Protein 8DFV (pdb70)

Organism: Drosophila melanogaster (NCBI:txid7227)

CATH classification: 3.40.50.300

Solvent-accessible surface area: 84394 Å² total; per-residue (Å²): 197,62,115,135,87,65,75,53,112,42,46,69,42,20,0,26,19,10,60,16,20,20,1,1,0,0,1,1,43,41,32,38,0,0,0,4,6,9,40,17,40,15,9,3,8,0,0,1,8,0,0,12,8,0,3,24,76,5,67,109,122,37,66,4,1,0,6,1,2,32,103,3,17,114,58,102,120,68,22,31,3,51,18,14,1,38,53,10,1,40,11,136,7,36,16,22,65,42,130,22,122,75,67,184,116,22,88,11,80,91,11,55,0,0,0,0,68,2,56,8,0,25,143,11,12,79,62,154,67,2,88,22,36,94,2,23,0,0,0,0,7,19,0,25,58,20,68,5,4,53,75,1,46,52,0,1,81,83,31,0,65,95,18,82,99,98,70,54,10,46,1,2,0,0,2,3,11,14,9,11,6,48,14,113,15,107,70,8,48,48,1,8,51,47,7,30,144,14,0,39,14,86,2,7,1,3,3,38,5,0,17,35,5,11,3,31,40,97,18,89,29,39,2,1,23,2,22,71,44,132,45,56,76,6,1,54,1,0,2,29,38,1,11,20,10,79,10,6,16,141,27,22,9,115,140,119,8,118,94,13,4,106,10,1,3,44,4,1,31,39,3,0,2,24,0,0,15,55,0,1,17,42,16,2,44,56,7,52,99,73,8,111,121,30,118,89,133,68,53,77,31,24,36,2,3,1,0,9,10,1,10,29,0,10,7,3,0,67,19,4,12,143,46,104,155,64,94,120,14,6,43,122,27,7,1,21,4,0,87,18,0,0,49,2,0,62,57,28,119,127,1,12,0,0,0,2,9,86,85,34,15,14,0,54,0,0,54,25,1,0,24,78,2,10,192,106,3,90,52,0,126,44,2,144,14,48,34,2,33,41,127,112,25,79,103,124,78,89,61,156,104,5,44,110,26,52,58,132,30,22,73,15,0,55,77,2,41,70,98,82,2,10,0,0,0,0,0,49,56,0,19,86,47,18,58,19,13,40,0,12,0,2,0,7,5,30,36,1,109,51,9,25,23,4,5,21,1,7,13,32,2,80,10,57,89,0,38,0,0,0,0,4,15,17,66,65,103,69,59,46,118,28,74,73,82,26,46,74,97,2,3,119,19,9,49,84,40,78,19,81,72,29,14,122,89,6,17,29,44,1,0,15,11,42,23,6,29,95,14,1,73,77,49,10,3,2,70,62,8,62,142,118,29,38,80,84,0,122,112,10,40,61,6,16,18,22,51,72,26,62,100,159,74,166,112,12,18,54,1,64,5,27,48,0,1,28,16,0,4,58,11,2,62,138,20,35,59,53,102,42,16,93,18,16,2,5,10,4,11,0,95,13,123,4,76,64,68,52,0,23,0,1,0,0,20,5,7,10,15,0,26,3,27,8,34,4,20,0,12,3,3,30,11,17,1,0,0,2,23,3,0,0,0,41,0,0,36,35,0,32,162,68,43,29,1,51,88,112,14,88,16,64,26,106,147,66,32,132,4,124,51,113,72,6,65,84,65,104,24,63,88,121,4,66,90,22,63,140,72,96,109,86,54,107,0,0,38,60,124,40,81,31,89,7,100,37,61,31,0,69,31,8,32,104,2,71,1,85,45,39,37,84,0,53,5,14,26,2,73,10,30,21,97,56,68,32,64,109,82,59,24,49,132,34,40,133,63,55,44,18,78,93,20,107,41,11,0,0,0,0,0,40,74,138,10,33,76,24,2,14,6,26,0,20,19,112,23,0,49,3,61,0,26,50,96,72,16,155,140,100,30,96,1,72,79,107,49,24,85,15,0,20,43,1,0,51,19,0,0,36,48,5,10,69,4,43,18,128,35,3,46,31,15,53,84,3,64,59,13,0,2,1,0,0,1,0,29,55,24,143,112,54,54,52,90,4,12,84,138,6,1,116,96,8,99,80,57,29,123,102,116,20,175,52,39,68,51,123,82,11,119,81,83,97,34,70,77,147,107,2,97,52,4,0,0,10,1,13,31,74,4,79,37,50,20,64,20,4,10,8,17,72,45,13,107,149,14,23,0,100,25,88,33,51,36,136,131,82,171,1,12,51,66,23,10,88,110,111,77,52,29,48,10,53,35,44,96,3,30,0,0,11,1,19,73,16,19,84,155,5,17,6,4,34,16,106,29,33,81,118,166,39,95,69,79,126,54,32,63,110,98,44,16,156,44,67,17,106,72,41,102,95,36,84,22,15,2,0,15,0,5,26,46,16,50,0,30,3,11,0,6,42,6,0,5,5,0,0,0,0,10,18,3,1,30,4,0,1,10,0,2,33,1,1,33,48,0,13,42,26,10,14,0,14,100,80,125,89,123,83,11,76,104,10,107,36,49,105,182,144,184,109,139,108,78,35,107,92,32,44,70,43,23,73,88,22,77,102,69,18,58,156,53,90,121,112,18,9,68,50,129,172,80,62,116,134,31,3,50,133,6,46,72,85,0,102,78,62,51,16,26,12,52,83,108,106,122,17,123,129,77,41,76,85,12,1,70,67,4,1,39,14,6,99,122,72,44,2,53,162,44,16,48,142,104,164,73,3,91,24,57,5,9,72,86,1,2,43,52,32,46,84,133,85,150,97,32,64,0,47,1,29,11,84,12,8,8,3,2,4,15,9,7,72,75,115,38,75,69,133,98,27,55,0,80,5,85,24,102,212,119,80,67,13,4,66,132,66,44,131,16,96,54,29,30,3,0,3,0,3,29,0,0,42,0,0,1,21,53,80,4,92,25,7,9,31,2,41,59,0,23,26,0,0,59,3,1,0,62,12,0,0,0,0,9,0,10,18,47,9,81,105,26,58,22,20,23,0,36,37,10,27,60,95,6,33,39,56,49,8,0,0,21,3,0,59,98,51,104,0,0,32,8,2,10,3,34,90,6,44,1,52,11,16,19,21,0,5,0,0,37,3,18,35,90,22,38,71,60,156,142,74,74,96,61,21,73,110,93,36,27,107,111,20,21,126,114,154,80,170,92,66,179,15,74,12,1,3,11,5,14,9,13,0,4,0,64,13,0,0,20,0,0,8,0,0,0,0,0,0,3,53,47,0,3,24,59,0,0,15,0,0,0,7,18,0,30,2,17,0,1,36,62,75,163,86,127,48,58,42,97,40,129,132,56,98,13,0,5,16,94,52,68,112,126,70,29,10,17,12,35,15,74,52,72,93,14,141,20,29,19,32,107,84,30,105,98,2,75,104,56,19,99,83,10,4,27,23,0,75,118,0,9,128,36,10,61,28,148,7,152,41,71,0,10,0,0,3,0,0,0,0,0,10,1,19,19,0,26,0,0,23,2,5,25,22,0,32,20,0,0,38,1,0,1,23,0,0,0,0,24,39,0,23,80,22,127,144,107,17,47,44,46,42,2,50,36,15,48,41,9,0,27,45,40,40,18,4,0,7,0,0,2,60,50,16,0,10,53,10,7,6,7,6,2,42,32,0,4,66,9,2,7,39,8,3,3,21,11,84,37,55,53,52,73,114,118,29,34,126,53,26,5,20,0,97,5,0,0,14,0,0,23,0,0,0,0,0,0,0,4,7,6,94,29,25,4,48,41,0,30,127,5,0,26,103,3,0,38,69,10,10,111,111,16,18,117,65,100,52,45,27,28,42,74,40,1,69,70,91,42,76,42,2,1,62,33,33,176,47,73,66,16,16,54,11,161,71,12,12,0,35,0,20,2,6,97,140,24,66,26,79,0,24,2,35,51,101,161,24,0,45,32,4,0,0,63,37,0,24,172,100,43,189,111,164,113,64,13,44,49,50,2,82,75,83,6,41,153,161,7,26,45,20,36,50,37,7,18,8,37,34,23,42,109,123,23,64,6,32,11,11,44,0,41,22,51,117,139,99,80,84,62,57,20,93,10,15,0,108,32,88,161,84,0,75,68,31,0,0,120,41,0,18,83,116,69,169,104,104,30,37,89,12,68,90,6,2,39,104,82,126,34,58,49,32,77,112,105,75,94,70,105,66,80,97,85,140,84,107,92,30,10,1,1,5,44,32,126,63,47,131,32,62,3,133,7,155,50,90,134,75,0,44,68,79,0,5,86,94,1,61,104,70,0,92,128,79,84,4,132,51,4,71,105,10,40,112,42,19,84,60,55,19,108,48,7,41,149,52,11,98,107,0,22,154,62,72,1,97,45,97,176,60,67,3,58,135,14,1,23,62,0,2,118,58,9,151,15,113,37,56,50,48,43,19,149,50,103,18,206,59,28,65,58,3,0,0,1,24,15,56,42,148,23,37,9,6,14,26,3,37,9,86,62,43,64,34,0,43,56,52,0,0,6,26,0,0,29,16,20,0,2,8,16,16,176

Structure (mmCIF, N/CA/C/O backbone):
data_8DFV
#
_entry.id   8DFV
#
_cell.length_a   1.00
_cell.length_b   1.00
_cell.length_c   1.00
_cell.angle_alpha   90.00
_cell.angle_beta   90.00
_cell.angle_gamma   90.00
#
_symmetry.space_group_name_H-M   'P 1'
#
loop_
_entity.id
_entity.type
_entity.pdbx_description
1 polymer 'Endoribonuclease Dcr-1'
2 polymer 'RNA (60-MER)'
3 polymer 'Loquacious, isoform B'
4 non-polymer 'CALCIUM ION'
#
loop_
_atom_site.group_PDB
_atom_site.id
_atom_site.type_symbol
_atom_site.label_atom_id
_atom_site.label_alt_id
_atom_site.label_comp_id
_atom_site.label_asym_id
_atom_site.label_entity_id
_atom_site.label_seq_id
_atom_site.pdbx_PDB_ins_code
_atom_site.Cartn_x
_atom_site.Cartn_y
_atom_site.Cartn_z
_atom_site.occupancy
_atom_site.B_iso_or_equiv
_atom_site.auth_seq_id
_atom_site.auth_comp_id
_atom_site.auth_asym_id
_atom_site.auth_atom_id
_atom_site.pdbx_PDB_model_num
ATOM 1 N N . MET A 1 1 ? 187.42352 155.26197 185.56314 1.000 139.77828 1 MET A N 1
ATOM 2 C CA . MET A 1 1 ? 188.20786 155.40244 184.34619 1.000 140.83088 1 MET A CA 1
ATOM 3 C C . MET A 1 1 ? 189.64848 154.99585 184.61095 1.000 140.11333 1 MET A C 1
ATOM 4 O O . MET A 1 1 ? 190.06426 153.88333 184.28658 1.000 138.17666 1 MET A O 1
ATOM 9 N N . ALA A 1 2 ? 190.40915 155.91621 185.19838 1.000 146.14934 2 ALA A N 1
ATOM 10 C CA . ALA A 1 2 ? 191.77406 155.63158 185.61319 1.000 146.65727 2 ALA A CA 1
ATOM 11 C C . ALA A 1 2 ? 191.83824 155.09394 187.03155 1.000 145.76714 2 ALA A C 1
ATOM 12 O O . ALA A 1 2 ? 192.74148 154.31454 187.35557 1.000 145.78501 2 ALA A O 1
ATOM 14 N N . PHE A 1 3 ? 190.88928 155.48970 187.87681 1.000 142.16221 3 PHE A N 1
ATOM 15 C CA . PHE A 1 3 ? 190.85023 155.01773 189.25981 1.000 141.94986 3 PHE A CA 1
ATOM 16 C C . PHE A 1 3 ? 190.20028 153.63509 189.35808 1.000 142.27932 3 PHE A C 1
ATOM 17 O O . PHE A 1 3 ? 190.86333 152.65765 189.71755 1.000 142.48623 3 PHE A O 1
ATOM 25 N N . HIS A 1 4 ? 188.89847 153.55098 189.06174 1.000 142.87295 4 HIS A N 1
ATOM 26 C CA . HIS A 1 4 ? 188.07477 152.37477 188.76263 1.000 143.95655 4 HIS A CA 1
ATOM 27 C C . HIS A 1 4 ? 188.28925 151.14786 189.65051 1.000 143.57090 4 HIS A C 1
ATOM 28 O O . HIS A 1 4 ? 187.99531 150.02463 189.22815 1.000 141.41030 4 HIS A O 1
ATOM 35 N N . TRP A 1 5 ? 188.74254 151.33119 190.88601 1.000 131.42233 5 TRP A N 1
ATOM 36 C CA . TRP A 1 5 ? 189.06837 150.18274 191.71218 1.000 131.26522 5 TRP A CA 1
ATOM 37 C C . TRP A 1 5 ? 188.01606 150.03385 192.81209 1.000 130.63456 5 TRP A C 1
ATOM 38 O O . TRP A 1 5 ? 186.99747 150.73473 192.82430 1.000 129.92214 5 TRP A O 1
ATOM 49 N N . CYS A 1 6 ? 188.25083 149.08985 193.72883 1.000 121.15318 6 CYS A N 1
ATOM 50 C CA . CYS A 1 6 ? 187.23944 148.70919 194.71040 1.000 120.45850 6 CYS A CA 1
ATOM 51 C C . CYS A 1 6 ? 186.97627 149.82486 195.71711 1.000 119.15883 6 CYS A C 1
ATOM 52 O O . CYS A 1 6 ? 185.81506 150.15647 195.99115 1.000 118.22025 6 CYS A O 1
ATOM 55 N N . ASP A 1 7 ? 188.04800 150.40575 196.27972 1.000 120.56897 7 ASP A N 1
ATOM 56 C CA . ASP A 1 7 ? 187.99614 151.44113 197.32701 1.000 123.04911 7 ASP A CA 1
ATOM 57 C C . ASP A 1 7 ? 187.20624 150.98388 198.55187 1.000 122.14376 7 ASP A C 1
ATOM 58 O O . ASP A 1 7 ? 186.54520 151.79839 199.20544 1.000 122.09008 7 ASP A O 1
ATOM 63 N N . ASN A 1 8 ? 187.23817 149.66469 198.80955 1.000 111.41150 8 ASN A N 1
ATOM 64 C CA . ASN A 1 8 ? 186.53011 148.90643 199.84842 1.000 111.08820 8 ASN A CA 1
ATOM 65 C C . ASN A 1 8 ? 185.01731 148.86122 199.62471 1.000 109.22186 8 ASN A C 1
ATOM 66 O O . ASN A 1 8 ? 184.31895 148.10679 200.31132 1.000 107.86234 8 ASN A O 1
ATOM 71 N N . ASN A 1 9 ? 184.52726 149.58998 198.61380 1.000 105.72284 9 ASN A N 1
ATOM 72 C CA . ASN A 1 9 ? 183.11581 149.87486 198.37037 1.000 105.79899 9 ASN A CA 1
ATOM 73 C C . ASN A 1 9 ? 182.39891 150.25631 199.65632 1.000 103.15312 9 ASN A C 1
ATOM 74 O O . ASN A 1 9 ? 182.30211 151.43663 200.00350 1.000 101.69817 9 ASN A O 1
ATOM 79 N N . LEU A 1 10 ? 181.93967 149.23895 200.37769 1.000 81.63884 10 LEU A N 1
ATOM 80 C CA . LEU A 1 10 ? 181.16024 149.38371 201.59599 1.000 78.62855 10 LEU A CA 1
ATOM 81 C C . LEU A 1 10 ? 181.23595 148.08724 202.38731 1.000 77.16345 10 LEU A C 1
ATOM 82 O O . LEU A 1 10 ? 181.52973 147.02114 201.84284 1.000 79.29314 10 LEU A O 1
ATOM 87 N N . HIS A 1 11 ? 180.97775 148.19947 203.68536 1.000 62.79667 11 HIS A N 1
ATOM 88 C CA . HIS A 1 11 ? 181.31235 147.13420 204.61469 1.000 64.94146 11 HIS A CA 1
ATOM 89 C C . HIS A 1 11 ? 180.26106 146.03827 204.59808 1.000 66.36429 11 HIS A C 1
ATOM 90 O O . HIS A 1 11 ? 179.09268 146.27493 204.29411 1.000 70.49277 11 HIS A O 1
ATOM 97 N N . THR A 1 12 ? 180.69084 144.82548 204.94877 1.000 62.49626 12 THR A N 1
ATOM 98 C CA . THR A 1 12 ? 179.87556 143.63650 204.78346 1.000 55.72346 12 THR A CA 1
ATOM 99 C C . THR A 1 12 ? 179.49805 142.93693 206.07650 1.000 55.60779 12 THR A C 1
ATOM 100 O O . THR A 1 12 ? 178.67398 142.02371 206.03278 1.000 65.48960 12 THR A O 1
ATOM 104 N N . THR A 1 13 ? 180.09541 143.29081 207.21153 1.000 52.26195 13 THR A N 1
ATOM 105 C CA . THR A 1 13 ? 179.86071 142.56898 208.45582 1.000 55.18981 13 THR A CA 1
ATOM 106 C C . THR A 1 13 ? 179.53454 143.44456 209.65511 1.000 57.58782 13 THR A C 1
ATOM 107 O O . THR A 1 13 ? 179.18613 142.90054 210.70587 1.000 54.62714 13 THR A O 1
ATOM 111 N N . VAL A 1 14 ? 179.66284 144.76523 209.55071 1.000 55.46149 14 VAL A N 1
ATOM 112 C CA . VAL A 1 14 ? 179.59528 145.65567 210.70434 1.000 51.05398 14 VAL A CA 1
ATOM 113 C C . VAL A 1 14 ? 178.66043 146.82486 210.44602 1.000 54.00508 14 VAL A C 1
ATOM 114 O O . VAL A 1 14 ? 178.60901 147.75739 211.25638 1.000 59.76052 14 VAL A O 1
ATOM 118 N N . PHE A 1 15 ? 177.97977 146.79932 209.29170 1.000 37.27475 15 PHE A N 1
ATOM 119 C CA . PHE A 1 15 ? 176.97583 147.77793 208.84683 1.000 37.00262 15 PHE A CA 1
ATOM 120 C C . PHE A 1 15 ? 177.53218 149.13459 208.41034 1.000 45.40011 15 PHE A C 1
ATOM 121 O O . PHE A 1 15 ? 176.76214 150.09040 208.41979 1.000 52.79465 15 PHE A O 1
ATOM 129 N N . THR A 1 16 ? 178.81849 149.25804 207.95460 1.000 47.01359 16 THR A N 1
ATOM 130 C CA . THR A 1 16 ? 179.38878 150.51002 207.39763 1.000 47.91147 16 THR A CA 1
ATOM 131 C C . THR A 1 16 ? 179.25870 151.69919 208.35546 1.000 47.65061 16 THR A C 1
ATOM 132 O O . THR A 1 16 ? 178.22387 152.37939 208.37532 1.000 46.11580 16 THR A O 1
ATOM 136 N N . PRO A 1 17 ? 180.24087 151.89072 209.23805 1.000 50.12046 17 PRO A N 1
ATOM 137 C CA . PRO A 1 17 ? 180.05743 152.71860 210.44064 1.000 46.66918 17 PRO A CA 1
ATOM 138 C C . PRO A 1 17 ? 179.69366 154.16945 210.17668 1.000 49.86919 17 PRO A C 1
ATOM 139 O O . PRO A 1 17 ? 180.10910 154.76748 209.18385 1.000 56.05881 17 PRO A O 1
ATOM 143 N N . ARG A 1 18 ? 178.91034 154.73710 211.09101 1.000 47.37491 18 ARG A N 1
ATOM 144 C CA . ARG A 1 18 ? 178.67392 156.17042 211.06948 1.000 54.47078 18 ARG A CA 1
ATOM 145 C C . ARG A 1 18 ? 179.95290 156.90065 211.47501 1.000 59.24852 18 ARG A C 1
ATOM 146 O O . ARG A 1 18 ? 180.86145 156.32224 212.07579 1.000 64.48158 18 ARG A O 1
ATOM 154 N N . ASP A 1 19 ? 180.04855 158.17328 211.10571 1.000 52.50690 19 ASP A N 1
ATOM 155 C CA . ASP A 1 19 ? 181.22020 158.94204 211.50014 1.000 52.15221 19 ASP A CA 1
ATOM 156 C C . ASP A 1 19 ? 181.14357 159.28287 212.98374 1.000 50.83597 19 ASP A C 1
ATOM 157 O O . ASP A 1 19 ? 180.06136 159.50194 213.53389 1.000 58.91095 19 ASP A O 1
ATOM 162 N N . PHE A 1 20 ? 182.31994 159.35793 213.61914 1.000 36.30077 20 PHE A N 1
ATOM 163 C CA . PHE A 1 20 ? 182.44042 159.23708 215.07089 1.000 48.32898 20 PHE A CA 1
ATOM 164 C C . PHE A 1 20 ? 181.78387 160.35938 215.85103 1.000 49.18346 20 PHE A C 1
ATOM 165 O O . PHE A 1 20 ? 181.51187 160.18305 217.03658 1.000 48.87717 20 PHE A O 1
ATOM 173 N N . GLN A 1 21 ? 181.55633 161.50787 215.22874 1.000 55.69517 21 GLN A N 1
ATOM 174 C CA . GLN A 1 21 ? 181.19623 162.70667 215.97429 1.000 54.55531 21 GLN A CA 1
ATOM 175 C C . GLN A 1 21 ? 179.76419 162.62494 216.46733 1.000 53.96746 21 GLN A C 1
ATOM 176 O O . GLN A 1 21 ? 179.46541 162.91861 217.63164 1.000 51.87851 21 GLN A O 1
ATOM 182 N N . VAL A 1 22 ? 178.87258 162.15884 215.60627 1.000 48.41411 22 VAL A N 1
ATOM 183 C CA . VAL A 1 22 ? 177.48638 162.01226 216.00032 1.000 40.46143 22 VAL A CA 1
ATOM 184 C C . VAL A 1 22 ? 177.31445 160.80275 216.91679 1.000 47.25473 22 VAL A C 1
ATOM 185 O O . VAL A 1 22 ? 176.44475 160.79745 217.79047 1.000 54.66178 22 VAL A O 1
ATOM 189 N N . GLU A 1 23 ? 178.19662 159.81223 216.81281 1.000 47.23779 23 GLU A N 1
ATOM 190 C CA . GLU A 1 23 ? 178.21278 158.72608 217.78596 1.000 45.10831 23 GLU A CA 1
ATOM 191 C C . GLU A 1 23 ? 178.64570 159.20999 219.16551 1.000 50.95991 23 GLU A C 1
ATOM 192 O O . GLU A 1 23 ? 178.08857 158.78098 220.18564 1.000 57.61935 23 GLU A O 1
ATOM 198 N N . LEU A 1 24 ? 179.65124 160.08847 219.21846 1.000 43.18569 24 LEU A N 1
ATOM 199 C CA . LEU A 1 24 ? 180.08041 160.65822 220.48990 1.000 39.45978 24 LEU A CA 1
ATOM 200 C C . LEU A 1 24 ? 178.97844 161.46267 221.12570 1.000 39.66560 24 LEU A C 1
ATOM 201 O O . LEU A 1 24 ? 178.78751 161.40120 222.33844 1.000 43.99825 24 LEU A O 1
ATOM 206 N N . LEU A 1 25 ? 178.24390 162.23036 220.33050 1.000 42.68244 25 LEU A N 1
ATOM 207 C CA . LEU A 1 25 ? 177.18658 163.01293 220.94732 1.000 38.90513 25 LEU A CA 1
ATOM 208 C C . LEU A 1 25 ? 175.97525 162.15161 221.26456 1.000 42.80333 25 LEU A C 1
ATOM 209 O O . LEU A 1 25 ? 175.20006 162.50025 222.15784 1.000 47.96242 25 LEU A O 1
ATOM 214 N N . ALA A 1 26 ? 175.85527 160.98954 220.61720 1.000 44.70086 26 ALA A N 1
ATOM 215 C CA . ALA A 1 26 ? 174.88133 159.98594 221.03418 1.000 37.42773 26 ALA A CA 1
ATOM 216 C C . ALA A 1 26 ? 175.18579 159.46862 222.42601 1.000 43.95939 26 ALA A C 1
ATOM 217 O O . ALA A 1 26 ? 174.30088 159.40716 223.28485 1.000 48.70785 26 ALA A O 1
ATOM 219 N N . THR A 1 27 ? 176.43626 159.05906 222.65079 1.000 42.68322 27 THR A N 1
ATOM 220 C CA . THR A 1 27 ? 176.83674 158.58229 223.97028 1.000 40.20062 27 THR A CA 1
ATOM 221 C C . THR A 1 27 ? 176.75760 159.69344 225.00541 1.000 48.36739 27 THR A C 1
ATOM 222 O O . THR A 1 27 ? 176.33097 159.46375 226.14268 1.000 57.70042 27 THR A O 1
ATOM 226 N N . ALA A 1 28 ? 177.14501 160.91090 224.61678 1.000 38.94583 28 ALA A N 1
ATOM 227 C CA . ALA A 1 28 ? 177.11931 162.06227 225.50771 1.000 27.74992 28 ALA A CA 1
ATOM 228 C C . ALA A 1 28 ? 175.71016 162.45322 225.88433 1.000 39.19881 28 ALA A C 1
ATOM 229 O O . ALA A 1 28 ? 175.50494 163.04965 226.94213 1.000 39.38452 28 ALA A O 1
ATOM 231 N N . TYR A 1 29 ? 174.74114 162.14875 225.01991 1.000 47.91146 29 TYR A N 1
ATOM 232 C CA . TYR A 1 29 ? 173.34120 162.46407 225.25384 1.000 39.92384 29 TYR A CA 1
ATOM 233 C C . TYR A 1 29 ? 172.75366 161.70937 226.44184 1.000 41.46448 29 TYR A C 1
ATOM 234 O O . TYR A 1 29 ? 171.77864 162.18053 227.02953 1.000 39.03272 29 TYR A O 1
ATOM 243 N N . GLU A 1 30 ? 173.32519 160.56267 226.82046 1.000 49.59943 30 GLU A N 1
ATOM 244 C CA . GLU A 1 30 ? 172.80846 159.77734 227.93734 1.000 48.60363 30 GLU A CA 1
ATOM 245 C C . GLU A 1 30 ? 173.85082 159.37801 228.97912 1.000 52.91634 30 GLU A C 1
ATOM 246 O O . GLU A 1 30 ? 173.46501 158.99966 230.09042 1.000 51.94164 30 GLU A O 1
ATOM 252 N N . ARG A 1 31 ? 175.13994 159.47389 228.68854 1.000 50.41513 31 ARG A N 1
ATOM 253 C CA . ARG A 1 31 ? 176.16195 159.31329 229.70851 1.000 50.03731 31 ARG A CA 1
ATOM 254 C C . ARG A 1 31 ? 176.91060 160.61060 229.96775 1.000 45.72045 31 ARG A C 1
ATOM 255 O O . ARG A 1 31 ? 177.13316 161.41245 229.05926 1.000 52.62115 31 ARG A O 1
ATOM 263 N N . ASN A 1 32 ? 177.30997 160.79644 231.22365 1.000 36.79146 32 ASN A N 1
ATOM 264 C CA . ASN A 1 32 ? 178.36887 161.73568 231.54528 1.000 43.85118 32 ASN A CA 1
ATOM 265 C C . ASN A 1 32 ? 179.63620 161.21543 230.89395 1.000 42.27462 32 ASN A C 1
ATOM 266 O O . ASN A 1 32 ? 180.20311 160.23361 231.36555 1.000 58.88488 32 ASN A O 1
ATOM 271 N N . THR A 1 33 ? 180.08908 161.83081 229.81850 1.000 36.57031 33 THR A N 1
ATOM 272 C CA . THR A 1 33 ? 181.24926 161.32965 229.10152 1.000 38.37316 33 THR A CA 1
ATOM 273 C C . THR A 1 33 ? 182.42416 162.27872 229.25777 1.000 38.92619 33 THR A C 1
ATOM 274 O O . THR A 1 33 ? 182.36037 163.27587 229.96602 1.000 45.18007 33 THR A O 1
ATOM 278 N N . ILE A 1 34 ? 183.52509 161.91848 228.61334 1.000 38.09364 34 ILE A N 1
ATOM 279 C CA . ILE A 1 34 ? 184.72904 162.73006 228.51276 1.000 36.48903 34 ILE A CA 1
ATOM 280 C C . ILE A 1 34 ? 185.24447 162.47627 227.10180 1.000 33.14441 34 ILE A C 1
ATOM 281 O O . ILE A 1 34 ? 185.75438 161.39101 226.81008 1.000 43.65547 34 ILE A O 1
ATOM 286 N N . ILE A 1 35 ? 185.05736 163.43721 226.21487 1.000 27.14538 35 ILE A N 1
ATOM 287 C CA . ILE A 1 35 ? 185.29323 163.21637 224.79841 1.000 31.39580 35 ILE A CA 1
ATOM 288 C C . ILE A 1 35 ? 186.72858 163.57547 224.49751 1.000 34.55679 35 ILE A C 1
ATOM 289 O O . ILE A 1 35 ? 187.14974 164.70938 224.72098 1.000 42.75376 35 ILE A O 1
ATOM 294 N N . CYS A 1 36 ? 187.47460 162.61585 223.98231 1.000 39.91291 36 CYS A N 1
ATOM 295 C CA . CYS A 1 36 ? 188.91850 162.73770 223.86506 1.000 46.06650 36 CYS A CA 1
ATOM 296 C C . CYS A 1 36 ? 189.30355 162.99722 222.41753 1.000 52.74879 36 CYS A C 1
ATOM 297 O O . CYS A 1 36 ? 189.66157 162.08429 221.67384 1.000 50.59197 36 CYS A O 1
ATOM 300 N N . LEU A 1 37 ? 189.26795 164.26922 222.03516 1.000 55.45407 37 LEU A N 1
ATOM 301 C CA . LEU A 1 37 ? 189.50149 164.69263 220.66384 1.000 54.97916 37 LEU A CA 1
ATOM 302 C C . LEU A 1 37 ? 190.55834 165.77992 220.64559 1.000 54.56815 37 LEU A C 1
ATOM 303 O O . LEU A 1 37 ? 190.41079 166.80209 221.31896 1.000 53.58431 37 LEU A O 1
ATOM 308 N N . GLY A 1 38 ? 191.61252 165.56678 219.86178 1.000 63.47172 38 GLY A N 1
ATOM 309 C CA . GLY A 1 38 ? 192.64351 166.57563 219.74425 1.000 62.98056 38 GLY A CA 1
ATOM 310 C C . GLY A 1 38 ? 192.21033 167.80991 218.99459 1.000 67.14225 38 GLY A C 1
ATOM 311 O O . GLY A 1 38 ? 192.79240 168.87938 219.19771 1.000 72.04990 38 GLY A O 1
ATOM 312 N N . HIS A 1 39 ? 191.19547 167.69418 218.14628 1.000 64.37795 39 HIS A N 1
ATOM 313 C CA . HIS A 1 39 ? 190.74852 168.81037 217.33252 1.000 58.89699 39 HIS A CA 1
ATOM 314 C C . HIS A 1 39 ? 189.74345 169.63858 218.10564 1.000 55.49765 39 HIS A C 1
ATOM 315 O O . HIS A 1 39 ? 188.72911 169.11926 218.57399 1.000 56.34870 39 HIS A O 1
ATOM 322 N N . ARG A 1 40 ? 190.04200 170.92600 218.24366 1.000 58.13858 40 ARG A N 1
ATOM 323 C CA . ARG A 1 40 ? 189.14394 171.83877 218.92992 1.000 57.09929 40 ARG A CA 1
ATOM 324 C C . ARG A 1 40 ? 187.86911 172.04806 218.14013 1.000 55.70347 40 ARG A C 1
ATOM 325 O O . ARG A 1 40 ? 186.81746 172.30214 218.72642 1.000 60.98941 40 ARG A O 1
ATOM 333 N N . SER A 1 41 ? 187.93533 171.92086 216.81641 1.000 46.79203 41 SER A N 1
ATOM 334 C CA . SER A 1 41 ? 186.75151 172.14357 215.99954 1.000 44.78790 41 SER A CA 1
ATOM 335 C C . SER A 1 41 ? 185.76518 170.99756 216.13793 1.000 49.36204 41 SER A C 1
ATOM 336 O O . SER A 1 41 ? 184.55244 171.22037 216.14543 1.000 43.75046 41 SER A O 1
ATOM 339 N N . SER A 1 42 ? 186.26562 169.76604 216.25917 1.000 55.27656 42 SER A N 1
ATOM 340 C CA . SER A 1 42 ? 185.38729 168.62405 216.49523 1.000 45.27997 42 SER A CA 1
ATOM 341 C C . SER A 1 42 ? 184.72934 168.71378 217.86138 1.000 38.65421 42 SER A C 1
ATOM 342 O O . SER A 1 42 ? 183.51512 168.53953 217.97607 1.000 46.25553 42 SER A O 1
ATOM 345 N N . LYS A 1 43 ? 185.51937 169.00413 218.89952 1.000 43.05219 43 LYS A N 1
ATOM 346 C CA . LYS A 1 43 ? 184.98679 169.23230 220.23993 1.000 43.06393 43 LYS A CA 1
ATOM 347 C C . LYS A 1 43 ? 183.95943 170.34421 220.23812 1.000 38.79308 43 LYS A C 1
ATOM 348 O O . LYS A 1 43 ? 182.93365 170.25770 220.91713 1.000 40.43652 43 LYS A O 1
ATOM 354 N N . GLU A 1 44 ? 184.20406 171.37242 219.43400 1.000 44.07453 44 GLU A N 1
ATOM 355 C CA . GLU A 1 44 ? 183.30308 172.50690 219.33284 1.000 49.03563 44 GLU A CA 1
ATOM 356 C C . GLU A 1 44 ? 182.01628 172.13207 218.60393 1.000 53.32551 44 GLU A C 1
ATOM 357 O O . GLU A 1 44 ? 180.93441 172.59577 218.97765 1.000 57.66428 44 GLU A O 1
ATOM 363 N N . PHE A 1 45 ? 182.10566 171.25575 217.59816 1.000 43.53472 45 PHE A N 1
ATOM 364 C CA . PHE A 1 45 ? 180.91049 170.76599 216.90949 1.000 39.91390 45 PHE A CA 1
ATOM 365 C C . PHE A 1 45 ? 180.03466 169.93227 217.83338 1.000 38.50312 45 PHE A C 1
ATOM 366 O O . PHE A 1 45 ? 178.81147 170.12400 217.87698 1.000 31.16195 45 PHE A O 1
ATOM 374 N N . ILE A 1 46 ? 180.65177 168.98399 218.55918 1.000 39.84702 46 ILE A N 1
ATOM 375 C CA . ILE A 1 46 ? 179.91037 168.13940 219.49843 1.000 30.68177 46 ILE A CA 1
ATOM 376 C C . ILE A 1 46 ? 179.28542 168.98937 220.57825 1.000 38.51813 46 ILE A C 1
ATOM 377 O O . ILE A 1 46 ? 178.14076 168.76521 220.96560 1.000 44.89982 46 ILE A O 1
ATOM 382 N N . ALA A 1 47 ? 180.03604 169.96006 221.09842 1.000 31.80722 47 ALA A N 1
ATOM 383 C CA . ALA A 1 47 ? 179.50120 170.83666 222.12354 1.000 26.75737 47 ALA A CA 1
ATOM 384 C C . ALA A 1 47 ? 178.34046 171.65178 221.59710 1.000 33.06516 47 ALA A C 1
ATOM 385 O O . ALA A 1 47 ? 177.32492 171.77072 222.27324 1.000 35.16511 47 ALA A O 1
ATOM 387 N N . LEU A 1 48 ? 178.44920 172.16346 220.36926 1.000 41.87295 48 LEU A N 1
ATOM 388 C CA . LEU A 1 48 ? 177.37482 172.95077 219.76784 1.000 41.22067 48 LEU A CA 1
ATOM 389 C C . LEU A 1 48 ? 176.09555 172.13521 219.63178 1.000 48.91712 48 LEU A C 1
ATOM 390 O O . LEU A 1 48 ? 175.02743 172.53480 220.12159 1.000 46.59417 48 LEU A O 1
ATOM 395 N N . LYS A 1 49 ? 176.21180 170.95796 218.99946 1.000 44.75865 49 LYS A N 1
ATOM 396 C CA . LYS A 1 49 ? 175.07297 170.06519 218.81274 1.000 36.90764 49 LYS A CA 1
ATOM 397 C C . LYS A 1 49 ? 174.51168 169.60062 220.13697 1.000 41.34028 49 LYS A C 1
ATOM 398 O O . LYS A 1 49 ? 173.29770 169.54894 220.30518 1.000 51.16787 49 LYS A O 1
ATOM 404 N N . LEU A 1 50 ? 175.37759 169.29258 221.09449 1.000 40.54928 50 LEU A N 1
ATOM 405 C CA . LEU A 1 50 ? 174.93718 168.73511 222.35559 1.000 38.04726 50 LEU A CA 1
ATOM 406 C C . LEU A 1 50 ? 174.21392 169.78291 223.18562 1.000 38.47307 50 LEU A C 1
ATOM 407 O O . LEU A 1 50 ? 173.19831 169.48002 223.82492 1.000 40.99524 50 LEU A O 1
ATOM 412 N N . LEU A 1 51 ? 174.71063 171.02764 223.17190 1.000 41.78729 51 LEU A N 1
ATOM 413 C CA . LEU A 1 51 ? 173.99386 172.12229 223.81761 1.000 42.72821 51 LEU A CA 1
ATOM 414 C C . LEU A 1 51 ? 172.67318 172.38285 223.12530 1.000 45.28586 51 LEU A C 1
ATOM 415 O O . LEU A 1 51 ? 171.69396 172.71718 223.78625 1.000 57.64396 51 LEU A O 1
ATOM 420 N N . GLN A 1 52 ? 172.61267 172.17145 221.80750 1.000 35.85422 52 GLN A N 1
ATOM 421 C CA . GLN A 1 52 ? 171.35633 172.33139 221.08019 1.000 43.18477 52 GLN A CA 1
ATOM 422 C C . GLN A 1 52 ? 170.31965 171.27872 221.47389 1.000 43.89852 52 GLN A C 1
ATOM 423 O O . GLN A 1 52 ? 169.17223 171.61957 221.78148 1.000 44.40580 52 GLN A O 1
ATOM 429 N N . GLU A 1 53 ? 170.70288 169.99360 221.45883 1.000 46.71265 53 GLU A N 1
ATOM 430 C CA . GLU A 1 53 ? 169.76188 168.92223 221.78959 1.000 44.21557 53 GLU A CA 1
ATOM 431 C C . GLU A 1 53 ? 169.32551 169.00920 223.23878 1.000 53.59097 53 GLU A C 1
ATOM 432 O O . GLU A 1 53 ? 168.12606 168.96824 223.54166 1.000 60.35374 53 GLU A O 1
ATOM 438 N N . LEU A 1 54 ? 170.27619 169.14930 224.15618 1.000 54.59418 54 LEU A N 1
ATOM 439 C CA . LEU A 1 54 ? 169.87486 169.25292 225.54540 1.000 56.37683 54 LEU A CA 1
ATOM 440 C C . LEU A 1 54 ? 169.27965 170.61236 225.87458 1.000 51.58094 54 LEU A C 1
ATOM 441 O O . LEU A 1 54 ? 168.66391 170.75954 226.93135 1.000 55.49040 54 LEU A O 1
ATOM 446 N N . SER A 1 55 ? 169.40114 171.59325 224.98236 1.000 45.12625 55 SER A N 1
ATOM 447 C CA . SER A 1 55 ? 168.67133 172.83501 225.14782 1.000 52.45545 55 SER A CA 1
ATOM 448 C C . SER A 1 55 ? 167.22039 172.65054 224.77046 1.000 61.05491 55 SER A C 1
ATOM 449 O O . SER A 1 55 ? 166.33338 173.21400 225.41308 1.000 66.27160 55 SER A O 1
ATOM 452 N N . ARG A 1 56 ? 166.98042 171.86517 223.72149 1.000 62.06160 56 ARG A N 1
ATOM 453 C CA . ARG A 1 56 ? 165.62427 171.47204 223.36017 1.000 54.49554 56 ARG A CA 1
ATOM 454 C C . ARG A 1 56 ? 164.97065 170.70517 224.49255 1.000 56.20087 56 ARG A C 1
ATOM 455 O O . ARG A 1 56 ? 163.79140 170.90701 224.79447 1.000 57.01154 56 ARG A O 1
ATOM 463 N N . ARG A 1 57 ? 165.73435 169.82673 225.13676 1.000 60.53193 57 ARG A N 1
ATOM 464 C CA . ARG A 1 57 ? 165.25298 169.18676 226.35611 1.000 62.52745 57 ARG A CA 1
ATOM 465 C C . ARG A 1 57 ? 165.11587 170.17686 227.50735 1.000 62.24592 57 ARG A C 1
ATOM 466 O O . ARG A 1 57 ? 164.30002 169.96581 228.41219 1.000 62.32510 57 ARG A O 1
ATOM 474 N N . ALA A 1 58 ? 165.89474 171.25681 227.48979 1.000 66.88031 58 ALA A N 1
ATOM 475 C CA . ALA A 1 58 ? 165.98491 172.13771 228.64600 1.000 66.45851 58 ALA A CA 1
ATOM 476 C C . ALA A 1 58 ? 164.77223 173.04899 228.76187 1.000 68.17294 58 ALA A C 1
ATOM 477 O O . ALA A 1 58 ? 164.08736 173.05333 229.78815 1.000 66.74425 58 ALA A O 1
ATOM 479 N N . ARG A 1 59 ? 164.46449 173.80244 227.70468 1.000 73.32924 59 ARG A N 1
ATOM 480 C CA . ARG A 1 59 ? 163.44079 174.84155 227.77918 1.000 70.93745 59 ARG A CA 1
ATOM 481 C C . ARG A 1 59 ? 162.02796 174.27159 227.69784 1.000 75.64366 59 ARG A C 1
ATOM 482 O O . ARG A 1 59 ? 161.21242 174.71603 226.88511 1.000 78.25823 59 ARG A O 1
ATOM 490 N N . ARG A 1 60 ? 161.72153 173.32269 228.54561 1.000 82.49149 60 ARG A N 1
ATOM 491 C CA . ARG A 1 60 ? 160.40336 172.71382 228.61574 1.000 82.52297 60 ARG A CA 1
ATOM 492 C C . ARG A 1 60 ? 159.82175 172.78004 230.01500 1.000 85.33461 60 ARG A C 1
ATOM 493 O O . ARG A 1 60 ? 158.61998 173.01127 230.16903 1.000 86.57016 60 ARG A O 1
ATOM 501 N N . HIS A 1 61 ? 160.64692 172.57613 231.03619 1.000 94.85007 61 HIS A N 1
ATOM 502 C CA . HIS A 1 61 ? 160.30745 172.90512 232.40849 1.000 94.86675 61 HIS A CA 1
ATOM 503 C C . HIS A 1 61 ? 161.31599 173.85422 233.03455 1.000 92.04107 61 HIS A C 1
ATOM 504 O O . HIS A 1 61 ? 161.19818 174.17129 234.22318 1.000 91.21112 61 HIS A O 1
ATOM 511 N N . GLY A 1 62 ? 162.30209 174.30813 232.26836 1.000 87.12858 62 GLY A N 1
ATOM 512 C CA . GLY A 1 62 ? 163.15048 175.41764 232.64882 1.000 87.06084 62 GLY A CA 1
ATOM 513 C C . GLY A 1 62 ? 164.50615 174.99508 233.15887 1.000 86.16555 62 GLY A C 1
ATOM 514 O O . GLY A 1 62 ? 164.66587 174.69893 234.34367 1.000 88.10273 62 GLY A O 1
ATOM 515 N N . ARG A 1 63 ? 165.50030 174.99356 232.27717 1.000 66.82600 63 ARG A N 1
ATOM 516 C CA . ARG A 1 63 ? 166.85418 174.60221 232.62712 1.000 64.02470 63 ARG A CA 1
ATOM 517 C C . ARG A 1 63 ? 167.80968 175.55064 231.92281 1.000 63.50997 63 ARG A C 1
ATOM 518 O O . ARG A 1 63 ? 167.39152 176.55945 231.35253 1.000 66.87477 63 ARG A O 1
ATOM 526 N N . VAL A 1 64 ? 169.10024 175.21422 231.94763 1.000 53.32584 64 VAL A N 1
ATOM 527 C CA . VAL A 1 64 ? 170.15686 176.09870 231.45245 1.000 60.32940 64 VAL A CA 1
ATOM 528 C C . VAL A 1 64 ? 171.39564 175.24915 231.19471 1.000 52.84873 64 VAL A C 1
ATOM 529 O O . VAL A 1 64 ? 171.56190 174.18461 231.78327 1.000 57.61882 64 VAL A O 1
ATOM 533 N N . SER A 1 65 ? 172.23394 175.68788 230.27211 1.000 36.84698 65 SER A N 1
ATOM 534 C CA . SER A 1 65 ? 173.53039 175.07045 230.06400 1.000 33.62965 65 SER A CA 1
ATOM 535 C C . SER A 1 65 ? 174.60710 175.98044 230.62804 1.000 42.77161 65 SER A C 1
ATOM 536 O O . SER A 1 65 ? 174.33630 177.12947 230.97415 1.000 53.22221 65 SER A O 1
ATOM 539 N N . VAL A 1 66 ? 175.83496 175.45159 230.74631 1.000 35.84377 66 VAL A N 1
ATOM 540 C CA . VAL A 1 66 ? 177.00435 176.19975 231.20542 1.000 27.93678 66 VAL A CA 1
ATOM 541 C C . VAL A 1 66 ? 178.18578 175.70626 230.36826 1.000 19.18148 66 VAL A C 1
ATOM 542 O O . VAL A 1 66 ? 178.20258 174.56269 229.92271 1.000 28.97843 66 VAL A O 1
ATOM 546 N N . TYR A 1 67 ? 179.15614 176.57666 230.10024 1.000 38.44171 67 TYR A N 1
ATOM 547 C CA . TYR A 1 67 ? 180.37306 176.24091 229.35151 1.000 41.71585 67 TYR A CA 1
ATOM 548 C C . TYR A 1 67 ? 181.59789 176.82906 230.06424 1.000 51.69316 67 TYR A C 1
ATOM 549 O O . TYR A 1 67 ? 182.15437 177.82891 229.62642 1.000 53.46113 67 TYR A O 1
ATOM 558 N N . LEU A 1 68 ? 181.89354 176.34117 231.27241 1.000 54.01514 68 LEU A N 1
ATOM 559 C CA . LEU A 1 68 ? 183.14374 176.62298 231.97956 1.000 51.95747 68 LEU A CA 1
ATOM 560 C C . LEU A 1 68 ? 184.35694 176.55450 231.05582 1.000 58.73418 68 LEU A C 1
ATOM 561 O O . LEU A 1 68 ? 184.66135 175.49701 230.49631 1.000 59.12906 68 LEU A O 1
ATOM 566 N N . SER A 1 69 ? 185.06400 177.68105 230.90429 1.000 57.25208 69 SER A N 1
ATOM 567 C CA . SER A 1 69 ? 186.09590 177.82194 229.87365 1.000 57.40301 69 SER A CA 1
ATOM 568 C C . SER A 1 69 ? 187.28266 178.62438 230.38267 1.000 64.85918 69 SER A C 1
ATOM 569 O O . SER A 1 69 ? 187.13245 179.79281 230.73903 1.000 63.44994 69 SER A O 1
ATOM 572 N N . CYS A 1 70 ? 188.47694 178.02753 230.32895 1.000 78.29476 70 CYS A N 1
ATOM 573 C CA . CYS A 1 70 ? 189.65219 178.65368 230.93105 1.000 76.31675 70 CYS A CA 1
ATOM 574 C C . CYS A 1 70 ? 190.14273 179.86395 230.14277 1.000 77.28450 70 CYS A C 1
ATOM 575 O O . CYS A 1 70 ? 190.74911 180.76821 230.72586 1.000 76.82065 70 CYS A O 1
ATOM 578 N N . GLU A 1 71 ? 189.90476 179.90651 228.83503 1.000 78.75136 71 GLU A N 1
ATOM 579 C CA . GLU A 1 71 ? 190.38825 181.01038 228.00384 1.000 79.49121 71 GLU A CA 1
ATOM 580 C C . GLU A 1 71 ? 189.35135 182.12234 227.87771 1.000 78.88364 71 GLU A C 1
ATOM 581 O O . GLU A 1 71 ? 189.10348 182.64479 226.79635 1.000 79.43968 71 GLU A O 1
ATOM 587 N N . VAL A 1 72 ? 188.75348 182.51074 228.99851 1.000 82.06025 72 VAL A N 1
ATOM 588 C CA . VAL A 1 72 ? 187.67535 183.48972 229.04927 1.000 83.09142 72 VAL A CA 1
ATOM 589 C C . VAL A 1 72 ? 187.92780 184.31613 230.29926 1.000 86.63454 72 VAL A C 1
ATOM 590 O O . VAL A 1 72 ? 188.43518 183.80428 231.30098 1.000 88.67059 72 VAL A O 1
ATOM 594 N N . GLY A 1 73 ? 187.62074 185.60841 230.22963 1.000 103.94603 73 GLY A N 1
ATOM 595 C CA . GLY A 1 73 ? 187.71057 186.47492 231.38482 1.000 103.06237 73 GLY A CA 1
ATOM 596 C C . GLY A 1 73 ? 188.96430 187.30393 231.44711 1.000 103.59060 73 GLY A C 1
ATOM 597 O O . GLY A 1 73 ? 189.24465 187.89865 232.49066 1.000 106.07709 73 GLY A O 1
ATOM 598 N N . THR A 1 74 ? 189.74007 187.33695 230.37546 1.000 106.08149 74 THR A N 1
ATOM 599 C CA . THR A 1 74 ? 190.89803 188.19962 230.27214 1.000 106.49237 74 THR A CA 1
ATOM 600 C C . THR A 1 74 ? 190.66527 189.33114 229.28740 1.000 106.10597 74 THR A C 1
ATOM 601 O O . THR A 1 74 ? 190.87030 190.50017 229.61974 1.000 109.26964 74 THR A O 1
ATOM 605 N N . SER A 1 75 ? 190.21814 189.00786 228.08301 1.000 98.76124 75 SER A N 1
ATOM 606 C CA . SER A 1 75 ? 189.86700 189.99685 227.08203 1.000 99.63547 75 SER A CA 1
ATOM 607 C C . SER A 1 75 ? 188.36558 189.97602 226.86856 1.000 99.03353 75 SER A C 1
ATOM 608 O O . SER A 1 75 ? 187.71321 188.95128 227.06980 1.000 101.93676 75 SER A O 1
ATOM 611 N N . THR A 1 76 ? 187.82196 191.11075 226.44337 1.000 95.70149 76 THR A N 1
ATOM 612 C CA . THR A 1 76 ? 186.40345 191.19047 226.12896 1.000 96.48714 76 THR A CA 1
ATOM 613 C C . THR A 1 76 ? 186.08799 190.67692 224.72734 1.000 96.08503 76 THR A C 1
ATOM 614 O O . THR A 1 76 ? 184.91991 190.71189 224.31831 1.000 96.19920 76 THR A O 1
ATOM 618 N N . GLU A 1 77 ? 187.10161 190.20167 224.00070 1.000 83.09104 77 GLU A N 1
ATOM 619 C CA . GLU A 1 77 ? 186.88796 189.49304 222.74809 1.000 84.29479 77 GLU A CA 1
ATOM 620 C C . GLU A 1 77 ? 186.06412 188.23609 223.00114 1.000 86.21173 77 GLU A C 1
ATOM 621 O O . GLU A 1 77 ? 186.38573 187.46745 223.91696 1.000 87.87133 77 GLU A O 1
ATOM 627 N N . PRO A 1 78 ? 184.98849 188.01130 222.25079 1.000 76.27119 78 PRO A N 1
ATOM 628 C CA . PRO A 1 78 ? 184.19615 186.79231 222.43575 1.000 72.16546 78 PRO A CA 1
ATOM 629 C C . PRO A 1 78 ? 184.96655 185.55619 222.00884 1.000 73.48648 78 PRO A C 1
ATOM 630 O O . PRO A 1 78 ? 185.78138 185.59975 221.08533 1.000 75.38899 78 PRO A O 1
ATOM 634 N N . CYS A 1 79 ? 184.68200 184.43461 222.67752 1.000 65.65741 79 CYS A N 1
ATOM 635 C CA . CYS A 1 79 ? 185.58818 183.28867 222.63934 1.000 65.36965 79 CYS A CA 1
ATOM 636 C C . CYS A 1 79 ? 185.46942 182.48158 221.36170 1.000 62.32848 79 CYS A C 1
ATOM 637 O O . CYS A 1 79 ? 184.94172 182.96278 220.35744 1.000 66.49067 79 CYS A O 1
ATOM 640 N N . SER A 1 80 ? 186.01479 181.26862 221.38446 1.000 56.00741 80 SER A N 1
ATOM 641 C CA . SER A 1 80 ? 185.94187 180.39334 220.22283 1.000 57.93689 80 SER A CA 1
ATOM 642 C C . SER A 1 80 ? 184.49984 180.02323 219.89515 1.000 60.17863 80 SER A C 1
ATOM 643 O O . SER A 1 80 ? 184.07913 180.06051 218.73636 1.000 57.21745 80 SER A O 1
ATOM 646 N N . ILE A 1 81 ? 183.71544 179.69662 220.91765 1.000 64.40957 81 ILE A N 1
ATOM 647 C CA . ILE A 1 81 ? 182.42520 179.05300 220.72179 1.000 53.13408 81 ILE A CA 1
ATOM 648 C C . ILE A 1 81 ? 181.25999 180.01948 220.86114 1.000 46.45307 81 ILE A C 1
ATOM 649 O O . ILE A 1 81 ? 180.12602 179.65147 220.52538 1.000 56.30234 81 ILE A O 1
ATOM 654 N N . TYR A 1 82 ? 181.50316 181.24848 221.31541 1.000 48.43326 82 TYR A N 1
ATOM 655 C CA . TYR A 1 82 ? 180.44709 182.25385 221.37634 1.000 50.45262 82 TYR A CA 1
ATOM 656 C C . TYR A 1 82 ? 179.98384 182.64244 219.98416 1.000 55.54383 82 TYR A C 1
ATOM 657 O O . TYR A 1 82 ? 178.79391 182.89326 219.77165 1.000 59.55482 82 TYR A O 1
ATOM 666 N N . THR A 1 83 ? 180.91009 182.66717 219.02618 1.000 53.53823 83 THR A N 1
ATOM 667 C CA . THR A 1 83 ? 180.55923 182.91241 217.63428 1.000 52.79089 83 THR A CA 1
ATOM 668 C C . THR A 1 83 ? 179.58301 181.86283 217.11663 1.000 53.12396 83 THR A C 1
ATOM 669 O O . THR A 1 83 ? 178.48304 182.19858 216.65444 1.000 51.65266 83 THR A O 1
ATOM 673 N N . MET A 1 84 ? 179.94578 180.58093 217.25521 1.000 53.17896 84 MET A N 1
ATOM 674 C CA . MET A 1 84 ? 179.11931 179.48839 216.74549 1.000 54.28457 84 MET A CA 1
ATOM 675 C C . MET A 1 84 ? 177.78647 179.41212 217.47270 1.000 47.49999 84 MET A C 1
ATOM 676 O O . MET A 1 84 ? 176.74994 179.16705 216.85774 1.000 49.44166 84 MET A O 1
ATOM 681 N N . LEU A 1 85 ? 177.78625 179.64579 218.77305 1.000 45.62639 85 LEU A N 1
ATOM 682 C CA . LEU A 1 85 ? 176.54833 179.55117 219.51658 1.000 36.49036 85 LEU A CA 1
ATOM 683 C C . LEU A 1 85 ? 175.62880 180.73249 219.28218 1.000 43.71444 85 LEU A C 1
ATOM 684 O O . LEU A 1 85 ? 174.41177 180.57855 219.42171 1.000 47.25323 85 LEU A O 1
ATOM 689 N N . THR A 1 86 ? 176.15877 181.91861 218.94927 1.000 43.87799 86 THR A N 1
ATOM 690 C CA . THR A 1 86 ? 175.25584 183.05100 218.78502 1.000 48.97068 86 THR A CA 1
ATOM 691 C C . THR A 1 86 ? 174.84258 183.26957 217.34145 1.000 48.39165 86 THR A C 1
ATOM 692 O O . THR A 1 86 ? 173.83780 183.94632 217.10527 1.000 42.21744 86 THR A O 1
ATOM 696 N N . HIS A 1 87 ? 175.55975 182.70022 216.37208 1.000 42.23391 87 HIS A N 1
ATOM 697 C CA . HIS A 1 87 ? 175.19062 182.91017 214.98814 1.000 38.67312 87 HIS A CA 1
ATOM 698 C C . HIS A 1 87 ? 174.70548 181.65886 214.28200 1.000 48.81484 87 HIS A C 1
ATOM 699 O O . HIS A 1 87 ? 174.43173 181.72481 213.08380 1.000 52.90766 87 HIS A O 1
ATOM 706 N N . LEU A 1 88 ? 174.60368 180.51748 214.96839 1.000 41.27529 88 LEU A N 1
ATOM 707 C CA . LEU A 1 88 ? 174.11457 179.28496 214.35312 1.000 25.62623 88 LEU A CA 1
ATOM 708 C C . LEU A 1 88 ? 173.03843 178.59108 215.18003 1.000 19.57045 88 LEU A C 1
ATOM 709 O O . LEU A 1 88 ? 172.65536 177.47202 214.84968 1.000 24.74533 88 LEU A O 1
ATOM 714 N N . THR A 1 89 ? 172.57402 179.19801 216.25982 1.000 34.08035 89 THR A N 1
ATOM 715 C CA . THR A 1 89 ? 171.46682 178.69444 217.04964 1.000 34.50257 89 THR A CA 1
ATOM 716 C C . THR A 1 89 ? 170.52298 179.84833 217.31646 1.000 41.64989 89 THR A C 1
ATOM 717 O O . THR A 1 89 ? 170.87358 181.00968 217.12589 1.000 43.57210 89 THR A O 1
ATOM 721 N N . ASP A 1 90 ? 169.32369 179.53945 217.78617 1.000 50.54072 90 ASP A N 1
ATOM 722 C CA . ASP A 1 90 ? 168.41118 180.59796 218.18481 1.000 51.29898 90 ASP A CA 1
ATOM 723 C C . ASP A 1 90 ? 168.56670 180.98588 219.64441 1.000 53.54653 90 ASP A C 1
ATOM 724 O O . ASP A 1 90 ? 167.81267 181.83528 220.12592 1.000 59.19670 90 ASP A O 1
ATOM 729 N N . LEU A 1 91 ? 169.52606 180.40019 220.35271 1.000 48.11972 91 LEU A N 1
ATOM 730 C CA . LEU A 1 91 ? 169.66811 180.62788 221.77968 1.000 47.13168 91 LEU A CA 1
ATOM 731 C C . LEU A 1 91 ? 170.34430 181.96580 222.05353 1.000 46.70683 91 LEU A C 1
ATOM 732 O O . LEU A 1 91 ? 170.92440 182.59770 221.17089 1.000 42.05603 91 LEU A O 1
ATOM 737 N N . ARG A 1 92 ? 170.26713 182.38548 223.31038 1.000 57.51244 92 ARG A N 1
ATOM 738 C CA . ARG A 1 92 ? 170.88483 183.61182 223.78722 1.000 55.41555 92 ARG A CA 1
ATOM 739 C C . ARG A 1 92 ? 172.03253 183.23665 224.72024 1.000 63.19287 92 ARG A C 1
ATOM 740 O O . ARG A 1 92 ? 171.81234 182.60179 225.75622 1.000 59.99939 92 ARG A O 1
ATOM 748 N N . VAL A 1 93 ? 173.24863 183.64181 224.35287 1.000 59.69153 93 VAL A N 1
ATOM 749 C CA . VAL A 1 93 ? 174.49083 183.16692 224.94994 1.000 46.21614 93 VAL A CA 1
ATOM 750 C C . VAL A 1 93 ? 175.28337 184.35890 225.48695 1.000 49.37969 93 VAL A C 1
ATOM 751 O O . VAL A 1 93 ? 175.25531 185.44782 224.90722 1.000 52.61135 93 VAL A O 1
ATOM 755 N N . TRP A 1 94 ? 175.93270 184.16179 226.64069 1.000 69.43086 94 TRP A N 1
ATOM 756 C CA . TRP A 1 94 ? 176.47704 185.22462 227.49223 1.000 72.06015 94 TRP A CA 1
ATOM 757 C C . TRP A 1 94 ? 177.89227 184.91400 227.98659 1.000 67.38667 94 TRP A C 1
ATOM 758 O O . TRP A 1 94 ? 178.10286 184.56702 229.14196 1.000 72.35689 94 TRP A O 1
ATOM 769 N N . GLN A 1 95 ? 178.85394 184.83383 227.08492 1.000 61.16922 95 GLN A N 1
ATOM 770 C CA . GLN A 1 95 ? 180.23630 184.90934 227.52948 1.000 59.56175 95 GLN A CA 1
ATOM 771 C C . GLN A 1 95 ? 180.44080 186.14266 228.37889 1.000 60.15668 95 GLN A C 1
ATOM 772 O O . GLN A 1 95 ? 180.14965 187.25512 227.94397 1.000 67.00401 95 GLN A O 1
ATOM 778 N N . GLU A 1 96 ? 180.90840 185.93538 229.60476 1.000 78.08945 96 GLU A N 1
ATOM 779 C CA . GLU A 1 96 ? 181.08173 187.02649 230.54993 1.000 82.99673 96 GLU A CA 1
ATOM 780 C C . GLU A 1 96 ? 182.38296 187.77673 230.28900 1.000 85.11105 96 GLU A C 1
ATOM 781 O O . GLU A 1 96 ? 183.36773 187.22175 229.79009 1.000 88.00172 96 GLU A O 1
ATOM 787 N N . GLN A 1 97 ? 182.36613 189.05987 230.62666 1.000 96.36429 97 GLN A N 1
ATOM 788 C CA . GLN A 1 97 ? 183.48627 189.94546 230.38764 1.000 97.36983 97 GLN A CA 1
ATOM 789 C C . GLN A 1 97 ? 184.61262 189.67902 231.38386 1.000 101.74269 97 GLN A C 1
ATOM 790 O O . GLN A 1 97 ? 184.40170 189.02929 232.40825 1.000 104.59366 97 GLN A O 1
ATOM 796 N N . PRO A 1 98 ? 185.83339 190.12209 231.07995 1.000 109.16216 98 PRO A N 1
ATOM 797 C CA . PRO A 1 98 ? 186.87145 190.17941 232.11739 1.000 107.00002 98 PRO A CA 1
ATOM 798 C C . PRO A 1 98 ? 186.44533 191.11258 233.23695 1.000 108.49991 98 PRO A C 1
ATOM 799 O O . PRO A 1 98 ? 186.13112 192.28113 232.99986 1.000 109.37147 98 PRO A O 1
ATOM 803 N N . ASP A 1 99 ? 186.44636 190.57647 234.46206 1.000 116.80226 99 ASP A N 1
ATOM 804 C CA . ASP A 1 99 ? 185.85615 191.20727 235.64713 1.000 117.41187 99 ASP A CA 1
ATOM 805 C C . ASP A 1 99 ? 184.41190 191.63710 235.38496 1.000 116.89618 99 ASP A C 1
ATOM 806 O O . ASP A 1 99 ? 184.01610 192.77272 235.65223 1.000 117.41461 99 ASP A O 1
ATOM 811 N N . MET A 1 100 ? 183.62498 190.71334 234.83606 1.000 111.46387 100 MET A N 1
ATOM 812 C CA . MET A 1 100 ? 182.22165 190.99132 234.56489 1.000 111.36908 100 MET A CA 1
ATOM 813 C C . MET A 1 100 ? 181.45960 191.16225 235.86746 1.000 113.19790 100 MET A C 1
ATOM 814 O O . MET A 1 100 ? 181.61930 190.37572 236.80654 1.000 110.67168 100 MET A O 1
ATOM 819 N N . GLN A 1 101 ? 180.62875 192.19653 235.91615 1.000 119.86814 101 GLN A N 1
ATOM 820 C CA . GLN A 1 101 ? 179.87182 192.53441 237.11032 1.000 119.46652 101 GLN A CA 1
ATOM 821 C C . GLN A 1 101 ? 178.43440 192.89218 236.75353 1.000 118.95712 101 GLN A C 1
ATOM 822 O O . GLN A 1 101 ? 177.93995 193.95592 237.12872 1.000 118.11517 101 GLN A O 1
ATOM 828 N N . ILE A 1 102 ? 177.77092 192.00953 235.99853 1.000 117.66920 102 ILE A N 1
ATOM 829 C CA . ILE A 1 102 ? 176.31091 191.98440 235.82545 1.000 117.03438 102 ILE A CA 1
ATOM 830 C C . ILE A 1 102 ? 175.79719 193.26949 235.17881 1.000 116.07154 102 ILE A C 1
ATOM 831 O O . ILE A 1 102 ? 175.37803 194.18738 235.89924 1.000 117.49763 102 ILE A O 1
ATOM 836 N N . PRO A 1 103 ? 175.93052 193.43222 233.84125 1.000 106.57560 103 PRO A N 1
ATOM 837 C CA . PRO A 1 103 ? 175.41838 194.63847 233.17407 1.000 105.87199 103 PRO A CA 1
ATOM 838 C C . PRO A 1 103 ? 173.94482 194.90814 233.42882 1.000 107.09948 103 PRO A C 1
ATOM 839 O O . PRO A 1 103 ? 173.07005 194.17835 232.95094 1.000 106.42945 103 PRO A O 1
ATOM 843 N N . PHE A 1 104 ? 173.69636 195.98154 234.18464 1.000 112.24435 104 PHE A N 1
ATOM 844 C CA . PHE A 1 104 ? 172.38560 196.46615 234.60747 1.000 113.03130 104 PHE A CA 1
ATOM 845 C C . PHE A 1 104 ? 171.58309 195.37512 235.31860 1.000 113.68627 104 PHE A C 1
ATOM 846 O O . PHE A 1 104 ? 171.93735 194.97964 236.43261 1.000 113.87487 104 PHE A O 1
ATOM 854 N N . ASP A 1 105 ? 170.50481 194.88659 234.70517 1.000 112.69593 105 ASP A N 1
ATOM 855 C CA . ASP A 1 105 ? 169.64363 193.86403 235.29745 1.000 112.52689 105 ASP A CA 1
ATOM 856 C C . ASP A 1 105 ? 169.69771 192.62718 234.41236 1.000 111.80478 105 ASP A C 1
ATOM 857 O O . ASP A 1 105 ? 169.25016 192.65970 233.26208 1.000 112.11196 105 ASP A O 1
ATOM 862 N N . HIS A 1 106 ? 170.24393 191.54415 234.95322 1.000 95.57702 106 HIS A N 1
ATOM 863 C CA . HIS A 1 106 ? 170.77905 190.45239 234.14988 1.000 95.70046 106 HIS A CA 1
ATOM 864 C C . HIS A 1 106 ? 170.40355 189.09640 234.74981 1.000 95.83109 106 HIS A C 1
ATOM 865 O O . HIS A 1 106 ? 171.27035 188.29507 235.10263 1.000 94.98997 106 HIS A O 1
ATOM 872 N N . CYS A 1 107 ? 169.09942 188.88570 234.97019 1.000 102.99994 107 CYS A N 1
ATOM 873 C CA . CYS A 1 107 ? 168.54245 187.61475 235.44094 1.000 103.84652 107 CYS A CA 1
ATOM 874 C C . CYS A 1 107 ? 169.05928 186.42830 234.63109 1.000 104.09093 107 CYS A C 1
ATOM 875 O O . CYS A 1 107 ? 168.81256 186.33278 233.42653 1.000 102.03109 107 CYS A O 1
ATOM 878 N N . TRP A 1 108 ? 169.79246 185.53103 235.30645 1.000 97.40278 108 TRP A N 1
ATOM 879 C CA . TRP A 1 108 ? 170.58674 184.51174 234.62243 1.000 94.34898 108 TRP A CA 1
ATOM 880 C C . TRP A 1 108 ? 169.73697 183.41541 233.99630 1.000 94.28351 108 TRP A C 1
ATOM 881 O O . TRP A 1 108 ? 170.20190 182.75592 233.06051 1.000 93.26665 108 TRP A O 1
ATOM 892 N N . THR A 1 109 ? 168.50978 183.20141 234.48164 1.000 100.37712 109 THR A N 1
ATOM 893 C CA . THR A 1 109 ? 167.67342 182.13180 233.94456 1.000 101.05834 109 THR A CA 1
ATOM 894 C C . THR A 1 109 ? 167.10823 182.44172 232.56266 1.000 100.44356 109 THR A C 1
ATOM 895 O O . THR A 1 109 ? 166.52010 181.54848 231.94618 1.000 101.22002 109 THR A O 1
ATOM 899 N N . ASP A 1 110 ? 167.24366 183.66911 232.06860 1.000 92.65072 110 ASP A N 1
ATOM 900 C CA . ASP A 1 110 ? 166.91010 183.96411 230.67540 1.000 93.46007 110 ASP A CA 1
ATOM 901 C C . ASP A 1 110 ? 168.13834 183.88168 229.77810 1.000 89.65371 110 ASP A C 1
ATOM 902 O O . ASP A 1 110 ? 168.36921 184.74055 228.93634 1.000 90.34069 110 ASP A O 1
ATOM 907 N N . TYR A 1 111 ? 168.90838 182.81302 229.92779 1.000 71.20120 111 TYR A N 1
ATOM 908 C CA . TYR A 1 111 ? 170.08374 182.57220 229.11038 1.000 70.44214 111 TYR A CA 1
ATOM 909 C C . TYR A 1 111 ? 170.19487 181.07214 228.94075 1.000 75.62967 111 TYR A C 1
ATOM 910 O O . TYR A 1 111 ? 169.84048 180.32113 229.84813 1.000 78.96970 111 TYR A O 1
ATOM 919 N N . HIS A 1 112 ? 170.65997 180.63216 227.77914 1.000 61.98948 112 HIS A N 1
ATOM 920 C CA . HIS A 1 112 ? 170.53380 179.22805 227.42583 1.000 64.06543 112 HIS A CA 1
ATOM 921 C C . HIS A 1 112 ? 171.87413 178.50620 227.40251 1.000 58.09576 112 HIS A C 1
ATOM 922 O O . HIS A 1 112 ? 172.05060 177.53089 228.12977 1.000 59.21418 112 HIS A O 1
ATOM 929 N N . VAL A 1 113 ? 172.82146 178.94952 226.61175 1.000 47.83104 113 VAL A N 1
ATOM 930 C CA . VAL A 1 113 ? 174.21785 178.60656 226.82552 1.000 43.99260 113 VAL A CA 1
ATOM 931 C C . VAL A 1 113 ? 174.81710 179.79246 227.54677 1.000 39.70122 113 VAL A C 1
ATOM 932 O O . VAL A 1 113 ? 174.40850 180.92852 227.31364 1.000 50.85266 113 VAL A O 1
ATOM 936 N N . SER A 1 114 ? 175.70718 179.53612 228.48939 1.000 34.62095 114 SER A N 1
ATOM 937 C CA . SER A 1 114 ? 176.11150 180.54849 229.43679 1.000 40.45410 114 SER A CA 1
ATOM 938 C C . SER A 1 114 ? 177.60879 180.50162 229.69298 1.000 39.68379 114 SER A C 1
ATOM 939 O O . SER A 1 114 ? 178.00130 180.28376 230.82221 1.000 52.55119 114 SER A O 1
ATOM 942 N N . ILE A 1 115 ? 178.41574 180.61442 228.63099 1.000 40.26082 115 ILE A N 1
ATOM 943 C CA . ILE A 1 115 ? 179.88038 180.50947 228.65396 1.000 46.86552 115 ILE A CA 1
ATOM 944 C C . ILE A 1 115 ? 180.52117 181.25991 229.81509 1.000 48.90114 115 ILE A C 1
ATOM 945 O O . ILE A 1 115 ? 180.23410 182.43525 230.04468 1.000 62.72482 115 ILE A O 1
ATOM 950 N N . LEU A 1 116 ? 181.35856 180.57099 230.57940 1.000 52.54909 116 LEU A N 1
ATOM 951 C CA . LEU A 1 116 ? 181.95562 181.11842 231.78158 1.000 56.87524 116 LEU A CA 1
ATOM 952 C C . LEU A 1 116 ? 183.38676 180.63313 231.87228 1.000 61.28300 116 LEU A C 1
ATOM 953 O O . LEU A 1 116 ? 183.83768 179.80825 231.08069 1.000 58.88461 116 LEU A O 1
ATOM 958 N N . ARG A 1 117 ? 184.03927 181.09481 232.80687 1.000 73.33676 117 ARG A N 1
ATOM 959 C CA . ARG A 1 117 ? 185.31339 180.53787 233.20684 1.000 71.41588 117 ARG A CA 1
ATOM 960 C C . ARG A 1 117 ? 185.12783 179.72256 234.48310 1.000 73.24520 117 ARG A C 1
ATOM 961 O O . ARG A 1 117 ? 184.13512 179.93228 235.18864 1.000 72.21611 117 ARG A O 1
ATOM 969 N N . PRO A 1 118 ? 186.00490 178.72716 234.75238 1.000 73.57802 118 PRO A N 1
ATOM 970 C CA . PRO A 1 118 ? 185.71668 177.76206 235.83560 1.000 69.34342 118 PRO A CA 1
ATOM 971 C C . PRO A 1 118 ? 185.50474 178.38589 237.20170 1.000 72.68595 118 PRO A C 1
ATOM 972 O O . PRO A 1 118 ? 184.50536 178.09221 237.87269 1.000 69.16472 118 PRO A O 1
ATOM 976 N N . GLU A 1 119 ? 186.38001 179.31503 237.58065 1.000 79.62370 119 GLU A N 1
ATOM 977 C CA . GLU A 1 119 ? 186.22040 180.07904 238.80743 1.000 78.79226 119 GLU A CA 1
ATOM 978 C C . GLU A 1 119 ? 185.02553 181.00924 238.72491 1.000 80.95265 119 GLU A C 1
ATOM 979 O O . GLU A 1 119 ? 184.42896 181.32399 239.75663 1.000 80.67704 119 GLU A O 1
ATOM 985 N N . GLY A 1 120 ? 184.66011 181.44042 237.51594 1.000 83.68822 120 GLY A N 1
ATOM 986 C CA . GLY A 1 120 ? 183.43396 182.19033 237.34456 1.000 82.68069 120 GLY A CA 1
ATOM 987 C C . GLY A 1 120 ? 182.20378 181.38154 237.69061 1.000 86.54013 120 GLY A C 1
ATOM 988 O O . GLY A 1 120 ? 181.27346 181.90612 238.30108 1.000 88.47109 120 GLY A O 1
ATOM 989 N N . PHE A 1 121 ? 182.18531 180.08903 237.34755 1.000 84.86161 121 PHE A N 1
ATOM 990 C CA . PHE A 1 121 ? 181.02934 179.30035 237.75181 1.000 83.17743 121 PHE A CA 1
ATOM 991 C C . PHE A 1 121 ? 181.10474 178.84871 239.20310 1.000 85.89301 121 PHE A C 1
ATOM 992 O O . PHE A 1 121 ? 180.05033 178.66680 239.81674 1.000 87.55067 121 PHE A O 1
ATOM 1000 N N . LEU A 1 122 ? 182.30534 178.71202 239.78244 1.000 87.62478 122 LEU A N 1
ATOM 1001 C CA . LEU A 1 122 ? 182.39395 178.58046 241.23893 1.000 88.58496 122 LEU A CA 1
ATOM 1002 C C . LEU A 1 122 ? 181.79729 179.79517 241.93475 1.000 89.39937 122 LEU A C 1
ATOM 1003 O O . LEU A 1 122 ? 181.03928 179.66072 242.90362 1.000 90.50714 122 LEU A O 1
ATOM 1008 N N . TYR A 1 123 ? 182.13537 180.98885 241.44027 1.000 98.16054 123 TYR A N 1
ATOM 1009 C CA . TYR A 1 123 ? 181.53545 182.23194 241.91114 1.000 100.59445 123 TYR A CA 1
ATOM 1010 C C . TYR A 1 123 ? 180.02340 182.20857 241.74344 1.000 102.63786 123 TYR A C 1
ATOM 1011 O O . TYR A 1 123 ? 179.27509 182.42451 242.70307 1.000 103.62008 123 TYR A O 1
ATOM 1020 N N . LEU A 1 124 ? 179.56274 181.89833 240.53804 1.000 102.95205 124 LEU A N 1
ATOM 1021 C CA . LEU A 1 124 ? 178.16915 182.04664 240.16436 1.000 102.82622 124 LEU A CA 1
ATOM 1022 C C . LEU A 1 124 ? 177.29065 180.97410 240.78181 1.000 101.67376 124 LEU A C 1
ATOM 1023 O O . LEU A 1 124 ? 176.07381 181.16429 240.88207 1.000 101.09964 124 LEU A O 1
ATOM 1028 N N . LEU A 1 125 ? 177.88283 179.86962 241.21919 1.000 99.23116 125 LEU A N 1
ATOM 1029 C CA . LEU A 1 125 ? 177.14791 178.84783 241.93623 1.000 98.58244 125 LEU A CA 1
ATOM 1030 C C . LEU A 1 125 ? 177.22426 179.04530 243.43957 1.000 98.65010 125 LEU A C 1
ATOM 1031 O O . LEU A 1 125 ? 176.29530 178.65494 244.15593 1.000 99.77396 125 LEU A O 1
ATOM 1036 N N . GLU A 1 126 ? 178.28969 179.67564 243.93557 1.000 107.79400 126 GLU A N 1
ATOM 1037 C CA . GLU A 1 126 ? 178.24168 180.19732 245.29314 1.000 109.95687 126 GLU A CA 1
ATOM 1038 C C . GLU A 1 126 ? 177.46259 181.49801 245.38778 1.000 110.04760 126 GLU A C 1
ATOM 1039 O O . GLU A 1 126 ? 177.06912 181.88906 246.49163 1.000 111.73737 126 GLU A O 1
ATOM 1045 N N . THR A 1 127 ? 177.22214 182.16981 244.26413 1.000 115.60734 127 THR A N 1
ATOM 1046 C CA . THR A 1 127 ? 176.28992 183.28709 244.25950 1.000 117.19561 127 THR A CA 1
ATOM 1047 C C . THR A 1 127 ? 174.84783 182.79171 244.38383 1.000 117.43410 127 THR A C 1
ATOM 1048 O O . THR A 1 127 ? 173.99167 183.52345 244.90167 1.000 117.41069 127 THR A O 1
ATOM 1052 N N . ARG A 1 128 ? 174.59428 181.54358 243.95645 1.000 117.42419 128 ARG A N 1
ATOM 1053 C CA . ARG A 1 128 ? 173.32375 180.82487 244.13331 1.000 117.74562 128 ARG A CA 1
ATOM 1054 C C . ARG A 1 128 ? 172.18822 181.48897 243.36475 1.000 117.25403 128 ARG A C 1
ATOM 1055 O O . ARG A 1 128 ? 171.03885 181.51911 243.80926 1.000 116.44209 128 ARG A O 1
ATOM 1063 N N . GLU A 1 129 ? 172.51595 182.01485 242.19105 1.000 107.14971 129 GLU A N 1
ATOM 1064 C CA . GLU A 1 129 ? 171.51974 182.49109 241.25030 1.000 106.45024 129 GLU A CA 1
ATOM 1065 C C . GLU A 1 129 ? 171.53898 181.69659 239.95667 1.000 107.47340 129 GLU A C 1
ATOM 1066 O O . GLU A 1 129 ? 170.74808 181.98582 239.05414 1.000 111.15096 129 GLU A O 1
ATOM 1072 N N . LEU A 1 130 ? 172.41743 180.69721 239.85157 1.000 91.81795 130 LEU A N 1
ATOM 1073 C CA . LEU A 1 130 ? 172.44747 179.72448 238.75647 1.000 91.22354 130 LEU A CA 1
ATOM 1074 C C . LEU A 1 130 ? 172.51852 178.34449 239.41264 1.000 92.32732 130 LEU A C 1
ATOM 1075 O O . LEU A 1 130 ? 173.60600 177.78813 239.56986 1.000 92.30270 130 LEU A O 1
ATOM 1080 N N . LEU A 1 131 ? 171.35948 177.80158 239.78573 1.000 83.49839 131 LEU A N 1
ATOM 1081 C CA . LEU A 1 131 ? 171.30600 176.58578 240.58933 1.000 80.82196 131 LEU A CA 1
ATOM 1082 C C . LEU A 1 131 ? 171.78629 175.38194 239.79280 1.000 79.55480 131 LEU A C 1
ATOM 1083 O O . LEU A 1 131 ? 171.62445 175.31570 238.57459 1.000 84.16823 131 LEU A O 1
ATOM 1088 N N . LEU A 1 132 ? 172.39710 174.42543 240.49570 1.000 68.41926 132 LEU A N 1
ATOM 1089 C CA . LEU A 1 132 ? 172.95710 173.26325 239.81271 1.000 69.99804 132 LEU A CA 1
ATOM 1090 C C . LEU A 1 132 ? 171.87114 172.34107 239.27610 1.000 71.59236 132 LEU A C 1
ATOM 1091 O O . LEU A 1 132 ? 172.05677 171.71986 238.22345 1.000 70.40355 132 LEU A O 1
ATOM 1096 N N . SER A 1 133 ? 170.72637 172.25594 239.95928 1.000 73.66919 133 SER A N 1
ATOM 1097 C CA . SER A 1 133 ? 169.61170 171.47582 239.43354 1.000 75.01393 133 SER A CA 1
ATOM 1098 C C . SER A 1 133 ? 168.97423 172.12682 238.21185 1.000 70.39377 133 SER A C 1
ATOM 1099 O O . SER A 1 133 ? 168.23486 171.45845 237.48393 1.000 69.12965 133 SER A O 1
ATOM 1102 N N . ARG A 1 134 ? 169.23454 173.41087 237.97539 1.000 62.97292 134 ARG A N 1
ATOM 1103 C CA . ARG A 1 134 ? 168.82359 174.04254 236.73393 1.000 63.45162 134 ARG A CA 1
ATOM 1104 C C . ARG A 1 134 ? 169.81264 173.80650 235.60727 1.000 62.37144 134 ARG A C 1
ATOM 1105 O O . ARG A 1 134 ? 169.42597 173.86811 234.44304 1.000 65.66598 134 ARG A O 1
ATOM 1113 N N . VAL A 1 135 ? 171.07583 173.54520 235.91447 1.000 52.91838 135 VAL A N 1
ATOM 1114 C CA . VAL A 1 135 ? 172.04231 173.29866 234.85884 1.000 53.09189 135 VAL A CA 1
ATOM 1115 C C . VAL A 1 135 ? 171.76853 171.92910 234.25976 1.000 55.33240 135 VAL A C 1
ATOM 1116 O O . VAL A 1 135 ? 171.53239 170.96088 234.98855 1.000 60.56218 135 VAL A O 1
ATOM 1120 N N . GLU A 1 136 ? 171.74416 171.85378 232.92667 1.000 50.70816 136 GLU A N 1
ATOM 1121 C CA . GLU A 1 136 ? 171.47165 170.61879 232.20540 1.000 44.54031 136 GLU A CA 1
ATOM 1122 C C . GLU A 1 136 ? 172.67563 170.09078 231.45697 1.000 40.25821 136 GLU A C 1
ATOM 1123 O O . GLU A 1 136 ? 172.61300 168.99018 230.91663 1.000 43.87583 136 GLU A O 1
ATOM 1129 N N . LEU A 1 137 ? 173.76301 170.83733 231.41554 1.000 34.70371 137 LEU A N 1
ATOM 1130 C CA . LEU A 1 137 ? 174.97152 170.40517 230.74205 1.000 31.96712 137 LEU A CA 1
ATOM 1131 C C . LEU A 1 137 ? 176.10615 171.23940 231.30201 1.000 34.18623 137 LEU A C 1
ATOM 1132 O O . LEU A 1 137 ? 175.93604 172.42797 231.54590 1.000 52.17283 137 LEU A O 1
ATOM 1137 N N . ILE A 1 138 ? 177.24053 170.60439 231.54930 1.000 29.34120 138 ILE A N 1
ATOM 1138 C CA . ILE A 1 138 ? 178.41798 171.25690 232.09251 1.000 32.26707 138 ILE A CA 1
ATOM 1139 C C . ILE A 1 138 ? 179.55703 170.84804 231.19552 1.000 32.38195 138 ILE A C 1
ATOM 1140 O O . ILE A 1 138 ? 179.99839 169.70018 231.24297 1.000 46.00909 138 ILE A O 1
ATOM 1145 N N . VAL A 1 139 ? 180.01710 171.75170 230.35619 1.000 36.05306 139 VAL A N 1
ATOM 1146 C CA . VAL A 1 139 ? 181.03052 171.39953 229.38571 1.000 38.02811 139 VAL A CA 1
ATOM 1147 C C . VAL A 1 139 ? 182.33905 171.96938 229.90615 1.000 45.01142 139 VAL A C 1
ATOM 1148 O O . VAL A 1 139 ? 182.64632 173.14298 229.70281 1.000 61.00386 139 VAL A O 1
ATOM 1152 N N . LEU A 1 140 ? 183.09028 171.14364 230.61650 1.000 34.82008 140 LEU A N 1
ATOM 1153 C CA . LEU A 1 140 ? 184.44008 171.48100 231.01790 1.000 38.23387 140 LEU A CA 1
ATOM 1154 C C . LEU A 1 140 ? 185.23873 171.67179 229.74763 1.000 39.16461 140 LEU A C 1
ATOM 1155 O O . LEU A 1 140 ? 185.44118 170.69505 229.02725 1.000 46.23063 140 LEU A O 1
ATOM 1160 N N . GLU A 1 141 ? 185.63891 172.90719 229.42839 1.000 45.44649 141 GLU A N 1
ATOM 1161 C CA . GLU A 1 141 ? 186.31395 173.15180 228.15411 1.000 54.13242 141 GLU A CA 1
ATOM 1162 C C . GLU A 1 141 ? 187.63404 172.40802 228.07377 1.000 54.38058 141 GLU A C 1
ATOM 1163 O O . GLU A 1 141 ? 187.95013 171.79335 227.05154 1.000 57.56047 141 GLU A O 1
ATOM 1169 N N . ASP A 1 142 ? 188.41270 172.45417 229.14190 1.000 51.60048 142 ASP A N 1
ATOM 1170 C CA . ASP A 1 142 ? 189.55193 171.57793 229.31612 1.000 49.01855 142 ASP A CA 1
ATOM 1171 C C . ASP A 1 142 ? 189.39577 170.93646 230.67894 1.000 53.81623 142 ASP A C 1
ATOM 1172 O O . ASP A 1 142 ? 188.99088 171.60283 231.63164 1.000 59.64299 142 ASP A O 1
ATOM 1177 N N . CYS A 1 143 ? 189.61918 169.63181 230.74465 1.000 58.15966 143 CYS A N 1
ATOM 1178 C CA . CYS A 1 143 ? 189.78726 168.91436 231.99924 1.000 55.22183 143 CYS A CA 1
ATOM 1179 C C . CYS A 1 143 ? 190.82427 167.81571 231.83845 1.000 57.46808 143 CYS A C 1
ATOM 1180 O O . CYS A 1 143 ? 190.72020 166.76124 232.46382 1.000 57.04187 143 CYS A O 1
ATOM 1183 N N . HIS A 1 144 ? 191.82031 168.04976 230.98966 1.000 63.45472 144 HIS A N 1
ATOM 1184 C CA . HIS A 1 144 ? 192.85549 167.08667 230.64254 1.000 62.53243 144 HIS A CA 1
ATOM 1185 C C . HIS A 1 144 ? 194.24312 167.68733 230.79191 1.000 68.37294 144 HIS A C 1
ATOM 1186 O O . HIS A 1 144 ? 195.17372 167.27753 230.10311 1.000 67.89054 144 HIS A O 1
ATOM 1193 N N . ASP A 1 145 ? 194.37671 168.71091 231.62528 1.000 83.64523 145 ASP A N 1
ATOM 1194 C CA . ASP A 1 145 ? 195.67353 169.17250 232.09103 1.000 84.02884 145 ASP A CA 1
ATOM 1195 C C . ASP A 1 145 ? 195.48372 169.73660 233.48797 1.000 86.74746 145 ASP A C 1
ATOM 1196 O O . ASP A 1 145 ? 194.37172 170.10174 233.88305 1.000 86.64202 145 ASP A O 1
ATOM 1201 N N . SER A 1 146 ? 196.58293 169.77569 234.23922 1.000 97.82506 146 SER A N 1
ATOM 1202 C CA . SER A 1 146 ? 196.46909 169.80842 235.69036 1.000 98.86749 146 SER A CA 1
ATOM 1203 C C . SER A 1 146 ? 195.99609 171.15735 236.21389 1.000 99.26370 146 SER A C 1
ATOM 1204 O O . SER A 1 146 ? 195.37547 171.21080 237.28107 1.000 97.96712 146 SER A O 1
ATOM 1207 N N . ALA A 1 147 ? 196.24176 172.23993 235.47029 1.000 91.99474 147 ALA A N 1
ATOM 1208 C CA . ALA A 1 147 ? 195.92822 173.58082 235.95991 1.000 92.32048 147 ALA A CA 1
ATOM 1209 C C . ALA A 1 147 ? 194.42263 173.79794 236.06593 1.000 94.40832 147 ALA A C 1
ATOM 1210 O O . ALA A 1 147 ? 193.89055 174.05634 237.15590 1.000 94.69870 147 ALA A O 1
ATOM 1212 N N . VAL A 1 148 ? 193.70985 173.65305 234.94594 1.000 88.40000 148 VAL A N 1
ATOM 1213 C CA . VAL A 1 148 ? 192.26016 173.78210 234.97549 1.000 86.01256 148 VAL A CA 1
ATOM 1214 C C . VAL A 1 148 ? 191.63421 172.65348 235.78396 1.000 84.30724 148 VAL A C 1
ATOM 1215 O O . VAL A 1 148 ? 190.54720 172.83278 236.33123 1.000 87.43400 148 VAL A O 1
ATOM 1219 N N . TYR A 1 149 ? 192.31682 171.50764 235.91652 1.000 85.68699 149 TYR A N 1
ATOM 1220 C CA . TYR A 1 149 ? 191.79917 170.42907 236.74991 1.000 90.15576 149 TYR A CA 1
ATOM 1221 C C . TYR A 1 149 ? 191.77050 170.84464 238.21283 1.000 89.98308 149 TYR A C 1
ATOM 1222 O O . TYR A 1 149 ? 190.76170 170.64435 238.89759 1.000 88.04198 149 TYR A O 1
ATOM 1231 N N . GLN A 1 150 ? 192.84995 171.46673 238.69606 1.000 92.02801 150 GLN A N 1
ATOM 1232 C CA . GLN A 1 150 ? 192.83794 171.98665 240.05832 1.000 92.21094 150 GLN A CA 1
ATOM 1233 C C . GLN A 1 150 ? 191.86979 173.14880 240.19996 1.000 90.83901 150 GLN A C 1
ATOM 1234 O O . GLN A 1 150 ? 191.34905 173.38621 241.29303 1.000 89.68207 150 GLN A O 1
ATOM 1240 N N . ARG A 1 151 ? 191.61508 173.87924 239.11323 1.000 81.74537 151 ARG A N 1
ATOM 1241 C CA . ARG A 1 151 ? 190.66019 174.97970 239.19577 1.000 81.43210 151 ARG A CA 1
ATOM 1242 C C . ARG A 1 151 ? 189.21126 174.50693 239.22649 1.000 82.87953 151 ARG A C 1
ATOM 1243 O O . ARG A 1 151 ? 188.37299 175.14902 239.86619 1.000 81.97419 151 ARG A O 1
ATOM 1251 N N . ILE A 1 152 ? 188.89254 173.40486 238.53878 1.000 82.96424 152 ILE A N 1
ATOM 1252 C CA . ILE A 1 152 ? 187.52767 172.87406 238.52284 1.000 82.75110 152 ILE A CA 1
ATOM 1253 C C . ILE A 1 152 ? 187.27652 171.87187 239.63698 1.000 82.73771 152 ILE A C 1
ATOM 1254 O O . ILE A 1 152 ? 186.11505 171.50609 239.86617 1.000 82.72295 152 ILE A O 1
ATOM 1259 N N . ARG A 1 153 ? 188.32359 171.39471 240.31088 1.000 86.16478 153 ARG A N 1
ATOM 1260 C CA . ARG A 1 153 ? 188.12939 170.53722 241.47733 1.000 87.55819 153 ARG A CA 1
ATOM 1261 C C . ARG A 1 153 ? 187.27359 171.12577 242.59654 1.000 87.92675 153 ARG A C 1
ATOM 1262 O O . ARG A 1 153 ? 186.54776 170.34024 243.22845 1.000 88.83075 153 ARG A O 1
ATOM 1270 N N . PRO A 1 154 ? 187.32367 172.42390 242.93943 1.000 84.78340 154 PRO A N 1
ATOM 1271 C CA . PRO A 1 154 ? 186.34578 172.92107 243.92164 1.000 86.85107 154 PRO A CA 1
ATOM 1272 C C . PRO A 1 154 ? 184.90158 172.81781 243.47294 1.000 87.17125 154 PRO A C 1
ATOM 1273 O O . PRO A 1 154 ? 184.01609 172.69396 244.32751 1.000 86.20121 154 PRO A O 1
ATOM 1277 N N . LEU A 1 155 ? 184.63979 172.83748 242.16395 1.000 83.70649 155 LEU A N 1
ATOM 1278 C CA . LEU A 1 155 ? 183.27114 172.71492 241.67491 1.000 80.83966 155 LEU A CA 1
ATOM 1279 C C . LEU A 1 155 ? 182.69555 171.33971 241.96584 1.000 81.63821 155 LEU A C 1
ATOM 1280 O O . LEU A 1 155 ? 181.61883 171.21847 242.56285 1.000 83.01168 155 LEU A O 1
ATOM 1285 N N . PHE A 1 156 ? 183.40181 170.29305 241.54342 1.000 77.34856 156 PHE A N 1
ATOM 1286 C CA . PHE A 1 156 ? 182.94919 168.93370 241.80035 1.000 76.01041 156 PHE A CA 1
ATOM 1287 C C . PHE A 1 156 ? 183.00753 168.61212 243.28192 1.000 77.55572 156 PHE A C 1
ATOM 1288 O O . PHE A 1 156 ? 182.00855 168.19831 243.87793 1.000 82.75816 156 PHE A O 1
ATOM 1296 N N . GLU A 1 157 ? 184.14796 168.86506 243.91026 1.000 80.98202 157 GLU A N 1
ATOM 1297 C CA . GLU A 1 157 ? 184.33639 168.50119 245.30175 1.000 84.31102 157 GLU A CA 1
ATOM 1298 C C . GLU A 1 157 ? 183.63383 169.44564 246.26373 1.000 85.83798 157 GLU A C 1
ATOM 1299 O O . GLU A 1 157 ? 183.76606 169.26808 247.47704 1.000 85.59141 157 GLU A O 1
ATOM 1305 N N . ASN A 1 158 ? 182.89557 170.43135 245.76420 1.000 88.19104 158 ASN A N 1
ATOM 1306 C CA . ASN A 1 158 ? 182.01188 171.24171 246.58596 1.000 87.99142 158 ASN A CA 1
ATOM 1307 C C . ASN A 1 158 ? 180.54373 171.08116 246.23312 1.000 86.88738 158 ASN A C 1
ATOM 1308 O O . ASN A 1 158 ? 179.70121 171.04970 247.13350 1.000 86.40055 158 ASN A O 1
ATOM 1313 N N . HIS A 1 159 ? 180.20728 170.97582 244.95073 1.000 84.42802 159 HIS A N 1
ATOM 1314 C CA . HIS A 1 159 ? 178.81209 171.04515 244.53048 1.000 84.25084 159 HIS A CA 1
ATOM 1315 C C . HIS A 1 159 ? 178.32692 169.83291 243.75982 1.000 85.51588 159 HIS A C 1
ATOM 1316 O O . HIS A 1 159 ? 177.18533 169.41106 243.94965 1.000 85.10104 159 HIS A O 1
ATOM 1323 N N . ILE A 1 160 ? 179.14349 169.27244 242.87429 1.000 79.88851 160 ILE A N 1
ATOM 1324 C CA . ILE A 1 160 ? 178.66310 168.17234 242.05056 1.000 79.47242 160 ILE A CA 1
ATOM 1325 C C . ILE A 1 160 ? 178.70122 166.85646 242.81603 1.000 79.85054 160 ILE A C 1
ATOM 1326 O O . ILE A 1 160 ? 177.72530 166.10061 242.79951 1.000 83.12414 160 ILE A O 1
ATOM 1331 N N . MET A 1 161 ? 179.80154 166.56337 243.50968 1.000 76.75715 161 MET A N 1
ATOM 1332 C CA . MET A 1 161 ? 179.83206 165.35986 244.33945 1.000 75.58776 161 MET A CA 1
ATOM 1333 C C . MET A 1 161 ? 178.82734 165.37596 245.49011 1.000 78.58027 161 MET A C 1
ATOM 1334 O O . MET A 1 161 ? 178.16937 164.34226 245.69406 1.000 79.06033 161 MET A O 1
ATOM 1339 N N . PRO A 1 162 ? 178.62733 166.47260 246.26620 1.000 86.18677 162 PRO A N 1
ATOM 1340 C CA . PRO A 1 162 ? 177.49036 166.44469 247.20465 1.000 86.30112 162 PRO A CA 1
ATOM 1341 C C . PRO A 1 162 ? 176.17176 166.80364 246.52943 1.000 87.42438 162 PRO A C 1
ATOM 1342 O O . PRO A 1 162 ? 175.50830 167.78186 246.87931 1.000 88.96750 162 PRO A O 1
ATOM 1346 N N . ALA A 1 163 ? 175.78434 165.99929 245.53981 1.000 88.50291 163 ALA A N 1
ATOM 1347 C CA . ALA A 1 163 ? 174.54972 166.19014 244.82492 1.000 86.77258 163 ALA A CA 1
ATOM 1348 C C . ALA A 1 163 ? 174.06964 164.81932 244.37232 1.000 87.62652 163 ALA A C 1
ATOM 1349 O O . ALA A 1 163 ? 174.88815 164.02517 243.87845 1.000 87.81422 163 ALA A O 1
ATOM 1351 N N . PRO A 1 164 ? 172.78069 164.51092 244.53945 1.000 90.49013 164 PRO A N 1
ATOM 1352 C CA . PRO A 1 164 ? 172.27932 163.21239 244.10114 1.000 89.31479 164 PRO A CA 1
ATOM 1353 C C . PRO A 1 164 ? 172.28701 163.12046 242.58709 1.000 88.58126 164 PRO A C 1
ATOM 1354 O O . PRO A 1 164 ? 172.09954 164.13322 241.89213 1.000 87.77156 164 PRO A O 1
ATOM 1358 N N . PRO A 1 165 ? 172.47936 161.91963 242.02575 1.000 86.30763 165 PRO A N 1
ATOM 1359 C CA . PRO A 1 165 ? 172.55719 161.78872 240.55784 1.000 85.04532 165 PRO A CA 1
ATOM 1360 C C . PRO A 1 165 ? 171.24169 162.04508 239.83563 1.000 87.55426 165 PRO A C 1
ATOM 1361 O O . PRO A 1 165 ? 171.23820 162.09645 238.60035 1.000 88.30637 165 PRO A O 1
ATOM 1365 N N . ALA A 1 166 ? 170.13340 162.21027 240.56199 1.000 91.02915 166 ALA A N 1
ATOM 1366 C CA . ALA A 1 166 ? 168.89772 162.73615 239.99710 1.000 91.07663 166 ALA A CA 1
ATOM 1367 C C . ALA A 1 166 ? 168.95985 164.23621 239.75378 1.000 90.14150 166 ALA A C 1
ATOM 1368 O O . ALA A 1 166 ? 168.01229 164.79238 239.18985 1.000 90.51560 166 ALA A O 1
ATOM 1370 N N . ASP A 1 167 ? 170.03274 164.90234 240.18222 1.000 82.11795 167 ASP A N 1
ATOM 1371 C CA . ASP A 1 167 ? 170.20471 166.32362 239.95267 1.000 84.42655 167 ASP A CA 1
ATOM 1372 C C . ASP A 1 167 ? 171.49693 166.68738 239.24241 1.000 82.18978 167 ASP A C 1
ATOM 1373 O O . ASP A 1 167 ? 171.59196 167.80235 238.72543 1.000 81.80729 167 ASP A O 1
ATOM 1378 N N . ARG A 1 168 ? 172.47547 165.80037 239.19327 1.000 67.72530 168 ARG A N 1
ATOM 1379 C CA . ARG A 1 168 ? 173.73580 166.10528 238.52435 1.000 62.33745 168 ARG A CA 1
ATOM 1380 C C . ARG A 1 168 ? 173.54010 166.11322 237.01914 1.000 69.20202 168 ARG A C 1
ATOM 1381 O O . ARG A 1 168 ? 173.12298 165.09459 236.45563 1.000 68.71209 168 ARG A O 1
ATOM 1389 N N . PRO A 1 169 ? 173.84000 167.20822 236.33179 1.000 59.15759 169 PRO A N 1
ATOM 1390 C CA . PRO A 1 169 ? 173.64964 167.24780 234.87931 1.000 57.12005 169 PRO A CA 1
ATOM 1391 C C . PRO A 1 169 ? 174.66638 166.42492 234.11412 1.000 54.72573 169 PRO A C 1
ATOM 1392 O O . PRO A 1 169 ? 175.52998 165.78162 234.71172 1.000 58.40408 169 PRO A O 1
ATOM 1396 N N . ARG A 1 170 ? 174.54719 166.41243 232.79482 1.000 38.91921 170 ARG A N 1
ATOM 1397 C CA . ARG A 1 170 ? 175.56155 165.78190 231.97938 1.000 31.62058 170 ARG A CA 1
ATOM 1398 C C . ARG A 1 170 ? 176.83665 166.57626 232.11370 1.000 32.70444 170 ARG A C 1
ATOM 1399 O O . ARG A 1 170 ? 176.80873 167.79836 232.18919 1.000 55.44154 170 ARG A O 1
ATOM 1407 N N . ILE A 1 171 ? 177.95157 165.87681 232.20105 1.000 32.93304 171 ILE A N 1
ATOM 1408 C CA . ILE A 1 171 ? 179.24561 166.47621 232.49938 1.000 41.21878 171 ILE A CA 1
ATOM 1409 C C . ILE A 1 171 ? 180.17101 166.18735 231.32582 1.000 38.76551 171 ILE A C 1
ATOM 1410 O O . ILE A 1 171 ? 181.22052 165.56789 231.50900 1.000 37.73961 171 ILE A O 1
ATOM 1415 N N . LEU A 1 172 ? 179.69573 166.42955 230.10576 1.000 26.83308 172 LEU A N 1
ATOM 1416 C CA . LEU A 1 172 ? 180.56912 166.40071 228.93979 1.000 31.78363 172 LEU A CA 1
ATOM 1417 C C . LEU A 1 172 ? 181.86005 167.14234 229.21896 1.000 27.00079 172 LEU A C 1
ATOM 1418 O O . LEU A 1 172 ? 181.85426 168.32658 229.51251 1.000 47.53033 172 LEU A O 1
ATOM 1423 N N . GLY A 1 173 ? 182.95486 166.41991 229.21542 1.000 23.75729 173 GLY A N 1
ATOM 1424 C CA . GLY A 1 173 ? 184.21157 167.04466 229.51602 1.000 32.48995 173 GLY A CA 1
ATOM 1425 C C . GLY A 1 173 ? 185.06041 167.03402 228.27918 1.000 35.33341 173 GLY A C 1
ATOM 1426 O O . GLY A 1 173 ? 185.50009 165.97644 227.83150 1.000 43.48166 173 GLY A O 1
ATOM 1427 N N . LEU A 1 174 ? 185.30952 168.20268 227.70948 1.000 38.03824 174 LEU A N 1
ATOM 1428 C CA . LEU A 1 174 ? 186.04458 168.27171 226.45683 1.000 36.52953 174 LEU A CA 1
ATOM 1429 C C . LEU A 1 174 ? 187.53359 168.09810 226.72656 1.000 34.09293 174 LEU A C 1
ATOM 1430 O O . LEU A 1 174 ? 188.33326 169.02418 226.62862 1.000 48.98027 174 LEU A O 1
ATOM 1435 N N . ALA A 1 175 ? 187.90649 166.87070 227.04636 1.000 32.42915 175 ALA A N 1
ATOM 1436 C CA . ALA A 1 175 ? 189.31577 166.57232 227.16621 1.000 39.07303 175 ALA A CA 1
ATOM 1437 C C . ALA A 1 175 ? 189.94587 166.48789 225.78829 1.000 48.82857 175 ALA A C 1
ATOM 1438 O O . ALA A 1 175 ? 189.27257 166.50028 224.76164 1.000 50.24078 175 ALA A O 1
ATOM 1440 N N . GLY A 1 176 ? 191.26114 166.43290 225.76954 1.000 48.54617 176 GLY A N 1
ATOM 1441 C CA . GLY A 1 176 ? 191.96994 166.18294 224.55029 1.000 48.53470 176 GLY A CA 1
ATOM 1442 C C . GLY A 1 176 ? 192.21391 164.70750 224.48581 1.000 45.74390 176 GLY A C 1
ATOM 1443 O O . GLY A 1 176 ? 191.57484 163.94102 225.19617 1.000 40.01209 176 GLY A O 1
ATOM 1444 N N . PRO A 1 177 ? 193.16927 164.28408 223.66888 1.000 54.58910 177 PRO A N 1
ATOM 1445 C CA . PRO A 1 177 ? 193.50292 162.86067 223.58057 1.000 55.08725 177 PRO A CA 1
ATOM 1446 C C . PRO A 1 177 ? 193.98498 162.28683 224.90470 1.000 59.10291 177 PRO A C 1
ATOM 1447 O O . PRO A 1 177 ? 194.99900 162.71115 225.45738 1.000 59.85341 177 PRO A O 1
ATOM 1451 N N . LEU A 1 178 ? 193.24260 161.29950 225.41145 1.000 58.64654 178 LEU A N 1
ATOM 1452 C CA . LEU A 1 178 ? 193.76609 160.44711 226.46972 1.000 56.69017 178 LEU A CA 1
ATOM 1453 C C . LEU A 1 178 ? 194.86693 159.56138 225.92901 1.000 56.24933 178 LEU A C 1
ATOM 1454 O O . LEU A 1 178 ? 195.64527 158.99997 226.69825 1.000 65.78161 178 LEU A O 1
ATOM 1459 N N . HIS A 1 179 ? 194.92071 159.41548 224.62169 1.000 57.28996 179 HIS A N 1
ATOM 1460 C CA . HIS A 1 179 ? 195.96465 158.71696 223.92186 1.000 59.22621 179 HIS A CA 1
ATOM 1461 C C . HIS A 1 179 ? 197.14771 159.60529 223.59119 1.000 66.12128 179 HIS A C 1
ATOM 1462 O O . HIS A 1 179 ? 198.09566 159.13446 222.95541 1.000 68.77911 179 HIS A O 1
ATOM 1469 N N . SER A 1 180 ? 197.09677 160.88487 223.96247 1.000 73.32464 180 SER A N 1
ATOM 1470 C CA . SER A 1 180 ? 198.27654 161.75089 224.03469 1.000 72.77475 180 SER A CA 1
ATOM 1471 C C . SER A 1 180 ? 198.18606 162.51710 225.35046 1.000 75.29332 180 SER A C 1
ATOM 1472 O O . SER A 1 180 ? 197.69131 163.64554 225.39342 1.000 75.52972 180 SER A O 1
ATOM 1475 N N . ALA A 1 181 ? 198.67563 161.89661 226.42271 1.000 83.13824 181 ALA A N 1
ATOM 1476 C CA . ALA A 1 181 ? 198.77161 162.54470 227.71746 1.000 82.99572 181 ALA A CA 1
ATOM 1477 C C . ALA A 1 181 ? 200.14996 162.42020 228.34028 1.000 86.94085 181 ALA A C 1
ATOM 1478 O O . ALA A 1 181 ? 200.39062 163.05852 229.37090 1.000 89.95774 181 ALA A O 1
ATOM 1480 N N . GLY A 1 182 ? 201.04230 161.60557 227.76735 1.000 95.76178 182 GLY A N 1
ATOM 1481 C CA . GLY A 1 182 ? 202.47242 161.59600 228.03697 1.000 96.75633 182 GLY A CA 1
ATOM 1482 C C . GLY A 1 182 ? 202.95463 161.52186 229.47143 1.000 95.44611 182 GLY A C 1
ATOM 1483 O O . GLY A 1 182 ? 203.49913 162.49716 229.99619 1.000 93.56650 182 GLY A O 1
ATOM 1484 N N . CYS A 1 183 ? 202.74340 160.38303 230.12123 1.000 95.99094 183 CYS A N 1
ATOM 1485 C CA . CYS A 1 183 ? 203.20152 160.16024 231.48701 1.000 97.47835 183 CYS A CA 1
ATOM 1486 C C . CYS A 1 183 ? 203.81868 158.77568 231.61140 1.000 99.70616 183 CYS A C 1
ATOM 1487 O O . CYS A 1 183 ? 203.50324 158.02189 232.53448 1.000 99.82950 183 CYS A O 1
ATOM 1490 N N . GLU A 1 184 ? 204.73932 158.46108 230.68617 1.000 105.77176 184 GLU A N 1
ATOM 1491 C CA . GLU A 1 184 ? 205.10381 157.10133 230.29211 1.000 105.28454 184 GLU A CA 1
ATOM 1492 C C . GLU A 1 184 ? 203.76374 156.45085 229.97229 1.000 105.31500 184 GLU A C 1
ATOM 1493 O O . GLU A 1 184 ? 203.01107 157.00396 229.16968 1.000 103.75649 184 GLU A O 1
ATOM 1499 N N . LEU A 1 185 ? 203.43752 155.31347 230.58172 1.000 104.37788 185 LEU A N 1
ATOM 1500 C CA . LEU A 1 185 ? 202.04674 154.93091 230.76497 1.000 101.90178 185 LEU A CA 1
ATOM 1501 C C . LEU A 1 185 ? 201.77422 154.29733 232.11693 1.000 100.85696 185 LEU A C 1
ATOM 1502 O O . LEU A 1 185 ? 200.61060 154.01621 232.40931 1.000 99.19516 185 LEU A O 1
ATOM 1507 N N . GLN A 1 186 ? 202.79892 154.07084 232.94733 1.000 108.16516 186 GLN A N 1
ATOM 1508 C CA . GLN A 1 186 ? 202.67267 153.24085 234.14474 1.000 109.59309 186 GLN A CA 1
ATOM 1509 C C . GLN A 1 186 ? 201.70339 153.82138 235.16288 1.000 108.63730 186 GLN A C 1
ATOM 1510 O O . GLN A 1 186 ? 201.21678 153.09841 236.03725 1.000 108.54248 186 GLN A O 1
ATOM 1516 N N . GLN A 1 187 ? 201.41403 155.10462 235.05687 1.000 100.68612 187 GLN A N 1
ATOM 1517 C CA . GLN A 1 187 ? 200.43048 155.76279 235.88004 1.000 99.55611 187 GLN A CA 1
ATOM 1518 C C . GLN A 1 187 ? 199.24636 156.27393 235.07844 1.000 99.87965 187 GLN A C 1
ATOM 1519 O O . GLN A 1 187 ? 198.31641 156.82631 235.68261 1.000 103.40214 187 GLN A O 1
ATOM 1525 N N . LEU A 1 188 ? 199.24472 156.06757 233.74854 1.000 87.23374 188 LEU A N 1
ATOM 1526 C CA . LEU A 1 188 ? 198.16006 156.54365 232.88619 1.000 88.53424 188 LEU A CA 1
ATOM 1527 C C . LEU A 1 188 ? 196.82242 155.99993 233.33559 1.000 83.57569 188 LEU A C 1
ATOM 1528 O O . LEU A 1 188 ? 195.90409 156.76909 233.62184 1.000 80.58258 188 LEU A O 1
ATOM 1533 N N . SER A 1 189 ? 196.74616 154.68227 233.52556 1.000 76.31778 189 SER A N 1
ATOM 1534 C CA . SER A 1 189 ? 195.51607 154.01965 233.93139 1.000 78.05969 189 SER A CA 1
ATOM 1535 C C . SER A 1 189 ? 195.00085 154.51527 235.27045 1.000 77.16116 189 SER A C 1
ATOM 1536 O O . SER A 1 189 ? 193.80052 154.39877 235.53635 1.000 78.03913 189 SER A O 1
ATOM 1539 N N . ALA A 1 190 ? 195.86899 155.09891 236.09887 1.000 78.26477 190 ALA A N 1
ATOM 1540 C CA . ALA A 1 190 ? 195.39222 155.71719 237.32421 1.000 80.47013 190 ALA A CA 1
ATOM 1541 C C . ALA A 1 190 ? 194.62253 156.99194 237.01923 1.000 80.68195 190 ALA A C 1
ATOM 1542 O O . ALA A 1 190 ? 193.44258 157.11865 237.38040 1.000 79.41155 190 ALA A O 1
ATOM 1544 N N . MET A 1 191 ? 195.25693 157.91665 236.28234 1.000 84.42201 191 MET A N 1
ATOM 1545 C CA . MET A 1 191 ? 194.85637 159.31999 236.35524 1.000 79.77409 191 MET A CA 1
ATOM 1546 C C . MET A 1 191 ? 193.48896 159.55025 235.73837 1.000 79.85094 191 MET A C 1
ATOM 1547 O O . MET A 1 191 ? 192.66407 160.26006 236.32519 1.000 83.80432 191 MET A O 1
ATOM 1552 N N . LEU A 1 192 ? 193.21595 158.92533 234.58518 1.000 74.70668 192 LEU A N 1
ATOM 1553 C CA . LEU A 1 192 ? 191.91623 159.10382 233.95159 1.000 75.73136 192 LEU A CA 1
ATOM 1554 C C . LEU A 1 192 ? 190.82881 158.50368 234.82204 1.000 74.93132 192 LEU A C 1
ATOM 1555 O O . LEU A 1 192 ? 189.76010 159.10406 234.97605 1.000 73.94763 192 LEU A O 1
ATOM 1560 N N . ALA A 1 193 ? 191.12911 157.37317 235.47377 1.000 76.98599 193 ALA A N 1
ATOM 1561 C CA . ALA A 1 193 ? 190.22115 156.83468 236.47392 1.000 75.39630 193 ALA A CA 1
ATOM 1562 C C . ALA A 1 193 ? 190.05374 157.82269 237.61030 1.000 77.45797 193 ALA A C 1
ATOM 1563 O O . ALA A 1 193 ? 188.92357 158.10868 238.02884 1.000 77.00552 193 ALA A O 1
ATOM 1565 N N . THR A 1 194 ? 191.17325 158.41454 238.04858 1.000 77.90248 194 THR A N 1
ATOM 1566 C CA . THR A 1 194 ? 191.15002 159.53770 238.97888 1.000 78.04612 194 THR A CA 1
ATOM 1567 C C . THR A 1 194 ? 190.28976 160.66346 238.43295 1.000 75.70856 194 THR A C 1
ATOM 1568 O O . THR A 1 194 ? 189.39484 161.16797 239.12341 1.000 73.25245 194 THR A O 1
ATOM 1572 N N . LEU A 1 195 ? 190.50571 160.99943 237.15638 1.000 69.45851 195 LEU A N 1
ATOM 1573 C CA . LEU A 1 195 ? 189.69524 161.98914 236.46099 1.000 68.01970 195 LEU A CA 1
ATOM 1574 C C . LEU A 1 195 ? 188.23454 161.57113 236.45042 1.000 71.73025 195 LEU A C 1
ATOM 1575 O O . LEU A 1 195 ? 187.35320 162.35509 236.81939 1.000 72.08512 195 LEU A O 1
ATOM 1580 N N . GLU A 1 196 ? 187.97745 160.29431 236.14338 1.000 71.95357 196 GLU A N 1
ATOM 1581 C CA . GLU A 1 196 ? 186.60943 159.79693 236.13428 1.000 67.00043 196 GLU A CA 1
ATOM 1582 C C . GLU A 1 196 ? 186.03039 159.78323 237.53504 1.000 72.61306 196 GLU A C 1
ATOM 1583 O O . GLU A 1 196 ? 184.81853 159.94147 237.70790 1.000 70.40824 196 GLU A O 1
ATOM 1589 N N . GLN A 1 197 ? 186.88474 159.61488 238.54232 1.000 80.53798 197 GLN A N 1
ATOM 1590 C CA . GLN A 1 197 ? 186.41818 159.66766 239.91244 1.000 76.57931 197 GLN A CA 1
ATOM 1591 C C . GLN A 1 197 ? 186.12622 161.09288 240.34133 1.000 77.95543 197 GLN A C 1
ATOM 1592 O O . GLN A 1 197 ? 185.28589 161.30082 241.21841 1.000 80.78224 197 GLN A O 1
ATOM 1598 N N . SER A 1 198 ? 186.76142 162.07816 239.70701 1.000 72.96100 198 SER A N 1
ATOM 1599 C CA . SER A 1 198 ? 186.75612 163.43936 240.21960 1.000 72.37156 198 SER A CA 1
ATOM 1600 C C . SER A 1 198 ? 185.96358 164.42507 239.38349 1.000 72.63299 198 SER A C 1
ATOM 1601 O O . SER A 1 198 ? 185.49984 165.42288 239.92823 1.000 73.57699 198 SER A O 1
ATOM 1604 N N . VAL A 1 199 ? 185.81712 164.20304 238.07549 1.000 66.52521 199 VAL A N 1
ATOM 1605 C CA . VAL A 1 199 ? 184.84488 164.96079 237.29723 1.000 65.67759 199 VAL A CA 1
ATOM 1606 C C . VAL A 1 199 ? 183.56320 164.18069 237.07405 1.000 68.11667 199 VAL A C 1
ATOM 1607 O O . VAL A 1 199 ? 182.64263 164.68806 236.41795 1.000 63.96147 199 VAL A O 1
ATOM 1611 N N . LEU A 1 200 ? 183.49252 162.94980 237.59349 1.000 66.18453 200 LEU A N 1
ATOM 1612 C CA . LEU A 1 200 ? 182.27276 162.14937 237.71048 1.000 59.15763 200 LEU A CA 1
ATOM 1613 C C . LEU A 1 200 ? 181.71070 161.79947 236.33549 1.000 56.05423 200 LEU A C 1
ATOM 1614 O O . LEU A 1 200 ? 180.55891 162.07831 236.00496 1.000 54.77807 200 LEU A O 1
ATOM 1619 N N . CYS A 1 201 ? 182.56433 161.19842 235.51460 1.000 56.02427 201 CYS A N 1
ATOM 1620 C CA . CYS A 1 201 ? 182.18957 160.74984 234.19114 1.000 51.73571 201 CYS A CA 1
ATOM 1621 C C . CYS A 1 201 ? 182.80808 159.39130 233.97105 1.000 54.77948 201 CYS A C 1
ATOM 1622 O O . CYS A 1 201 ? 183.36889 158.78459 234.88456 1.000 60.85549 201 CYS A O 1
ATOM 1625 N N . GLN A 1 202 ? 182.71570 158.92377 232.73566 1.000 48.53004 202 GLN A N 1
ATOM 1626 C CA . GLN A 1 202 ? 183.51891 157.80709 232.27629 1.000 50.76291 202 GLN A CA 1
ATOM 1627 C C . GLN A 1 202 ? 183.80084 158.02871 230.80780 1.000 40.37913 202 GLN A C 1
ATOM 1628 O O . GLN A 1 202 ? 182.90203 158.39325 230.05051 1.000 44.38266 202 GLN A O 1
ATOM 1634 N N . ILE A 1 203 ? 185.05073 157.82348 230.42402 1.000 36.51720 203 ILE A N 1
ATOM 1635 C CA . ILE A 1 203 ? 185.50283 158.22136 229.10677 1.000 41.11346 203 ILE A CA 1
ATOM 1636 C C . ILE A 1 203 ? 184.88853 157.32349 228.05026 1.000 47.57763 203 ILE A C 1
ATOM 1637 O O . ILE A 1 203 ? 184.95706 156.09377 228.13896 1.000 52.70118 203 ILE A O 1
ATOM 1642 N N . GLU A 1 204 ? 184.28304 157.94303 227.04232 1.000 53.16774 204 GLU A N 1
ATOM 1643 C CA . GLU A 1 204 ? 183.62802 157.24530 225.94484 1.000 56.46863 204 GLU A CA 1
ATOM 1644 C C . GLU A 1 204 ? 184.34766 157.59470 224.65964 1.000 51.63524 204 GLU A C 1
ATOM 1645 O O . GLU A 1 204 ? 183.72103 158.00021 223.67947 1.000 46.44727 204 GLU A O 1
ATOM 1651 N N . SER A 1 205 ? 185.66412 157.43933 224.68013 1.000 39.92017 205 SER A N 1
ATOM 1652 C CA . SER A 1 205 ? 186.56038 157.90479 223.63316 1.000 32.70910 205 SER A CA 1
ATOM 1653 C C . SER A 1 205 ? 186.33112 157.13130 222.34797 1.000 43.39069 205 SER A C 1
ATOM 1654 O O . SER A 1 205 ? 186.88733 156.05137 222.15069 1.000 41.21600 205 SER A O 1
ATOM 1657 N N . ALA A 1 206 ? 185.54919 157.72067 221.44330 1.000 52.90752 206 ALA A N 1
ATOM 1658 C CA . ALA A 1 206 ? 185.21331 157.14210 220.14631 1.000 48.69293 206 ALA A CA 1
ATOM 1659 C C . ALA A 1 206 ? 185.60120 158.17584 219.10451 1.000 47.14737 206 ALA A C 1
ATOM 1660 O O . ALA A 1 206 ? 184.77748 158.96753 218.66300 1.000 42.43854 206 ALA A O 1
ATOM 1662 N N . SER A 1 207 ? 186.85809 158.16265 218.70665 1.000 54.52505 207 SER A N 1
ATOM 1663 C CA . SER A 1 207 ? 187.37328 159.16284 217.79944 1.000 51.65836 207 SER A CA 1
ATOM 1664 C C . SER A 1 207 ? 187.51428 158.59090 216.39583 1.000 55.26196 207 SER A C 1
ATOM 1665 O O . SER A 1 207 ? 187.07009 157.48233 216.10392 1.000 58.74096 207 SER A O 1
ATOM 1668 N N . ASP A 1 208 ? 188.13723 159.36252 215.50497 1.000 55.48490 208 ASP A N 1
ATOM 1669 C CA . ASP A 1 208 ? 188.56898 158.81866 214.22257 1.000 56.65671 208 ASP A CA 1
ATOM 1670 C C . ASP A 1 208 ? 189.64015 157.75893 214.40680 1.000 57.42439 208 ASP A C 1
ATOM 1671 O O . ASP A 1 208 ? 189.82285 156.90312 213.53981 1.000 59.47437 208 ASP A O 1
ATOM 1676 N N . ILE A 1 209 ? 190.38922 157.84182 215.50398 1.000 59.42801 209 ILE A N 1
ATOM 1677 C CA . ILE A 1 209 ? 191.28271 156.76638 215.91616 1.000 55.70072 209 ILE A CA 1
ATOM 1678 C C . ILE A 1 209 ? 190.49389 155.49438 216.18430 1.000 58.51393 209 ILE A C 1
ATOM 1679 O O . ILE A 1 209 ? 190.81414 154.42260 215.66311 1.000 64.89130 209 ILE A O 1
ATOM 1684 N N . VAL A 1 210 ? 189.43200 155.60308 216.97945 1.000 56.71889 210 VAL A N 1
ATOM 1685 C CA . VAL A 1 210 ? 188.70654 154.43100 217.44835 1.000 53.47350 210 VAL A CA 1
ATOM 1686 C C . VAL A 1 210 ? 187.77625 153.87606 216.37455 1.000 60.96201 210 VAL A C 1
ATOM 1687 O O . VAL A 1 210 ? 187.55854 152.66493 216.30826 1.000 67.73294 210 VAL A O 1
ATOM 1691 N N . THR A 1 211 ? 187.24374 154.72023 215.49147 1.000 57.89508 211 THR A N 1
ATOM 1692 C CA . THR A 1 211 ? 186.38594 154.21346 214.42189 1.000 57.33390 211 THR A CA 1
ATOM 1693 C C . THR A 1 211 ? 187.18091 153.39335 213.40673 1.000 53.57095 211 THR A C 1
ATOM 1694 O O . THR A 1 211 ? 186.63700 152.48101 212.78456 1.000 61.25212 211 THR A O 1
ATOM 1698 N N . VAL A 1 212 ? 188.47765 153.64494 213.27172 1.000 49.74562 212 VAL A N 1
ATOM 1699 C CA . VAL A 1 212 ? 189.31497 152.68781 212.56449 1.000 55.74261 212 VAL A CA 1
ATOM 1700 C C . VAL A 1 212 ? 189.63459 151.47582 213.43751 1.000 57.93819 212 VAL A C 1
ATOM 1701 O O . VAL A 1 212 ? 189.87599 150.38751 212.90804 1.000 58.69427 212 VAL A O 1
ATOM 1705 N N . LEU A 1 213 ? 189.59879 151.61304 214.76489 1.000 57.70362 213 LEU A N 1
ATOM 1706 C CA . LEU A 1 213 ? 189.89414 150.46919 215.62498 1.000 57.73757 213 LEU A CA 1
ATOM 1707 C C . LEU A 1 213 ? 188.78090 149.43218 215.58027 1.000 57.86633 213 LEU A C 1
ATOM 1708 O O . LEU A 1 213 ? 189.04326 148.23737 215.41466 1.000 64.60766 213 LEU A O 1
ATOM 1713 N N . ARG A 1 214 ? 187.53104 149.85881 215.70831 1.000 54.33613 214 ARG A N 1
ATOM 1714 C CA . ARG A 1 214 ? 186.45232 148.87815 215.67603 1.000 56.57304 214 ARG A CA 1
ATOM 1715 C C . ARG A 1 214 ? 186.14234 148.44658 214.24873 1.000 57.86895 214 ARG A C 1
ATOM 1716 O O . ARG A 1 214 ? 186.41014 147.30826 213.85670 1.000 59.32080 214 ARG A O 1
ATOM 1724 N N . TYR A 1 215 ? 185.64117 149.37199 213.44182 1.000 61.59292 215 TYR A N 1
ATOM 1725 C CA . TYR A 1 215 ? 184.99277 149.03567 212.17970 1.000 55.98278 215 TYR A CA 1
ATOM 1726 C C . TYR A 1 215 ? 185.92471 149.14014 210.98717 1.000 61.22717 215 TYR A C 1
ATOM 1727 O O . TYR A 1 215 ? 185.58899 149.78150 210.00119 1.000 63.04601 215 TYR A O 1
ATOM 1736 N N . CYS A 1 216 ? 187.08724 148.50237 211.04639 1.000 69.96495 216 CYS A N 1
ATOM 1737 C CA . CYS A 1 216 ? 187.97507 148.47393 209.89480 1.000 70.61848 216 CYS A CA 1
ATOM 1738 C C . CYS A 1 216 ? 188.74823 147.17190 209.88142 1.000 72.50496 216 CYS A C 1
ATOM 1739 O O . CYS A 1 216 ? 188.82833 146.45807 210.88346 1.000 69.73174 216 CYS A O 1
ATOM 1742 N N . SER A 1 217 ? 189.31021 146.87349 208.71695 1.000 75.99431 217 SER A N 1
ATOM 1743 C CA . SER A 1 217 ? 190.21124 145.74284 208.56974 1.000 75.30709 217 SER A CA 1
ATOM 1744 C C . SER A 1 217 ? 191.47785 146.02266 209.36221 1.000 73.48207 217 SER A C 1
ATOM 1745 O O . SER A 1 217 ? 192.26603 146.89690 208.99139 1.000 73.17046 217 SER A O 1
ATOM 1748 N N . ARG A 1 218 ? 191.65471 145.30406 210.46314 1.000 72.79031 218 ARG A N 1
ATOM 1749 C CA . ARG A 1 218 ? 192.83547 145.45897 211.30073 1.000 71.39030 218 ARG A CA 1
ATOM 1750 C C . ARG A 1 218 ? 194.03649 144.96806 210.51360 1.000 73.03676 218 ARG A C 1
ATOM 1751 O O . ARG A 1 218 ? 194.06289 143.79745 210.11758 1.000 77.82403 218 ARG A O 1
ATOM 1759 N N . PRO A 1 219 ? 195.02776 145.80615 210.24664 1.000 71.35209 219 PRO A N 1
ATOM 1760 C CA . PRO A 1 219 ? 196.15748 145.37050 209.42583 1.000 70.62092 219 PRO A CA 1
ATOM 1761 C C . PRO A 1 219 ? 197.08013 144.45750 210.21255 1.000 73.28997 219 PRO A C 1
ATOM 1762 O O . PRO A 1 219 ? 196.99603 144.32784 211.43387 1.000 72.89603 219 PRO A O 1
ATOM 1766 N N . HIS A 1 220 ? 197.96844 143.80371 209.48180 1.000 73.59170 220 HIS A N 1
ATOM 1767 C CA . HIS A 1 220 ? 198.90490 142.87191 210.08271 1.000 74.21892 220 HIS A CA 1
ATOM 1768 C C . HIS A 1 220 ? 200.16166 143.62354 210.49238 1.000 75.82555 220 HIS A C 1
ATOM 1769 O O . HIS A 1 220 ? 200.76946 144.31645 209.67568 1.000 81.50479 220 HIS A O 1
ATOM 1776 N N . GLU A 1 221 ? 200.53164 143.49621 211.75982 1.000 66.96495 221 GLU A N 1
ATOM 1777 C CA . GLU A 1 221 ? 201.58443 144.29183 212.37265 1.000 65.11598 221 GLU A CA 1
ATOM 1778 C C . GLU A 1 221 ? 202.89140 143.51933 212.33306 1.000 67.87802 221 GLU A C 1
ATOM 1779 O O . GLU A 1 221 ? 202.96669 142.41089 212.86287 1.000 74.28819 221 GLU A O 1
ATOM 1785 N N . TYR A 1 222 ? 203.92900 144.11880 211.76131 1.000 65.40560 222 TYR A N 1
ATOM 1786 C CA . TYR A 1 222 ? 205.16510 143.40789 211.43879 1.000 69.47648 222 TYR A CA 1
ATOM 1787 C C . TYR A 1 222 ? 206.39023 144.18697 211.91640 1.000 69.28389 222 TYR A C 1
ATOM 1788 O O . TYR A 1 222 ? 207.21833 144.57498 211.09792 1.000 71.20998 222 TYR A O 1
ATOM 1797 N N . ILE A 1 223 ? 206.49654 144.47638 213.21640 1.000 62.01855 223 ILE A N 1
ATOM 1798 C CA . ILE A 1 223 ? 207.57476 145.36161 213.65173 1.000 61.99618 223 ILE A CA 1
ATOM 1799 C C . ILE A 1 223 ? 208.93388 144.66897 213.52961 1.000 60.29619 223 ILE A C 1
ATOM 1800 O O . ILE A 1 223 ? 209.38240 143.93657 214.41358 1.000 65.49648 223 ILE A O 1
ATOM 1805 N N . VAL A 1 224 ? 209.60978 144.94005 212.41762 1.000 61.93288 224 VAL A N 1
ATOM 1806 C CA . VAL A 1 224 ? 210.81514 144.21347 212.03596 1.000 67.30256 224 VAL A CA 1
ATOM 1807 C C . VAL A 1 224 ? 212.01659 144.86790 212.69630 1.000 68.47078 224 VAL A C 1
ATOM 1808 O O . VAL A 1 224 ? 212.28769 146.04970 212.46710 1.000 74.44835 224 VAL A O 1
ATOM 1812 N N . GLN A 1 225 ? 212.76466 144.10091 213.48084 1.000 80.63203 225 GLN A N 1
ATOM 1813 C CA . GLN A 1 225 ? 214.10525 144.53394 213.84264 1.000 84.55633 225 GLN A CA 1
ATOM 1814 C C . GLN A 1 225 ? 215.01271 144.34379 212.63355 1.000 85.80119 225 GLN A C 1
ATOM 1815 O O . GLN A 1 225 ? 215.00304 143.28431 211.99998 1.000 88.10181 225 GLN A O 1
ATOM 1821 N N . CYS A 1 226 ? 215.74773 145.38814 212.25636 1.000 81.48962 226 CYS A N 1
ATOM 1822 C CA . CYS A 1 226 ? 216.44607 145.28836 210.97706 1.000 82.50984 226 CYS A CA 1
ATOM 1823 C C . CYS A 1 226 ? 217.77584 144.55830 211.11605 1.000 83.32063 226 CYS A C 1
ATOM 1824 O O . CYS A 1 226 ? 217.88511 143.39202 210.72719 1.000 86.38840 226 CYS A O 1
ATOM 1827 N N . ALA A 1 227 ? 218.77320 145.22038 211.72297 1.000 88.60685 227 ALA A N 1
ATOM 1828 C CA . ALA A 1 227 ? 220.08714 144.72101 212.13142 1.000 91.59565 227 ALA A CA 1
ATOM 1829 C C . ALA A 1 227 ? 220.85013 145.88380 212.74869 1.000 91.76579 227 ALA A C 1
ATOM 1830 O O . ALA A 1 227 ? 220.43674 147.03549 212.58566 1.000 92.06512 227 ALA A O 1
ATOM 1832 N N . PRO A 1 228 ? 221.95144 145.64258 213.45358 1.000 94.66201 228 PRO A N 1
ATOM 1833 C CA . PRO A 1 228 ? 222.92827 146.71325 213.64934 1.000 95.24133 228 PRO A CA 1
ATOM 1834 C C . PRO A 1 228 ? 223.57653 147.09954 212.33409 1.000 95.55859 228 PRO A C 1
ATOM 1835 O O . PRO A 1 228 ? 223.75810 146.27392 211.43693 1.000 95.34296 228 PRO A O 1
ATOM 1839 N N . PHE A 1 229 ? 223.93389 148.37525 212.23051 1.000 99.72833 229 PHE A N 1
ATOM 1840 C CA . PHE A 1 229 ? 224.58760 148.91703 211.04253 1.000 99.13534 229 PHE A CA 1
ATOM 1841 C C . PHE A 1 229 ? 226.08532 149.00366 211.31131 1.000 100.59926 229 PHE A C 1
ATOM 1842 O O . PHE A 1 229 ? 226.55382 149.91304 211.99954 1.000 99.69779 229 PHE A O 1
ATOM 1850 N N . GLU A 1 230 ? 226.83519 148.05680 210.76143 1.000 111.30775 230 GLU A N 1
ATOM 1851 C CA . GLU A 1 230 ? 228.28078 148.13342 210.83730 1.000 112.18725 230 GLU A CA 1
ATOM 1852 C C . GLU A 1 230 ? 228.80746 149.07164 209.75855 1.000 113.44074 230 GLU A C 1
ATOM 1853 O O . GLU A 1 230 ? 228.12746 149.37643 208.77831 1.000 113.83398 230 GLU A O 1
ATOM 1859 N N . MET A 1 231 ? 230.04067 149.52346 209.94603 1.000 118.00037 231 MET A N 1
ATOM 1860 C CA . MET A 1 231 ? 230.67300 150.48593 209.05821 1.000 118.02299 231 MET A CA 1
ATOM 1861 C C . MET A 1 231 ? 231.77685 149.80633 208.26434 1.000 118.14194 231 MET A C 1
ATOM 1862 O O . MET A 1 231 ? 232.57621 149.04966 208.82246 1.000 118.10702 231 MET A O 1
ATOM 1867 N N . ASP A 1 232 ? 231.82549 150.08004 206.96735 1.000 124.74753 232 ASP A N 1
ATOM 1868 C CA . ASP A 1 232 ? 232.92791 149.61587 206.13608 1.000 126.28411 232 ASP A CA 1
ATOM 1869 C C . ASP A 1 232 ? 234.01487 150.69465 206.10763 1.000 125.01135 232 ASP A C 1
ATOM 1870 O O . ASP A 1 232 ? 234.03000 151.59401 206.95149 1.000 124.10976 232 ASP A O 1
ATOM 1875 N N . GLU A 1 233 ? 234.95207 150.59844 205.16412 1.000 124.31310 233 GLU A N 1
ATOM 1876 C CA . GLU A 1 233 ? 236.05322 151.55359 205.11354 1.000 124.66355 233 GLU A CA 1
ATOM 1877 C C . GLU A 1 233 ? 235.57869 152.93426 204.67990 1.000 126.28766 233 GLU A C 1
ATOM 1878 O O . GLU A 1 233 ? 235.93550 153.94534 205.30115 1.000 126.92276 233 GLU A O 1
ATOM 1884 N N . LEU A 1 234 ? 234.76708 152.99101 203.61792 1.000 124.03722 234 LEU A N 1
ATOM 1885 C CA . LEU A 1 234 ? 234.34176 154.27097 203.05725 1.000 124.99668 234 LEU A CA 1
ATOM 1886 C C . LEU A 1 234 ? 233.47892 155.05554 204.03486 1.000 124.95804 234 LEU A C 1
ATOM 1887 O O . LEU A 1 234 ? 233.69252 156.25997 204.22458 1.000 123.81044 234 LEU A O 1
ATOM 1892 N N . SER A 1 235 ? 232.51983 154.38441 204.68091 1.000 120.35711 235 SER A N 1
ATOM 1893 C CA . SER A 1 235 ? 231.66205 155.06159 205.64598 1.000 120.09970 235 SER A CA 1
ATOM 1894 C C . SER A 1 235 ? 232.44626 155.51485 206.86653 1.000 120.34335 235 SER A C 1
ATOM 1895 O O . SER A 1 235 ? 232.11754 156.54611 207.45957 1.000 119.41641 235 SER A O 1
ATOM 1898 N N . LEU A 1 236 ? 233.49564 154.77778 207.23756 1.000 123.11489 236 LEU A N 1
ATOM 1899 C CA . LEU A 1 236 ? 234.36920 155.22852 208.31564 1.000 123.27601 236 LEU A CA 1
ATOM 1900 C C . LEU A 1 236 ? 235.12858 156.48970 207.92227 1.000 122.54388 236 LEU A C 1
ATOM 1901 O O . LEU A 1 236 ? 235.29264 157.39799 208.74499 1.000 121.81082 236 LEU A O 1
ATOM 1906 N N . VAL A 1 237 ? 235.58216 156.57055 206.66707 1.000 119.03817 237 VAL A N 1
ATOM 1907 C CA . VAL A 1 237 ? 236.25310 157.78347 206.19894 1.000 118.66906 237 VAL A CA 1
ATOM 1908 C C . VAL A 1 237 ? 235.28573 158.95964 206.19201 1.000 118.41041 237 VAL A C 1
ATOM 1909 O O . VAL A 1 237 ? 235.63811 160.07495 206.59691 1.000 118.59592 237 VAL A O 1
ATOM 1913 N N . LEU A 1 238 ? 234.04773 158.72166 205.75417 1.000 114.23238 238 LEU A N 1
ATOM 1914 C CA . LEU A 1 238 ? 233.04529 159.78537 205.71722 1.000 115.23012 238 LEU A CA 1
ATOM 1915 C C . LEU A 1 238 ? 232.69048 160.27232 207.11751 1.000 116.03634 238 LEU A C 1
ATOM 1916 O O . LEU A 1 238 ? 232.53896 161.48374 207.34492 1.000 116.44098 238 LEU A O 1
ATOM 1921 N N . ALA A 1 239 ? 232.56382 159.34012 208.06509 1.000 115.05080 239 ALA A N 1
ATOM 1922 C CA . ALA A 1 239 ? 232.31875 159.70679 209.45335 1.000 114.95250 239 ALA A CA 1
ATOM 1923 C C . ALA A 1 239 ? 233.49642 160.47615 210.03459 1.000 115.05568 239 ALA A C 1
ATOM 1924 O O . ALA A 1 239 ? 233.30287 161.42406 210.80355 1.000 114.01764 239 ALA A O 1
ATOM 1926 N N . ASP A 1 240 ? 234.72204 160.09321 209.65867 1.000 117.48545 240 ASP A N 1
ATOM 1927 C CA . ASP A 1 240 ? 235.90653 160.83701 210.07526 1.000 116.77389 240 ASP A CA 1
ATOM 1928 C C . ASP A 1 240 ? 235.87634 162.26777 209.55732 1.000 116.58086 240 ASP A C 1
ATOM 1929 O O . ASP A 1 240 ? 236.16482 163.20864 210.30611 1.000 118.16476 240 ASP A O 1
ATOM 1934 N N . VAL A 1 241 ? 235.49947 162.44744 208.28860 1.000 112.38871 241 VAL A N 1
ATOM 1935 C CA . VAL A 1 241 ? 235.51789 163.77348 207.67336 1.000 112.45153 241 VAL A CA 1
ATOM 1936 C C . VAL A 1 241 ? 234.47055 164.67847 208.30983 1.000 112.98713 241 VAL A C 1
ATOM 1937 O O . VAL A 1 241 ? 234.75791 165.82639 208.68129 1.000 113.88622 241 VAL A O 1
ATOM 1941 N N . LEU A 1 242 ? 233.25389 164.16631 208.48639 1.000 106.78348 242 LEU A N 1
ATOM 1942 C CA . LEU A 1 242 ? 232.21600 165.01115 209.07379 1.000 106.57905 242 LEU A CA 1
ATOM 1943 C C . LEU A 1 242 ? 232.39834 165.21879 210.57088 1.000 108.50200 242 LEU A C 1
ATOM 1944 O O . LEU A 1 242 ? 232.02071 166.27680 211.08025 1.000 109.03141 242 LEU A O 1
ATOM 1949 N N . ASN A 1 243 ? 233.01559 164.27437 211.28506 1.000 113.73090 243 ASN A N 1
ATOM 1950 C CA . ASN A 1 243 ? 233.32417 164.52206 212.68704 1.000 112.06069 243 ASN A CA 1
ATOM 1951 C C . ASN A 1 243 ? 234.43493 165.55281 212.82858 1.000 112.26566 243 ASN A C 1
ATOM 1952 O O . ASN A 1 243 ? 234.38480 166.40213 213.72764 1.000 114.27785 243 ASN A O 1
ATOM 1957 N N . THR A 1 244 ? 235.43613 165.49270 211.94165 1.000 112.32220 244 THR A N 1
ATOM 1958 C CA . THR A 1 244 ? 236.49616 166.49528 211.89993 1.000 112.17138 244 THR A CA 1
ATOM 1959 C C . THR A 1 244 ? 235.92524 167.88632 211.67517 1.000 112.49276 244 THR A C 1
ATOM 1960 O O . THR A 1 244 ? 236.23354 168.83044 212.41536 1.000 114.03074 244 THR A O 1
ATOM 1964 N N . HIS A 1 245 ? 235.05175 168.01546 210.67827 1.000 108.96257 245 HIS A N 1
ATOM 1965 C CA . HIS A 1 245 ? 234.47683 169.31606 210.37203 1.000 109.55113 245 HIS A CA 1
ATOM 1966 C C . HIS A 1 245 ? 233.51625 169.79012 211.45592 1.000 109.02480 245 HIS A C 1
ATOM 1967 O O . HIS A 1 245 ? 233.44467 170.99305 211.72871 1.000 108.78680 245 HIS A O 1
ATOM 1974 N N . LYS A 1 246 ? 232.78934 168.86607 212.08837 1.000 106.17570 246 LYS A N 1
ATOM 1975 C CA . LYS A 1 246 ? 231.88854 169.21582 213.18141 1.000 106.64201 246 LYS A CA 1
ATOM 1976 C C . LYS A 1 246 ? 232.65786 169.75705 214.38082 1.000 107.51533 246 LYS A C 1
ATOM 1977 O O . LYS A 1 246 ? 232.30673 170.80300 214.94730 1.000 107.53079 246 LYS A O 1
ATOM 1983 N N . SER A 1 247 ? 233.73121 169.06560 214.76434 1.000 115.47137 247 SER A N 1
ATOM 1984 C CA . SER A 1 247 ? 234.54496 169.51345 215.88546 1.000 116.54880 247 SER A CA 1
ATOM 1985 C C . SER A 1 247 ? 235.30310 170.79176 215.56296 1.000 116.68845 247 SER A C 1
ATOM 1986 O O . SER A 1 247 ? 235.60687 171.57126 216.47296 1.000 116.48450 247 SER A O 1
ATOM 1989 N N . PHE A 1 248 ? 235.63307 171.02119 214.29009 1.000 116.62373 248 PHE A N 1
ATOM 1990 C CA . PHE A 1 248 ? 236.21523 172.30663 213.92759 1.000 116.66973 248 PHE A CA 1
ATOM 1991 C C . PHE A 1 248 ? 235.19649 173.42595 214.05638 1.000 117.71685 248 PHE A C 1
ATOM 1992 O O . PHE A 1 248 ? 235.48773 174.47984 214.63147 1.000 117.39017 248 PHE A O 1
ATOM 2000 N N . LEU A 1 249 ? 233.99781 173.22051 213.50494 1.000 115.78353 249 LEU A N 1
ATOM 2001 C CA . LEU A 1 249 ? 232.99162 174.27327 213.46350 1.000 114.63268 249 LEU A CA 1
ATOM 2002 C C . LEU A 1 249 ? 232.41214 174.55538 214.83973 1.000 113.63764 249 LEU A C 1
ATOM 2003 O O . LEU A 1 249 ? 231.78541 175.60066 215.03633 1.000 112.98381 249 LEU A O 1
ATOM 2008 N N . LEU A 1 250 ? 232.62375 173.65025 215.79555 1.000 118.50403 250 LEU A N 1
ATOM 2009 C CA . LEU A 1 250 ? 232.44917 174.00770 217.19737 1.000 118.82732 250 LEU A CA 1
ATOM 2010 C C . LEU A 1 250 ? 233.35754 175.17265 217.58982 1.000 121.49219 250 LEU A C 1
ATOM 2011 O O . LEU A 1 250 ? 232.95736 176.04383 218.37171 1.000 121.24258 250 LEU A O 1
ATOM 2016 N N . ASP A 1 251 ? 234.57148 175.22559 217.03100 1.000 127.37629 251 ASP A N 1
ATOM 2017 C CA . ASP A 1 251 ? 235.57603 176.20623 217.42873 1.000 126.08820 251 ASP A CA 1
ATOM 2018 C C . ASP A 1 251 ? 235.73573 177.36844 216.45353 1.000 125.59147 251 ASP A C 1
ATOM 2019 O O . ASP A 1 251 ? 236.38914 178.35302 216.80773 1.000 125.43291 251 ASP A O 1
ATOM 2024 N N . HIS A 1 252 ? 235.17587 177.28079 215.24583 1.000 128.49991 252 HIS A N 1
ATOM 2025 C CA . HIS A 1 252 ? 235.19804 178.40788 214.31698 1.000 128.64956 252 HIS A CA 1
ATOM 2026 C C . HIS A 1 252 ? 234.39978 179.57886 214.87977 1.000 129.38083 252 HIS A C 1
ATOM 2027 O O . HIS A 1 252 ? 233.41867 179.39792 215.60500 1.000 129.66702 252 HIS A O 1
ATOM 2034 N N . ARG A 1 253 ? 234.83253 180.79286 214.54718 1.000 133.81042 253 ARG A N 1
ATOM 2035 C CA . ARG A 1 253 ? 234.48916 181.97134 215.33097 1.000 133.92417 253 ARG A CA 1
ATOM 2036 C C . ARG A 1 253 ? 233.66876 182.97737 214.53636 1.000 134.45465 253 ARG A C 1
ATOM 2037 O O . ARG A 1 253 ? 234.05635 183.37398 213.43236 1.000 133.72020 253 ARG A O 1
ATOM 2045 N N . TYR A 1 254 ? 232.53354 183.38316 215.11685 1.000 128.14062 254 TYR A N 1
ATOM 2046 C CA . TYR A 1 254 ? 231.78302 184.58825 214.74164 1.000 127.87048 254 TYR A CA 1
ATOM 2047 C C . TYR A 1 254 ? 231.40664 185.25318 216.06729 1.000 126.93932 254 TYR A C 1
ATOM 2048 O O . TYR A 1 254 ? 230.34193 184.98501 216.63170 1.000 125.82871 254 TYR A O 1
ATOM 2057 N N . ASP A 1 255 ? 232.29394 186.10727 216.56590 1.000 119.75924 255 ASP A N 1
ATOM 2058 C CA . ASP A 1 255 ? 232.07329 186.79057 217.83304 1.000 119.10188 255 ASP A CA 1
ATOM 2059 C C . ASP A 1 255 ? 231.38142 188.12975 217.61034 1.000 118.76995 255 ASP A C 1
ATOM 2060 O O . ASP A 1 255 ? 232.02741 189.12822 217.29608 1.000 117.23343 255 ASP A O 1
ATOM 2065 N N . ASP A 1 278 ? 222.98556 177.02047 212.34529 1.000 120.20487 278 ASP A N 1
ATOM 2066 C CA . ASP A 1 278 ? 222.54644 176.51759 211.04268 1.000 122.03970 278 ASP A CA 1
ATOM 2067 C C . ASP A 1 278 ? 223.47812 175.52431 210.31390 1.000 120.97461 278 ASP A C 1
ATOM 2068 O O . ASP A 1 278 ? 222.98119 174.69542 209.55968 1.000 121.70264 278 ASP A O 1
ATOM 2073 N N . PRO A 1 279 ? 224.80553 175.59878 210.47964 1.000 115.10964 279 PRO A N 1
ATOM 2074 C CA . PRO A 1 279 ? 225.61694 174.45375 210.04687 1.000 114.93952 279 PRO A CA 1
ATOM 2075 C C . PRO A 1 279 ? 225.45292 173.23321 210.91996 1.000 116.10007 279 PRO A C 1
ATOM 2076 O O . PRO A 1 279 ? 225.62459 172.11152 210.42707 1.000 116.93031 279 PRO A O 1
ATOM 2080 N N . LEU A 1 280 ? 225.13161 173.41255 212.20261 1.000 116.08795 280 LEU A N 1
ATOM 2081 C CA . LEU A 1 280 ? 224.81662 172.27273 213.05366 1.000 116.52556 280 LEU A CA 1
ATOM 2082 C C . LEU A 1 280 ? 223.54484 171.56115 212.61084 1.000 116.23672 280 LEU A C 1
ATOM 2083 O O . LEU A 1 280 ? 223.39237 170.37518 212.90228 1.000 115.21621 280 LEU A O 1
ATOM 2088 N N . ASN A 1 281 ? 222.65287 172.24972 211.89312 1.000 113.84399 281 ASN A N 1
ATOM 2089 C CA . ASN A 1 281 ? 221.52634 171.58963 211.23923 1.000 112.03645 281 ASN A CA 1
ATOM 2090 C C . ASN A 1 281 ? 222.00591 170.56847 210.21038 1.000 111.59479 281 ASN A C 1
ATOM 2091 O O . ASN A 1 281 ? 221.55478 169.41635 210.20408 1.000 111.01500 281 ASN A O 1
ATOM 2096 N N . VAL A 1 282 ? 222.95622 170.96538 209.35954 1.000 106.47400 282 VAL A N 1
ATOM 2097 C CA . VAL A 1 282 ? 223.48390 170.06111 208.34170 1.000 105.64139 282 VAL A CA 1
ATOM 2098 C C . VAL A 1 282 ? 224.30492 168.94792 208.97824 1.000 105.87634 282 VAL A C 1
ATOM 2099 O O . VAL A 1 282 ? 224.24623 167.79330 208.54062 1.000 108.87334 282 VAL A O 1
ATOM 2103 N N . ILE A 1 283 ? 225.05372 169.26197 210.03496 1.000 105.69088 283 ILE A N 1
ATOM 2104 C CA . ILE A 1 283 ? 225.84994 168.23968 210.71118 1.000 107.66901 283 ILE A CA 1
ATOM 2105 C C . ILE A 1 283 ? 224.95064 167.21263 211.40141 1.000 107.98664 283 ILE A C 1
ATOM 2106 O O . ILE A 1 283 ? 225.09925 165.99816 211.20154 1.000 106.59103 283 ILE A O 1
ATOM 2111 N N . ASN A 1 284 ? 223.97442 167.68934 212.18740 1.000 109.28606 284 ASN A N 1
ATOM 2112 C CA . ASN A 1 284 ? 223.03478 166.87481 212.95130 1.000 108.05605 284 ASN A CA 1
ATOM 2113 C C . ASN A 1 284 ? 221.97482 166.21407 212.07957 1.000 107.68296 284 ASN A C 1
ATOM 2114 O O . ASN A 1 284 ? 221.18702 165.40964 212.58651 1.000 108.31313 284 ASN A O 1
ATOM 2119 N N . SER A 1 285 ? 221.90867 166.55158 210.79793 1.000 104.59654 285 SER A N 1
ATOM 2120 C CA . SER A 1 285 ? 221.10971 165.77381 209.86649 1.000 104.77404 285 SER A CA 1
ATOM 2121 C C . SER A 1 285 ? 221.92640 164.73651 209.10714 1.000 103.18370 285 SER A C 1
ATOM 2122 O O . SER A 1 285 ? 221.49821 163.57909 208.97588 1.000 104.74487 285 SER A O 1
ATOM 2125 N N . LEU A 1 286 ? 223.10653 165.11003 208.61969 1.000 96.44073 286 LEU A N 1
ATOM 2126 C CA . LEU A 1 286 ? 223.85894 164.20363 207.77616 1.000 94.43110 286 LEU A CA 1
ATOM 2127 C C . LEU A 1 286 ? 224.57002 163.11664 208.56203 1.000 96.19316 286 LEU A C 1
ATOM 2128 O O . LEU A 1 286 ? 224.80763 162.03590 208.00930 1.000 101.74899 286 LEU A O 1
ATOM 2133 N N . LEU A 1 287 ? 224.87923 163.34455 209.84123 1.000 97.64301 287 LEU A N 1
ATOM 2134 C CA . LEU A 1 287 ? 225.39571 162.24608 210.65331 1.000 100.35087 287 LEU A CA 1
ATOM 2135 C C . LEU A 1 287 ? 224.33536 161.16843 210.87062 1.000 101.17515 287 LEU A C 1
ATOM 2136 O O . LEU A 1 287 ? 224.64050 159.96942 210.82570 1.000 101.64428 287 LEU A O 1
ATOM 2141 N N . VAL A 1 288 ? 223.08165 161.57653 211.07692 1.000 95.39920 288 VAL A N 1
ATOM 2142 C CA . VAL A 1 288 ? 221.99423 160.61857 211.24775 1.000 92.14640 288 VAL A CA 1
ATOM 2143 C C . VAL A 1 288 ? 221.73148 159.85944 209.95140 1.000 90.31920 288 VAL A C 1
ATOM 2144 O O . VAL A 1 288 ? 221.47636 158.64990 209.97380 1.000 91.43751 288 VAL A O 1
ATOM 2148 N N . VAL A 1 289 ? 221.79268 160.54858 208.80565 1.000 91.58246 289 VAL A N 1
ATOM 2149 C CA . VAL A 1 289 ? 221.63170 159.86184 207.51955 1.000 90.29153 289 VAL A CA 1
ATOM 2150 C C . VAL A 1 289 ? 222.74853 158.84516 207.31350 1.000 88.59213 289 VAL A C 1
ATOM 2151 O O . VAL A 1 289 ? 222.50601 157.72158 206.85445 1.000 92.18329 289 VAL A O 1
ATOM 2155 N N . LEU A 1 290 ? 223.97448 159.19739 207.70945 1.000 97.47988 290 LEU A N 1
ATOM 2156 C CA . LEU A 1 290 ? 225.08691 158.25794 207.60924 1.000 97.24050 290 LEU A CA 1
ATOM 2157 C C . LEU A 1 290 ? 224.88534 157.04660 208.51205 1.000 97.14171 290 LEU A C 1
ATOM 2158 O O . LEU A 1 290 ? 225.15819 155.91461 208.10294 1.000 99.53755 290 LEU A O 1
ATOM 2163 N N . HIS A 1 291 ? 224.38132 157.25554 209.72639 1.000 97.36460 291 HIS A N 1
ATOM 2164 C CA . HIS A 1 291 ? 224.24873 156.16738 210.69261 1.000 98.56015 291 HIS A CA 1
ATOM 2165 C C . HIS A 1 291 ? 222.94320 155.38993 210.58316 1.000 99.29488 291 HIS A C 1
ATOM 2166 O O . HIS A 1 291 ? 222.76446 154.41867 211.32276 1.000 97.79552 291 HIS A O 1
ATOM 2173 N N . GLU A 1 292 ? 222.01336 155.80024 209.72277 1.000 94.59838 292 GLU A N 1
ATOM 2174 C CA . GLU A 1 292 ? 220.79199 155.03324 209.52402 1.000 88.33548 292 GLU A CA 1
ATOM 2175 C C . GLU A 1 292 ? 220.56749 154.54360 208.10204 1.000 83.76422 292 GLU A C 1
ATOM 2176 O O . GLU A 1 292 ? 219.69202 153.69991 207.90045 1.000 84.73787 292 GLU A O 1
ATOM 2182 N N . MET A 1 293 ? 221.29541 155.04842 207.10838 1.000 85.75183 293 MET A N 1
ATOM 2183 C CA . MET A 1 293 ? 221.02651 154.60655 205.74816 1.000 85.72089 293 MET A CA 1
ATOM 2184 C C . MET A 1 293 ? 222.28743 154.19457 205.00229 1.000 88.66563 293 MET A C 1
ATOM 2185 O O . MET A 1 293 ? 222.24086 153.30088 204.15446 1.000 89.12941 293 MET A O 1
ATOM 2190 N N . GLY A 1 294 ? 223.41532 154.82475 205.30074 1.000 98.07678 294 GLY A N 1
ATOM 2191 C CA . GLY A 1 294 ? 224.66603 154.44609 204.68944 1.000 97.47329 294 GLY A CA 1
ATOM 2192 C C . GLY A 1 294 ? 225.22512 155.51268 203.77683 1.000 99.03281 294 GLY A C 1
ATOM 2193 O O . GLY A 1 294 ? 224.62580 156.57269 203.59222 1.000 99.38049 294 GLY A O 1
ATOM 2194 N N . PRO A 1 295 ? 226.39965 155.24418 203.19509 1.000 110.68347 295 PRO A N 1
ATOM 2195 C CA . PRO A 1 295 ? 227.06770 156.24430 202.33868 1.000 112.08595 295 PRO A CA 1
ATOM 2196 C C . PRO A 1 295 ? 226.30418 156.63759 201.08761 1.000 111.41638 295 PRO A C 1
ATOM 2197 O O . PRO A 1 295 ? 226.43537 157.78079 200.63011 1.000 109.82192 295 PRO A O 1
ATOM 2201 N N . TRP A 1 296 ? 225.54046 155.71354 200.50542 1.000 105.93889 296 TRP A N 1
ATOM 2202 C CA . TRP A 1 296 ? 224.78747 156.00682 199.29144 1.000 102.91790 296 TRP A CA 1
ATOM 2203 C C . TRP A 1 296 ? 223.70709 157.04839 199.55150 1.000 104.13528 296 TRP A C 1
ATOM 2204 O O . TRP A 1 296 ? 223.62431 158.07113 198.85626 1.000 110.43904 296 TRP A O 1
ATOM 2215 N N . CYS A 1 297 ? 222.89222 156.83230 200.57903 1.000 99.91994 297 CYS A N 1
ATOM 2216 C CA . CYS A 1 297 ? 221.92308 157.85388 200.93320 1.000 101.03168 297 CYS A CA 1
ATOM 2217 C C . CYS A 1 297 ? 222.57818 159.06306 201.57758 1.000 104.57992 297 CYS A C 1
ATOM 2218 O O . CYS A 1 297 ? 221.98583 160.14519 201.57729 1.000 108.06947 297 CYS A O 1
ATOM 2221 N N . THR A 1 298 ? 223.80574 158.92299 202.07560 1.000 107.62528 298 THR A N 1
ATOM 2222 C CA . THR A 1 298 ? 224.53064 160.10021 202.53241 1.000 108.73455 298 THR A CA 1
ATOM 2223 C C . THR A 1 298 ? 224.90732 161.00371 201.36363 1.000 107.62424 298 THR A C 1
ATOM 2224 O O . THR A 1 298 ? 224.79806 162.22732 201.47201 1.000 108.19760 298 THR A O 1
ATOM 2228 N N . GLN A 1 299 ? 225.31173 160.43349 200.22230 1.000 106.02975 299 GLN A N 1
ATOM 2229 C CA . GLN A 1 299 ? 225.56779 161.30523 199.07801 1.000 107.04741 299 GLN A CA 1
ATOM 2230 C C . GLN A 1 299 ? 224.26797 161.83727 198.48164 1.000 105.03043 299 GLN A C 1
ATOM 2231 O O . GLN A 1 299 ? 224.20977 163.00206 198.06871 1.000 107.15754 299 GLN A O 1
ATOM 2237 N N . ARG A 1 300 ? 223.19641 161.05021 198.49234 1.000 97.41247 300 ARG A N 1
ATOM 2238 C CA . ARG A 1 300 ? 221.97145 161.59309 197.92128 1.000 98.66047 300 ARG A CA 1
ATOM 2239 C C . ARG A 1 300 ? 221.20438 162.47895 198.89618 1.000 99.04005 300 ARG A C 1
ATOM 2240 O O . ARG A 1 300 ? 220.15459 163.00892 198.52246 1.000 99.53218 300 ARG A O 1
ATOM 2248 N N . ALA A 1 301 ? 221.68417 162.64173 200.13099 1.000 96.15950 301 ALA A N 1
ATOM 2249 C CA . ALA A 1 301 ? 221.25293 163.75329 200.96794 1.000 98.40381 301 ALA A CA 1
ATOM 2250 C C . ALA A 1 301 ? 222.26265 164.89397 200.99812 1.000 99.48893 301 ALA A C 1
ATOM 2251 O O . ALA A 1 301 ? 221.89786 166.02561 201.35557 1.000 99.48264 301 ALA A O 1
ATOM 2253 N N . ALA A 1 302 ? 223.51361 164.62449 200.61617 1.000 97.61602 302 ALA A N 1
ATOM 2254 C CA . ALA A 1 302 ? 224.44126 165.70235 200.30067 1.000 97.96062 302 ALA A CA 1
ATOM 2255 C C . ALA A 1 302 ? 223.93615 166.50897 199.11863 1.000 98.20093 302 ALA A C 1
ATOM 2256 O O . ALA A 1 302 ? 224.13830 167.72325 199.06324 1.000 99.67493 302 ALA A O 1
ATOM 2258 N N . HIS A 1 303 ? 223.30453 165.83136 198.15623 1.000 94.37854 303 HIS A N 1
ATOM 2259 C CA . HIS A 1 303 ? 222.42329 166.44732 197.16502 1.000 91.70362 303 HIS A CA 1
ATOM 2260 C C . HIS A 1 303 ? 221.51762 167.53847 197.73797 1.000 92.29159 303 HIS A C 1
ATOM 2261 O O . HIS A 1 303 ? 221.62078 168.70986 197.35533 1.000 94.78330 303 HIS A O 1
ATOM 2268 N N . HIS A 1 304 ? 220.66763 167.17157 198.70124 1.000 91.04219 304 HIS A N 1
ATOM 2269 C CA . HIS A 1 304 ? 219.63908 168.07741 199.20456 1.000 90.74955 304 HIS A CA 1
ATOM 2270 C C . HIS A 1 304 ? 220.25331 169.21697 200.00116 1.000 92.95048 304 HIS A C 1
ATOM 2271 O O . HIS A 1 304 ? 219.86692 170.38269 199.84144 1.000 93.45616 304 HIS A O 1
ATOM 2278 N N . PHE A 1 305 ? 221.25116 168.91184 200.82314 1.000 98.28628 305 PHE A N 1
ATOM 2279 C CA . PHE A 1 305 ? 221.81368 169.96400 201.65798 1.000 98.33757 305 PHE A CA 1
ATOM 2280 C C . PHE A 1 305 ? 222.76618 170.87851 200.89265 1.000 99.87928 305 PHE A C 1
ATOM 2281 O O . PHE A 1 305 ? 222.84535 172.07258 201.19853 1.000 98.89929 305 PHE A O 1
ATOM 2289 N N . TYR A 1 306 ? 223.45550 170.37625 199.86891 1.000 108.42389 306 TYR A N 1
ATOM 2290 C CA . TYR A 1 306 ? 224.25176 171.26176 199.03392 1.000 105.95974 306 TYR A CA 1
ATOM 2291 C C . TYR A 1 306 ? 223.37962 172.11015 198.12901 1.000 105.88271 306 TYR A C 1
ATOM 2292 O O . TYR A 1 306 ? 223.75429 173.23716 197.80092 1.000 106.22599 306 TYR A O 1
ATOM 2301 N N . GLN A 1 307 ? 222.22188 171.59182 197.71043 1.000 109.68934 307 GLN A N 1
ATOM 2302 C CA . GLN A 1 307 ? 221.27023 172.42895 196.99251 1.000 110.87072 307 GLN A CA 1
ATOM 2303 C C . GLN A 1 307 ? 220.66222 173.48529 197.90660 1.000 111.46688 307 GLN A C 1
ATOM 2304 O O . GLN A 1 307 ? 220.26456 174.55398 197.43297 1.000 113.53717 307 GLN A O 1
ATOM 2310 N N . CYS A 1 308 ? 220.56266 173.20485 199.20882 1.000 113.64475 308 CYS A N 1
ATOM 2311 C CA . CYS A 1 308 ? 220.19888 174.26224 200.15059 1.000 115.06882 308 CYS A CA 1
ATOM 2312 C C . CYS A 1 308 ? 221.30746 175.30697 200.27338 1.000 116.98497 308 CYS A C 1
ATOM 2313 O O . CYS A 1 308 ? 221.03457 176.51667 200.28407 1.000 118.64639 308 CYS A O 1
ATOM 2316 N N . ASN A 1 309 ? 222.56631 174.85880 200.35749 1.000 116.23150 309 ASN A N 1
ATOM 2317 C CA . ASN A 1 309 ? 223.68459 175.79464 200.49446 1.000 117.48681 309 ASN A CA 1
ATOM 2318 C C . ASN A 1 309 ? 223.91327 176.62827 199.23948 1.000 117.28513 309 ASN A C 1
ATOM 2319 O O . ASN A 1 309 ? 224.30830 177.78821 199.34860 1.000 114.24426 309 ASN A O 1
ATOM 2324 N N . GLU A 1 310 ? 223.65309 176.07497 198.05289 1.000 122.92265 310 GLU A N 1
ATOM 2325 C CA . GLU A 1 310 ? 223.91822 176.78802 196.80784 1.000 123.25039 310 GLU A CA 1
ATOM 2326 C C . GLU A 1 310 ? 223.01975 178.00389 196.62682 1.000 123.71253 310 GLU A C 1
ATOM 2327 O O . GLU A 1 310 ? 223.33896 178.88014 195.81773 1.000 124.34425 310 GLU A O 1
ATOM 2333 N N . LYS A 1 311 ? 221.91804 178.08368 197.36916 1.000 122.06371 311 LYS A N 1
ATOM 2334 C CA . LYS A 1 311 ? 221.11821 179.29540 197.46518 1.000 122.30448 311 LYS A CA 1
ATOM 2335 C C . LYS A 1 311 ? 221.38620 180.07878 198.74244 1.000 121.94313 311 LYS A C 1
ATOM 2336 O O . LYS A 1 311 ? 221.38901 181.31589 198.71467 1.000 123.42645 311 LYS A O 1
ATOM 2342 N N . LEU A 1 312 ? 221.63911 179.40046 199.86103 1.000 121.07286 312 LEU A N 1
ATOM 2343 C CA . LEU A 1 312 ? 221.74151 180.09842 201.13606 1.000 122.23439 312 LEU A CA 1
ATOM 2344 C C . LEU A 1 312 ? 223.15130 180.57557 201.46740 1.000 123.61849 312 LEU A C 1
ATOM 2345 O O . LEU A 1 312 ? 223.34372 181.19747 202.51764 1.000 123.61899 312 LEU A O 1
ATOM 2350 N N . LYS A 1 313 ? 224.13421 180.31110 200.60704 1.000 123.13004 313 LYS A N 1
ATOM 2351 C CA . LYS A 1 313 ? 225.42841 180.96987 200.71072 1.000 123.72768 313 LYS A CA 1
ATOM 2352 C C . LYS A 1 313 ? 225.44690 182.27199 199.92907 1.000 123.04814 313 LYS A C 1
ATOM 2353 O O . LYS A 1 313 ? 226.16210 183.20451 200.30364 1.000 121.96882 313 LYS A O 1
ATOM 2359 N N . VAL A 1 314 ? 224.62866 182.37474 198.88431 1.000 121.63232 314 VAL A N 1
ATOM 2360 C CA . VAL A 1 314 ? 224.51916 183.62542 198.15306 1.000 121.76014 314 VAL A CA 1
ATOM 2361 C C . VAL A 1 314 ? 223.51358 184.54356 198.83730 1.000 121.74432 314 VAL A C 1
ATOM 2362 O O . VAL A 1 314 ? 223.71928 185.76036 198.90414 1.000 122.79760 314 VAL A O 1
ATOM 2366 N N . LYS A 1 315 ? 222.45187 183.97843 199.41029 1.000 122.68650 315 LYS A N 1
ATOM 2367 C CA . LYS A 1 315 ? 221.35971 184.75741 199.98000 1.000 123.65437 315 LYS A CA 1
ATOM 2368 C C . LYS A 1 315 ? 221.71118 185.43492 201.30963 1.000 124.13451 315 LYS A C 1
ATOM 2369 O O . LYS A 1 315 ? 220.83837 186.08479 201.89545 1.000 124.46729 315 LYS A O 1
ATOM 2375 N N . THR A 1 316 ? 222.96001 185.31119 201.81651 1.000 127.41430 316 THR A N 1
ATOM 2376 C CA . THR A 1 316 ? 223.24046 185.96135 203.08984 1.000 128.60749 316 THR A CA 1
ATOM 2377 C C . THR A 1 316 ? 224.07413 187.22955 202.88820 1.000 128.26547 316 THR A C 1
ATOM 2378 O O . THR A 1 316 ? 224.85242 187.32704 201.93317 1.000 127.33215 316 THR A O 1
ATOM 2382 N N . PRO A 1 317 ? 223.88253 188.26526 203.73055 1.000 132.48589 317 PRO A N 1
ATOM 2383 C CA . PRO A 1 317 ? 224.67595 189.49372 203.57919 1.000 132.42922 317 PRO A CA 1
ATOM 2384 C C . PRO A 1 317 ? 225.92868 189.54748 204.44187 1.000 132.32190 317 PRO A C 1
ATOM 2385 O O . PRO A 1 317 ? 226.82140 190.36277 204.18963 1.000 131.59736 317 PRO A O 1
ATOM 2389 N N . HIS A 1 318 ? 226.01341 188.69732 205.45825 1.000 128.62932 318 HIS A N 1
ATOM 2390 C CA . HIS A 1 318 ? 227.18295 188.67994 206.32280 1.000 128.52206 318 HIS A CA 1
ATOM 2391 C C . HIS A 1 318 ? 228.29393 187.89045 205.64922 1.000 128.62151 318 HIS A C 1
ATOM 2392 O O . HIS A 1 318 ? 228.07786 186.76154 205.20341 1.000 128.49320 318 HIS A O 1
ATOM 2399 N N . GLU A 1 319 ? 229.48236 188.48842 205.57127 1.000 130.92601 319 GLU A N 1
ATOM 2400 C CA . GLU A 1 319 ? 230.58119 187.84804 204.85863 1.000 131.29185 319 GLU A CA 1
ATOM 2401 C C . GLU A 1 319 ? 231.15312 186.66754 205.63274 1.000 131.51180 319 GLU A C 1
ATOM 2402 O O . GLU A 1 319 ? 231.60831 185.69495 205.02226 1.000 130.48439 319 GLU A O 1
ATOM 2408 N N . ARG A 1 320 ? 231.13740 186.71924 206.96496 1.000 129.48577 320 ARG A N 1
ATOM 2409 C CA . ARG A 1 320 ? 231.63701 185.57804 207.72196 1.000 129.04718 320 ARG A CA 1
ATOM 2410 C C . ARG A 1 320 ? 230.59596 184.46663 207.81737 1.000 127.78210 320 ARG A C 1
ATOM 2411 O O . ARG A 1 320 ? 230.95776 183.28726 207.80861 1.000 127.25355 320 ARG A O 1
ATOM 2419 N N . HIS A 1 321 ? 229.30504 184.81130 207.88478 1.000 122.74534 321 HIS A N 1
ATOM 2420 C CA . HIS A 1 321 ? 228.27111 183.79833 207.68999 1.000 122.04516 321 HIS A CA 1
ATOM 2421 C C . HIS A 1 321 ? 228.28751 183.24546 206.27047 1.000 121.89207 321 HIS A C 1
ATOM 2422 O O . HIS A 1 321 ? 227.96164 182.07116 206.06558 1.000 123.05327 321 HIS A O 1
ATOM 2429 N N . TYR A 1 322 ? 228.64835 184.07214 205.28487 1.000 123.43308 322 TYR A N 1
ATOM 2430 C CA . TYR A 1 322 ? 228.90418 183.56477 203.93901 1.000 124.56140 322 TYR A CA 1
ATOM 2431 C C . TYR A 1 322 ? 230.04933 182.56716 203.93242 1.000 123.18454 322 TYR A C 1
ATOM 2432 O O . TYR A 1 322 ? 229.96216 181.51938 203.27989 1.000 122.06150 322 TYR A O 1
ATOM 2441 N N . LEU A 1 323 ? 231.12056 182.87104 204.66995 1.000 123.46644 323 LEU A N 1
ATOM 2442 C CA . LEU A 1 323 ? 232.23169 181.93717 204.79825 1.000 124.05657 323 LEU A CA 1
ATOM 2443 C C . LEU A 1 323 ? 231.78634 180.64564 205.46631 1.000 124.14108 323 LEU A C 1
ATOM 2444 O O . LEU A 1 323 ? 232.18022 179.55866 205.04241 1.000 123.19461 323 LEU A O 1
ATOM 2449 N N . LEU A 1 324 ? 230.92022 180.75139 206.47436 1.000 119.42631 324 LEU A N 1
ATOM 2450 C CA . LEU A 1 324 ? 230.47268 179.58547 207.23241 1.000 118.61746 324 LEU A CA 1
ATOM 2451 C C . LEU A 1 324 ? 229.58820 178.67146 206.38006 1.000 117.36154 324 LEU A C 1
ATOM 2452 O O . LEU A 1 324 ? 229.80084 177.44936 206.32316 1.000 117.82680 324 LEU A O 1
ATOM 2457 N N . TYR A 1 325 ? 228.60942 179.25148 205.68085 1.000 115.32396 325 TYR A N 1
ATOM 2458 C CA . TYR A 1 325 ? 227.75437 178.44780 204.81486 1.000 115.05794 325 TYR A CA 1
ATOM 2459 C C . TYR A 1 325 ? 228.52874 177.88271 203.63686 1.000 114.96453 325 TYR A C 1
ATOM 2460 O O . TYR A 1 325 ? 228.27676 176.74915 203.21503 1.000 116.19381 325 TYR A O 1
ATOM 2469 N N . CYS A 1 326 ? 229.50715 178.62196 203.11614 1.000 115.59224 326 CYS A N 1
ATOM 2470 C CA . CYS A 1 326 ? 230.23661 178.06761 201.98799 1.000 117.07519 326 CYS A CA 1
ATOM 2471 C C . CYS A 1 326 ? 231.25390 177.01808 202.42373 1.000 116.25961 326 CYS A C 1
ATOM 2472 O O . CYS A 1 326 ? 231.55600 176.10816 201.64534 1.000 115.14795 326 CYS A O 1
ATOM 2475 N N . LEU A 1 327 ? 231.76156 177.08246 203.66045 1.000 114.69223 327 LEU A N 1
ATOM 2476 C CA . LEU A 1 327 ? 232.64119 176.00835 204.10919 1.000 114.58863 327 LEU A CA 1
ATOM 2477 C C . LEU A 1 327 ? 231.84860 174.73795 204.37860 1.000 115.92889 327 LEU A C 1
ATOM 2478 O O . LEU A 1 327 ? 232.33464 173.63153 204.11019 1.000 117.16329 327 LEU A O 1
ATOM 2483 N N . VAL A 1 328 ? 230.61409 174.87135 204.87164 1.000 114.22086 328 VAL A N 1
ATOM 2484 C CA . VAL A 1 328 ? 229.75789 173.68920 204.98518 1.000 112.09281 328 VAL A CA 1
ATOM 2485 C C . VAL A 1 328 ? 229.41047 173.14386 203.60069 1.000 111.17982 328 VAL A C 1
ATOM 2486 O O . VAL A 1 328 ? 229.34440 171.92285 203.39621 1.000 110.27526 328 VAL A O 1
ATOM 2490 N N . SER A 1 329 ? 229.23848 174.03790 202.62114 1.000 111.41676 329 SER A N 1
ATOM 2491 C CA . SER A 1 329 ? 229.00882 173.61404 201.24223 1.000 112.63586 329 SER A CA 1
ATOM 2492 C C . SER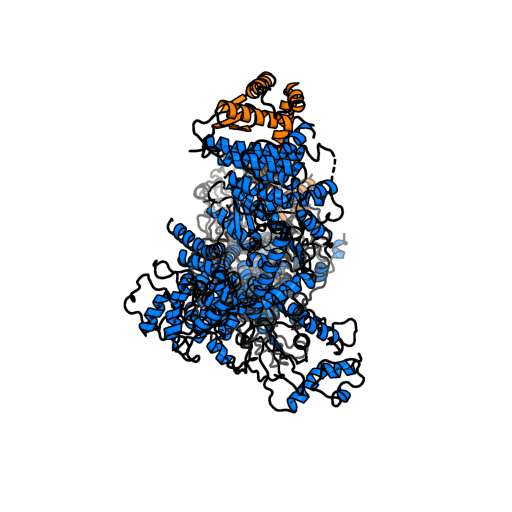 A 1 329 ? 230.19798 172.83636 200.68574 1.000 112.05020 329 SER A C 1
ATOM 2493 O O . SER A 1 329 ? 230.02196 171.82109 200.00098 1.000 111.46027 329 SER A O 1
ATOM 2496 N N . THR A 1 330 ? 231.41673 173.28292 200.98678 1.000 110.94087 330 THR A N 1
ATOM 2497 C CA . THR A 1 330 ? 232.58862 172.54282 200.53123 1.000 110.59600 330 THR A CA 1
ATOM 2498 C C . THR A 1 330 ? 232.74587 171.22542 201.27897 1.000 110.14194 330 THR A C 1
ATOM 2499 O O . THR A 1 330 ? 233.29406 170.26494 200.72569 1.000 110.62404 330 THR A O 1
ATOM 2503 N N . ALA A 1 331 ? 232.26648 171.15763 202.52461 1.000 107.60602 331 ALA A N 1
ATOM 2504 C CA . ALA A 1 331 ? 232.24126 169.88215 203.23757 1.000 108.27100 331 ALA A CA 1
ATOM 2505 C C . ALA A 1 331 ? 231.30887 168.88788 202.55605 1.000 108.56433 331 ALA A C 1
ATOM 2506 O O . ALA A 1 331 ? 231.63790 167.69864 202.41453 1.000 110.01712 331 ALA A O 1
ATOM 2508 N N . LEU A 1 332 ? 230.14347 169.36456 202.11751 1.000 106.13877 332 LEU A N 1
ATOM 2509 C CA . LEU A 1 332 ? 229.22188 168.49997 201.38707 1.000 107.98890 332 LEU A CA 1
ATOM 2510 C C . LEU A 1 332 ? 229.78664 168.09866 200.02831 1.000 107.97017 332 LEU A C 1
ATOM 2511 O O . LEU A 1 332 ? 229.55203 166.97203 199.57229 1.000 106.69886 332 LEU A O 1
ATOM 2516 N N . ILE A 1 333 ? 230.54529 168.99712 199.38767 1.000 111.77003 333 ILE A N 1
ATOM 2517 C CA . ILE A 1 333 ? 231.27467 168.65246 198.16488 1.000 111.52263 333 ILE A CA 1
ATOM 2518 C C . ILE A 1 333 ? 232.26586 167.53072 198.43391 1.000 110.75612 333 ILE A C 1
ATOM 2519 O O . ILE A 1 333 ? 232.38321 166.58284 197.64548 1.000 109.82588 333 ILE A O 1
ATOM 2524 N N . GLN A 1 334 ? 232.99360 167.63089 199.55143 1.000 116.51085 334 GLN A N 1
ATOM 2525 C CA . GLN A 1 334 ? 233.98750 166.62533 199.91449 1.000 116.42400 334 GLN A CA 1
ATOM 2526 C C . GLN A 1 334 ? 233.35522 165.25917 200.11361 1.000 116.35348 334 GLN A C 1
ATOM 2527 O O . GLN A 1 334 ? 233.86878 164.25018 199.60866 1.000 117.68619 334 GLN A O 1
ATOM 2533 N N . LEU A 1 335 ? 232.22335 165.21811 200.82414 1.000 115.99819 335 LEU A N 1
ATOM 2534 C CA . LEU A 1 335 ? 231.50480 163.95878 201.01002 1.000 116.18571 335 LEU A CA 1
ATOM 2535 C C . LEU A 1 335 ? 230.99664 163.40197 199.68755 1.000 117.08795 335 LEU A C 1
ATOM 2536 O O . LEU A 1 335 ? 231.07287 162.18663 199.44799 1.000 117.03938 335 LEU A O 1
ATOM 2541 N N . TYR A 1 336 ? 230.45877 164.27187 198.82745 1.000 112.80338 336 TYR A N 1
ATOM 2542 C CA . TYR A 1 336 ? 229.87748 163.80403 197.57706 1.000 112.24236 336 TYR A CA 1
ATOM 2543 C C . TYR A 1 336 ? 230.95891 163.24878 196.66094 1.000 112.94562 336 TYR A C 1
ATOM 2544 O O . TYR A 1 336 ? 230.75597 162.22841 195.99435 1.000 112.18715 336 TYR A O 1
ATOM 2553 N N . SER A 1 337 ? 232.12792 163.89225 196.65319 1.000 119.81030 337 SER A N 1
ATOM 2554 C CA . SER A 1 337 ? 233.24810 163.42040 195.84858 1.000 120.52326 337 SER A CA 1
ATOM 2555 C C . SER A 1 337 ? 233.79882 162.10893 196.38869 1.000 119.85362 337 SER A C 1
ATOM 2556 O O . SER A 1 337 ? 234.16373 161.21866 195.60862 1.000 118.62088 337 SER A O 1
ATOM 2559 N N . LEU A 1 338 ? 233.85310 161.97447 197.72169 1.000 124.36995 338 LEU A N 1
ATOM 2560 C CA . LEU A 1 338 ? 234.25659 160.71593 198.34487 1.000 124.47547 338 LEU A CA 1
ATOM 2561 C C . LEU A 1 338 ? 233.34471 159.56494 197.94727 1.000 123.89763 338 LEU A C 1
ATOM 2562 O O . LEU A 1 338 ? 233.82259 158.47221 197.62223 1.000 124.67038 338 LEU A O 1
ATOM 2567 N N . CYS A 1 339 ? 232.03192 159.78766 197.96104 1.000 123.48280 339 CYS A N 1
ATOM 2568 C CA . CYS A 1 339 ? 231.12531 158.70237 197.59772 1.000 125.08013 339 CYS A CA 1
ATOM 2569 C C . CYS A 1 339 ? 231.15069 158.43319 196.09623 1.000 125.24273 339 CYS A C 1
ATOM 2570 O O . CYS A 1 339 ? 231.03597 157.27984 195.66802 1.000 123.05732 339 CYS A O 1
ATOM 2573 N N . GLU A 1 340 ? 231.30944 159.48242 195.28358 1.000 131.05733 340 GLU A N 1
ATOM 2574 C CA . GLU A 1 340 ? 231.34997 159.31713 193.83407 1.000 131.20320 340 GLU A CA 1
ATOM 2575 C C . GLU A 1 340 ? 232.60730 158.58218 193.38985 1.000 131.01733 340 GLU A C 1
ATOM 2576 O O . GLU A 1 340 ? 232.59021 157.87167 192.37755 1.000 129.32291 340 GLU A O 1
ATOM 2582 N N . HIS A 1 341 ? 233.69271 158.71477 194.14771 1.000 131.44269 341 HIS A N 1
ATOM 2583 C CA . HIS A 1 341 ? 234.93673 158.02520 193.85592 1.000 130.46438 341 HIS A CA 1
ATOM 2584 C C . HIS A 1 341 ? 235.01488 156.63996 194.49247 1.000 130.46129 341 HIS A C 1
ATOM 2585 O O . HIS A 1 341 ? 236.12047 156.12522 194.69031 1.000 130.64575 341 HIS A O 1
ATOM 2592 N N . ALA A 1 342 ? 233.87412 156.01851 194.80161 1.000 134.09259 342 ALA A N 1
ATOM 2593 C CA . ALA A 1 342 ? 233.87845 154.85431 195.68052 1.000 135.99519 342 ALA A CA 1
ATOM 2594 C C . ALA A 1 342 ? 233.15747 153.63419 195.12034 1.000 136.06022 342 ALA A C 1
ATOM 2595 O O . ALA A 1 342 ? 233.47667 152.50242 195.49553 1.000 136.01501 342 ALA A O 1
ATOM 2597 N N . PHE A 1 343 ? 232.15961 153.83172 194.26680 1.000 129.80162 343 PHE A N 1
ATOM 2598 C CA . PHE A 1 343 ? 231.48480 152.69621 193.65719 1.000 129.23392 343 PHE A CA 1
ATOM 2599 C C . PHE A 1 343 ? 231.24783 152.83723 192.16396 1.000 129.83392 343 PHE A C 1
ATOM 2600 O O . PHE A 1 343 ? 230.94741 151.83066 191.51375 1.000 128.85238 343 PHE A O 1
ATOM 2608 N N . HIS A 1 344 ? 231.38469 154.03187 191.59796 1.000 136.12988 344 HIS A N 1
ATOM 2609 C CA . HIS A 1 344 ? 231.53809 154.15883 190.15656 1.000 135.75628 344 HIS A CA 1
ATOM 2610 C C . HIS A 1 344 ? 232.99766 154.11975 189.73937 1.000 135.51695 344 HIS A C 1
ATOM 2611 O O . HIS A 1 344 ? 233.31008 153.70001 188.61912 1.000 134.86022 344 HIS A O 1
ATOM 2618 N N . ARG A 1 345 ? 233.89314 154.53551 190.62848 1.000 134.85065 345 ARG A N 1
ATOM 2619 C CA . ARG A 1 345 ? 235.30757 154.69253 190.32985 1.000 134.05440 345 ARG A CA 1
ATOM 2620 C C . ARG A 1 345 ? 236.15810 153.55203 190.87039 1.000 133.21836 345 ARG A C 1
ATOM 2621 O O . ARG A 1 345 ? 237.09930 153.11728 190.20057 1.000 133.55993 345 ARG A O 1
ATOM 2629 N N . HIS A 1 346 ? 235.84448 153.04974 192.06629 1.000 133.39533 346 HIS A N 1
ATOM 2630 C CA . HIS A 1 346 ? 236.56032 151.89215 192.59154 1.000 133.76428 346 HIS A CA 1
ATOM 2631 C C . HIS A 1 346 ? 236.20136 150.62180 191.83395 1.000 134.37647 346 HIS A C 1
ATOM 2632 O O . HIS A 1 346 ? 236.99352 149.67429 191.80396 1.000 134.43531 346 HIS A O 1
ATOM 2639 N N . LEU A 1 347 ? 235.02430 150.58059 191.22198 1.000 130.90745 347 LEU A N 1
ATOM 2640 C CA . LEU A 1 347 ? 234.64941 149.46158 190.37256 1.000 131.26834 347 LEU A CA 1
ATOM 2641 C C . LEU A 1 347 ? 235.04036 149.77613 188.92897 1.000 129.78860 347 LEU A C 1
ATOM 2642 O O . LEU A 1 347 ? 236.04464 150.44463 188.67782 1.000 129.15755 347 LEU A O 1
ATOM 2647 N N . SER A 1 353 ? 222.91428 147.42131 189.27379 1.000 134.03959 353 SER A N 1
ATOM 2648 C CA . SER A 1 353 ? 223.70901 147.79030 190.43789 1.000 135.22658 353 SER A CA 1
ATOM 2649 C C . SER A 1 353 ? 222.91602 147.60202 191.72421 1.000 134.96850 353 SER A C 1
ATOM 2650 O O . SER A 1 353 ? 223.06338 148.37155 192.67317 1.000 134.83162 353 SER A O 1
ATOM 2653 N N . ARG A 1 354 ? 222.05957 146.58196 191.75247 1.000 132.78453 354 ARG A N 1
ATOM 2654 C CA . ARG A 1 354 ? 221.29551 146.31603 192.96371 1.000 132.88155 354 ARG A CA 1
ATOM 2655 C C . ARG A 1 354 ? 222.16002 145.67285 194.04235 1.000 132.86926 354 ARG A C 1
ATOM 2656 O O . ARG A 1 354 ? 221.93931 145.91477 195.23430 1.000 131.99578 354 ARG A O 1
ATOM 2664 N N . GLN A 1 355 ? 223.16747 144.88836 193.64963 1.000 133.53051 355 GLN A N 1
ATOM 2665 C CA . GLN A 1 355 ? 224.16151 144.43086 194.61450 1.000 132.93665 355 GLN A CA 1
ATOM 2666 C C . GLN A 1 355 ? 225.04195 145.58508 195.07603 1.000 132.54074 355 GLN A C 1
ATOM 2667 O O . GLN A 1 355 ? 225.56935 145.55588 196.19420 1.000 131.65723 355 GLN A O 1
ATOM 2673 N N . THR A 1 356 ? 225.17651 146.62275 194.24463 1.000 130.32371 356 THR A N 1
ATOM 2674 C CA . THR A 1 356 ? 225.95552 147.79197 194.62632 1.000 130.81613 356 THR A CA 1
ATOM 2675 C C . THR A 1 356 ? 225.21567 148.63149 195.66215 1.000 131.39873 356 THR A C 1
ATOM 2676 O O . THR A 1 356 ? 225.81788 149.07317 196.64657 1.000 130.68973 356 THR A O 1
ATOM 2680 N N . ILE A 1 357 ? 223.91139 148.85812 195.46786 1.000 123.62740 357 ILE A N 1
ATOM 2681 C CA . ILE A 1 357 ? 223.14849 149.57918 196.48506 1.000 122.36420 357 ILE A CA 1
ATOM 2682 C C . ILE A 1 357 ? 222.96222 148.72597 197.73654 1.000 121.54990 357 ILE A C 1
ATOM 2683 O O . ILE A 1 357 ? 223.00670 149.24882 198.85500 1.000 120.84307 357 ILE A O 1
ATOM 2688 N N . GLU A 1 358 ? 222.79327 147.40848 197.58809 1.000 117.10749 358 GLU A N 1
ATOM 2689 C CA . GLU A 1 358 ? 222.59991 146.56686 198.76187 1.000 116.86910 358 GLU A CA 1
ATOM 2690 C C . GLU A 1 358 ? 223.88623 146.42768 199.56521 1.000 116.41286 358 GLU A C 1
ATOM 2691 O O . GLU A 1 358 ? 223.83172 146.25000 200.78693 1.000 114.98517 358 GLU A O 1
ATOM 2697 N N . ARG A 1 359 ? 225.04486 146.52049 198.90532 1.000 117.61949 359 ARG A N 1
ATOM 2698 C CA . ARG A 1 359 ? 226.31038 146.50380 199.62906 1.000 117.27280 359 ARG A CA 1
ATOM 2699 C C . ARG A 1 359 ? 226.45274 147.72434 200.52745 1.000 116.56641 359 ARG A C 1
ATOM 2700 O O . ARG A 1 359 ? 226.87410 147.60824 201.68344 1.000 116.06313 359 ARG A O 1
ATOM 2708 N N . TYR A 1 360 ? 226.07612 148.89728 200.02726 1.000 112.39328 360 TYR A N 1
ATOM 2709 C CA . TYR A 1 360 ? 226.37272 150.14792 200.70829 1.000 113.67732 360 TYR A CA 1
ATOM 2710 C C . TYR A 1 360 ? 225.21903 150.67867 201.53857 1.000 111.76653 360 TYR A C 1
ATOM 2711 O O . TYR A 1 360 ? 225.42356 151.60815 202.32194 1.000 108.92932 360 TYR A O 1
ATOM 2720 N N . SER A 1 361 ? 224.02560 150.12224 201.39765 1.000 100.65595 361 SER A N 1
ATOM 2721 C CA . SER A 1 361 ? 222.91663 150.55745 202.22411 1.000 98.74621 361 SER A CA 1
ATOM 2722 C C . SER A 1 361 ? 223.06197 150.00866 203.62990 1.000 100.53002 361 SER A C 1
ATOM 2723 O O . SER A 1 361 ? 223.67842 148.96516 203.85166 1.000 102.11377 361 SER A O 1
ATOM 2726 N N . SER A 1 362 ? 222.48523 150.72298 204.58394 1.000 89.44486 362 SER A N 1
ATOM 2727 C CA . SER A 1 362 ? 222.32550 150.17144 205.90911 1.000 89.52367 362 SER A CA 1
ATOM 2728 C C . SER A 1 362 ? 221.26544 149.07669 205.85870 1.000 89.64156 362 SER A C 1
ATOM 2729 O O . SER A 1 362 ? 220.46826 149.02511 204.92077 1.000 92.65614 362 SER A O 1
ATOM 2732 N N . PRO A 1 363 ? 221.26282 148.15939 206.82963 1.000 85.00214 363 PRO A N 1
ATOM 2733 C CA . PRO A 1 363 ? 220.24392 147.10075 206.82792 1.000 84.04510 363 PRO A CA 1
ATOM 2734 C C . PRO A 1 363 ? 218.81352 147.57979 206.95839 1.000 84.00534 363 PRO A C 1
ATOM 2735 O O . PRO A 1 363 ? 217.92149 146.85081 206.52745 1.000 84.75484 363 PRO A O 1
ATOM 2739 N N . LYS A 1 364 ? 218.55575 148.75295 207.54230 1.000 71.76981 364 LYS A N 1
ATOM 2740 C CA . LYS A 1 364 ? 217.18619 149.25755 207.60204 1.000 70.10809 364 LYS A CA 1
ATOM 2741 C C . LYS A 1 364 ? 216.63839 149.52831 206.20589 1.000 75.94035 364 LYS A C 1
ATOM 2742 O O . LYS A 1 364 ? 215.47295 149.22053 205.90905 1.000 82.80134 364 LYS A O 1
ATOM 2748 N N . VAL A 1 365 ? 217.48682 150.05898 205.32274 1.000 81.90795 365 VAL A N 1
ATOM 2749 C CA . VAL A 1 365 ? 217.14080 150.19841 203.91110 1.000 82.11416 365 VAL A CA 1
ATOM 2750 C C . VAL A 1 365 ? 216.88694 148.82562 203.29324 1.000 83.85453 365 VAL A C 1
ATOM 2751 O O . VAL A 1 365 ? 215.95277 148.64719 202.50149 1.000 84.57598 365 VAL A O 1
ATOM 2755 N N . ARG A 1 366 ? 217.69040 147.82822 203.67983 1.000 84.90147 366 ARG A N 1
ATOM 2756 C CA . ARG A 1 366 ? 217.54272 146.47713 203.14551 1.000 85.10699 366 ARG A CA 1
ATOM 2757 C C . ARG A 1 366 ? 216.21369 145.85422 203.55062 1.000 86.41974 366 ARG A C 1
ATOM 2758 O O . ARG A 1 366 ? 215.58562 145.14215 202.75968 1.000 86.65311 366 ARG A O 1
ATOM 2766 N N . ARG A 1 367 ? 215.76378 146.11417 204.77720 1.000 78.81807 367 ARG A N 1
ATOM 2767 C CA . ARG A 1 367 ? 214.49150 145.55298 205.21083 1.000 75.83400 367 ARG A CA 1
ATOM 2768 C C . ARG A 1 367 ? 213.32639 146.28012 204.57166 1.000 74.19316 367 ARG A C 1
ATOM 2769 O O . ARG A 1 367 ? 212.29043 145.66407 204.31647 1.000 80.58798 367 ARG A O 1
ATOM 2777 N N . LEU A 1 368 ? 213.47638 147.57582 204.28990 1.000 73.88833 368 LEU A N 1
ATOM 2778 C CA . LEU A 1 368 ? 212.47448 148.25280 203.46737 1.000 77.36371 368 LEU A CA 1
ATOM 2779 C C . LEU A 1 368 ? 212.42195 147.66949 202.05545 1.000 79.73211 368 LEU A C 1
ATOM 2780 O O . LEU A 1 368 ? 211.33779 147.51561 201.47913 1.000 78.48192 368 LEU A O 1
ATOM 2785 N N . LEU A 1 369 ? 213.57969 147.31458 201.49552 1.000 86.82399 369 LEU A N 1
ATOM 2786 C CA . LEU A 1 369 ? 213.61281 146.67220 200.18146 1.000 83.50926 369 LEU A CA 1
ATOM 2787 C C . LEU A 1 369 ? 212.95403 145.29562 200.20187 1.000 84.49836 369 LEU A C 1
ATOM 2788 O O . LEU A 1 369 ? 212.25039 144.93149 199.25714 1.000 88.12194 369 LEU A O 1
ATOM 2793 N N . GLN A 1 370 ? 213.15604 144.51944 201.27147 1.000 84.61185 370 GLN A N 1
ATOM 2794 C CA . GLN A 1 370 ? 212.47797 143.22412 201.37149 1.000 86.92455 370 GLN A CA 1
ATOM 2795 C C . GLN A 1 370 ? 210.98306 143.38386 201.61226 1.000 84.72584 370 GLN A C 1
ATOM 2796 O O . GLN A 1 370 ? 210.18830 142.57471 201.12813 1.000 84.66633 370 GLN A O 1
ATOM 2802 N N . THR A 1 371 ? 210.58430 144.40515 202.37022 1.000 80.37257 371 THR A N 1
ATOM 2803 C CA . THR A 1 371 ? 209.16988 144.64265 202.63008 1.000 79.25057 371 THR A CA 1
ATOM 2804 C C . THR A 1 371 ? 208.44031 145.07235 201.36477 1.000 81.54023 371 THR A C 1
ATOM 2805 O O . THR A 1 371 ? 207.28488 144.69390 201.14523 1.000 82.87745 371 THR A O 1
ATOM 2809 N N . LEU A 1 372 ? 209.10131 145.84214 200.50576 1.000 89.90926 372 LEU A N 1
ATOM 2810 C CA . LEU A 1 372 ? 208.48471 146.16343 199.22240 1.000 90.99121 372 LEU A CA 1
ATOM 2811 C C . LEU A 1 372 ? 208.56461 144.99913 198.23897 1.000 90.61395 372 LEU A C 1
ATOM 2812 O O . LEU A 1 372 ? 207.63712 144.80124 197.44827 1.000 90.72441 372 LEU A O 1
ATOM 2817 N N . ARG A 1 373 ? 209.65899 144.22922 198.26327 1.000 93.74095 373 ARG A N 1
ATOM 2818 C CA . ARG A 1 373 ? 209.81055 143.09993 197.35279 1.000 91.08695 373 ARG A CA 1
ATOM 2819 C C . ARG A 1 373 ? 208.78634 142.01515 197.63627 1.000 92.55934 373 ARG A C 1
ATOM 2820 O O . ARG A 1 373 ? 208.21524 141.43442 196.70801 1.000 95.51760 373 ARG A O 1
ATOM 2828 N N . CYS A 1 374 ? 208.55645 141.71949 198.91663 1.000 94.51010 374 CYS A N 1
ATOM 2829 C CA . CYS A 1 374 ? 207.59516 140.69161 199.30067 1.000 95.63251 374 CYS A CA 1
ATOM 2830 C C . CYS A 1 374 ? 206.17743 141.09129 198.93327 1.000 95.14953 374 CYS A C 1
ATOM 2831 O O . CYS A 1 374 ? 205.40247 140.27050 198.43153 1.000 92.61815 374 CYS A O 1
ATOM 2834 N N . PHE A 1 375 ? 205.82297 142.35229 199.15571 1.000 89.65861 375 PHE A N 1
ATOM 2835 C CA . PHE A 1 375 ? 204.46030 142.80195 198.90747 1.000 88.36811 375 PHE A CA 1
ATOM 2836 C C . PHE A 1 375 ? 204.31938 143.14557 197.42518 1.000 87.95497 375 PHE A C 1
ATOM 2837 O O . PHE A 1 375 ? 204.22524 144.30289 197.01725 1.000 90.45901 375 PHE A O 1
ATOM 2845 N N . LYS A 1 376 ? 204.30393 142.10523 196.60878 1.000 95.78460 376 LYS A N 1
ATOM 2846 C CA . LYS A 1 376 ? 204.29956 142.29669 195.17073 1.000 98.81428 376 LYS A CA 1
ATOM 2847 C C . LYS A 1 376 ? 202.87983 142.35338 194.62205 1.000 101.18684 376 LYS A C 1
ATOM 2848 O O . LYS A 1 376 ? 202.42413 143.39802 194.15636 1.000 102.54405 376 LYS A O 1
ATOM 2854 N N . THR A 1 492 ? 198.88232 146.83868 192.14949 1.000 86.51779 492 THR A N 1
ATOM 2855 C CA . THR A 1 492 ? 198.47540 146.09369 193.33440 1.000 87.06081 492 THR A CA 1
ATOM 2856 C C . THR A 1 492 ? 198.68552 146.89723 194.61684 1.000 89.33259 492 THR A C 1
ATOM 2857 O O . THR A 1 492 ? 197.76592 147.03689 195.42470 1.000 87.87360 492 THR A O 1
ATOM 2861 N N . LEU A 1 493 ? 199.89618 147.42994 194.78422 1.000 86.53170 493 LEU A N 1
ATOM 2862 C CA . LEU A 1 493 ? 200.31877 148.08117 196.01876 1.000 83.82163 493 LEU A CA 1
ATOM 2863 C C . LEU A 1 493 ? 199.76946 149.50003 196.12164 1.000 82.95410 493 LEU A C 1
ATOM 2864 O O . LEU A 1 493 ? 199.59190 150.19180 195.11899 1.000 83.72405 493 LEU A O 1
ATOM 2869 N N . CYS A 1 494 ? 199.45781 149.91709 197.35705 1.000 77.88724 494 CYS A N 1
ATOM 2870 C CA . CYS A 1 494 ? 199.28736 151.32979 197.71234 1.000 79.11459 494 CYS A CA 1
ATOM 2871 C C . CYS A 1 494 ? 200.08906 151.60799 198.99128 1.000 78.30485 494 CYS A C 1
ATOM 2872 O O . CYS A 1 494 ? 199.53206 151.61923 200.09147 1.000 75.66118 494 CYS A O 1
ATOM 2875 N N . ALA A 1 495 ? 201.38778 151.88457 198.82709 1.000 68.63971 495 ALA A N 1
ATOM 2876 C CA . ALA A 1 495 ? 202.32007 152.03876 199.93945 1.000 62.39795 495 ALA A CA 1
ATOM 2877 C C . ALA A 1 495 ? 202.39490 153.48327 200.40684 1.000 62.24219 495 ALA A C 1
ATOM 2878 O O . ALA A 1 495 ? 202.30352 154.41387 199.60716 1.000 68.28928 495 ALA A O 1
ATOM 2880 N N . LEU A 1 496 ? 202.56810 153.65944 201.71329 1.000 59.86327 496 LEU A N 1
ATOM 2881 C CA . LEU A 1 496 ? 202.48018 154.95826 202.36395 1.000 61.99058 496 LEU A CA 1
ATOM 2882 C C . LEU A 1 496 ? 203.58452 155.10675 203.42064 1.000 59.20636 496 LEU A C 1
ATOM 2883 O O . LEU A 1 496 ? 203.30930 155.23181 204.60407 1.000 61.70890 496 LEU A O 1
ATOM 2888 N N . ILE A 1 497 ? 204.84759 154.95035 203.00034 1.000 52.41372 497 ILE A N 1
ATOM 2889 C CA . ILE A 1 497 ? 206.00821 155.17594 203.86696 1.000 47.88362 497 ILE A CA 1
ATOM 2890 C C . ILE A 1 497 ? 205.94019 156.53883 204.54926 1.000 45.36966 497 ILE A C 1
ATOM 2891 O O . ILE A 1 497 ? 205.49139 157.52134 203.95694 1.000 60.77166 497 ILE A O 1
ATOM 2896 N N . TYR A 1 498 ? 206.34071 156.59434 205.81573 1.000 46.89752 498 TYR A N 1
ATOM 2897 C CA . TYR A 1 498 ? 206.30092 157.82132 206.59643 1.000 54.03317 498 TYR A CA 1
ATOM 2898 C C . TYR A 1 498 ? 207.68287 158.19244 207.10802 1.000 60.78913 498 TYR A C 1
ATOM 2899 O O . TYR A 1 498 ? 208.52693 157.33092 207.35410 1.000 69.17954 498 TYR A O 1
ATOM 2908 N N . CYS A 1 499 ? 207.90090 159.48971 207.28031 1.000 58.02436 499 CYS A N 1
ATOM 2909 C CA . CYS A 1 499 ? 209.13454 159.99551 207.84640 1.000 60.31376 499 CYS A CA 1
ATOM 2910 C C . CYS A 1 499 ? 208.78440 161.12466 208.79739 1.000 68.95861 499 CYS A C 1
ATOM 2911 O O . CYS A 1 499 ? 207.62605 161.30183 209.18546 1.000 70.83008 499 CYS A O 1
ATOM 2914 N N . ASN A 1 500 ? 209.80380 161.88182 209.19369 1.000 75.08825 500 ASN A N 1
ATOM 2915 C CA . ASN A 1 500 ? 209.59296 163.10430 209.95478 1.000 73.77346 500 ASN A CA 1
ATOM 2916 C C . ASN A 1 500 ? 210.50813 164.26271 209.56394 1.000 75.13056 500 ASN A C 1
ATOM 2917 O O . ASN A 1 500 ? 210.36683 165.34614 210.13631 1.000 76.13515 500 ASN A O 1
ATOM 2922 N N . GLN A 1 501 ? 211.41175 164.08749 208.59345 1.000 81.79198 501 GLN A N 1
ATOM 2923 C CA . GLN A 1 501 ? 212.26429 165.15914 208.08833 1.000 81.27436 501 GLN A CA 1
ATOM 2924 C C . GLN A 1 501 ? 212.28905 165.11672 206.56619 1.000 80.19667 501 GLN A C 1
ATOM 2925 O O . GLN A 1 501 ? 212.20455 164.04638 205.96826 1.000 85.62623 501 GLN A O 1
ATOM 2931 N N . ASN A 1 502 ? 212.41093 166.29342 205.94281 1.000 76.02534 502 ASN A N 1
ATOM 2932 C CA . ASN A 1 502 ? 212.16761 166.41240 204.50562 1.000 76.96688 502 ASN A CA 1
ATOM 2933 C C . ASN A 1 502 ? 213.30491 165.83225 203.67531 1.000 78.47907 502 ASN A C 1
ATOM 2934 O O . ASN A 1 502 ? 213.07148 165.27533 202.59252 1.000 81.07561 502 ASN A O 1
ATOM 2939 N N . HIS A 1 503 ? 214.54331 165.97136 204.14619 1.000 77.72826 503 HIS A N 1
ATOM 2940 C CA . HIS A 1 503 ? 215.66228 165.36028 203.44232 1.000 78.52910 503 HIS A CA 1
ATOM 2941 C C . HIS A 1 503 ? 215.59178 163.84971 203.49642 1.000 78.12164 503 HIS A C 1
ATOM 2942 O O . HIS A 1 503 ? 216.00440 163.18273 202.54306 1.000 79.26476 503 HIS A O 1
ATOM 2949 N N . THR A 1 504 ? 215.05481 163.30646 204.59098 1.000 73.92905 504 THR A N 1
ATOM 2950 C CA . THR A 1 504 ? 214.86331 161.86736 204.71972 1.000 68.99906 504 THR A CA 1
ATOM 2951 C C . THR A 1 504 ? 213.89974 161.35351 203.66313 1.000 71.84906 504 THR A C 1
ATOM 2952 O O . THR A 1 504 ? 214.16772 160.34710 202.99721 1.000 76.31902 504 THR A O 1
ATOM 2956 N N . ALA A 1 505 ? 212.78307 162.05963 203.47549 1.000 72.69969 505 ALA A N 1
ATOM 2957 C CA . ALA A 1 505 ? 211.80052 161.65557 202.47996 1.000 66.03411 505 ALA A CA 1
ATOM 2958 C C . ALA A 1 505 ? 212.36018 161.78951 201.07801 1.000 64.91804 505 ALA A C 1
ATOM 2959 O O . ALA A 1 505 ? 212.13546 160.91636 200.23256 1.000 69.35550 505 ALA A O 1
ATOM 2961 N N . ARG A 1 506 ? 213.12448 162.85318 200.82612 1.000 74.12246 506 ARG A N 1
ATOM 2962 C CA . ARG A 1 506 ? 213.72483 163.02688 199.50821 1.000 78.30060 506 ARG A CA 1
ATOM 2963 C C . ARG A 1 506 ? 214.73732 161.92915 199.19997 1.000 78.67576 506 ARG A C 1
ATOM 2964 O O . ARG A 1 506 ? 214.79208 161.41781 198.07192 1.000 78.95771 506 ARG A O 1
ATOM 2972 N N . VAL A 1 507 ? 215.52247 161.51901 200.19165 1.000 77.09797 507 VAL A N 1
ATOM 2973 C CA . VAL A 1 507 ? 216.53934 160.53693 199.86021 1.000 75.94432 507 VAL A CA 1
ATOM 2974 C C . VAL A 1 507 ? 215.92873 159.13502 199.81445 1.000 78.62330 507 VAL A C 1
ATOM 2975 O O . VAL A 1 507 ? 216.41347 158.26800 199.07168 1.000 84.01506 507 VAL A O 1
ATOM 2979 N N . LEU A 1 508 ? 214.81587 158.90320 200.52492 1.000 75.41776 508 LEU A N 1
ATOM 2980 C CA . LEU A 1 508 ? 214.06463 157.66901 200.29882 1.000 77.50019 508 LEU A CA 1
ATOM 2981 C C . LEU A 1 508 ? 213.45439 157.63043 198.90645 1.000 76.88996 508 LEU A C 1
ATOM 2982 O O . LEU A 1 508 ? 213.40415 156.56354 198.27777 1.000 76.37337 508 LEU A O 1
ATOM 2987 N N . PHE A 1 509 ? 212.98689 158.77993 198.41505 1.000 75.52240 509 PHE A N 1
ATOM 2988 C CA . PHE A 1 509 ? 212.50215 158.85583 197.04366 1.000 77.69949 509 PHE A CA 1
ATOM 2989 C C . PHE A 1 509 ? 213.58997 158.50219 196.05543 1.000 82.16716 509 PHE A C 1
ATOM 2990 O O . PHE A 1 509 ? 213.34784 157.75962 195.09818 1.000 82.32691 509 PHE A O 1
ATOM 2998 N N . GLU A 1 510 ? 214.79349 159.02737 196.27400 1.000 87.10593 510 GLU A N 1
ATOM 2999 C CA . GLU A 1 510 ? 215.88443 158.75962 195.34479 1.000 88.52953 510 GLU A CA 1
ATOM 3000 C C . GLU A 1 510 ? 216.30934 157.29313 195.38479 1.000 89.33196 510 GLU A C 1
ATOM 3001 O O . GLU A 1 510 ? 216.58906 156.69619 194.33301 1.000 89.76435 510 GLU A O 1
ATOM 3007 N N . LEU A 1 511 ? 216.30695 156.67732 196.57387 1.000 87.14802 511 LEU A N 1
ATOM 3008 C CA . LEU A 1 511 ? 216.66175 155.26276 196.63769 1.000 86.68380 511 LEU A CA 1
ATOM 3009 C C . LEU A 1 511 ? 215.61011 154.38466 195.97717 1.000 89.13630 511 LEU A C 1
ATOM 3010 O O . LEU A 1 511 ? 215.96160 153.45633 195.23626 1.000 92.55467 511 LEU A O 1
ATOM 3015 N N . LEU A 1 512 ? 214.32172 154.66300 196.21107 1.000 91.68590 512 LEU A N 1
ATOM 3016 C CA . LEU A 1 512 ? 213.30109 153.84554 195.56257 1.000 93.41666 512 LEU A CA 1
ATOM 3017 C C . LEU A 1 512 ? 213.26684 154.06603 194.06057 1.000 94.37914 512 LEU A C 1
ATOM 3018 O O . LEU A 1 512 ? 213.01812 153.11354 193.31997 1.000 94.89715 512 LEU A O 1
ATOM 3023 N N . ALA A 1 513 ? 213.55437 155.28493 193.59422 1.000 96.61659 513 ALA A N 1
ATOM 3024 C CA . ALA A 1 513 ? 213.61162 155.53526 192.15894 1.000 97.48028 513 ALA A CA 1
ATOM 3025 C C . ALA A 1 513 ? 214.74119 154.74866 191.51063 1.000 99.53772 513 ALA A C 1
ATOM 3026 O O . ALA A 1 513 ? 214.53649 154.08425 190.48377 1.000 100.68593 513 ALA A O 1
ATOM 3028 N N . GLU A 1 514 ? 215.92578 154.76004 192.13559 1.000 100.67201 514 GLU A N 1
ATOM 3029 C CA . GLU A 1 514 ? 217.05998 154.02030 191.58620 1.000 102.05494 514 GLU A CA 1
ATOM 3030 C C . GLU A 1 514 ? 216.79919 152.51723 191.58048 1.000 103.74205 514 GLU A C 1
ATOM 3031 O O . GLU A 1 514 ? 216.92293 151.86268 190.53680 1.000 103.09076 514 GLU A O 1
ATOM 3037 N N . ILE A 1 515 ? 216.38193 151.96029 192.72332 1.000 113.33359 515 ILE A N 1
ATOM 3038 C CA . ILE A 1 515 ? 216.20957 150.51029 192.79746 1.000 113.76176 515 ILE A CA 1
ATOM 3039 C C . ILE A 1 515 ? 215.02162 150.04818 191.95363 1.000 113.13645 515 ILE A C 1
ATOM 3040 O O . ILE A 1 515 ? 215.06753 148.96424 191.36203 1.000 113.43441 515 ILE A O 1
ATOM 3045 N N . SER A 1 516 ? 213.98112 150.87902 191.81503 1.000 110.91314 516 SER A N 1
ATOM 3046 C CA . SER A 1 516 ? 212.83596 150.51463 190.99932 1.000 112.46302 516 SER A CA 1
ATOM 3047 C C . SER A 1 516 ? 213.17495 150.57805 189.52317 1.000 112.73269 516 SER A C 1
ATOM 3048 O O . SER A 1 516 ? 212.61053 149.82214 188.72613 1.000 112.39115 516 SER A O 1
ATOM 3051 N N . ARG A 1 517 ? 214.09891 151.45442 189.14013 1.000 120.99078 517 ARG A N 1
ATOM 3052 C CA . ARG A 1 517 ? 214.59663 151.40600 187.77586 1.000 122.47886 517 ARG A CA 1
ATOM 3053 C C . ARG A 1 517 ? 215.70066 150.37313 187.58999 1.000 123.09964 517 ARG A C 1
ATOM 3054 O O . ARG A 1 517 ? 216.17690 150.20263 186.46300 1.000 123.35689 517 ARG A O 1
ATOM 3062 N N . ARG A 1 518 ? 216.12641 149.68323 188.65136 1.000 122.90442 518 ARG A N 1
ATOM 3063 C CA . ARG A 1 518 ? 217.07304 148.58108 188.48945 1.000 123.26368 518 ARG A CA 1
ATOM 3064 C C . ARG A 1 518 ? 216.42430 147.20080 188.57888 1.000 122.75328 518 ARG A C 1
ATOM 3065 O O . ARG A 1 518 ? 216.54429 146.40448 187.64363 1.000 121.50738 518 ARG A O 1
ATOM 3073 N N . ASP A 1 519 ? 215.73772 146.89657 189.68250 1.000 125.83542 519 ASP A N 1
ATOM 3074 C CA . ASP A 1 519 ? 215.49077 145.50101 190.02956 1.000 126.79148 519 ASP A CA 1
ATOM 3075 C C . ASP A 1 519 ? 214.31039 144.90154 189.26122 1.000 126.11569 519 ASP A C 1
ATOM 3076 O O . ASP A 1 519 ? 213.47097 145.62804 188.72604 1.000 125.39796 519 ASP A O 1
ATOM 3081 N N . PRO A 1 520 ? 214.24144 143.56884 189.16226 1.000 126.68669 520 PRO A N 1
ATOM 3082 C CA . PRO A 1 520 ? 213.05966 142.96198 188.53425 1.000 126.65553 520 PRO A CA 1
ATOM 3083 C C . PRO A 1 520 ? 211.81721 142.98938 189.40328 1.000 126.42165 520 PRO A C 1
ATOM 3084 O O . PRO A 1 520 ? 210.71049 143.09665 188.86063 1.000 126.21489 520 PRO A O 1
ATOM 3088 N N . ASP A 1 521 ? 211.95878 142.87379 190.72639 1.000 119.49705 521 ASP A N 1
ATOM 3089 C CA . ASP A 1 521 ? 210.78804 142.71287 191.58487 1.000 119.99373 521 ASP A CA 1
ATOM 3090 C C . ASP A 1 521 ? 209.97323 143.99120 191.65998 1.000 119.13789 521 ASP A C 1
ATOM 3091 O O . ASP A 1 521 ? 208.74289 143.96492 191.54682 1.000 120.06123 521 ASP A O 1
ATOM 3096 N N . LEU A 1 522 ? 210.63848 145.11390 191.87582 1.000 113.10984 522 LEU A N 1
ATOM 3097 C CA . LEU A 1 522 ? 209.95303 146.38507 192.08194 1.000 113.46538 522 LEU A CA 1
ATOM 3098 C C . LEU A 1 522 ? 209.86591 147.20616 190.80304 1.000 112.79871 522 LEU A C 1
ATOM 3099 O O . LEU A 1 522 ? 210.21752 148.38230 190.77239 1.000 114.20039 522 LEU A O 1
ATOM 3104 N N . LYS A 1 523 ? 209.38401 146.59251 189.72431 1.000 109.12171 523 LYS A N 1
ATOM 3105 C CA . LYS A 1 523 ? 209.05619 147.36758 188.53644 1.000 109.94022 523 LYS A CA 1
ATOM 3106 C C . LYS A 1 523 ? 207.83487 148.22746 188.79128 1.000 109.78865 523 LYS A C 1
ATOM 3107 O O . LYS A 1 523 ? 207.75051 149.36360 188.31674 1.000 110.57768 523 LYS A O 1
ATOM 3113 N N . PHE A 1 524 ? 206.89144 147.69926 189.56266 1.000 99.70975 524 PHE A N 1
ATOM 3114 C CA . PHE A 1 524 ? 205.61352 148.33801 189.83351 1.000 98.77106 524 PHE A CA 1
ATOM 3115 C C . PHE A 1 524 ? 205.71834 149.48768 190.81527 1.000 101.03849 524 PHE A C 1
ATOM 3116 O O . PHE A 1 524 ? 204.71397 150.16654 191.04725 1.000 103.39460 524 PHE A O 1
ATOM 3124 N N . LEU A 1 525 ? 206.87977 149.71103 191.42076 1.000 104.42378 525 LEU A N 1
ATOM 3125 C CA . LEU A 1 525 ? 207.03632 150.88582 192.26559 1.000 101.93573 525 LEU A CA 1
ATOM 3126 C C . LEU A 1 525 ? 207.39464 152.03997 191.35132 1.000 102.26287 525 LEU A C 1
ATOM 3127 O O . LEU A 1 525 ? 208.50019 152.10814 190.81517 1.000 102.31475 525 LEU A O 1
ATOM 3132 N N . ARG A 1 526 ? 206.46446 152.93717 191.15356 1.000 97.67111 526 ARG A N 1
ATOM 3133 C CA . ARG A 1 526 ? 206.77607 154.25480 190.63555 1.000 100.81240 526 ARG A CA 1
ATOM 3134 C C . ARG A 1 526 ? 206.49882 155.20446 191.78736 1.000 100.46244 526 ARG A C 1
ATOM 3135 O O . ARG A 1 526 ? 205.35212 155.33358 192.22302 1.000 100.24852 526 ARG A O 1
ATOM 3143 N N . CYS A 1 527 ? 207.55622 155.82018 192.30917 1.000 87.60657 527 CYS A N 1
ATOM 3144 C CA . CYS A 1 527 ? 207.53711 156.45688 193.61542 1.000 86.34988 527 CYS A CA 1
ATOM 3145 C C . CYS A 1 527 ? 207.50603 157.97367 193.49096 1.000 87.73620 527 CYS A C 1
ATOM 3146 O O . CYS A 1 527 ? 208.07418 158.54826 192.56181 1.000 89.63005 527 CYS A O 1
ATOM 3149 N N . GLN A 1 528 ? 206.82138 158.61597 194.43504 1.000 77.72474 528 GLN A N 1
ATOM 3150 C CA . GLN A 1 528 ? 206.66594 160.06471 194.46600 1.000 78.66143 528 GLN A CA 1
ATOM 3151 C C . GLN A 1 528 ? 206.70542 160.52527 195.91288 1.000 76.68932 528 GLN A C 1
ATOM 3152 O O . GLN A 1 528 ? 205.98639 159.97111 196.74638 1.000 75.95441 528 GLN A O 1
ATOM 3158 N N . TYR A 1 529 ? 207.49637 161.55428 196.21348 1.000 68.35736 529 TYR A N 1
ATOM 3159 C CA . TYR A 1 529 ? 207.67895 161.92914 197.60505 1.000 66.13709 529 TYR A CA 1
ATOM 3160 C C . TYR A 1 529 ? 207.01530 163.24957 197.95498 1.000 67.20161 529 TYR A C 1
ATOM 3161 O O . TYR A 1 529 ? 206.26380 163.83206 197.17652 1.000 76.51781 529 TYR A O 1
ATOM 3170 N N . THR A 1 530 ? 207.28205 163.69857 199.17332 1.000 66.54663 530 THR A N 1
ATOM 3171 C CA . THR A 1 530 ? 206.64946 164.84926 199.78284 1.000 68.14167 530 THR A CA 1
ATOM 3172 C C . THR A 1 530 ? 207.70399 165.52198 200.65184 1.000 74.00912 530 THR A C 1
ATOM 3173 O O . THR A 1 530 ? 208.67906 164.88754 201.05538 1.000 78.79715 530 THR A O 1
ATOM 3177 N N . THR A 1 531 ? 207.55556 166.82827 200.86879 1.000 80.95708 531 THR A N 1
ATOM 3178 C CA . THR A 1 531 ? 208.23349 167.55257 201.93853 1.000 80.55552 531 THR A CA 1
ATOM 3179 C C . THR A 1 531 ? 207.18099 168.33685 202.72016 1.000 80.76593 531 THR A C 1
ATOM 3180 O O . THR A 1 531 ? 205.99502 168.32128 202.38760 1.000 81.92933 531 THR A O 1
ATOM 3184 N N . ASP A 1 532 ? 207.60965 169.02055 203.77518 1.000 92.21089 532 ASP A N 1
ATOM 3185 C CA . ASP A 1 532 ? 206.71872 169.89434 204.52471 1.000 92.95905 532 ASP A CA 1
ATOM 3186 C C . ASP A 1 532 ? 206.76851 171.30407 203.93840 1.000 97.70956 532 ASP A C 1
ATOM 3187 O O . ASP A 1 532 ? 207.33305 171.53391 202.86783 1.000 97.70900 532 ASP A O 1
ATOM 3192 N N . ARG A 1 533 ? 206.18605 172.26858 204.65145 1.000 117.20228 533 ARG A N 1
ATOM 3193 C CA . ARG A 1 533 ? 206.03342 173.64212 204.16976 1.000 115.90172 533 ARG A CA 1
ATOM 3194 C C . ARG A 1 533 ? 207.18186 174.48014 204.72507 1.000 116.31392 533 ARG A C 1
ATOM 3195 O O . ARG A 1 533 ? 207.05586 175.13243 205.76089 1.000 117.12082 533 ARG A O 1
ATOM 3203 N N . VAL A 1 534 ? 208.31173 174.47094 204.01350 1.000 123.48675 534 VAL A N 1
ATOM 3204 C CA . VAL A 1 534 ? 209.50914 175.16113 204.48437 1.000 124.70419 534 VAL A CA 1
ATOM 3205 C C . VAL A 1 534 ? 209.55194 176.63464 204.09105 1.000 125.48391 534 VAL A C 1
ATOM 3206 O O . VAL A 1 534 ? 210.31036 177.40490 204.69889 1.000 124.79321 534 VAL A O 1
ATOM 3210 N N . ALA A 1 535 ? 208.77565 177.04847 203.09516 1.000 127.66719 535 ALA A N 1
ATOM 3211 C CA . ALA A 1 535 ? 208.69224 178.44689 202.70483 1.000 127.42893 535 ALA A CA 1
ATOM 3212 C C . ALA A 1 535 ? 207.45418 179.08621 203.32535 1.000 127.73758 535 ALA A C 1
ATOM 3213 O O . ALA A 1 535 ? 206.61709 178.42102 203.93981 1.000 127.24343 535 ALA A O 1
ATOM 3215 N N . ASP A 1 536 ? 207.35039 180.39919 203.16202 1.000 127.44240 536 ASP A N 1
ATOM 3216 C CA . ASP A 1 536 ? 206.31063 181.17243 203.81609 1.000 127.30281 536 ASP A CA 1
ATOM 3217 C C . ASP A 1 536 ? 205.57814 182.02432 202.79280 1.000 128.05030 536 ASP A C 1
ATOM 3218 O O . ASP A 1 536 ? 206.17191 182.44931 201.79727 1.000 127.56885 536 ASP A O 1
ATOM 3223 N N . PRO A 1 537 ? 204.28133 182.27901 203.00130 1.000 130.90441 537 PRO A N 1
ATOM 3224 C CA . PRO A 1 537 ? 203.53708 183.11518 202.04541 1.000 130.09573 537 PRO A CA 1
ATOM 3225 C C . PRO A 1 537 ? 203.91369 184.58597 202.09066 1.000 129.56915 537 PRO A C 1
ATOM 3226 O O . PRO A 1 537 ? 203.50126 185.33630 201.19740 1.000 128.41638 537 PRO A O 1
ATOM 3230 N N . THR A 1 538 ? 204.67681 185.02177 203.09193 1.000 127.22493 538 THR A N 1
ATOM 3231 C CA . THR A 1 538 ? 205.11230 186.41112 203.15143 1.000 127.60036 538 THR A CA 1
ATOM 3232 C C . THR A 1 538 ? 206.26191 186.67352 202.18320 1.000 127.80423 538 THR A C 1
ATOM 3233 O O . THR A 1 538 ? 206.15284 187.51644 201.28757 1.000 127.22985 538 THR A O 1
ATOM 3237 N N . THR A 1 539 ? 207.36893 185.95626 202.34179 1.000 123.14779 539 THR A N 1
ATOM 3238 C CA . THR A 1 539 ? 208.56648 186.19160 201.55163 1.000 122.21436 539 THR A CA 1
ATOM 3239 C C . THR A 1 539 ? 208.84516 185.02104 200.61691 1.000 121.40903 539 THR A C 1
ATOM 3240 O O . THR A 1 539 ? 208.48636 183.87405 200.90242 1.000 120.95093 539 THR A O 1
ATOM 3244 N N . GLU A 1 540 ? 209.50857 185.34312 199.50754 1.000 118.28851 540 GLU A N 1
ATOM 3245 C CA . GLU A 1 540 ? 209.72774 184.43741 198.38313 1.000 117.31020 540 GLU A CA 1
ATOM 3246 C C . GLU A 1 540 ? 208.46966 183.69710 197.91816 1.000 118.57723 540 GLU A C 1
ATOM 3247 O O . GLU A 1 540 ? 208.40729 182.46506 197.99638 1.000 119.41025 540 GLU A O 1
ATOM 3253 N N . PRO A 1 541 ? 207.44718 184.40998 197.42793 1.000 119.07917 541 PRO A N 1
ATOM 3254 C CA . PRO A 1 541 ? 206.21295 183.71882 197.02918 1.000 118.40452 541 PRO A CA 1
ATOM 3255 C C . PRO A 1 541 ? 206.34197 182.93841 195.73426 1.000 117.64374 541 PRO A C 1
ATOM 3256 O O . PRO A 1 541 ? 205.47186 182.10639 195.45370 1.000 116.86774 541 PRO A O 1
ATOM 3260 N N . LYS A 1 542 ? 207.39662 183.16452 194.94747 1.000 117.01251 542 LYS A N 1
ATOM 3261 C CA . LYS A 1 542 ? 207.58847 182.39322 193.72320 1.000 116.17495 542 LYS A CA 1
ATOM 3262 C C . LYS A 1 542 ? 207.96504 180.95016 194.03140 1.000 116.23174 542 LYS A C 1
ATOM 3263 O O . LYS A 1 542 ? 207.34181 180.00879 193.52222 1.000 117.75188 542 LYS A O 1
ATOM 3269 N N . GLU A 1 543 ? 208.95246 180.75338 194.90292 1.000 116.39552 543 GLU A N 1
ATOM 3270 C CA . GLU A 1 543 ? 209.33736 179.39352 195.25735 1.000 117.87897 543 GLU A CA 1
ATOM 3271 C C . GLU A 1 543 ? 208.32660 178.74824 196.19533 1.000 117.69842 543 GLU A C 1
ATOM 3272 O O . GLU A 1 543 ? 208.14047 177.52815 196.14466 1.000 116.65260 543 GLU A O 1
ATOM 3278 N N . ALA A 1 544 ? 207.64922 179.54564 197.03139 1.000 115.56670 544 ALA A N 1
ATOM 3279 C CA . ALA A 1 544 ? 206.56995 179.01702 197.86520 1.000 115.22330 544 ALA A CA 1
ATOM 3280 C C . ALA A 1 544 ? 205.39924 178.53446 197.01833 1.000 115.36988 544 ALA A C 1
ATOM 3281 O O . ALA A 1 544 ? 204.81707 177.47673 197.29260 1.000 116.10678 544 ALA A O 1
ATOM 3283 N N . GLU A 1 545 ? 205.05324 179.28173 195.96995 1.000 110.62778 545 GLU A N 1
ATOM 3284 C CA . GLU A 1 545 ? 203.98824 178.83885 195.08081 1.000 110.25794 545 GLU A CA 1
ATOM 3285 C C . GLU A 1 545 ? 204.42250 177.63810 194.24844 1.000 109.85408 545 GLU A C 1
ATOM 3286 O O . GLU A 1 545 ? 203.61133 176.74865 193.98111 1.000 110.08826 545 GLU A O 1
ATOM 3292 N N . LEU A 1 546 ? 205.69786 177.57781 193.84985 1.000 109.24831 546 LEU A N 1
ATOM 3293 C CA . LEU A 1 546 ? 206.18078 176.39639 193.13727 1.000 109.74911 546 LEU A CA 1
ATOM 3294 C C . LEU A 1 546 ? 206.16645 175.16275 194.03673 1.000 110.30287 546 LEU A C 1
ATOM 3295 O O . LEU A 1 546 ? 205.85900 174.05430 193.57988 1.000 111.26667 546 LEU A O 1
ATOM 3300 N N . GLU A 1 547 ? 206.45740 175.34854 195.32561 1.000 108.79007 547 GLU A N 1
ATOM 3301 C CA . GLU A 1 547 ? 206.30392 174.28331 196.31453 1.000 108.94339 547 GLU A CA 1
ATOM 3302 C C . GLU A 1 547 ? 204.85471 173.82136 196.43459 1.000 108.52319 547 GLU A C 1
ATOM 3303 O O . GLU A 1 547 ? 204.58010 172.61329 196.49446 1.000 109.69677 547 GLU A O 1
ATOM 3309 N N . HIS A 1 548 ? 203.91850 174.77089 196.49034 1.000 99.84848 548 HIS A N 1
ATOM 3310 C CA . HIS A 1 548 ? 202.50807 174.41722 196.61333 1.000 98.50405 548 HIS A CA 1
ATOM 3311 C C . HIS A 1 548 ? 202.00537 173.68274 195.37383 1.000 98.57470 548 HIS A C 1
ATOM 3312 O O . HIS A 1 548 ? 201.21426 172.73683 195.48151 1.000 101.52640 548 HIS A O 1
ATOM 3319 N N . ARG A 1 549 ? 202.47359 174.07943 194.19026 1.000 96.08578 549 ARG A N 1
ATOM 3320 C CA . ARG A 1 549 ? 202.10785 173.33318 192.99067 1.000 96.17228 549 ARG A CA 1
ATOM 3321 C C . ARG A 1 549 ? 202.77737 171.96633 192.94490 1.000 93.77343 549 ARG A C 1
ATOM 3322 O O . ARG A 1 549 ? 202.22334 171.04186 192.34764 1.000 95.15398 549 ARG A O 1
ATOM 3330 N N . ARG A 1 550 ? 203.94636 171.79787 193.56711 1.000 94.08132 550 ARG A N 1
ATOM 3331 C CA . ARG A 1 550 ? 204.51730 170.45391 193.60220 1.000 95.08154 550 ARG A CA 1
ATOM 3332 C C . ARG A 1 550 ? 203.72905 169.53643 194.53193 1.000 97.99514 550 ARG A C 1
ATOM 3333 O O . ARG A 1 550 ? 203.51619 168.36160 194.20640 1.000 100.37311 550 ARG A O 1
ATOM 3341 N N . GLN A 1 551 ? 203.25454 170.05519 195.66931 1.000 91.75003 551 GLN A N 1
ATOM 3342 C CA . GLN A 1 551 ? 202.36041 169.25524 196.51266 1.000 87.11000 551 GLN A CA 1
ATOM 3343 C C . GLN A 1 551 ? 201.05663 168.91877 195.80373 1.000 89.44521 551 GLN A C 1
ATOM 3344 O O . GLN A 1 551 ? 200.56524 167.78767 195.91047 1.000 95.35248 551 GLN A O 1
ATOM 3350 N N . GLU A 1 552 ? 200.48985 169.88165 195.07175 1.000 89.16370 552 GLU A N 1
ATOM 3351 C CA . GLU A 1 552 ? 199.27966 169.62593 194.29506 1.000 86.46049 552 GLU A CA 1
ATOM 3352 C C . GLU A 1 552 ? 199.50553 168.54157 193.23968 1.000 87.85814 552 GLU A C 1
ATOM 3353 O O . GLU A 1 552 ? 198.72983 167.58085 193.14183 1.000 87.40948 552 GLU A O 1
ATOM 3359 N N . GLU A 1 553 ? 200.59685 168.64244 192.48339 1.000 90.40366 553 GLU A N 1
ATOM 3360 C CA . GLU A 1 553 ? 200.81935 167.71430 191.38746 1.000 88.87433 553 GLU A CA 1
ATOM 3361 C C . GLU A 1 553 ? 201.29796 166.35441 191.85490 1.000 87.22135 553 GLU A C 1
ATOM 3362 O O . GLU A 1 553 ? 201.23471 165.40372 191.07660 1.000 88.04845 553 GLU A O 1
ATOM 3368 N N . VAL A 1 554 ? 201.78116 166.23343 193.08718 1.000 84.18006 554 VAL A N 1
ATOM 3369 C CA . VAL A 1 554 ? 202.11674 164.91848 193.62848 1.000 85.89522 554 VAL A CA 1
ATOM 3370 C C . VAL A 1 554 ? 200.88891 164.23639 194.22789 1.000 87.25833 554 VAL A C 1
ATOM 3371 O O . VAL A 1 554 ? 200.62372 163.05567 193.96961 1.000 88.56604 554 VAL A O 1
ATOM 3375 N N . LEU A 1 555 ? 200.09441 164.96327 195.01100 1.000 83.65686 555 LEU A N 1
ATOM 3376 C CA . LEU A 1 555 ? 198.93324 164.33665 195.61688 1.000 77.06721 555 LEU A CA 1
ATOM 3377 C C . LEU A 1 555 ? 197.76852 164.14921 194.66393 1.000 78.48161 555 LEU A C 1
ATOM 3378 O O . LEU A 1 555 ? 196.82877 163.43068 195.01319 1.000 78.64281 555 LEU A O 1
ATOM 3383 N N . LYS A 1 556 ? 197.77830 164.77130 193.48697 1.000 85.33990 556 LYS A N 1
ATOM 3384 C CA . LYS A 1 556 ? 196.77097 164.37141 192.51287 1.000 85.54338 556 LYS A CA 1
ATOM 3385 C C . LYS A 1 556 ? 197.10419 163.02550 191.88029 1.000 84.95451 556 LYS A C 1
ATOM 3386 O O . LYS A 1 556 ? 196.22085 162.17996 191.72382 1.000 88.45900 556 LYS A O 1
ATOM 3392 N N . ARG A 1 557 ? 198.36206 162.79510 191.52418 1.000 85.79173 557 ARG A N 1
ATOM 3393 C CA . ARG A 1 557 ? 198.72876 161.55516 190.85935 1.000 86.20857 557 ARG A CA 1
ATOM 3394 C C . ARG A 1 557 ? 199.01450 160.42127 191.82974 1.000 86.75842 557 ARG A C 1
ATOM 3395 O O . ARG A 1 557 ? 199.28002 159.30397 191.38426 1.000 88.84129 557 ARG A O 1
ATOM 3403 N N . PHE A 1 558 ? 198.99672 160.66980 193.13727 1.000 80.28459 558 PHE A N 1
ATOM 3404 C CA . PHE A 1 558 ? 198.84188 159.53578 194.04355 1.000 78.29085 558 PHE A CA 1
ATOM 3405 C C . PHE A 1 558 ? 197.38502 159.14653 194.21866 1.000 78.74465 558 PHE A C 1
ATOM 3406 O O . PHE A 1 558 ? 197.10014 158.00383 194.58856 1.000 81.77927 558 PHE A O 1
ATOM 3414 N N . ARG A 1 559 ? 196.46021 160.05981 193.93651 1.000 81.79612 559 ARG A N 1
ATOM 3415 C CA . ARG A 1 559 ? 195.06258 159.80365 194.24512 1.000 80.28812 559 ARG A CA 1
ATOM 3416 C C . ARG A 1 559 ? 194.45946 158.74796 193.32985 1.000 81.81051 559 ARG A C 1
ATOM 3417 O O . ARG A 1 559 ? 193.66946 157.91763 193.78851 1.000 87.37511 559 ARG A O 1
ATOM 3425 N N . MET A 1 560 ? 194.79407 158.75128 192.03800 1.000 90.83181 560 MET A N 1
ATOM 3426 C CA . MET A 1 560 ? 194.17469 157.70459 191.23908 1.000 94.34825 560 MET A CA 1
ATOM 3427 C C . MET A 1 560 ? 194.94979 156.39696 191.30232 1.000 96.55548 560 MET A C 1
ATOM 3428 O O . MET A 1 560 ? 194.64259 155.53588 192.13396 1.000 96.09137 560 MET A O 1
ATOM 3433 N N . HIS A 1 561 ? 195.97705 156.25452 190.45469 1.000 98.88612 561 HIS A N 1
ATOM 3434 C CA . HIS A 1 561 ? 196.93735 155.15854 190.61812 1.000 98.18848 561 HIS A CA 1
ATOM 3435 C C . HIS A 1 561 ? 198.27778 155.44233 189.95236 1.000 98.86513 561 HIS A C 1
ATOM 3436 O O . HIS A 1 561 ? 199.00124 154.47605 189.69219 1.000 100.82075 561 HIS A O 1
ATOM 3443 N N . ASP A 1 562 ? 198.60788 156.68572 189.59305 1.000 100.16320 562 ASP A N 1
ATOM 3444 C CA . ASP A 1 562 ? 199.79677 156.91926 188.77685 1.000 100.98016 562 ASP A CA 1
ATOM 3445 C C . ASP A 1 562 ? 201.06667 156.58092 189.53675 1.000 102.05755 562 ASP A C 1
ATOM 3446 O O . ASP A 1 562 ? 202.03387 156.08839 188.94695 1.000 101.19098 562 ASP A O 1
ATOM 3451 N N . CYS A 1 563 ? 201.06449 156.79527 190.84148 1.000 95.25408 563 CYS A N 1
ATOM 3452 C CA . CYS A 1 563 ? 202.12566 156.31579 191.70496 1.000 92.58386 563 CYS A CA 1
ATOM 3453 C C . CYS A 1 563 ? 201.50380 155.55205 192.86199 1.000 91.34436 563 CYS A C 1
ATOM 3454 O O . CYS A 1 563 ? 200.45620 155.93772 193.38776 1.000 92.81834 563 CYS A O 1
ATOM 3457 N N . ASN A 1 564 ? 202.13423 154.44294 193.22174 1.000 84.04414 564 ASN A N 1
ATOM 3458 C CA . ASN A 1 564 ? 201.65702 153.60880 194.30857 1.000 82.28818 564 ASN A CA 1
ATOM 3459 C C . ASN A 1 564 ? 202.28150 153.96292 195.64834 1.000 87.55868 564 ASN A C 1
ATOM 3460 O O . ASN A 1 564 ? 201.73437 153.57862 196.68626 1.000 86.63277 564 ASN A O 1
ATOM 3465 N N . VAL A 1 565 ? 203.38751 154.71148 195.64575 1.000 78.92614 565 VAL A N 1
ATOM 3466 C CA . VAL A 1 565 ? 204.25268 154.90969 196.80784 1.000 68.10112 565 VAL A CA 1
ATOM 3467 C C . VAL A 1 565 ? 204.35163 156.39488 197.11942 1.000 69.27907 565 VAL A C 1
ATOM 3468 O O . VAL A 1 565 ? 204.78332 157.17992 196.26842 1.000 69.21361 565 VAL A O 1
ATOM 3472 N N . LEU A 1 566 ? 203.98546 156.77642 198.34500 1.000 63.16136 566 LEU A N 1
ATOM 3473 C CA . LEU A 1 566 ? 203.97930 158.17470 198.77872 1.000 64.95608 566 LEU A CA 1
ATOM 3474 C C . LEU A 1 566 ? 204.85205 158.33467 200.02017 1.000 65.68579 566 LEU A C 1
ATOM 3475 O O . LEU A 1 566 ? 204.37851 158.14798 201.14367 1.000 65.52522 566 LEU A O 1
ATOM 3480 N N . ILE A 1 567 ? 206.10556 158.73282 199.82031 1.000 59.21347 567 ILE A N 1
ATOM 3481 C CA . ILE A 1 567 ? 207.11517 158.68242 200.88808 1.000 48.15728 567 ILE A CA 1
ATOM 3482 C C . ILE A 1 567 ? 207.05177 160.01512 201.61305 1.000 51.78832 567 ILE A C 1
ATOM 3483 O O . ILE A 1 567 ? 207.88208 160.90055 201.43662 1.000 62.60923 567 ILE A O 1
ATOM 3488 N N . GLY A 1 568 ? 206.09156 160.13262 202.50920 1.000 53.56978 568 GLY A N 1
ATOM 3489 C CA . GLY A 1 568 ? 205.74376 161.41344 203.06982 1.000 58.27416 568 GLY A CA 1
ATOM 3490 C C . GLY A 1 568 ? 206.44544 161.74116 204.36508 1.000 55.66937 568 GLY A C 1
ATOM 3491 O O . GLY A 1 568 ? 207.43502 161.12798 204.76083 1.000 55.10121 568 GLY A O 1
ATOM 3492 N N . THR A 1 569 ? 205.90577 162.75700 205.02251 1.000 62.65320 569 THR A N 1
ATOM 3493 C CA . THR A 1 569 ? 206.43628 163.33153 206.24783 1.000 66.01682 569 THR A CA 1
ATOM 3494 C C . THR A 1 569 ? 205.19770 163.61044 207.10229 1.000 63.42547 569 THR A C 1
ATOM 3495 O O . THR A 1 569 ? 204.11215 163.09684 206.81960 1.000 59.62766 569 THR A O 1
ATOM 3499 N N . SER A 1 570 ? 205.31913 164.42478 208.14850 1.000 74.79993 570 SER A N 1
ATOM 3500 C CA . SER A 1 570 ? 204.26326 164.56802 209.14546 1.000 77.02403 570 SER A CA 1
ATOM 3501 C C . SER A 1 570 ? 202.99514 165.23372 208.62092 1.000 77.03057 570 SER A C 1
ATOM 3502 O O . SER A 1 570 ? 201.98648 165.23300 209.33360 1.000 77.34895 570 SER A O 1
ATOM 3505 N N . VAL A 1 571 ? 203.01470 165.81287 207.41802 1.000 76.99932 571 VAL A N 1
ATOM 3506 C CA . VAL A 1 571 ? 201.80711 166.41993 206.87145 1.000 76.88757 571 VAL A CA 1
ATOM 3507 C C . VAL A 1 571 ? 200.76530 165.38507 206.47482 1.000 74.00104 571 VAL A C 1
ATOM 3508 O O . VAL A 1 571 ? 199.57234 165.70380 206.44010 1.000 69.85162 571 VAL A O 1
ATOM 3512 N N . LEU A 1 572 ? 201.17341 164.14489 206.19880 1.000 69.99985 572 LEU A N 1
ATOM 3513 C CA . LEU A 1 572 ? 200.25841 163.15078 205.65269 1.000 70.96366 572 LEU A CA 1
ATOM 3514 C C . LEU A 1 572 ? 199.41331 162.46898 206.71510 1.000 70.42396 572 LEU A C 1
ATOM 3515 O O . LEU A 1 572 ? 198.62052 161.59038 206.36718 1.000 67.84563 572 LEU A O 1
ATOM 3520 N N . GLU A 1 573 ? 199.58863 162.81617 207.99062 1.000 73.64335 573 GLU A N 1
ATOM 3521 C CA . GLU A 1 573 ? 198.85866 162.13382 209.05379 1.000 72.66515 573 GLU A CA 1
ATOM 3522 C C . GLU A 1 573 ? 197.37608 162.47040 209.01500 1.000 71.26840 573 GLU A C 1
ATOM 3523 O O . GLU A 1 573 ? 196.52544 161.57661 209.03477 1.000 71.50374 573 GLU A O 1
ATOM 3529 N N . GLU A 1 574 ? 197.04759 163.75025 208.94389 1.000 72.27852 574 GLU A N 1
ATOM 3530 C CA . GLU A 1 574 ? 195.66760 164.19331 208.86128 1.000 75.45649 574 GLU A CA 1
ATOM 3531 C C . GLU A 1 574 ? 195.55024 165.16577 207.69565 1.000 78.63474 574 GLU A C 1
ATOM 3532 O O . GLU A 1 574 ? 196.55539 165.62961 207.14919 1.000 80.14324 574 GLU A O 1
ATOM 3538 N N . GLY A 1 575 ? 194.31837 165.45601 207.28257 1.000 82.24110 575 GLY A N 1
ATOM 3539 C CA . GLY A 1 575 ? 194.18544 166.33943 206.14828 1.000 79.30633 575 GLY A CA 1
ATOM 3540 C C . GLY A 1 575 ? 194.11179 165.57369 204.84821 1.000 80.46177 575 GLY A C 1
ATOM 3541 O O . GLY A 1 575 ? 193.02251 165.25034 204.36686 1.000 80.54060 575 GLY A O 1
ATOM 3542 N N . ILE A 1 576 ? 195.29346 165.36024 204.26160 1.000 81.15821 576 ILE A N 1
ATOM 3543 C CA . ILE A 1 576 ? 195.47389 164.77029 202.93992 1.000 79.04941 576 ILE A CA 1
ATOM 3544 C C . ILE A 1 576 ? 194.75871 163.43541 202.82026 1.000 80.00846 576 ILE A C 1
ATOM 3545 O O . ILE A 1 576 ? 194.92178 162.54929 203.66304 1.000 83.84137 576 ILE A O 1
ATOM 3550 N N . ASP A 1 577 ? 193.95799 163.29332 201.76330 1.000 76.04880 577 ASP A N 1
ATOM 3551 C CA . ASP A 1 577 ? 193.24268 162.06108 201.47285 1.000 76.43175 577 ASP A CA 1
ATOM 3552 C C . ASP A 1 577 ? 194.04279 161.21173 200.49758 1.000 77.73723 577 ASP A C 1
ATOM 3553 O O . ASP A 1 577 ? 194.55305 161.71709 199.49470 1.000 77.72815 577 ASP A O 1
ATOM 3558 N N . VAL A 1 578 ? 194.13817 159.92180 200.79424 1.000 76.87237 578 VAL A N 1
ATOM 3559 C CA . VAL A 1 578 ? 194.88477 158.97487 199.97159 1.000 76.77090 578 VAL A CA 1
ATOM 3560 C C . VAL A 1 578 ? 193.94066 157.83615 199.61314 1.000 76.23031 578 VAL A C 1
ATOM 3561 O O . VAL A 1 578 ? 192.86131 157.70584 200.21068 1.000 77.48501 578 VAL A O 1
ATOM 3565 N N . PRO A 1 579 ? 194.29372 157.01694 198.61973 1.000 79.73210 579 PRO A N 1
ATOM 3566 C CA . PRO A 1 579 ? 193.53782 155.78427 198.36549 1.000 83.11144 579 PRO A CA 1
ATOM 3567 C C . PRO A 1 579 ? 193.59025 154.80521 199.52975 1.000 84.40016 579 PRO A C 1
ATOM 3568 O O . PRO A 1 579 ? 194.28664 154.99843 200.52798 1.000 84.08595 579 PRO A O 1
ATOM 3572 N N . LYS A 1 580 ? 192.81176 153.73151 199.39582 1.000 90.77478 580 LYS A N 1
ATOM 3573 C CA . LYS A 1 580 ? 192.91963 152.62942 200.33986 1.000 89.81715 580 LYS A CA 1
ATOM 3574 C C . LYS A 1 580 ? 194.30710 152.01514 200.22400 1.000 90.11955 580 LYS A C 1
ATOM 3575 O O . LYS A 1 580 ? 194.86138 151.89098 199.13062 1.000 91.16980 580 LYS A O 1
ATOM 3581 N N . CYS A 1 581 ? 194.91194 151.72414 201.36561 1.000 82.50272 581 CYS A N 1
ATOM 3582 C CA . CYS A 1 581 ? 196.30329 151.31395 201.40002 1.000 81.07001 581 CYS A CA 1
ATOM 3583 C C . CYS A 1 581 ? 196.41041 149.88407 201.89670 1.000 80.63492 581 CYS A C 1
ATOM 3584 O O . CYS A 1 581 ? 195.62010 149.43299 202.72866 1.000 79.23549 581 CYS A O 1
ATOM 3587 N N . ASN A 1 582 ? 197.39952 149.17625 201.36587 1.000 77.39859 582 ASN A N 1
ATOM 3588 C CA . ASN A 1 582 ? 197.67512 147.80842 201.76321 1.000 77.02869 582 ASN A CA 1
ATOM 3589 C C . ASN A 1 582 ? 199.06101 147.65730 202.36479 1.000 78.58392 582 ASN A C 1
ATOM 3590 O O . ASN A 1 582 ? 199.51913 146.52703 202.55893 1.000 82.97899 582 ASN A O 1
ATOM 3595 N N . LEU A 1 583 ? 199.73095 148.76698 202.66737 1.000 63.93851 583 LEU A N 1
ATOM 3596 C CA . LEU A 1 583 ? 201.05983 148.77232 203.26029 1.000 60.00194 583 LEU A CA 1
ATOM 3597 C C . LEU A 1 583 ? 201.40070 150.14751 203.79749 1.000 59.02898 583 LEU A C 1
ATOM 3598 O O . LEU A 1 583 ? 201.32771 151.12381 203.05467 1.000 71.77971 583 LEU A O 1
ATOM 3603 N N . VAL A 1 584 ? 201.76583 150.25753 205.06896 1.000 50.96029 584 VAL A N 1
ATOM 3604 C CA . VAL A 1 584 ? 202.41973 151.46111 205.58346 1.000 47.25269 584 VAL A CA 1
ATOM 3605 C C . VAL A 1 584 ? 203.75119 151.06044 206.22752 1.000 52.27417 584 VAL A C 1
ATOM 3606 O O . VAL A 1 584 ? 203.78464 150.46149 207.31019 1.000 63.35117 584 VAL A O 1
ATOM 3610 N N . VAL A 1 585 ? 204.85630 151.32744 205.53179 1.000 48.08879 585 VAL A N 1
ATOM 3611 C CA . VAL A 1 585 ? 206.18174 151.03325 206.06706 1.000 49.73931 585 VAL A CA 1
ATOM 3612 C C . VAL A 1 585 ? 206.65851 152.27488 206.79407 1.000 50.32140 585 VAL A C 1
ATOM 3613 O O . VAL A 1 585 ? 207.20663 153.18265 206.18647 1.000 67.01189 585 VAL A O 1
ATOM 3617 N N . ARG A 1 586 ? 206.49336 152.30252 208.09741 1.000 50.94726 586 ARG A N 1
ATOM 3618 C CA . ARG A 1 586 ? 207.01659 153.42846 208.83430 1.000 54.42338 586 ARG A CA 1
ATOM 3619 C C . ARG A 1 586 ? 208.50964 153.23632 209.07903 1.000 59.51756 586 ARG A C 1
ATOM 3620 O O . ARG A 1 586 ? 208.95980 152.15326 209.48469 1.000 67.94018 586 ARG A O 1
ATOM 3628 N N . TRP A 1 587 ? 209.27205 154.29530 208.81160 1.000 55.15123 587 TRP A N 1
ATOM 3629 C CA . TRP A 1 587 ? 210.72246 154.25250 208.72403 1.000 58.02586 587 TRP A CA 1
ATOM 3630 C C . TRP A 1 587 ? 211.36459 154.44829 210.09047 1.000 67.45347 587 TRP A C 1
ATOM 3631 O O . TRP A 1 587 ? 212.08369 153.57598 210.58193 1.000 70.08809 587 TRP A O 1
ATOM 3642 N N . ASP A 1 588 ? 211.11576 155.57260 210.71335 1.000 68.97386 588 ASP A N 1
ATOM 3643 C CA . ASP A 1 588 ? 211.48457 155.70518 212.10510 1.000 68.28786 588 ASP A CA 1
ATOM 3644 C C . ASP A 1 588 ? 210.46994 154.95866 212.95829 1.000 67.60540 588 ASP A C 1
ATOM 3645 O O . ASP A 1 588 ? 209.38187 154.63788 212.48950 1.000 71.32773 588 ASP A O 1
ATOM 3650 N N . PRO A 1 589 ? 210.80854 154.62260 214.19434 1.000 66.84799 589 PRO A N 1
ATOM 3651 C CA . PRO A 1 589 ? 209.77481 154.27976 215.15407 1.000 64.24344 589 PRO A CA 1
ATOM 3652 C C . PRO A 1 589 ? 208.85383 155.46299 215.36978 1.000 61.34325 589 PRO A C 1
ATOM 3653 O O . PRO A 1 589 ? 209.30603 156.61353 215.37317 1.000 61.43475 589 PRO A O 1
ATOM 3657 N N . PRO A 1 590 ? 207.57954 155.23653 215.52985 1.000 62.03297 590 PRO A N 1
ATOM 3658 C CA . PRO A 1 590 ? 206.68469 156.35896 215.80389 1.000 65.56613 590 PRO A CA 1
ATOM 3659 C C . PRO A 1 590 ? 206.81191 156.80006 217.24941 1.000 72.38306 590 PRO A C 1
ATOM 3660 O O . PRO A 1 590 ? 206.26688 156.16300 218.15378 1.000 75.45521 590 PRO A O 1
ATOM 3664 N N . THR A 1 591 ? 207.51059 157.91105 217.47984 1.000 75.12423 591 THR A N 1
ATOM 3665 C CA . THR A 1 591 ? 207.84589 158.31107 218.84053 1.000 74.14472 591 THR A CA 1
ATOM 3666 C C . THR A 1 591 ? 206.63877 158.81155 219.61878 1.000 74.37751 591 THR A C 1
ATOM 3667 O O . THR A 1 591 ? 206.69995 158.89253 220.84759 1.000 80.64459 591 THR A O 1
ATOM 3671 N N . THR A 1 592 ? 205.55134 159.13104 218.93462 1.000 68.37795 592 THR A N 1
ATOM 3672 C CA . THR A 1 592 ? 204.29432 159.52241 219.54072 1.000 69.23826 592 THR A CA 1
ATOM 3673 C C . THR A 1 592 ? 203.28844 158.41732 219.25493 1.000 70.77309 592 THR A C 1
ATOM 3674 O O . THR A 1 592 ? 203.43936 157.67764 218.28205 1.000 74.35343 592 THR A O 1
ATOM 3678 N N . TYR A 1 593 ? 202.28962 158.26675 220.12773 1.000 70.04568 593 TYR A N 1
ATOM 3679 C CA . TYR A 1 593 ? 201.20163 157.34055 219.83684 1.000 69.08540 593 TYR A CA 1
ATOM 3680 C C . TYR A 1 593 ? 200.41325 157.78144 218.61387 1.000 71.97580 593 TYR A C 1
ATOM 3681 O O . TYR A 1 593 ? 199.97083 156.94515 217.81823 1.000 70.18966 593 TYR A O 1
ATOM 3690 N N . ARG A 1 594 ? 200.19447 159.09059 218.47021 1.000 73.86061 594 ARG A N 1
ATOM 3691 C CA . ARG A 1 594 ? 199.30737 159.59187 217.42600 1.000 71.63470 594 ARG A CA 1
ATOM 3692 C C . ARG A 1 594 ? 199.90931 159.40263 216.04712 1.000 69.56372 594 ARG A C 1
ATOM 3693 O O . ARG A 1 594 ? 199.18334 159.12703 215.08860 1.000 67.44564 594 ARG A O 1
ATOM 3701 N N . SER A 1 595 ? 201.22966 159.53954 215.93000 1.000 69.43118 595 SER A N 1
ATOM 3702 C CA . SER A 1 595 ? 201.89482 159.22955 214.66956 1.000 70.18292 595 SER A CA 1
ATOM 3703 C C . SER A 1 595 ? 201.74173 157.76059 214.31665 1.000 66.84355 595 SER A C 1
ATOM 3704 O O . SER A 1 595 ? 201.55793 157.41756 213.14605 1.000 63.84111 595 SER A O 1
ATOM 3707 N N . TYR A 1 596 ? 201.82806 156.88586 215.32085 1.000 66.15776 596 TYR A N 1
ATOM 3708 C CA . TYR A 1 596 ? 201.59906 155.45918 215.12520 1.000 62.71285 596 TYR A CA 1
ATOM 3709 C C . TYR A 1 596 ? 200.19420 155.19243 214.60194 1.000 67.54617 596 TYR A C 1
ATOM 3710 O O . TYR A 1 596 ? 200.02062 154.49644 213.59562 1.000 69.68029 596 TYR A O 1
ATOM 3719 N N . VAL A 1 597 ? 199.18196 155.78674 215.22754 1.000 69.66475 597 VAL A N 1
ATOM 3720 C CA . VAL A 1 597 ? 197.82355 155.33936 214.94457 1.000 66.90855 597 VAL A CA 1
ATOM 3721 C C . VAL A 1 597 ? 197.22463 156.04239 213.72860 1.000 68.62776 597 VAL A C 1
ATOM 3722 O O . VAL A 1 597 ? 196.54429 155.40263 212.92540 1.000 66.72144 597 VAL A O 1
ATOM 3726 N N . GLN A 1 598 ? 197.48765 157.33752 213.50184 1.000 72.21102 598 GLN A N 1
ATOM 3727 C CA . GLN A 1 598 ? 196.87894 158.01159 212.35985 1.000 69.18072 598 GLN A CA 1
ATOM 3728 C C . GLN A 1 598 ? 197.52848 157.63322 211.04477 1.000 68.56014 598 GLN A C 1
ATOM 3729 O O . GLN A 1 598 ? 197.02641 158.03597 209.99484 1.000 73.27965 598 GLN A O 1
ATOM 3735 N N . CYS A 1 599 ? 198.62285 156.88028 211.07257 1.000 63.35817 599 CYS A N 1
ATOM 3736 C CA . CYS A 1 599 ? 199.30273 156.47339 209.86343 1.000 57.68086 599 CYS A CA 1
ATOM 3737 C C . CYS A 1 599 ? 199.38882 154.97028 209.71688 1.000 62.93419 599 CYS A C 1
ATOM 3738 O O . CYS A 1 599 ? 199.69615 154.49065 208.62300 1.000 62.20048 599 CYS A O 1
ATOM 3741 N N . LYS A 1 600 ? 199.19191 154.21977 210.79909 1.000 65.08234 600 LYS A N 1
ATOM 3742 C CA . LYS A 1 600 ? 198.78405 152.83260 210.67839 1.000 62.91418 600 LYS A CA 1
ATOM 3743 C C . LYS A 1 600 ? 197.31769 152.74065 210.29258 1.000 70.12991 600 LYS A C 1
ATOM 3744 O O . LYS A 1 600 ? 196.93872 151.87300 209.50151 1.000 76.34262 600 LYS A O 1
ATOM 3750 N N . GLY A 1 601 ? 196.49400 153.67071 210.77425 1.000 68.64241 601 GLY A N 1
ATOM 3751 C CA . GLY A 1 601 ? 195.08405 153.71822 210.43014 1.000 65.46492 601 GLY A CA 1
ATOM 3752 C C . GLY A 1 601 ? 194.77572 154.28969 209.05935 1.000 64.76604 601 GLY A C 1
ATOM 3753 O O . GLY A 1 601 ? 193.66117 154.76001 208.81510 1.000 64.50001 601 GLY A O 1
ATOM 3754 N N . ARG A 1 602 ? 195.76443 154.27924 208.16660 1.000 70.89727 602 ARG A N 1
ATOM 3755 C CA . ARG A 1 602 ? 195.57771 154.59161 206.76535 1.000 70.09722 602 ARG A CA 1
ATOM 3756 C C . ARG A 1 602 ? 195.64696 153.36362 205.87981 1.000 72.96103 602 ARG A C 1
ATOM 3757 O O . ARG A 1 602 ? 195.34670 153.46766 204.68943 1.000 77.17344 602 ARG A O 1
ATOM 3765 N N . ALA A 1 603 ? 196.03104 152.21174 206.42078 1.000 70.98000 603 ALA A N 1
ATOM 3766 C CA . ALA A 1 603 ? 196.18224 150.98701 205.63944 1.000 72.17567 603 ALA A CA 1
ATOM 3767 C C . ALA A 1 603 ? 194.87508 150.20868 205.69730 1.000 75.74897 603 ALA A C 1
ATOM 3768 O O . ALA A 1 603 ? 194.62317 149.47220 206.65171 1.000 75.14184 603 ALA A O 1
ATOM 3770 N N . ARG A 1 604 ? 194.04102 150.35549 204.66406 1.000 82.82153 604 ARG A N 1
ATOM 3771 C CA . ARG A 1 604 ? 192.69061 149.81299 204.69529 1.000 82.94730 604 ARG A CA 1
ATOM 3772 C C . ARG A 1 604 ? 192.34404 148.87238 203.54911 1.000 83.01013 604 ARG A C 1
ATOM 3773 O O . ARG A 1 604 ? 191.22020 148.36273 203.52012 1.000 84.83786 604 ARG A O 1
ATOM 3781 N N . ALA A 1 605 ? 193.24679 148.62476 202.60639 1.000 86.14328 605 ALA A N 1
ATOM 3782 C CA . ALA A 1 605 ? 193.00181 147.57728 201.61897 1.000 87.79420 605 ALA A CA 1
ATOM 3783 C C . ALA A 1 605 ? 193.19416 146.23357 202.30081 1.000 89.48998 605 ALA A C 1
ATOM 3784 O O . ALA A 1 605 ? 194.33134 145.83970 202.56557 1.000 88.27833 605 ALA A O 1
ATOM 3786 N N . ALA A 1 606 ? 192.07759 145.51347 202.52250 1.000 98.60443 606 ALA A N 1
ATOM 3787 C CA . ALA A 1 606 ? 191.80456 144.50293 203.55003 1.000 97.61789 606 ALA A CA 1
ATOM 3788 C C . ALA A 1 606 ? 192.96883 143.58725 203.94635 1.000 99.31890 606 ALA A C 1
ATOM 3789 O O . ALA A 1 606 ? 193.15885 143.37172 205.15050 1.000 96.95653 606 ALA A O 1
ATOM 3791 N N . PRO A 1 607 ? 193.80147 143.03692 203.01805 1.000 97.25934 607 PRO A N 1
ATOM 3792 C CA . PRO A 1 607 ? 195.03982 142.40930 203.51584 1.000 95.66028 607 PRO A CA 1
ATOM 3793 C C . PRO A 1 607 ? 196.16974 143.41924 203.71382 1.000 95.36624 607 PRO A C 1
ATOM 3794 O O . PRO A 1 607 ? 197.26448 143.28870 203.16105 1.000 94.91137 607 PRO A O 1
ATOM 3798 N N . ALA A 1 608 ? 195.91188 144.43637 204.53560 1.000 85.76036 608 ALA A N 1
ATOM 3799 C CA . ALA A 1 608 ? 196.83059 145.54964 204.71570 1.000 84.10635 608 ALA A CA 1
ATOM 3800 C C . ALA A 1 608 ? 197.91078 145.22131 205.73531 1.000 83.55177 608 ALA A C 1
ATOM 3801 O O . ALA A 1 608 ? 197.73593 144.39121 206.62766 1.000 84.01815 608 ALA A O 1
ATOM 3803 N N . TYR A 1 609 ? 199.03914 145.90460 205.59836 1.000 70.12500 609 TYR A N 1
ATOM 3804 C CA . TYR A 1 609 ? 200.22552 145.63952 206.39371 1.000 69.82528 609 TYR A CA 1
ATOM 3805 C C . TYR A 1 609 ? 200.66110 146.92322 207.08766 1.000 70.33010 609 TYR A C 1
ATOM 3806 O O . TYR A 1 609 ? 200.44708 148.02673 206.57790 1.000 80.42212 609 TYR A O 1
ATOM 3815 N N . HIS A 1 610 ? 201.32232 146.77554 208.23057 1.000 61.67177 610 HIS A N 1
ATOM 3816 C CA . HIS A 1 610 ? 201.91642 147.90760 208.93587 1.000 59.88297 610 HIS A CA 1
ATOM 3817 C C . HIS A 1 610 ? 203.29091 147.46730 209.40953 1.000 56.01770 610 HIS A C 1
ATOM 3818 O O . HIS A 1 610 ? 203.40465 146.69319 210.36258 1.000 66.77752 610 HIS A O 1
ATOM 3825 N N . VAL A 1 611 ? 204.32929 147.93749 208.73582 1.000 45.37554 611 VAL A N 1
ATOM 3826 C CA . VAL A 1 611 ? 205.68327 147.43886 208.92954 1.000 55.58176 611 VAL A CA 1
ATOM 3827 C C . VAL A 1 611 ? 206.52847 148.55944 209.50643 1.000 59.67436 611 VAL A C 1
ATOM 3828 O O . VAL A 1 611 ? 206.78387 149.55560 208.82848 1.000 69.85980 611 VAL A O 1
ATOM 3832 N N . ILE A 1 612 ? 206.98930 148.39315 210.73892 1.000 54.34999 612 ILE A N 1
ATOM 3833 C CA . ILE A 1 612 ? 207.79550 149.39157 211.42841 1.000 47.28048 612 ILE A CA 1
ATOM 3834 C C . ILE A 1 612 ? 209.22917 148.91015 211.42524 1.000 49.55334 612 ILE A C 1
ATOM 3835 O O . ILE A 1 612 ? 209.51098 147.80327 211.89213 1.000 62.92305 612 ILE A O 1
ATOM 3840 N N . LEU A 1 613 ? 210.14355 149.72681 210.92288 1.000 58.58449 613 LEU A N 1
ATOM 3841 C CA . LEU A 1 613 ? 211.53854 149.30619 210.90380 1.000 61.08554 613 LEU A CA 1
ATOM 3842 C C . LEU A 1 613 ? 212.24776 149.71102 212.19425 1.000 65.91927 613 LEU A C 1
ATOM 3843 O O . LEU A 1 613 ? 211.96138 150.76578 212.76593 1.000 66.25039 613 LEU A O 1
ATOM 3848 N N . VAL A 1 614 ? 213.15156 148.84482 212.67245 1.000 73.27583 614 VAL A N 1
ATOM 3849 C CA . VAL A 1 614 ? 213.87467 149.06064 213.92779 1.000 72.82251 614 VAL A CA 1
ATOM 3850 C C . VAL A 1 614 ? 215.36945 148.96044 213.65078 1.000 75.48492 614 VAL A C 1
ATOM 3851 O O . VAL A 1 614 ? 215.84113 147.91486 213.19636 1.000 74.07654 614 VAL A O 1
ATOM 3855 N N . ALA A 1 615 ? 216.11801 150.00101 213.98769 1.000 86.00852 615 ALA A N 1
ATOM 3856 C CA . ALA A 1 615 ? 217.56024 150.04122 213.80415 1.000 87.16353 615 ALA A CA 1
ATOM 3857 C C . ALA A 1 615 ? 218.17729 150.66268 215.04674 1.000 91.19429 615 ALA A C 1
ATOM 3858 O O . ALA A 1 615 ? 217.47458 151.32446 215.81651 1.000 92.53199 615 ALA A O 1
ATOM 3860 N N . PRO A 1 616 ? 219.47703 150.44303 215.29429 1.000 102.11867 616 PRO A N 1
ATOM 3861 C CA . PRO A 1 616 ? 220.12788 151.12954 216.41790 1.000 100.51232 616 PRO A CA 1
ATOM 3862 C C . PRO A 1 616 ? 220.16773 152.63527 216.22077 1.000 101.47044 616 PRO A C 1
ATOM 3863 O O . PRO A 1 616 ? 220.46707 153.12966 215.13259 1.000 102.34749 616 PRO A O 1
ATOM 3867 N N . SER A 1 617 ? 219.88758 153.36205 217.30000 1.000 115.58281 617 SER A N 1
ATOM 3868 C CA . SER A 1 617 ? 219.79354 154.81295 217.24940 1.000 116.44829 617 SER A CA 1
ATOM 3869 C C . SER A 1 617 ? 221.18428 155.43562 217.11826 1.000 116.71112 617 SER A C 1
ATOM 3870 O O . SER A 1 617 ? 222.20702 154.74823 217.08603 1.000 118.00298 617 SER A O 1
ATOM 3873 N N . TYR A 1 618 ? 221.22397 156.76363 217.04119 1.000 112.88333 618 TYR A N 1
ATOM 3874 C CA . TYR A 1 618 ? 222.46909 157.45042 216.73220 1.000 112.38657 618 TYR A CA 1
ATOM 3875 C C . TYR A 1 618 ? 223.38741 157.50039 217.94297 1.000 114.94815 618 TYR A C 1
ATOM 3876 O O . TYR A 1 618 ? 222.98846 157.93872 219.02567 1.000 115.95338 618 TYR A O 1
ATOM 3885 N N . LYS A 1 619 ? 224.62399 157.05635 217.74476 1.000 120.88345 619 LYS A N 1
ATOM 3886 C CA . LYS A 1 619 ? 225.70566 157.21282 218.70584 1.000 120.52422 619 LYS A CA 1
ATOM 3887 C C . LYS A 1 619 ? 226.84602 157.91517 217.98599 1.000 120.40533 619 LYS A C 1
ATOM 3888 O O . LYS A 1 619 ? 227.32125 157.42695 216.95645 1.000 121.55855 619 LYS A O 1
ATOM 3894 N N . SER A 1 620 ? 227.27215 159.05769 218.51282 1.000 121.66923 620 SER A N 1
ATOM 3895 C CA . SER A 1 620 ? 228.27765 159.86796 217.83383 1.000 121.43491 620 SER A CA 1
ATOM 3896 C C . SER A 1 620 ? 229.65699 159.23891 217.98755 1.000 122.99047 620 SER A C 1
ATOM 3897 O O . SER A 1 620 ? 230.10664 159.02922 219.11893 1.000 122.47813 620 SER A O 1
ATOM 3900 N N . PRO A 1 621 ? 230.35712 158.92683 216.89273 1.000 124.24423 621 PRO A N 1
ATOM 3901 C CA . PRO A 1 621 ? 231.72323 158.39855 217.00783 1.000 123.55477 621 PRO A CA 1
ATOM 3902 C C . PRO A 1 621 ? 232.78431 159.49047 217.03609 1.000 121.91089 621 PRO A C 1
ATOM 3903 O O . PRO A 1 621 ? 233.95843 159.22157 216.76057 1.000 121.09679 621 PRO A O 1
ATOM 3907 N N . THR A 1 622 ? 232.37116 160.72344 217.33408 1.000 123.69173 622 THR A N 1
ATOM 3908 C CA . THR A 1 622 ? 233.27603 161.86784 217.34023 1.000 125.20372 622 THR A CA 1
ATOM 3909 C C . THR A 1 622 ? 234.30620 161.73262 218.45843 1.000 125.50383 622 THR A C 1
ATOM 3910 O O . THR A 1 622 ? 233.96231 161.39689 219.59573 1.000 124.67614 622 THR A O 1
ATOM 3914 N N . VAL A 1 623 ? 235.57480 161.98383 218.12969 1.000 119.91638 623 VAL A N 1
ATOM 3915 C CA . VAL A 1 623 ? 236.66786 161.85935 219.08926 1.000 118.86506 623 VAL A CA 1
ATOM 3916 C C . VAL A 1 623 ? 237.30927 163.19319 219.43781 1.000 119.38394 623 VAL A C 1
ATOM 3917 O O . VAL A 1 623 ? 238.07319 163.25506 220.41499 1.000 119.92795 623 VAL A O 1
ATOM 3921 N N . GLY A 1 624 ? 237.03541 164.25167 218.68966 1.000 114.90551 624 GLY A N 1
ATOM 3922 C CA . GLY A 1 624 ? 237.63709 165.53814 218.94490 1.000 113.46508 624 GLY A CA 1
ATOM 3923 C C . GLY A 1 624 ? 237.98547 166.22430 217.64608 1.000 113.64414 624 GLY A C 1
ATOM 3924 O O . GLY A 1 624 ? 237.51249 165.84146 216.57888 1.000 113.48802 624 GLY A O 1
ATOM 3925 N N . SER A 1 625 ? 238.85882 167.22724 217.74454 1.000 116.67434 625 SER A N 1
ATOM 3926 C CA . SER A 1 625 ? 239.21217 168.08906 216.62194 1.000 117.62269 625 SER A CA 1
ATOM 3927 C C . SER A 1 625 ? 240.37749 167.54733 215.80952 1.000 118.33413 625 SER A C 1
ATOM 3928 O O . SER A 1 625 ? 241.14506 168.33015 215.23380 1.000 116.80859 625 SER A O 1
ATOM 3931 N N . VAL A 1 626 ? 240.53108 166.22382 215.75914 1.000 124.66921 626 VAL A N 1
ATOM 3932 C CA . VAL A 1 626 ? 241.68007 165.61973 215.10956 1.000 124.32335 626 VAL A CA 1
ATOM 3933 C C . VAL A 1 626 ? 241.58777 165.78272 213.59578 1.000 122.89756 626 VAL A C 1
ATOM 3934 O O . VAL A 1 626 ? 240.54025 166.10871 213.02799 1.000 120.64966 626 VAL A O 1
ATOM 3938 N N . GLN A 1 627 ? 242.71758 165.54515 212.93551 1.000 125.13324 627 GLN A N 1
ATOM 3939 C CA . GLN A 1 627 ? 242.78600 165.50562 211.48184 1.000 124.58357 627 GLN A CA 1
ATOM 3940 C C . GLN A 1 627 ? 242.32371 164.14955 210.97054 1.000 126.19805 627 GLN A C 1
ATOM 3941 O O . GLN A 1 627 ? 241.67829 163.39225 211.70395 1.000 127.27920 627 GLN A O 1
ATOM 3947 N N . LEU A 1 628 ? 242.62362 163.85124 209.70838 1.000 133.95599 628 LEU A N 1
ATOM 3948 C CA . LEU A 1 628 ? 242.21968 162.58290 209.11849 1.000 134.63803 628 LEU A CA 1
ATOM 3949 C C . LEU A 1 628 ? 242.95141 161.43104 209.79339 1.000 134.58345 628 LEU A C 1
ATOM 3950 O O . LEU A 1 628 ? 244.10324 161.56478 210.21528 1.000 134.05915 628 LEU A O 1
ATOM 3955 N N . THR A 1 629 ? 242.26027 160.30612 209.93012 1.000 133.48908 629 THR A N 1
ATOM 3956 C CA . THR A 1 629 ? 242.82311 159.18820 210.66262 1.000 133.92387 629 THR A CA 1
ATOM 3957 C C . THR A 1 629 ? 243.76767 158.38804 209.77359 1.000 134.04414 629 THR A C 1
ATOM 3958 O O . THR A 1 629 ? 243.92343 158.65444 208.57784 1.000 133.24432 629 THR A O 1
ATOM 3962 N N . ASP A 1 630 ? 244.41930 157.40405 210.39759 1.000 135.65670 630 ASP A N 1
ATOM 3963 C CA . ASP A 1 630 ? 245.31847 156.51133 209.67624 1.000 135.96909 630 ASP A CA 1
ATOM 3964 C C . ASP A 1 630 ? 244.56212 155.69747 208.63764 1.000 135.29288 630 ASP A C 1
ATOM 3965 O O . ASP A 1 630 ? 245.05131 155.49170 207.52237 1.000 134.55327 630 ASP A O 1
ATOM 3970 N N . ARG A 1 631 ? 243.36048 155.23515 208.98341 1.000 132.19486 631 ARG A N 1
ATOM 3971 C CA . ARG A 1 631 ? 242.54120 154.53497 208.00408 1.000 132.23115 631 ARG A CA 1
ATOM 3972 C C . ARG A 1 631 ? 241.99087 155.48446 206.94660 1.000 132.88625 631 ARG A C 1
ATOM 3973 O O . ARG A 1 631 ? 241.87591 155.09545 205.78124 1.000 133.81289 631 ARG A O 1
ATOM 3981 N N . SER A 1 632 ? 241.68532 156.73383 207.31761 1.000 131.85495 632 SER A N 1
ATOM 3982 C CA . SER A 1 632 ? 241.23412 157.71218 206.33248 1.000 131.26111 632 SER A CA 1
ATOM 3983 C C . SER A 1 632 ? 242.34206 158.05320 205.34651 1.000 131.88624 632 SER A C 1
ATOM 3984 O O . SER A 1 632 ? 242.11342 158.08190 204.12996 1.000 132.12653 632 SER A O 1
ATOM 3987 N N . HIS A 1 633 ? 243.55465 158.28454 205.85530 1.000 128.79982 633 HIS A N 1
ATOM 3988 C CA . HIS A 1 633 ? 244.68894 158.57129 204.98529 1.000 129.05604 633 HIS A CA 1
ATOM 3989 C C . HIS A 1 633 ? 245.07173 157.36257 204.14427 1.000 129.83111 633 HIS A C 1
ATOM 3990 O O . HIS A 1 633 ? 245.41247 157.50771 202.96461 1.000 130.01047 633 HIS A O 1
ATOM 3997 N N . ARG A 1 634 ? 245.01480 156.16401 204.72945 1.000 132.01688 634 ARG A N 1
ATOM 3998 C CA . ARG A 1 634 ? 245.32147 154.95402 203.97682 1.000 131.65411 634 ARG A CA 1
ATOM 3999 C C . ARG A 1 634 ? 244.28926 154.69830 202.89090 1.000 131.78549 634 ARG A C 1
ATOM 4000 O O . ARG A 1 634 ? 244.63657 154.20963 201.81123 1.000 131.52196 634 ARG A O 1
ATOM 4008 N N . TYR A 1 635 ? 243.03030 155.04986 203.15192 1.000 135.03151 635 TYR A N 1
ATOM 4009 C CA . TYR A 1 635 ? 241.98557 154.94522 202.14299 1.000 135.57462 635 TYR A CA 1
ATOM 4010 C C . TYR A 1 635 ? 242.21213 155.93300 201.00519 1.000 135.19879 635 TYR A C 1
ATOM 4011 O O . TYR A 1 635 ? 242.13752 155.56332 199.82818 1.000 134.85700 635 TYR A O 1
ATOM 4020 N N . ILE A 1 636 ? 242.49649 157.19639 201.33326 1.000 132.08824 636 ILE A N 1
ATOM 4021 C CA . ILE A 1 636 ? 242.63128 158.18719 200.26948 1.000 132.10132 636 ILE A CA 1
ATOM 4022 C C . ILE A 1 636 ? 243.94262 158.04649 199.50454 1.000 132.80207 636 ILE A C 1
ATOM 4023 O O . ILE A 1 636 ? 244.03444 158.52432 198.36719 1.000 133.32488 636 ILE A O 1
ATOM 4028 N N . CYS A 1 637 ? 244.95929 157.40013 200.08016 1.000 132.53422 637 CYS A N 1
ATOM 4029 C CA . CYS A 1 637 ? 246.19330 157.19540 199.33409 1.000 132.71637 637 CYS A CA 1
ATOM 4030 C C . CYS A 1 637 ? 246.18049 155.88114 198.56643 1.000 132.36676 637 CYS A C 1
ATOM 4031 O O . CYS A 1 637 ? 246.63781 155.83085 197.41995 1.000 131.30829 637 CYS A O 1
ATOM 4034 N N . ALA A 1 638 ? 245.65597 154.81473 199.17062 1.000 133.89774 638 ALA A N 1
ATOM 4035 C CA . ALA A 1 638 ? 245.59718 153.52569 198.49222 1.000 133.21761 638 ALA A CA 1
ATOM 4036 C C . ALA A 1 638 ? 244.45620 153.48325 197.48202 1.000 133.91911 638 ALA A C 1
ATOM 4037 O O . ALA A 1 638 ? 244.67680 153.25234 196.28829 1.000 133.36569 638 ALA A O 1
ATOM 4039 N N . THR A 1 639 ? 243.22993 153.70349 197.94430 1.000 136.44944 639 THR A N 1
ATOM 4040 C CA . THR A 1 639 ? 242.06398 153.63066 197.07266 1.000 136.57549 639 THR A CA 1
ATOM 4041 C C . THR A 1 639 ? 241.84116 154.95492 196.35104 1.000 135.22497 639 THR A C 1
ATOM 4042 O O . THR A 1 639 ? 241.69004 154.98727 195.13201 1.000 134.90693 639 THR A O 1
ATOM 4046 N N . SER A 1 759 ? 224.12117 148.27753 218.90066 1.000 100.85504 759 SER A N 1
ATOM 4047 C CA . SER A 1 759 ? 223.31241 147.66802 219.94786 1.000 102.00669 759 SER A CA 1
ATOM 4048 C C . SER A 1 759 ? 221.86507 147.56165 219.51785 1.000 101.60347 759 SER A C 1
ATOM 4049 O O . SER A 1 759 ? 221.05819 148.42250 219.85047 1.000 103.76868 759 SER A O 1
ATOM 4052 N N . LEU A 1 760 ? 221.54699 146.50313 218.77120 1.000 95.88686 760 LEU A N 1
ATOM 4053 C CA . LEU A 1 760 ? 220.17265 146.28137 218.33523 1.000 95.91602 760 LEU A CA 1
ATOM 4054 C C . LEU A 1 760 ? 219.26022 145.96159 219.51104 1.000 95.57208 760 LEU A C 1
ATOM 4055 O O . LEU A 1 760 ? 218.09116 146.36619 219.52040 1.000 93.89922 760 LEU A O 1
ATOM 4060 N N . ALA A 1 761 ? 219.79439 145.26396 220.51901 1.000 96.99863 761 ALA A N 1
ATOM 4061 C CA . ALA A 1 761 ? 218.96795 144.63790 221.54657 1.000 97.28819 761 ALA A CA 1
ATOM 4062 C C . ALA A 1 761 ? 218.25100 145.66085 222.41567 1.000 97.50564 761 ALA A C 1
ATOM 4063 O O . ALA A 1 761 ? 217.06836 145.48874 222.73274 1.000 96.76509 761 ALA A O 1
ATOM 4065 N N . SER A 1 762 ? 218.94644 146.72767 222.81267 1.000 95.79532 762 SER A N 1
ATOM 4066 C CA . SER A 1 762 ? 218.32218 147.73399 223.66458 1.000 95.74820 762 SER A CA 1
ATOM 4067 C C . SER A 1 762 ? 217.25790 148.51121 222.90619 1.000 95.74095 762 SER A C 1
ATOM 4068 O O . SER A 1 762 ? 216.17533 148.77636 223.44297 1.000 98.55597 762 SER A O 1
ATOM 4071 N N . THR A 1 763 ? 217.53621 148.85076 221.64510 1.000 90.91061 763 THR A N 1
ATOM 4072 C CA . THR A 1 763 ? 216.55941 149.56569 220.83270 1.000 92.64015 763 THR A CA 1
ATOM 4073 C C . THR A 1 763 ? 215.34716 148.69694 220.53143 1.000 93.38454 763 THR A C 1
ATOM 4074 O O . THR A 1 763 ? 214.20504 149.17019 220.60228 1.000 92.47944 763 THR A O 1
ATOM 4078 N N . THR A 1 764 ? 215.58104 147.42406 220.19220 1.000 89.30153 764 THR A N 1
ATOM 4079 C CA . THR A 1 764 ? 214.48114 146.51511 219.88826 1.000 88.59401 764 THR A CA 1
ATOM 4080 C C . THR A 1 764 ? 213.62390 146.27019 221.11549 1.000 85.91481 764 THR A C 1
ATOM 4081 O O . THR A 1 764 ? 212.39648 146.28187 221.02291 1.000 87.08148 764 THR A O 1
ATOM 4085 N N . LYS A 1 765 ? 214.25704 146.08644 222.27647 1.000 88.94407 765 LYS A N 1
ATOM 4086 C CA . LYS A 1 765 ? 213.51663 145.91351 223.52099 1.000 90.89083 765 LYS A CA 1
ATOM 4087 C C . LYS A 1 765 ? 212.72115 147.16378 223.85820 1.000 90.42908 765 LYS A C 1
ATOM 4088 O O . LYS A 1 765 ? 211.59042 147.07145 224.35029 1.000 89.91571 765 LYS A O 1
ATOM 4094 N N . ASP A 1 766 ? 213.28967 148.34211 223.60761 1.000 88.01816 766 ASP A N 1
ATOM 4095 C CA . ASP A 1 766 ? 212.56238 149.54893 223.96019 1.000 87.65403 766 ASP A CA 1
ATOM 4096 C C . ASP A 1 766 ? 211.43327 149.83892 222.98726 1.000 88.13443 766 ASP A C 1
ATOM 4097 O O . ASP A 1 766 ? 210.40872 150.38391 223.39778 1.000 92.19707 766 ASP A O 1
ATOM 4102 N N . LEU A 1 767 ? 211.55608 149.43907 221.72143 1.000 80.00632 767 LEU A N 1
ATOM 4103 C CA . LEU A 1 767 ? 210.38643 149.54393 220.85536 1.000 80.84766 767 LEU A CA 1
ATOM 4104 C C . LEU A 1 767 ? 209.35385 148.46740 221.16421 1.000 80.69892 767 LEU A C 1
ATOM 4105 O O . LEU A 1 767 ? 208.16283 148.70350 220.97908 1.000 76.70559 767 LEU A O 1
ATOM 4110 N N . VAL A 1 768 ? 209.77712 147.29127 221.62965 1.000 82.89632 768 VAL A N 1
ATOM 4111 C CA . VAL A 1 768 ? 208.82011 146.27611 222.05683 1.000 78.47699 768 VAL A CA 1
ATOM 4112 C C . VAL A 1 768 ? 208.03278 146.76764 223.25640 1.000 79.18078 768 VAL A C 1
ATOM 4113 O O . VAL A 1 768 ? 206.80893 146.62803 223.30680 1.000 82.27381 768 VAL A O 1
ATOM 4117 N N . HIS A 1 769 ? 208.71057 147.39724 224.21307 1.000 80.01606 769 HIS A N 1
ATOM 4118 C CA . HIS A 1 769 ? 208.00189 148.01324 225.32831 1.000 80.17619 769 HIS A CA 1
ATOM 4119 C C . HIS A 1 769 ? 207.15434 149.19149 224.87264 1.000 80.71851 769 HIS A C 1
ATOM 4120 O O . HIS A 1 769 ? 206.06122 149.40708 225.40187 1.000 84.04085 769 HIS A O 1
ATOM 4127 N N . GLN A 1 770 ? 207.62126 149.92824 223.86652 1.000 80.42749 770 GLN A N 1
ATOM 4128 C CA . GLN A 1 770 ? 206.87058 151.05425 223.32789 1.000 78.99252 770 GLN A CA 1
ATOM 4129 C C . GLN A 1 770 ? 205.59049 150.59035 222.64614 1.000 85.20112 770 GLN A C 1
ATOM 4130 O O . GLN A 1 770 ? 204.51665 151.15474 222.86488 1.000 85.60082 770 GLN A O 1
ATOM 4136 N N . MET A 1 771 ? 205.68499 149.54890 221.82458 1.000 83.03018 771 MET A N 1
ATOM 4137 C CA . MET A 1 771 ? 204.51904 149.03098 221.12668 1.000 77.98399 771 MET A CA 1
ATOM 4138 C C . MET A 1 771 ? 203.60944 148.25281 222.04723 1.000 78.43235 771 MET A C 1
ATOM 4139 O O . MET A 1 771 ? 202.41014 148.19569 221.79977 1.000 81.17561 771 MET A O 1
ATOM 4144 N N . ALA A 1 772 ? 204.15131 147.63330 223.09287 1.000 75.10417 772 ALA A N 1
ATOM 4145 C CA . ALA A 1 772 ? 203.30286 147.05077 224.11899 1.000 72.07832 772 ALA A CA 1
ATOM 4146 C C . ALA A 1 772 ? 202.53140 148.13324 224.85159 1.000 75.09879 772 ALA A C 1
ATOM 4147 O O . ALA A 1 772 ? 201.35454 147.95039 225.17759 1.000 76.69246 772 ALA A O 1
ATOM 4149 N N . GLN A 1 773 ? 203.17523 149.27730 225.09588 1.000 80.46884 773 GLN A N 1
ATOM 4150 C CA . GLN A 1 773 ? 202.45939 150.44037 225.60067 1.000 81.08058 773 GLN A CA 1
ATOM 4151 C C . GLN A 1 773 ? 201.39618 150.91422 224.62515 1.000 81.66285 773 GLN A C 1
ATOM 4152 O O . GLN A 1 773 ? 200.29676 151.26833 225.04052 1.000 86.83930 773 GLN A O 1
ATOM 4158 N N . TYR A 1 774 ? 201.70642 150.94314 223.32847 1.000 72.60108 774 TYR A N 1
ATOM 4159 C CA . TYR A 1 774 ? 200.73030 151.40507 222.33964 1.000 73.54496 774 TYR A CA 1
ATOM 4160 C C . TYR A 1 774 ? 199.55280 150.44023 222.23180 1.000 77.38198 774 TYR A C 1
ATOM 4161 O O . TYR A 1 774 ? 198.40205 150.86484 222.06983 1.000 74.45073 774 TYR A O 1
ATOM 4170 N N . ARG A 1 775 ? 199.83055 149.13790 222.32555 1.000 81.99619 775 ARG A N 1
ATOM 4171 C CA . ARG A 1 775 ? 198.78223 148.13117 222.40165 1.000 73.89429 775 ARG A CA 1
ATOM 4172 C C . ARG A 1 775 ? 197.95073 148.31138 223.64836 1.000 75.15388 775 ARG A C 1
ATOM 4173 O O . ARG A 1 775 ? 196.73541 148.13180 223.61450 1.000 79.26896 775 ARG A O 1
ATOM 4181 N N . GLU A 1 776 ? 198.58205 148.66689 224.76132 1.000 77.02085 776 GLU A N 1
ATOM 4182 C CA . GLU A 1 776 ? 197.80243 148.89268 225.96466 1.000 75.82683 776 GLU A CA 1
ATOM 4183 C C . GLU A 1 776 ? 197.01365 150.18537 225.86142 1.000 72.60308 776 GLU A C 1
ATOM 4184 O O . GLU A 1 776 ? 195.93151 150.28789 226.44183 1.000 73.14298 776 GLU A O 1
ATOM 4190 N N . ILE A 1 777 ? 197.50882 151.15424 225.08794 1.000 73.77160 777 ILE A N 1
ATOM 4191 C CA . ILE A 1 777 ? 196.74977 152.37657 224.83554 1.000 74.17579 777 ILE A CA 1
ATOM 4192 C C . ILE A 1 777 ? 195.49735 152.05486 224.04462 1.000 78.73781 777 ILE A C 1
ATOM 4193 O O . ILE A 1 777 ? 194.39345 152.45724 224.41681 1.000 83.65049 777 ILE A O 1
ATOM 4198 N N . GLU A 1 778 ? 195.64753 151.30127 222.95447 1.000 73.08407 778 GLU A N 1
ATOM 4199 C CA . GLU A 1 778 ? 194.48753 151.00432 222.12176 1.000 68.26638 778 GLU A CA 1
ATOM 4200 C C . GLU A 1 778 ? 193.56071 150.00409 222.79375 1.000 64.56341 778 GLU A C 1
ATOM 4201 O O . GLU A 1 778 ? 192.35396 150.04012 222.56077 1.000 62.10890 778 GLU A O 1
ATOM 4207 N N . GLN A 1 779 ? 194.09115 149.14270 223.66041 1.000 71.82156 779 GLN A N 1
ATOM 4208 C CA . GLN A 1 779 ? 193.24458 148.28179 224.46308 1.000 72.89504 779 GLN A CA 1
ATOM 4209 C C . GLN A 1 779 ? 192.48046 149.07959 225.49684 1.000 73.45737 779 GLN A C 1
ATOM 4210 O O . GLN A 1 779 ? 191.33070 148.75621 225.79132 1.000 77.82884 779 GLN A O 1
ATOM 4216 N N . MET A 1 780 ? 193.07552 150.14028 226.03701 1.000 66.44817 780 MET A N 1
ATOM 4217 C CA . MET A 1 780 ? 192.31658 150.98483 226.94263 1.000 68.17154 780 MET A CA 1
ATOM 4218 C C . MET A 1 780 ? 191.32368 151.84223 226.17615 1.000 69.86555 780 MET A C 1
ATOM 4219 O O . MET A 1 780 ? 190.25889 152.17452 226.69983 1.000 75.54147 780 MET A O 1
ATOM 4224 N N . LEU A 1 781 ? 191.64584 152.18568 224.93041 1.000 62.32130 781 LEU A N 1
ATOM 4225 C CA . LEU A 1 781 ? 190.72260 152.94013 224.09099 1.000 63.17111 781 LEU A CA 1
ATOM 4226 C C . LEU A 1 781 ? 189.49392 152.10992 223.76131 1.000 61.54943 781 LEU A C 1
ATOM 4227 O O . LEU A 1 781 ? 188.35967 152.57665 223.90826 1.000 56.57124 781 LEU A O 1
ATOM 4232 N N . LEU A 1 782 ? 189.70579 150.86159 223.33834 1.000 65.59546 782 LEU A N 1
ATOM 4233 C CA . LEU A 1 782 ? 188.60897 149.93507 223.11175 1.000 61.47693 782 LEU A CA 1
ATOM 4234 C C . LEU A 1 782 ? 187.94050 149.51484 224.40628 1.000 57.33289 782 LEU A C 1
ATOM 4235 O O . LEU A 1 782 ? 186.78113 149.10109 224.38027 1.000 59.72769 782 LEU A O 1
ATOM 4240 N N . SER A 1 783 ? 188.63944 149.60274 225.53329 1.000 57.58765 783 SER A N 1
ATOM 4241 C CA . SER A 1 783 ? 187.98070 149.46015 226.82124 1.000 60.99909 783 SER A CA 1
ATOM 4242 C C . SER A 1 783 ? 187.00895 150.60322 227.06824 1.000 62.54754 783 SER A C 1
ATOM 4243 O O . SER A 1 783 ? 185.91155 150.39004 227.59107 1.000 61.30117 783 SER A O 1
ATOM 4246 N N . LYS A 1 784 ? 187.39639 151.82478 226.70096 1.000 57.27135 784 LYS A N 1
ATOM 4247 C CA . LYS A 1 784 ? 186.55643 152.98677 226.96287 1.000 52.64421 784 LYS A CA 1
ATOM 4248 C C . LYS A 1 784 ? 185.40020 153.09679 225.98428 1.000 57.28247 784 LYS A C 1
ATOM 4249 O O . LYS A 1 784 ? 184.37660 153.69969 226.31642 1.000 53.69788 784 LYS A O 1
ATOM 4255 N N . CYS A 1 785 ? 185.53849 152.53345 224.78865 1.000 67.19868 785 CYS A N 1
ATOM 4256 C CA . CYS A 1 785 ? 184.46778 152.59551 223.80306 1.000 60.89440 785 CYS A CA 1
ATOM 4257 C C . CYS A 1 785 ? 183.32567 151.66713 224.18627 1.000 59.86588 785 CYS A C 1
ATOM 4258 O O . CYS A 1 785 ? 183.54186 150.58801 224.73979 1.000 65.39036 785 CYS A O 1
ATOM 4261 N N . ALA A 1 786 ? 182.10019 152.09031 223.88701 1.000 60.46134 786 ALA A N 1
ATOM 4262 C CA . ALA A 1 786 ? 180.92952 151.33275 224.30909 1.000 62.50106 786 ALA A CA 1
ATOM 4263 C C . ALA A 1 786 ? 180.50465 150.29038 223.28211 1.000 61.90910 786 ALA A C 1
ATOM 4264 O O . ALA A 1 786 ? 180.34890 149.11783 223.62385 1.000 61.59326 786 ALA A O 1
ATOM 4266 N N . ASN A 1 787 ? 180.33257 150.67318 222.01980 1.000 62.52875 787 ASN A N 1
ATOM 4267 C CA . ASN A 1 787 ? 179.84644 149.72166 221.02264 1.000 61.79844 787 ASN A CA 1
ATOM 4268 C C . ASN A 1 787 ? 180.92286 148.68983 220.69199 1.000 63.42741 787 ASN A C 1
ATOM 4269 O O . ASN A 1 787 ? 181.62421 148.74096 219.67975 1.000 66.49410 787 ASN A O 1
ATOM 4274 N N . THR A 1 788 ? 181.02659 147.71135 221.58485 1.000 67.29980 788 THR A N 1
ATOM 4275 C CA . THR A 1 788 ? 181.85572 146.54772 221.34411 1.000 69.63226 788 THR A CA 1
ATOM 4276 C C . THR A 1 788 ? 181.32812 145.76701 220.14722 1.000 74.22773 788 THR A C 1
ATOM 4277 O O . THR A 1 788 ? 180.13511 145.78673 219.82982 1.000 73.14799 788 THR A O 1
ATOM 4281 N N . GLU A 1 789 ? 182.24156 145.11217 219.45585 1.000 80.29677 789 GLU A N 1
ATOM 4282 C CA . GLU A 1 789 ? 181.95394 144.42824 218.21647 1.000 78.41172 789 GLU A CA 1
ATOM 4283 C C . GLU A 1 789 ? 182.37925 142.96375 218.31064 1.000 77.50750 789 GLU A C 1
ATOM 4284 O O . GLU A 1 789 ? 183.27419 142.63154 219.09458 1.000 75.80281 789 GLU A O 1
ATOM 4290 N N . PRO A 1 790 ? 181.72175 142.06257 217.57815 1.000 81.16044 790 PRO A N 1
ATOM 4291 C CA . PRO A 1 790 ? 181.98633 140.63224 217.74078 1.000 80.52073 790 PRO A CA 1
ATOM 4292 C C . PRO A 1 790 ? 183.38086 140.24858 217.28527 1.000 79.25468 790 PRO A C 1
ATOM 4293 O O . PRO A 1 790 ? 183.88123 140.75323 216.27048 1.000 75.81654 790 PRO A O 1
ATOM 4297 N N . PRO A 1 791 ? 184.02838 139.34161 218.00592 1.000 89.81790 791 PRO A N 1
ATOM 4298 C CA . PRO A 1 791 ? 185.34775 138.85901 217.59204 1.000 91.74338 791 PRO A CA 1
ATOM 4299 C C . PRO A 1 791 ? 185.27166 137.99504 216.34124 1.000 94.28005 791 PRO A C 1
ATOM 4300 O O . PRO A 1 791 ? 184.20532 137.57390 215.89379 1.000 94.68270 791 PRO A O 1
ATOM 4304 N N . GLU A 1 792 ? 186.46025 137.71988 215.79599 1.000 101.11507 792 GLU A N 1
ATOM 4305 C CA . GLU A 1 792 ? 186.61238 137.02447 214.51763 1.000 100.27642 792 GLU A CA 1
ATOM 4306 C C . GLU A 1 792 ? 186.06496 135.59797 214.55579 1.000 99.86431 792 GLU A C 1
ATOM 4307 O O . GLU A 1 792 ? 185.53947 135.09881 213.54641 1.000 98.95157 792 GLU A O 1
ATOM 4313 N N . GLN A 1 793 ? 186.16593 134.93065 215.70835 1.000 99.31074 793 GLN A N 1
ATOM 4314 C CA . GLN A 1 793 ? 185.65175 133.57385 215.82272 1.000 98.76221 793 GLN A CA 1
ATOM 4315 C C . GLN A 1 793 ? 184.13240 133.52533 215.76915 1.000 100.19691 793 GLN A C 1
ATOM 4316 O O . GLN A 1 793 ? 183.58013 132.49573 215.36704 1.000 104.00666 793 GLN A O 1
ATOM 4322 N N . GLU A 1 794 ? 183.44474 134.61503 216.13004 1.000 84.54895 794 GLU A N 1
ATOM 4323 C CA . GLU A 1 794 ? 181.99762 134.65416 215.95114 1.000 81.86839 794 GLU A CA 1
ATOM 4324 C C . GLU A 1 794 ? 181.63554 134.68736 214.47896 1.000 85.31597 794 GLU A C 1
ATOM 4325 O O . GLU A 1 794 ? 180.65857 134.05509 214.05759 1.000 91.84587 794 GLU A O 1
ATOM 4331 N N . GLN A 1 795 ? 182.42942 135.40636 213.68258 1.000 86.72849 795 GLN A N 1
ATOM 4332 C CA . GLN A 1 795 ? 182.23856 135.40967 212.23902 1.000 88.92051 795 GLN A CA 1
ATOM 4333 C C . GLN A 1 795 ? 182.49575 134.03311 211.64699 1.000 91.50230 795 GLN A C 1
ATOM 4334 O O . GLN A 1 795 ? 181.75916 133.59358 210.75906 1.000 92.23732 795 GLN A O 1
ATOM 4340 N N . CYS A 1 796 ? 183.52951 133.33221 212.12979 1.000 98.67356 796 CYS A N 1
ATOM 4341 C CA . CYS A 1 796 ? 183.78441 131.97502 211.63799 1.000 97.46734 796 CYS A CA 1
ATOM 4342 C C . CYS A 1 796 ? 182.65751 131.01340 212.01177 1.000 96.05883 796 CYS A C 1
ATOM 4343 O O . CYS A 1 796 ? 182.24829 130.17960 211.18952 1.000 96.90590 796 CYS A O 1
ATOM 4346 N N . GLU A 1 797 ? 182.13380 131.12888 213.23636 1.000 94.38910 797 GLU A N 1
ATOM 4347 C CA . GLU A 1 797 ? 181.02245 130.28428 213.66509 1.000 95.23746 797 GLU A CA 1
ATOM 4348 C C . GLU A 1 797 ? 179.77399 130.53617 212.83104 1.000 96.94362 797 GLU A C 1
ATOM 4349 O O . GLU A 1 797 ? 179.11656 129.59255 212.37608 1.000 101.05243 797 GLU A O 1
ATOM 4355 N N . ALA A 1 798 ? 179.44489 131.80539 212.59402 1.000 92.66920 798 ALA A N 1
ATOM 4356 C CA . ALA A 1 798 ? 178.27603 132.11478 211.77764 1.000 92.21152 798 ALA A CA 1
ATOM 4357 C C . ALA A 1 798 ? 178.46763 131.70660 210.31763 1.000 96.33124 798 ALA A C 1
ATOM 4358 O O . ALA A 1 798 ? 177.50238 131.29844 209.65874 1.000 94.72879 798 ALA A O 1
ATOM 4360 N N . GLU A 1 799 ? 179.70164 131.80143 209.80691 1.000 103.54527 799 GLU A N 1
ATOM 4361 C CA . GLU A 1 799 ? 180.01691 131.34925 208.45383 1.000 102.59908 799 GLU A CA 1
ATOM 4362 C C . GLU A 1 799 ? 179.80495 129.85024 208.30669 1.000 100.65727 799 GLU A C 1
ATOM 4363 O O . GLU A 1 799 ? 179.32492 129.38165 207.26793 1.000 98.18484 799 GLU A O 1
ATOM 4369 N N . ARG A 1 800 ? 180.16875 129.08162 209.33255 1.000 98.41530 800 ARG A N 1
ATOM 4370 C CA . ARG A 1 800 ? 179.82293 127.66337 209.33419 1.000 98.29300 800 ARG A CA 1
ATOM 4371 C C . ARG A 1 800 ? 178.31267 127.46544 209.41013 1.000 97.62405 800 ARG A C 1
ATOM 4372 O O . ARG A 1 800 ? 177.77269 126.54757 208.78464 1.000 97.96447 800 ARG A O 1
ATOM 4380 N N . PHE A 1 801 ? 177.61762 128.31327 210.17097 1.000 90.31977 801 PHE A N 1
ATOM 4381 C CA . PHE A 1 801 ? 176.17633 128.18712 210.37024 1.000 86.42529 801 PHE A CA 1
ATOM 4382 C C . PHE A 1 801 ? 175.34139 128.70242 209.20477 1.000 89.67236 801 PHE A C 1
ATOM 4383 O O . PHE A 1 801 ? 174.11290 128.59327 209.26064 1.000 87.55123 801 PHE A O 1
ATOM 4391 N N . SER A 1 802 ? 175.95988 129.26561 208.16283 1.000 98.24185 802 SER A N 1
ATOM 4392 C CA . SER A 1 802 ? 175.24445 130.01933 207.13563 1.000 98.37216 802 SER A CA 1
ATOM 4393 C C . SER A 1 802 ? 174.80903 129.17012 205.94904 1.000 95.53086 802 SER A C 1
ATOM 4394 O O . SER A 1 802 ? 174.79395 129.66390 204.81567 1.000 95.69496 802 SER A O 1
ATOM 4397 N N . ALA A 1 803 ? 174.46375 127.90773 206.16347 1.000 88.33149 803 ALA A N 1
ATOM 4398 C CA . ALA A 1 803 ? 173.90425 127.10007 205.09460 1.000 88.81188 803 ALA A CA 1
ATOM 4399 C C . ALA A 1 803 ? 172.64195 126.35163 205.48954 1.000 90.94577 803 ALA A C 1
ATOM 4400 O O . ALA A 1 803 ? 172.10433 125.61358 204.65973 1.000 93.78795 803 ALA A O 1
ATOM 4402 N N . CYS A 1 804 ? 172.14938 126.51313 206.71644 1.000 88.23684 804 CYS A N 1
ATOM 4403 C CA . CYS A 1 804 ? 170.97416 125.78368 207.16489 1.000 89.06693 804 CYS A CA 1
ATOM 4404 C C . CYS A 1 804 ? 169.69290 126.55014 206.92616 1.000 84.88554 804 CYS A C 1
ATOM 4405 O O . CYS A 1 804 ? 168.67599 126.25761 207.56132 1.000 84.26576 804 CYS A O 1
ATOM 4408 N N . LEU A 1 805 ? 169.71463 127.51663 206.02065 1.000 82.32565 805 LEU A N 1
ATOM 4409 C CA . LEU A 1 805 ? 168.57504 128.39366 205.79611 1.000 83.90942 805 LEU A CA 1
ATOM 4410 C C . LEU A 1 805 ? 168.39881 128.55437 204.29590 1.000 85.43008 805 LEU A C 1
ATOM 4411 O O . LEU A 1 805 ? 169.28791 129.09033 203.62558 1.000 83.36151 805 LEU A O 1
ATOM 4416 N N . ALA A 1 806 ? 167.27203 128.06168 203.77094 1.000 84.86165 806 ALA A N 1
ATOM 4417 C CA . ALA A 1 806 ? 166.94239 128.23828 202.36224 1.000 84.45038 806 ALA A CA 1
ATOM 4418 C C . ALA A 1 806 ? 166.74978 129.71501 202.10914 1.000 81.32427 806 ALA A C 1
ATOM 4419 O O . ALA A 1 806 ? 165.82251 130.31312 202.65608 1.000 82.40258 806 ALA A O 1
ATOM 4421 N N . ALA A 1 807 ? 167.63144 130.29696 201.30485 1.000 67.37363 807 ALA A N 1
ATOM 4422 C CA . ALA A 1 807 ? 167.69106 131.73923 201.15099 1.000 68.08029 807 ALA A CA 1
ATOM 4423 C C . ALA A 1 807 ? 166.42023 132.27236 200.50993 1.000 69.79663 807 ALA A C 1
ATOM 4424 O O . ALA A 1 807 ? 165.70871 131.55573 199.80437 1.000 74.82337 807 ALA A O 1
ATOM 4426 N N . TYR A 1 808 ? 166.11081 133.52737 200.80812 1.000 63.43772 808 TYR A N 1
ATOM 4427 C CA . TYR A 1 808 ? 164.93674 134.15877 200.23215 1.000 65.09987 808 TYR A CA 1
ATOM 4428 C C . TYR A 1 808 ? 165.14484 134.36492 198.74516 1.000 66.53780 808 TYR A C 1
ATOM 4429 O O . TYR A 1 808 ? 166.19723 134.84640 198.31817 1.000 65.90603 808 TYR A O 1
ATOM 4438 N N . ARG A 1 809 ? 164.13519 134.00074 197.95788 1.000 71.73031 809 ARG A N 1
ATOM 4439 C CA . ARG A 1 809 ? 164.20961 134.04539 196.51147 1.000 71.30236 809 ARG A CA 1
ATOM 4440 C C . ARG A 1 809 ? 163.03341 134.85703 195.98325 1.000 75.25241 809 ARG A C 1
ATOM 4441 O O . ARG A 1 809 ? 161.88774 134.62001 196.39421 1.000 76.60598 809 ARG A O 1
ATOM 4449 N N . PRO A 1 810 ? 163.26164 135.81848 195.08555 1.000 78.58439 810 PRO A N 1
ATOM 4450 C CA . PRO A 1 810 ? 162.11581 136.45971 194.42704 1.000 77.73427 810 PRO A CA 1
ATOM 4451 C C . PRO A 1 810 ? 161.44657 135.53964 193.43106 1.000 81.19358 810 PRO A C 1
ATOM 4452 O O . PRO A 1 810 ? 160.21409 135.44891 193.39800 1.000 82.20560 810 PRO A O 1
ATOM 4456 N N . LYS A 1 811 ? 162.24720 134.83444 192.62852 1.000 90.60764 811 LYS A N 1
ATOM 4457 C CA . LYS A 1 811 ? 161.79534 133.86937 191.63478 1.000 90.25882 811 LYS A CA 1
ATOM 4458 C C . LYS A 1 811 ? 162.35592 132.51902 192.05961 1.000 88.18223 811 LYS A C 1
ATOM 4459 O O . LYS A 1 811 ? 163.41986 132.09879 191.58398 1.000 90.30138 811 LYS A O 1
ATOM 4465 N N . PRO A 1 812 ? 161.68137 131.82218 192.97840 1.000 89.15713 812 PRO A N 1
ATOM 4466 C CA . PRO A 1 812 ? 162.23705 130.56743 193.50297 1.000 92.41823 812 PRO A CA 1
ATOM 4467 C C . PRO A 1 812 ? 162.18057 129.41819 192.51822 1.000 95.54041 812 PRO A C 1
ATOM 4468 O O . PRO A 1 812 ? 162.82395 128.39051 192.75961 1.000 95.86818 812 PRO A O 1
ATOM 4472 N N . HIS A 1 813 ? 161.42858 129.55259 191.42685 1.000 100.14910 813 HIS A N 1
ATOM 4473 C CA . HIS A 1 813 ? 161.39283 128.50732 190.41441 1.000 98.89426 813 HIS A CA 1
ATOM 4474 C C . HIS A 1 813 ? 162.68068 128.45690 189.60680 1.000 99.25151 813 HIS A C 1
ATOM 4475 O O . HIS A 1 813 ? 163.05673 127.39121 189.10929 1.000 100.69064 813 HIS A O 1
ATOM 4482 N N . LEU A 1 814 ? 163.36506 129.58474 189.46517 1.000 100.44317 814 LEU A N 1
ATOM 4483 C CA . LEU A 1 814 ? 164.56538 129.68430 188.65036 1.000 100.40962 814 LEU A CA 1
ATOM 4484 C C . LEU A 1 814 ? 165.79299 129.74849 189.54751 1.000 101.43173 814 LEU A C 1
ATOM 4485 O O . LEU A 1 814 ? 165.84787 130.55748 190.47901 1.000 101.77057 814 LEU A O 1
ATOM 4490 N N . LEU A 1 815 ? 166.77462 128.89971 189.25677 1.000 103.07960 815 LEU A N 1
ATOM 4491 C CA . LEU A 1 815 ? 168.01615 128.81933 190.01340 1.000 104.08560 815 LEU A CA 1
ATOM 4492 C C . LEU A 1 815 ? 169.08791 129.77247 189.49347 1.000 101.37896 815 LEU A C 1
ATOM 4493 O O . LEU A 1 815 ? 170.23956 129.70045 189.93283 1.000 99.38266 815 LEU A O 1
ATOM 4498 N N . THR A 1 816 ? 168.73743 130.63538 188.54815 1.000 98.79014 816 THR A N 1
ATOM 4499 C CA . THR A 1 816 ? 169.59040 131.72898 188.11419 1.000 100.39658 816 THR A CA 1
ATOM 4500 C C . THR A 1 816 ? 169.23197 133.03462 188.81528 1.000 101.85282 816 THR A C 1
ATOM 4501 O O . THR A 1 816 ? 170.10692 133.88057 189.03225 1.000 99.40696 816 THR A O 1
ATOM 4505 N N . GLY A 1 817 ? 167.97774 133.17246 189.24003 1.000 97.42960 817 GLY A N 1
ATOM 4506 C CA . GLY A 1 817 ? 167.48510 134.38878 189.85045 1.000 93.62252 817 GLY A CA 1
ATOM 4507 C C . GLY A 1 817 ? 168.03442 134.61849 191.24243 1.000 92.97751 817 GLY A C 1
ATOM 4508 O O . GLY A 1 817 ? 168.76896 133.80897 191.80757 1.000 94.31132 817 GLY A O 1
ATOM 4509 N N . ALA A 1 818 ? 167.63176 135.75286 191.81235 1.000 81.29938 818 ALA A N 1
ATOM 4510 C CA . ALA A 1 818 ? 168.31647 136.35622 192.94625 1.000 75.25950 818 ALA A CA 1
ATOM 4511 C C . ALA A 1 818 ? 168.12456 135.55315 194.23171 1.000 78.95153 818 ALA A C 1
ATOM 4512 O O . ALA A 1 818 ? 167.23506 134.70852 194.34834 1.000 81.03051 818 ALA A O 1
ATOM 4514 N N . SER A 1 819 ? 169.00285 135.81926 195.19839 1.000 69.06335 819 SER A N 1
ATOM 4515 C CA . SER A 1 819 ? 169.08819 135.05533 196.43520 1.000 68.96602 819 SER A CA 1
ATOM 4516 C C . SER A 1 819 ? 169.77377 135.89992 197.49236 1.000 69.95019 819 SER A C 1
ATOM 4517 O O . SER A 1 819 ? 170.78531 136.54374 197.20623 1.000 70.07128 819 SER A O 1
ATOM 4520 N N . VAL A 1 820 ? 169.23990 135.87829 198.71420 1.000 69.29016 820 VAL A N 1
ATOM 4521 C CA . VAL A 1 820 ? 169.79939 136.64520 199.82557 1.000 69.53105 820 VAL A CA 1
ATOM 4522 C C . VAL A 1 820 ? 170.22413 135.64319 200.89367 1.000 73.69019 820 VAL A C 1
ATOM 4523 O O . VAL A 1 820 ? 169.38588 135.11698 201.62914 1.000 73.17308 820 VAL A O 1
ATOM 4527 N N . ASP A 1 821 ? 171.52567 135.37908 200.98932 1.000 81.84884 821 ASP A N 1
ATOM 4528 C CA . ASP A 1 821 ? 172.08448 134.49171 202.00175 1.000 79.06616 821 ASP A CA 1
ATOM 4529 C C . ASP A 1 821 ? 172.39363 135.31894 203.25119 1.000 82.43630 821 ASP A C 1
ATOM 4530 O O . ASP A 1 821 ? 171.85933 136.41690 203.41909 1.000 83.25475 821 ASP A O 1
ATOM 4535 N N . LEU A 1 822 ? 173.20607 134.79449 204.17127 1.000 77.80826 822 LEU A N 1
ATOM 4536 C CA . LEU A 1 822 ? 173.44513 135.53004 205.40808 1.000 70.48413 822 LEU A CA 1
ATOM 4537 C C . LEU A 1 822 ? 174.58177 136.54527 205.31200 1.000 72.88218 822 LEU A C 1
ATOM 4538 O O . LEU A 1 822 ? 174.50644 137.58448 205.97220 1.000 79.73657 822 LEU A O 1
ATOM 4543 N N . GLY A 1 823 ? 175.63308 136.30529 204.52363 1.000 64.68698 823 GLY A N 1
ATOM 4544 C CA . GLY A 1 823 ? 176.62471 137.35918 204.31645 1.000 73.68448 823 GLY A CA 1
ATOM 4545 C C . GLY A 1 823 ? 176.09918 138.50589 203.46169 1.000 76.55582 823 GLY A C 1
ATOM 4546 O O . GLY A 1 823 ? 176.27051 139.70323 203.78885 1.000 75.43017 823 GLY A O 1
ATOM 4547 N N . SER A 1 824 ? 175.40233 138.15711 202.37611 1.000 66.19116 824 SER A N 1
ATOM 4548 C CA . SER A 1 824 ? 174.82062 139.15694 201.49639 1.000 67.28624 824 SER A CA 1
ATOM 4549 C C . SER A 1 824 ? 173.71581 139.94103 202.17529 1.000 63.92065 824 SER A C 1
ATOM 4550 O O . SER A 1 824 ? 173.34012 140.99212 201.67067 1.000 66.02151 824 SER A O 1
ATOM 4553 N N . ALA A 1 825 ? 173.21745 139.47514 203.31570 1.000 41.46747 825 ALA A N 1
ATOM 4554 C CA . ALA A 1 825 ? 172.21352 140.21736 204.05685 1.000 33.11378 825 ALA A CA 1
ATOM 4555 C C . ALA A 1 825 ? 172.74079 141.56399 204.52748 1.000 49.27637 825 ALA A C 1
ATOM 4556 O O . ALA A 1 825 ? 172.14911 142.61371 204.24457 1.000 57.36498 825 ALA A O 1
ATOM 4558 N N . ILE A 1 826 ? 173.87274 141.55737 205.23024 1.000 55.57439 826 ILE A N 1
ATOM 4559 C CA . ILE A 1 826 ? 174.46349 142.80482 205.70421 1.000 45.88633 826 ILE A CA 1
ATOM 4560 C C . ILE A 1 826 ? 175.04793 143.58659 204.54103 1.000 50.50832 826 ILE A C 1
ATOM 4561 O O . ILE A 1 826 ? 174.90133 144.81584 204.47852 1.000 53.04779 826 ILE A O 1
ATOM 4566 N N . ALA A 1 827 ? 175.70207 142.89160 203.59019 1.000 50.49576 827 ALA A N 1
ATOM 4567 C CA . ALA A 1 827 ? 176.23381 143.60782 202.42599 1.000 48.57135 827 ALA A CA 1
ATOM 4568 C C . ALA A 1 827 ? 175.13190 144.27457 201.59940 1.000 45.54014 827 ALA A C 1
ATOM 4569 O O . ALA A 1 827 ? 175.33986 145.35699 201.04413 1.000 47.58231 827 ALA A O 1
ATOM 4571 N N . LEU A 1 828 ? 173.93320 143.69808 201.58434 1.000 38.89012 828 LEU A N 1
ATOM 4572 C CA . LEU A 1 828 ? 172.81566 144.25827 200.84646 1.000 42.54785 828 LEU A CA 1
ATOM 4573 C C . LEU A 1 828 ? 172.15374 145.40154 201.59513 1.000 49.00883 828 LEU A C 1
ATOM 4574 O O . LEU A 1 828 ? 171.69252 146.35653 200.96440 1.000 57.73477 828 LEU A O 1
ATOM 4579 N N . VAL A 1 829 ? 172.08759 145.33441 202.92789 1.000 40.33432 829 VAL A N 1
ATOM 4580 C CA . VAL A 1 829 ? 171.56605 146.48109 203.66968 1.000 41.32684 829 VAL A CA 1
ATOM 4581 C C . VAL A 1 829 ? 172.49744 147.67881 203.51964 1.000 45.77762 829 VAL A C 1
ATOM 4582 O O . VAL A 1 829 ? 172.04628 148.81349 203.30708 1.000 54.54292 829 VAL A O 1
ATOM 4586 N N . ASN A 1 830 ? 173.80889 147.44008 203.55389 1.000 45.03810 830 ASN A N 1
ATOM 4587 C CA . ASN A 1 830 ? 174.75382 148.53378 203.34911 1.000 42.86147 830 ASN A CA 1
ATOM 4588 C C . ASN A 1 830 ? 174.70064 149.08045 201.92757 1.000 52.26788 830 ASN A C 1
ATOM 4589 O O . ASN A 1 830 ? 174.76251 150.30017 201.73333 1.000 61.89492 830 ASN A O 1
ATOM 4594 N N . LYS A 1 831 ? 174.56079 148.20359 200.92618 1.000 52.19555 831 LYS A N 1
ATOM 4595 C CA . LYS A 1 831 ? 174.43468 148.64928 199.53969 1.000 48.88751 831 LYS A CA 1
ATOM 4596 C C . LYS A 1 831 ? 173.16155 149.45392 199.31561 1.000 38.34860 831 LYS A C 1
ATOM 4597 O O . LYS A 1 831 ? 173.15704 150.41470 198.54416 1.000 39.35170 831 LYS A O 1
ATOM 4603 N N . TYR A 1 832 ? 172.07439 149.07727 199.97667 1.000 30.68194 832 TYR A N 1
ATOM 4604 C CA . TYR A 1 832 ? 170.84138 149.83317 199.83022 1.000 36.73825 832 TYR A CA 1
ATOM 4605 C C . TYR A 1 832 ? 170.95090 151.21129 200.44943 1.000 39.20722 832 TYR A C 1
ATOM 4606 O O . TYR A 1 832 ? 170.49215 152.18945 199.85687 1.000 50.83038 832 TYR A O 1
ATOM 4615 N N . CYS A 1 833 ? 171.51945 151.31473 201.65170 1.000 35.03957 833 CYS A N 1
ATOM 4616 C CA . CYS A 1 833 ? 171.56190 152.62855 202.28887 1.000 36.30277 833 CYS A CA 1
ATOM 4617 C C . CYS A 1 833 ? 172.58613 153.55272 201.63547 1.000 46.57083 833 CYS A C 1
ATOM 4618 O O . CYS A 1 833 ? 172.39234 154.77177 201.63287 1.000 45.95410 833 CYS A O 1
ATOM 4621 N N . ALA A 1 834 ? 173.65577 153.00651 201.04914 1.000 49.21616 834 ALA A N 1
ATOM 4622 C CA . ALA A 1 834 ? 174.62033 153.84565 200.34416 1.000 40.78725 834 ALA A CA 1
ATOM 4623 C C . ALA A 1 834 ? 174.18505 154.22302 198.93478 1.000 42.93396 834 ALA A C 1
ATOM 4624 O O . ALA A 1 834 ? 174.90044 154.97897 198.27393 1.000 41.69150 834 ALA A O 1
ATOM 4626 N N . ARG A 1 835 ? 173.05808 153.69995 198.44806 1.000 55.61558 835 ARG A N 1
ATOM 4627 C CA . ARG A 1 835 ? 172.39374 154.19799 197.24736 1.000 50.54058 835 ARG A CA 1
ATOM 4628 C C . ARG A 1 835 ? 171.18927 155.07098 197.55271 1.000 48.46697 835 ARG A C 1
ATOM 4629 O O . ARG A 1 835 ? 170.56596 155.57971 196.62204 1.000 55.37345 835 ARG A O 1
ATOM 4637 N N . LEU A 1 836 ? 170.83135 155.23982 198.81483 1.000 33.90489 836 LEU A N 1
ATOM 4638 C CA . LEU A 1 836 ? 169.86593 156.24629 199.17142 1.000 33.53025 836 LEU A CA 1
ATOM 4639 C C . LEU A 1 836 ? 170.46522 157.62219 198.91487 1.000 40.06079 836 LEU A C 1
ATOM 4640 O O . LEU A 1 836 ? 171.68368 157.78917 198.96068 1.000 47.64127 836 LEU A O 1
ATOM 4645 N N . PRO A 1 837 ? 169.63828 158.62516 198.61784 1.000 39.70915 837 PRO A N 1
ATOM 4646 C CA . PRO A 1 837 ? 170.17949 159.89641 198.12143 1.000 43.82332 837 PRO A CA 1
ATOM 4647 C C . PRO A 1 837 ? 170.63096 160.86203 199.20700 1.000 47.87092 837 PRO A C 1
ATOM 4648 O O . PRO A 1 837 ? 169.94530 161.10016 200.20426 1.000 47.80914 837 PRO A O 1
ATOM 4652 N N . SER A 1 838 ? 171.80376 161.44865 198.97512 1.000 41.96900 838 SER A N 1
ATOM 4653 C CA . SER A 1 838 ? 172.42552 162.33948 199.93829 1.000 45.07467 838 SER A CA 1
ATOM 4654 C C . SER A 1 838 ? 173.22980 163.40621 199.21003 1.000 51.81346 838 SER A C 1
ATOM 4655 O O . SER A 1 838 ? 173.62919 163.23867 198.05559 1.000 51.00782 838 SER A O 1
ATOM 4658 N N . ASP A 1 839 ? 173.47109 164.51198 199.91444 1.000 58.76892 839 ASP A N 1
ATOM 4659 C CA . ASP A 1 839 ? 174.36821 165.56802 199.47950 1.000 54.31570 839 ASP A CA 1
ATOM 4660 C C . ASP A 1 839 ? 175.77748 165.28688 199.98551 1.000 50.09040 839 ASP A C 1
ATOM 4661 O O . ASP A 1 839 ? 176.07202 164.20667 200.49703 1.000 48.58912 839 ASP A O 1
ATOM 4666 N N . THR A 1 840 ? 176.66238 166.27193 199.83737 1.000 58.15209 840 THR A N 1
ATOM 4667 C CA . THR A 1 840 ? 178.08932 166.05133 200.04898 1.000 61.45157 840 THR A CA 1
ATOM 4668 C C . THR A 1 840 ? 178.41393 165.85782 201.52522 1.000 60.55258 840 THR A C 1
ATOM 4669 O O . THR A 1 840 ? 179.36050 165.14151 201.87060 1.000 58.77059 840 THR A O 1
ATOM 4673 N N . PHE A 1 841 ? 177.59871 166.42114 202.40387 1.000 55.30898 841 PHE A N 1
ATOM 4674 C CA . PHE A 1 841 ? 177.87810 166.44934 203.82693 1.000 52.78490 841 PHE A CA 1
ATOM 4675 C C . PHE A 1 841 ? 177.10544 165.40886 204.62383 1.000 55.46899 841 PHE A C 1
ATOM 4676 O O . PHE A 1 841 ? 177.25808 165.35939 205.84601 1.000 52.73566 841 PHE A O 1
ATOM 4684 N N . THR A 1 842 ? 176.29147 164.57697 203.97744 1.000 56.35021 842 THR A N 1
ATOM 4685 C CA . THR A 1 842 ? 175.45654 163.59437 204.66337 1.000 47.82279 842 THR A CA 1
ATOM 4686 C C . THR A 1 842 ? 176.13178 162.23314 204.64776 1.000 52.56912 842 THR A C 1
ATOM 4687 O O . THR A 1 842 ? 176.65037 161.80216 203.61317 1.000 56.34646 842 THR A O 1
ATOM 4691 N N . LYS A 1 843 ? 176.13472 161.56855 205.79651 1.000 49.44056 843 LYS A N 1
ATOM 4692 C CA . LYS A 1 843 ? 176.50494 160.16414 205.89975 1.000 45.81794 843 LYS A CA 1
ATOM 4693 C C . LYS A 1 843 ? 175.22588 159.38079 206.14271 1.000 45.98482 843 LYS A C 1
ATOM 4694 O O . LYS A 1 843 ? 174.57894 159.54539 207.18174 1.000 50.21432 843 LYS A O 1
ATOM 4700 N N . LEU A 1 844 ? 174.85476 158.54822 205.17791 1.000 42.94423 844 LEU A N 1
ATOM 4701 C CA . LEU A 1 844 ? 173.65423 157.72902 205.25851 1.000 47.00354 844 LEU A CA 1
ATOM 4702 C C . LEU A 1 844 ? 174.08980 156.30536 205.54979 1.000 41.30961 844 LEU A C 1
ATOM 4703 O O . LEU A 1 844 ? 174.79356 155.68905 204.74510 1.000 47.51994 844 LEU A O 1
ATOM 4708 N N . THR A 1 845 ? 173.71307 155.80747 206.72268 1.000 34.91305 845 THR A N 1
ATOM 4709 C CA . THR A 1 845 ? 174.13364 154.49902 207.18851 1.000 44.28820 845 THR A CA 1
ATOM 4710 C C . THR A 1 845 ? 172.95465 153.81769 207.85592 1.000 43.15731 845 THR A C 1
ATOM 4711 O O . THR A 1 845 ? 171.94796 154.44588 208.18761 1.000 39.96563 845 THR A O 1
ATOM 4715 N N . ALA A 1 846 ? 173.10136 152.51564 208.05995 1.000 39.83895 846 ALA A N 1
ATOM 4716 C CA . ALA A 1 846 ? 172.14392 151.73572 208.82014 1.000 35.81275 846 ALA A CA 1
ATOM 4717 C C . ALA A 1 846 ? 172.52402 151.73855 210.29407 1.000 42.18185 846 ALA A C 1
ATOM 4718 O O . ALA A 1 846 ? 173.66032 151.41623 210.64919 1.000 47.15459 846 ALA A O 1
ATOM 4720 N N . LEU A 1 847 ? 171.58411 152.11970 211.14509 1.000 41.07507 847 LEU A N 1
ATOM 4721 C CA . LEU A 1 847 ? 171.80394 152.04415 212.57757 1.000 42.11117 847 LEU A CA 1
ATOM 4722 C C . LEU A 1 847 ? 171.46854 150.64505 213.07000 1.000 45.88475 847 LEU A C 1
ATOM 4723 O O . LEU A 1 847 ? 170.79699 149.87687 212.38404 1.000 56.83434 847 LEU A O 1
ATOM 4728 N N . TRP A 1 848 ? 171.96061 150.30407 214.26062 1.000 40.65418 848 TRP A N 1
ATOM 4729 C CA . TRP A 1 848 ? 171.78732 148.94678 214.76032 1.000 37.82704 848 TRP A CA 1
ATOM 4730 C C . TRP A 1 848 ? 171.95157 148.90610 216.26525 1.000 44.73687 848 TRP A C 1
ATOM 4731 O O . TRP A 1 848 ? 172.91415 149.45113 216.79722 1.000 55.60695 848 TRP A O 1
ATOM 4742 N N . ARG A 1 849 ? 171.03386 148.22874 216.93700 1.000 35.73013 849 ARG A N 1
ATOM 4743 C CA . ARG A 1 849 ? 171.05006 148.08734 218.38677 1.000 26.49078 849 ARG A CA 1
ATOM 4744 C C . ARG A 1 849 ? 171.13093 146.60514 218.71551 1.000 40.28468 849 ARG A C 1
ATOM 4745 O O . ARG A 1 849 ? 170.16607 145.86975 218.48997 1.000 50.98833 849 ARG A O 1
ATOM 4753 N N . CYS A 1 850 ? 172.27380 146.16058 219.24168 1.000 43.95064 850 CYS A N 1
ATOM 4754 C CA . CYS A 1 850 ? 172.41195 144.77928 219.68470 1.000 43.74657 850 CYS A CA 1
ATOM 4755 C C . CYS A 1 850 ? 171.63748 144.56419 220.97134 1.000 39.70753 850 CYS A C 1
ATOM 4756 O O . CYS A 1 850 ? 171.09902 145.50092 221.54519 1.000 47.66151 850 CYS A O 1
ATOM 4759 N N . THR A 1 851 ? 171.50821 143.30589 221.39243 1.000 39.66062 851 THR A N 1
ATOM 4760 C CA . THR A 1 851 ? 170.77984 142.98934 222.61987 1.000 46.26801 851 THR A CA 1
ATOM 4761 C C . THR A 1 851 ? 171.28850 141.61350 223.07033 1.000 54.48835 851 THR A C 1
ATOM 4762 O O . THR A 1 851 ? 172.05014 140.97010 222.35295 1.000 61.08473 851 THR A O 1
ATOM 4766 N N . ARG A 1 852 ? 170.94074 141.19540 224.29121 1.000 62.42519 852 ARG A N 1
ATOM 4767 C CA . ARG A 1 852 ? 171.09570 139.80309 224.69950 1.000 60.61745 852 ARG A CA 1
ATOM 4768 C C . ARG A 1 852 ? 170.01109 139.43121 225.70516 1.000 64.65379 852 ARG A C 1
ATOM 4769 O O . ARG A 1 852 ? 169.53692 140.28436 226.45262 1.000 67.18375 852 ARG A O 1
ATOM 4777 N N . ASN A 1 853 ? 169.59999 138.15865 225.69563 1.000 59.47549 853 ASN A N 1
ATOM 4778 C CA . ASN A 1 853 ? 168.83254 137.57608 226.80204 1.000 57.70870 853 ASN A CA 1
ATOM 4779 C C . ASN A 1 853 ? 168.96180 136.06365 226.74053 1.000 63.32105 853 ASN A C 1
ATOM 4780 O O . ASN A 1 853 ? 169.25279 135.50630 225.68782 1.000 65.69622 853 ASN A O 1
ATOM 4785 N N . GLU A 1 854 ? 168.71649 135.39543 227.86486 1.000 68.11448 854 GLU A N 1
ATOM 4786 C CA . GLU A 1 854 ? 168.85868 133.94415 227.89995 1.000 65.49131 854 GLU A CA 1
ATOM 4787 C C . GLU A 1 854 ? 167.52299 133.27765 227.59235 1.000 68.84770 854 GLU A C 1
ATOM 4788 O O . GLU A 1 854 ? 166.45380 133.80938 227.90124 1.000 73.03013 854 GLU A O 1
ATOM 4794 N N . ARG A 1 855 ? 167.58394 132.12012 226.93533 1.000 75.42428 855 ARG A N 1
ATOM 4795 C CA . ARG A 1 855 ? 166.36043 131.45296 226.48522 1.000 74.19837 855 ARG A CA 1
ATOM 4796 C C . ARG A 1 855 ? 166.51226 129.95525 226.71038 1.000 74.95626 855 ARG A C 1
ATOM 4797 O O . ARG A 1 855 ? 166.94869 129.24467 225.80007 1.000 77.37408 855 ARG A O 1
ATOM 4805 N N . ALA A 1 856 ? 166.11446 129.50224 227.90278 1.000 74.55955 856 ALA A N 1
ATOM 4806 C CA . ALA A 1 856 ? 166.11841 128.09596 228.31153 1.000 73.42527 856 ALA A CA 1
ATOM 4807 C C . ALA A 1 856 ? 167.47911 127.44406 228.07013 1.000 74.07748 856 ALA A C 1
ATOM 4808 O O . ALA A 1 856 ? 167.60312 126.43223 227.38182 1.000 76.56115 856 ALA A O 1
ATOM 4810 N N . GLY A 1 857 ? 168.51098 128.05630 228.63696 1.000 69.62992 857 GLY A N 1
ATOM 4811 C CA . GLY A 1 857 ? 169.85002 127.63487 228.29708 1.000 69.89457 857 GLY A CA 1
ATOM 4812 C C . GLY A 1 857 ? 170.71013 128.74868 227.74409 1.000 70.31271 857 GLY A C 1
ATOM 4813 O O . GLY A 1 857 ? 171.16252 129.61765 228.49241 1.000 72.99876 857 GLY A O 1
ATOM 4814 N N . VAL A 1 858 ? 170.97149 128.69483 226.43751 1.000 66.04003 858 VAL A N 1
ATOM 4815 C CA . VAL A 1 858 ? 171.91491 129.59575 225.79115 1.000 70.10660 858 VAL A CA 1
ATOM 4816 C C . VAL A 1 858 ? 171.37574 131.02576 225.80359 1.000 70.63073 858 VAL A C 1
ATOM 4817 O O . VAL A 1 858 ? 170.15822 131.25881 225.78033 1.000 70.47938 858 VAL A O 1
ATOM 4821 N N . THR A 1 859 ? 172.28904 131.99215 225.91808 1.000 66.86278 859 THR A N 1
ATOM 4822 C CA . THR A 1 859 ? 171.97879 133.40687 225.77663 1.000 62.78286 859 THR A CA 1
ATOM 4823 C C . THR A 1 859 ? 172.07303 133.80463 224.30778 1.000 64.03954 859 THR A C 1
ATOM 4824 O O . THR A 1 859 ? 173.00721 133.41133 223.60623 1.000 66.55931 859 THR A O 1
ATOM 4828 N N . LEU A 1 860 ? 171.11111 134.60629 223.85843 1.000 59.05840 860 LEU A N 1
ATOM 4829 C CA . LEU A 1 860 ? 170.84278 134.87248 222.45696 1.000 57.07959 860 LEU A CA 1
ATOM 4830 C C . LEU A 1 860 ? 170.88090 136.37584 222.21226 1.000 58.38256 860 LEU A C 1
ATOM 4831 O O . LEU A 1 860 ? 170.45678 137.16013 223.06737 1.000 57.66186 860 LEU A O 1
ATOM 4836 N N . PHE A 1 861 ? 171.34771 136.77465 221.02556 1.000 57.98005 861 PHE A N 1
ATOM 4837 C CA . PHE A 1 861 ? 171.72943 138.16174 220.73886 1.000 54.95852 861 PHE A CA 1
ATOM 4838 C C . PHE A 1 861 ? 170.87551 138.81742 219.65347 1.000 55.05545 861 PHE A C 1
ATOM 4839 O O . PHE A 1 861 ? 171.38148 139.08977 218.57613 1.000 56.92214 861 PHE A O 1
ATOM 4847 N N . GLN A 1 862 ? 169.68272 139.26378 220.00427 1.000 42.99813 862 GLN A N 1
ATOM 4848 C CA . GLN A 1 862 ? 168.77905 139.90424 219.05339 1.000 42.83524 862 GLN A CA 1
ATOM 4849 C C . GLN A 1 862 ? 169.30461 141.26052 218.57753 1.000 44.35388 862 GLN A C 1
ATOM 4850 O O . GLN A 1 862 ? 170.01471 141.95215 219.30140 1.000 62.87444 862 GLN A O 1
ATOM 4856 N N . TYR A 1 863 ? 169.00322 141.63131 217.33302 1.000 38.70543 863 TYR A N 1
ATOM 4857 C CA . TYR A 1 863 ? 169.20009 143.02164 216.93386 1.000 45.19917 863 TYR A CA 1
ATOM 4858 C C . TYR A 1 863 ? 167.89715 143.76434 216.70317 1.000 48.81274 863 TYR A C 1
ATOM 4859 O O . TYR A 1 863 ? 166.82659 143.17732 216.55893 1.000 58.94774 863 TYR A O 1
ATOM 4868 N N . THR A 1 864 ? 168.02643 145.08492 216.66487 1.000 29.36525 864 THR A N 1
ATOM 4869 C CA . THR A 1 864 ? 167.03248 145.99500 216.12641 1.000 23.53053 864 THR A CA 1
ATOM 4870 C C . THR A 1 864 ? 167.72034 146.81564 215.04227 1.000 19.68313 864 THR A C 1
ATOM 4871 O O . THR A 1 864 ? 168.89131 147.17337 215.17792 1.000 37.83917 864 THR A O 1
ATOM 4875 N N . LEU A 1 865 ? 167.01978 147.08765 213.95092 1.000 31.24766 865 LEU A N 1
ATOM 4876 C CA . LEU A 1 865 ? 167.60875 147.80756 212.83645 1.000 32.54138 865 LEU A CA 1
ATOM 4877 C C . LEU A 1 865 ? 166.90508 149.11964 212.56861 1.000 28.10738 865 LEU A C 1
ATOM 4878 O O . LEU A 1 865 ? 165.88144 149.45466 213.16089 1.000 40.34792 865 LEU A O 1
ATOM 4883 N N . ARG A 1 866 ? 167.51304 149.85234 211.65021 1.000 26.45479 866 ARG A N 1
ATOM 4884 C CA . ARG A 1 866 ? 167.14059 151.21225 211.32259 1.000 31.13738 866 ARG A CA 1
ATOM 4885 C C . ARG A 1 866 ? 167.86683 151.62193 210.05367 1.000 30.24464 866 ARG A C 1
ATOM 4886 O O . ARG A 1 866 ? 169.09491 151.57997 209.99265 1.000 25.04884 866 ARG A O 1
ATOM 4894 N N . LEU A 1 867 ? 167.13399 152.01088 209.06904 1.000 27.47162 867 LEU A N 1
ATOM 4895 C CA . LEU A 1 867 ? 167.61715 152.49998 207.79538 1.000 33.38296 867 LEU A CA 1
ATOM 4896 C C . LEU A 1 867 ? 167.48016 154.01629 207.76300 1.000 36.04536 867 LEU A C 1
ATOM 4897 O O . LEU A 1 867 ? 166.80185 154.58400 208.62359 1.000 36.07926 867 LEU A O 1
ATOM 4902 N N . PRO A 1 868 ? 168.15742 154.71285 206.83815 1.000 27.51321 868 PRO A N 1
ATOM 4903 C CA . PRO A 1 868 ? 168.10772 156.17493 206.81768 1.000 28.37593 868 PRO A CA 1
ATOM 4904 C C . PRO A 1 868 ? 166.71115 156.75575 206.70187 1.000 35.03149 868 PRO A C 1
ATOM 4905 O O . PRO A 1 868 ? 165.75858 156.09449 206.29459 1.000 43.82014 868 PRO A O 1
ATOM 4909 N N . ILE A 1 869 ? 166.60207 158.01193 207.12717 1.000 28.09084 869 ILE A N 1
ATOM 4910 C CA . ILE A 1 869 ? 165.31318 158.67764 207.22417 1.000 29.42933 869 ILE A CA 1
ATOM 4911 C C . ILE A 1 869 ? 164.69703 158.90163 205.84298 1.000 36.70039 869 ILE A C 1
ATOM 4912 O O . ILE A 1 869 ? 163.47008 158.89351 205.69654 1.000 41.16830 869 ILE A O 1
ATOM 4917 N N . ASN A 1 870 ? 165.51057 159.03093 204.79806 1.000 30.90976 870 ASN A N 1
ATOM 4918 C CA . ASN A 1 870 ? 164.92031 159.22784 203.48327 1.000 38.50511 870 ASN A CA 1
ATOM 4919 C C . ASN A 1 870 ? 164.42891 157.93287 202.84690 1.000 37.26969 870 ASN A C 1
ATOM 4920 O O . ASN A 1 870 ? 163.78818 157.98891 201.79350 1.000 38.37885 870 ASN A O 1
ATOM 4925 N N . SER A 1 871 ? 164.72265 156.78037 203.44380 1.000 39.94578 871 SER A N 1
ATOM 4926 C CA . SER A 1 871 ? 164.25959 155.50906 202.91700 1.000 41.46639 871 SER A CA 1
ATOM 4927 C C . SER A 1 871 ? 162.75536 155.38330 203.13565 1.000 48.97422 871 SER A C 1
ATOM 4928 O O . SER A 1 871 ? 162.22211 155.93235 204.10123 1.000 49.53193 871 SER A O 1
ATOM 4931 N N . PRO A 1 872 ? 162.04326 154.68816 202.23733 1.000 46.45068 872 PRO A N 1
ATOM 4932 C CA . PRO A 1 872 ? 160.59788 154.50824 202.42901 1.000 38.23034 872 PRO A CA 1
ATOM 4933 C C . PRO A 1 872 ? 160.25926 153.56735 203.55457 1.000 39.53126 872 PRO A C 1
ATOM 4934 O O . PRO A 1 872 ? 159.11318 153.55310 204.01636 1.000 50.02398 872 PRO A O 1
ATOM 4938 N N . LEU A 1 873 ? 161.22304 152.77902 203.99983 1.000 38.49096 873 LEU A N 1
ATOM 4939 C CA . LEU A 1 873 ? 161.04500 151.80641 205.06225 1.000 38.94735 873 LEU A CA 1
ATOM 4940 C C . LEU A 1 873 ? 161.17992 152.55494 206.38107 1.000 48.12323 873 LEU A C 1
ATOM 4941 O O . LEU A 1 873 ? 162.28874 152.82467 206.84192 1.000 50.56236 873 LEU A O 1
ATOM 4946 N N . LYS A 1 874 ? 160.05877 152.88015 207.01065 1.000 46.78860 874 LYS A N 1
ATOM 4947 C CA . LYS A 1 874 ? 160.08118 153.68983 208.21657 1.000 39.52798 874 LYS A CA 1
ATOM 4948 C C . LYS A 1 874 ? 159.97027 152.86882 209.48996 1.000 45.93798 874 LYS A C 1
ATOM 4949 O O . LYS A 1 874 ? 159.74412 153.44866 210.55290 1.000 55.58762 874 LYS A O 1
ATOM 4955 N N . HIS A 1 875 ? 160.10402 151.54458 209.42110 1.000 35.24826 875 HIS A N 1
ATOM 4956 C CA . HIS A 1 875 ? 159.92108 150.71980 210.60631 1.000 43.91566 875 HIS A CA 1
ATOM 4957 C C . HIS A 1 875 ? 161.23584 150.19997 211.16932 1.000 47.49073 875 HIS A C 1
ATOM 4958 O O . HIS A 1 875 ? 162.28645 150.21454 210.52462 1.000 44.43450 875 HIS A O 1
ATOM 4965 N N . ASP A 1 876 ? 161.13290 149.73872 212.41304 1.000 45.23534 876 ASP A N 1
ATOM 4966 C CA . ASP A 1 876 ? 162.22011 149.14263 213.16874 1.000 30.69874 876 ASP A CA 1
ATOM 4967 C C . ASP A 1 876 ? 162.20737 147.66265 212.83746 1.000 31.59570 876 ASP A C 1
ATOM 4968 O O . ASP A 1 876 ? 161.25618 146.96252 213.17976 1.000 47.32213 876 ASP A O 1
ATOM 4973 N N . ILE A 1 877 ? 163.24107 147.17730 212.16174 1.000 27.06182 877 ILE A N 1
ATOM 4974 C CA . ILE A 1 877 ? 163.27426 145.78679 211.71373 1.000 34.88769 877 ILE A CA 1
ATOM 4975 C C . ILE A 1 877 ? 163.86902 144.97238 212.85659 1.000 36.63647 877 ILE A C 1
ATOM 4976 O O . ILE A 1 877 ? 165.07428 144.74789 212.93082 1.000 36.99312 877 ILE A O 1
ATOM 4981 N N . VAL A 1 878 ? 163.00106 144.51247 213.75235 1.000 37.76245 878 VAL A N 1
ATOM 4982 C CA . VAL A 1 878 ? 163.40831 143.79649 214.95280 1.000 36.41396 878 VAL A CA 1
ATOM 4983 C C . VAL A 1 878 ? 163.92066 142.42019 214.54946 1.000 35.20286 878 VAL A C 1
ATOM 4984 O O . VAL A 1 878 ? 163.14072 141.53962 214.18480 1.000 38.50361 878 VAL A O 1
ATOM 4988 N N . GLY A 1 879 ? 165.23691 142.23919 214.58690 1.000 35.58376 879 GLY A N 1
ATOM 4989 C CA . GLY A 1 879 ? 165.86983 141.03288 214.09385 1.000 38.90072 879 GLY A CA 1
ATOM 4990 C C . GLY A 1 879 ? 165.66820 139.85502 215.02674 1.000 47.03562 879 GLY A C 1
ATOM 4991 O O . GLY A 1 879 ? 165.11997 139.97296 216.11776 1.000 43.07560 879 GLY A O 1
ATOM 4992 N N . LEU A 1 880 ? 166.14449 138.67566 214.57860 1.000 54.13302 880 LEU A N 1
ATOM 4993 C CA . LEU A 1 880 ? 165.82923 137.40881 215.23182 1.000 50.20131 880 LEU A CA 1
ATOM 4994 C C . LEU A 1 880 ? 167.06185 136.80132 215.89403 1.000 52.34331 880 LEU A C 1
ATOM 4995 O O . LEU A 1 880 ? 168.15327 136.84441 215.31621 1.000 56.60178 880 LEU A O 1
ATOM 5000 N N . PRO A 1 881 ? 166.91831 136.20747 217.07970 1.000 50.34568 881 PRO A N 1
ATOM 5001 C CA . PRO A 1 881 ? 168.08797 135.89493 217.89511 1.000 46.22605 881 PRO A CA 1
ATOM 5002 C C . PRO A 1 881 ? 168.81263 134.65527 217.43661 1.000 45.84749 881 PRO A C 1
ATOM 5003 O O . PRO A 1 881 ? 168.22848 133.72444 216.88557 1.000 55.62843 881 PRO A O 1
ATOM 5007 N N . MET A 1 882 ? 170.10768 134.65736 217.68789 1.000 50.54803 882 MET A N 1
ATOM 5008 C CA . MET A 1 882 ? 170.98787 133.53763 217.41731 1.000 55.55840 882 MET A CA 1
ATOM 5009 C C . MET A 1 882 ? 171.90346 133.39736 218.62274 1.000 52.28071 882 MET A C 1
ATOM 5010 O O . MET A 1 882 ? 171.96991 134.30556 219.45444 1.000 55.72789 882 MET A O 1
ATOM 5015 N N . PRO A 1 883 ? 172.56161 132.24543 218.78987 1.000 50.76166 883 PRO A N 1
ATOM 5016 C CA . PRO A 1 883 ? 173.54693 132.12748 219.87816 1.000 59.49401 883 PRO A CA 1
ATOM 5017 C C . PRO A 1 883 ? 174.72318 133.09108 219.80028 1.000 59.32375 883 PRO A C 1
ATOM 5018 O O . PRO A 1 883 ? 175.21271 133.53529 220.84467 1.000 60.17290 883 PRO A O 1
ATOM 5022 N N . THR A 1 884 ? 175.20990 133.41115 218.60776 1.000 54.58592 884 THR A N 1
ATOM 5023 C CA . THR A 1 884 ? 176.36299 134.28194 218.44640 1.000 54.71854 884 THR A CA 1
ATOM 5024 C C . THR A 1 884 ? 175.95142 135.53170 217.68558 1.000 64.65206 884 THR A C 1
ATOM 5025 O O . THR A 1 884 ? 175.21359 135.44472 216.70186 1.000 70.50650 884 THR A O 1
ATOM 5029 N N . GLN A 1 885 ? 176.39667 136.70126 218.16901 1.000 66.02037 885 GLN A N 1
ATOM 5030 C CA . GLN A 1 885 ? 175.80690 137.96283 217.72330 1.000 59.68068 885 GLN A CA 1
ATOM 5031 C C . GLN A 1 885 ? 176.17896 138.31519 216.29887 1.000 56.88060 885 GLN A C 1
ATOM 5032 O O . GLN A 1 885 ? 175.48748 139.12795 215.68675 1.000 59.11153 885 GLN A O 1
ATOM 5038 N N . THR A 1 886 ? 177.24262 137.72904 215.75802 1.000 60.12295 886 THR A N 1
ATOM 5039 C CA . THR A 1 886 ? 177.46964 137.82718 214.32537 1.000 62.23870 886 THR A CA 1
ATOM 5040 C C . THR A 1 886 ? 176.33702 137.16769 213.56147 1.000 63.14073 886 THR A C 1
ATOM 5041 O O . THR A 1 886 ? 175.80769 137.74053 212.60239 1.000 64.19081 886 THR A O 1
ATOM 5045 N N . LEU A 1 887 ? 175.90776 135.99146 214.02084 1.000 67.29142 887 LEU A N 1
ATOM 5046 C CA . LEU A 1 887 ? 174.86671 135.24285 213.32727 1.000 63.08732 887 LEU A CA 1
ATOM 5047 C C . LEU A 1 887 ? 173.51576 135.94237 213.41755 1.000 62.68765 887 LEU A C 1
ATOM 5048 O O . LEU A 1 887 ? 172.78256 136.01083 212.42595 1.000 73.78117 887 LEU A O 1
ATOM 5053 N N . ALA A 1 888 ? 173.18688 136.52398 214.56412 1.000 48.51601 888 ALA A N 1
ATOM 5054 C CA . ALA A 1 888 ? 171.93194 137.25285 214.62936 1.000 48.05948 888 ALA A CA 1
ATOM 5055 C C . ALA A 1 888 ? 172.00400 138.63570 214.02568 1.000 53.34127 888 ALA A C 1
ATOM 5056 O O . ALA A 1 888 ? 170.96658 139.17001 213.63289 1.000 58.24883 888 ALA A O 1
ATOM 5058 N N . ARG A 1 889 ? 173.19516 139.20810 213.89714 1.000 52.36525 889 ARG A N 1
ATOM 5059 C CA . ARG A 1 889 ? 173.34361 140.39308 213.06709 1.000 45.03186 889 ARG A CA 1
ATOM 5060 C C . ARG A 1 889 ? 173.04036 140.07711 211.61568 1.000 53.01070 889 ARG A C 1
ATOM 5061 O O . ARG A 1 889 ? 172.26940 140.79680 210.96290 1.000 58.96767 889 ARG A O 1
ATOM 5069 N N . ARG A 1 890 ? 173.63872 138.99271 211.10226 1.000 51.76277 890 ARG A N 1
ATOM 5070 C CA . ARG A 1 890 ? 173.40746 138.57287 209.72709 1.000 43.77714 890 ARG A CA 1
ATOM 5071 C C . ARG A 1 890 ? 171.94965 138.26058 209.48824 1.000 44.66551 890 ARG A C 1
ATOM 5072 O O . ARG A 1 890 ? 171.39267 138.63477 208.45447 1.000 44.74421 890 ARG A O 1
ATOM 5080 N N . LEU A 1 891 ? 171.29748 137.63520 210.45452 1.000 47.44045 891 LEU A N 1
ATOM 5081 C CA . LEU A 1 891 ? 169.88910 137.33723 210.29308 1.000 42.99166 891 LEU A CA 1
ATOM 5082 C C . LEU A 1 891 ? 169.01224 138.57725 210.40801 1.000 45.04504 891 LEU A C 1
ATOM 5083 O O . LEU A 1 891 ? 167.98335 138.65201 209.73645 1.000 51.47511 891 LEU A O 1
ATOM 5088 N N . ALA A 1 892 ? 169.39125 139.56306 211.22482 1.000 43.30796 892 ALA A N 1
ATOM 5089 C CA . ALA A 1 892 ? 168.63334 140.81071 211.27228 1.000 45.55935 892 ALA A CA 1
ATOM 5090 C C . ALA A 1 892 ? 168.70930 141.55565 209.94985 1.000 46.51047 892 ALA A C 1
ATOM 5091 O O . ALA A 1 892 ? 167.70638 142.10239 209.47499 1.000 51.63252 892 ALA A O 1
ATOM 5093 N N . ALA A 1 893 ? 169.87523 141.54871 209.31433 1.000 42.22942 893 ALA A N 1
ATOM 5094 C CA . ALA A 1 893 ? 169.94913 142.12420 207.97857 1.000 38.30257 893 ALA A CA 1
ATOM 5095 C C . ALA A 1 893 ? 169.28182 141.25465 206.92424 1.000 50.96022 893 ALA A C 1
ATOM 5096 O O . ALA A 1 893 ? 168.88733 141.76430 205.87025 1.000 50.42740 893 ALA A O 1
ATOM 5098 N N . LEU A 1 894 ? 169.10694 139.96649 207.19322 1.000 51.20629 894 LEU A N 1
ATOM 5099 C CA . LEU A 1 894 ? 168.36064 139.12570 206.26633 1.000 44.31889 894 LEU A CA 1
ATOM 5100 C C . LEU A 1 894 ? 166.86910 139.38851 206.36430 1.000 39.26077 894 LEU A C 1
ATOM 5101 O O . LEU A 1 894 ? 166.17027 139.43252 205.34749 1.000 47.07605 894 LEU A O 1
ATOM 5106 N N . GLN A 1 895 ? 166.38998 139.59259 207.58118 1.000 30.07138 895 GLN A N 1
ATOM 5107 C CA . GLN A 1 895 ? 165.01757 140.00930 207.80350 1.000 38.00917 895 GLN A CA 1
ATOM 5108 C C . GLN A 1 895 ? 164.75447 141.35448 207.14774 1.000 38.65123 895 GLN A C 1
ATOM 5109 O O . GLN A 1 895 ? 163.69874 141.56687 206.53588 1.000 47.65375 895 GLN A O 1
ATOM 5115 N N . ALA A 1 896 ? 165.73671 142.25506 207.22584 1.000 38.31343 896 ALA A N 1
ATOM 5116 C CA . ALA A 1 896 ? 165.65989 143.54507 206.54470 1.000 41.37264 896 ALA A CA 1
ATOM 5117 C C . ALA A 1 896 ? 165.59598 143.40693 205.02786 1.000 37.16046 896 ALA A C 1
ATOM 5118 O O . ALA A 1 896 ? 164.83676 144.12348 204.37931 1.000 41.37535 896 ALA A O 1
ATOM 5120 N N . CYS A 1 897 ? 166.39750 142.51878 204.43593 1.000 43.88572 897 CYS A N 1
ATOM 5121 C CA . CYS A 1 897 ? 166.38007 142.40728 202.97559 1.000 47.05123 897 CYS A CA 1
ATOM 5122 C C . CYS A 1 897 ? 165.12856 141.71061 202.44528 1.000 47.72450 897 CYS A C 1
ATOM 5123 O O . CYS A 1 897 ? 164.64397 142.05734 201.35892 1.000 46.39956 897 CYS A O 1
ATOM 5126 N N . VAL A 1 898 ? 164.58258 140.74749 203.19168 1.000 52.13344 898 VAL A N 1
ATOM 5127 C CA . VAL A 1 898 ? 163.28269 140.17768 202.83192 1.000 50.10005 898 VAL A CA 1
ATOM 5128 C C . VAL A 1 898 ? 162.17890 141.23258 202.92157 1.000 53.00495 898 VAL A C 1
ATOM 5129 O O . VAL A 1 898 ? 161.32654 141.32917 202.03027 1.000 59.75326 898 VAL A O 1
ATOM 5133 N N . GLU A 1 899 ? 162.18005 142.05244 203.97941 1.000 48.32668 899 GLU A N 1
ATOM 5134 C CA . GLU A 1 899 ? 161.17164 143.10528 204.06691 1.000 43.24059 899 GLU A CA 1
ATOM 5135 C C . GLU A 1 899 ? 161.37987 144.19322 203.02460 1.000 49.15484 899 GLU A C 1
ATOM 5136 O O . GLU A 1 899 ? 160.40654 144.81120 202.57789 1.000 53.44450 899 GLU A O 1
ATOM 5142 N N . LEU A 1 900 ? 162.62945 144.44602 202.62971 1.000 53.47924 900 LEU A N 1
ATOM 5143 C CA . LEU A 1 900 ? 162.89508 145.40071 201.56009 1.000 52.00990 900 LEU A CA 1
ATOM 5144 C C . LEU A 1 900 ? 162.31974 144.91613 200.24645 1.000 62.95444 900 LEU A C 1
ATOM 5145 O O . LEU A 1 900 ? 161.64860 145.67379 199.54096 1.000 76.47765 900 LEU A O 1
ATOM 5150 N N . HIS A 1 901 ? 162.55525 143.64681 199.90646 1.000 59.87558 901 HIS A N 1
ATOM 5151 C CA . HIS A 1 901 ? 162.00292 143.12361 198.66259 1.000 56.40031 901 HIS A CA 1
ATOM 5152 C C . HIS A 1 901 ? 160.48940 143.01114 198.72095 1.000 50.14014 901 HIS A C 1
ATOM 5153 O O . HIS A 1 901 ? 159.82321 143.14369 197.69298 1.000 52.71620 901 HIS A O 1
ATOM 5160 N N . ARG A 1 902 ? 159.93325 142.76490 199.90302 1.000 53.99356 902 ARG A N 1
ATOM 5161 C CA . ARG A 1 902 ? 158.48577 142.72316 200.04183 1.000 57.35706 902 ARG A CA 1
ATOM 5162 C C . ARG A 1 902 ? 157.87840 144.08696 199.75915 1.000 56.06390 902 ARG A C 1
ATOM 5163 O O . ARG A 1 902 ? 156.99697 144.21487 198.90605 1.000 62.68975 902 ARG A O 1
ATOM 5171 N N . ILE A 1 903 ? 158.37252 145.12973 200.43407 1.000 52.34499 903 ILE A N 1
ATOM 5172 C CA . ILE A 1 903 ? 157.77763 146.45911 200.31377 1.000 54.71612 903 ILE A CA 1
ATOM 5173 C C . ILE A 1 903 ? 158.05004 147.09625 198.95615 1.000 58.68884 903 ILE A C 1
ATOM 5174 O O . ILE A 1 903 ? 157.37911 148.06353 198.57951 1.000 61.67109 903 ILE A O 1
ATOM 5179 N N . GLY A 1 904 ? 158.98455 146.55552 198.18335 1.000 56.38569 904 GLY A N 1
ATOM 5180 C CA . GLY A 1 904 ? 159.12877 146.94661 196.80278 1.000 53.96531 904 GLY A CA 1
ATOM 5181 C C . GLY A 1 904 ? 160.28694 147.85978 196.49598 1.000 54.56479 904 GLY A C 1
ATOM 5182 O O . GLY A 1 904 ? 160.39878 148.31530 195.35424 1.000 58.06418 904 GLY A O 1
ATOM 5183 N N . GLU A 1 905 ? 161.13957 148.16508 197.47154 1.000 52.65001 905 GLU A N 1
ATOM 5184 C CA . GLU A 1 905 ? 162.38710 148.83877 197.14692 1.000 53.41820 905 GLU A CA 1
ATOM 5185 C C . GLU A 1 905 ? 163.27303 147.92497 196.33354 1.000 54.07870 905 GLU A C 1
ATOM 5186 O O . GLU A 1 905 ? 163.57717 148.19926 195.17163 1.000 56.82503 905 GLU A O 1
ATOM 5192 N N . LEU A 1 906 ? 163.66856 146.81671 196.92401 1.000 60.01739 906 LEU A N 1
ATOM 5193 C CA . LEU A 1 906 ? 164.38855 145.79936 196.18987 1.000 63.91686 906 LEU A CA 1
ATOM 5194 C C . LEU A 1 906 ? 163.42039 145.12374 195.23719 1.000 70.99883 906 LEU A C 1
ATOM 5195 O O . LEU A 1 906 ? 162.41848 144.54819 195.66163 1.000 78.83813 906 LEU A O 1
ATOM 5200 N N . ASP A 1 907 ? 163.70284 145.22004 193.95095 1.000 80.06418 907 ASP A N 1
ATOM 5201 C CA . ASP A 1 907 ? 162.86930 144.60681 192.93308 1.000 78.31221 907 ASP A CA 1
ATOM 5202 C C . ASP A 1 907 ? 163.23797 143.13290 192.79141 1.000 78.92257 907 ASP A C 1
ATOM 5203 O O . ASP A 1 907 ? 164.10306 142.60969 193.49654 1.000 77.80435 907 ASP A O 1
ATOM 5208 N N . ASP A 1 908 ? 162.63350 142.46314 191.81088 1.000 90.79339 908 ASP A N 1
ATOM 5209 C CA . ASP A 1 908 ? 162.74860 141.02168 191.61653 1.000 92.11024 908 ASP A CA 1
ATOM 5210 C C . ASP A 1 908 ? 164.13313 140.55815 191.18041 1.000 91.48643 908 ASP A C 1
ATOM 5211 O O . ASP A 1 908 ? 164.29874 139.36341 190.93452 1.000 92.20142 908 ASP A O 1
ATOM 5216 N N . GLN A 1 909 ? 165.12109 141.43995 191.06244 1.000 89.60063 909 GLN A N 1
ATOM 5217 C CA . GLN A 1 909 ? 166.49169 141.01812 190.84639 1.000 89.49243 909 GLN A CA 1
ATOM 5218 C C . GLN A 1 909 ? 167.37152 141.30100 192.06226 1.000 93.58903 909 GLN A C 1
ATOM 5219 O O . GLN A 1 909 ? 168.51216 140.82602 192.10748 1.000 94.66446 909 GLN A O 1
ATOM 5225 N N . LEU A 1 910 ? 166.84515 142.01232 193.06691 1.000 83.80874 910 LEU A N 1
ATOM 5226 C CA . LEU A 1 910 ? 167.49998 142.24818 194.36158 1.000 82.11764 910 LEU A CA 1
ATOM 5227 C C . LEU A 1 910 ? 168.83841 142.97217 194.20102 1.000 82.58488 910 LEU A C 1
ATOM 5228 O O . LEU A 1 910 ? 169.91281 142.44040 194.47801 1.000 80.44204 910 LEU A O 1
ATOM 5233 N N . GLN A 1 911 ? 168.73337 144.20463 193.70900 1.000 77.79175 911 GLN A N 1
ATOM 5234 C CA . GLN A 1 911 ? 169.71096 145.26466 193.71822 1.000 76.26446 911 GLN A CA 1
ATOM 5235 C C . GLN A 1 911 ? 168.78922 146.46586 193.61992 1.000 76.91306 911 GLN A C 1
ATOM 5236 O O . GLN A 1 911 ? 167.79842 146.39158 192.88554 1.000 78.06464 911 GLN A O 1
ATOM 5242 N N . PRO A 1 912 ? 169.04508 147.54485 194.36319 1.000 74.93485 912 PRO A N 1
ATOM 5243 C CA . PRO A 1 912 ? 168.07789 148.65121 194.43080 1.000 70.77106 912 PRO A CA 1
ATOM 5244 C C . PRO A 1 912 ? 167.91459 149.35701 193.09080 1.000 73.21076 912 PRO A C 1
ATOM 5245 O O . PRO A 1 912 ? 168.82330 149.37401 192.25980 1.000 76.03324 912 PRO A O 1
ATOM 5249 N N . ILE A 1 913 ? 166.73735 149.95399 192.90427 1.000 73.21176 913 ILE A N 1
ATOM 5250 C CA . ILE A 1 913 ? 166.14489 150.07407 191.57534 1.000 73.17702 913 ILE A CA 1
ATOM 5251 C C . ILE A 1 913 ? 166.85943 151.10066 190.69856 1.000 75.55261 913 ILE A C 1
ATOM 5252 O O . ILE A 1 913 ? 167.19531 150.80809 189.54657 1.000 77.73222 913 ILE A O 1
ATOM 5257 N N . GLY A 1 914 ? 167.11249 152.29884 191.20313 1.000 71.40466 914 GLY A N 1
ATOM 5258 C CA . GLY A 1 914 ? 167.69683 153.34239 190.38746 1.000 71.73413 914 GLY A CA 1
ATOM 5259 C C . GLY A 1 914 ? 166.66664 154.09838 189.56203 1.000 67.56551 914 GLY A C 1
ATOM 5260 O O . GLY A 1 914 ? 165.50436 153.71719 189.44166 1.000 69.35253 914 GLY A O 1
ATOM 5261 N N . LYS A 1 915 ? 167.12605 155.20897 188.97981 1.000 69.25188 915 LYS A N 1
ATOM 5262 C CA . LYS A 1 915 ? 166.25212 156.11650 188.23573 1.000 72.09721 915 LYS A CA 1
ATOM 5263 C C . LYS A 1 915 ? 165.83549 155.53605 186.88912 1.000 73.80854 915 LYS A C 1
ATOM 5264 O O . LYS A 1 915 ? 164.66018 155.61443 186.51023 1.000 65.86202 915 LYS A O 1
ATOM 5270 N N . GLU A 1 916 ? 166.79519 154.96141 186.15679 1.000 94.73762 916 GLU A N 1
ATOM 5271 C CA . GLU A 1 916 ? 166.58776 154.57484 184.76398 1.000 94.33231 916 GLU A CA 1
ATOM 5272 C C . GLU A 1 916 ? 165.57142 153.44709 184.63265 1.000 92.47346 916 GLU A C 1
ATOM 5273 O O . GLU A 1 916 ? 164.68363 153.50093 183.77340 1.000 91.07838 916 GLU A O 1
ATOM 5279 N N . GLY A 1 917 ? 165.66231 152.43945 185.49214 1.000 91.34521 917 GLY A N 1
ATOM 5280 C CA . GLY A 1 917 ? 164.73944 151.32801 185.44811 1.000 92.79955 917 GLY A CA 1
ATOM 5281 C C . GLY A 1 917 ? 163.36730 151.59947 186.01458 1.000 95.21541 917 GLY A C 1
ATOM 5282 O O . GLY A 1 917 ? 162.49552 150.73229 185.92179 1.000 95.04923 917 GLY A O 1
ATOM 5283 N N . PHE A 1 918 ? 163.14626 152.77607 186.59816 1.000 84.42213 918 PHE A N 1
ATOM 5284 C CA . PHE A 1 918 ? 161.84620 153.10737 187.16235 1.000 82.76801 918 PHE A CA 1
ATOM 5285 C C . PHE A 1 918 ? 160.85052 153.41002 186.05112 1.000 83.10468 918 PHE A C 1
ATOM 5286 O O . PHE A 1 918 ? 161.18681 154.04720 185.05111 1.000 80.68159 918 PHE A O 1
ATOM 5294 N N . ARG A 1 919 ? 159.61489 152.95038 186.23489 1.000 95.11399 919 ARG A N 1
ATOM 5295 C CA . ARG A 1 919 ? 158.56575 153.06608 185.23170 1.000 92.61226 919 ARG A CA 1
ATOM 5296 C C . ARG A 1 919 ? 157.34217 153.74071 185.84291 1.000 89.39375 919 ARG A C 1
ATOM 5297 O O . ARG A 1 919 ? 157.00430 153.49397 187.00425 1.000 87.13888 919 ARG A O 1
ATOM 5305 N N . ALA A 1 920 ? 156.70605 154.61553 185.06302 1.000 86.83479 920 ALA A N 1
ATOM 5306 C CA . ALA A 1 920 ? 155.49796 155.30027 185.50345 1.000 87.57320 920 ALA A CA 1
ATOM 5307 C C . ALA A 1 920 ? 154.37796 154.31283 185.79042 1.000 88.87213 920 ALA A C 1
ATOM 5308 O O . ALA A 1 920 ? 154.12947 153.38635 185.01757 1.000 91.21732 920 ALA A O 1
ATOM 5310 N N . LEU A 1 921 ? 153.68806 154.52392 186.90698 1.000 79.20957 921 LEU A N 1
ATOM 5311 C CA . LEU A 1 921 ? 152.74086 153.51591 187.36021 1.000 79.80959 921 LEU A CA 1
ATOM 5312 C C . LEU A 1 921 ? 151.38951 153.65621 186.67704 1.000 80.42914 921 LEU A C 1
ATOM 5313 O O . LEU A 1 921 ? 150.80275 152.65188 186.26295 1.000 82.31493 921 LEU A O 1
ATOM 5318 N N . GLU A 1 922 ? 150.87390 154.87403 186.56441 1.000 82.06838 922 GLU A N 1
ATOM 5319 C CA . GLU A 1 922 ? 149.57934 155.07391 185.91983 1.000 85.27317 922 GLU A CA 1
ATOM 5320 C C . GLU A 1 922 ? 149.71902 154.83865 184.42092 1.000 84.67541 922 GLU A C 1
ATOM 5321 O O . GLU A 1 922 ? 150.68096 155.31980 183.81344 1.000 83.74744 922 GLU A O 1
ATOM 5327 N N . PRO A 1 923 ? 148.80309 154.09048 183.79746 1.000 97.70012 923 PRO A N 1
ATOM 5328 C CA . PRO A 1 923 ? 149.05016 153.61346 182.42757 1.000 98.53253 923 PRO A CA 1
ATOM 5329 C C . PRO A 1 923 ? 148.95022 154.69245 181.36762 1.000 98.99134 923 PRO A C 1
ATOM 5330 O O . PRO A 1 923 ? 149.45984 154.49030 180.25900 1.000 99.65700 923 PRO A O 1
ATOM 5334 N N . ASP A 1 924 ? 148.31523 155.82705 181.66412 1.000 87.43262 924 ASP A N 1
ATOM 5335 C CA . ASP A 1 924 ? 148.26431 156.90374 180.68479 1.000 87.01908 924 ASP A CA 1
ATOM 5336 C C . ASP A 1 924 ? 149.60713 157.60903 180.56815 1.000 87.05822 924 ASP A C 1
ATOM 5337 O O . ASP A 1 924 ? 149.96463 158.09618 179.48988 1.000 86.80575 924 ASP A O 1
ATOM 5342 N N . TRP A 1 925 ? 150.36887 157.65058 181.65680 1.000 71.63714 925 TRP A N 1
ATOM 5343 C CA . TRP A 1 925 ? 151.66715 158.30472 181.68313 1.000 70.54188 925 TRP A CA 1
ATOM 5344 C C . TRP A 1 925 ? 152.75520 157.50144 180.99452 1.000 75.34470 925 TRP A C 1
ATOM 5345 O O . TRP A 1 925 ? 153.87115 158.00592 180.84576 1.000 75.11556 925 TRP A O 1
ATOM 5356 N N . GLU A 1 926 ? 152.47472 156.26872 180.58936 1.000 95.57078 926 GLU A N 1
ATOM 5357 C CA . GLU A 1 926 ? 153.49858 155.41081 180.02115 1.000 93.70520 926 GLU A CA 1
ATOM 5358 C C . GLU A 1 926 ? 153.47085 155.37645 178.49797 1.000 94.45915 926 GLU A C 1
ATOM 5359 O O . GLU A 1 926 ? 154.48742 155.02784 177.88768 1.000 93.66863 926 GLU A O 1
ATOM 5365 N N . CYS A 1 927 ? 152.36588 155.80902 177.88049 1.000 102.87548 927 CYS A N 1
ATOM 5366 C CA . CYS A 1 927 ? 152.05570 155.56492 176.47162 1.000 104.29362 927 CYS A CA 1
ATOM 5367 C C . CYS A 1 927 ? 153.10123 156.09477 175.49580 1.000 106.11142 927 CYS A C 1
ATOM 5368 O O . CYS A 1 927 ? 153.83639 155.30112 174.89983 1.000 106.89222 927 CYS A O 1
ATOM 5371 N N . PHE A 1 928 ? 153.20016 157.42579 175.38729 1.000 89.11396 928 PHE A N 1
ATOM 5372 C CA . PHE A 1 928 ? 154.21693 158.14295 174.59415 1.000 86.67118 928 PHE A CA 1
ATOM 5373 C C . PHE A 1 928 ? 154.28369 157.64467 173.14971 1.000 87.76956 928 PHE A C 1
ATOM 5374 O O . PHE A 1 928 ? 155.36065 157.45075 172.58211 1.000 88.49308 928 PHE A O 1
ATOM 5382 N N . GLU A 1 929 ? 153.10799 157.43869 172.55736 1.000 96.26593 929 GLU A N 1
ATOM 5383 C CA . GLU A 1 929 ? 152.93859 156.85702 171.23539 1.000 97.18667 929 GLU A CA 1
ATOM 5384 C C . GLU A 1 929 ? 152.45000 157.94224 170.28322 1.000 100.70820 929 GLU A C 1
ATOM 5385 O O . GLU A 1 929 ? 151.96080 158.98982 170.70789 1.000 100.74889 929 GLU A O 1
ATOM 5391 N N . LEU A 1 930 ? 152.56489 157.67057 168.98647 1.000 114.09664 930 LEU A N 1
ATOM 5392 C CA . LEU A 1 930 ? 152.72809 158.70582 167.97234 1.000 112.47558 930 LEU A CA 1
ATOM 5393 C C . LEU A 1 930 ? 152.59500 158.13006 166.56058 1.000 113.12148 930 LEU A C 1
ATOM 5394 O O . LEU A 1 930 ? 152.49611 156.91635 166.36727 1.000 113.61518 930 LEU A O 1
ATOM 5399 N N . GLU A 1 931 ? 152.57922 159.03224 165.57681 1.000 118.61559 931 GLU A N 1
ATOM 5400 C CA . GLU A 1 931 ? 152.51495 158.63551 164.17328 1.000 120.25634 931 GLU A CA 1
ATOM 5401 C C . GLU A 1 931 ? 153.84471 158.02781 163.72615 1.000 121.64999 931 GLU A C 1
ATOM 5402 O O . GLU A 1 931 ? 154.90505 158.57606 164.03262 1.000 120.04537 931 GLU A O 1
ATOM 5408 N N . PRO A 1 932 ? 153.81417 156.93549 162.94774 1.000 129.77137 932 PRO A N 1
ATOM 5409 C CA . PRO A 1 932 ? 155.00576 156.07046 162.81994 1.000 129.21808 932 PRO A CA 1
ATOM 5410 C C . PRO A 1 932 ? 156.19698 156.69257 162.09856 1.000 129.96729 932 PRO A C 1
ATOM 5411 O O . PRO A 1 932 ? 157.31506 156.17421 162.23331 1.000 128.71149 932 PRO A O 1
ATOM 5415 N N . GLU A 1 933 ? 156.00848 157.77642 161.34466 1.000 131.46835 933 GLU A N 1
ATOM 5416 C CA . GLU A 1 933 ? 157.16441 158.47549 160.79151 1.000 129.28837 933 GLU A CA 1
ATOM 5417 C C . GLU A 1 933 ? 157.99432 159.13450 161.88409 1.000 127.52116 933 GLU A C 1
ATOM 5418 O O . GLU A 1 933 ? 159.22089 159.20875 161.75577 1.000 127.60144 933 GLU A O 1
ATOM 5424 N N . ASP A 1 934 ? 157.35184 159.60049 162.96375 1.000 116.18602 934 ASP A N 1
ATOM 5425 C CA . ASP A 1 934 ? 158.09380 160.20586 164.06704 1.000 118.64806 934 ASP A CA 1
ATOM 5426 C C . ASP A 1 934 ? 159.01563 159.19139 164.73712 1.000 119.35752 934 ASP A C 1
ATOM 5427 O O . ASP A 1 934 ? 160.18813 159.48242 164.98580 1.000 118.38002 934 ASP A O 1
ATOM 5432 N N . GLU A 1 935 ? 158.52176 157.97882 165.00211 1.000 128.52993 935 GLU A N 1
ATOM 5433 C CA . GLU A 1 935 ? 159.39558 156.97080 165.59463 1.000 130.08994 935 GLU A CA 1
ATOM 5434 C C . GLU A 1 935 ? 160.37100 156.39582 164.58680 1.000 129.90938 935 GLU A C 1
ATOM 5435 O O . GLU A 1 935 ? 161.43035 155.90686 164.99161 1.000 129.10177 935 GLU A O 1
ATOM 5441 N N . GLN A 1 936 ? 160.05645 156.46729 163.29177 1.000 130.96650 936 GLN A N 1
ATOM 5442 C CA . GLN A 1 936 ? 161.06397 156.16392 162.28262 1.000 130.48815 936 GLN A CA 1
ATOM 5443 C C . GLN A 1 936 ? 162.24164 157.12678 162.38463 1.000 129.91998 936 GLN A C 1
ATOM 5444 O O . GLN A 1 936 ? 163.40335 156.70449 162.38812 1.000 130.11029 936 GLN A O 1
ATOM 5450 N N . ILE A 1 937 ? 161.95231 158.42495 162.51729 1.000 123.52619 937 ILE A N 1
ATOM 5451 C CA . ILE A 1 937 ? 163.01009 159.42445 162.66200 1.000 123.16045 937 ILE A CA 1
ATOM 5452 C C . ILE A 1 937 ? 163.73003 159.26237 164.00059 1.000 124.32918 937 ILE A C 1
ATOM 5453 O O . ILE A 1 937 ? 164.94861 159.46557 164.09273 1.000 125.51823 937 ILE A O 1
ATOM 5458 N N . VAL A 1 938 ? 162.99373 158.88051 165.04959 1.000 126.74019 938 VAL A N 1
ATOM 5459 C CA . VAL A 1 938 ? 163.59496 158.64757 166.36519 1.000 127.85592 938 VAL A CA 1
ATOM 5460 C C . VAL A 1 938 ? 164.59425 157.49515 166.30537 1.000 127.88559 938 VAL A C 1
ATOM 5461 O O . VAL A 1 938 ? 165.72506 157.60469 166.79604 1.000 124.27860 938 VAL A O 1
ATOM 5465 N N . GLN A 1 939 ? 164.21113 156.39234 165.65654 1.000 130.75211 939 GLN A N 1
ATOM 5466 C CA . GLN A 1 939 ? 165.11632 155.25850 165.51080 1.000 128.97450 939 GLN A CA 1
ATOM 5467 C C . GLN A 1 939 ? 166.22959 155.51322 164.49625 1.000 129.88514 939 GLN A C 1
ATOM 5468 O O . GLN A 1 939 ? 167.25285 154.81964 164.53824 1.000 128.66068 939 GLN A O 1
ATOM 5474 N N . LEU A 1 940 ? 166.05684 156.48178 163.58929 1.000 133.13563 940 LEU A N 1
ATOM 5475 C CA . LEU A 1 940 ? 167.09646 156.77344 162.60387 1.000 132.39761 940 LEU A CA 1
ATOM 5476 C C . LEU A 1 940 ? 168.34226 157.38273 163.24203 1.000 131.85420 940 LEU A C 1
ATOM 5477 O O . LEU A 1 940 ? 169.46459 156.95346 162.94488 1.000 133.65041 940 LEU A O 1
ATOM 5482 N N . SER A 1 941 ? 168.16259 158.39968 164.09619 1.000 129.67590 941 SER A N 1
ATOM 5483 C CA . SER A 1 941 ? 169.24392 159.07783 164.83510 1.000 130.81181 941 SER A CA 1
ATOM 5484 C C . SER A 1 941 ? 170.28223 159.72971 163.91658 1.000 131.61497 941 SER A C 1
ATOM 5485 O O . SER A 1 941 ? 171.44331 159.89975 164.29792 1.000 131.04354 941 SER A O 1
ATOM 5488 N N . ASP A 1 942 ? 169.88604 160.09398 162.69686 1.000 129.83227 942 ASP A N 1
ATOM 5489 C CA . ASP A 1 942 ? 170.75131 160.88599 161.82972 1.000 129.28001 942 ASP A CA 1
ATOM 5490 C C . ASP A 1 942 ? 170.05202 162.00498 161.06615 1.000 129.34208 942 ASP A C 1
ATOM 5491 O O . ASP A 1 942 ? 170.74989 162.87170 160.53178 1.000 129.26429 942 ASP A O 1
ATOM 5496 N N . GLU A 1 943 ? 168.72847 162.02557 160.98325 1.000 120.63658 943 GLU A N 1
ATOM 5497 C CA . GLU A 1 943 ? 167.99162 163.21719 160.58056 1.000 118.94375 943 GLU A CA 1
ATOM 5498 C C . GLU A 1 943 ? 167.74734 164.10202 161.79201 1.000 116.63007 943 GLU A C 1
ATOM 5499 O O . GLU A 1 943 ? 168.02330 163.69687 162.92412 1.000 116.91373 943 GLU A O 1
ATOM 5505 N N . PRO A 1 944 ? 167.32542 165.35484 161.58609 1.000 95.77154 944 PRO A N 1
ATOM 5506 C CA . PRO A 1 944 ? 166.84080 166.16326 162.71419 1.000 93.95444 944 PRO A CA 1
ATOM 5507 C C . PRO A 1 944 ? 165.68371 165.48273 163.41986 1.000 92.43241 944 PRO A C 1
ATOM 5508 O O . PRO A 1 944 ? 164.66969 165.15357 162.81097 1.000 93.04804 944 PRO A O 1
ATOM 5512 N N . ARG A 1 945 ? 165.86372 165.24299 164.70074 1.000 76.33069 945 ARG A N 1
ATOM 5513 C CA . ARG A 1 945 ? 164.93310 164.43502 165.45641 1.000 75.54634 945 ARG A CA 1
ATOM 5514 C C . ARG A 1 945 ? 163.70149 165.25435 165.82620 1.000 71.73015 945 ARG A C 1
ATOM 5515 O O . ARG A 1 945 ? 163.75528 166.48509 165.84412 1.000 71.18696 945 ARG A O 1
ATOM 5523 N N . PRO A 1 946 ? 162.56782 164.59992 166.08573 1.000 66.22637 946 PRO A N 1
ATOM 5524 C CA . PRO A 1 946 ? 161.33708 165.34111 166.37193 1.000 70.52015 946 PRO A CA 1
ATOM 5525 C C . PRO A 1 946 ? 161.39379 166.09298 167.68763 1.000 71.12576 946 PRO A C 1
ATOM 5526 O O . PRO A 1 946 ? 162.17108 165.78426 168.58957 1.000 73.48235 946 PRO A O 1
ATOM 5530 N N . GLY A 1 947 ? 160.55903 167.11690 167.77417 1.000 57.34423 947 GLY A N 1
ATOM 5531 C CA . GLY A 1 947 ? 160.52362 167.98049 168.92580 1.000 53.13507 947 GLY A CA 1
ATOM 5532 C C . GLY A 1 947 ? 161.51003 169.11898 168.88247 1.000 57.11339 947 GLY A C 1
ATOM 5533 O O . GLY A 1 947 ? 161.36725 170.06621 169.65965 1.000 59.55792 947 GLY A O 1
ATOM 5534 N N . THR A 1 948 ? 162.49236 169.06576 167.99168 1.000 61.75853 948 THR A N 1
ATOM 5535 C CA . THR A 1 948 ? 163.52178 170.08255 167.89736 1.000 60.93758 948 THR A CA 1
ATOM 5536 C C . THR A 1 948 ? 163.12777 171.16779 166.90391 1.000 59.83145 948 THR A C 1
ATOM 5537 O O . THR A 1 948 ? 162.12701 171.07537 166.19597 1.000 59.82037 948 THR A O 1
ATOM 5541 N N . THR A 1 949 ? 163.92508 172.22685 166.87742 1.000 57.63573 949 THR A N 1
ATOM 5542 C CA . THR A 1 949 ? 163.72514 173.31074 165.93540 1.000 52.68018 949 THR A CA 1
ATOM 5543 C C . THR A 1 949 ? 164.46953 173.07674 164.63871 1.000 56.71509 949 THR A C 1
ATOM 5544 O O . THR A 1 949 ? 164.32069 173.86525 163.70178 1.000 59.11745 949 THR A O 1
ATOM 5548 N N . LYS A 1 950 ? 165.25441 172.01175 164.56817 1.000 66.00868 950 LYS A N 1
ATOM 5549 C CA . LYS A 1 950 ? 166.07062 171.69768 163.41118 1.000 65.58151 950 LYS A CA 1
ATOM 5550 C C . LYS A 1 950 ? 165.32438 170.89348 162.35628 1.000 66.15805 950 LYS A C 1
ATOM 5551 O O . LYS A 1 950 ? 165.88301 170.64347 161.28440 1.000 65.14701 950 LYS A O 1
ATOM 5557 N N . ARG A 1 951 ? 164.08252 170.49041 162.62663 1.000 63.14002 951 ARG A N 1
ATOM 5558 C CA . ARG A 1 951 ? 163.28837 169.68358 161.70393 1.000 60.64250 951 ARG A CA 1
ATOM 5559 C C . ARG A 1 951 ? 162.07613 170.48676 161.26020 1.000 59.68310 951 ARG A C 1
ATOM 5560 O O . ARG A 1 951 ? 161.17862 170.76297 162.06236 1.000 58.59884 951 ARG A O 1
ATOM 5568 N N . ARG A 1 952 ? 162.04718 170.83484 159.97891 1.000 54.40367 952 ARG A N 1
ATOM 5569 C CA . ARG A 1 952 ? 160.96157 171.60444 159.39469 1.000 50.89050 952 ARG A CA 1
ATOM 5570 C C . ARG A 1 952 ? 159.94106 170.64640 158.80849 1.000 54.02838 952 ARG A C 1
ATOM 5571 O O . ARG A 1 952 ? 160.27828 169.83175 157.94603 1.000 58.37670 952 ARG A O 1
ATOM 5579 N N . GLN A 1 953 ? 158.70058 170.73980 159.26107 1.000 48.61398 953 GLN A N 1
ATOM 5580 C CA . GLN A 1 953 ? 157.62705 169.98730 158.64294 1.000 49.56182 953 GLN A CA 1
ATOM 5581 C C . GLN A 1 953 ? 156.62666 170.96334 158.05098 1.000 53.89729 953 GLN A C 1
ATOM 5582 O O . GLN A 1 953 ? 156.37523 172.02470 158.62515 1.000 59.37389 953 GLN A O 1
ATOM 5588 N N . TYR A 1 954 ? 156.09017 170.61474 156.88249 1.000 50.62546 954 TYR A N 1
ATOM 5589 C CA . TYR A 1 954 ? 155.17340 171.46867 156.13989 1.000 44.68052 954 TYR A CA 1
ATOM 5590 C C . TYR A 1 954 ? 153.74423 171.08720 156.47533 1.000 44.57297 954 TYR A C 1
ATOM 5591 O O . TYR A 1 954 ? 153.41820 169.90774 156.61224 1.000 50.01109 954 TYR A O 1
ATOM 5600 N N . TYR A 1 955 ? 152.89640 172.08888 156.60747 1.000 37.49453 955 TYR A N 1
ATOM 5601 C CA . TYR A 1 955 ? 151.53081 171.86171 157.03683 1.000 45.01097 955 TYR A CA 1
ATOM 5602 C C . TYR A 1 955 ? 150.61351 172.59068 156.07818 1.000 51.33299 955 TYR A C 1
ATOM 5603 O O . TYR A 1 955 ? 151.07141 173.01168 155.02596 1.000 55.22529 955 TYR A O 1
ATOM 5612 N N . TYR A 1 956 ? 149.33237 172.72751 156.37193 1.000 50.27873 956 TYR A N 1
ATOM 5613 C CA . TYR A 1 956 ? 148.43749 173.40657 155.44836 1.000 51.17276 956 TYR A CA 1
ATOM 5614 C C . TYR A 1 956 ? 147.88716 174.66458 156.09302 1.000 56.08470 956 TYR A C 1
ATOM 5615 O O . TYR A 1 956 ? 147.37973 174.62132 157.21755 1.000 58.85760 956 TYR A O 1
ATOM 5624 N N . LYS A 1 957 ? 147.95888 175.77448 155.36223 1.000 46.70522 957 LYS A N 1
ATOM 5625 C CA . LYS A 1 957 ? 147.38641 177.01998 155.83300 1.000 44.01824 957 LYS A CA 1
ATOM 5626 C C . LYS A 1 957 ? 145.89176 176.83358 155.80733 1.000 45.05240 957 LYS A C 1
ATOM 5627 O O . LYS A 1 957 ? 145.25583 177.13941 154.79908 1.000 48.61472 957 LYS A O 1
ATOM 5633 N N . ARG A 1 958 ? 145.34365 176.29133 156.88758 1.000 34.83045 958 ARG A N 1
ATOM 5634 C CA . ARG A 1 958 ? 143.95559 175.86413 156.90248 1.000 43.45118 958 ARG A CA 1
ATOM 5635 C C . ARG A 1 958 ? 143.04671 177.06797 156.75317 1.000 49.48341 958 ARG A C 1
ATOM 5636 O O . ARG A 1 958 ? 143.01272 177.94430 157.61865 1.000 42.76532 958 ARG A O 1
ATOM 5644 N N . ILE A 1 959 ? 142.36287 177.13441 155.61422 1.000 51.37600 959 ILE A N 1
ATOM 5645 C CA . ILE A 1 959 ? 141.31271 178.11539 155.42714 1.000 47.36864 959 ILE A CA 1
ATOM 5646 C C . ILE A 1 959 ? 140.22076 177.78161 156.42524 1.000 48.51260 959 ILE A C 1
ATOM 5647 O O . ILE A 1 959 ? 139.91971 176.60473 156.65037 1.000 49.24120 959 ILE A O 1
ATOM 5652 N N . ALA A 1 960 ? 139.65683 178.80191 157.05900 1.000 44.32537 960 ALA A N 1
ATOM 5653 C CA . ALA A 1 960 ? 138.73208 178.58213 158.15383 1.000 43.98160 960 ALA A CA 1
ATOM 5654 C C . ALA A 1 960 ? 137.47361 177.87213 157.67803 1.000 53.19407 960 ALA A C 1
ATOM 5655 O O . ALA A 1 960 ? 137.13267 177.87768 156.49675 1.000 61.94588 960 ALA A O 1
ATOM 5657 N N . SER A 1 961 ? 136.78266 177.24216 158.61966 1.000 61.33433 961 SER A N 1
ATOM 5658 C CA . SER A 1 961 ? 135.55326 176.52324 158.31853 1.000 62.34021 961 SER A CA 1
ATOM 5659 C C . SER A 1 961 ? 134.35314 177.44449 158.17395 1.000 58.01815 961 SER A C 1
ATOM 5660 O O . SER A 1 961 ? 133.22763 176.95630 158.04636 1.000 62.02806 961 SER A O 1
ATOM 5663 N N . GLU A 1 962 ? 134.56036 178.75426 158.22055 1.000 50.61127 962 GLU A N 1
ATOM 5664 C CA . GLU A 1 962 ? 133.56023 179.72143 157.81522 1.000 52.60409 962 GLU A CA 1
ATOM 5665 C C . GLU A 1 962 ? 133.78531 180.22374 156.39882 1.000 56.20683 962 GLU A C 1
ATOM 5666 O O . GLU A 1 962 ? 132.99740 181.03119 155.90802 1.000 54.62424 962 GLU A O 1
ATOM 5672 N N . PHE A 1 963 ? 134.83648 179.75687 155.73392 1.000 62.13792 963 PHE A N 1
ATOM 5673 C CA . PHE A 1 963 ? 135.18625 180.17110 154.38487 1.000 59.43070 963 PHE A CA 1
ATOM 5674 C C . PHE A 1 963 ? 135.25248 179.02414 153.38768 1.000 62.81424 963 PHE A C 1
ATOM 5675 O O . PHE A 1 963 ? 135.54090 179.26863 152.21309 1.000 66.82177 963 PHE A O 1
ATOM 5683 N N . CYS A 1 964 ? 135.03076 177.78794 153.81249 1.000 72.47050 964 CYS A N 1
ATOM 5684 C CA . CYS A 1 964 ? 135.01251 176.65309 152.90610 1.000 75.86856 964 CYS A CA 1
ATOM 5685 C C . CYS A 1 964 ? 133.57172 176.22607 152.69531 1.000 79.74361 964 CYS A C 1
ATOM 5686 O O . CYS A 1 964 ? 132.80602 176.14845 153.66018 1.000 83.16253 964 CYS A O 1
ATOM 5689 N N . ASP A 1 965 ? 133.21650 175.95881 151.42972 1.000 83.86594 965 ASP A N 1
ATOM 5690 C CA . ASP A 1 965 ? 131.84139 175.69004 150.98448 1.000 85.45251 965 ASP A CA 1
ATOM 5691 C C . ASP A 1 965 ? 130.92168 176.85484 151.35973 1.000 83.75251 965 ASP A C 1
ATOM 5692 O O . ASP A 1 965 ? 130.00085 176.73079 152.17033 1.000 82.91781 965 ASP A O 1
ATOM 5697 N N . CYS A 1 966 ? 131.20362 178.00549 150.75011 1.000 71.42444 966 CYS A N 1
ATOM 5698 C CA . CYS A 1 966 ? 130.67577 179.26820 151.23931 1.000 66.97990 966 CYS A CA 1
ATOM 5699 C C . CYS A 1 966 ? 130.12688 180.17912 150.15031 1.000 71.25549 966 CYS A C 1
ATOM 5700 O O . CYS A 1 966 ? 129.41601 181.13101 150.48468 1.000 73.58993 966 CYS A O 1
ATOM 5703 N N . ARG A 1 967 ? 130.40743 179.92425 148.87248 1.000 73.04097 967 ARG A N 1
ATOM 5704 C CA . ARG A 1 967 ? 129.95805 180.81842 147.81359 1.000 66.94013 967 ARG A CA 1
ATOM 5705 C C . ARG A 1 967 ? 128.44491 180.74954 147.66104 1.000 70.73565 967 ARG A C 1
ATOM 5706 O O . ARG A 1 967 ? 127.84431 179.68847 147.84749 1.000 74.71923 967 ARG A O 1
ATOM 5714 N N . PRO A 1 968 ? 127.79360 181.87322 147.41447 1.000 72.10089 968 PRO A N 1
ATOM 5715 C CA . PRO A 1 968 ? 126.36182 181.83060 147.12346 1.000 75.43997 968 PRO A CA 1
ATOM 5716 C C . PRO A 1 968 ? 126.08844 181.32430 145.71619 1.000 73.33992 968 PRO A C 1
ATOM 5717 O O . PRO A 1 968 ? 126.83459 181.59265 144.77056 1.000 71.34092 968 PRO A O 1
ATOM 5721 N N . VAL A 1 969 ? 125.02556 180.53709 145.60649 1.000 77.41206 969 VAL A N 1
ATOM 5722 C CA . VAL A 1 969 ? 124.44151 180.16808 144.33180 1.000 78.74961 969 VAL A CA 1
ATOM 5723 C C . VAL A 1 969 ? 123.07047 180.84863 144.32581 1.000 80.42876 969 VAL A C 1
ATOM 5724 O O . VAL A 1 969 ? 122.62285 181.37168 145.34742 1.000 80.82136 969 VAL A O 1
ATOM 5728 N N . ALA A 1 970 ? 122.41856 180.87021 143.16045 1.000 78.88289 970 ALA A N 1
ATOM 5729 C CA . ALA A 1 970 ? 121.25338 181.71687 142.93549 1.000 77.89203 970 ALA A CA 1
ATOM 5730 C C . ALA A 1 970 ? 120.07569 181.32520 143.81637 1.000 79.26214 970 ALA A C 1
ATOM 5731 O O . ALA A 1 970 ? 119.64637 180.16931 143.83154 1.000 77.73504 970 ALA A O 1
ATOM 5733 N N . GLY A 1 971 ? 119.56296 182.30183 144.55750 1.000 80.97741 971 GLY A N 1
ATOM 5734 C CA . GLY A 1 971 ? 118.45820 182.09518 145.45619 1.000 82.06489 971 GLY A CA 1
ATOM 5735 C C . GLY A 1 971 ? 118.84497 181.76772 146.88149 1.000 84.17258 971 GLY A C 1
ATOM 5736 O O . GLY A 1 971 ? 118.01591 181.92751 147.78260 1.000 81.31377 971 GLY A O 1
ATOM 5737 N N . ALA A 1 972 ? 120.07512 181.32919 147.11292 1.000 87.69869 972 ALA A N 1
ATOM 5738 C CA . ALA A 1 972 ? 120.50418 180.94162 148.45084 1.000 80.35685 972 ALA A CA 1
ATOM 5739 C C . ALA A 1 972 ? 120.70024 182.17589 149.31522 1.000 79.06659 972 ALA A C 1
ATOM 5740 O O . ALA A 1 972 ? 121.51910 183.03535 148.96681 1.000 80.13230 972 ALA A O 1
ATOM 5742 N N . PRO A 1 973 ? 119.98123 182.30665 150.43790 1.000 74.81419 973 PRO A N 1
ATOM 5743 C CA . PRO A 1 973 ? 120.12286 183.49325 151.28811 1.000 77.79178 973 PRO A CA 1
ATOM 5744 C C . PRO A 1 973 ? 121.48037 183.57082 151.95356 1.000 79.38100 973 PRO A C 1
ATOM 5745 O O . PRO A 1 973 ? 121.83113 182.73522 152.79195 1.000 76.02680 973 PRO A O 1
ATOM 5749 N N . CYS A 1 974 ? 122.24823 184.58352 151.57434 1.000 79.91055 974 CYS A N 1
ATOM 5750 C CA . CYS A 1 974 ? 123.59527 184.77731 152.06851 1.000 79.27863 974 CYS A CA 1
ATOM 5751 C C . CYS A 1 974 ? 123.68310 186.10164 152.81262 1.000 77.48073 974 CYS A C 1
ATOM 5752 O O . CYS A 1 974 ? 122.95989 187.05502 152.51225 1.000 72.75631 974 CYS A O 1
ATOM 5755 N N . TYR A 1 975 ? 124.55922 186.12259 153.81123 1.000 68.81048 975 TYR A N 1
ATOM 5756 C CA . TYR A 1 975 ? 124.80165 187.25494 154.68675 1.000 66.37881 975 TYR A CA 1
ATOM 5757 C C . TYR A 1 975 ? 125.80385 188.20890 154.06159 1.000 68.43974 975 TYR A C 1
ATOM 5758 O O . TYR A 1 975 ? 126.73291 187.80323 153.35795 1.000 66.12108 975 TYR A O 1
ATOM 5767 N N . LEU A 1 976 ? 125.61333 189.48841 154.35468 1.000 66.85284 976 LEU A N 1
ATOM 5768 C CA . LEU A 1 976 ? 126.41811 190.56822 153.80954 1.000 59.49686 976 LEU A CA 1
ATOM 5769 C C . LEU A 1 976 ? 127.07745 191.29545 154.97151 1.000 65.72325 976 LEU A C 1
ATOM 5770 O O . LEU A 1 976 ? 126.39127 191.87258 155.82094 1.000 64.54589 976 LEU A O 1
ATOM 5775 N N . TYR A 1 977 ? 128.40083 191.23613 155.02352 1.000 62.41643 977 TYR A N 1
ATOM 5776 C CA . TYR A 1 977 ? 129.19891 191.86321 156.06140 1.000 58.45731 977 TYR A CA 1
ATOM 5777 C C . TYR A 1 977 ? 129.87926 193.07315 155.45503 1.000 61.37476 977 TYR A C 1
ATOM 5778 O O . TYR A 1 977 ? 130.37981 193.00355 154.33743 1.000 62.45174 977 TYR A O 1
ATOM 5787 N N . PHE A 1 978 ? 129.89513 194.17772 156.17001 1.000 59.77906 978 PHE A N 1
ATOM 5788 C CA . PHE A 1 978 ? 130.58751 195.34707 155.66984 1.000 60.29433 978 PHE A CA 1
ATOM 5789 C C . PHE A 1 978 ? 131.98320 195.38528 156.26760 1.000 65.32297 978 PHE A C 1
ATOM 5790 O O . PHE A 1 978 ? 132.14849 195.24836 157.48110 1.000 63.51084 978 PHE A O 1
ATOM 5798 N N . ILE A 1 979 ? 132.98430 195.57016 155.41648 1.000 52.22556 979 ILE A N 1
ATOM 5799 C CA . ILE A 1 979 ? 134.35143 195.69599 155.88963 1.000 38.45075 979 ILE A CA 1
ATOM 5800 C C . ILE A 1 979 ? 134.53304 197.13680 156.32230 1.000 36.64402 979 ILE A C 1
ATOM 5801 O O . ILE A 1 979 ? 134.98895 197.97783 155.54506 1.000 55.39038 979 ILE A O 1
ATOM 5806 N N . GLN A 1 980 ? 134.15087 197.44000 157.55237 1.000 34.46447 980 GLN A N 1
ATOM 5807 C CA . GLN A 1 980 ? 134.16267 198.81444 158.01247 1.000 46.50802 980 GLN A CA 1
ATOM 5808 C C . GLN A 1 980 ? 135.57512 199.22500 158.38659 1.000 51.27304 980 GLN A C 1
ATOM 5809 O O . GLN A 1 980 ? 136.30634 198.46533 159.01887 1.000 62.14980 980 GLN A O 1
ATOM 5815 N N . LEU A 1 981 ? 135.96950 200.42127 157.96845 1.000 41.76809 981 LEU A N 1
ATOM 5816 C CA . LEU A 1 981 ? 137.26405 200.98039 158.31740 1.000 42.79842 981 LEU A CA 1
ATOM 5817 C C . LEU A 1 981 ? 137.05214 202.34229 158.95568 1.000 53.76069 981 LEU A C 1
ATOM 5818 O O . LEU A 1 981 ? 136.31718 203.17025 158.41529 1.000 60.58756 981 LEU A O 1
ATOM 5823 N N . THR A 1 982 ? 137.68194 202.56573 160.10788 1.000 56.52579 982 THR A N 1
ATOM 5824 C CA . THR A 1 982 ? 137.58060 203.82093 160.84559 1.000 55.70015 982 THR A CA 1
ATOM 5825 C C . THR A 1 982 ? 138.97224 204.22586 161.29352 1.000 57.31880 982 THR A C 1
ATOM 5826 O O . THR A 1 982 ? 139.64124 203.45490 161.98287 1.000 62.02227 982 THR A O 1
ATOM 5830 N N . LEU A 1 983 ? 139.39904 205.43187 160.92903 1.000 59.82483 983 LEU A N 1
ATOM 5831 C CA . LEU A 1 983 ? 140.73535 205.90369 161.27046 1.000 55.94973 983 LEU A CA 1
ATOM 5832 C C . LEU A 1 983 ? 140.75422 206.39718 162.70937 1.000 61.90884 983 LEU A C 1
ATOM 5833 O O . LEU A 1 983 ? 140.02802 207.33089 163.06211 1.000 64.66183 983 LEU A O 1
ATOM 5838 N N . GLN A 1 984 ? 141.59382 205.77112 163.53509 1.000 68.52029 984 GLN A N 1
ATOM 5839 C CA . GLN A 1 984 ? 141.70661 206.10999 164.94511 1.000 64.36260 984 GLN A CA 1
ATOM 5840 C C . GLN A 1 984 ? 142.90522 206.98252 165.25710 1.000 67.76362 984 GLN A C 1
ATOM 5841 O O . GLN A 1 984 ? 142.91278 207.63455 166.30559 1.000 71.13564 984 GLN A O 1
ATOM 5847 N N . CYS A 1 985 ? 143.91316 207.00989 164.39424 1.000 71.94739 985 CYS A N 1
ATOM 5848 C CA . CYS A 1 985 ? 145.06157 207.83791 164.73771 1.000 69.05086 985 CYS A CA 1
ATOM 5849 C C . CYS A 1 985 ? 145.69924 208.43362 163.49333 1.000 64.74266 985 CYS A C 1
ATOM 5850 O O . CYS A 1 985 ? 146.35549 207.71043 162.73943 1.000 72.20375 985 CYS A O 1
ATOM 5853 N N . PRO A 1 986 ? 145.52297 209.72913 163.24394 1.000 64.21585 986 PRO A N 1
ATOM 5854 C CA . PRO A 1 986 ? 146.12325 210.35181 162.06145 1.000 67.36565 986 PRO A CA 1
ATOM 5855 C C . PRO A 1 986 ? 147.63673 210.34620 162.13219 1.000 68.67491 986 PRO A C 1
ATOM 5856 O O . PRO A 1 986 ? 148.23346 210.26502 163.20508 1.000 70.15473 986 PRO A O 1
ATOM 5860 N N . ILE A 1 987 ? 148.24763 210.39594 160.95810 1.000 67.36862 987 ILE A N 1
ATOM 5861 C CA . ILE A 1 987 ? 149.70450 210.25855 160.84541 1.000 72.34254 987 ILE A CA 1
ATOM 5862 C C . ILE A 1 987 ? 150.37222 211.47210 161.48535 1.000 72.05173 987 ILE A C 1
ATOM 5863 O O . ILE A 1 987 ? 149.78946 212.57277 161.47097 1.000 73.43253 987 ILE A O 1
ATOM 5868 N N . PRO A 1 988 ? 151.50722 211.31643 162.16668 1.000 76.28595 988 PRO A N 1
ATOM 5869 C CA . PRO A 1 988 ? 152.23485 212.50129 162.62682 1.000 77.53400 988 PRO A CA 1
ATOM 5870 C C . PRO A 1 988 ? 152.89313 213.19219 161.45027 1.000 77.98364 988 PRO A C 1
ATOM 5871 O O . PRO A 1 988 ? 153.43637 212.54217 160.55484 1.000 77.70405 988 PRO A O 1
ATOM 5875 N N . GLU A 1 989 ? 152.86945 214.52579 161.47240 1.000 75.54576 989 GLU A N 1
ATOM 5876 C CA . GLU A 1 989 ? 153.32125 215.29655 160.32342 1.000 77.49538 989 GLU A CA 1
ATOM 5877 C C . GLU A 1 989 ? 154.83889 215.28305 160.17905 1.000 76.33966 989 GLU A C 1
ATOM 5878 O O . GLU A 1 989 ? 155.36388 215.77347 159.17499 1.000 76.92000 989 GLU A O 1
ATOM 5884 N N . GLU A 1 990 ? 155.55524 214.71954 161.14662 1.000 78.92497 990 GLU A N 1
ATOM 5885 C CA . GLU A 1 990 ? 156.97813 214.47852 160.96382 1.000 80.89170 990 GLU A CA 1
ATOM 5886 C C . GLU A 1 990 ? 157.23225 213.38770 159.92585 1.000 79.90086 990 GLU A C 1
ATOM 5887 O O . GLU A 1 990 ? 158.18294 213.48269 159.14385 1.000 81.16581 990 GLU A O 1
ATOM 5893 N N . GLN A 1 991 ? 156.40571 212.33704 159.90818 1.000 72.58366 991 GLN A N 1
ATOM 5894 C CA . GLN A 1 991 ? 156.50569 211.30052 158.88343 1.000 74.35261 991 GLN A CA 1
ATOM 5895 C C . GLN A 1 991 ? 155.93387 211.76576 157.55002 1.000 74.01524 991 GLN A C 1
ATOM 5896 O O . GLN A 1 991 ? 156.24492 211.18246 156.50781 1.000 74.48261 991 GLN A O 1
ATOM 5902 N N . ASN A 1 992 ? 155.14361 212.83492 157.55567 1.000 76.01760 992 ASN A N 1
ATOM 5903 C CA . ASN A 1 992 ? 154.47176 213.34406 156.36118 1.000 74.83098 992 ASN A CA 1
ATOM 5904 C C . ASN A 1 992 ? 155.47135 214.07593 155.46617 1.000 72.47015 992 ASN A C 1
ATOM 5905 O O . ASN A 1 992 ? 155.44545 215.29641 155.31195 1.000 71.42100 992 ASN A O 1
ATOM 5910 N N . THR A 1 993 ? 156.33381 213.30254 154.82348 1.000 73.24043 993 THR A N 1
ATOM 5911 C CA . THR A 1 993 ? 157.38034 213.90685 153.99015 1.000 73.07271 993 THR A CA 1
ATOM 5912 C C . THR A 1 993 ? 156.86920 214.47477 152.67683 1.000 76.01172 993 THR A C 1
ATOM 5913 O O . THR A 1 993 ? 157.69753 214.87553 151.85679 1.000 76.18802 993 THR A O 1
ATOM 5917 N N . ARG A 1 994 ? 155.56372 214.51780 152.42413 1.000 72.90747 994 ARG A N 1
ATOM 5918 C CA . ARG A 1 994 ? 155.03246 215.12296 151.21715 1.000 64.96183 994 ARG A CA 1
ATOM 5919 C C . ARG A 1 994 ? 153.83459 216.01364 151.48516 1.000 63.96440 994 ARG A C 1
ATOM 5920 O O . ARG A 1 994 ? 153.36532 216.66958 150.55554 1.000 65.52118 994 ARG A O 1
ATOM 5928 N N . GLY A 1 995 ? 153.33505 216.07468 152.71197 1.000 66.34409 995 GLY A N 1
ATOM 5929 C CA . GLY A 1 995 ? 152.33906 217.06231 153.05834 1.000 69.04258 995 GLY A CA 1
ATOM 5930 C C . GLY A 1 995 ? 150.95572 216.80488 152.52654 1.000 70.23689 995 GLY A C 1
ATOM 5931 O O . GLY A 1 995 ? 150.16252 217.74107 152.42575 1.000 70.49387 995 GLY A O 1
ATOM 5932 N N . ARG A 1 996 ? 150.64488 215.56435 152.17437 1.000 68.31610 996 ARG A N 1
ATOM 5933 C CA . ARG A 1 996 ? 149.33865 215.24850 151.62545 1.000 62.75747 996 ARG A CA 1
ATOM 5934 C C . ARG A 1 996 ? 148.27735 215.36696 152.70387 1.000 62.26456 996 ARG A C 1
ATOM 5935 O O . ARG A 1 996 ? 148.56223 215.25338 153.89578 1.000 62.71605 996 ARG A O 1
ATOM 5943 N N . LYS A 1 997 ? 147.05291 215.64664 152.27655 1.000 72.93285 997 LYS A N 1
ATOM 5944 C CA . LYS A 1 997 ? 145.93245 215.68021 153.20144 1.000 73.10080 997 LYS A CA 1
ATOM 5945 C C . LYS A 1 997 ? 145.67056 214.28038 153.72760 1.000 74.01142 997 LYS A C 1
ATOM 5946 O O . LYS A 1 997 ? 145.86665 213.29348 153.01823 1.000 77.52626 997 LYS A O 1
ATOM 5952 N N . ILE A 1 998 ? 145.27041 214.18123 154.97639 1.000 75.32195 998 ILE A N 1
ATOM 5953 C CA . ILE A 1 998 ? 144.85510 212.87943 155.46962 1.000 72.52565 998 ILE A CA 1
ATOM 5954 C C . ILE A 1 998 ? 143.43597 212.62206 154.99264 1.000 76.82007 998 ILE A C 1
ATOM 5955 O O . ILE A 1 998 ? 142.63060 213.54344 154.81276 1.000 78.05186 998 ILE A O 1
ATOM 5960 N N . TYR A 1 999 ? 143.14465 211.35613 154.73092 1.000 71.62046 999 TYR A N 1
ATOM 5961 C CA . TYR A 1 999 ? 141.83249 210.93526 154.25336 1.000 69.62321 999 TYR A CA 1
ATOM 5962 C C . TYR A 1 999 ? 141.28831 209.88678 155.20267 1.000 69.66496 999 TYR A C 1
ATOM 5963 O O . TYR A 1 999 ? 141.74736 208.73148 155.17424 1.000 69.81009 999 TYR A O 1
ATOM 5972 N N . PRO A 1 1000 ? 140.35746 210.23726 156.08360 1.000 75.89987 1000 PRO A N 1
ATOM 5973 C CA . PRO A 1 1000 ? 139.63791 209.22344 156.84003 1.000 78.13675 1000 PRO A CA 1
ATOM 5974 C C . PRO A 1 1000 ? 138.83581 208.34483 155.90111 1.000 82.01434 1000 PRO A C 1
ATOM 5975 O O . PRO A 1 1000 ? 138.34809 208.81994 154.86579 1.000 84.94594 1000 PRO A O 1
ATOM 5979 N N . PRO A 1 1001 ? 138.72099 207.06072 156.18679 1.000 73.34229 1001 PRO A N 1
ATOM 5980 C CA . PRO A 1 1001 ? 137.95544 206.19392 155.29332 1.000 75.34431 1001 PRO A CA 1
ATOM 5981 C C . PRO A 1 1001 ? 136.52369 205.99323 155.74891 1.000 77.72186 1001 PRO A C 1
ATOM 5982 O O . PRO A 1 1001 ? 135.72629 205.42021 155.00331 1.000 81.77565 1001 PRO A O 1
ATOM 5986 N N . GLU A 1 1002 ? 136.16780 206.46425 156.94692 1.000 77.29264 1002 GLU A N 1
ATOM 5987 C CA . GLU A 1 1002 ? 134.80186 206.26561 157.41189 1.000 77.71753 1002 GLU A CA 1
ATOM 5988 C C . GLU A 1 1002 ? 133.81936 207.24305 156.79389 1.000 79.99502 1002 GLU A C 1
ATOM 5989 O O . GLU A 1 1002 ? 132.60979 207.03061 156.91220 1.000 79.94436 1002 GLU A O 1
ATOM 5995 N N . ASP A 1 1003 ? 134.29767 208.30453 156.15007 1.000 83.99913 1003 ASP A N 1
ATOM 5996 C CA . ASP A 1 1003 ? 133.44220 209.18466 155.36718 1.000 84.02594 1003 ASP A CA 1
ATOM 5997 C C . ASP A 1 1003 ? 133.64167 209.01343 153.86622 1.000 84.81933 1003 ASP A C 1
ATOM 5998 O O . ASP A 1 1003 ? 133.08033 209.78638 153.08714 1.000 85.88303 1003 ASP A O 1
ATOM 6003 N N . ALA A 1 1004 ? 134.42933 208.02739 153.44459 1.000 82.22034 1004 ALA A N 1
ATOM 6004 C CA . ALA A 1 1004 ? 134.48106 207.64654 152.04040 1.000 83.55406 1004 ALA A CA 1
ATOM 6005 C C . ALA A 1 1004 ? 133.17035 206.98391 151.62608 1.000 84.74196 1004 ALA A C 1
ATOM 6006 O O . ALA A 1 1004 ? 132.52057 206.29532 152.41475 1.000 85.03448 1004 ALA A O 1
ATOM 6008 N N . GLN A 1 1005 ? 132.77828 207.19683 150.37136 1.000 76.02926 1005 GLN A N 1
ATOM 6009 C CA . GLN A 1 1005 ? 131.45868 206.75229 149.93629 1.000 74.23375 1005 GLN A CA 1
ATOM 6010 C C . GLN A 1 1005 ? 131.44010 205.27126 149.59258 1.000 73.70525 1005 GLN A C 1
ATOM 6011 O O . GLN A 1 1005 ? 130.57342 204.53276 150.06818 1.000 75.85131 1005 GLN A O 1
ATOM 6017 N N . GLN A 1 1006 ? 132.39156 204.81578 148.78337 1.000 58.33230 1006 GLN A N 1
ATOM 6018 C CA . GLN A 1 1006 ? 132.38590 203.46088 148.24097 1.000 54.05427 1006 GLN A CA 1
ATOM 6019 C C . GLN A 1 1006 ? 133.45383 202.60694 148.91522 1.000 54.40196 1006 GLN A C 1
ATOM 6020 O O . GLN A 1 1006 ? 134.65108 202.85920 148.75756 1.000 53.91267 1006 GLN A O 1
ATOM 6026 N N . GLY A 1 1007 ? 133.00475 201.58898 149.65205 1.000 47.88981 1007 GLY A N 1
ATOM 6027 C CA . GLY A 1 1007 ? 133.86074 200.64606 150.34864 1.000 41.99155 1007 GLY A CA 1
ATOM 6028 C C . GLY A 1 1007 ? 133.52658 199.23135 149.93701 1.000 34.02389 1007 GLY A C 1
ATOM 6029 O O . GLY A 1 1007 ? 133.14764 199.02367 148.78437 1.000 47.02434 1007 GLY A O 1
ATOM 6030 N N . PHE A 1 1008 ? 133.57732 198.25497 150.84590 1.000 20.00875 1008 PHE A N 1
ATOM 6031 C CA . PHE A 1 1008 ? 133.40012 196.87018 150.42499 1.000 39.50145 1008 PHE A CA 1
ATOM 6032 C C . PHE A 1 1008 ? 132.48102 196.10005 151.36231 1.000 45.03414 1008 PHE A C 1
ATOM 6033 O O . PHE A 1 1008 ? 131.95006 196.63330 152.33981 1.000 38.28457 1008 PHE A O 1
ATOM 6041 N N . GLY A 1 1009 ? 132.26666 194.83172 151.00146 1.000 48.77706 1009 GLY A N 1
ATOM 6042 C CA . GLY A 1 1009 ? 131.54949 193.87452 151.81759 1.000 48.66031 1009 GLY A CA 1
ATOM 6043 C C . GLY A 1 1009 ? 131.90295 192.42269 151.54059 1.000 43.02544 1009 GLY A C 1
ATOM 6044 O O . GLY A 1 1009 ? 132.11279 192.02647 150.39274 1.000 38.98417 1009 GLY A O 1
ATOM 6045 N N . ILE A 1 1010 ? 132.01517 191.64306 152.61859 1.000 44.74162 1010 ILE A N 1
ATOM 6046 C CA . ILE A 1 1010 ? 131.97343 190.18748 152.56617 1.000 45.77990 1010 ILE A CA 1
ATOM 6047 C C . ILE A 1 1010 ? 130.55095 189.76459 152.22638 1.000 47.28775 1010 ILE A C 1
ATOM 6048 O O . ILE A 1 1010 ? 129.58524 190.40405 152.64587 1.000 52.67953 1010 ILE A O 1
ATOM 6053 N N . LEU A 1 1011 ? 130.40327 188.68952 151.46381 1.000 49.61185 1011 LEU A N 1
ATOM 6054 C CA . LEU A 1 1011 ? 129.09248 188.11160 151.20408 1.000 51.42603 1011 LEU A CA 1
ATOM 6055 C C . LEU A 1 1011 ? 129.26211 186.60050 151.18259 1.000 60.78565 1011 LEU A C 1
ATOM 6056 O O . LEU A 1 1011 ? 130.05477 186.07150 150.39229 1.000 64.92612 1011 LEU A O 1
ATOM 6061 N N . THR A 1 1012 ? 128.53791 185.92448 152.08219 1.000 62.98139 1012 THR A N 1
ATOM 6062 C CA . THR A 1 1012 ? 128.88986 184.59571 152.57388 1.000 61.70082 1012 THR A CA 1
ATOM 6063 C C . THR A 1 1012 ? 127.63620 183.79996 152.91768 1.000 65.70303 1012 THR A C 1
ATOM 6064 O O . THR A 1 1012 ? 126.67609 184.35622 153.44551 1.000 65.86858 1012 THR A O 1
ATOM 6068 N N . THR A 1 1013 ? 127.63922 182.49406 152.61427 1.000 70.76203 1013 THR A N 1
ATOM 6069 C CA . THR A 1 1013 ? 126.46742 181.68416 152.95086 1.000 66.38557 1013 THR A CA 1
ATOM 6070 C C . THR A 1 1013 ? 126.40430 181.32568 154.42686 1.000 66.82127 1013 THR A C 1
ATOM 6071 O O . THR A 1 1013 ? 125.30871 181.10740 154.94963 1.000 66.63276 1013 THR A O 1
ATOM 6075 N N . LYS A 1 1014 ? 127.54889 181.23279 155.10313 1.000 65.51978 1014 LYS A N 1
ATOM 6076 C CA . LYS A 1 1014 ? 127.61614 180.84284 156.50538 1.000 60.55666 1014 LYS A CA 1
ATOM 6077 C C . LYS A 1 1014 ? 128.28651 181.93264 157.32821 1.000 58.92734 1014 LYS A C 1
ATOM 6078 O O . LYS A 1 1014 ? 129.23390 182.57516 156.87100 1.000 65.00612 1014 LYS A O 1
ATOM 6084 N N . ARG A 1 1015 ? 127.79266 182.13152 158.54572 1.000 55.71292 1015 ARG A N 1
ATOM 6085 C CA . ARG A 1 1015 ? 128.20809 183.27198 159.35099 1.000 58.72510 1015 ARG A CA 1
ATOM 6086 C C . ARG A 1 1015 ? 129.61750 183.10147 159.89827 1.000 62.89148 1015 ARG A C 1
ATOM 6087 O O . ARG A 1 1015 ? 129.92340 182.10242 160.54808 1.000 69.53558 1015 ARG A O 1
ATOM 6095 N N . ILE A 1 1016 ? 130.46400 184.08615 159.63965 1.000 54.60905 1016 ILE A N 1
ATOM 6096 C CA . ILE A 1 1016 ? 131.66168 184.30396 160.45177 1.000 54.70957 1016 ILE A CA 1
ATOM 6097 C C . ILE A 1 1016 ? 131.22375 184.70039 161.85706 1.000 59.65933 1016 ILE A C 1
ATOM 6098 O O . ILE A 1 1016 ? 130.35329 185.57413 162.00049 1.000 60.92820 1016 ILE A O 1
ATOM 6103 N N . PRO A 1 1017 ? 131.77557 184.11128 162.91168 1.000 53.31125 1017 PRO A N 1
ATOM 6104 C CA . PRO A 1 1017 ? 131.40120 184.51966 164.27369 1.000 49.14008 1017 PRO A CA 1
ATOM 6105 C C . PRO A 1 1017 ? 132.07890 185.80281 164.70877 1.000 50.95564 1017 PRO A C 1
ATOM 6106 O O . PRO A 1 1017 ? 132.73803 186.45076 163.89374 1.000 62.04669 1017 PRO A O 1
ATOM 6110 N N . LYS A 1 1018 ? 131.91518 186.17992 165.97679 1.000 53.72310 1018 LYS A N 1
ATOM 6111 C CA . LYS A 1 1018 ? 132.49742 187.41570 166.48850 1.000 59.10318 1018 LYS A CA 1
ATOM 6112 C C . LYS A 1 1018 ? 134.01750 187.37365 166.42320 1.000 55.48679 1018 LYS A C 1
ATOM 6113 O O . LYS A 1 1018 ? 134.63192 186.33003 166.63917 1.000 60.79943 1018 LYS A O 1
ATOM 6119 N N . LEU A 1 1019 ? 134.62501 188.51604 166.11507 1.000 43.21038 1019 LEU A N 1
ATOM 6120 C CA . LEU A 1 1019 ? 136.07133 188.60521 166.02285 1.000 43.95467 1019 LEU A CA 1
ATOM 6121 C C . LEU A 1 1019 ? 136.55930 189.89807 166.65568 1.000 53.87719 1019 LEU A C 1
ATOM 6122 O O . LEU A 1 1019 ? 135.80206 190.84945 166.85219 1.000 50.40605 1019 LEU A O 1
ATOM 6127 N N . SER A 1 1020 ? 137.85550 189.92390 166.94614 1.000 50.16763 1020 SER A N 1
ATOM 6128 C CA . SER A 1 1020 ? 138.48801 191.08330 167.55295 1.000 40.25758 1020 SER A CA 1
ATOM 6129 C C . SER A 1 1020 ? 138.68197 192.18557 166.52205 1.000 40.86144 1020 SER A C 1
ATOM 6130 O O . SER A 1 1020 ? 139.28957 191.96365 165.47135 1.000 40.88538 1020 SER A O 1
ATOM 6133 N N . ALA A 1 1021 ? 138.19713 193.38506 166.83785 1.000 41.73158 1021 ALA A N 1
ATOM 6134 C CA . ALA A 1 1021 ? 138.26709 194.51044 165.90925 1.000 40.48368 1021 ALA A CA 1
ATOM 6135 C C . ALA A 1 1021 ? 139.69769 195.03079 165.85631 1.000 43.34817 1021 ALA A C 1
ATOM 6136 O O . ALA A 1 1021 ? 140.07321 195.99493 166.52251 1.000 49.82387 1021 ALA A O 1
ATOM 6138 N N . PHE A 1 1022 ? 140.49650 194.38435 165.01810 1.000 33.36299 1022 PHE A N 1
ATOM 6139 C CA . PHE A 1 1022 ? 141.91327 194.66119 164.88338 1.000 30.53119 1022 PHE A CA 1
ATOM 6140 C C . PHE A 1 1022 ? 142.14333 195.97731 164.15527 1.000 31.98856 1022 PHE A C 1
ATOM 6141 O O . PHE A 1 1022 ? 141.21988 196.60286 163.63863 1.000 38.44897 1022 PHE A O 1
ATOM 6149 N N . SER A 1 1023 ? 143.40675 196.39222 164.10066 1.000 30.23649 1023 SER A N 1
ATOM 6150 C CA . SER A 1 1023 ? 143.77410 197.67804 163.52293 1.000 41.88335 1023 SER A CA 1
ATOM 6151 C C . SER A 1 1023 ? 144.83486 197.50484 162.44904 1.000 45.50704 1023 SER A C 1
ATOM 6152 O O . SER A 1 1023 ? 145.71201 196.64672 162.55902 1.000 44.93195 1023 SER A O 1
ATOM 6155 N N . ILE A 1 1024 ? 144.74417 198.33356 161.41403 1.000 37.11780 1024 ILE A N 1
ATOM 6156 C CA . ILE A 1 1024 ? 145.71396 198.35647 160.33644 1.000 41.28171 1024 ILE A CA 1
ATOM 6157 C C . ILE A 1 1024 ? 146.37535 199.72418 160.29488 1.000 33.90204 1024 ILE A C 1
ATOM 6158 O O . ILE A 1 1024 ? 145.88681 200.69816 160.86184 1.000 40.24890 1024 ILE A O 1
ATOM 6163 N N . PHE A 1 1025 ? 147.50797 199.78257 159.60207 1.000 30.97613 1025 PHE A N 1
ATOM 6164 C CA . PHE A 1 1025 ? 148.39934 200.93603 159.63077 1.000 37.18831 1025 PHE A CA 1
ATOM 6165 C C . PHE A 1 1025 ? 148.69605 201.36724 158.20534 1.000 36.71673 1025 PHE A C 1
ATOM 6166 O O . PHE A 1 1025 ? 149.63373 200.87460 157.57826 1.000 39.20337 1025 PHE A O 1
ATOM 6174 N N . THR A 1 1026 ? 147.91720 202.32238 157.73326 1.000 37.65429 1026 THR A N 1
ATOM 6175 C CA . THR A 1 1026 ? 147.88154 202.71929 156.34140 1.000 34.93569 1026 THR A CA 1
ATOM 6176 C C . THR A 1 1026 ? 148.80812 203.89013 156.09515 1.000 33.52500 1026 THR A C 1
ATOM 6177 O O . THR A 1 1026 ? 149.34700 204.49425 157.02420 1.000 41.04182 1026 THR A O 1
ATOM 6181 N N . ARG A 1 1027 ? 148.92944 204.23690 154.80902 1.000 37.98315 1027 ARG A N 1
ATOM 6182 C CA . ARG A 1 1027 ? 149.56639 205.48049 154.38607 1.000 42.10696 1027 ARG A CA 1
ATOM 6183 C C . ARG A 1 1027 ? 148.95217 206.69699 155.07591 1.000 48.12311 1027 ARG A C 1
ATOM 6184 O O . ARG A 1 1027 ? 149.66091 207.64372 155.43535 1.000 51.54756 1027 ARG A O 1
ATOM 6192 N N . SER A 1 1028 ? 147.65227 206.66287 155.33047 1.000 44.96838 1028 SER A N 1
ATOM 6193 C CA . SER A 1 1028 ? 146.97056 207.75995 155.98806 1.000 43.25295 1028 SER A CA 1
ATOM 6194 C C . SER A 1 1028 ? 146.92233 207.63590 157.50652 1.000 43.08381 1028 SER A C 1
ATOM 6195 O O . SER A 1 1028 ? 146.23942 208.43650 158.14580 1.000 42.46334 1028 SER A O 1
ATOM 6198 N N . GLY A 1 1029 ? 147.59655 206.65342 158.10710 1.000 47.93232 1029 GLY A N 1
ATOM 6199 C CA . GLY A 1 1029 ? 147.61535 206.61674 159.56392 1.000 42.84088 1029 GLY A CA 1
ATOM 6200 C C . GLY A 1 1029 ? 147.32216 205.28384 160.22446 1.000 46.45244 1029 GLY A C 1
ATOM 6201 O O . GLY A 1 1029 ? 147.91614 204.27423 159.85309 1.000 48.39355 1029 GLY A O 1
ATOM 6202 N N . GLU A 1 1030 ? 146.42103 205.26461 161.20889 1.000 58.29366 1030 GLU A N 1
ATOM 6203 C CA . GLU A 1 1030 ? 146.00517 204.03970 161.88742 1.000 51.63326 1030 GLU A CA 1
ATOM 6204 C C . GLU A 1 1030 ? 144.48844 203.93773 161.84059 1.000 53.89614 1030 GLU A C 1
ATOM 6205 O O . GLU A 1 1030 ? 143.78618 204.83395 162.32757 1.000 61.66227 1030 GLU A O 1
ATOM 6211 N N . VAL A 1 1031 ? 144.00038 202.82708 161.28642 1.000 43.72318 1031 VAL A N 1
ATOM 6212 C CA . VAL A 1 1031 ? 142.60269 202.56713 160.97842 1.000 46.56670 1031 VAL A CA 1
ATOM 6213 C C . VAL A 1 1031 ? 142.18580 201.34908 161.79495 1.000 54.27410 1031 VAL A C 1
ATOM 6214 O O . VAL A 1 1031 ? 143.01271 200.48232 162.07707 1.000 51.45798 1031 VAL A O 1
ATOM 6218 N N . LYS A 1 1032 ? 140.91891 201.27363 162.19138 1.000 56.02555 1032 LYS A N 1
ATOM 6219 C CA . LYS A 1 1032 ? 140.40852 200.11602 162.91800 1.000 43.26236 1032 LYS A CA 1
ATOM 6220 C C . LYS A 1 1032 ? 139.47099 199.31492 162.02536 1.000 49.31448 1032 LYS A C 1
ATOM 6221 O O . LYS A 1 1032 ? 138.39675 199.80137 161.66666 1.000 52.20493 1032 LYS A O 1
ATOM 6227 N N . VAL A 1 1033 ? 139.85230 198.07901 161.70320 1.000 44.56427 1033 VAL A N 1
ATOM 6228 C CA . VAL A 1 1033 ? 139.06990 197.22946 160.80945 1.000 41.41557 1033 VAL A CA 1
ATOM 6229 C C . VAL A 1 1033 ? 138.12538 196.35686 161.61579 1.000 43.69836 1033 VAL A C 1
ATOM 6230 O O . VAL A 1 1033 ? 138.55694 195.62099 162.50666 1.000 51.12293 1033 VAL A O 1
ATOM 6234 N N . SER A 1 1034 ? 136.84046 196.40668 161.28242 1.000 42.36032 1034 SER A N 1
ATOM 6235 C CA . SER A 1 1034 ? 135.84669 195.57371 161.94208 1.000 46.66592 1034 SER A CA 1
ATOM 6236 C C . SER A 1 1034 ? 135.05705 194.80222 160.89552 1.000 48.61937 1034 SER A C 1
ATOM 6237 O O . SER A 1 1034 ? 135.43712 194.78754 159.72267 1.000 50.39518 1034 SER A O 1
ATOM 6240 N N . LEU A 1 1035 ? 133.97973 194.13788 161.30498 1.000 52.73377 1035 LEU A N 1
ATOM 6241 C CA . LEU A 1 1035 ? 132.98811 193.60698 160.38066 1.000 51.36304 1035 LEU A CA 1
ATOM 6242 C C . LEU A 1 1035 ? 131.61796 193.81722 160.99353 1.000 55.45493 1035 LEU A C 1
ATOM 6243 O O . LEU A 1 1035 ? 131.44064 193.63360 162.19749 1.000 58.72308 1035 LEU A O 1
ATOM 6248 N N . GLU A 1 1036 ? 130.65453 194.21268 160.17289 1.000 77.88962 1036 GLU A N 1
ATOM 6249 C CA . GLU A 1 1036 ? 129.29681 194.39941 160.65441 1.000 79.22502 1036 GLU A CA 1
ATOM 6250 C C . GLU A 1 1036 ? 128.31629 193.81165 159.65331 1.000 75.00056 1036 GLU A C 1
ATOM 6251 O O . GLU A 1 1036 ? 128.50202 193.94187 158.44313 1.000 74.58809 1036 GLU A O 1
ATOM 6257 N N . LEU A 1 1037 ? 127.26791 193.17871 160.16822 1.000 82.45689 1037 LEU A N 1
ATOM 6258 C CA . LEU A 1 1037 ? 126.30947 192.47162 159.33255 1.000 87.95763 1037 LEU A CA 1
ATOM 6259 C C . LEU A 1 1037 ? 125.31698 193.42768 158.68363 1.000 86.47518 1037 LEU A C 1
ATOM 6260 O O . LEU A 1 1037 ? 124.91804 194.43937 159.26843 1.000 85.36516 1037 LEU A O 1
ATOM 6265 N N . ALA A 1 1038 ? 124.91828 193.09529 157.45822 1.000 82.78621 1038 ALA A N 1
ATOM 6266 C CA . ALA A 1 1038 ? 123.72446 193.67807 156.86946 1.000 84.03721 1038 ALA A CA 1
ATOM 6267 C C . ALA A 1 1038 ? 122.54157 192.80586 157.25147 1.000 88.38503 1038 ALA A C 1
ATOM 6268 O O . ALA A 1 1038 ? 122.58620 191.58616 157.06756 1.000 86.61048 1038 ALA A O 1
ATOM 6270 N N . LYS A 1 1039 ? 121.49518 193.43599 157.79016 1.000 105.24613 1039 LYS A N 1
ATOM 6271 C CA . LYS A 1 1039 ? 120.39099 192.69520 158.39276 1.000 104.67933 1039 LYS A CA 1
ATOM 6272 C C . LYS A 1 1039 ? 119.62048 191.89147 157.35459 1.000 104.63080 1039 LYS A C 1
ATOM 6273 O O . LYS A 1 1039 ? 119.39287 190.68971 157.53134 1.000 104.73610 1039 LYS A O 1
ATOM 6279 N N . GLU A 1 1040 ? 119.22106 192.53494 156.26360 1.000 103.13272 1040 GLU A N 1
ATOM 6280 C CA . GLU A 1 1040 ? 118.46085 191.86602 155.21528 1.000 100.63520 1040 GLU A CA 1
ATOM 6281 C C . GLU A 1 1040 ? 119.37753 190.90888 154.47364 1.000 100.61287 1040 GLU A C 1
ATOM 6282 O O . GLU A 1 1040 ? 120.26788 191.34382 153.73812 1.000 103.07739 1040 GLU A O 1
ATOM 6288 N N . ARG A 1 1041 ? 119.17948 189.61241 154.69356 1.000 92.45474 1041 ARG A N 1
ATOM 6289 C CA . ARG A 1 1041 ? 119.96278 188.60216 154.00010 1.000 93.37089 1041 ARG A CA 1
ATOM 6290 C C . ARG A 1 1041 ? 119.66953 188.68006 152.51162 1.000 92.76724 1041 ARG A C 1
ATOM 6291 O O . ARG A 1 1041 ? 118.51674 188.82400 152.10119 1.000 94.74434 1041 ARG A O 1
ATOM 6299 N N . VAL A 1 1042 ? 120.71934 188.62014 151.70215 1.000 87.69992 1042 VAL A N 1
ATOM 6300 C CA . VAL A 1 1042 ? 120.65246 189.05618 150.31373 1.000 89.02418 1042 VAL A CA 1
ATOM 6301 C C . VAL A 1 1042 ? 120.44911 187.84655 149.41591 1.000 90.36475 1042 VAL A C 1
ATOM 6302 O O . VAL A 1 1042 ? 121.23156 186.89251 149.45996 1.000 89.79973 1042 VAL A O 1
ATOM 6306 N N . ILE A 1 1043 ? 119.39553 187.88948 148.60297 1.000 87.08330 1043 ILE A N 1
ATOM 6307 C CA . ILE A 1 1043 ? 119.11277 186.85088 147.61920 1.000 85.42789 1043 ILE A CA 1
ATOM 6308 C C . ILE A 1 1043 ? 119.73877 187.26663 146.29659 1.000 84.43508 1043 ILE A C 1
ATOM 6309 O O . ILE A 1 1043 ? 119.42704 188.33533 145.76170 1.000 81.66228 1043 ILE A O 1
ATOM 6314 N N . LEU A 1 1044 ? 120.60504 186.42040 145.75984 1.000 80.13214 1044 LEU A N 1
ATOM 6315 C CA . LEU A 1 1044 ? 121.21206 186.65079 144.45856 1.000 82.05411 1044 LEU A CA 1
ATOM 6316 C C . LEU A 1 1044 ? 120.44843 185.90105 143.37973 1.000 80.57660 1044 LEU A C 1
ATOM 6317 O O . LEU A 1 1044 ? 120.06628 184.74364 143.56538 1.000 77.58135 1044 LEU A O 1
ATOM 6322 N N . THR A 1 1045 ? 120.22073 186.56984 142.25581 1.000 76.47397 1045 THR A N 1
ATOM 6323 C CA . THR A 1 1045 ? 119.70972 185.89946 141.07645 1.000 73.27853 1045 THR A CA 1
ATOM 6324 C C . THR A 1 1045 ? 120.86328 185.21009 140.36263 1.000 76.55134 1045 THR A C 1
ATOM 6325 O O . THR A 1 1045 ? 122.01860 185.30418 140.77549 1.000 83.73536 1045 THR A O 1
ATOM 6329 N N . SER A 1 1046 ? 120.55892 184.49836 139.27698 1.000 80.70200 1046 SER A N 1
ATOM 6330 C CA . SER A 1 1046 ? 121.62073 183.82423 138.53477 1.000 81.61355 1046 SER A CA 1
ATOM 6331 C C . SER A 1 1046 ? 122.49925 184.81636 137.79848 1.000 77.52868 1046 SER A C 1
ATOM 6332 O O . SER A 1 1046 ? 123.67331 184.53403 137.54581 1.000 76.79312 1046 SER A O 1
ATOM 6335 N N . GLU A 1 1047 ? 121.94724 185.97574 137.44940 1.000 76.96838 1047 GLU A N 1
ATOM 6336 C CA . GLU A 1 1047 ? 122.69837 186.95424 136.67728 1.000 80.34725 1047 GLU A CA 1
ATOM 6337 C C . GLU A 1 1047 ? 123.73742 187.66455 137.53399 1.000 81.93135 1047 GLU A C 1
ATOM 6338 O O . GLU A 1 1047 ? 124.88100 187.85435 137.10110 1.000 79.95053 1047 GLU A O 1
ATOM 6344 N N . GLN A 1 1048 ? 123.36379 188.05020 138.75647 1.000 73.30798 1048 GLN A N 1
ATOM 6345 C CA . GLN A 1 1048 ? 124.25075 188.83490 139.60492 1.000 67.97990 1048 GLN A CA 1
ATOM 6346 C C . GLN A 1 1048 ? 125.44868 188.03749 140.09400 1.000 66.71420 1048 GLN A C 1
ATOM 6347 O O . GLN A 1 1048 ? 126.46584 188.63736 140.44201 1.000 68.61554 1048 GLN A O 1
ATOM 6353 N N . ILE A 1 1049 ? 125.37592 186.70803 140.07952 1.000 67.30057 1049 ILE A N 1
ATOM 6354 C CA . ILE A 1 1049 ? 126.54769 185.89919 140.39502 1.000 68.49994 1049 ILE A CA 1
ATOM 6355 C C . ILE A 1 1049 ? 127.62606 186.07484 139.33273 1.000 73.05039 1049 ILE A C 1
ATOM 6356 O O . ILE A 1 1049 ? 128.81967 186.12731 139.64596 1.000 73.63671 1049 ILE A O 1
ATOM 6361 N N . VAL A 1 1050 ? 127.22926 186.19135 138.06657 1.000 70.04385 1050 VAL A N 1
ATOM 6362 C CA . VAL A 1 1050 ? 128.21334 186.33493 137.00059 1.000 67.55161 1050 VAL A CA 1
ATOM 6363 C C . VAL A 1 1050 ? 128.89277 187.69550 137.07734 1.000 65.60596 1050 VAL A C 1
ATOM 6364 O O . VAL A 1 1050 ? 130.10415 187.81335 136.84921 1.000 64.91341 1050 VAL A O 1
ATOM 6368 N N . CYS A 1 1051 ? 128.14089 188.74083 137.42899 1.000 63.62468 1051 CYS A N 1
ATOM 6369 C CA . CYS A 1 1051 ? 128.77502 190.04731 137.53236 1.000 63.74570 1051 CYS A CA 1
ATOM 6370 C C . CYS A 1 1051 ? 129.65726 190.13077 138.76607 1.000 64.06246 1051 CYS A C 1
ATOM 6371 O O . CYS A 1 1051 ? 130.69480 190.79016 138.72326 1.000 65.09481 1051 CYS A O 1
ATOM 6374 N N . ILE A 1 1052 ? 129.29800 189.44276 139.85446 1.000 58.97326 1052 ILE A N 1
ATOM 6375 C CA . ILE A 1 1052 ? 130.18913 189.40450 141.01296 1.000 50.26716 1052 ILE A CA 1
ATOM 6376 C C . ILE A 1 1052 ? 131.42651 188.55270 140.73453 1.000 52.71983 1052 ILE A C 1
ATOM 6377 O O . ILE A 1 1052 ? 132.51483 188.85759 141.22622 1.000 58.77845 1052 ILE A O 1
ATOM 6382 N N . ASN A 1 1053 ? 131.30909 187.51898 139.89792 1.000 51.50788 1053 ASN A N 1
ATOM 6383 C CA . ASN A 1 1053 ? 132.49610 186.77027 139.47545 1.000 52.68272 1053 ASN A CA 1
ATOM 6384 C C . ASN A 1 1053 ? 133.44592 187.64351 138.65864 1.000 56.45612 1053 ASN A C 1
ATOM 6385 O O . ASN A 1 1053 ? 134.66606 187.65531 138.89095 1.000 58.98592 1053 ASN A O 1
ATOM 6390 N N . GLY A 1 1054 ? 132.89542 188.39120 137.70095 1.000 48.36759 1054 GLY A N 1
ATOM 6391 C CA . GLY A 1 1054 ? 133.71812 189.30335 136.92492 1.000 44.89159 1054 GLY A CA 1
ATOM 6392 C C . GLY A 1 1054 ? 134.29636 190.42023 137.76944 1.000 45.68203 1054 GLY A C 1
ATOM 6393 O O . GLY A 1 1054 ? 135.45351 190.80961 137.59030 1.000 5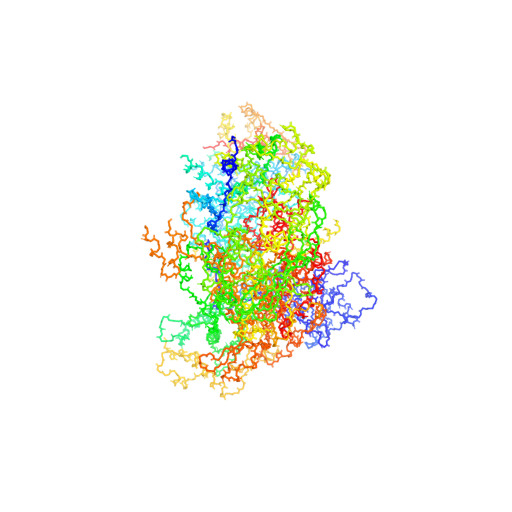1.24403 1054 GLY A O 1
ATOM 6394 N N . PHE A 1 1055 ? 133.51668 190.91434 138.73241 1.000 42.33074 1055 PHE A N 1
ATOM 6395 C CA . PHE A 1 1055 ? 133.98880 191.96910 139.61486 1.000 42.58935 1055 PHE A CA 1
ATOM 6396 C C . PHE A 1 1055 ? 135.10647 191.48544 140.51370 1.000 42.20996 1055 PHE A C 1
ATOM 6397 O O . PHE A 1 1055 ? 136.04466 192.22860 140.79267 1.000 39.17620 1055 PHE A O 1
ATOM 6405 N N . LEU A 1 1056 ? 134.98494 190.27924 141.03911 1.000 35.59382 1056 LEU A N 1
ATOM 6406 C CA . LEU A 1 1056 ? 135.98072 189.79010 141.96694 1.000 37.34974 1056 LEU A CA 1
ATOM 6407 C C . LEU A 1 1056 ? 137.26802 189.45979 141.23517 1.000 40.15270 1056 LEU A C 1
ATOM 6408 O O . LEU A 1 1056 ? 138.35798 189.69434 141.77217 1.000 49.97900 1056 LEU A O 1
ATOM 6413 N N . ASN A 1 1057 ? 137.16572 188.97607 139.99274 1.000 39.86894 1057 ASN A N 1
ATOM 6414 C CA . ASN A 1 1057 ? 138.36311 188.83726 139.17049 1.000 42.03652 1057 ASN A CA 1
ATOM 6415 C C . ASN A 1 1057 ? 138.98958 190.19602 138.87804 1.000 47.00624 1057 ASN A C 1
ATOM 6416 O O . ASN A 1 1057 ? 140.21842 190.32579 138.85866 1.000 46.22663 1057 ASN A O 1
ATOM 6421 N N . TYR A 1 1058 ? 138.15586 191.22537 138.68777 1.000 50.81900 1058 TYR A N 1
ATOM 6422 C CA . TYR A 1 1058 ? 138.64736 192.58451 138.47175 1.000 41.75303 1058 TYR A CA 1
ATOM 6423 C C . TYR A 1 1058 ? 139.36518 193.13257 139.69890 1.000 49.23629 1058 TYR A C 1
ATOM 6424 O O . TYR A 1 1058 ? 140.46111 193.69047 139.59141 1.000 50.77538 1058 TYR A O 1
ATOM 6433 N N . THR A 1 1059 ? 138.76010 192.98429 140.87225 1.000 45.46619 1059 THR A N 1
ATOM 6434 C CA . THR A 1 1059 ? 139.27422 193.63397 142.06994 1.00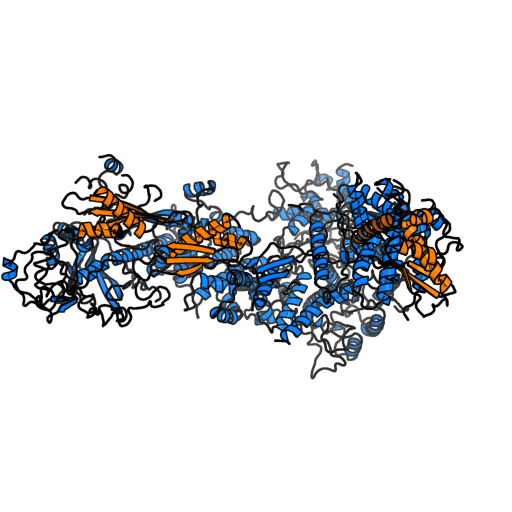0 37.59926 1059 THR A CA 1
ATOM 6435 C C . THR A 1 1059 ? 140.51983 192.94024 142.58037 1.000 24.02768 1059 THR A C 1
ATOM 6436 O O . THR A 1 1059 ? 141.44111 193.60142 143.05712 1.000 32.73580 1059 THR A O 1
ATOM 6440 N N . PHE A 1 1060 ? 140.60259 191.62266 142.46757 1.000 28.39108 1060 PHE A N 1
ATOM 6441 C CA . PHE A 1 1060 ? 141.79754 190.96616 142.96776 1.000 43.75849 1060 PHE A CA 1
ATOM 6442 C C . PHE A 1 1060 ? 142.77017 190.56659 141.87104 1.000 42.59121 1060 PHE A C 1
ATOM 6443 O O . PHE A 1 1060 ? 143.81224 189.99441 142.18262 1.000 38.78664 1060 PHE A O 1
ATOM 6451 N N . THR A 1 1061 ? 142.47741 190.86575 140.60769 1.000 39.25890 1061 THR A N 1
ATOM 6452 C CA . THR A 1 1061 ? 143.42781 190.62893 139.52551 1.000 47.36114 1061 THR A CA 1
ATOM 6453 C C . THR A 1 1061 ? 143.82364 191.88687 138.77678 1.000 47.65720 1061 THR A C 1
ATOM 6454 O O . THR A 1 1061 ? 145.00073 192.07540 138.47655 1.000 49.73084 1061 THR A O 1
ATOM 6458 N N . ASN A 1 1062 ? 142.87090 192.74414 138.43893 1.000 41.96333 1062 ASN A N 1
ATOM 6459 C CA . ASN A 1 1062 ? 143.20678 193.92334 137.66188 1.000 34.79126 1062 ASN A CA 1
ATOM 6460 C C . ASN A 1 1062 ? 143.59353 195.09962 138.53856 1.000 44.22286 1062 ASN A C 1
ATOM 6461 O O . ASN A 1 1062 ? 144.59503 195.76336 138.26350 1.000 54.24150 1062 ASN A O 1
ATOM 6466 N N . VAL A 1 1063 ? 142.83671 195.35859 139.60079 1.000 41.50237 1063 VAL A N 1
ATOM 6467 C CA . VAL A 1 1063 ? 143.09785 196.48206 140.49372 1.000 37.65610 1063 VAL A CA 1
ATOM 6468 C C . VAL A 1 1063 ? 144.29019 196.19977 141.39965 1.000 36.40504 1063 VAL A C 1
ATOM 6469 O O . VAL A 1 1063 ? 145.33320 196.84865 141.28051 1.000 34.91777 1063 VAL A O 1
ATOM 6473 N N . LEU A 1 1064 ? 144.16749 195.21022 142.28173 1.000 35.44757 1064 LEU A N 1
ATOM 6474 C CA . LEU A 1 1064 ? 145.21993 194.93659 143.24683 1.000 25.37783 1064 LEU A CA 1
ATOM 6475 C C . LEU A 1 1064 ? 146.32154 194.04835 142.70827 1.000 39.76815 1064 LEU A C 1
ATOM 6476 O O . LEU A 1 1064 ? 147.36620 193.96292 143.35622 1.000 49.93205 1064 LEU A O 1
ATOM 6481 N N . ARG A 1 1065 ? 146.10420 193.39282 141.56636 1.000 45.98303 1065 ARG A N 1
ATOM 6482 C CA . ARG A 1 1065 ? 147.07977 192.51942 140.90702 1.000 47.19824 1065 ARG A CA 1
ATOM 6483 C C . ARG A 1 1065 ? 147.55967 191.38782 141.80682 1.000 51.98604 1065 ARG A C 1
ATOM 6484 O O . ARG A 1 1065 ? 148.74023 191.04182 141.82124 1.000 56.75204 1065 ARG A O 1
ATOM 6492 N N . LEU A 1 1066 ? 146.63138 190.79272 142.55094 1.000 41.08392 1066 LEU A N 1
ATOM 6493 C CA . LEU A 1 1066 ? 147.00133 189.77619 143.52441 1.000 41.44080 1066 LEU A CA 1
ATOM 6494 C C . LEU A 1 1066 ? 147.13061 188.39619 142.91006 1.000 39.99303 1066 LEU A C 1
ATOM 6495 O O . LEU A 1 1066 ? 147.84909 187.55452 143.45625 1.000 44.33583 1066 LEU A O 1
ATOM 6500 N N . GLN A 1 1067 ? 146.44231 188.14933 141.79883 1.000 46.81690 1067 GLN A N 1
ATOM 6501 C CA . GLN A 1 1067 ? 146.37915 186.81812 141.21875 1.000 47.29544 1067 GLN A CA 1
ATOM 6502 C C . GLN A 1 1067 ? 147.72691 186.43396 140.64938 1.000 46.73926 1067 GLN A C 1
ATOM 6503 O O . GLN A 1 1067 ? 148.30782 187.17064 139.85048 1.000 45.93529 1067 GLN A O 1
ATOM 6509 N N . LYS A 1 1068 ? 148.21728 185.27162 141.05497 1.000 47.37350 1068 LYS A N 1
ATOM 6510 C CA . LYS A 1 1068 ? 149.50987 184.77493 140.61149 1.000 50.63231 1068 LYS A CA 1
ATOM 6511 C C . LYS A 1 1068 ? 149.38537 184.20239 139.20691 1.000 58.87984 1068 LYS A C 1
ATOM 6512 O O . LYS A 1 1068 ? 148.38009 184.37251 138.51500 1.000 60.89423 1068 LYS A O 1
ATOM 6518 N N . PHE A 1 1069 ? 150.41870 183.51662 138.74996 1.000 65.80607 1069 PHE A N 1
ATOM 6519 C CA . PHE A 1 1069 ? 150.27972 182.86577 137.46110 1.000 61.95905 1069 PHE A CA 1
ATOM 6520 C C . PHE A 1 1069 ? 149.47424 181.58722 137.60617 1.000 61.61925 1069 PHE A C 1
ATOM 6521 O O . PHE A 1 1069 ? 148.40069 181.44774 137.01312 1.000 62.89005 1069 PHE A O 1
ATOM 6529 N N . LEU A 1 1070 ? 149.96598 180.67405 138.44340 1.000 72.10284 1070 LEU A N 1
ATOM 6530 C CA . LEU A 1 1070 ? 149.48854 179.29728 138.48279 1.000 75.88653 1070 LEU A CA 1
ATOM 6531 C C . LEU A 1 1070 ? 148.04551 179.19903 138.94043 1.000 74.67817 1070 LEU A C 1
ATOM 6532 O O . LEU A 1 1070 ? 147.32841 178.27817 138.53776 1.000 74.72199 1070 LEU A O 1
ATOM 6537 N N . MET A 1 1071 ? 147.60263 180.13521 139.76168 1.000 64.11210 1071 MET A N 1
ATOM 6538 C CA . MET A 1 1071 ? 146.25507 180.07572 140.27828 1.000 61.09668 1071 MET A CA 1
ATOM 6539 C C . MET A 1 1071 ? 145.26674 180.58711 139.24272 1.000 65.49775 1071 MET A C 1
ATOM 6540 O O . MET A 1 1071 ? 145.61047 181.33420 138.32562 1.000 63.61773 1071 MET A O 1
ATOM 6545 N N . LEU A 1 1072 ? 144.02609 180.14686 139.39164 1.000 65.24094 1072 LEU A N 1
ATOM 6546 C CA . LEU A 1 1072 ? 142.94465 180.46721 138.48366 1.000 59.48829 1072 LEU A CA 1
ATOM 6547 C C . LEU A 1 1072 ? 141.80584 181.07100 139.27945 1.000 56.78047 1072 LEU A C 1
ATOM 6548 O O . LEU A 1 1072 ? 141.75187 180.98104 140.50331 1.000 59.98829 1072 LEU A O 1
ATOM 6553 N N . PHE A 1 1073 ? 140.88600 181.68778 138.57113 1.000 53.67163 1073 PHE A N 1
ATOM 6554 C CA . PHE A 1 1073 ? 139.61581 182.06161 139.15517 1.000 54.79363 1073 PHE A CA 1
ATOM 6555 C C . PHE A 1 1073 ? 138.64779 180.93086 138.86675 1.000 60.23727 1073 PHE A C 1
ATOM 6556 O O . PHE A 1 1073 ? 138.39464 180.60445 137.70237 1.000 62.70901 1073 PHE A O 1
ATOM 6564 N N . ASP A 1 1074 ? 138.13884 180.31214 139.92076 1.000 77.30927 1074 ASP A N 1
ATOM 6565 C CA . ASP A 1 1074 ? 137.17659 179.22343 139.79356 1.000 78.95644 1074 ASP A CA 1
ATOM 6566 C C . ASP A 1 1074 ? 135.87791 179.68940 140.42740 1.000 76.72041 1074 ASP A C 1
ATOM 6567 O O . ASP A 1 1074 ? 135.76412 179.70763 141.66415 1.000 75.81268 1074 ASP A O 1
ATOM 6572 N N . PRO A 1 1075 ? 134.88663 180.10224 139.63084 1.000 79.91026 1075 PRO A N 1
ATOM 6573 C CA . PRO A 1 1075 ? 133.67866 180.71527 140.20385 1.000 80.97896 1075 PRO A CA 1
ATOM 6574 C C . PRO A 1 1075 ? 132.81789 179.75496 140.99221 1.000 83.59961 1075 PRO A C 1
ATOM 6575 O O . PRO A 1 1075 ? 132.03770 180.20016 141.84278 1.000 85.08748 1075 PRO A O 1
ATOM 6579 N N . ASP A 1 1076 ? 132.93059 178.45677 140.73679 1.000 86.71068 1076 ASP A N 1
ATOM 6580 C CA . ASP A 1 1076 ? 132.23608 177.42646 141.49917 1.000 83.69909 1076 ASP A CA 1
ATOM 6581 C C . ASP A 1 1076 ? 133.28735 176.55304 142.17418 1.000 85.39102 1076 ASP A C 1
ATOM 6582 O O . ASP A 1 1076 ? 133.60726 175.45845 141.70918 1.000 85.99807 1076 ASP A O 1
ATOM 6587 N N . SER A 1 1077 ? 133.78426 177.02650 143.31477 1.000 87.78869 1077 SER A N 1
ATOM 6588 C CA . SER A 1 1077 ? 134.96127 176.46799 143.96077 1.000 90.42340 1077 SER A CA 1
ATOM 6589 C C . SER A 1 1077 ? 134.61754 175.98914 145.36250 1.000 90.80733 1077 SER A C 1
ATOM 6590 O O . SER A 1 1077 ? 133.75547 176.55700 146.03809 1.000 92.13346 1077 SER A O 1
ATOM 6593 N N . THR A 1 1078 ? 135.32139 174.94360 145.79533 1.000 94.85303 1078 THR A N 1
ATOM 6594 C CA . THR A 1 1078 ? 134.96216 174.22839 147.01463 1.000 97.17688 1078 THR A CA 1
ATOM 6595 C C . THR A 1 1078 ? 135.38053 174.98909 148.26570 1.000 95.34180 1078 THR A C 1
ATOM 6596 O O . THR A 1 1078 ? 134.54608 175.32092 149.11215 1.000 92.99625 1078 THR A O 1
ATOM 6600 N N . GLU A 1 1079 ? 136.67389 175.25528 148.40628 1.000 85.05865 1079 GLU A N 1
ATOM 6601 C CA . GLU A 1 1079 ? 137.23289 175.84512 149.61164 1.000 83.34194 1079 GLU A CA 1
ATOM 6602 C C . GLU A 1 1079 ? 137.80144 177.22369 149.30484 1.000 83.76848 1079 GLU A C 1
ATOM 6603 O O . GLU A 1 1079 ? 138.26721 177.47582 148.18844 1.000 82.92535 1079 GLU A O 1
ATOM 6609 N N . ASN A 1 1080 ? 137.74851 178.10654 150.31352 1.000 63.51631 1080 ASN A N 1
ATOM 6610 C CA . ASN A 1 1080 ? 138.14031 179.51912 150.22407 1.000 57.75186 1080 ASN A CA 1
ATOM 6611 C C . ASN A 1 1080 ? 137.33849 180.22146 149.12798 1.000 60.24329 1080 ASN A C 1
ATOM 6612 O O . ASN A 1 1080 ? 137.85038 180.59458 148.07754 1.000 64.40767 1080 ASN A O 1
ATOM 6617 N N . CYS A 1 1081 ? 136.04349 180.34037 149.39410 1.000 62.88920 1081 CYS A N 1
ATOM 6618 C CA . CYS A 1 1081 ? 135.07016 180.68611 148.36943 1.000 60.80620 1081 CYS A CA 1
ATOM 6619 C C . CYS A 1 1081 ? 134.07712 181.72818 148.86128 1.000 57.48234 1081 CYS A C 1
ATOM 6620 O O . CYS A 1 1081 ? 132.87181 181.51502 148.82453 1.000 63.86117 1081 CYS A O 1
ATOM 6623 N N . VAL A 1 1082 ? 134.54252 182.85628 149.36673 1.000 48.55267 1082 VAL A N 1
ATOM 6624 C CA . VAL A 1 1082 ? 133.62814 183.90122 149.81286 1.000 46.16499 1082 VAL A CA 1
ATOM 6625 C C . VAL A 1 1082 ? 133.60575 185.02891 148.77589 1.000 45.63737 1082 VAL A C 1
ATOM 6626 O O . VAL A 1 1082 ? 134.54933 185.21150 148.00089 1.000 50.16048 1082 VAL A O 1
ATOM 6630 N N . PHE A 1 1083 ? 132.48883 185.76430 148.70268 1.000 36.16606 1083 PHE A N 1
ATOM 6631 C CA . PHE A 1 1083 ? 132.37342 186.88744 147.77665 1.000 38.92064 1083 PHE A CA 1
ATOM 6632 C C . PHE A 1 1083 ? 132.74720 188.21955 148.40310 1.000 44.73726 1083 PHE A C 1
ATOM 6633 O O . PHE A 1 1083 ? 132.50002 188.46025 149.58141 1.000 49.20395 1083 PHE A O 1
ATOM 6641 N N . ILE A 1 1084 ? 133.31832 189.09906 147.57631 1.000 34.69804 1084 ILE A N 1
ATOM 6642 C CA . ILE A 1 1084 ? 133.57181 190.49214 147.92696 1.000 38.34834 1084 ILE A CA 1
ATOM 6643 C C . ILE A 1 1084 ? 132.78979 191.37256 146.95990 1.000 40.06984 1084 ILE A C 1
ATOM 6644 O O . ILE A 1 1084 ? 132.94377 191.24581 145.74107 1.000 36.50002 1084 ILE A O 1
ATOM 6649 N N . VAL A 1 1085 ? 131.97211 192.27264 147.50240 1.000 42.53046 1085 VAL A N 1
ATOM 6650 C CA . VAL A 1 1085 ? 131.07074 193.10543 146.70405 1.000 41.20026 1085 VAL A CA 1
ATOM 6651 C C . VAL A 1 1085 ? 131.26681 194.58216 147.03305 1.000 44.26298 1085 VAL A C 1
ATOM 6652 O O . VAL A 1 1085 ? 131.43835 194.93620 148.20882 1.000 45.19717 1085 VAL A O 1
ATOM 6656 N N . PRO A 1 1086 ? 131.22315 195.48246 146.04700 1.000 36.27184 1086 PRO A N 1
ATOM 6657 C CA . PRO A 1 1086 ? 131.48362 196.89562 146.33144 1.000 31.61669 1086 PRO A CA 1
ATOM 6658 C C . PRO A 1 1086 ? 130.25295 197.56667 146.92392 1.000 36.94575 1086 PRO A C 1
ATOM 6659 O O . PRO A 1 1086 ? 129.16619 197.53379 146.34770 1.000 47.31757 1086 PRO A O 1
ATOM 6663 N N . THR A 1 1087 ? 130.41844 198.16705 148.08876 1.000 40.65290 1087 THR A N 1
ATOM 6664 C CA . THR A 1 1087 ? 129.29414 198.72685 148.81348 1.000 44.48586 1087 THR A CA 1
ATOM 6665 C C . THR A 1 1087 ? 129.28948 200.23660 148.67683 1.000 43.93591 1087 THR A C 1
ATOM 6666 O O . THR A 1 1087 ? 130.33837 200.87860 148.72630 1.000 50.90117 1087 THR A O 1
ATOM 6670 N N . VAL A 1 1088 ? 128.10242 200.79132 148.50534 1.000 62.17900 1088 VAL A N 1
ATOM 6671 C CA . VAL A 1 1088 ? 127.90209 202.22804 148.42948 1.000 60.84343 1088 VAL A CA 1
ATOM 6672 C C . VAL A 1 1088 ? 127.05767 202.64782 149.62420 1.000 67.59738 1088 VAL A C 1
ATOM 6673 O O . VAL A 1 1088 ? 126.13646 201.92929 150.03350 1.000 77.21947 1088 VAL A O 1
ATOM 6677 N N . LYS A 1 1089 ? 127.42403 203.77261 150.22923 1.000 74.80361 1089 LYS A N 1
ATOM 6678 C CA . LYS A 1 1089 ? 126.61800 204.34333 151.29215 1.000 75.77500 1089 LYS A CA 1
ATOM 6679 C C . LYS A 1 1089 ? 125.30539 204.86593 150.73632 1.000 77.78221 1089 LYS A C 1
ATOM 6680 O O . LYS A 1 1089 ? 125.24310 205.37120 149.61393 1.000 76.74244 1089 LYS A O 1
ATOM 6686 N N . ALA A 1 1090 ? 124.25591 204.72668 151.52452 1.000 97.38701 1090 ALA A N 1
ATOM 6687 C CA . ALA A 1 1090 ? 122.94410 205.25662 151.20255 1.000 99.00563 1090 ALA A CA 1
ATOM 6688 C C . ALA A 1 1090 ? 122.87607 206.73908 151.55888 1.000 102.93885 1090 ALA A C 1
ATOM 6689 O O . ALA A 1 1090 ? 123.60598 207.20181 152.43825 1.000 101.26889 1090 ALA A O 1
ATOM 6691 N N . PRO A 1 1091 ? 122.02525 207.51095 150.87224 1.000 115.55488 1091 PRO A N 1
ATOM 6692 C CA . PRO A 1 1091 ? 121.86630 208.92208 151.26311 1.000 113.60156 1091 PRO A CA 1
ATOM 6693 C C . PRO A 1 1091 ? 121.25528 209.09657 152.64003 1.000 115.15467 1091 PRO A C 1
ATOM 6694 O O . PRO A 1 1091 ? 121.72511 209.93687 153.41602 1.000 115.19906 1091 PRO A O 1
ATOM 6698 N N . ALA A 1 1092 ? 120.21739 208.32388 152.96529 1.000 115.94947 1092 ALA A N 1
ATOM 6699 C CA . ALA A 1 1092 ? 119.61095 208.40809 154.29005 1.000 116.03835 1092 ALA A CA 1
ATOM 6700 C C . ALA A 1 1092 ? 120.52961 207.82680 155.35922 1.000 116.04998 1092 ALA A C 1
ATOM 6701 O O . ALA A 1 1092 ? 120.76550 208.45557 156.39693 1.000 116.05951 1092 ALA A O 1
ATOM 6703 N N . GLY A 1 1093 ? 121.06645 206.63257 155.11848 1.000 106.59153 1093 GLY A N 1
ATOM 6704 C CA . GLY A 1 1093 ? 121.90027 205.96302 156.09765 1.000 105.61585 1093 GLY A CA 1
ATOM 6705 C C . GLY A 1 1093 ? 122.16916 204.50979 155.76115 1.000 105.58956 1093 GLY A C 1
ATOM 6706 O O . GLY A 1 1093 ? 121.32220 203.83697 155.16811 1.000 106.88165 1093 GLY A O 1
ATOM 6707 N N . GLY A 1 1094 ? 123.34625 204.01263 156.13652 1.000 91.22216 1094 GLY A N 1
ATOM 6708 C CA . GLY A 1 1094 ? 123.71010 202.63994 155.86057 1.000 89.50782 1094 GLY A CA 1
ATOM 6709 C C . GLY A 1 1094 ? 124.29762 202.47005 154.47823 1.000 90.22452 1094 GLY A C 1
ATOM 6710 O O . GLY A 1 1094 ? 124.47527 203.41667 153.71688 1.000 92.06709 1094 GLY A O 1
ATOM 6711 N N . LYS A 1 1095 ? 124.61419 201.22261 154.15605 1.000 76.65086 1095 LYS A N 1
ATOM 6712 C CA . LYS A 1 1095 ? 125.16785 200.85940 152.86380 1.000 77.37508 1095 LYS A CA 1
ATOM 6713 C C . LYS A 1 1095 ? 124.29038 199.81202 152.19754 1.000 73.87590 1095 LYS A C 1
ATOM 6714 O O . LYS A 1 1095 ? 123.34497 199.28985 152.78754 1.000 75.14732 1095 LYS A O 1
ATOM 6720 N N . HIS A 1 1096 ? 124.62273 199.52438 150.94353 1.000 66.86072 1096 HIS A N 1
ATOM 6721 C CA . HIS A 1 1096 ? 124.18736 198.30578 150.26822 1.000 64.53650 1096 HIS A CA 1
ATOM 6722 C C . HIS A 1 1096 ? 125.20912 197.99447 149.19035 1.000 64.62928 1096 HIS A C 1
ATOM 6723 O O . HIS A 1 1096 ? 126.24466 198.65351 149.09774 1.000 70.07917 1096 HIS A O 1
ATOM 6730 N N . ILE A 1 1097 ? 124.93791 196.98393 148.38232 1.000 58.99472 1097 ILE A N 1
ATOM 6731 C CA . ILE A 1 1097 ? 125.83400 196.65518 147.28018 1.000 58.33369 1097 ILE A CA 1
ATOM 6732 C C . ILE A 1 1097 ? 125.61743 197.64564 146.14776 1.000 64.12420 1097 ILE A C 1
ATOM 6733 O O . ILE A 1 1097 ? 124.48039 197.97804 145.79991 1.000 71.57279 1097 ILE A O 1
ATOM 6738 N N . ASP A 1 1098 ? 126.70717 198.12960 145.56647 1.000 65.10659 1098 ASP A N 1
ATOM 6739 C CA . ASP A 1 1098 ? 126.60635 199.08786 144.47272 1.000 69.72039 1098 ASP A CA 1
ATOM 6740 C C . ASP A 1 1098 ? 126.31155 198.31269 143.20146 1.000 70.34471 1098 ASP A C 1
ATOM 6741 O O . ASP A 1 1098 ? 127.20721 197.80581 142.52655 1.000 66.73942 1098 ASP A O 1
ATOM 6746 N N . TRP A 1 1099 ? 125.02217 198.21930 142.87743 1.000 76.01123 1099 TRP A N 1
ATOM 6747 C CA . TRP A 1 1099 ? 124.61769 197.52045 141.66728 1.000 73.19299 1099 TRP A CA 1
ATOM 6748 C C . TRP A 1 1099 ? 124.95044 198.32436 140.42176 1.000 72.59068 1099 TRP A C 1
ATOM 6749 O O . TRP A 1 1099 ? 125.28872 197.74259 139.38585 1.000 74.90353 1099 TRP A O 1
ATOM 6760 N N . GLN A 1 1100 ? 124.85956 199.65237 140.50429 1.000 74.37493 1100 GLN A N 1
ATOM 6761 C CA . GLN A 1 1100 ? 125.25404 200.49420 139.38222 1.000 79.25477 1100 GLN A CA 1
ATOM 6762 C C . GLN A 1 1100 ? 126.74051 200.36887 139.10334 1.000 79.54600 1100 GLN A C 1
ATOM 6763 O O . GLN A 1 1100 ? 127.15538 200.26762 137.94579 1.000 79.34176 1100 GLN A O 1
ATOM 6769 N N . PHE A 1 1101 ? 127.55600 200.34284 140.15587 1.000 71.07931 1101 PHE A N 1
ATOM 6770 C CA . PHE A 1 1101 ? 128.99095 200.17785 139.96699 1.000 71.60616 1101 PHE A CA 1
ATOM 6771 C C . PHE A 1 1101 ? 129.33789 198.77474 139.50841 1.000 71.19195 1101 PHE A C 1
ATOM 6772 O O . PHE A 1 1101 ? 130.29777 198.59813 138.75984 1.000 70.32894 1101 PHE A O 1
ATOM 6780 N N . LEU A 1 1102 ? 128.57756 197.77216 139.94754 1.000 69.90597 1102 LEU A N 1
ATOM 6781 C CA . LEU A 1 1102 ? 128.78324 196.41819 139.45025 1.000 69.36296 1102 LEU A CA 1
ATOM 6782 C C . LEU A 1 1102 ? 128.47272 196.33264 137.96284 1.000 75.23705 1102 LEU A C 1
ATOM 6783 O O . LEU A 1 1102 ? 129.19443 195.67233 137.20711 1.000 77.70228 1102 LEU A O 1
ATOM 6788 N N . GLU A 1 1103 ? 127.41860 197.02380 137.52138 1.000 79.85550 1103 GLU A N 1
ATOM 6789 C CA . GLU A 1 1103 ? 127.11224 197.09097 136.09753 1.000 78.36988 1103 GLU A CA 1
ATOM 6790 C C . GLU A 1 1103 ? 128.18315 197.85811 135.33480 1.000 80.95815 1103 GLU A C 1
ATOM 6791 O O . GLU A 1 1103 ? 128.50069 197.51505 134.19104 1.000 80.80113 1103 GLU A O 1
ATOM 6797 N N . LEU A 1 1104 ? 128.73245 198.91079 135.94706 1.000 84.67267 1104 LEU A N 1
ATOM 6798 C CA . LEU A 1 1104 ? 129.82986 199.65570 135.33438 1.000 87.39149 1104 LEU A CA 1
ATOM 6799 C C . LEU A 1 1104 ? 131.06991 198.78587 135.17375 1.000 86.20927 1104 LEU A C 1
ATOM 6800 O O . LEU A 1 1104 ? 131.73950 198.83012 134.13733 1.000 85.37191 1104 LEU A O 1
ATOM 6805 N N . ILE A 1 1105 ? 131.38667 197.99265 136.19550 1.000 79.55257 1105 ILE A N 1
ATOM 6806 C CA . ILE A 1 1105 ? 132.53440 197.09634 136.14474 1.000 79.50188 1105 ILE A CA 1
ATOM 6807 C C . ILE A 1 1105 ? 132.31499 196.01055 135.09856 1.000 81.88851 1105 ILE A C 1
ATOM 6808 O O . ILE A 1 1105 ? 133.25084 195.60856 134.39395 1.000 81.47109 1105 ILE A O 1
ATOM 6813 N N . GLN A 1 1106 ? 131.07156 195.53994 134.95904 1.000 83.91781 1106 GLN A N 1
ATOM 6814 C CA . GLN A 1 1106 ? 130.75516 194.59754 133.89079 1.000 82.46685 1106 GLN A CA 1
ATOM 6815 C C . GLN A 1 1106 ? 130.93399 195.23255 132.51733 1.000 86.07276 1106 GLN A C 1
ATOM 6816 O O . GLN A 1 1106 ? 131.50789 194.61651 131.61183 1.000 84.85529 1106 GLN A O 1
ATOM 6822 N N . ALA A 1 1107 ? 130.47218 196.47392 132.35331 1.000 93.13229 1107 ALA A N 1
ATOM 6823 C CA . ALA A 1 1107 ? 130.60368 197.16366 131.07415 1.000 93.60338 1107 ALA A CA 1
ATOM 6824 C C . ALA A 1 1107 ? 132.05411 197.54308 130.80102 1.000 94.68652 1107 ALA A C 1
ATOM 6825 O O . ALA A 1 1107 ? 132.62943 197.15987 129.77597 1.000 94.36831 1107 ALA A O 1
ATOM 6827 N N . ASN A 1 1108 ? 132.66553 198.29384 131.71218 1.000 92.71398 1108 ASN A N 1
ATOM 6828 C CA . ASN A 1 1108 ? 134.08209 198.63307 131.60353 1.000 92.86128 1108 ASN A CA 1
ATOM 6829 C C . ASN A 1 1108 ? 134.87786 197.39660 131.98524 1.000 92.98629 1108 ASN A C 1
ATOM 6830 O O . ASN A 1 1108 ? 135.27976 197.22183 133.13381 1.000 95.22279 1108 ASN A O 1
ATOM 6835 N N . GLY A 1 1109 ? 135.12262 196.53100 131.00877 1.000 102.43721 1109 GLY A N 1
ATOM 6836 C CA . GLY A 1 1109 ? 135.80822 195.28564 131.28086 1.000 104.24201 1109 GLY A CA 1
ATOM 6837 C C . GLY A 1 1109 ? 137.30420 195.47800 131.35517 1.000 106.49770 1109 GLY A C 1
ATOM 6838 O O . GLY A 1 1109 ? 137.78352 196.36332 132.06646 1.000 107.05242 1109 GLY A O 1
ATOM 6839 N N . ASN A 1 1110 ? 138.06354 194.65857 130.62575 1.000 111.60397 1110 ASN A N 1
ATOM 6840 C CA . ASN A 1 1110 ? 139.51267 194.83881 130.51153 1.000 112.84281 1110 ASN A CA 1
ATOM 6841 C C . ASN A 1 1110 ? 139.83155 195.87496 129.43028 1.000 111.72532 1110 ASN A C 1
ATOM 6842 O O . ASN A 1 1110 ? 140.52624 195.61335 128.44939 1.000 111.37265 1110 ASN A O 1
ATOM 6847 N N . THR A 1 1111 ? 139.30465 197.07857 129.63681 1.000 115.81151 1111 THR A N 1
ATOM 6848 C CA . THR A 1 1111 ? 139.38210 198.14692 128.64979 1.000 115.89797 1111 THR A CA 1
ATOM 6849 C C . THR A 1 1111 ? 140.77073 198.75602 128.73013 1.000 114.53961 1111 THR A C 1
ATOM 6850 O O . THR A 1 1111 ? 141.08226 199.50386 129.65910 1.000 116.22068 1111 THR A O 1
ATOM 6854 N N . MET A 1 1112 ? 141.61400 198.38930 127.77164 1.000 110.27079 1112 MET A N 1
ATOM 6855 C CA . MET A 1 1112 ? 142.89503 199.05009 127.58300 1.000 111.93922 1112 MET A CA 1
ATOM 6856 C C . MET A 1 1112 ? 142.63104 200.51883 127.26800 1.000 112.90305 1112 MET A C 1
ATOM 6857 O O . MET A 1 1112 ? 141.75846 200.81209 126.43876 1.000 112.32433 1112 MET A O 1
ATOM 6862 N N . PRO A 1 1113 ? 143.31310 201.45933 127.93265 1.000 108.53574 1113 PRO A N 1
ATOM 6863 C CA . PRO A 1 1113 ? 142.87917 202.86527 127.89670 1.000 108.51212 1113 PRO A CA 1
ATOM 6864 C C . PRO A 1 1113 ? 143.04557 203.47227 126.51317 1.000 106.88439 1113 PRO A C 1
ATOM 6865 O O . PRO A 1 1113 ? 144.09252 203.33127 125.87880 1.000 106.78699 1113 PRO A O 1
ATOM 6869 N N . ARG A 1 1114 ? 141.98482 204.12226 126.04502 1.000 98.06503 1114 ARG A N 1
ATOM 6870 C CA . ARG A 1 1114 ? 141.94430 204.64284 124.68856 1.000 96.47486 1114 ARG A CA 1
ATOM 6871 C C . ARG A 1 1114 ? 142.91684 205.80079 124.55730 1.000 99.53993 1114 ARG A C 1
ATOM 6872 O O . ARG A 1 1114 ? 142.80142 206.79790 125.27259 1.000 103.65321 1114 ARG A O 1
ATOM 6880 N N . ALA A 1 1115 ? 143.88242 205.66365 123.65917 1.000 97.74752 1115 ALA A N 1
ATOM 6881 C CA . ALA A 1 1115 ? 144.75843 206.77795 123.32542 1.000 97.83396 1115 ALA A CA 1
ATOM 6882 C C . ALA A 1 1115 ? 143.92087 207.79725 122.57161 1.000 96.20682 1115 ALA A C 1
ATOM 6883 O O . ALA A 1 1115 ? 143.66006 207.64504 121.37707 1.000 96.78766 1115 ALA A O 1
ATOM 6885 N N . VAL A 1 1116 ? 143.47726 208.82077 123.28804 1.000 96.90110 1116 VAL A N 1
ATOM 6886 C CA . VAL A 1 1116 ? 142.53076 209.80517 122.75698 1.000 98.55978 1116 VAL A CA 1
ATOM 6887 C C . VAL A 1 1116 ? 143.20548 210.60779 121.64943 1.000 100.60445 1116 VAL A C 1
ATOM 6888 O O . VAL A 1 1116 ? 144.30775 211.14363 121.85938 1.000 100.69506 1116 VAL A O 1
ATOM 6892 N N . PRO A 1 1117 ? 142.61941 210.69318 120.46167 1.000 106.41131 1117 PRO A N 1
ATOM 6893 C CA . PRO A 1 1117 ? 143.13147 211.61252 119.44622 1.000 105.96601 1117 PRO A CA 1
ATOM 6894 C C . PRO A 1 1117 ? 142.74528 213.04829 119.78016 1.000 105.54115 1117 PRO A C 1
ATOM 6895 O O . PRO A 1 1117 ? 141.95788 213.31870 120.68843 1.000 105.12595 1117 PRO A O 1
ATOM 6899 N N . ASP A 1 1118 ? 143.31352 213.97750 119.00830 1.000 107.17509 1118 ASP A N 1
ATOM 6900 C CA . ASP A 1 1118 ? 143.25603 215.39410 119.35049 1.000 107.42325 1118 ASP A CA 1
ATOM 6901 C C . ASP A 1 1118 ? 141.87322 216.01126 119.19655 1.000 107.60112 1118 ASP A C 1
ATOM 6902 O O . ASP A 1 1118 ? 141.66538 217.12479 119.68799 1.000 107.64835 1118 ASP A O 1
ATOM 6907 N N . GLU A 1 1119 ? 140.93609 215.32827 118.53701 1.000 109.83424 1119 GLU A N 1
ATOM 6908 C CA . GLU A 1 1119 ? 139.60274 215.88665 118.33557 1.000 109.74492 1119 GLU A CA 1
ATOM 6909 C C . GLU A 1 1119 ? 138.85057 216.03084 119.65347 1.000 109.81114 1119 GLU A C 1
ATOM 6910 O O . GLU A 1 1119 ? 138.25333 217.07808 119.92184 1.000 109.92529 1119 GLU A O 1
ATOM 6916 N N . GLU A 1 1120 ? 138.87860 214.99629 120.49845 1.000 110.49213 1120 GLU A N 1
ATOM 6917 C CA . GLU A 1 1120 ? 138.21130 215.09775 121.79379 1.000 110.24690 1120 GLU A CA 1
ATOM 6918 C C . GLU A 1 1120 ? 138.98084 215.99621 122.74685 1.000 110.87039 1120 GLU A C 1
ATOM 6919 O O . GLU A 1 1120 ? 138.38582 216.60077 123.64518 1.000 110.26336 1120 GLU A O 1
ATOM 6925 N N . ARG A 1 1121 ? 140.30062 216.08270 122.57645 1.000 106.73776 1121 ARG A N 1
ATOM 6926 C CA . ARG A 1 1121 ? 141.10045 216.94967 123.43238 1.000 106.71287 1121 ARG A CA 1
ATOM 6927 C C . ARG A 1 1121 ? 140.83137 218.41777 123.13287 1.000 104.25637 1121 ARG A C 1
ATOM 6928 O O . ARG A 1 1121 ? 140.77630 219.24379 124.05012 1.000 105.21362 1121 ARG A O 1
ATOM 6936 N N . GLN A 1 1122 ? 140.65840 218.76084 121.85602 1.000 108.35291 1122 GLN A N 1
ATOM 6937 C CA . GLN A 1 1122 ? 140.18442 220.09517 121.51228 1.000 111.01794 1122 GLN A CA 1
ATOM 6938 C C . GLN A 1 1122 ? 138.72667 220.28234 121.90023 1.000 111.00059 1122 GLN A C 1
ATOM 6939 O O . GLN A 1 1122 ? 138.32148 221.38911 122.27018 1.000 111.15971 1122 GLN A O 1
ATOM 6945 N N . ALA A 1 1123 ? 137.93436 219.21111 121.83292 1.000 116.37026 1123 ALA A N 1
ATOM 6946 C CA . ALA A 1 1123 ? 136.48289 219.32547 121.89749 1.000 118.71466 1123 ALA A CA 1
ATOM 6947 C C . ALA A 1 1123 ? 135.96796 219.56008 123.31400 1.000 118.69837 1123 ALA A C 1
ATOM 6948 O O . ALA A 1 1123 ? 135.02203 220.33249 123.50502 1.000 117.39544 1123 ALA A O 1
ATOM 6950 N N . GLN A 1 1124 ? 136.55496 218.90884 124.31758 1.000 112.13584 1124 GLN A N 1
ATOM 6951 C CA . GLN A 1 1124 ? 135.99307 219.03415 125.65209 1.000 111.34928 1124 GLN A CA 1
ATOM 6952 C C . GLN A 1 1124 ? 137.05328 219.47721 126.65057 1.000 109.00831 1124 GLN A C 1
ATOM 6953 O O . GLN A 1 1124 ? 138.20857 219.04617 126.57083 1.000 108.47051 1124 GLN A O 1
ATOM 6959 N N . PRO A 1 1125 ? 136.68610 220.36153 127.59289 1.000 104.85100 1125 PRO A N 1
ATOM 6960 C CA . PRO A 1 1125 ? 137.68346 220.98932 128.46949 1.000 104.91746 1125 PRO A CA 1
ATOM 6961 C C . PRO A 1 1125 ? 137.96391 220.23232 129.75662 1.000 104.86026 1125 PRO A C 1
ATOM 6962 O O . PRO A 1 1125 ? 137.46949 219.12171 129.96533 1.000 104.59210 1125 PRO A O 1
ATOM 6966 N N . PHE A 1 1126 ? 138.77729 220.83986 130.61770 1.000 96.91967 1126 PHE A N 1
ATOM 6967 C CA . PHE A 1 1126 ? 139.05442 220.29826 131.93996 1.000 96.43751 1126 PHE A CA 1
ATOM 6968 C C . PHE A 1 1126 ? 137.80001 220.34370 132.80811 1.000 96.85338 1126 PHE A C 1
ATOM 6969 O O . PHE A 1 1126 ? 136.97336 221.25314 132.70098 1.000 96.29180 1126 PHE A O 1
ATOM 6977 N N . ASP A 1 1127 ? 137.67364 219.34881 133.68596 1.000 95.16226 1127 ASP A N 1
ATOM 6978 C CA . ASP A 1 1127 ? 136.60239 219.26975 134.66129 1.000 93.89518 1127 ASP A CA 1
ATOM 6979 C C . ASP A 1 1127 ? 137.22443 219.12669 136.04477 1.000 94.60192 1127 ASP A C 1
ATOM 6980 O O . ASP A 1 1127 ? 138.12845 218.29749 136.22946 1.000 94.10274 1127 ASP A O 1
ATOM 6985 N N . PRO A 1 1128 ? 136.79861 219.91682 137.03333 1.000 97.99737 1128 PRO A N 1
ATOM 6986 C CA . PRO A 1 1128 ? 137.27398 219.65929 138.40307 1.000 97.34730 1128 PRO A CA 1
ATOM 6987 C C . PRO A 1 1128 ? 136.68009 218.40328 139.01710 1.000 97.05302 1128 PRO A C 1
ATOM 6988 O O . PRO A 1 1128 ? 137.37780 217.69099 139.74760 1.000 95.16857 1128 PRO A O 1
ATOM 6992 N N . GLN A 1 1129 ? 135.40652 218.11190 138.74632 1.000 91.47639 1129 GLN A N 1
ATOM 6993 C CA . GLN A 1 1129 ? 134.73243 216.98069 139.36889 1.000 92.30307 1129 GLN A CA 1
ATOM 6994 C C . GLN A 1 1129 ? 135.14973 215.63753 138.79014 1.000 90.45570 1129 GLN A C 1
ATOM 6995 O O . GLN A 1 1129 ? 134.90200 214.60778 139.42469 1.000 90.96021 1129 GLN A O 1
ATOM 7001 N N . ARG A 1 1130 ? 135.76155 215.61798 137.60594 1.000 78.77492 1130 ARG A N 1
ATOM 7002 C CA . ARG A 1 1130 ? 136.26829 214.38164 137.02282 1.000 75.94732 1130 ARG A CA 1
ATOM 7003 C C . ARG A 1 1130 ? 137.63803 213.99606 137.56208 1.000 74.87161 1130 ARG A C 1
ATOM 7004 O O . ARG A 1 1130 ? 138.12727 212.91041 137.24950 1.000 76.67979 1130 ARG A O 1
ATOM 7012 N N . PHE A 1 1131 ? 138.26616 214.84200 138.36827 1.000 71.69438 1131 PHE A N 1
ATOM 7013 C CA . PHE A 1 1131 ? 139.59324 214.55176 138.88758 1.000 71.96348 1131 PHE A CA 1
ATOM 7014 C C . PHE A 1 1131 ? 139.72536 214.75880 140.37822 1.000 75.59648 1131 PHE A C 1
ATOM 7015 O O . PHE A 1 1131 ? 140.65899 214.21078 140.97337 1.000 72.73998 1131 PHE A O 1
ATOM 7023 N N . GLN A 1 1132 ? 138.85150 215.53613 140.99591 1.000 83.91930 1132 GLN A N 1
ATOM 7024 C CA . GLN A 1 1132 ? 138.74896 215.53511 142.44348 1.000 83.85575 1132 GLN A CA 1
ATOM 7025 C C . GLN A 1 1132 ? 138.26871 214.16593 142.90136 1.000 84.33106 1132 GLN A C 1
ATOM 7026 O O . GLN A 1 1132 ? 137.20998 213.70155 142.46426 1.000 80.65791 1132 GLN A O 1
ATOM 7032 N N . ASP A 1 1133 ? 139.07140 213.52381 143.76081 1.000 75.18995 1133 ASP A N 1
ATOM 7033 C CA . ASP A 1 1133 ? 138.85600 212.16895 144.28308 1.000 71.16586 1133 ASP A CA 1
ATOM 7034 C C . ASP A 1 1133 ? 138.78763 211.14652 143.14292 1.000 68.77245 1133 ASP A C 1
ATOM 7035 O O . ASP A 1 1133 ? 137.75241 210.55204 142.85562 1.000 67.52750 1133 ASP A O 1
ATOM 7040 N N . ALA A 1 1134 ? 139.92778 210.97856 142.48012 1.000 58.80311 1134 ALA A N 1
ATOM 7041 C CA . ALA A 1 1134 ? 140.01509 210.10070 141.32717 1.000 58.64920 1134 ALA A CA 1
ATOM 7042 C C . ALA A 1 1134 ? 141.35474 209.38886 141.32627 1.000 53.01372 1134 ALA A C 1
ATOM 7043 O O . ALA A 1 1134 ? 142.22440 209.67126 142.14734 1.000 50.00486 1134 ALA A O 1
ATOM 7045 N N . VAL A 1 1135 ? 141.50293 208.43971 140.40217 1.000 46.13652 1135 VAL A N 1
ATOM 7046 C CA . VAL A 1 1135 ? 142.76021 207.74685 140.14363 1.000 44.97504 1135 VAL A CA 1
ATOM 7047 C C . VAL A 1 1135 ? 143.04711 207.91836 138.66909 1.000 44.47312 1135 VAL A C 1
ATOM 7048 O O . VAL A 1 1135 ? 142.21720 207.55941 137.83307 1.000 53.75725 1135 VAL A O 1
ATOM 7052 N N . VAL A 1 1136 ? 144.21339 208.46709 138.35049 1.000 47.07691 1136 VAL A N 1
ATOM 7053 C CA . VAL A 1 1136 ? 144.43410 209.18185 137.09917 1.000 51.33431 1136 VAL A CA 1
ATOM 7054 C C . VAL A 1 1136 ? 145.58102 208.61824 136.27707 1.000 49.70204 1136 VAL A C 1
ATOM 7055 O O . VAL A 1 1136 ? 146.42019 209.38018 135.79384 1.000 57.80773 1136 VAL A O 1
ATOM 7059 N N . MET A 1 1137 ? 145.68931 207.30586 136.20697 1.000 42.83031 1137 MET A N 1
ATOM 7060 C CA . MET A 1 1137 ? 146.59957 206.57742 135.32722 1.000 44.96287 1137 MET A CA 1
ATOM 7061 C C . MET A 1 1137 ? 146.74765 207.16705 133.92037 1.000 51.74640 1137 MET A C 1
ATOM 7062 O O . MET A 1 1137 ? 145.75865 207.58647 133.31133 1.000 54.15595 1137 MET A O 1
ATOM 7067 N N . PRO A 1 1138 ? 147.96312 207.28317 133.39774 1.000 60.54785 1138 PRO A N 1
ATOM 7068 C CA . PRO A 1 1138 ? 148.15604 207.87972 132.07628 1.000 60.15978 1138 PRO A CA 1
ATOM 7069 C C . PRO A 1 1138 ? 148.19785 206.84304 130.96000 1.000 64.63421 1138 PRO A C 1
ATOM 7070 O O . PRO A 1 1138 ? 148.50089 205.67002 131.17313 1.000 66.92643 1138 PRO A O 1
ATOM 7074 N N . TRP A 1 1139 ? 147.89621 207.30370 129.74111 1.000 73.58680 1139 TRP A N 1
ATOM 7075 C CA . TRP A 1 1139 ? 147.66504 206.38977 128.63093 1.000 75.28444 1139 TRP A CA 1
ATOM 7076 C C . TRP A 1 1139 ? 148.74905 206.37970 127.56729 1.000 78.15821 1139 TRP A C 1
ATOM 7077 O O . TRP A 1 1139 ? 148.74726 205.47776 126.72467 1.000 77.21619 1139 TRP A O 1
ATOM 7088 N N . TYR A 1 1140 ? 149.65663 207.34718 127.56568 1.000 76.41030 1140 TYR A N 1
ATOM 7089 C CA . TYR A 1 1140 ? 150.70046 207.44305 126.55007 1.000 73.86173 1140 TYR A CA 1
ATOM 7090 C C . TYR A 1 1140 ? 151.86270 206.49364 126.78795 1.000 77.00199 1140 TYR A C 1
ATOM 7091 O O . TYR A 1 1140 ? 152.71287 206.35017 125.90742 1.000 77.90570 1140 TYR A O 1
ATOM 7100 N N . ARG A 1 1141 ? 151.88848 205.82632 127.93482 1.000 83.74690 1141 ARG A N 1
ATOM 7101 C CA . ARG A 1 1141 ? 152.95239 204.93406 128.37068 1.000 83.16182 1141 ARG A CA 1
ATOM 7102 C C . ARG A 1 1141 ? 152.36383 204.09226 129.49346 1.000 84.86942 1141 ARG A C 1
ATOM 7103 O O . ARG A 1 1141 ? 151.43003 204.52482 130.17574 1.000 82.99816 1141 ARG A O 1
ATOM 7111 N N . ASN A 1 1142 ? 152.92286 202.88595 129.66734 1.000 86.69179 1142 ASN A N 1
ATOM 7112 C CA . ASN A 1 1142 ? 152.26687 201.75420 130.33821 1.000 85.31476 1142 ASN A CA 1
ATOM 7113 C C . ASN A 1 1142 ? 150.91030 201.45968 129.70316 1.000 89.01342 1142 ASN A C 1
ATOM 7114 O O . ASN A 1 1142 ? 149.85610 201.63462 130.31200 1.000 90.24664 1142 ASN A O 1
ATOM 7119 N N . GLN A 1 1143 ? 150.95764 201.00661 128.45221 1.000 99.97611 1143 GLN A N 1
ATOM 7120 C CA . GLN A 1 1143 ? 149.72348 200.76328 127.71859 1.000 98.83221 1143 GLN A CA 1
ATOM 7121 C C . GLN A 1 1143 ? 149.01454 199.50412 128.20853 1.000 99.90002 1143 GLN A C 1
ATOM 7122 O O . GLN A 1 1143 ? 147.78030 199.45889 128.22952 1.000 102.82013 1143 GLN A O 1
ATOM 7128 N N . ASP A 1 1144 ? 149.76162 198.47422 128.61600 1.000 92.90864 1144 ASP A N 1
ATOM 7129 C CA . ASP A 1 1144 ? 149.14501 197.19619 128.96367 1.000 94.26500 1144 ASP A CA 1
ATOM 7130 C C . ASP A 1 1144 ? 149.16681 196.86668 130.44823 1.000 92.46316 1144 ASP A C 1
ATOM 7131 O O . ASP A 1 1144 ? 148.25492 196.19190 130.92479 1.000 95.87643 1144 ASP A O 1
ATOM 7136 N N . GLN A 1 1145 ? 150.17851 197.31376 131.18972 1.000 73.32242 1145 GLN A N 1
ATOM 7137 C CA . GLN A 1 1145 ? 150.25861 197.12270 132.63680 1.000 74.27251 1145 GLN A CA 1
ATOM 7138 C C . GLN A 1 1145 ? 150.32774 198.53897 133.19544 1.000 70.69108 1145 GLN A C 1
ATOM 7139 O O . GLN A 1 1145 ? 151.40990 199.13434 133.30780 1.000 72.65400 1145 GLN A O 1
ATOM 7145 N N . PRO A 1 1146 ? 149.18410 199.15277 133.46809 1.000 59.70818 1146 PRO A N 1
ATOM 7146 C CA . PRO A 1 1146 ? 149.16735 200.58406 133.76636 1.000 63.29383 1146 PRO A CA 1
ATOM 7147 C C . PRO A 1 1146 ? 149.69098 200.87987 135.15894 1.000 63.87450 1146 PRO A C 1
ATOM 7148 O O . PRO A 1 1146 ? 149.82840 200.00506 136.01141 1.000 60.35953 1146 PRO A O 1
ATOM 7152 N N . GLN A 1 1147 ? 150.00335 202.15377 135.36739 1.000 63.18363 1147 GLN A N 1
ATOM 7153 C CA . GLN A 1 1147 ? 150.49922 202.66882 136.63388 1.000 55.79806 1147 GLN A CA 1
ATOM 7154 C C . GLN A 1 1147 ? 149.47668 203.64778 137.16101 1.000 49.88052 1147 GLN A C 1
ATOM 7155 O O . GLN A 1 1147 ? 149.10343 204.58238 136.45654 1.000 60.17459 1147 GLN A O 1
ATOM 7161 N N . TYR A 1 1148 ? 149.02574 203.45004 138.38135 1.000 34.27519 1148 TYR A N 1
ATOM 7162 C CA . TYR A 1 1148 ? 147.91084 204.22092 138.89144 1.000 41.27746 1148 TYR A CA 1
ATOM 7163 C C . TYR A 1 1148 ? 148.39921 205.20270 139.93565 1.000 44.26567 1148 TYR A C 1
ATOM 7164 O O . TYR A 1 1148 ? 149.11027 204.81593 140.86245 1.000 57.94426 1148 TYR A O 1
ATOM 7173 N N . PHE A 1 1149 ? 148.00852 206.46012 139.79455 1.000 35.16753 1149 PHE A N 1
ATOM 7174 C CA . PHE A 1 1149 ? 148.34152 207.49953 140.74878 1.000 35.03467 1149 PHE A CA 1
ATOM 7175 C C . PHE A 1 1149 ? 147.07310 207.95888 141.43658 1.000 33.74752 1149 PHE A C 1
ATOM 7176 O O . PHE A 1 1149 ? 145.99460 207.90415 140.85729 1.000 40.69973 1149 PHE A O 1
ATOM 7184 N N . TYR A 1 1150 ? 147.20132 208.44419 142.66343 1.000 34.35085 1150 TYR A N 1
ATOM 7185 C CA . TYR A 1 1150 ? 146.07493 209.06819 143.34141 1.000 35.48180 1150 TYR A CA 1
ATOM 7186 C C . TYR A 1 1150 ? 145.91918 210.48797 142.79853 1.000 43.62270 1150 TYR A C 1
ATOM 7187 O O . TYR A 1 1150 ? 146.48617 210.84627 141.76886 1.000 49.03940 1150 TYR A O 1
ATOM 7196 N N . VAL A 1 1151 ? 145.12705 211.32529 143.45732 1.000 58.84165 1151 VAL A N 1
ATOM 7197 C CA . VAL A 1 1151 ? 145.14850 212.76735 143.21461 1.000 57.38909 1151 VAL A CA 1
ATOM 7198 C C . VAL A 1 1151 ? 145.25077 213.43258 144.57437 1.000 55.34868 1151 VAL A C 1
ATOM 7199 O O . VAL A 1 1151 ? 144.31068 213.36305 145.37643 1.000 59.38616 1151 VAL A O 1
ATOM 7203 N N . ALA A 1 1152 ? 146.40002 214.04294 144.85777 1.000 60.07433 1152 ALA A N 1
ATOM 7204 C CA . ALA A 1 1152 ? 146.49488 214.83272 146.07443 1.000 64.43726 1152 ALA A CA 1
ATOM 7205 C C . ALA A 1 1152 ? 145.72104 216.13042 145.91680 1.000 67.51243 1152 ALA A C 1
ATOM 7206 O O . ALA A 1 1152 ? 144.76259 216.39080 146.65333 1.000 66.80181 1152 ALA A O 1
ATOM 7208 N N . GLU A 1 1153 ? 146.10590 216.95412 144.94342 1.000 74.15916 1153 GLU A N 1
ATOM 7209 C CA . GLU A 1 1153 ? 145.44346 218.23672 144.76027 1.000 71.60186 1153 GLU A CA 1
ATOM 7210 C C . GLU A 1 1153 ? 145.28654 218.54523 143.28098 1.000 72.85504 1153 GLU A C 1
ATOM 7211 O O . GLU A 1 1153 ? 146.07774 218.10516 142.44633 1.000 72.90012 1153 GLU A O 1
ATOM 7217 N N . ILE A 1 1154 ? 144.24502 219.31046 142.96717 1.000 87.19408 1154 ILE A N 1
ATOM 7218 C CA . ILE A 1 1154 ? 144.10818 219.95001 141.66397 1.000 85.53112 1154 ILE A CA 1
ATOM 7219 C C . ILE A 1 1154 ? 144.75843 221.32169 141.79110 1.000 87.81423 1154 ILE A C 1
ATOM 7220 O O . ILE A 1 1154 ? 144.16031 222.25013 142.33266 1.000 89.68845 1154 ILE A O 1
ATOM 7225 N N . CYS A 1 1155 ? 145.99085 221.45083 141.30126 1.000 88.91907 1155 CYS A N 1
ATOM 7226 C CA . CYS A 1 1155 ? 146.75669 222.66816 141.52639 1.000 90.70083 1155 CYS A CA 1
ATOM 7227 C C . CYS A 1 1155 ? 146.47286 223.68176 140.42350 1.000 91.84585 1155 CYS A C 1
ATOM 7228 O O . CYS A 1 1155 ? 146.70962 223.38473 139.24055 1.000 91.53435 1155 CYS A O 1
ATOM 7231 N N . PRO A 1 1156 ? 145.91195 224.85734 140.75674 1.000 99.79026 1156 PRO A N 1
ATOM 7232 C CA . PRO A 1 1156 ? 145.47101 225.79623 139.72211 1.000 100.21259 1156 PRO A CA 1
ATOM 7233 C C . PRO A 1 1156 ? 146.56608 226.74073 139.27079 1.000 99.90538 1156 PRO A C 1
ATOM 7234 O O . PRO A 1 1156 ? 146.51071 227.25586 138.15167 1.000 98.89586 1156 PRO A O 1
ATOM 7238 N N . HIS A 1 1157 ? 147.55126 226.99503 140.13568 1.000 101.29597 1157 HIS A N 1
ATOM 7239 C CA . HIS A 1 1157 ? 148.57914 227.97160 139.79547 1.000 102.06630 1157 HIS A CA 1
ATOM 7240 C C . HIS A 1 1157 ? 149.50447 227.45611 138.70443 1.000 101.81579 1157 HIS A C 1
ATOM 7241 O O . HIS A 1 1157 ? 150.07295 228.25016 137.94868 1.000 102.03034 1157 HIS A O 1
ATOM 7248 N N . LEU A 1 1158 ? 149.66248 226.14536 138.60107 1.000 94.21559 1158 LEU A N 1
ATOM 7249 C CA . LEU A 1 1158 ? 150.38437 225.58179 137.47916 1.000 94.30216 1158 LEU A CA 1
ATOM 7250 C C . LEU A 1 1158 ? 149.48015 225.51324 136.25211 1.000 95.41857 1158 LEU A C 1
ATOM 7251 O O . LEU A 1 1158 ? 148.27736 225.77998 136.31358 1.000 94.43665 1158 LEU A O 1
ATOM 7256 N N . SER A 1 1159 ? 150.08650 225.14955 135.12494 1.000 87.31012 1159 SER A N 1
ATOM 7257 C CA . SER A 1 1159 ? 149.46045 225.09753 133.81110 1.000 84.04041 1159 SER A CA 1
ATOM 7258 C C . SER A 1 1159 ? 150.41258 224.34769 132.89110 1.000 83.24939 1159 SER A C 1
ATOM 7259 O O . SER A 1 1159 ? 151.56367 224.12056 133.27630 1.000 83.87866 1159 SER A O 1
ATOM 7262 N N . PRO A 1 1160 ? 150.00335 223.94603 131.68238 1.000 79.64689 1160 PRO A N 1
ATOM 7263 C CA . PRO A 1 1160 ? 150.99116 223.44118 130.71648 1.000 81.63553 1160 PRO A CA 1
ATOM 7264 C C . PRO A 1 1160 ? 151.97685 224.49391 130.24190 1.000 84.93387 1160 PRO A C 1
ATOM 7265 O O . PRO A 1 1160 ? 152.99075 224.13381 129.63396 1.000 87.60898 1160 PRO A O 1
ATOM 7269 N N . LEU A 1 1161 ? 151.70651 225.77525 130.47992 1.000 83.76597 1161 LEU A N 1
ATOM 7270 C CA . LEU A 1 1161 ? 152.65545 226.84007 130.21287 1.000 82.08052 1161 LEU A CA 1
ATOM 7271 C C . LEU A 1 1161 ? 153.41095 227.30363 131.45276 1.000 84.01953 1161 LEU A C 1
ATOM 7272 O O . LEU A 1 1161 ? 154.35544 228.08675 131.31773 1.000 83.76418 1161 LEU A O 1
ATOM 7277 N N . SER A 1 1162 ? 153.03637 226.83985 132.64370 1.000 86.95944 1162 SER A N 1
ATOM 7278 C CA . SER A 1 1162 ? 153.84474 227.09375 133.82861 1.000 87.69295 1162 SER A CA 1
ATOM 7279 C C . SER A 1 1162 ? 155.14636 226.31466 133.73770 1.000 86.16719 1162 SER A C 1
ATOM 7280 O O . SER A 1 1162 ? 155.18748 225.21591 133.18654 1.000 87.22107 1162 SER A O 1
ATOM 7283 N N . CYS A 1 1163 ? 156.20429 226.88099 134.31466 1.000 88.91134 1163 CYS A N 1
ATOM 7284 C CA . CYS A 1 1163 ? 157.56656 226.54089 133.91704 1.000 90.33574 1163 CYS A CA 1
ATOM 7285 C C . CYS A 1 1163 ? 157.96129 225.11624 134.28847 1.000 88.46088 1163 CYS A C 1
ATOM 7286 O O . CYS A 1 1163 ? 157.59321 224.60021 135.34494 1.000 87.03376 1163 CYS A O 1
ATOM 7289 N N . PHE A 1 1164 ? 158.70498 224.48953 133.38599 1.000 91.36654 1164 PHE A N 1
ATOM 7290 C CA . PHE A 1 1164 ? 159.26806 223.17074 133.61843 1.000 93.28593 1164 PHE A CA 1
ATOM 7291 C C . PHE A 1 1164 ? 160.26831 223.23441 134.76842 1.000 94.47545 1164 PHE A C 1
ATOM 7292 O O . PHE A 1 1164 ? 161.06028 224.17923 134.84416 1.000 96.33144 1164 PHE A O 1
ATOM 7300 N N . PRO A 1 1165 ? 160.25064 222.26630 135.68899 1.000 88.69146 1165 PRO A N 1
ATOM 7301 C CA . PRO A 1 1165 ? 161.11231 222.37085 136.87549 1.000 87.50614 1165 PRO A CA 1
ATOM 7302 C C . PRO A 1 1165 ? 162.57634 222.14740 136.58502 1.000 88.73888 1165 PRO A C 1
ATOM 7303 O O . PRO A 1 1165 ? 163.41808 222.58138 137.37782 1.000 88.01385 1165 PRO A O 1
ATOM 7307 N N . GLY A 1 1166 ? 162.90861 221.49145 135.48724 1.000 94.36264 1166 GLY A N 1
ATOM 7308 C CA . GLY A 1 1166 ? 164.27668 221.26060 135.09338 1.000 95.18089 1166 GLY A CA 1
ATOM 7309 C C . GLY A 1 1166 ? 164.76140 222.26624 134.07230 1.000 96.21922 1166 GLY A C 1
ATOM 7310 O O . GLY A 1 1166 ? 164.27447 223.40055 133.99788 1.000 93.48756 1166 GLY A O 1
ATOM 7311 N N . ASP A 1 1167 ? 165.74135 221.84674 133.27378 1.000 107.15524 1167 ASP A N 1
ATOM 7312 C CA . ASP A 1 1167 ? 166.36057 222.73691 132.30647 1.000 107.12338 1167 ASP A CA 1
ATOM 7313 C C . ASP A 1 1167 ? 166.67133 222.08545 130.96585 1.000 105.66429 1167 ASP A C 1
ATOM 7314 O O . ASP A 1 1167 ? 167.25424 222.75015 130.10438 1.000 104.13559 1167 ASP A O 1
ATOM 7319 N N . ASN A 1 1168 ? 166.31267 220.82028 130.75747 1.000 107.66038 1168 ASN A N 1
ATOM 7320 C CA . ASN A 1 1168 ? 166.45012 220.19989 129.44821 1.000 107.81858 1168 ASN A CA 1
ATOM 7321 C C . ASN A 1 1168 ? 165.26375 220.46936 128.53944 1.000 109.56555 1168 ASN A C 1
ATOM 7322 O O . ASN A 1 1168 ? 165.33677 220.15587 127.34865 1.000 111.16778 1168 ASN A O 1
ATOM 7327 N N . TYR A 1 1169 ? 164.18219 221.03213 129.06803 1.000 102.79261 1169 TYR A N 1
ATOM 7328 C CA . TYR A 1 1169 ? 163.03725 221.42774 128.26825 1.000 100.55849 1169 TYR A CA 1
ATOM 7329 C C . TYR A 1 1169 ? 162.53260 222.76895 128.77144 1.000 101.14300 1169 TYR A C 1
ATOM 7330 O O . TYR A 1 1169 ? 162.83361 223.18903 129.88994 1.000 100.57844 1169 TYR A O 1
ATOM 7339 N N . ARG A 1 1170 ? 161.73242 223.42475 127.93402 1.000 100.83920 1170 ARG A N 1
ATOM 7340 C CA . ARG A 1 1170 ? 160.88334 224.53691 128.34798 1.000 99.27446 1170 ARG A CA 1
ATOM 7341 C C . ARG A 1 1170 ? 159.61893 223.90668 128.96382 1.000 98.87546 1170 ARG A C 1
ATOM 7342 O O . ARG A 1 1170 ? 159.57127 222.69631 129.18597 1.000 100.96043 1170 ARG A O 1
ATOM 7350 N N . THR A 1 1171 ? 158.57324 224.68893 129.23025 1.000 90.90054 1171 THR A N 1
ATOM 7351 C CA . THR A 1 1171 ? 157.45136 224.31700 130.08339 1.000 88.43669 1171 THR A CA 1
ATOM 7352 C C . THR A 1 1171 ? 156.62059 223.12094 129.64284 1.000 90.33350 1171 THR A C 1
ATOM 7353 O O . THR A 1 1171 ? 156.84944 222.54163 128.58028 1.000 90.45542 1171 THR A O 1
ATOM 7357 N N . PHE A 1 1172 ? 155.62583 222.77977 130.46689 1.000 85.04687 1172 PHE A N 1
ATOM 7358 C CA . PHE A 1 1172 ? 154.93686 221.49594 130.39857 1.000 82.78276 1172 PHE A CA 1
ATOM 7359 C C . PHE A 1 1172 ? 154.18154 221.25053 129.10180 1.000 82.00830 1172 PHE A C 1
ATOM 7360 O O . PHE A 1 1172 ? 153.96757 220.08971 128.75729 1.000 85.99487 1172 PHE A O 1
ATOM 7368 N N . LYS A 1 1173 ? 153.79101 222.28369 128.35546 1.000 81.69521 1173 LYS A N 1
ATOM 7369 C CA . LYS A 1 1173 ? 153.22564 221.98967 127.04440 1.000 80.99774 1173 LYS A CA 1
ATOM 7370 C C . LYS A 1 1173 ? 154.28810 221.54022 126.05028 1.000 82.29655 1173 LYS A C 1
ATOM 7371 O O . LYS A 1 1173 ? 153.94438 220.95206 125.02122 1.000 81.70894 1173 LYS A O 1
ATOM 7377 N N . HIS A 1 1174 ? 155.56332 221.79967 126.32594 1.000 84.04159 1174 HIS A N 1
ATOM 7378 C CA . HIS A 1 1174 ? 156.62158 221.19515 125.54195 1.000 84.45781 1174 HIS A CA 1
ATOM 7379 C C . HIS A 1 1174 ? 156.85615 219.78191 126.04990 1.000 89.09672 1174 HIS A C 1
ATOM 7380 O O . HIS A 1 1174 ? 156.10489 219.26618 126.87805 1.000 87.83371 1174 HIS A O 1
ATOM 7387 N N . TYR A 1 1175 ? 157.79093 219.08716 125.40240 1.000 89.49660 1175 TYR A N 1
ATOM 7388 C CA . TYR A 1 1175 ? 158.32022 217.75771 125.71814 1.000 85.27337 1175 TYR A CA 1
ATOM 7389 C C . TYR A 1 1175 ? 157.26817 216.65200 125.75459 1.000 81.24042 1175 TYR A C 1
ATOM 7390 O O . TYR A 1 1175 ? 157.60984 215.48772 125.95175 1.000 83.52860 1175 TYR A O 1
ATOM 7399 N N . TYR A 1 1176 ? 156.00322 216.97904 125.53892 1.000 77.82776 1176 TYR A N 1
ATOM 7400 C CA . TYR A 1 1176 ? 155.03407 215.99437 125.11347 1.000 81.91393 1176 TYR A CA 1
ATOM 7401 C C . TYR A 1 1176 ? 155.04117 215.86004 123.60425 1.000 82.64715 1176 TYR A C 1
ATOM 7402 O O . TYR A 1 1176 ? 154.63921 214.81634 123.07908 1.000 82.93382 1176 TYR A O 1
ATOM 7411 N N . LEU A 1 1177 ? 155.47241 216.91041 122.90304 1.000 82.55471 1177 LEU A N 1
ATOM 7412 C CA . LEU A 1 1177 ? 155.76749 216.81080 121.48114 1.000 83.25440 1177 LEU A CA 1
ATOM 7413 C C . LEU A 1 1177 ? 157.10542 216.13217 121.25029 1.000 82.81074 1177 LEU A C 1
ATOM 7414 O O . LEU A 1 1177 ? 157.26425 215.37315 120.28915 1.000 81.25729 1177 LEU A O 1
ATOM 7419 N N . VAL A 1 1178 ? 158.07166 216.39233 122.12285 1.000 80.25590 1178 VAL A N 1
ATOM 7420 C CA . VAL A 1 1178 ? 159.44269 215.96270 121.89022 1.000 79.21301 1178 VAL A CA 1
ATOM 7421 C C . VAL A 1 1178 ? 159.66706 214.53662 122.36105 1.000 82.29621 1178 VAL A C 1
ATOM 7422 O O . VAL A 1 1178 ? 160.14995 213.69380 121.60075 1.000 83.29671 1178 VAL A O 1
ATOM 7426 N N . LYS A 1 1179 ? 159.33277 214.24768 123.62046 1.000 82.70943 1179 LYS A N 1
ATOM 7427 C CA . LYS A 1 1179 ? 159.51999 212.89840 124.14156 1.000 78.83100 1179 LYS A CA 1
ATOM 7428 C C . LYS A 1 1179 ? 158.49517 211.93963 123.55488 1.000 79.97881 1179 LYS A C 1
ATOM 7429 O O . LYS A 1 1179 ? 158.84592 210.84850 123.09325 1.000 80.73635 1179 LYS A O 1
ATOM 7435 N N . TYR A 1 1180 ? 157.22198 212.33623 123.54838 1.000 80.24255 1180 TYR A N 1
ATOM 7436 C CA . TYR A 1 1180 ? 156.13455 211.46459 123.10931 1.000 81.39613 1180 TYR A CA 1
ATOM 7437 C C . TYR A 1 1180 ? 155.73867 211.69782 121.65569 1.000 80.96232 1180 TYR A C 1
ATOM 7438 O O . TYR A 1 1180 ? 155.83552 210.79048 120.82588 1.000 80.52066 1180 TYR A O 1
ATOM 7447 N N . GLY A 1 1181 ? 155.30209 212.91187 121.33649 1.000 79.91080 1181 GLY A N 1
ATOM 7448 C CA . GLY A 1 1181 ? 154.56139 213.19270 120.12037 1.000 78.51174 1181 GLY A CA 1
ATOM 7449 C C . GLY A 1 1181 ? 153.16965 213.73548 120.36826 1.000 76.97684 1181 GLY A C 1
ATOM 7450 O O . GLY A 1 1181 ? 152.42998 213.96406 119.40180 1.000 76.24960 1181 GLY A O 1
ATOM 7451 N N . LEU A 1 1182 ? 152.77755 213.95420 121.61559 1.000 81.56542 1182 LEU A N 1
ATOM 7452 C CA . LEU A 1 1182 ? 151.45671 214.45956 121.93826 1.000 82.83371 1182 LEU A CA 1
ATOM 7453 C C . LEU A 1 1182 ? 151.46290 215.98080 121.93395 1.000 82.68330 1182 LEU A C 1
ATOM 7454 O O . LEU A 1 1182 ? 152.50514 216.62085 122.05467 1.000 82.71818 1182 LEU A O 1
ATOM 7459 N N . THR A 1 1183 ? 150.27800 216.56344 121.79415 1.000 83.65557 1183 THR A N 1
ATOM 7460 C CA . THR A 1 1183 ? 150.12155 218.00952 121.85260 1.000 85.53968 1183 THR A CA 1
ATOM 7461 C C . THR A 1 1183 ? 149.05497 218.35750 122.87335 1.000 82.98621 1183 THR A C 1
ATOM 7462 O O . THR A 1 1183 ? 147.93875 217.84089 122.80541 1.000 83.17841 1183 THR A O 1
ATOM 7466 N N . ILE A 1 1184 ? 149.39310 219.23526 123.80960 1.000 82.15809 1184 ILE A N 1
ATOM 7467 C CA . ILE A 1 1184 ? 148.39998 219.73945 124.74558 1.000 82.61420 1184 ILE A CA 1
ATOM 7468 C C . ILE A 1 1184 ? 147.51834 220.74076 124.01935 1.000 85.13972 1184 ILE A C 1
ATOM 7469 O O . ILE A 1 1184 ? 148.00471 221.75481 123.50861 1.000 88.46699 1184 ILE A O 1
ATOM 7474 N N . GLN A 1 1185 ? 146.21685 220.46806 123.96931 1.000 88.89629 1185 GLN A N 1
ATOM 7475 C CA . GLN A 1 1185 ? 145.32233 221.39098 123.28304 1.000 89.87880 1185 GLN A CA 1
ATOM 7476 C C . GLN A 1 1185 ? 144.91343 222.54034 124.19148 1.000 91.55582 1185 GLN A C 1
ATOM 7477 O O . GLN A 1 1185 ? 145.20338 223.70580 123.90348 1.000 94.22299 1185 GLN A O 1
ATOM 7483 N N . ASN A 1 1186 ? 144.24183 222.23403 125.29221 1.000 82.75698 1186 ASN A N 1
ATOM 7484 C CA . ASN A 1 1186 ? 143.91062 223.25333 126.28133 1.000 85.00483 1186 ASN A CA 1
ATOM 7485 C C . ASN A 1 1186 ? 145.18156 223.58785 127.05217 1.000 85.96707 1186 ASN A C 1
ATOM 7486 O O . ASN A 1 1186 ? 145.56613 222.87733 127.97953 1.000 88.52550 1186 ASN A O 1
ATOM 7491 N N . THR A 1 1187 ? 145.85097 224.67235 126.67072 1.000 80.92430 1187 THR A N 1
ATOM 7492 C CA . THR A 1 1187 ? 147.02669 225.13658 127.38809 1.000 81.44981 1187 THR A CA 1
ATOM 7493 C C . THR A 1 1187 ? 146.67483 226.10146 128.50984 1.000 83.64726 1187 THR A C 1
ATOM 7494 O O . THR A 1 1187 ? 147.54533 226.83994 128.98167 1.000 82.34772 1187 THR A O 1
ATOM 7498 N N . SER A 1 1188 ? 145.41721 226.11660 128.93591 1.000 87.40862 1188 SER A N 1
ATOM 7499 C CA . SER A 1 1188 ? 144.92630 226.93532 130.03649 1.000 87.71365 1188 SER A CA 1
ATOM 7500 C C . SER A 1 1188 ? 144.14969 226.07150 131.00873 1.000 87.59133 1188 SER A C 1
ATOM 7501 O O . SER A 1 1188 ? 143.03123 226.39028 131.41537 1.000 85.70104 1188 SER A O 1
ATOM 7504 N N . GLN A 1 1189 ? 144.73870 224.93838 131.37716 1.000 84.40761 1189 GLN A N 1
ATOM 7505 C CA . GLN A 1 1189 ? 144.11348 223.99121 132.27996 1.000 78.71622 1189 GLN A CA 1
ATOM 7506 C C . GLN A 1 1189 ? 144.94370 223.83504 133.54395 1.000 79.19588 1189 GLN A C 1
ATOM 7507 O O . GLN A 1 1189 ? 146.15701 224.06452 133.52689 1.000 83.58125 1189 GLN A O 1
ATOM 7513 N N . PRO A 1 1190 ? 144.32017 223.44135 134.65772 1.000 79.90670 1190 PRO A N 1
ATOM 7514 C CA . PRO A 1 1190 ? 145.08768 223.18323 135.88064 1.000 78.88328 1190 PRO A CA 1
ATOM 7515 C C . PRO A 1 1190 ? 145.97095 221.96008 135.76694 1.000 75.15303 1190 PRO A C 1
ATOM 7516 O O . PRO A 1 1190 ? 146.04794 221.33162 134.71180 1.000 76.55642 1190 PRO A O 1
ATOM 7520 N N . LEU A 1 1191 ? 146.65202 221.60334 136.84259 1.000 73.87323 1191 LEU A N 1
ATOM 7521 C CA . LEU A 1 1191 ? 147.49769 220.42859 136.78768 1.000 74.53196 1191 LEU A CA 1
ATOM 7522 C C . LEU A 1 1191 ? 147.23614 219.55834 138.00771 1.000 78.27091 1191 LEU A C 1
ATOM 7523 O O . LEU A 1 1191 ? 146.45436 219.91285 138.89435 1.000 80.01209 1191 LEU A O 1
ATOM 7528 N N . LEU A 1 1192 ? 147.90485 218.40809 138.05655 1.000 66.01971 1192 LEU A N 1
ATOM 7529 C CA . LEU A 1 1192 ? 147.53717 217.33126 138.96500 1.000 62.75438 1192 LEU A CA 1
ATOM 7530 C C . LEU A 1 1192 ? 148.69286 217.01888 139.89837 1.000 65.23349 1192 LEU A C 1
ATOM 7531 O O . LEU A 1 1192 ? 149.70630 216.46747 139.46504 1.000 67.46427 1192 LEU A O 1
ATOM 7536 N N . ASP A 1 1193 ? 148.53461 217.35971 141.17325 1.000 66.38496 1193 ASP A N 1
ATOM 7537 C CA . ASP A 1 1193 ? 149.44061 216.91694 142.21921 1.000 64.43407 1193 ASP A CA 1
ATOM 7538 C C . ASP A 1 1193 ? 149.02058 215.51153 142.61235 1.000 65.89105 1193 ASP A C 1
ATOM 7539 O O . ASP A 1 1193 ? 147.99003 215.33115 143.26875 1.000 66.77458 1193 ASP A O 1
ATOM 7544 N N . VAL A 1 1194 ? 149.79391 214.51582 142.18148 1.000 59.27939 1194 VAL A N 1
ATOM 7545 C CA . VAL A 1 1194 ? 149.44958 213.11272 142.35463 1.000 53.82655 1194 VAL A CA 1
ATOM 7546 C C . VAL A 1 1194 ? 150.54128 212.40017 143.14065 1.000 57.18224 1194 VAL A C 1
ATOM 7547 O O . VAL A 1 1194 ? 151.72283 212.75777 143.08904 1.000 67.22458 1194 VAL A O 1
ATOM 7551 N N . ASP A 1 1195 ? 150.12603 211.39455 143.89924 1.000 49.96987 1195 ASP A N 1
ATOM 7552 C CA . ASP A 1 1195 ? 151.02851 210.49962 144.60114 1.000 50.25085 1195 ASP A CA 1
ATOM 7553 C C . ASP A 1 1195 ? 150.58150 209.07719 144.32309 1.000 52.71513 1195 ASP A C 1
ATOM 7554 O O . ASP A 1 1195 ? 149.39076 208.82739 144.14041 1.000 62.87452 1195 ASP A O 1
ATOM 7559 N N . HIS A 1 1196 ? 151.53525 208.14920 144.29860 1.000 36.17019 1196 HIS A N 1
ATOM 7560 C CA . HIS A 1 1196 ? 151.24234 206.78841 143.87625 1.000 38.07145 1196 HIS A CA 1
ATOM 7561 C C . HIS A 1 1196 ? 150.31406 206.07622 144.84540 1.000 41.00908 1196 HIS A C 1
ATOM 7562 O O . HIS A 1 1196 ? 150.23171 206.40760 146.02680 1.000 45.38703 1196 HIS A O 1
ATOM 7569 N N . THR A 1 1197 ? 149.60106 205.09378 144.31802 1.000 35.44787 1197 THR A N 1
ATOM 7570 C CA . THR A 1 1197 ? 148.77463 204.22641 145.12652 1.000 36.97464 1197 THR A CA 1
ATOM 7571 C C . THR A 1 1197 ? 149.64704 203.20848 145.84988 1.000 43.77021 1197 THR A C 1
ATOM 7572 O O . THR A 1 1197 ? 150.81176 203.00184 145.50220 1.000 44.79134 1197 THR A O 1
ATOM 7576 N N . SER A 1 1198 ? 149.07735 202.58784 146.88092 1.000 37.27349 1198 SER A N 1
ATOM 7577 C CA . SER A 1 1198 ? 149.85472 201.72228 147.75347 1.000 32.32599 1198 SER A CA 1
ATOM 7578 C C . SER A 1 1198 ? 150.26449 200.46375 147.01763 1.000 29.66017 1198 SER A C 1
ATOM 7579 O O . SER A 1 1198 ? 149.51956 199.94680 146.19035 1.000 41.64210 1198 SER A O 1
ATOM 7582 N N . ALA A 1 1199 ? 151.46458 199.98731 147.29705 1.000 30.70926 1199 ALA A N 1
ATOM 7583 C CA . ALA A 1 1199 ? 151.98376 198.83082 146.58615 1.000 30.96178 1199 ALA A CA 1
ATOM 7584 C C . ALA A 1 1199 ? 152.71623 197.87446 147.50845 1.000 32.69759 1199 ALA A C 1
ATOM 7585 O O . ALA A 1 1199 ? 153.36806 196.94427 147.01903 1.000 35.21748 1199 ALA A O 1
ATOM 7587 N N . ARG A 1 1200 ? 152.66594 198.09481 148.81487 1.000 37.23760 1200 ARG A N 1
ATOM 7588 C CA . ARG A 1 1200 ? 153.15076 197.14119 149.80400 1.000 37.06588 1200 ARG A CA 1
ATOM 7589 C C . ARG A 1 1200 ? 151.98620 196.97331 150.75642 1.000 38.24592 1200 ARG A C 1
ATOM 7590 O O . ARG A 1 1200 ? 151.83464 197.76727 151.68026 1.000 39.57715 1200 ARG A O 1
ATOM 7598 N N . LEU A 1 1201 ? 151.17585 195.94766 150.53670 1.000 39.51504 1201 LEU A N 1
ATOM 7599 C CA . LEU A 1 1201 ? 149.83067 195.89563 151.08510 1.000 34.47726 1201 LEU A CA 1
ATOM 7600 C C . LEU A 1 1201 ? 149.76925 195.27765 152.47468 1.000 37.09976 1201 LEU A C 1
ATOM 7601 O O . LEU A 1 1201 ? 148.67114 195.03948 152.98495 1.000 36.09571 1201 LEU A O 1
ATOM 7606 N N . ASN A 1 1202 ? 150.91459 195.00737 153.08965 1.000 33.85861 1202 ASN A N 1
ATOM 7607 C CA . ASN A 1 1202 ? 150.98210 194.52445 154.46622 1.000 27.63797 1202 ASN A CA 1
ATOM 7608 C C . ASN A 1 1202 ? 150.84346 195.71860 155.39525 1.000 32.50613 1202 ASN A C 1
ATOM 7609 O O . ASN A 1 1202 ? 151.82593 196.30141 155.84104 1.000 44.00687 1202 ASN A O 1
ATOM 7614 N N . PHE A 1 1203 ? 149.61064 196.07850 155.71916 1.000 31.26167 1203 PHE A N 1
ATOM 7615 C CA . PHE A 1 1203 ? 149.36399 197.20063 156.61304 1.000 24.42857 1203 PHE A CA 1
ATOM 7616 C C . PHE A 1 1203 ? 149.10050 196.74159 158.02811 1.000 26.64754 1203 PHE A C 1
ATOM 7617 O O . PHE A 1 1203 ? 148.30639 197.34086 158.72895 1.000 30.35436 1203 PHE A O 1
ATOM 7625 N N . LEU A 1 1204 ? 149.76007 195.68301 158.47728 1.000 34.47500 1204 LEU A N 1
ATOM 7626 C CA . LEU A 1 1204 ? 149.51418 195.15396 159.81097 1.000 36.26383 1204 LEU A CA 1
ATOM 7627 C C . LEU A 1 1204 ? 150.45440 195.72668 160.85891 1.000 40.28039 1204 LEU A C 1
ATOM 7628 O O . LEU A 1 1204 ? 150.04923 195.88994 162.01169 1.000 42.06274 1204 LEU A O 1
ATOM 7633 N N . THR A 1 1205 ? 151.69091 196.04282 160.49244 1.000 41.58742 1205 THR A N 1
ATOM 7634 C CA . THR A 1 1205 ? 152.68014 196.71355 161.32371 1.000 40.91645 1205 THR A CA 1
ATOM 7635 C C . THR A 1 1205 ? 152.75984 198.18573 160.95661 1.000 40.46109 1205 THR A C 1
ATOM 7636 O O . THR A 1 1205 ? 152.70692 198.52110 159.76994 1.000 42.31155 1205 THR A O 1
ATOM 7640 N N . PRO A 1 1206 ? 152.91154 199.11020 161.90327 1.000 43.60291 1206 PRO A N 1
ATOM 7641 C CA . PRO A 1 1206 ? 153.16243 200.49939 161.53156 1.000 39.34227 1206 PRO A CA 1
ATOM 7642 C C . PRO A 1 1206 ? 154.61034 200.68094 161.11681 1.000 41.61634 1206 PRO A C 1
ATOM 7643 O O . PRO A 1 1206 ? 155.47057 199.83544 161.36319 1.000 37.59698 1206 PRO A O 1
ATOM 7647 N N . ARG A 1 1207 ? 154.86305 201.79461 160.44337 1.000 43.45303 1207 ARG A N 1
ATOM 7648 C CA . ARG A 1 1207 ? 156.18138 202.07034 159.90495 1.000 45.61572 1207 ARG A CA 1
ATOM 7649 C C . ARG A 1 1207 ? 156.90366 203.19563 160.62764 1.000 50.84161 1207 ARG A C 1
ATOM 7650 O O . ARG A 1 1207 ? 158.07623 203.44316 160.33989 1.000 48.42831 1207 ARG A O 1
ATOM 7658 N N . TYR A 1 1208 ? 156.23856 203.86288 161.56731 1.000 67.05320 1208 TYR A N 1
ATOM 7659 C CA . TYR A 1 1208 ? 156.78855 204.98414 162.31627 1.000 60.24313 1208 TYR A CA 1
ATOM 7660 C C . TYR A 1 1208 ? 156.98757 204.71246 163.79979 1.000 59.40380 1208 TYR A C 1
ATOM 7661 O O . TYR A 1 1208 ? 157.53029 205.56919 164.49743 1.000 64.34933 1208 TYR A O 1
ATOM 7670 N N . VAL A 1 1209 ? 156.56252 203.56131 164.29982 1.000 56.90747 1209 VAL A N 1
ATOM 7671 C CA . VAL A 1 1209 ? 156.88012 203.10818 165.64468 1.000 53.88735 1209 VAL A CA 1
ATOM 7672 C C . VAL A 1 1209 ? 157.27457 201.65147 165.54189 1.000 53.89028 1209 VAL A C 1
ATOM 7673 O O . VAL A 1 1209 ? 156.51634 200.84521 165.00326 1.000 64.38058 1209 VAL A O 1
ATOM 7677 N N . ASN A 1 1210 ? 158.44946 201.30436 166.04326 1.000 62.75761 1210 ASN A N 1
ATOM 7678 C CA . ASN A 1 1210 ? 158.87366 199.91667 165.98699 1.000 65.38161 1210 ASN A CA 1
ATOM 7679 C C . ASN A 1 1210 ? 158.44666 199.17263 167.24674 1.000 67.08055 1210 ASN A C 1
ATOM 7680 O O . ASN A 1 1210 ? 157.65481 199.66444 168.05219 1.000 66.89734 1210 ASN A O 1
ATOM 7685 N N . ARG A 1 1211 ? 158.99167 197.96851 167.41973 1.000 71.33112 1211 ARG A N 1
ATOM 7686 C CA . ARG A 1 1211 ? 158.35873 196.95223 168.25134 1.000 66.48856 1211 ARG A CA 1
ATOM 7687 C C . ARG A 1 1211 ? 158.41783 197.27859 169.73717 1.000 71.05430 1211 ARG A C 1
ATOM 7688 O O . ARG A 1 1211 ? 157.47531 196.96943 170.47195 1.000 74.98499 1211 ARG A O 1
ATOM 7696 N N . LYS A 1 1212 ? 159.47559 197.92652 170.20556 1.000 67.12252 1212 LYS A N 1
ATOM 7697 C CA . LYS A 1 1212 ? 159.61245 198.14451 171.63574 1.000 67.73780 1212 LYS A CA 1
ATOM 7698 C C . LYS A 1 1212 ? 158.98740 199.45977 172.10839 1.000 72.43369 1212 LYS A C 1
ATOM 7699 O O . LYS A 1 1212 ? 159.28015 199.90918 173.22186 1.000 73.32792 1212 LYS A O 1
ATOM 7705 N N . GLY A 1 1213 ? 158.12278 200.07419 171.30102 1.000 68.06074 1213 GLY A N 1
ATOM 7706 C CA . GLY A 1 1213 ? 157.58219 201.38016 171.60262 1.000 68.61892 1213 GLY A CA 1
ATOM 7707 C C . GLY A 1 1213 ? 158.42904 202.54161 171.13036 1.000 67.61388 1213 GLY A C 1
ATOM 7708 O O . GLY A 1 1213 ? 157.95432 203.67995 171.15932 1.000 67.69104 1213 GLY A O 1
ATOM 7709 N N . VAL A 1 1214 ? 159.66308 202.28402 170.69432 1.000 61.37759 1214 VAL A N 1
ATOM 7710 C CA . VAL A 1 1214 ? 160.56124 203.32084 170.20079 1.000 59.16988 1214 VAL A CA 1
ATOM 7711 C C . VAL A 1 1214 ? 160.05951 203.81339 168.85450 1.000 64.48632 1214 VAL A C 1
ATOM 7712 O O . VAL A 1 1214 ? 159.68847 203.01328 167.99115 1.000 70.66438 1214 VAL A O 1
ATOM 7716 N N . ALA A 1 1215 ? 160.04974 205.12766 168.66134 1.000 62.59013 1215 ALA A N 1
ATOM 7717 C CA . ALA A 1 1215 ? 159.55379 205.72855 167.43069 1.000 58.96625 1215 ALA A CA 1
ATOM 7718 C C . ALA A 1 1215 ? 160.72630 206.06305 166.51768 1.000 58.54347 1215 ALA A C 1
ATOM 7719 O O . ALA A 1 1215 ? 161.61696 206.82174 166.90414 1.000 63.19093 1215 ALA A O 1
ATOM 7721 N N . LEU A 1 1216 ? 160.70450 205.51551 165.30345 1.000 57.88367 1216 LEU A N 1
ATOM 7722 C CA . LEU A 1 1216 ? 161.83858 205.57036 164.39683 1.000 59.27124 1216 LEU A CA 1
ATOM 7723 C C . LEU A 1 1216 ? 162.01224 206.98014 163.82414 1.000 63.30210 1216 LEU A C 1
ATOM 7724 O O . LEU A 1 1216 ? 161.07936 207.78216 163.86369 1.000 59.18442 1216 LEU A O 1
ATOM 7729 N N . PRO A 1 1217 ? 163.21232 207.31902 163.32398 1.000 73.76551 1217 PRO A N 1
ATOM 7730 C CA . PRO A 1 1217 ? 163.45740 208.69201 162.85587 1.000 73.00348 1217 PRO A CA 1
ATOM 7731 C C . PRO A 1 1217 ? 162.62480 209.06375 161.64143 1.000 69.34795 1217 PRO A C 1
ATOM 7732 O O . PRO A 1 1217 ? 162.63889 208.37008 160.62623 1.000 68.21266 1217 PRO A O 1
ATOM 7736 N N . THR A 1 1218 ? 161.92124 210.18532 161.75308 1.000 80.38677 1218 THR A N 1
ATOM 7737 C CA . THR A 1 1218 ? 161.16070 210.75760 160.65306 1.000 83.44782 1218 THR A CA 1
ATOM 7738 C C . THR A 1 1218 ? 162.07672 211.62162 159.79129 1.000 84.92218 1218 THR A C 1
ATOM 7739 O O . THR A 1 1218 ? 163.30213 211.60481 159.92936 1.000 86.36159 1218 THR A O 1
ATOM 7743 N N . SER A 1 1219 ? 161.48354 212.41778 158.90553 1.000 92.05207 1219 SER A N 1
ATOM 7744 C CA . SER A 1 1219 ? 162.16874 212.92494 157.71817 1.000 91.73284 1219 SER A CA 1
ATOM 7745 C C . SER A 1 1219 ? 162.60459 214.37808 157.83875 1.000 94.46613 1219 SER A C 1
ATOM 7746 O O . SER A 1 1219 ? 162.43616 215.13068 156.87970 1.000 100.10177 1219 SER A O 1
ATOM 7749 N N . SER A 1 1220 ? 163.13298 214.79680 158.99660 1.000 97.34043 1220 SER A N 1
ATOM 7750 C CA . SER A 1 1220 ? 163.81300 216.08105 159.21154 1.000 100.36297 1220 SER A CA 1
ATOM 7751 C C . SER A 1 1220 ? 162.92548 217.27506 158.89612 1.000 99.30006 1220 SER A C 1
ATOM 7752 O O . SER A 1 1220 ? 161.70023 217.15832 158.92920 1.000 100.11653 1220 SER A O 1
ATOM 7755 N N . GLU A 1 1221 ? 163.53042 218.42742 158.60633 1.000 100.19509 1221 GLU A N 1
ATOM 7756 C CA . GLU A 1 1221 ? 162.79407 219.57984 158.10834 1.000 100.26357 1221 GLU A CA 1
ATOM 7757 C C . GLU A 1 1221 ? 163.19476 219.99849 156.70905 1.000 99.71013 1221 GLU A C 1
ATOM 7758 O O . GLU A 1 1221 ? 162.47728 220.79052 156.09018 1.000 99.11076 1221 GLU A O 1
ATOM 7764 N N . GLU A 1 1222 ? 164.31581 219.50144 156.20115 1.000 104.14375 1222 GLU A N 1
ATOM 7765 C CA . GLU A 1 1222 ? 164.68373 219.78266 154.82400 1.000 104.26749 1222 GLU A CA 1
ATOM 7766 C C . GLU A 1 1222 ? 163.75213 219.04743 153.87200 1.000 104.88221 1222 GLU A C 1
ATOM 7767 O O . GLU A 1 1222 ? 162.91857 219.67072 153.19816 1.000 104.88124 1222 GLU A O 1
ATOM 7773 N N . THR A 1 1223 ? 163.78280 217.70764 153.91853 1.000 102.43063 1223 THR A N 1
ATOM 7774 C CA . THR A 1 1223 ? 163.09828 216.84645 152.95443 1.000 100.16243 1223 THR A CA 1
ATOM 7775 C C . THR A 1 1223 ? 161.57731 216.98663 153.02065 1.000 100.19178 1223 THR A C 1
ATOM 7776 O O . THR A 1 1223 ? 160.88756 216.64089 152.05908 1.000 102.16362 1223 THR A O 1
ATOM 7780 N N . LYS A 1 1224 ? 161.05677 217.56790 154.10061 1.000 102.36326 1224 LYS A N 1
ATOM 7781 C CA . LYS A 1 1224 ? 159.73556 218.18600 154.18127 1.000 102.41303 1224 LYS A CA 1
ATOM 7782 C C . LYS A 1 1224 ? 159.78179 219.49888 153.41828 1.000 105.35726 1224 LYS A C 1
ATOM 7783 O O . LYS A 1 1224 ? 160.17118 219.50018 152.25086 1.000 104.31260 1224 LYS A O 1
ATOM 7789 N N . ARG A 1 1225 ? 159.21016 220.56682 153.98274 1.000 113.02925 1225 ARG A N 1
ATOM 7790 C CA . ARG A 1 1225 ? 158.86705 221.86037 153.37491 1.000 112.36416 1225 ARG A CA 1
ATOM 7791 C C . ARG A 1 1225 ? 159.92202 222.49197 152.43360 1.000 112.78147 1225 ARG A C 1
ATOM 7792 O O . ARG A 1 1225 ? 159.60119 223.41638 151.67868 1.000 113.02054 1225 ARG A O 1
ATOM 7800 N N . ALA A 1 1226 ? 161.14601 221.94599 152.35835 1.000 111.67961 1226 ALA A N 1
ATOM 7801 C CA . ALA A 1 1226 ? 161.99457 222.01006 151.16709 1.000 112.72287 1226 ALA A CA 1
ATOM 7802 C C . ALA A 1 1226 ? 161.33793 221.14686 150.09246 1.000 109.68850 1226 ALA A C 1
ATOM 7803 O O . ALA A 1 1226 ? 160.16987 221.36777 149.76368 1.000 110.37479 1226 ALA A O 1
ATOM 7805 N N . LYS A 1 1227 ? 162.09848 220.26981 149.43673 1.000 98.01616 1227 LYS A N 1
ATOM 7806 C CA . LYS A 1 1227 ? 161.65690 219.40421 148.33504 1.000 98.64391 1227 LYS A CA 1
ATOM 7807 C C . LYS A 1 1227 ? 160.21985 218.84822 148.32122 1.000 102.15371 1227 LYS A C 1
ATOM 7808 O O . LYS A 1 1227 ? 159.79661 218.33026 147.28069 1.000 100.98704 1227 LYS A O 1
ATOM 7814 N N . ARG A 1 1228 ? 159.49458 218.85139 149.45499 1.000 101.92989 1228 ARG A N 1
ATOM 7815 C CA . ARG A 1 1228 ? 158.02999 218.85450 149.42738 1.000 97.54258 1228 ARG A CA 1
ATOM 7816 C C . ARG A 1 1228 ? 157.46064 219.78753 148.36967 1.000 99.40917 1228 ARG A C 1
ATOM 7817 O O . ARG A 1 1228 ? 156.59030 219.40000 147.58658 1.000 101.38853 1228 ARG A O 1
ATOM 7825 N N . GLU A 1 1229 ? 157.94073 221.03098 148.33844 1.000 102.46421 1229 GLU A N 1
ATOM 7826 C CA . GLU A 1 1229 ? 157.36815 222.06398 147.49231 1.000 101.42564 1229 GLU A CA 1
ATOM 7827 C C . GLU A 1 1229 ? 158.27671 222.48965 146.34749 1.000 100.46373 1229 GLU A C 1
ATOM 7828 O O . GLU A 1 1229 ? 157.86306 223.31535 145.52984 1.000 102.62194 1229 GLU A O 1
ATOM 7834 N N . ASN A 1 1230 ? 159.49899 221.97405 146.27827 1.000 90.26744 1230 ASN A N 1
ATOM 7835 C CA . ASN A 1 1230 ? 160.30163 222.10503 145.07101 1.000 90.13439 1230 ASN A CA 1
ATOM 7836 C C . ASN A 1 1230 ? 159.64349 221.29883 143.96105 1.000 88.98073 1230 ASN A C 1
ATOM 7837 O O . ASN A 1 1230 ? 159.27049 220.14283 144.16396 1.000 90.06978 1230 ASN A O 1
ATOM 7842 N N . LEU A 1 1231 ? 159.51496 221.89905 142.77867 1.000 83.91287 1231 LEU A N 1
ATOM 7843 C CA . LEU A 1 1231 ? 158.76299 221.26295 141.70311 1.000 81.79554 1231 LEU A CA 1
ATOM 7844 C C . LEU A 1 1231 ? 159.53349 220.12099 141.04382 1.000 83.13929 1231 LEU A C 1
ATOM 7845 O O . LEU A 1 1231 ? 158.97511 219.41991 140.19437 1.000 82.61641 1231 LEU A O 1
ATOM 7850 N N . GLU A 1 1232 ? 160.80447 219.92483 141.39042 1.000 80.76853 1232 GLU A N 1
ATOM 7851 C CA . GLU A 1 1232 ? 161.49958 218.73320 140.92418 1.000 77.98841 1232 GLU A CA 1
ATOM 7852 C C . GLU A 1 1232 ? 160.95284 217.47393 141.57367 1.000 79.38221 1232 GLU A C 1
ATOM 7853 O O . GLU A 1 1232 ? 160.72623 216.46954 140.89093 1.000 83.19124 1232 GLU A O 1
ATOM 7859 N N . GLN A 1 1233 ? 160.69588 217.51331 142.87650 1.000 79.54572 1233 GLN A N 1
ATOM 7860 C CA . GLN A 1 1233 ? 160.33293 216.31689 143.62921 1.000 78.57928 1233 GLN A CA 1
ATOM 7861 C C . GLN A 1 1233 ? 158.83001 216.18978 143.79632 1.000 76.92985 1233 GLN A C 1
ATOM 7862 O O . GLN A 1 1233 ? 158.34244 215.82814 144.86775 1.000 76.07938 1233 GLN A O 1
ATOM 7868 N N . LYS A 1 1234 ? 158.07320 216.52916 142.75682 1.000 67.56594 1234 LYS A N 1
ATOM 7869 C CA . LYS A 1 1234 ? 156.64219 216.28206 142.70415 1.000 66.99773 1234 LYS A CA 1
ATOM 7870 C C . LYS A 1 1234 ? 156.31619 215.53200 141.42016 1.000 68.52521 1234 LYS A C 1
ATOM 7871 O O . LYS A 1 1234 ? 157.08320 215.55050 140.45334 1.000 62.44261 1234 LYS A O 1
ATOM 7877 N N . GLN A 1 1235 ? 155.17810 214.83283 141.43931 1.000 66.94332 1235 GLN A N 1
ATOM 7878 C CA . GLN A 1 1235 ? 154.58081 214.24175 140.24607 1.000 61.40327 1235 GLN A CA 1
ATOM 7879 C C . GLN A 1 1235 ? 153.34976 215.06842 139.92006 1.000 58.97112 1235 GLN A C 1
ATOM 7880 O O . GLN A 1 1235 ? 152.36626 215.05142 140.66442 1.000 53.41050 1235 GLN A O 1
ATOM 7886 N N . ILE A 1 1236 ? 153.42261 215.80411 138.82034 1.000 60.60189 1236 ILE A N 1
ATOM 7887 C CA . ILE A 1 1236 ? 152.37916 216.71830 138.38166 1.000 62.38513 1236 ILE A CA 1
ATOM 7888 C C . ILE A 1 1236 ? 151.94850 216.25377 137.00076 1.000 67.99468 1236 ILE A C 1
ATOM 7889 O O . ILE A 1 1236 ? 152.76303 216.23998 136.08189 1.000 68.14275 1236 ILE A O 1
ATOM 7894 N N . LEU A 1 1237 ? 150.68482 215.87983 136.84313 1.000 63.17728 1237 LEU A N 1
ATOM 7895 C CA . LEU A 1 1237 ? 150.21210 215.33844 135.57387 1.000 54.44925 1237 LEU A CA 1
ATOM 7896 C C . LEU A 1 1237 ? 149.22574 216.28899 134.91071 1.000 56.51150 1237 LEU A C 1
ATOM 7897 O O . LEU A 1 1237 ? 148.65112 217.16693 135.55461 1.000 67.39297 1237 LEU A O 1
ATOM 7902 N N . VAL A 1 1238 ? 149.03365 216.09547 133.61117 1.000 58.86621 1238 VAL A N 1
ATOM 7903 C CA . VAL A 1 1238 ? 148.16776 216.93913 132.78869 1.000 61.13110 1238 VAL A CA 1
ATOM 7904 C C . VAL A 1 1238 ? 146.82644 216.23486 132.61775 1.000 61.36450 1238 VAL A C 1
ATOM 7905 O O . VAL A 1 1238 ? 146.79835 215.12696 132.06754 1.000 66.45334 1238 VAL A O 1
ATOM 7909 N N . PRO A 1 1239 ? 145.70722 216.84770 133.02095 1.000 61.74772 1239 PRO A N 1
ATOM 7910 C CA . PRO A 1 1239 ? 144.42185 216.12554 133.08091 1.000 65.41887 1239 PRO A CA 1
ATOM 7911 C C . PRO A 1 1239 ? 143.88850 215.60922 131.75604 1.000 64.65245 1239 PRO A C 1
ATOM 7912 O O . PRO A 1 1239 ? 143.08857 214.67166 131.75774 1.000 65.49240 1239 PRO A O 1
ATOM 7916 N N . GLU A 1 1240 ? 144.28542 216.17245 130.62912 1.000 69.47268 1240 GLU A N 1
ATOM 7917 C CA . GLU A 1 1240 ? 143.87702 215.58330 129.36498 1.000 69.98226 1240 GLU A CA 1
ATOM 7918 C C . GLU A 1 1240 ? 144.79761 214.45839 128.93081 1.000 67.81321 1240 GLU A C 1
ATOM 7919 O O . GLU A 1 1240 ? 144.56191 213.84511 127.88837 1.000 69.75364 1240 GLU A O 1
ATOM 7925 N N . LEU A 1 1241 ? 145.83760 214.17872 129.69712 1.000 59.60362 1241 LEU A N 1
ATOM 7926 C CA . LEU A 1 1241 ? 146.76065 213.10313 129.39516 1.000 61.78519 1241 LEU A CA 1
ATOM 7927 C C . LEU A 1 1241 ? 146.59942 211.95351 130.37980 1.000 66.13915 1241 LEU A C 1
ATOM 7928 O O . LEU A 1 1241 ? 147.54346 211.21200 130.63991 1.000 67.54294 1241 LEU A O 1
ATOM 7933 N N . CYS A 1 1242 ? 145.40698 211.80360 130.94522 1.000 64.28022 1242 CYS A N 1
ATOM 7934 C CA . CYS A 1 1242 ? 145.14645 210.78732 131.94984 1.000 60.81854 1242 CYS A CA 1
ATOM 7935 C C . CYS A 1 1242 ? 143.72491 210.27201 131.77835 1.000 62.75995 1242 CYS A C 1
ATOM 7936 O O . CYS A 1 1242 ? 142.82025 211.03701 131.43956 1.000 61.47874 1242 CYS A O 1
ATOM 7939 N N . THR A 1 1243 ? 143.53083 208.97902 132.02704 1.000 55.99438 1243 THR A N 1
ATOM 7940 C CA . THR A 1 1243 ? 142.21115 208.35942 132.02544 1.000 55.33157 1243 THR A CA 1
ATOM 7941 C C . THR A 1 1243 ? 141.79404 208.08208 133.45746 1.000 52.86610 1243 THR A C 1
ATOM 7942 O O . THR A 1 1243 ? 142.58056 207.55495 134.24282 1.000 56.02459 1243 THR A O 1
ATOM 7946 N N . VAL A 1 1244 ? 140.56353 208.43852 133.79720 1.000 44.12986 1244 VAL A N 1
ATOM 7947 C CA . VAL A 1 1244 ? 140.06324 208.20613 135.14397 1.000 45.25386 1244 VAL A CA 1
ATOM 7948 C C . VAL A 1 1244 ? 139.62505 206.75089 135.24742 1.000 48.59310 1244 VAL A C 1
ATOM 7949 O O . VAL A 1 1244 ? 138.65614 206.33973 134.60594 1.000 52.37300 1244 VAL A O 1
ATOM 7953 N N . HIS A 1 1245 ? 140.34945 205.97687 136.05274 1.000 42.35094 1245 HIS A N 1
ATOM 7954 C CA . HIS A 1 1245 ? 140.03127 204.57826 136.29862 1.000 41.30070 1245 HIS A CA 1
ATOM 7955 C C . HIS A 1 1245 ? 138.66528 204.46654 136.97152 1.000 50.90280 1245 HIS A C 1
ATOM 7956 O O . HIS A 1 1245 ? 138.30979 205.33445 137.77458 1.000 54.35979 1245 HIS A O 1
ATOM 7963 N N . PRO A 1 1246 ? 137.85989 203.44662 136.63038 1.000 47.63377 1246 PRO A N 1
ATOM 7964 C CA . PRO A 1 1246 ? 136.50679 203.34811 137.20017 1.000 40.89898 1246 PRO A CA 1
ATOM 7965 C C . PRO A 1 1246 ? 136.48134 203.17876 138.69583 1.000 43.12418 1246 PRO A C 1
ATOM 7966 O O . PRO A 1 1246 ? 135.52764 203.62917 139.33512 1.000 48.35831 1246 PRO A O 1
ATOM 7970 N N . PHE A 1 1247 ? 137.47950 202.52294 139.26240 1.000 36.41946 1247 PHE A N 1
ATOM 7971 C CA . PHE A 1 1247 ? 137.66949 202.50823 140.70092 1.000 35.89912 1247 PHE A CA 1
ATOM 7972 C C . PHE A 1 1247 ? 138.08307 203.90326 141.13112 1.000 40.79821 1247 PHE A C 1
ATOM 7973 O O . PHE A 1 1247 ? 139.12530 204.38381 140.67696 1.000 43.41008 1247 PHE A O 1
ATOM 7981 N N . PRO A 1 1248 ? 137.34400 204.57973 142.00180 1.000 39.86629 1248 PRO A N 1
ATOM 7982 C CA . PRO A 1 1248 ? 137.80012 205.89638 142.45268 1.000 38.59266 1248 PRO A CA 1
ATOM 7983 C C . PRO A 1 1248 ? 138.96797 205.80008 143.41791 1.000 44.77441 1248 PRO A C 1
ATOM 7984 O O . PRO A 1 1248 ? 139.53070 204.72393 143.62162 1.000 56.42924 1248 PRO A O 1
ATOM 7988 N N . ALA A 1 1249 ? 139.37549 206.92195 143.99747 1.000 44.57363 1249 ALA A N 1
ATOM 7989 C CA . ALA A 1 1249 ? 140.50291 206.87988 144.91541 1.000 34.45188 1249 ALA A CA 1
ATOM 7990 C C . ALA A 1 1249 ? 140.11020 206.33414 146.28009 1.000 38.31752 1249 ALA A C 1
ATOM 7991 O O . ALA A 1 1249 ? 140.88835 205.60358 146.88863 1.000 48.11544 1249 ALA A O 1
ATOM 7993 N N . SER A 1 1250 ? 138.92150 206.67888 146.78139 1.000 40.06081 1250 SER A N 1
ATOM 7994 C CA . SER A 1 1250 ? 138.48548 206.21278 148.09994 1.000 45.72615 1250 SER A CA 1
ATOM 7995 C C . SER A 1 1250 ? 138.26365 204.70381 148.12372 1.000 44.53912 1250 SER A C 1
ATOM 7996 O O . SER A 1 1250 ? 138.67835 203.99957 149.06817 1.000 41.92554 1250 SER A O 1
ATOM 7999 N N . LEU A 1 1251 ? 137.60278 204.19751 147.08395 1.000 48.33830 1251 LEU A N 1
ATOM 8000 C CA . LEU A 1 1251 ? 137.49870 202.76374 146.87734 1.000 46.70842 1251 LEU A CA 1
ATOM 8001 C C . LEU A 1 1251 ? 138.86287 202.14051 146.68585 1.000 37.89442 1251 LEU A C 1
ATOM 8002 O O . LEU A 1 1251 ? 139.06595 200.99462 147.07097 1.000 47.79141 1251 LEU A O 1
ATOM 8007 N N . TRP A 1 1252 ? 139.82341 202.88571 146.15158 1.000 19.42538 1252 TRP A N 1
ATOM 8008 C CA . TRP A 1 1252 ? 141.17058 202.35200 146.07992 1.000 24.72873 1252 TRP A CA 1
ATOM 8009 C C . TRP A 1 1252 ? 141.84587 202.30312 147.44505 1.000 41.76334 1252 TRP A C 1
ATOM 8010 O O . TRP A 1 1252 ? 142.66811 201.41618 147.67827 1.000 50.80638 1252 TRP A O 1
ATOM 8021 N N . ARG A 1 1253 ? 141.49400 203.20347 148.36656 1.000 43.34018 1253 ARG A N 1
ATOM 8022 C CA . ARG A 1 1253 ? 142.02036 203.11728 149.73067 1.000 43.23231 1253 ARG A CA 1
ATOM 8023 C C . ARG A 1 1253 ? 141.55762 201.84354 150.41866 1.000 47.46375 1253 ARG A C 1
ATOM 8024 O O . ARG A 1 1253 ? 142.37394 201.03733 150.89405 1.000 42.06248 1253 ARG A O 1
ATOM 8032 N N . THR A 1 1254 ? 140.24496 201.62144 150.43374 1.000 35.05425 1254 THR A N 1
ATOM 8033 C CA . THR A 1 1254 ? 139.75450 200.41941 151.09880 1.000 26.11654 1254 THR A CA 1
ATOM 8034 C C . THR A 1 1254 ? 140.13964 199.16063 150.32440 1.000 23.97591 1254 THR A C 1
ATOM 8035 O O . THR A 1 1254 ? 140.46809 198.13167 150.93254 1.000 40.06325 1254 THR A O 1
ATOM 8039 N N . ALA A 1 1255 ? 140.19272 199.24740 148.99505 1.000 24.27270 1255 ALA A N 1
ATOM 8040 C CA . ALA A 1 1255 ? 140.54566 198.10081 148.17495 1.000 28.25374 1255 ALA A CA 1
ATOM 8041 C C . ALA A 1 1255 ? 141.97776 197.68413 148.38916 1.000 23.21549 1255 ALA A C 1
ATOM 8042 O O . ALA A 1 1255 ? 142.27562 196.49239 148.39948 1.000 31.88783 1255 ALA A O 1
ATOM 8044 N N . VAL A 1 1256 ? 142.88423 198.63830 148.56497 1.000 21.22788 1256 VAL A N 1
ATOM 8045 C CA . VAL A 1 1256 ? 144.25271 198.22988 148.80230 1.000 30.87105 1256 VAL A CA 1
ATOM 8046 C C . VAL A 1 1256 ? 144.41583 197.75316 150.23777 1.000 36.57067 1256 VAL A C 1
ATOM 8047 O O . VAL A 1 1256 ? 145.32301 196.96501 150.51814 1.000 35.93694 1256 VAL A O 1
ATOM 8051 N N . CYS A 1 1257 ? 143.53060 198.15378 151.15207 1.000 38.82385 1257 CYS A N 1
ATOM 8052 C CA . CYS A 1 1257 ? 143.62537 197.57506 152.48630 1.000 35.81583 1257 CYS A CA 1
ATOM 8053 C C . CYS A 1 1257 ? 143.05171 196.16744 152.59289 1.000 36.74329 1257 CYS A C 1
ATOM 8054 O O . CYS A 1 1257 ? 143.32517 195.50787 153.59424 1.000 40.84484 1257 CYS A O 1
ATOM 8057 N N . LEU A 1 1258 ? 142.23819 195.71728 151.62360 1.000 30.62193 1258 LEU A N 1
ATOM 8058 C CA . LEU A 1 1258 ? 141.56172 194.40966 151.70439 1.000 18.03709 1258 LEU A CA 1
ATOM 8059 C C . LEU A 1 1258 ? 142.41586 193.17553 152.01394 1.000 26.16807 1258 LEU A C 1
ATOM 8060 O O . LEU A 1 1258 ? 141.96396 192.36326 152.83657 1.000 30.02117 1258 LEU A O 1
ATOM 8065 N N . PRO A 1 1259 ? 143.57531 192.92046 151.37287 1.000 32.43961 1259 PRO A N 1
ATOM 8066 C CA . PRO A 1 1259 ? 144.26189 191.63898 151.61340 1.000 35.90970 1259 PRO A CA 1
ATOM 8067 C C . PRO A 1 1259 ? 144.65207 191.34899 153.05542 1.000 33.61920 1259 PRO A C 1
ATOM 8068 O O . PRO A 1 1259 ? 144.45235 190.22725 153.53972 1.000 34.58078 1259 PRO A O 1
ATOM 8072 N N . CYS A 1 1260 ? 145.14406 192.34613 153.77801 1.000 33.85780 1260 CYS A N 1
ATOM 8073 C CA . CYS A 1 1260 ? 145.48516 192.12636 155.17081 1.000 27.18249 1260 CYS A CA 1
ATOM 8074 C C . CYS A 1 1260 ? 144.23946 192.04284 156.04188 1.000 36.66678 1260 CYS A C 1
ATOM 8075 O O . CYS A 1 1260 ? 144.26994 191.39651 157.09355 1.000 58.12016 1260 CYS A O 1
ATOM 8078 N N . ILE A 1 1261 ? 143.13409 192.65166 155.61651 1.000 17.36745 1261 ILE A N 1
ATOM 8079 C CA . ILE A 1 1261 ? 141.87350 192.47075 156.32918 1.000 22.91829 1261 ILE A CA 1
ATOM 8080 C C . ILE A 1 1261 ? 141.43984 191.01490 156.26407 1.000 26.27924 1261 ILE A C 1
ATOM 8081 O O . ILE A 1 1261 ? 141.07535 190.40591 157.27680 1.000 31.71662 1261 ILE A O 1
ATOM 8086 N N . LEU A 1 1262 ? 141.52005 190.42473 155.07272 1.000 31.26881 1262 LEU A N 1
ATOM 8087 C CA . LEU A 1 1262 ? 141.11796 189.03220 154.90523 1.000 34.50018 1262 LEU A CA 1
ATOM 8088 C C . LEU A 1 1262 ? 142.05929 188.09282 155.64095 1.000 35.36336 1262 LEU A C 1
ATOM 8089 O O . LEU A 1 1262 ? 141.61445 187.09924 156.22778 1.000 27.33839 1262 LEU A O 1
ATOM 8094 N N . TYR A 1 1263 ? 143.35169 188.42000 155.66043 1.000 34.02319 1263 TYR A N 1
ATOM 8095 C CA . TYR A 1 1263 ? 144.31644 187.61425 156.40071 1.000 20.48366 1263 TYR A CA 1
ATOM 8096 C C . TYR A 1 1263 ? 144.04675 187.63536 157.89592 1.000 15.22495 1263 TYR A C 1
ATOM 8097 O O . TYR A 1 1263 ? 144.10040 186.59761 158.55932 1.000 28.75374 1263 TYR A O 1
ATOM 8106 N N . ARG A 1 1264 ? 143.76777 188.80422 158.45310 1.000 9.75081 1264 ARG A N 1
ATOM 8107 C CA . ARG A 1 1264 ? 143.58820 188.85212 159.89482 1.000 22.46446 1264 ARG A CA 1
ATOM 8108 C C . ARG A 1 1264 ? 142.24170 188.27440 160.31691 1.000 41.35741 1264 ARG A C 1
ATOM 8109 O O . ARG A 1 1264 ? 142.12613 187.71601 161.41784 1.000 42.14467 1264 ARG A O 1
ATOM 8117 N N . ILE A 1 1265 ? 141.22468 188.35599 159.45399 1.000 35.35458 1265 ILE A N 1
ATOM 8118 C CA . ILE A 1 1265 ? 139.96230 187.67355 159.73878 1.000 11.33070 1265 ILE A CA 1
ATOM 8119 C C . ILE A 1 1265 ? 140.13076 186.16235 159.68443 1.000 29.89781 1265 ILE A C 1
ATOM 8120 O O . ILE A 1 1265 ? 139.61531 185.44986 160.54789 1.000 35.96054 1265 ILE A O 1
ATOM 8125 N N . ASN A 1 1266 ? 140.89474 185.64555 158.71981 1.000 36.00114 1266 ASN A N 1
ATOM 8126 C CA . ASN A 1 1266 ? 141.14686 184.20632 158.70368 1.000 26.34036 1266 ASN A CA 1
ATOM 8127 C C . ASN A 1 1266 ? 141.95829 183.75806 159.91380 1.000 29.50328 1266 ASN A C 1
ATOM 8128 O O . ASN A 1 1266 ? 141.69413 182.69292 160.47344 1.000 30.92653 1266 ASN A O 1
ATOM 8133 N N . GLY A 1 1267 ? 142.93493 184.56134 160.34088 1.000 26.16809 1267 GLY A N 1
ATOM 8134 C CA . GLY A 1 1267 ? 143.71042 184.21665 161.52567 1.000 14.34089 1267 GLY A CA 1
ATOM 8135 C C . GLY A 1 1267 ? 142.88510 184.18679 162.79816 1.000 19.03235 1267 GLY A C 1
ATOM 8136 O O . GLY A 1 1267 ? 142.97511 183.24246 163.58742 1.000 36.12372 1267 GLY A O 1
ATOM 8137 N N . LEU A 1 1268 ? 142.05653 185.21109 163.00835 1.000 24.96781 1268 LEU A N 1
ATOM 8138 C CA . LEU A 1 1268 ? 141.16447 185.21390 164.16282 1.000 29.92925 1268 LEU A CA 1
ATOM 8139 C C . LEU A 1 1268 ? 140.12786 184.09667 164.07678 1.000 38.19059 1268 LEU A C 1
ATOM 8140 O O . LEU A 1 1268 ? 139.65286 183.60042 165.10548 1.000 40.48164 1268 LEU A O 1
ATOM 8145 N N . LEU A 1 1269 ? 139.80854 183.64385 162.86207 1.000 34.16316 1269 LEU A N 1
ATOM 8146 C CA . LEU A 1 1269 ? 138.90163 182.51502 162.70896 1.000 36.44083 1269 LEU A CA 1
ATOM 8147 C C . LEU A 1 1269 ? 139.57012 181.18636 163.02560 1.000 39.25018 1269 LEU A C 1
ATOM 8148 O O . LEU A 1 1269 ? 138.93412 180.31201 163.60965 1.000 38.89728 1269 LEU A O 1
ATOM 8153 N N . LEU A 1 1270 ? 140.83154 181.00519 162.63886 1.000 34.71481 1270 LEU A N 1
ATOM 8154 C CA . LEU A 1 1270 ? 141.56318 179.80610 163.03892 1.000 27.69267 1270 LEU A CA 1
ATOM 8155 C C . LEU A 1 1270 ? 141.71043 179.73102 164.55375 1.000 33.86372 1270 LEU A C 1
ATOM 8156 O O . LEU A 1 1270 ? 141.61302 178.64804 165.15282 1.000 44.87170 1270 LEU A O 1
ATOM 8161 N N . ALA A 1 1271 ? 141.91960 180.87966 165.19357 1.000 28.80037 1271 ALA A N 1
ATOM 8162 C CA . ALA A 1 1271 ? 141.96732 180.90234 166.64878 1.000 25.33609 1271 ALA A CA 1
ATOM 8163 C C . ALA A 1 1271 ? 140.61077 180.59102 167.26562 1.000 33.52277 1271 ALA A C 1
ATOM 8164 O O . ALA A 1 1271 ? 140.53310 179.87550 168.27374 1.000 47.33792 1271 ALA A O 1
ATOM 8166 N N . ASP A 1 1272 ? 139.52313 181.09725 166.67840 1.000 31.72548 1272 ASP A N 1
ATOM 8167 C CA . ASP A 1 1272 ? 138.20884 180.73237 167.20472 1.000 39.32713 1272 ASP A CA 1
ATOM 8168 C C . ASP A 1 1272 ? 137.85736 179.28234 166.92210 1.000 42.05360 1272 ASP A C 1
ATOM 8169 O O . ASP A 1 1272 ? 137.05356 178.69609 167.64914 1.000 40.89717 1272 ASP A O 1
ATOM 8174 N N . ASP A 1 1273 ? 138.45994 178.69773 165.89407 1.000 47.77124 1273 ASP A N 1
ATOM 8175 C CA . ASP A 1 1273 ? 138.31949 177.27450 165.63662 1.000 40.11969 1273 ASP A CA 1
ATOM 8176 C C . ASP A 1 1273 ? 138.95819 176.45763 166.74679 1.000 36.70419 1273 ASP A C 1
ATOM 8177 O O . ASP A 1 1273 ? 138.36884 175.47842 167.20723 1.000 39.82054 1273 ASP A O 1
ATOM 8182 N N . ILE A 1 1274 ? 140.16140 176.85347 167.18683 1.000 41.27007 1274 ILE A N 1
ATOM 8183 C CA . ILE A 1 1274 ? 140.80571 176.20264 168.33625 1.000 39.60201 1274 ILE A CA 1
ATOM 8184 C C . ILE A 1 1274 ? 139.93996 176.32120 169.57948 1.000 37.98470 1274 ILE A C 1
ATOM 8185 O O . ILE A 1 1274 ? 139.75526 175.34640 170.32313 1.000 49.42661 1274 ILE A O 1
ATOM 8190 N N . ARG A 1 1275 ? 139.37480 177.50516 169.80475 1.000 38.95401 1275 ARG A N 1
ATOM 8191 C CA . ARG A 1 1275 ? 138.52364 177.72938 170.97385 1.000 44.57071 1275 ARG A CA 1
ATOM 8192 C C . ARG A 1 1275 ? 137.28118 176.83808 170.96596 1.000 56.60223 1275 ARG A C 1
ATOM 8193 O O . ARG A 1 1275 ? 136.99000 176.15436 171.95439 1.000 60.41887 1275 ARG A O 1
ATOM 8201 N N . LYS A 1 1276 ? 136.54366 176.81996 169.84845 1.000 57.25778 1276 LYS A N 1
ATOM 8202 C CA . LYS A 1 1276 ? 135.36652 175.96007 169.72787 1.000 55.86786 1276 LYS A CA 1
ATOM 8203 C C . LYS A 1 1276 ? 135.73162 174.48535 169.75655 1.000 55.91917 1276 LYS A C 1
ATOM 8204 O O . LYS A 1 1276 ? 134.94364 173.67224 170.23065 1.000 59.72922 1276 LYS A O 1
ATOM 8210 N N . GLN A 1 1277 ? 136.91190 174.12878 169.25402 1.000 55.36783 1277 GLN A N 1
ATOM 8211 C CA . GLN A 1 1277 ? 137.37365 172.74625 169.25627 1.000 50.38153 1277 GLN A CA 1
ATOM 8212 C C . GLN A 1 1277 ? 137.54053 172.21964 170.67122 1.000 48.26631 1277 GLN A C 1
ATOM 8213 O O . GLN A 1 1277 ? 137.01778 171.15335 171.02799 1.000 55.09212 1277 GLN A O 1
ATOM 8219 N N . VAL A 1 1278 ? 138.25789 172.97058 171.50097 1.000 41.11444 1278 VAL A N 1
ATOM 8220 C CA . VAL A 1 1278 ? 138.47578 172.50306 172.85858 1.000 47.37140 1278 VAL A CA 1
ATOM 8221 C C . VAL A 1 1278 ? 137.20469 172.66465 173.68731 1.000 54.60173 1278 VAL A C 1
ATOM 8222 O O . VAL A 1 1278 ? 136.94419 171.86077 174.59295 1.000 60.72395 1278 VAL A O 1
ATOM 8226 N N . SER A 1 1279 ? 136.34319 173.63044 173.34937 1.000 50.34254 1279 SER A N 1
ATOM 8227 C CA . SER A 1 1279 ? 135.05932 173.71183 174.04203 1.000 53.97684 1279 SER A CA 1
ATOM 8228 C C . SER A 1 1279 ? 134.09903 172.60958 173.62928 1.000 55.30564 1279 SER A C 1
ATOM 8229 O O . SER A 1 1279 ? 133.15068 172.31678 174.36051 1.000 52.06461 1279 SER A O 1
ATOM 8232 N N . ALA A 1 1280 ? 134.29525 172.03184 172.45182 1.000 58.05167 1280 ALA A N 1
ATOM 8233 C CA . ALA A 1 1280 ? 133.55930 170.83626 172.08615 1.000 57.62442 1280 ALA A CA 1
ATOM 8234 C C . ALA A 1 1280 ? 134.06676 169.64192 172.86511 1.000 59.44083 1280 ALA A C 1
ATOM 8235 O O . ALA A 1 1280 ? 133.27234 168.85881 173.39300 1.000 62.67657 1280 ALA A O 1
ATOM 8237 N N . ASP A 1 1281 ? 135.38764 169.49767 172.96574 1.000 57.78101 1281 ASP A N 1
ATOM 8238 C CA . ASP A 1 1281 ? 135.93969 168.28314 173.55513 1.000 55.83978 1281 ASP A CA 1
ATOM 8239 C C . ASP A 1 1281 ? 135.76090 168.24914 175.06799 1.000 52.05095 1281 ASP A C 1
ATOM 8240 O O . ASP A 1 1281 ? 135.13266 167.33254 175.60111 1.000 54.06271 1281 ASP A O 1
ATOM 8245 N N . LEU A 1 1282 ? 136.29799 169.23106 175.78690 1.000 44.62457 1282 LEU A N 1
ATOM 8246 C CA . LEU A 1 1282 ? 136.35653 169.11070 177.24035 1.000 52.57717 1282 LEU A CA 1
ATOM 8247 C C . LEU A 1 1282 ? 135.57824 170.19522 177.97605 1.000 51.53904 1282 LEU A C 1
ATOM 8248 O O . LEU A 1 1282 ? 135.95463 170.58295 179.08284 1.000 51.62261 1282 LEU A O 1
ATOM 8253 N N . GLY A 1 1283 ? 134.48765 170.67979 177.39256 1.000 41.53794 1283 GLY A N 1
ATOM 8254 C CA . GLY A 1 1283 ? 133.63361 171.62802 178.08041 1.000 44.36770 1283 GLY A CA 1
ATOM 8255 C C . GLY A 1 1283 ? 134.26321 172.96999 178.33747 1.000 49.56917 1283 GLY A C 1
ATOM 8256 O O . GLY A 1 1283 ? 133.73742 173.74634 179.13748 1.000 52.11726 1283 GLY A O 1
ATOM 8257 N N . LEU A 1 1284 ? 135.37448 173.26724 177.66001 1.000 56.42925 1284 LEU A N 1
ATOM 8258 C CA . LEU A 1 1284 ? 136.26963 174.37064 178.00203 1.000 47.96610 1284 LEU A CA 1
ATOM 8259 C C . LEU A 1 1284 ? 136.03358 175.52025 177.03131 1.000 49.37954 1284 LEU A C 1
ATOM 8260 O O . LEU A 1 1284 ? 136.74008 175.69999 176.04162 1.000 44.51356 1284 LEU A O 1
ATOM 8265 N N . GLY A 1 1285 ? 135.02653 176.32108 177.34739 1.000 63.07322 1285 GLY A N 1
ATOM 8266 C CA . GLY A 1 1285 ? 134.70440 177.46646 176.53311 1.000 63.21358 1285 GLY A CA 1
ATOM 8267 C C . GLY A 1 1285 ? 133.25348 177.49265 176.11525 1.000 61.45626 1285 GLY A C 1
ATOM 8268 O O . GLY A 1 1285 ? 132.37796 176.99569 176.82623 1.000 60.13142 1285 GLY A O 1
ATOM 8269 N N . ARG A 1 1286 ? 132.99313 178.08731 174.95851 1.000 66.32910 1286 ARG A N 1
ATOM 8270 C CA . ARG A 1 1286 ? 131.66545 178.13592 174.37895 1.000 67.25565 1286 ARG A CA 1
ATOM 8271 C C . ARG A 1 1286 ? 131.78621 177.84632 172.89615 1.000 70.00336 1286 ARG A C 1
ATOM 8272 O O . ARG A 1 1286 ? 132.85522 177.98540 172.29843 1.000 66.55426 1286 ARG A O 1
ATOM 8280 N N . GLN A 1 1287 ? 130.67338 177.42372 172.31086 1.000 76.68515 1287 GLN A N 1
ATOM 8281 C CA . GLN A 1 1287 ? 130.66826 177.07220 170.90249 1.000 76.14132 1287 GLN A CA 1
ATOM 8282 C C . GLN A 1 1287 ? 130.32824 178.26057 170.01197 1.000 80.51010 1287 GLN A C 1
ATOM 8283 O O . GLN A 1 1287 ? 130.91706 178.40285 168.93915 1.000 78.80650 1287 GLN A O 1
ATOM 8289 N N . GLN A 1 1288 ? 129.38031 179.10422 170.41938 1.000 99.05925 1288 GLN A N 1
ATOM 8290 C CA . GLN A 1 1288 ? 129.09284 180.35301 169.72197 1.000 98.67716 1288 GLN A CA 1
ATOM 8291 C C . GLN A 1 1288 ? 128.33822 181.28226 170.65990 1.000 99.29794 1288 GLN A C 1
ATOM 8292 O O . GLN A 1 1288 ? 127.85232 180.87439 171.71653 1.000 96.85761 1288 GLN A O 1
ATOM 8298 N N . ILE A 1 1289 ? 128.26001 182.54851 170.26015 1.000 101.05673 1289 ILE A N 1
ATOM 8299 C CA . ILE A 1 1289 ? 127.53671 183.56323 171.01714 1.000 101.54197 1289 ILE A CA 1
ATOM 8300 C C . ILE A 1 1289 ? 126.59867 184.31394 170.07982 1.000 101.91706 1289 ILE A C 1
ATOM 8301 O O . ILE A 1 1289 ? 125.40551 184.45148 170.34693 1.000 102.86914 1289 ILE A O 1
ATOM 8306 N N . PHE A 1 1294 ? 128.03439 191.00460 173.01895 1.000 76.88575 1294 PHE A N 1
ATOM 8307 C CA . PHE A 1 1294 ? 129.34658 190.62690 173.52945 1.000 75.23609 1294 PHE A CA 1
ATOM 8308 C C . PHE A 1 1294 ? 130.37655 190.59423 172.41317 1.000 77.21197 1294 PHE A C 1
ATOM 8309 O O . PHE A 1 1294 ? 130.21007 189.89161 171.42307 1.000 76.63940 1294 PHE A O 1
ATOM 8317 N N . GLU A 1 1295 ? 131.45783 191.34204 172.59955 1.000 75.32512 1295 GLU A N 1
ATOM 8318 C CA . GLU A 1 1295 ? 132.52222 191.43477 171.61675 1.000 72.34241 1295 GLU A CA 1
ATOM 8319 C C . GLU A 1 1295 ? 133.86023 191.12385 172.27001 1.000 69.36556 1295 GLU A C 1
ATOM 8320 O O . GLU A 1 1295 ? 134.09367 191.45601 173.43381 1.000 64.31769 1295 GLU A O 1
ATOM 8326 N N . TRP A 1 1296 ? 134.73400 190.48069 171.50424 1.000 58.24906 1296 TRP A N 1
ATOM 8327 C CA . TRP A 1 1296 ? 136.02703 190.08478 172.01195 1.000 56.38422 1296 TRP A CA 1
ATOM 8328 C C . TRP A 1 1296 ? 136.90373 191.30627 172.26524 1.000 61.93639 1296 TRP A C 1
ATOM 8329 O O . TRP A 1 1296 ? 136.67688 192.36891 171.68516 1.000 59.73289 1296 TRP A O 1
ATOM 8340 N N . PRO A 1 1297 ? 137.88327 191.19248 173.16786 1.000 61.55587 1297 PRO A N 1
ATOM 8341 C CA . PRO A 1 1297 ? 138.86442 192.26912 173.32538 1.000 56.30087 1297 PRO A CA 1
ATOM 8342 C C . PRO A 1 1297 ? 139.66773 192.48258 172.05405 1.000 54.48768 1297 PRO A C 1
ATOM 8343 O O . PRO A 1 1297 ? 139.92024 191.55148 171.29065 1.000 57.59202 1297 PRO A O 1
ATOM 8347 N N . MET A 1 1298 ? 140.05532 193.73507 171.83561 1.000 55.39334 1298 MET A N 1
ATOM 8348 C CA . MET A 1 1298 ? 140.64168 194.15521 170.57702 1.000 58.20051 1298 MET A CA 1
ATOM 8349 C C . MET A 1 1298 ? 142.05703 193.62247 170.43822 1.000 53.75829 1298 MET A C 1
ATOM 8350 O O . MET A 1 1298 ? 142.72590 193.29910 171.41714 1.000 53.38960 1298 MET A O 1
ATOM 8355 N N . LEU A 1 1299 ? 142.50683 193.52020 169.19865 1.000 42.96181 1299 LEU A N 1
ATOM 8356 C CA . LEU A 1 1299 ? 143.83085 193.00107 168.90721 1.000 38.77377 1299 LEU A CA 1
ATOM 8357 C C . LEU A 1 1299 ? 144.80250 194.16850 168.90154 1.000 49.89053 1299 LEU A C 1
ATOM 8358 O O . LEU A 1 1299 ? 144.80261 194.97934 167.97262 1.000 58.45178 1299 LEU A O 1
ATOM 8363 N N . ASP A 1 1300 ? 145.62720 194.26047 169.93986 1.000 55.07466 1300 ASP A N 1
ATOM 8364 C CA . ASP A 1 1300 ? 146.57297 195.35437 170.08841 1.000 57.96314 1300 ASP A CA 1
ATOM 8365 C C . ASP A 1 1300 ? 147.95393 194.79187 170.36914 1.000 62.02137 1300 ASP A C 1
ATOM 8366 O O . ASP A 1 1300 ? 148.10160 193.68289 170.88018 1.000 61.24640 1300 ASP A O 1
ATOM 8371 N N . PHE A 1 1301 ? 148.97041 195.58000 170.04761 1.000 53.90961 1301 PHE A N 1
ATOM 8372 C CA . PHE A 1 1301 ? 150.33411 195.07526 170.05464 1.000 53.32689 1301 PHE A CA 1
ATOM 8373 C C . PHE A 1 1301 ? 151.08314 195.39566 171.33851 1.000 58.92471 1301 PHE A C 1
ATOM 8374 O O . PHE A 1 1301 ? 152.08162 194.73510 171.63486 1.000 59.77314 1301 PHE A O 1
ATOM 8382 N N . GLY A 1 1302 ? 150.63113 196.39204 172.09669 1.000 72.91087 1302 GLY A N 1
ATOM 8383 C CA . GLY A 1 1302 ? 151.32829 196.88346 173.26937 1.000 70.27017 1302 GLY A CA 1
ATOM 8384 C C . GLY A 1 1302 ? 151.85470 198.29964 173.14183 1.000 70.82252 1302 GLY A C 1
ATOM 8385 O O . GLY A 1 1302 ? 152.30840 198.86622 174.14376 1.000 72.36618 1302 GLY A O 1
ATOM 8386 N N . TRP A 1 1303 ? 151.79728 198.89347 171.95598 1.000 67.14995 1303 TRP A N 1
ATOM 8387 C CA . TRP A 1 1303 ? 152.40614 200.19138 171.71986 1.000 62.19710 1303 TRP A CA 1
ATOM 8388 C C . TRP A 1 1303 ? 151.78042 200.87518 170.51012 1.000 66.87662 1303 TRP A C 1
ATOM 8389 O O . TRP A 1 1303 ? 152.22867 201.93697 170.07927 1.000 69.41156 1303 TRP A O 1
ATOM 8400 N N . GLU A 1 1523 ? 185.50608 199.87880 202.52254 1.000 116.84489 1523 GLU A N 1
ATOM 8401 C CA . GLU A 1 1523 ? 186.68103 200.72128 202.36238 1.000 118.60264 1523 GLU A CA 1
ATOM 8402 C C . GLU A 1 1523 ? 187.89781 199.98738 202.91871 1.000 120.45855 1523 GLU A C 1
ATOM 8403 O O . GLU A 1 1523 ? 188.59046 199.27525 202.19161 1.000 120.65388 1523 GLU A O 1
ATOM 8409 N N . LYS A 1 1524 ? 188.14308 200.15815 204.21634 1.000 123.84809 1524 LYS A N 1
ATOM 8410 C CA . LYS A 1 1524 ? 189.25350 199.52153 204.91580 1.000 123.12979 1524 LYS A CA 1
ATOM 8411 C C . LYS A 1 1524 ? 188.80072 198.70766 206.11478 1.000 121.92877 1524 LYS A C 1
ATOM 8412 O O . LYS A 1 1524 ? 189.34431 197.62546 206.36811 1.000 120.36251 1524 LYS A O 1
ATOM 8418 N N . ARG A 1 1525 ? 187.80447 199.20386 206.85377 1.000 122.45505 1525 ARG A N 1
ATOM 8419 C CA . ARG A 1 1525 ? 187.21816 198.43680 207.94612 1.000 122.33641 1525 ARG A CA 1
ATOM 8420 C C . ARG A 1 1525 ? 186.52754 197.18209 207.43354 1.000 122.51091 1525 ARG A C 1
ATOM 8421 O O . ARG A 1 1525 ? 186.45534 196.17893 208.15311 1.000 122.61450 1525 ARG A O 1
ATOM 8429 N N . GLN A 1 1526 ? 186.02358 197.22727 206.19559 1.000 118.59959 1526 GLN A N 1
ATOM 8430 C CA . GLN A 1 1526 ? 185.47557 196.04471 205.53799 1.000 119.13185 1526 GLN A CA 1
ATOM 8431 C C . GLN A 1 1526 ? 186.50721 194.92948 205.44945 1.000 117.59828 1526 GLN A C 1
ATOM 8432 O O . GLN A 1 1526 ? 186.25928 193.80095 205.89270 1.000 117.30889 1526 GLN A O 1
ATOM 8438 N N . LYS A 1 1527 ? 187.68743 195.24107 204.91170 1.000 113.56062 1527 LYS A N 1
ATOM 8439 C CA . LYS A 1 1527 ? 188.72887 194.23170 204.77736 1.000 113.04708 1527 LYS A CA 1
ATOM 8440 C C . LYS A 1 1527 ? 189.30476 193.83112 206.12819 1.000 115.50038 1527 LYS A C 1
ATOM 8441 O O . LYS A 1 1527 ? 189.68160 192.66766 206.30781 1.000 115.50966 1527 LYS A O 1
ATOM 8447 N N . GLN A 1 1528 ? 189.36601 194.76673 207.08420 1.000 111.68906 1528 GLN A N 1
ATOM 8448 C CA . GLN A 1 1528 ? 189.82984 194.43465 208.43146 1.000 109.77028 1528 GLN A CA 1
ATOM 8449 C C . GLN A 1 1528 ? 188.91153 193.41457 209.09597 1.000 110.14297 1528 GLN A C 1
ATOM 8450 O O . GLN A 1 1528 ? 189.37363 192.40678 209.65095 1.000 109.88893 1528 GLN A O 1
ATOM 8456 N N . LEU A 1 1529 ? 187.59951 193.64412 209.00987 1.000 105.08601 1529 LEU A N 1
ATOM 8457 C CA . LEU A 1 1529 ? 186.63185 192.72168 209.58831 1.000 104.34020 1529 LEU A CA 1
ATOM 8458 C C . LEU A 1 1529 ? 186.64702 191.37849 208.86499 1.000 104.30177 1529 LEU A C 1
ATOM 8459 O O . LEU A 1 1529 ? 186.55981 190.32675 209.51001 1.000 102.06252 1529 LEU A O 1
ATOM 8464 N N . SER A 1 1530 ? 186.78691 191.39681 207.53009 1.000 100.41411 1530 SER A N 1
ATOM 8465 C CA . SER A 1 1530 ? 186.83647 190.15707 206.75315 1.000 100.62500 1530 SER A CA 1
ATOM 8466 C C . SER A 1 1530 ? 188.05307 189.31515 207.11316 1.000 100.57884 1530 SER A C 1
ATOM 8467 O O . SER A 1 1530 ? 187.94921 188.08666 207.25397 1.000 104.12681 1530 SER A O 1
ATOM 8470 N N . ILE A 1 1531 ? 189.21092 189.96142 207.27236 1.000 100.11211 1531 ILE A N 1
ATOM 8471 C CA . ILE A 1 1531 ? 190.41674 189.25829 207.69349 1.000 101.40228 1531 ILE A CA 1
ATOM 8472 C C . ILE A 1 1531 ? 190.23119 188.67522 209.08591 1.000 101.30511 1531 ILE A C 1
ATOM 8473 O O . ILE A 1 1531 ? 190.60635 187.52580 209.33335 1.000 100.20726 1531 ILE A O 1
ATOM 8478 N N . ILE A 1 1532 ? 189.58861 189.43021 209.99031 1.000 98.44286 1532 ILE A N 1
ATOM 8479 C CA . ILE A 1 1532 ? 189.34853 188.95625 211.35770 1.000 97.34951 1532 ILE A CA 1
ATOM 8480 C C . ILE A 1 1532 ? 188.50111 187.68450 211.35502 1.000 95.92219 1532 ILE A C 1
ATOM 8481 O O . ILE A 1 1532 ? 188.85129 186.67750 211.99705 1.000 96.67391 1532 ILE A O 1
ATOM 8486 N N . GLN A 1 1533 ? 187.40752 187.69618 210.58391 1.000 85.36059 1533 GLN A N 1
ATOM 8487 C CA . GLN A 1 1533 ? 186.48793 186.56054 210.57213 1.000 86.42650 1533 GLN A CA 1
ATOM 8488 C C . GLN A 1 1533 ? 187.13645 185.32400 209.94528 1.000 84.19268 1533 GLN A C 1
ATOM 8489 O O . GLN A 1 1533 ? 187.10095 184.22698 210.52908 1.000 85.76466 1533 GLN A O 1
ATOM 8495 N N . ALA A 1 1534 ? 187.78336 185.48896 208.78492 1.000 85.09109 1534 ALA A N 1
ATOM 8496 C CA . ALA A 1 1534 ? 188.41411 184.34165 208.13506 1.000 83.80800 1534 ALA A CA 1
ATOM 8497 C C . ALA A 1 1534 ? 189.56953 183.77838 208.96288 1.000 88.52136 1534 ALA A C 1
ATOM 8498 O O . ALA A 1 1534 ? 189.72093 182.54882 209.07013 1.000 90.60381 1534 ALA A O 1
ATOM 8500 N N . THR A 1 1535 ? 190.36514 184.65178 209.60124 1.000 92.30480 1535 THR A N 1
ATOM 8501 C CA . THR A 1 1535 ? 191.47922 184.16257 210.40745 1.000 92.81097 1535 THR A CA 1
ATOM 8502 C C . THR A 1 1535 ? 191.01532 183.38540 211.62710 1.000 89.07928 1535 THR A C 1
ATOM 8503 O O . THR A 1 1535 ? 191.53631 182.30041 211.86631 1.000 91.52578 1535 THR A O 1
ATOM 8507 N N . ASN A 1 1536 ? 190.03416 183.88672 212.40620 1.000 82.28043 1536 ASN A N 1
ATOM 8508 C CA . ASN A 1 1536 ? 189.71550 183.13074 213.62822 1.000 85.73997 1536 ASN A CA 1
ATOM 8509 C C . ASN A 1 1536 ? 188.99165 181.81455 213.31471 1.000 88.08082 1536 ASN A C 1
ATOM 8510 O O . ASN A 1 1536 ? 189.22047 180.78311 214.00442 1.000 85.82849 1536 ASN A O 1
ATOM 8515 N N . ALA A 1 1537 ? 188.18327 181.82246 212.23531 1.000 89.16538 1537 ALA A N 1
ATOM 8516 C CA . ALA A 1 1537 ? 187.58505 180.58572 211.74460 1.000 85.45921 1537 ALA A CA 1
ATOM 8517 C C . ALA A 1 1537 ? 188.65047 179.56210 211.38955 1.000 84.19588 1537 ALA A C 1
ATOM 8518 O O . ALA A 1 1537 ? 188.51602 178.38255 211.72509 1.000 86.27596 1537 ALA A O 1
ATOM 8520 N N . ASN A 1 1538 ? 189.73851 179.99250 210.75886 1.000 90.39788 1538 ASN A N 1
ATOM 8521 C CA . ASN A 1 1538 ? 190.79898 179.01894 210.53961 1.000 91.41020 1538 ASN A CA 1
ATOM 8522 C C . ASN A 1 1538 ? 191.67046 178.79687 211.77789 1.000 93.03652 1538 ASN A C 1
ATOM 8523 O O . ASN A 1 1538 ? 192.41072 177.80572 211.83810 1.000 91.15550 1538 ASN A O 1
ATOM 8528 N N . GLU A 1 1539 ? 191.59485 179.67509 212.77844 1.000 93.86551 1539 GLU A N 1
ATOM 8529 C CA . GLU A 1 1539 ? 192.47523 179.55014 213.93395 1.000 92.39726 1539 GLU A CA 1
ATOM 8530 C C . GLU A 1 1539 ? 192.04605 178.46137 214.88937 1.000 90.88032 1539 GLU A C 1
ATOM 8531 O O . GLU A 1 1539 ? 192.86322 178.05101 215.71249 1.000 91.02748 1539 GLU A O 1
ATOM 8537 N N . ARG A 1 1540 ? 190.79136 178.00768 214.82300 1.000 87.90922 1540 ARG A N 1
ATOM 8538 C CA . ARG A 1 1540 ? 190.45314 176.76287 215.54425 1.000 84.80572 1540 ARG A CA 1
ATOM 8539 C C . ARG A 1 1540 ? 191.33382 175.60006 215.08241 1.000 80.85527 1540 ARG A C 1
ATOM 8540 O O . ARG A 1 1540 ? 191.91366 174.86997 215.89585 1.000 80.75460 1540 ARG A O 1
ATOM 8548 N N . GLN A 1 1541 ? 191.48037 175.44430 213.76891 1.000 91.38689 1541 GLN A N 1
ATOM 8549 C CA . GLN A 1 1541 ? 192.34687 174.40208 213.23982 1.000 90.86109 1541 GLN A CA 1
ATOM 8550 C C . GLN A 1 1541 ? 193.81466 174.75167 213.41420 1.000 93.11351 1541 GLN A C 1
ATOM 8551 O O . GLN A 1 1541 ? 194.65327 173.84910 213.49741 1.000 97.32544 1541 GLN A O 1
ATOM 8557 N N . TYR A 1 1542 ? 194.15345 176.04290 213.48266 1.000 91.96290 1542 TYR A N 1
ATOM 8558 C CA . TYR A 1 1542 ? 195.53640 176.38828 213.82273 1.000 94.65407 1542 TYR A CA 1
ATOM 8559 C C . TYR A 1 1542 ? 195.86851 176.03646 215.27297 1.000 94.97988 1542 TYR A C 1
ATOM 8560 O O . TYR A 1 1542 ? 196.99278 175.61914 215.56372 1.000 97.26547 1542 TYR A O 1
ATOM 8569 N N . GLN A 1 1543 ? 194.90375 176.16927 216.18620 1.000 89.05553 1543 GLN A N 1
ATOM 8570 C CA . GLN A 1 1543 ? 195.10519 175.73047 217.56275 1.000 83.48863 1543 GLN A CA 1
ATOM 8571 C C . GLN A 1 1543 ? 195.17864 174.21602 217.66217 1.000 85.63184 1543 GLN A C 1
ATOM 8572 O O . GLN A 1 1543 ? 195.89282 173.69295 218.52292 1.000 85.42648 1543 GLN A O 1
ATOM 8578 N N . GLN A 1 1544 ? 194.43314 173.49765 216.81545 1.000 91.56782 1544 GLN A N 1
ATOM 8579 C CA . GLN A 1 1544 ? 194.65112 172.05550 216.71317 1.000 87.20053 1544 GLN A CA 1
ATOM 8580 C C . GLN A 1 1544 ? 196.05771 171.74273 216.22253 1.000 87.24156 1544 GLN A C 1
ATOM 8581 O O . GLN A 1 1544 ? 196.72622 170.85314 216.75835 1.000 90.92973 1544 GLN A O 1
ATOM 8587 N N . THR A 1 1545 ? 196.52630 172.44934 215.20463 1.000 87.82268 1545 THR A N 1
ATOM 8588 C CA . THR A 1 1545 ? 197.81167 172.06934 214.65055 1.000 90.50818 1545 THR A CA 1
ATOM 8589 C C . THR A 1 1545 ? 198.97517 172.64476 215.45511 1.000 95.13647 1545 THR A C 1
ATOM 8590 O O . THR A 1 1545 ? 200.13382 172.35207 215.13655 1.000 97.22462 1545 THR A O 1
ATOM 8594 N N . LYS A 1 1546 ? 198.69590 173.43163 216.50233 1.000 95.67462 1546 LYS A N 1
ATOM 8595 C CA . LYS A 1 1546 ? 199.66617 173.72164 217.55476 1.000 93.40985 1546 LYS A CA 1
ATOM 8596 C C . LYS A 1 1546 ? 199.42688 172.88878 218.81276 1.000 93.16390 1546 LYS A C 1
ATOM 8597 O O . LYS A 1 1546 ? 199.85035 173.28889 219.90010 1.000 93.97609 1546 LYS A O 1
ATOM 8603 N N . ASN A 1 1547 ? 198.73958 171.75625 218.69112 1.000 93.25112 1547 ASN A N 1
ATOM 8604 C CA . ASN A 1 1547 ? 198.42761 170.88729 219.82173 1.000 92.42539 1547 ASN A CA 1
ATOM 8605 C C . ASN A 1 1547 ? 198.66132 169.42294 219.43678 1.000 95.66005 1547 ASN A C 1
ATOM 8606 O O . ASN A 1 1547 ? 197.77681 168.57364 219.54478 1.000 96.07274 1547 ASN A O 1
ATOM 8611 N N . LEU A 1 1548 ? 199.85037 169.12051 218.91666 1.000 94.00098 1548 LEU A N 1
ATOM 8612 C CA . LEU A 1 1548 ? 200.32355 167.73647 218.80901 1.000 92.38072 1548 LEU A CA 1
ATOM 8613 C C . LEU A 1 1548 ? 201.18715 167.35425 219.99856 1.000 93.26319 1548 LEU A C 1
ATOM 8614 O O . LEU A 1 1548 ? 202.15951 166.60553 219.87537 1.000 90.79327 1548 LEU A O 1
ATOM 8619 N N . LEU A 1 1549 ? 200.82803 167.87622 221.16765 1.000 98.77469 1549 LEU A N 1
ATOM 8620 C CA . LEU A 1 1549 ? 201.59712 167.82642 222.40001 1.000 95.51045 1549 LEU A CA 1
ATOM 8621 C C . LEU A 1 1549 ? 200.83894 167.04519 223.47031 1.000 95.09660 1549 LEU A C 1
ATOM 8622 O O . LEU A 1 1549 ? 199.81158 166.41999 223.21557 1.000 95.52353 1549 LEU A O 1
ATOM 8627 N N . ILE A 1 1550 ? 201.34638 167.12588 224.67087 1.000 91.66984 1550 ILE A N 1
ATOM 8628 C CA . ILE A 1 1550 ? 201.03834 166.22560 225.76933 1.000 91.50636 1550 ILE A CA 1
ATOM 8629 C C . ILE A 1 1550 ? 199.92992 166.80163 226.64810 1.000 91.86629 1550 ILE A C 1
ATOM 8630 O O . ILE A 1 1550 ? 199.78274 168.01977 226.78250 1.000 92.05349 1550 ILE A O 1
ATOM 8635 N N . GLY A 1 1551 ? 199.11973 165.91724 227.23148 1.000 89.74760 1551 GLY A N 1
ATOM 8636 C CA . GLY A 1 1551 ? 197.91930 166.31229 227.94122 1.000 87.25370 1551 GLY A CA 1
ATOM 8637 C C . GLY A 1 1551 ? 197.94148 166.23529 229.45346 1.000 86.42920 1551 GLY A C 1
ATOM 8638 O O . GLY A 1 1551 ? 198.41543 167.16280 230.10879 1.000 87.53222 1551 GLY A O 1
ATOM 8639 N N . PHE A 1 1552 ? 197.38864 165.16341 230.02222 1.000 88.19351 1552 PHE A N 1
ATOM 8640 C CA . PHE A 1 1552 ? 197.08838 165.09898 231.45004 1.000 90.07217 1552 PHE A CA 1
ATOM 8641 C C . PHE A 1 1552 ? 198.22987 164.51369 232.26350 1.000 94.31212 1552 PHE A C 1
ATOM 8642 O O . PHE A 1 1552 ? 198.95823 163.62755 231.81370 1.000 92.67305 1552 PHE A O 1
ATOM 8650 N N . ASN A 1 1553 ? 198.35935 165.02637 233.48489 1.000 107.39331 1553 ASN A N 1
ATOM 8651 C CA . ASN A 1 1553 ? 199.25638 164.50386 234.49795 1.000 102.87154 1553 ASN A CA 1
ATOM 8652 C C . ASN A 1 1553 ? 198.60294 164.75534 235.84679 1.000 100.74282 1553 ASN A C 1
ATOM 8653 O O . ASN A 1 1553 ? 197.76772 165.64880 235.99254 1.000 101.74087 1553 ASN A O 1
ATOM 8658 N N . PHE A 1 1554 ? 198.97913 163.95874 236.83656 1.000 110.90095 1554 PHE A N 1
ATOM 8659 C CA . PHE A 1 1554 ? 198.44750 164.12073 238.18000 1.000 114.83317 1554 PHE A CA 1
ATOM 8660 C C . PHE A 1 1554 ? 199.59020 164.37990 239.15055 1.000 116.63025 1554 PHE A C 1
ATOM 8661 O O . PHE A 1 1554 ? 200.61364 163.68682 239.12184 1.000 115.69413 1554 PHE A O 1
ATOM 8669 N N . LYS A 1 1555 ? 199.42713 165.40395 239.97648 1.000 126.54658 1555 LYS A N 1
ATOM 8670 C CA . LYS A 1 1555 ? 200.32779 165.64485 241.09820 1.000 126.84441 1555 LYS A CA 1
ATOM 8671 C C . LYS A 1 1555 ? 199.69691 165.10371 242.37827 1.000 127.73699 1555 LYS A C 1
ATOM 8672 O O . LYS A 1 1555 ? 199.35356 165.84808 243.29938 1.000 128.27395 1555 LYS A O 1
ATOM 8678 N N . HIS A 1 1556 ? 199.49788 163.77956 242.37746 1.000 129.41259 1556 HIS A N 1
ATOM 8679 C CA . HIS A 1 1556 ? 198.74518 162.99003 243.35641 1.000 129.44615 1556 HIS A CA 1
ATOM 8680 C C . HIS A 1 1556 ? 197.27395 163.38780 243.45373 1.000 130.28803 1556 HIS A C 1
ATOM 8681 O O . HIS A 1 1556 ? 196.56350 162.89748 244.34021 1.000 129.83576 1556 HIS A O 1
ATOM 8688 N N . GLU A 1 1557 ? 196.79443 164.24612 242.55981 1.000 118.57640 1557 GLU A N 1
ATOM 8689 C CA . GLU A 1 1557 ? 195.39574 164.61916 242.47043 1.000 117.98911 1557 GLU A CA 1
ATOM 8690 C C . GLU A 1 1557 ? 195.03005 164.74616 241.00086 1.000 116.27314 1557 GLU A C 1
ATOM 8691 O O . GLU A 1 1557 ? 195.82716 165.22335 240.19014 1.000 114.37610 1557 GLU A O 1
ATOM 8697 N N . TYR A 1 1567 ? 199.14213 146.60230 235.52769 1.000 101.10578 1567 TYR A N 1
ATOM 8698 C CA . TYR A 1 1567 ? 199.56114 147.18998 234.26138 1.000 104.53197 1567 TYR A CA 1
ATOM 8699 C C . TYR A 1 1567 ? 200.77987 146.45345 233.71760 1.000 105.03666 1567 TYR A C 1
ATOM 8700 O O . TYR A 1 1567 ? 200.80081 146.05431 232.55140 1.000 103.56272 1567 TYR A O 1
ATOM 8709 N N . GLU A 1 1568 ? 201.79652 146.30606 234.57626 1.000 112.02949 1568 GLU A N 1
ATOM 8710 C CA . GLU A 1 1568 ? 203.07655 145.73900 234.15943 1.000 110.59337 1568 GLU A CA 1
ATOM 8711 C C . GLU A 1 1568 ? 202.93116 144.29171 233.72033 1.000 110.73849 1568 GLU A C 1
ATOM 8712 O O . GLU A 1 1568 ? 203.64343 143.83753 232.81590 1.000 109.86472 1568 GLU A O 1
ATOM 8718 N N . GLU A 1 1569 ? 201.99758 143.56878 234.34247 1.000 111.80806 1569 GLU A N 1
ATOM 8719 C CA . GLU A 1 1569 ? 201.67709 142.20830 233.93203 1.000 111.69359 1569 GLU A CA 1
ATOM 8720 C C . GLU A 1 1569 ? 201.10158 142.18949 232.52577 1.000 110.95752 1569 GLU A C 1
ATOM 8721 O O . GLU A 1 1569 ? 201.46545 141.33662 231.70764 1.000 111.10930 1569 GLU A O 1
ATOM 8727 N N . SER A 1 1570 ? 200.21161 143.14047 232.22804 1.000 102.64850 1570 SER A N 1
ATOM 8728 C CA . SER A 1 1570 ? 199.64309 143.25446 230.89031 1.000 102.31880 1570 SER A CA 1
ATOM 8729 C C . SER A 1 1570 ? 200.70675 143.61337 229.86555 1.000 100.87373 1570 SER A C 1
ATOM 8730 O O . SER A 1 1570 ? 200.69145 143.09987 228.74045 1.000 101.27614 1570 SER A O 1
ATOM 8733 N N . ILE A 1 1571 ? 201.63779 144.49307 230.23973 1.000 98.67206 1571 ILE A N 1
ATOM 8734 C CA . ILE A 1 1571 ? 202.71998 144.86280 229.33466 1.000 99.31584 1571 ILE A CA 1
ATOM 8735 C C . ILE A 1 1571 ? 203.61482 143.66671 229.05805 1.000 102.34620 1571 ILE A C 1
ATOM 8736 O O . ILE A 1 1571 ? 204.02849 143.44571 227.91857 1.000 102.16256 1571 ILE A O 1
ATOM 8741 N N . ALA A 1 1572 ? 203.91577 142.87009 230.08880 1.000 103.64325 1572 ALA A N 1
ATOM 8742 C CA . ALA A 1 1572 ? 204.74917 141.68542 229.89855 1.000 100.74984 1572 ALA A CA 1
ATOM 8743 C C . ALA A 1 1572 ? 204.03937 140.64247 229.04936 1.000 98.10172 1572 ALA A C 1
ATOM 8744 O O . ALA A 1 1572 ? 204.66870 139.97201 228.22056 1.000 97.65330 1572 ALA A O 1
ATOM 8746 N N . LYS A 1 1573 ? 202.72515 140.50928 229.23883 1.000 91.80003 1573 LYS A N 1
ATOM 8747 C CA . LYS A 1 1573 ? 201.91977 139.61651 228.41389 1.000 94.57685 1573 LYS A CA 1
ATOM 8748 C C . LYS A 1 1573 ? 201.95068 140.04013 226.95155 1.000 95.19937 1573 LYS A C 1
ATOM 8749 O O . LYS A 1 1573 ? 202.14983 139.21152 226.05764 1.000 95.47359 1573 LYS A O 1
ATOM 8755 N N . LEU A 1 1574 ? 201.79566 141.33975 226.69293 1.000 90.27897 1574 LEU A N 1
ATOM 8756 C CA . LEU A 1 1574 ? 201.83331 141.82642 225.31940 1.000 88.52763 1574 LEU A CA 1
ATOM 8757 C C . LEU A 1 1574 ? 203.23398 141.76160 224.72938 1.000 90.59962 1574 LEU A C 1
ATOM 8758 O O . LEU A 1 1574 ? 203.37740 141.57472 223.51933 1.000 92.60782 1574 LEU A O 1
ATOM 8763 N N . LYS A 1 1575 ? 204.26844 141.91796 225.55725 1.000 88.74432 1575 LYS A N 1
ATOM 8764 C CA . LYS A 1 1575 ? 205.63583 141.73251 225.08933 1.000 89.10603 1575 LYS A CA 1
ATOM 8765 C C . LYS A 1 1575 ? 205.86656 140.29922 224.64046 1.000 92.51161 1575 LYS A C 1
ATOM 8766 O O . LYS A 1 1575 ? 206.46762 140.06130 223.58453 1.000 89.67950 1575 LYS A O 1
ATOM 8772 N N . THR A 1 1576 ? 205.38546 139.33220 225.43399 1.000 100.33845 1576 THR A N 1
ATOM 8773 C CA . THR A 1 1576 ? 205.45267 137.92881 225.03795 1.000 99.94899 1576 THR A CA 1
ATOM 8774 C C . THR A 1 1576 ? 204.61244 137.66055 223.80466 1.000 98.19471 1576 THR A C 1
ATOM 8775 O O . THR A 1 1576 ? 204.97090 136.80878 222.98869 1.000 97.39806 1576 THR A O 1
ATOM 8779 N N . GLU A 1 1577 ? 203.48804 138.36210 223.66543 1.000 93.81913 1577 GLU A N 1
ATOM 8780 C CA . GLU A 1 1577 ? 202.66746 138.22786 222.46917 1.000 92.80752 1577 GLU A CA 1
ATOM 8781 C C . GLU A 1 1577 ? 203.39617 138.73167 221.23310 1.000 93.77765 1577 GLU A C 1
ATOM 8782 O O . GLU A 1 1577 ? 203.31600 138.11445 220.16602 1.000 96.74982 1577 GLU A O 1
ATOM 8788 N N . ILE A 1 1578 ? 204.10869 139.85073 221.35616 1.000 86.85121 1578 ILE A N 1
ATOM 8789 C CA . ILE A 1 1578 ? 204.81049 140.40986 220.20667 1.000 88.35442 1578 ILE A CA 1
ATOM 8790 C C . ILE A 1 1578 ? 206.00476 139.54217 219.82657 1.000 90.93165 1578 ILE A C 1
ATOM 8791 O O . ILE A 1 1578 ? 206.20431 139.23577 218.64488 1.000 91.83819 1578 ILE A O 1
ATOM 8796 N N . GLU A 1 1579 ? 206.80035 139.09889 220.80851 1.000 97.42861 1579 GLU A N 1
ATOM 8797 C CA . GLU A 1 1579 ? 207.95315 138.26866 220.45119 1.000 98.03449 1579 GLU A CA 1
ATOM 8798 C C . GLU A 1 1579 ? 207.54090 136.85597 220.05661 1.000 98.39394 1579 GLU A C 1
ATOM 8799 O O . GLU A 1 1579 ? 208.24774 136.20183 219.28475 1.000 97.53945 1579 GLU A O 1
ATOM 8805 N N . SER A 1 1580 ? 206.40526 136.37759 220.55928 1.000 104.06968 1580 SER A N 1
ATOM 8806 C CA . SER A 1 1580 ? 206.01669 134.97903 220.44144 1.000 105.53261 1580 SER A CA 1
ATOM 8807 C C . SER A 1 1580 ? 204.93045 134.72855 219.40999 1.000 105.37400 1580 SER A C 1
ATOM 8808 O O . SER A 1 1580 ? 204.91256 133.65727 218.79864 1.000 105.32621 1580 SER A O 1
ATOM 8811 N N . GLY A 1 1581 ? 204.03194 135.68006 219.19363 1.000 99.59525 1581 GLY A N 1
ATOM 8812 C CA . GLY A 1 1581 ? 202.95368 135.48789 218.25164 1.000 98.84508 1581 GLY A CA 1
ATOM 8813 C C . GLY A 1 1581 ? 203.32092 135.67383 216.80132 1.000 100.20131 1581 GLY A C 1
ATOM 8814 O O . GLY A 1 1581 ? 202.43650 135.65593 215.94220 1.000 100.36464 1581 GLY A O 1
ATOM 8815 N N . GLY A 1 1582 ? 204.60298 135.85853 216.49596 1.000 92.87898 1582 GLY A N 1
ATOM 8816 C CA . GLY A 1 1582 ? 205.03786 136.05931 215.13489 1.000 93.82234 1582 GLY A CA 1
ATOM 8817 C C . GLY A 1 1582 ? 204.86391 137.46529 214.61520 1.000 94.32983 1582 GLY A C 1
ATOM 8818 O O . GLY A 1 1582 ? 205.13628 137.70488 213.43284 1.000 94.13586 1582 GLY A O 1
ATOM 8819 N N . MET A 1 1583 ? 204.40033 138.39590 215.45185 1.000 86.64322 1583 MET A N 1
ATOM 8820 C CA . MET A 1 1583 ? 204.32077 139.79420 215.04873 1.000 83.58395 1583 MET A CA 1
ATOM 8821 C C . MET A 1 1583 ? 205.71043 140.37955 214.84802 1.000 81.81796 1583 MET A C 1
ATOM 8822 O O . MET A 1 1583 ? 205.99720 140.98059 213.80882 1.000 83.71205 1583 MET A O 1
ATOM 8827 N N . LEU A 1 1584 ? 206.59672 140.18884 215.81707 1.000 81.23755 1584 LEU A N 1
ATOM 8828 C CA . LEU A 1 1584 ? 207.97874 140.61734 215.66424 1.000 81.47872 1584 LEU A CA 1
ATOM 8829 C C . LEU A 1 1584 ? 208.68936 139.65131 214.73596 1.000 82.46861 1584 LEU A C 1
ATOM 8830 O O . LEU A 1 1584 ? 208.98453 138.51590 215.11482 1.000 85.07832 1584 LEU A O 1
ATOM 8835 N N . VAL A 1 1585 ? 208.95527 140.09175 213.52429 1.000 82.71945 1585 VAL A N 1
ATOM 8836 C CA . VAL A 1 1585 ? 209.93098 139.37668 212.70372 1.000 83.43563 1585 VAL A CA 1
ATOM 8837 C C . VAL A 1 1585 ? 211.30550 139.53656 213.33489 1.000 86.54288 1585 VAL A C 1
ATOM 8838 O O . VAL A 1 1585 ? 211.62998 140.63219 213.81656 1.000 87.25690 1585 VAL A O 1
ATOM 8842 N N . PRO A 1 1586 ? 212.12882 138.49989 213.38997 1.000 94.75677 1586 PRO A N 1
ATOM 8843 C CA . PRO A 1 1586 ? 213.49364 138.68084 213.89368 1.000 92.85503 1586 PRO A CA 1
ATOM 8844 C C . PRO A 1 1586 ? 214.37852 139.40285 212.89548 1.000 94.67020 1586 PRO A C 1
ATOM 8845 O O . PRO A 1 1586 ? 213.90667 139.87230 211.85745 1.000 96.66000 1586 PRO A O 1
ATOM 8849 N N . HIS A 1 1587 ? 215.66814 139.50077 213.18789 1.000 98.83903 1587 HIS A N 1
ATOM 8850 C CA . HIS A 1 1587 ? 216.56911 140.22573 212.31198 1.000 99.54537 1587 HIS A CA 1
ATOM 8851 C C . HIS A 1 1587 ? 217.17331 139.34136 211.23074 1.000 101.12151 1587 HIS A C 1
ATOM 8852 O O . HIS A 1 1587 ? 218.08609 139.78236 210.52729 1.000 101.67657 1587 HIS A O 1
ATOM 8859 N N . ASP A 1 1588 ? 216.69840 138.10669 211.08437 1.000 114.07420 1588 ASP A N 1
ATOM 8860 C CA . ASP A 1 1588 ? 217.15076 137.24317 210.00161 1.000 114.36503 1588 ASP A CA 1
ATOM 8861 C C . ASP A 1 1588 ? 216.03638 136.53737 209.24840 1.000 113.97912 1588 ASP A C 1
ATOM 8862 O O . ASP A 1 1588 ? 216.27917 136.08940 208.12180 1.000 113.77523 1588 ASP A O 1
ATOM 8867 N N . GLN A 1 1589 ? 214.84105 136.41298 209.81524 1.000 112.98005 1589 GLN A N 1
ATOM 8868 C CA . GLN A 1 1589 ? 213.74979 135.74052 209.12727 1.000 114.43212 1589 GLN A CA 1
ATOM 8869 C C . GLN A 1 1589 ? 213.18850 136.64181 208.03835 1.000 114.19458 1589 GLN A C 1
ATOM 8870 O O . GLN A 1 1589 ? 212.92264 137.82129 208.27707 1.000 113.41036 1589 GLN A O 1
ATOM 8876 N N . GLN A 1 1590 ? 213.02188 136.08865 206.84047 1.000 117.67300 1590 GLN A N 1
ATOM 8877 C CA . GLN A 1 1590 ? 212.45667 136.85084 205.73699 1.000 116.42166 1590 GLN A CA 1
ATOM 8878 C C . GLN A 1 1590 ? 210.98659 137.13941 205.99716 1.000 115.99055 1590 GLN A C 1
ATOM 8879 O O . GLN A 1 1590 ? 210.27575 136.32620 206.59058 1.000 116.51794 1590 GLN A O 1
ATOM 8885 N N . LEU A 1 1591 ? 210.53651 138.31262 205.56800 1.000 100.46280 1591 LEU A N 1
ATOM 8886 C CA . LEU A 1 1591 ? 209.16191 138.71500 205.82536 1.000 101.06680 1591 LEU A CA 1
ATOM 8887 C C . LEU A 1 1591 ? 208.20230 137.92230 204.94565 1.000 98.92875 1591 LEU A C 1
ATOM 8888 O O . LEU A 1 1591 ? 208.52262 137.57531 203.80650 1.000 97.44248 1591 LEU A O 1
ATOM 8893 N N . VAL A 1 1592 ? 207.03068 137.61190 205.49503 1.000 94.79348 1592 VAL A N 1
ATOM 8894 C CA . VAL A 1 1592 ? 205.98102 136.92441 204.75266 1.000 94.53597 1592 VAL A CA 1
ATOM 8895 C C . VAL A 1 1592 ? 204.75506 137.81898 204.59880 1.000 92.43743 1592 VAL A C 1
ATOM 8896 O O . VAL A 1 1592 ? 203.96094 137.96622 205.52713 1.000 92.72047 1592 VAL A O 1
ATOM 8900 N N . VAL A 1 1606 ? 179.21459 117.37283 209.62552 1.000 101.38991 1606 VAL A N 1
ATOM 8901 C CA . VAL A 1 1606 ? 178.13788 117.75654 210.52458 1.000 100.75689 1606 VAL A CA 1
ATOM 8902 C C . VAL A 1 1606 ? 176.83578 117.85267 209.75661 1.000 100.80520 1606 VAL A C 1
ATOM 8903 O O . VAL A 1 1606 ? 176.73213 118.59585 208.78514 1.000 98.33709 1606 VAL A O 1
ATOM 8907 N N . SER A 1 1607 ? 175.83949 117.09579 210.19820 1.000 106.40726 1607 SER A N 1
ATOM 8908 C CA . SER A 1 1607 ? 174.57240 117.04540 209.49397 1.000 108.17807 1607 SER A CA 1
ATOM 8909 C C . SER A 1 1607 ? 173.74302 118.29611 209.78158 1.000 106.01539 1607 SER A C 1
ATOM 8910 O O . SER A 1 1607 ? 174.06399 119.10619 210.65413 1.000 104.53684 1607 SER A O 1
ATOM 8913 N N . MET A 1 1608 ? 172.65544 118.44222 209.01896 1.000 106.26702 1608 MET A N 1
ATOM 8914 C CA . MET A 1 1608 ? 171.75299 119.57249 209.20070 1.000 105.95189 1608 MET A CA 1
ATOM 8915 C C . MET A 1 1608 ? 170.99393 119.47931 210.51116 1.000 105.59227 1608 MET A C 1
ATOM 8916 O O . MET A 1 1608 ? 170.57271 120.50539 211.05409 1.000 108.95235 1608 MET A O 1
ATOM 8921 N N . MET A 1 1609 ? 170.80156 118.26886 211.02702 1.000 102.76137 1609 MET A N 1
ATOM 8922 C CA . MET A 1 1609 ? 170.10978 118.11482 212.29850 1.000 104.44119 1609 MET A CA 1
ATOM 8923 C C . MET A 1 1609 ? 170.92267 118.70617 213.44178 1.000 104.48687 1609 MET A C 1
ATOM 8924 O O . MET A 1 1609 ? 170.36468 119.32538 214.35584 1.000 102.88333 1609 MET A O 1
ATOM 8929 N N . GLU A 1 1610 ? 172.24513 118.55973 213.38495 1.000 102.43682 1610 GLU A N 1
ATOM 8930 C CA . GLU A 1 1610 ? 173.09172 119.11677 214.43115 1.000 103.69518 1610 GLU A CA 1
ATOM 8931 C C . GLU A 1 1610 ? 173.08235 120.64151 214.40939 1.000 105.88833 1610 GLU A C 1
ATOM 8932 O O . GLU A 1 1610 ? 173.02678 121.27834 215.46914 1.000 106.51578 1610 GLU A O 1
ATOM 8938 N N . LEU A 1 1611 ? 173.12899 121.24680 213.21549 1.000 101.20178 1611 LEU A N 1
ATOM 8939 C CA . LEU A 1 1611 ? 173.07582 122.70397 213.12966 1.000 95.49189 1611 LEU A CA 1
ATOM 8940 C C . LEU A 1 1611 ? 171.72026 123.22329 213.56368 1.000 93.22498 1611 LEU A C 1
ATOM 8941 O O . LEU A 1 1611 ? 171.63769 124.25908 214.22292 1.000 93.08838 1611 LEU A O 1
ATOM 8946 N N . LEU A 1 1612 ? 170.65058 122.51506 213.20728 1.000 96.27020 1612 LEU A N 1
ATOM 8947 C CA . LEU A 1 1612 ? 169.32859 122.88316 213.69835 1.000 99.61427 1612 LEU A CA 1
ATOM 8948 C C . LEU A 1 1612 ? 169.23192 122.76190 215.21552 1.000 98.98616 1612 LEU A C 1
ATOM 8949 O O . LEU A 1 1612 ? 168.48197 123.51025 215.84940 1.000 97.39574 1612 LEU A O 1
ATOM 8954 N N . LYS A 1 1613 ? 169.96989 121.82797 215.81436 1.000 99.00294 1613 LYS A N 1
ATOM 8955 C CA . LYS A 1 1613 ? 169.99257 121.75360 217.26959 1.000 96.37319 1613 LYS A CA 1
ATOM 8956 C C . LYS A 1 1613 ? 170.75847 122.92564 217.86974 1.000 97.59979 1613 LYS A C 1
ATOM 8957 O O . LYS A 1 1613 ? 170.31955 123.51298 218.86449 1.000 100.11119 1613 LYS A O 1
ATOM 8963 N N . GLN A 1 1614 ? 171.90310 123.27939 217.27598 1.000 91.84660 1614 GLN A N 1
ATOM 8964 C CA . GLN A 1 1614 ? 172.76714 124.31203 217.85282 1.000 92.39619 1614 GLN A CA 1
ATOM 8965 C C . GLN A 1 1614 ? 172.16336 125.70496 217.68442 1.000 90.69939 1614 GLN A C 1
ATOM 8966 O O . GLN A 1 1614 ? 171.99172 126.44718 218.65891 1.000 84.05036 1614 GLN A O 1
ATOM 8972 N N . LEU A 1 1615 ? 171.84586 126.06988 216.43719 1.000 87.30711 1615 LEU A N 1
ATOM 8973 C CA . LEU A 1 1615 ? 171.29371 127.37931 216.10609 1.000 81.83548 1615 LEU A CA 1
ATOM 8974 C C . LEU A 1 1615 ? 169.93690 127.60282 216.74278 1.000 83.90348 1615 LEU A C 1
ATOM 8975 O O . LEU A 1 1615 ? 169.55341 128.74741 216.99617 1.000 85.57067 1615 LEU A O 1
ATOM 8980 N N . LEU A 1 1616 ? 169.19467 126.53502 217.01239 1.000 84.13167 1616 LEU A N 1
ATOM 8981 C CA . LEU A 1 1616 ? 167.92938 126.61462 217.73140 1.000 83.91901 1616 LEU A CA 1
ATOM 8982 C C . LEU A 1 1616 ? 168.08774 125.82286 219.02227 1.000 83.74981 1616 LEU A C 1
ATOM 8983 O O . LEU A 1 1616 ? 167.61541 124.68150 219.11408 1.000 83.94577 1616 LEU A O 1
ATOM 8988 N N . PRO A 1 1617 ? 168.75670 126.38314 220.03909 1.000 77.41737 1617 PRO A N 1
ATOM 8989 C CA . PRO A 1 1617 ? 168.85220 125.66637 221.31350 1.000 79.26241 1617 PRO A CA 1
ATOM 8990 C C . PRO A 1 1617 ? 167.63258 125.85402 222.18699 1.000 78.66885 1617 PRO A C 1
ATOM 8991 O O . PRO A 1 1617 ? 167.44341 125.08394 223.13641 1.000 78.91298 1617 PRO A O 1
ATOM 8995 N N . TYR A 1 1618 ? 166.80320 126.84158 221.88655 1.000 74.17555 1618 TYR A N 1
ATOM 8996 C CA . TYR A 1 1618 ? 165.55300 127.08750 222.57619 1.000 75.72414 1618 TYR A CA 1
ATOM 8997 C C . TYR A 1 1618 ? 164.40535 126.28844 221.98547 1.000 79.11511 1618 TYR A C 1
ATOM 8998 O O . TYR A 1 1618 ? 163.27389 126.40157 222.46958 1.000 77.67015 1618 TYR A O 1
ATOM 9007 N N . VAL A 1 1619 ? 164.66899 125.49682 220.94871 1.000 90.26137 1619 VAL A N 1
ATOM 9008 C CA . VAL A 1 1619 ? 163.70222 124.56211 220.38609 1.000 88.44535 1619 VAL A CA 1
ATOM 9009 C C . VAL A 1 1619 ? 164.33768 123.17855 220.38194 1.000 91.46050 1619 VAL A C 1
ATOM 9010 O O . VAL A 1 1619 ? 165.40575 122.97622 219.79270 1.000 91.19941 1619 VAL A O 1
ATOM 9014 N N . ASN A 1 1620 ? 163.67126 122.23420 221.03736 1.000 104.04953 1620 ASN A N 1
ATOM 9015 C CA . ASN A 1 1620 ? 164.22482 120.94444 221.42180 1.000 103.51145 1620 ASN A CA 1
ATOM 9016 C C . ASN A 1 1620 ? 164.05575 119.92949 220.28996 1.000 102.71556 1620 ASN A C 1
ATOM 9017 O O . ASN A 1 1620 ? 163.86111 120.30294 219.13179 1.000 102.58704 1620 ASN A O 1
ATOM 9022 N N . GLU A 1 1621 ? 164.21678 118.64252 220.60953 1.000 111.04308 1621 GLU A N 1
ATOM 9023 C CA . GLU A 1 1621 ? 164.06556 117.58342 219.61633 1.000 111.39121 1621 GLU A CA 1
ATOM 9024 C C . GLU A 1 1621 ? 162.64367 117.53527 219.07217 1.000 112.65259 1621 GLU A C 1
ATOM 9025 O O . GLU A 1 1621 ? 162.43626 117.31485 217.87320 1.000 111.96100 1621 GLU A O 1
ATOM 9031 N N . ASP A 1 1622 ? 161.65242 117.74080 219.93584 1.000 112.78352 1622 ASP A N 1
ATOM 9032 C CA . ASP A 1 1622 ? 160.29065 117.93833 219.47016 1.000 112.65334 1622 ASP A CA 1
ATOM 9033 C C . ASP A 1 1622 ? 160.15859 119.32317 218.84374 1.000 113.20323 1622 ASP A C 1
ATOM 9034 O O . ASP A 1 1622 ? 161.05898 120.15912 218.94381 1.000 112.77861 1622 ASP A O 1
ATOM 9039 N N . VAL A 1 1623 ? 159.03308 119.54137 218.14902 1.000 109.34132 1623 VAL A N 1
ATOM 9040 C CA . VAL A 1 1623 ? 158.69400 120.74022 217.36667 1.000 109.70966 1623 VAL A CA 1
ATOM 9041 C C . VAL A 1 1623 ? 159.62178 120.93093 216.16461 1.000 107.89483 1623 VAL A C 1
ATOM 9042 O O . VAL A 1 1623 ? 159.14453 121.11137 215.03922 1.000 108.31043 1623 VAL A O 1
ATOM 9046 N N . LEU A 1 1624 ? 160.94111 120.90833 216.38681 1.000 100.45102 1624 LEU A N 1
ATOM 9047 C CA . LEU A 1 1624 ? 161.89988 121.03129 215.29173 1.000 100.06785 1624 LEU A CA 1
ATOM 9048 C C . LEU A 1 1624 ? 161.78950 119.87622 214.31046 1.000 103.87929 1624 LEU A C 1
ATOM 9049 O O . LEU A 1 1624 ? 161.93184 120.07568 213.09744 1.000 105.31446 1624 LEU A O 1
ATOM 9054 N N . ALA A 1 1625 ? 161.56841 118.66066 214.81785 1.000 105.74270 1625 ALA A N 1
ATOM 9055 C CA . ALA A 1 1625 ? 161.47191 117.49337 213.94803 1.000 105.30744 1625 ALA A CA 1
ATOM 9056 C C . ALA A 1 1625 ? 160.26980 117.59037 213.01852 1.000 105.03920 1625 ALA A C 1
ATOM 9057 O O . ALA A 1 1625 ? 160.35271 117.20940 211.84642 1.000 104.27233 1625 ALA A O 1
ATOM 9059 N N . LYS A 1 1626 ? 159.14911 118.11190 213.51886 1.000 106.39017 1626 LYS A N 1
ATOM 9060 C CA . LYS A 1 1626 ? 157.98669 118.32436 212.66394 1.000 107.13342 1626 LYS A CA 1
ATOM 9061 C C . LYS A 1 1626 ? 158.20532 119.48560 211.70601 1.000 106.32498 1626 LYS A C 1
ATOM 9062 O O . LYS A 1 1626 ? 157.79930 119.41959 210.54104 1.000 106.45899 1626 LYS A O 1
ATOM 9068 N N . LYS A 1 1627 ? 158.83983 120.55899 212.18121 1.000 99.20739 1627 LYS A N 1
ATOM 9069 C CA . LYS A 1 1627 ? 158.93143 121.78131 211.39040 1.000 98.63183 1627 LYS A CA 1
ATOM 9070 C C . LYS A 1 1627 ? 159.90658 121.63175 210.22955 1.000 100.28270 1627 LYS A C 1
ATOM 9071 O O . LYS A 1 1627 ? 159.65534 122.15641 209.13883 1.000 99.23116 1627 LYS A O 1
ATOM 9077 N N . LEU A 1 1628 ? 161.02719 120.93341 210.44210 1.000 103.32871 1628 LEU A N 1
ATOM 9078 C CA . LEU A 1 1628 ? 161.99431 120.75065 209.36238 1.000 103.45046 1628 LEU A CA 1
ATOM 9079 C C . LEU A 1 1628 ? 161.43546 119.84455 208.27353 1.000 106.08417 1628 LEU A C 1
ATOM 9080 O O . LEU A 1 1628 ? 161.49576 120.18084 207.08533 1.000 106.18882 1628 LEU A O 1
ATOM 9085 N N . GLY A 1 1629 ? 160.85740 118.70695 208.66370 1.000 110.47776 1629 GLY A N 1
ATOM 9086 C CA . GLY A 1 1629 ? 160.34494 117.75640 207.69696 1.000 109.26860 1629 GLY A CA 1
ATOM 9087 C C . GLY A 1 1629 ? 161.46840 117.12585 206.89139 1.000 112.53618 1629 GLY A C 1
ATOM 9088 O O . GLY A 1 1629 ? 162.57499 116.89432 207.38808 1.000 112.51523 1629 GLY A O 1
ATOM 9089 N N . ASP A 1 1630 ? 161.17577 116.85088 205.61950 1.000 114.68320 1630 ASP A N 1
ATOM 9090 C CA . ASP A 1 1630 ? 162.15644 116.32308 204.67928 1.000 114.68076 1630 ASP A CA 1
ATOM 9091 C C . ASP A 1 1630 ? 162.81195 117.41001 203.84413 1.000 111.99004 1630 ASP A C 1
ATOM 9092 O O . ASP A 1 1630 ? 163.58057 117.09408 202.93055 1.000 110.78640 1630 ASP A O 1
ATOM 9097 N N . ARG A 1 1631 ? 162.51073 118.67423 204.12560 1.000 104.36847 1631 ARG A N 1
ATOM 9098 C CA . ARG A 1 1631 ? 163.11652 119.78092 203.40253 1.000 105.68695 1631 ARG A CA 1
ATOM 9099 C C . ARG A 1 1631 ? 164.59475 119.88191 203.74199 1.000 104.11049 1631 ARG A C 1
ATOM 9100 O O . ARG A 1 1631 ? 165.00347 119.63450 204.87869 1.000 103.12071 1631 ARG A O 1
ATOM 9108 N N . ARG A 1 1632 ? 165.40027 120.23126 202.73875 1.000 104.61156 1632 ARG A N 1
ATOM 9109 C CA . ARG A 1 1632 ? 166.84703 120.21995 202.91904 1.000 105.06070 1632 ARG A CA 1
ATOM 9110 C C . ARG A 1 1632 ? 167.30804 121.35569 203.82098 1.000 107.51519 1632 ARG A C 1
ATOM 9111 O O . ARG A 1 1632 ? 168.18697 121.16931 204.66958 1.000 108.27215 1632 ARG A O 1
ATOM 9119 N N . GLU A 1 1633 ? 166.70776 122.52544 203.67405 1.000 99.01804 1633 GLU A N 1
ATOM 9120 C CA . GLU A 1 1633 ? 167.13425 123.70922 204.39514 1.000 97.37052 1633 GLU A CA 1
ATOM 9121 C C . GLU A 1 1633 ? 165.90656 124.57943 204.60430 1.000 98.63985 1633 GLU A C 1
ATOM 9122 O O . GLU A 1 1633 ? 165.07933 124.71114 203.69869 1.000 99.96122 1633 GLU A O 1
ATOM 9128 N N . LEU A 1 1634 ? 165.76775 125.12421 205.81285 1.000 93.14941 1634 LEU A N 1
ATOM 9129 C CA . LEU A 1 1634 ? 164.53647 125.80429 206.18999 1.000 90.31250 1634 LEU A CA 1
ATOM 9130 C C . LEU A 1 1634 ? 164.34450 127.10281 205.42957 1.000 93.13212 1634 LEU A C 1
ATOM 9131 O O . LEU A 1 1634 ? 165.29040 127.85491 205.18914 1.000 90.83046 1634 LEU A O 1
ATOM 9136 N N . LEU A 1 1635 ? 163.10012 127.35652 205.05322 1.000 96.57730 1635 LEU A N 1
ATOM 9137 C CA . LEU A 1 1635 ? 162.70216 128.69487 204.67214 1.000 96.61420 1635 LEU A CA 1
ATOM 9138 C C . LEU A 1 1635 ? 162.76199 129.59444 205.89991 1.000 96.55576 1635 LEU A C 1
ATOM 9139 O O . LEU A 1 1635 ? 162.61536 129.13300 207.03644 1.000 94.97166 1635 LEU A O 1
ATOM 9144 N N . LEU A 1 1636 ? 162.98911 130.89250 205.65533 1.000 83.69810 1636 LEU A N 1
ATOM 9145 C CA . LEU A 1 1636 ? 163.13901 131.86916 206.73254 1.000 83.98265 1636 LEU A CA 1
ATOM 9146 C C . LEU A 1 1636 ? 161.88567 131.96811 207.58767 1.000 82.80316 1636 LEU A C 1
ATOM 9147 O O . LEU A 1 1636 ? 161.96044 132.27531 208.79116 1.000 85.49021 1636 LEU A O 1
ATOM 9152 N N . SER A 1 1637 ? 160.73537 131.66396 206.98874 1.000 81.59630 1637 SER A N 1
ATOM 9153 C CA . SER A 1 1637 ? 159.47839 131.59665 207.70855 1.000 85.58896 1637 SER A CA 1
ATOM 9154 C C . SER A 1 1637 ? 159.50121 130.56959 208.82841 1.000 88.82055 1637 SER A C 1
ATOM 9155 O O . SER A 1 1637 ? 158.74012 130.70912 209.78140 1.000 88.82322 1637 SER A O 1
ATOM 9158 N N . ASP A 1 1638 ? 160.38265 129.57098 208.76912 1.000 90.72405 1638 ASP A N 1
ATOM 9159 C CA . ASP A 1 1638 ? 160.44646 128.60047 209.85561 1.000 92.57713 1638 ASP A CA 1
ATOM 9160 C C . ASP A 1 1638 ? 161.12350 129.18002 211.09534 1.000 92.59167 1638 ASP A C 1
ATOM 9161 O O . ASP A 1 1638 ? 160.66509 128.93897 212.21843 1.000 92.14685 1638 ASP A O 1
ATOM 9166 N N . LEU A 1 1639 ? 162.19796 129.95534 210.91386 1.000 81.85842 1639 LEU A N 1
ATOM 9167 C CA . LEU A 1 1639 ? 162.78732 130.69859 212.02655 1.000 77.52411 1639 LEU A CA 1
ATOM 9168 C C . LEU A 1 1639 ? 161.77181 131.66352 212.62596 1.000 77.95760 1639 LEU A C 1
ATOM 9169 O O . LEU A 1 1639 ? 161.59191 131.72434 213.85617 1.000 78.87553 1639 LEU A O 1
ATOM 9174 N N . VAL A 1 1640 ? 161.07336 132.39944 211.74941 1.000 83.99090 1640 VAL A N 1
ATOM 9175 C CA . VAL A 1 1640 ? 160.06321 133.35956 212.18968 1.000 84.43289 1640 VAL A CA 1
ATOM 9176 C C . VAL A 1 1640 ? 158.94715 132.65298 212.94517 1.000 84.90846 1640 VAL A C 1
ATOM 9177 O O . VAL A 1 1640 ? 158.49698 133.12007 213.99986 1.000 86.36026 1640 VAL A O 1
ATOM 9181 N N . GLU A 1 1641 ? 158.53947 131.47874 212.45849 1.000 84.16487 1641 GLU A N 1
ATOM 9182 C CA . GLU A 1 1641 ? 157.42565 130.75126 213.04798 1.000 87.55632 1641 GLU A CA 1
ATOM 9183 C C . GLU A 1 1641 ? 157.79063 130.14944 214.40038 1.000 89.90926 1641 GLU A C 1
ATOM 9184 O O . GLU A 1 1641 ? 156.98471 130.19153 215.34074 1.000 90.54742 1641 GLU A O 1
ATOM 9190 N N . LEU A 1 1642 ? 158.99276 129.57782 214.51487 1.000 85.66458 1642 LEU A N 1
ATOM 9191 C CA . LEU A 1 1642 ? 159.41765 128.98082 215.77629 1.000 82.33321 1642 LEU A CA 1
ATOM 9192 C C . LEU A 1 1642 ? 159.56508 130.03140 216.86487 1.000 82.61676 1642 LEU A C 1
ATOM 9193 O O . LEU A 1 1642 ? 159.13643 129.81364 218.01259 1.000 79.50380 1642 LEU A O 1
ATOM 9198 N N . ASN A 1 1643 ? 160.14271 131.19023 216.51596 1.000 84.46147 1643 ASN A N 1
ATOM 9199 C CA . ASN A 1 1643 ? 160.17880 132.28307 217.48073 1.000 84.94927 1643 ASN A CA 1
ATOM 9200 C C . ASN A 1 1643 ? 158.77498 132.76036 217.83047 1.000 83.58621 1643 ASN A C 1
ATOM 9201 O O . ASN A 1 1643 ? 158.50910 133.08888 218.99035 1.000 81.51493 1643 ASN A O 1
ATOM 9206 N N . ALA A 1 1644 ? 157.86384 132.79200 216.85001 1.000 84.99668 1644 ALA A N 1
ATOM 9207 C CA . ALA A 1 1644 ? 156.49729 133.22142 217.12669 1.000 84.13992 1644 ALA A CA 1
ATOM 9208 C C . ALA A 1 1644 ? 155.81791 132.29267 218.12305 1.000 87.28603 1644 ALA A C 1
ATOM 9209 O O . ALA A 1 1644 ? 155.11602 132.75542 219.03332 1.000 91.66480 1644 ALA A O 1
ATOM 9211 N N . ASP A 1 1645 ? 156.07510 130.98579 218.00481 1.000 91.05963 1645 ASP A N 1
ATOM 9212 C CA . ASP A 1 1645 ? 155.53259 130.02043 218.96042 1.000 92.13306 1645 ASP A CA 1
ATOM 9213 C C . ASP A 1 1645 ? 156.08620 130.24706 220.36328 1.000 93.72015 1645 ASP A C 1
ATOM 9214 O O . ASP A 1 1645 ? 155.31734 130.29470 221.33579 1.000 94.69023 1645 ASP A O 1
ATOM 9219 N N . TRP A 1 1646 ? 157.41812 130.39196 220.48857 1.000 88.24395 1646 TRP A N 1
ATOM 9220 C CA . TRP A 1 1646 ? 158.00125 130.58078 221.82177 1.000 87.18667 1646 TRP A CA 1
ATOM 9221 C C . TRP A 1 1646 ? 157.52775 131.88192 222.45711 1.000 85.07628 1646 TRP A C 1
ATOM 9222 O O . TRP A 1 1646 ? 157.30726 131.93712 223.67187 1.000 83.38515 1646 TRP A O 1
ATOM 9233 N N . VAL A 1 1647 ? 157.38450 132.94072 221.65914 1.000 84.49042 1647 VAL A N 1
ATOM 9234 C CA . VAL A 1 1647 ? 156.87990 134.20048 222.19384 1.000 86.58294 1647 VAL A CA 1
ATOM 9235 C C . VAL A 1 1647 ? 155.43236 134.03707 222.64394 1.000 88.41320 1647 VAL A C 1
ATOM 9236 O O . VAL A 1 1647 ? 155.01904 134.58950 223.67321 1.000 91.48676 1647 VAL A O 1
ATOM 9240 N N . ALA A 1 1648 ? 154.65768 133.22423 221.91875 1.000 90.82523 1648 ALA A N 1
ATOM 9241 C CA . ALA A 1 1648 ? 153.27600 132.98436 222.31660 1.000 91.47642 1648 ALA A CA 1
ATOM 9242 C C . ALA A 1 1648 ? 153.17202 132.20772 223.62675 1.000 94.01594 1648 ALA A C 1
ATOM 9243 O O . ALA A 1 1648 ? 152.25465 132.46372 224.41403 1.000 93.75496 1648 ALA A O 1
ATOM 9245 N N . ARG A 1 1649 ? 154.09522 131.27244 223.88451 1.000 98.21987 1649 ARG A N 1
ATOM 9246 C CA . ARG A 1 1649 ? 153.94454 130.37713 225.03627 1.000 96.41392 1649 ARG A CA 1
ATOM 9247 C C . ARG A 1 1649 ? 154.15108 131.09318 226.37352 1.000 98.25469 1649 ARG A C 1
ATOM 9248 O O . ARG A 1 1649 ? 153.33719 130.95464 227.29326 1.000 97.33022 1649 ARG A O 1
ATOM 9256 N N . HIS A 1 1650 ? 155.22910 131.86154 226.50034 1.000 102.88176 1650 HIS A N 1
ATOM 9257 C CA . HIS A 1 1650 ? 155.76888 132.25476 227.79781 1.000 101.43418 1650 HIS A CA 1
ATOM 9258 C C . HIS A 1 1650 ? 155.20357 133.60081 228.25766 1.000 99.98839 1650 HIS A C 1
ATOM 9259 O O . HIS A 1 1650 ? 154.18243 134.07733 227.75682 1.000 100.32264 1650 HIS A O 1
ATOM 9266 N N . GLU A 1 1651 ? 155.85454 134.20142 229.25036 1.000 106.33994 1651 GLU A N 1
ATOM 9267 C CA . GLU A 1 1651 ? 155.51826 135.51616 229.77897 1.000 107.10865 1651 GLU A CA 1
ATOM 9268 C C . GLU A 1 1651 ? 156.06826 136.59465 228.84821 1.000 108.35699 1651 GLU A C 1
ATOM 9269 O O . GLU A 1 1651 ? 156.39725 136.34521 227.68588 1.000 109.86513 1651 GLU A O 1
ATOM 9275 N N . GLN A 1 1652 ? 156.15559 137.82517 229.34156 1.000 90.06727 1652 GLN A N 1
ATOM 9276 C CA . GLN A 1 1652 ? 156.83908 138.87674 228.60041 1.000 89.19314 1652 GLN A CA 1
ATOM 9277 C C . GLN A 1 1652 ? 158.33072 138.83710 228.91225 1.000 90.33934 1652 GLN A C 1
ATOM 9278 O O . GLN A 1 1652 ? 158.73168 138.93449 230.07600 1.000 90.70135 1652 GLN A O 1
ATOM 9284 N N . GLU A 1 1653 ? 159.14362 138.69304 227.87051 1.000 78.58665 1653 GLU A N 1
ATOM 9285 C CA . GLU A 1 1653 ? 160.58899 138.65673 227.99603 1.000 75.18154 1653 GLU A CA 1
ATOM 9286 C C . GLU A 1 1653 ? 161.11815 140.00866 228.45423 1.000 77.64569 1653 GLU A C 1
ATOM 9287 O O . GLU A 1 1653 ? 160.47983 141.04470 228.26438 1.000 79.31294 1653 GLU A O 1
ATOM 9293 N N . THR A 1 1654 ? 162.29299 139.99267 229.08647 1.000 74.11679 1654 THR A N 1
ATOM 9294 C CA . THR A 1 1654 ? 163.00647 141.22314 229.43977 1.000 73.37836 1654 THR A CA 1
ATOM 9295 C C . THR A 1 1654 ? 164.45471 141.09424 228.97868 1.000 66.86147 1654 THR A C 1
ATOM 9296 O O . THR A 1 1654 ? 165.28397 140.47583 229.64884 1.000 65.25154 1654 THR A O 1
ATOM 9300 N N . TYR A 1 1655 ? 164.75366 141.72725 227.85132 1.000 61.95717 1655 TYR A N 1
ATOM 9301 C CA . TYR A 1 1655 ? 166.02490 141.61555 227.15329 1.000 60.16426 1655 TYR A CA 1
ATOM 9302 C C . TYR A 1 1655 ? 167.10700 142.47042 227.80198 1.000 61.26916 1655 TYR A C 1
ATOM 9303 O O . TYR A 1 1655 ? 166.94833 142.89934 228.94368 1.000 71.04473 1655 TYR A O 1
ATOM 9312 N N . ASN A 1 1656 ? 168.22118 142.70947 227.11443 1.000 55.01862 1656 ASN A N 1
ATOM 9313 C CA . ASN A 1 1656 ? 169.33778 143.42630 227.72777 1.000 57.53416 1656 ASN A CA 1
ATOM 9314 C C . ASN A 1 1656 ? 170.04880 144.24861 226.66024 1.000 59.63643 1656 ASN A C 1
ATOM 9315 O O . ASN A 1 1656 ? 170.73697 143.67619 225.81378 1.000 61.40553 1656 ASN A O 1
ATOM 9320 N N . VAL A 1 1657 ? 169.95887 145.58274 226.77271 1.000 63.73493 1657 VAL A N 1
ATOM 9321 C CA . VAL A 1 1657 ? 170.11309 146.50473 225.64066 1.000 59.19457 1657 VAL A CA 1
ATOM 9322 C C . VAL A 1 1657 ? 171.53010 146.50667 225.07397 1.000 58.66057 1657 VAL A C 1
ATOM 9323 O O . VAL A 1 1657 ? 171.72164 146.79856 223.89020 1.000 57.36456 1657 VAL A O 1
ATOM 9327 N N . MET A 1 1658 ? 172.53264 146.18923 225.89369 1.000 60.05437 1658 MET A N 1
ATOM 9328 C CA . MET A 1 1658 ? 173.90724 145.91068 225.47630 1.000 58.92508 1658 MET A CA 1
ATOM 9329 C C . MET A 1 1658 ? 174.48709 147.11237 224.71280 1.000 64.27417 1658 MET A C 1
ATOM 9330 O O . MET A 1 1658 ? 174.03735 148.23955 224.92653 1.000 66.18469 1658 MET A O 1
ATOM 9335 N N . GLY A 1 1659 ? 175.45329 146.91137 223.81748 1.000 70.92834 1659 GLY A N 1
ATOM 9336 C CA . GLY A 1 1659 ? 176.26775 147.99329 223.31086 1.000 68.77196 1659 GLY A CA 1
ATOM 9337 C C . GLY A 1 1659 ? 177.13218 148.64406 224.36276 1.000 75.17876 1659 GLY A C 1
ATOM 9338 O O . GLY A 1 1659 ? 177.56964 149.77875 224.16685 1.000 78.03158 1659 GLY A O 1
ATOM 9339 N N . CYS A 1 1660 ? 177.36138 147.95157 225.49284 1.000 83.36281 1660 CYS A N 1
ATOM 9340 C CA . CYS A 1 1660 ? 177.92134 148.49523 226.74536 1.000 83.96212 1660 CYS A CA 1
ATOM 9341 C C . CYS A 1 1660 ? 177.21901 149.77790 227.19629 1.000 84.19033 1660 CYS A C 1
ATOM 9342 O O . CYS A 1 1660 ? 177.80493 150.60398 227.90011 1.000 80.73228 1660 CYS A O 1
ATOM 9345 N N . GLY A 1 1661 ? 175.95274 149.95020 226.80918 1.000 82.63281 1661 GLY A N 1
ATOM 9346 C CA . GLY A 1 1661 ? 175.23830 151.19138 227.00874 1.000 79.07679 1661 GLY A CA 1
ATOM 9347 C C . GLY A 1 1661 ? 174.90025 151.86438 225.68409 1.000 78.62281 1661 GLY A C 1
ATOM 9348 O O . GLY A 1 1661 ? 174.52819 151.19855 224.71224 1.000 80.17674 1661 GLY A O 1
ATOM 9349 N N . ASP A 1 1662 ? 175.12955 153.17737 225.63787 1.000 70.58809 1662 ASP A N 1
ATOM 9350 C CA . ASP A 1 1662 ? 174.33366 154.15783 224.90788 1.000 73.08170 1662 ASP A CA 1
ATOM 9351 C C . ASP A 1 1662 ? 174.64975 154.26673 223.43120 1.000 69.99799 1662 ASP A C 1
ATOM 9352 O O . ASP A 1 1662 ? 173.97753 155.03144 222.73682 1.000 66.15567 1662 ASP A O 1
ATOM 9357 N N . SER A 1 1663 ? 175.63775 153.54493 222.93513 1.000 71.86677 1663 SER A N 1
ATOM 9358 C CA . SER A 1 1663 ? 176.02723 153.68194 221.54089 1.000 74.69748 1663 SER A CA 1
ATOM 9359 C C . SER A 1 1663 ? 174.95725 153.09021 220.62832 1.000 77.48390 1663 SER A C 1
ATOM 9360 O O . SER A 1 1663 ? 174.61896 151.90627 220.75103 1.000 77.86882 1663 SER A O 1
ATOM 9363 N N . PHE A 1 1664 ? 174.43083 153.92633 219.72112 1.000 76.26533 1664 PHE A N 1
ATOM 9364 C CA . PHE A 1 1664 ? 173.33315 153.62575 218.79166 1.000 79.11743 1664 PHE A CA 1
ATOM 9365 C C . PHE A 1 1664 ? 172.01755 153.33419 219.50910 1.000 76.40358 1664 PHE A C 1
ATOM 9366 O O . PHE A 1 1664 ? 171.15686 152.63934 218.96353 1.000 76.43410 1664 PHE A O 1
ATOM 9374 N N . ASP A 1 1665 ? 171.83675 153.86133 220.71741 1.000 71.34133 1665 ASP A N 1
ATOM 9375 C CA . ASP A 1 1665 ? 170.59970 153.71688 221.46596 1.000 70.38507 1665 ASP A CA 1
ATOM 9376 C C . ASP A 1 1665 ? 170.35951 155.02318 222.20316 1.000 66.42407 1665 ASP A C 1
ATOM 9377 O O . ASP A 1 1665 ? 171.27248 155.83205 222.36490 1.000 60.61742 1665 ASP A O 1
ATOM 9382 N N . ASN A 1 1666 ? 169.08652 155.27846 222.52911 1.000 59.98190 1666 ASN A N 1
ATOM 9383 C CA . ASN A 1 1666 ? 168.55519 156.43756 223.25240 1.000 57.50469 1666 ASN A CA 1
ATOM 9384 C C . ASN A 1 1666 ? 168.66732 157.72887 222.44956 1.000 63.24742 1666 ASN A C 1
ATOM 9385 O O . ASN A 1 1666 ? 168.11212 158.77010 222.80912 1.000 65.73051 1666 ASN A O 1
ATOM 9390 N N . TYR A 1 1667 ? 169.32035 157.64418 221.31166 1.000 52.29999 1667 TYR A N 1
ATOM 9391 C CA . TYR A 1 1667 ? 169.52613 158.75293 220.42349 1.000 40.69962 1667 TYR A CA 1
ATOM 9392 C C . TYR A 1 1667 ? 168.73514 158.56985 219.13922 1.000 42.05107 1667 TYR A C 1
ATOM 9393 O O . TYR A 1 1667 ? 168.40088 159.56514 218.49567 1.000 44.84892 1667 TYR A O 1
ATOM 9402 N N . ASN A 1 1668 ? 168.38748 157.32174 218.78504 1.000 47.13884 1668 ASN A N 1
ATOM 9403 C CA . ASN A 1 1668 ? 167.78996 156.99776 217.49209 1.000 46.78599 1668 ASN A CA 1
ATOM 9404 C C . ASN A 1 1668 ? 166.41491 156.33827 217.55721 1.000 50.29136 1668 ASN A C 1
ATOM 9405 O O . ASN A 1 1668 ? 165.44101 156.94479 217.10816 1.000 43.83088 1668 ASN A O 1
ATOM 9410 N N . ASP A 1 1669 ? 166.28459 155.13252 218.14592 1.000 58.03713 1669 ASP A N 1
ATOM 9411 C CA . ASP A 1 1669 ? 165.18905 154.20998 217.81293 1.000 51.95806 1669 ASP A CA 1
ATOM 9412 C C . ASP A 1 1669 ? 164.52516 153.58101 219.02717 1.000 48.76235 1669 ASP A C 1
ATOM 9413 O O . ASP A 1 1669 ? 163.98579 152.48044 218.91609 1.000 36.70962 1669 ASP A O 1
ATOM 9418 N N . HIS A 1 1670 ? 164.55374 154.24130 220.17912 1.000 63.52659 1670 HIS A N 1
ATOM 9419 C CA . HIS A 1 1670 ? 164.21784 153.60383 221.44535 1.000 64.77603 1670 HIS A CA 1
ATOM 9420 C C . HIS A 1 1670 ? 162.81052 153.98501 221.89324 1.000 65.31243 1670 HIS A C 1
ATOM 9421 O O . HIS A 1 1670 ? 162.40035 155.14470 221.77730 1.000 64.81296 1670 HIS A O 1
ATOM 9428 N N . HIS A 1 1671 ? 162.04969 152.98436 222.35182 1.000 64.10811 1671 HIS A N 1
ATOM 9429 C CA . HIS A 1 1671 ? 160.62534 153.16412 222.61633 1.000 63.54305 1671 HIS A CA 1
ATOM 9430 C C . HIS A 1 1671 ? 160.17137 152.65252 223.96966 1.000 62.34715 1671 HIS A C 1
ATOM 9431 O O . HIS A 1 1671 ? 159.36950 153.31109 224.62578 1.000 59.53316 1671 HIS A O 1
ATOM 9438 N N . ARG A 1 1672 ? 160.68276 151.50465 224.40731 1.000 74.32570 1672 ARG A N 1
ATOM 9439 C CA . ARG A 1 1672 ? 160.26917 150.81698 225.63313 1.000 75.34164 1672 ARG A CA 1
ATOM 9440 C C . ARG A 1 1672 ? 161.54953 150.42476 226.35157 1.000 72.49322 1672 ARG A C 1
ATOM 9441 O O . ARG A 1 1672 ? 162.05472 149.31827 226.15635 1.000 73.49444 1672 ARG A O 1
ATOM 9449 N N . LEU A 1 1673 ? 162.09574 151.33267 227.14983 1.000 78.13055 1673 LEU A N 1
ATOM 9450 C CA . LEU A 1 1673 ? 163.30233 151.03782 227.90258 1.000 78.96292 1673 LEU A CA 1
ATOM 9451 C C . LEU A 1 1673 ? 163.19808 151.60785 229.30441 1.000 84.41922 1673 LEU A C 1
ATOM 9452 O O . LEU A 1 1673 ? 162.60119 152.66645 229.51341 1.000 84.07456 1673 LEU A O 1
ATOM 9457 N N . ASN A 1 1674 ? 163.77952 150.88844 230.25821 1.000 93.82047 1674 ASN A N 1
ATOM 9458 C CA . ASN A 1 1674 ? 164.19673 151.47053 231.52654 1.000 93.43287 1674 ASN A CA 1
ATOM 9459 C C . ASN A 1 1674 ? 165.62740 151.94224 231.32218 1.000 94.33588 1674 ASN A C 1
ATOM 9460 O O . ASN A 1 1674 ? 166.55664 151.13435 231.26088 1.000 92.37361 1674 ASN A O 1
ATOM 9465 N N . LEU A 1 1675 ? 165.80295 153.25849 231.19461 1.000 95.65909 1675 LEU A N 1
ATOM 9466 C CA . LEU A 1 1675 ? 167.11215 153.81731 230.88782 1.000 94.76826 1675 LEU A CA 1
ATOM 9467 C C . LEU A 1 1675 ? 168.09283 153.72125 232.03911 1.000 97.07603 1675 LEU A C 1
ATOM 9468 O O . LEU A 1 1675 ? 169.29654 153.87955 231.81200 1.000 98.43252 1675 LEU A O 1
ATOM 9473 N N . ASP A 1 1676 ? 167.61219 153.50304 233.26220 1.000 97.75567 1676 ASP A N 1
ATOM 9474 C CA . ASP A 1 1676 ? 168.51634 153.39670 234.39808 1.000 97.51363 1676 ASP A CA 1
ATOM 9475 C C . ASP A 1 1676 ? 169.38340 152.15040 234.29735 1.000 95.97376 1676 ASP A C 1
ATOM 9476 O O . ASP A 1 1676 ? 170.61304 152.23218 234.37841 1.000 97.94685 1676 ASP A O 1
ATOM 9481 N N . GLU A 1 1677 ? 168.76875 150.99223 234.08057 1.000 93.58702 1677 GLU A N 1
ATOM 9482 C CA . GLU A 1 1677 ? 169.50005 149.73588 234.09597 1.000 96.26019 1677 GLU A CA 1
ATOM 9483 C C . GLU A 1 1677 ? 169.61324 149.07592 232.73046 1.000 97.23183 1677 GLU A C 1
ATOM 9484 O O . GLU A 1 1677 ? 170.15766 147.96954 232.65195 1.000 93.91630 1677 GLU A O 1
ATOM 9490 N N . LYS A 1 1678 ? 169.11559 149.72301 231.66821 1.000 85.89425 1678 LYS A N 1
ATOM 9491 C CA . LYS A 1 1678 ? 169.31392 149.32672 230.26527 1.000 81.88125 1678 LYS A CA 1
ATOM 9492 C C . LYS A 1 1678 ? 168.76146 147.92903 229.96583 1.000 83.14998 1678 LYS A C 1
ATOM 9493 O O . LYS A 1 1678 ? 169.49649 147.01710 229.58710 1.000 82.85404 1678 LYS A O 1
ATOM 9499 N N . GLN A 1 1679 ? 167.44303 147.77530 230.09810 1.000 74.76251 1679 GLN A N 1
ATOM 9500 C CA . GLN A 1 1679 ? 166.79435 146.48501 229.88567 1.000 67.41419 1679 GLN A CA 1
ATOM 9501 C C . GLN A 1 1679 ? 165.60946 146.64893 228.94318 1.000 73.59237 1679 GLN A C 1
ATOM 9502 O O . GLN A 1 1679 ? 164.64286 147.33997 229.27970 1.000 76.36099 1679 GLN A O 1
ATOM 9508 N N . LEU A 1 1680 ? 165.67848 145.99601 227.77790 1.000 67.02933 1680 LEU A N 1
ATOM 9509 C CA . LEU A 1 1680 ? 164.60685 145.99884 226.78412 1.000 62.01553 1680 LEU A CA 1
ATOM 9510 C C . LEU A 1 1680 ? 163.48260 145.03589 227.13454 1.000 62.06534 1680 LEU A C 1
ATOM 9511 O O . LEU A 1 1680 ? 163.69425 143.99457 227.75535 1.000 65.00853 1680 LEU A O 1
ATOM 9516 N N . LYS A 1 1681 ? 162.28121 145.38567 226.68860 1.000 64.37369 1681 LYS A N 1
ATOM 9517 C CA . LYS A 1 1681 ? 161.05967 144.60402 226.84059 1.000 67.95490 1681 LYS A CA 1
ATOM 9518 C C . LYS A 1 1681 ? 160.35771 144.48700 225.50724 1.000 67.89936 1681 LYS A C 1
ATOM 9519 O O . LYS A 1 1681 ? 159.17440 144.79357 225.37393 1.000 73.14525 1681 LYS A O 1
ATOM 9525 N N . LEU A 1 1682 ? 161.08520 144.07158 224.48588 1.000 60.27619 1682 LEU A N 1
ATOM 9526 C CA . LEU A 1 1682 ? 160.59554 144.27443 223.13802 1.000 63.84141 1682 LEU A CA 1
ATOM 9527 C C . LEU A 1 1682 ? 159.56980 143.22438 222.71080 1.000 66.90601 1682 LEU A C 1
ATOM 9528 O O . LEU A 1 1682 ? 159.38356 142.18153 223.34317 1.000 65.31310 1682 LEU A O 1
ATOM 9533 N N . GLN A 1 1683 ? 158.90157 143.53844 221.60133 1.000 65.51992 1683 GLN A N 1
ATOM 9534 C CA . GLN A 1 1683 ? 158.03582 142.63084 220.87083 1.000 57.16348 1683 GLN A CA 1
ATOM 9535 C C . GLN A 1 1683 ? 158.62536 142.47335 219.48460 1.000 58.60726 1683 GLN A C 1
ATOM 9536 O O . GLN A 1 1683 ? 158.95453 143.46901 218.84131 1.000 63.25545 1683 GLN A O 1
ATOM 9542 N N . TYR A 1 1684 ? 158.75844 141.23284 219.02449 1.000 56.77303 1684 TYR A N 1
ATOM 9543 C CA . TYR A 1 1684 ? 159.29546 140.96551 217.69515 1.000 51.31276 1684 TYR A CA 1
ATOM 9544 C C . TYR A 1 1684 ? 158.32227 141.30718 216.57782 1.000 54.13313 1684 TYR A C 1
ATOM 9545 O O . TYR A 1 1684 ? 158.73471 141.34922 215.41457 1.000 53.34458 1684 TYR A O 1
ATOM 9554 N N . GLU A 1 1685 ? 157.05378 141.54151 216.89922 1.000 66.66516 1685 GLU A N 1
ATOM 9555 C CA . GLU A 1 1685 ? 155.99518 141.72725 215.92112 1.000 67.44978 1685 GLU A CA 1
ATOM 9556 C C . GLU A 1 1685 ? 155.36027 143.09713 216.09982 1.000 68.99632 1685 GLU A C 1
ATOM 9557 O O . GLU A 1 1685 ? 155.10337 143.52918 217.22713 1.000 68.10321 1685 GLU A O 1
ATOM 9563 N N . ARG A 1 1686 ? 155.10242 143.76811 214.98201 1.000 81.87765 1686 ARG A N 1
ATOM 9564 C CA . ARG A 1 1686 ? 154.55018 145.11727 214.98871 1.000 82.23423 1686 ARG A CA 1
ATOM 9565 C C . ARG A 1 1686 ? 153.12485 145.18364 215.52347 1.000 81.94959 1686 ARG A C 1
ATOM 9566 O O . ARG A 1 1686 ? 152.56410 146.26721 215.68202 1.000 81.72469 1686 ARG A O 1
ATOM 9574 N N . ALA A 1 1705 ? 144.55547 189.38661 195.32051 1.000 76.60518 1705 ALA A N 1
ATOM 9575 C CA . ALA A 1 1705 ? 143.88338 190.59395 194.85266 1.000 79.89495 1705 ALA A CA 1
ATOM 9576 C C . ALA A 1 1705 ? 144.84403 191.48520 194.07592 1.000 78.93587 1705 ALA A C 1
ATOM 9577 O O . ALA A 1 1705 ? 144.60006 191.82333 192.91920 1.000 76.74369 1705 ALA A O 1
ATOM 9579 N N . GLY A 1 1706 ? 145.94235 191.85995 194.71908 1.000 74.97322 1706 GLY A N 1
ATOM 9580 C CA . GLY A 1 1706 ? 146.96054 192.64314 194.05795 1.000 73.29567 1706 GLY A CA 1
ATOM 9581 C C . GLY A 1 1706 ? 147.81243 191.73656 193.20319 1.000 71.92728 1706 GLY A C 1
ATOM 9582 O O . GLY A 1 1706 ? 148.91827 191.36686 193.60669 1.000 72.53748 1706 GLY A O 1
ATOM 9583 N N . PHE A 1 1707 ? 147.28352 191.36312 192.03175 1.000 53.79789 1707 PHE A N 1
ATOM 9584 C CA . PHE A 1 1707 ? 147.79722 190.29907 191.17238 1.000 55.10432 1707 PHE A CA 1
ATOM 9585 C C . PHE A 1 1707 ? 147.87088 188.96174 191.89943 1.000 59.23645 1707 PHE A C 1
ATOM 9586 O O . PHE A 1 1707 ? 148.92900 188.57309 192.40240 1.000 62.44165 1707 PHE A O 1
ATOM 9594 N N . SER A 1 1708 ? 146.72683 188.31987 192.08123 1.000 53.99410 1708 SER A N 1
ATOM 9595 C CA . SER A 1 1708 ? 146.71927 186.94260 192.53839 1.000 49.27511 1708 SER A CA 1
ATOM 9596 C C . SER A 1 1708 ? 147.34632 186.01833 191.50042 1.000 53.90770 1708 SER A C 1
ATOM 9597 O O . SER A 1 1708 ? 147.33949 186.29683 190.30165 1.000 50.05804 1708 SER A O 1
ATOM 9600 N N . PHE A 1 1709 ? 147.91165 184.91213 191.98037 1.000 43.79876 1709 PHE A N 1
ATOM 9601 C CA . PHE A 1 1709 ? 148.46466 183.86328 191.12930 1.000 31.60740 1709 PHE A CA 1
ATOM 9602 C C . PHE A 1 1709 ? 147.51517 182.69569 190.95117 1.000 37.06834 1709 PHE A C 1
ATOM 9603 O O . PHE A 1 1709 ? 147.57466 182.00904 189.92859 1.000 42.33601 1709 PHE A O 1
ATOM 9611 N N . ASP A 1 1710 ? 146.66709 182.44360 191.94608 1.000 42.18338 1710 ASP A N 1
ATOM 9612 C CA . ASP A 1 1710 ? 145.73482 181.33000 191.94592 1.000 50.35463 1710 ASP A CA 1
ATOM 9613 C C . ASP A 1 1710 ? 144.31499 181.77320 191.62642 1.000 43.24804 1710 ASP A C 1
ATOM 9614 O O . ASP A 1 1710 ? 143.36312 181.03832 191.90753 1.000 46.36017 1710 ASP A O 1
ATOM 9619 N N . ARG A 1 1711 ? 144.15690 182.97071 191.07381 1.000 51.98851 1711 ARG A N 1
ATOM 9620 C CA . ARG A 1 1711 ? 142.83956 183.49234 190.74183 1.000 56.25237 1711 ARG A CA 1
ATOM 9621 C C . ARG A 1 1711 ? 142.25932 182.70690 189.58475 1.000 54.73450 1711 ARG A C 1
ATOM 9622 O O . ARG A 1 1711 ? 142.88538 182.60052 188.52476 1.000 50.25433 1711 ARG A O 1
ATOM 9630 N N . GLN A 1 1712 ? 141.07199 182.14577 189.79271 1.000 52.48421 1712 GLN A N 1
ATOM 9631 C CA . GLN A 1 1712 ? 140.40981 181.34153 188.77949 1.000 50.18894 1712 GLN A CA 1
ATOM 9632 C C . GLN A 1 1712 ? 139.06743 181.96298 188.44879 1.000 52.75008 1712 GLN A C 1
ATOM 9633 O O . GLN A 1 1712 ? 138.23335 182.13665 189.35330 1.000 55.56452 1712 GLN A O 1
ATOM 9639 N N . PRO A 1 1713 ? 138.81262 182.31085 187.19462 1.000 52.45594 1713 PRO A N 1
ATOM 9640 C CA . PRO A 1 1713 ? 137.48169 182.78976 186.81473 1.000 54.78932 1713 PRO A CA 1
ATOM 9641 C C . PRO A 1 1713 ? 136.47053 181.65267 186.83950 1.000 56.28857 1713 PRO A C 1
ATOM 9642 O O . PRO A 1 1713 ? 136.82345 180.47511 186.88566 1.000 59.10967 1713 PRO A O 1
ATOM 9646 N N . ASP A 1 1714 ? 135.18814 182.01965 186.81216 1.000 65.36598 1714 ASP A N 1
ATOM 9647 C CA . ASP A 1 1714 ? 134.12929 181.01777 186.84231 1.000 63.01941 1714 ASP A CA 1
ATOM 9648 C C . ASP A 1 1714 ? 134.12872 180.25711 185.53214 1.000 60.47569 1714 ASP A C 1
ATOM 9649 O O . ASP A 1 1714 ? 133.46956 180.66290 184.57401 1.000 66.71128 1714 ASP A O 1
ATOM 9654 N N . LEU A 1 1715 ? 134.85790 179.14353 185.50003 1.000 52.11302 1715 LEU A N 1
ATOM 9655 C CA . LEU A 1 1715 ? 135.17889 178.46788 184.25072 1.000 54.84716 1715 LEU A CA 1
ATOM 9656 C C . LEU A 1 1715 ? 133.96420 177.79937 183.61436 1.000 58.48819 1715 LEU A C 1
ATOM 9657 O O . LEU A 1 1715 ? 133.95618 177.57454 182.39929 1.000 61.31927 1715 LEU A O 1
ATOM 9662 N N . VAL A 1 1716 ? 132.92531 177.51434 184.38628 1.000 61.13372 1716 VAL A N 1
ATOM 9663 C CA . VAL A 1 1716 ? 131.65572 177.10243 183.80340 1.000 63.31567 1716 VAL A CA 1
ATOM 9664 C C . VAL A 1 1716 ? 130.93063 178.34109 183.30163 1.000 59.69095 1716 VAL A C 1
ATOM 9665 O O . VAL A 1 1716 ? 130.74110 179.30805 184.04504 1.000 58.11849 1716 VAL A O 1
ATOM 9669 N N . GLY A 1 1717 ? 130.52412 178.31523 182.03963 1.000 58.40176 1717 GLY A N 1
ATOM 9670 C CA . GLY A 1 1717 ? 130.00911 179.49070 181.38066 1.000 58.05244 1717 GLY A CA 1
ATOM 9671 C C . GLY A 1 1717 ? 131.06665 180.38367 180.77617 1.000 63.15384 1717 GLY A C 1
ATOM 9672 O O . GLY A 1 1717 ? 130.72152 181.40548 180.17197 1.000 69.23475 1717 GLY A O 1
ATOM 9673 N N . HIS A 1 1718 ? 132.33657 180.03749 180.92444 1.000 57.35793 1718 HIS A N 1
ATOM 9674 C CA . HIS A 1 1718 ? 133.40708 180.85220 180.37861 1.000 56.11784 1718 HIS A CA 1
ATOM 9675 C C . HIS A 1 1718 ? 133.46087 180.68773 178.86464 1.000 55.54830 1718 HIS A C 1
ATOM 9676 O O . HIS A 1 1718 ? 133.16698 179.60820 178.35518 1.000 48.99494 1718 HIS A O 1
ATOM 9683 N N . PRO A 1 1719 ? 133.80378 181.74499 178.12051 1.000 49.68517 1719 PRO A N 1
ATOM 9684 C CA . PRO A 1 1719 ? 133.92227 181.61616 176.66606 1.000 50.95436 1719 PRO A CA 1
ATOM 9685 C C . PRO A 1 1719 ? 135.29818 181.20059 176.19649 1.000 47.14757 1719 PRO A C 1
ATOM 9686 O O . PRO A 1 1719 ? 135.61394 181.32497 175.01572 1.000 46.34857 1719 PRO A O 1
ATOM 9690 N N . GLY A 1 1720 ? 136.12474 180.70791 177.09843 1.000 42.98940 1720 GLY A N 1
ATOM 9691 C CA . GLY A 1 1720 ? 137.48765 180.40563 176.75988 1.000 41.89347 1720 GLY A CA 1
ATOM 9692 C C . GLY A 1 1720 ? 138.26533 181.68532 176.58252 1.000 43.23514 1720 GLY A C 1
ATOM 9693 O O . GLY A 1 1720 ? 137.84803 182.75412 177.02790 1.000 49.19225 1720 GLY A O 1
ATOM 9694 N N . PRO A 1 1721 ? 139.40453 181.60714 175.95702 1.000 37.95115 1721 PRO A N 1
ATOM 9695 C CA . PRO A 1 1721 ? 140.15141 182.82752 175.65601 1.000 42.32482 1721 PRO A CA 1
ATOM 9696 C C . PRO A 1 1721 ? 139.55011 183.62583 174.51662 1.000 47.58320 1721 PRO A C 1
ATOM 9697 O O . PRO A 1 1721 ? 138.54157 183.24025 173.92696 1.000 51.44191 1721 PRO A O 1
ATOM 9701 N N . SER A 1 1722 ? 140.09644 184.67155 174.25269 1.000 40.42680 1722 SER A N 1
ATOM 9702 C CA . SER A 1 1722 ? 139.76740 185.44098 173.07318 1.000 37.53318 1722 SER A CA 1
ATOM 9703 C C . SER A 1 1722 ? 140.60582 184.95297 171.90372 1.000 39.49976 1722 SER A C 1
ATOM 9704 O O . SER A 1 1722 ? 141.72607 184.48023 172.09646 1.000 43.61350 1722 SER A O 1
ATOM 9707 N N . PRO A 1 1723 ? 140.08093 185.02831 170.68141 1.000 31.34301 1723 PRO A N 1
ATOM 9708 C CA . PRO A 1 1723 ? 140.87608 184.62008 169.52323 1.000 34.52587 1723 PRO A CA 1
ATOM 9709 C C . PRO A 1 1723 ? 142.03266 185.54274 169.23180 1.000 37.36299 1723 PRO A C 1
ATOM 9710 O O . PRO A 1 1723 ? 142.92180 185.16574 168.47055 1.000 29.06795 1723 PRO A O 1
ATOM 9714 N N . SER A 1 1724 ? 142.04643 186.74821 169.79497 1.000 40.12190 1724 SER A N 1
ATOM 9715 C CA . SER A 1 1724 ? 143.22389 187.59672 169.69420 1.000 32.87413 1724 SER A CA 1
ATOM 9716 C C . SER A 1 1724 ? 144.38160 187.02909 170.49735 1.000 38.14162 1724 SER A C 1
ATOM 9717 O O . SER A 1 1724 ? 145.50957 186.98586 170.00919 1.000 45.98616 1724 SER A O 1
ATOM 9720 N N . ILE A 1 1725 ? 144.11773 186.55246 171.71611 1.000 35.74933 1725 ILE A N 1
ATOM 9721 C CA . ILE A 1 1725 ? 145.16883 185.95504 172.53836 1.000 26.64789 1725 ILE A CA 1
ATOM 9722 C C . ILE A 1 1725 ? 145.55959 184.56465 172.03403 1.000 25.84966 1725 ILE A C 1
ATOM 9723 O O . ILE A 1 1725 ? 146.74491 184.20993 172.02473 1.000 33.59882 1725 ILE A O 1
ATOM 9728 N N . ILE A 1 1726 ? 144.59453 183.76930 171.56915 1.000 26.02230 1726 ILE A N 1
ATOM 9729 C CA . ILE A 1 1726 ? 144.94175 182.50567 170.91787 1.000 26.62934 1726 ILE A CA 1
ATOM 9730 C C . ILE A 1 1726 ? 145.70073 182.76359 169.62430 1.000 31.21798 1726 ILE A C 1
ATOM 9731 O O . ILE A 1 1726 ? 146.62550 182.02727 169.27530 1.000 24.52677 1726 ILE A O 1
ATOM 9736 N N . LEU A 1 1727 ? 145.32435 183.81318 168.89867 1.000 32.19571 1727 LEU A N 1
ATOM 9737 C CA . LEU A 1 1727 ? 146.02068 184.19280 167.67767 1.000 28.03028 1727 LEU A CA 1
ATOM 9738 C C . LEU A 1 1727 ? 147.43926 184.62710 167.98583 1.000 29.58175 1727 LEU A C 1
ATOM 9739 O O . LEU A 1 1727 ? 148.37162 184.31759 167.24112 1.000 36.19705 1727 LEU A O 1
ATOM 9744 N N . GLN A 1 1728 ? 147.59968 185.33988 169.09429 1.000 33.05739 1728 GLN A N 1
ATOM 9745 C CA . GLN A 1 1728 ? 148.89973 185.73454 169.60330 1.000 24.63187 1728 GLN A CA 1
ATOM 9746 C C . GLN A 1 1728 ? 149.74783 184.51753 169.92621 1.000 27.15936 1728 GLN A C 1
ATOM 9747 O O . GLN A 1 1728 ? 150.94445 184.49392 169.63571 1.000 27.55821 1728 GLN A O 1
ATOM 9753 N N . ALA A 1 1729 ? 149.12913 183.48482 170.50177 1.000 35.94541 1729 ALA A N 1
ATOM 9754 C CA . ALA A 1 1729 ? 149.82374 182.23523 170.79791 1.000 26.13095 1729 ALA A CA 1
ATOM 9755 C C . ALA A 1 1729 ? 150.16687 181.44595 169.54358 1.000 25.74711 1729 ALA A C 1
ATOM 9756 O O . ALA A 1 1729 ? 151.20005 180.77528 169.50277 1.000 17.88596 1729 ALA A O 1
ATOM 9758 N N . LEU A 1 1730 ? 149.31280 181.49611 168.52382 1.000 37.87057 1730 LEU A N 1
ATOM 9759 C CA . LEU A 1 1730 ? 149.55306 180.81920 167.25601 1.000 32.48807 1730 LEU A CA 1
ATOM 9760 C C . LEU A 1 1730 ? 150.53946 181.55656 166.37676 1.000 38.53210 1730 LEU A C 1
ATOM 9761 O O . LEU A 1 1730 ? 150.96255 181.00514 165.36074 1.000 45.41144 1730 LEU A O 1
ATOM 9766 N N . THR A 1 1731 ? 150.88699 182.79402 166.71915 1.000 30.05998 1731 THR A N 1
ATOM 9767 C CA . THR A 1 1731 ? 151.72794 183.62929 165.87337 1.000 24.62841 1731 THR A CA 1
ATOM 9768 C C . THR A 1 1731 ? 153.17735 183.41025 166.25862 1.000 30.73353 1731 THR A C 1
ATOM 9769 O O . THR A 1 1731 ? 153.60525 183.80877 167.34147 1.000 36.18259 1731 THR A O 1
ATOM 9773 N N . MET A 1 1732 ? 153.93992 182.81209 165.36017 1.000 27.40359 1732 MET A N 1
ATOM 9774 C CA . MET A 1 1732 ? 155.35574 182.68009 165.59934 1.000 33.80573 1732 MET A CA 1
ATOM 9775 C C . MET A 1 1732 ? 156.03160 184.03968 165.51768 1.000 33.02300 1732 MET A C 1
ATOM 9776 O O . MET A 1 1732 ? 155.43595 185.04352 165.12737 1.000 33.01865 1732 MET A O 1
ATOM 9781 N N . SER A 1 1733 ? 157.29952 184.07092 165.89743 1.000 33.90062 1733 SER A N 1
ATOM 9782 C CA . SER A 1 1733 ? 158.05974 185.30443 165.83138 1.000 27.23016 1733 SER A CA 1
ATOM 9783 C C . SER A 1 1733 ? 158.70886 185.50064 164.47893 1.000 25.79733 1733 SER A C 1
ATOM 9784 O O . SER A 1 1733 ? 159.28982 186.55495 164.23393 1.000 35.04731 1733 SER A O 1
ATOM 9787 N N . ASN A 1 1734 ? 158.60837 184.51963 163.59056 1.000 33.73637 1734 ASN A N 1
ATOM 9788 C CA . ASN A 1 1734 ? 158.99995 184.73044 162.20978 1.000 38.72247 1734 ASN A CA 1
ATOM 9789 C C . ASN A 1 1734 ? 157.98592 185.55713 161.45123 1.000 41.80793 1734 ASN A C 1
ATOM 9790 O O . ASN A 1 1734 ? 158.26757 185.97145 160.32522 1.000 46.45844 1734 ASN A O 1
ATOM 9795 N N . ALA A 1 1735 ? 156.82113 185.80370 162.04433 1.000 34.36462 1735 ALA A N 1
ATOM 9796 C CA . ALA A 1 1735 ? 155.78012 186.57358 161.38546 1.000 34.73062 1735 ALA A CA 1
ATOM 9797 C C . ALA A 1 1735 ? 156.21446 188.00536 161.11929 1.000 34.75181 1735 ALA A C 1
ATOM 9798 O O . ALA A 1 1735 ? 155.79346 188.59660 160.11973 1.000 40.12840 1735 ALA A O 1
ATOM 9800 N N . ASN A 1 1736 ? 157.07963 188.55348 161.98159 1.000 38.02675 1736 ASN A N 1
ATOM 9801 C CA . ASN A 1 1736 ? 157.36817 189.98799 162.08178 1.000 38.90583 1736 ASN A CA 1
ATOM 9802 C C . ASN A 1 1736 ? 156.07550 190.77005 162.21291 1.000 34.94234 1736 ASN A C 1
ATOM 9803 O O . ASN A 1 1736 ? 155.89017 191.81769 161.60273 1.000 41.58116 1736 ASN A O 1
ATOM 9808 N N . ASP A 1 1737 ? 155.17146 190.24144 163.00264 1.000 33.21496 1737 ASP A N 1
ATOM 9809 C CA . ASP A 1 1737 ? 153.86022 190.81830 163.15986 1.000 25.75911 1737 ASP A CA 1
ATOM 9810 C C . ASP A 1 1737 ? 153.86845 191.69655 164.39360 1.000 32.59235 1737 ASP A C 1
ATOM 9811 O O . ASP A 1 1737 ? 154.91477 191.95250 164.98943 1.000 44.77507 1737 ASP A O 1
ATOM 9816 N N . GLY A 1 1738 ? 152.70655 192.17737 164.78727 1.000 27.93792 1738 GLY A N 1
ATOM 9817 C CA . GLY A 1 1738 ? 152.66667 192.88412 166.03898 1.000 32.47276 1738 GLY A CA 1
ATOM 9818 C C . GLY A 1 1738 ? 152.75046 191.90204 167.17823 1.000 38.38878 1738 GLY A C 1
ATOM 9819 O O . GLY A 1 1738 ? 153.75805 191.83975 167.88390 1.000 44.68396 1738 GLY A O 1
ATOM 9820 N N . ILE A 1 1739 ? 151.70134 191.09203 167.31509 1.000 37.44274 1739 ILE A N 1
ATOM 9821 C CA . ILE A 1 1739 ? 151.56828 190.16088 168.42319 1.000 29.40151 1739 ILE A CA 1
ATOM 9822 C C . ILE A 1 1739 ? 152.52839 188.99135 168.25400 1.000 27.39697 1739 ILE A C 1
ATOM 9823 O O . ILE A 1 1739 ? 152.99661 188.67930 167.15631 1.000 32.59322 1739 ILE A O 1
ATOM 9828 N N . ASN A 1 1740 ? 152.80080 188.31924 169.36548 1.000 25.98067 1740 ASN A N 1
ATOM 9829 C CA . ASN A 1 1740 ? 153.81767 187.28707 169.37597 1.000 24.83781 1740 ASN A CA 1
ATOM 9830 C C . ASN A 1 1740 ? 153.59780 186.39177 170.58464 1.000 30.68579 1740 ASN A C 1
ATOM 9831 O O . ASN A 1 1740 ? 153.07622 186.83303 171.60838 1.000 38.19865 1740 ASN A O 1
ATOM 9836 N N . LEU A 1 1741 ? 154.01333 185.13274 170.46277 1.000 28.13648 1741 LEU A N 1
ATOM 9837 C CA . LEU A 1 1741 ? 153.69993 184.13891 171.48127 1.000 24.41633 1741 LEU A CA 1
ATOM 9838 C C . LEU A 1 1741 ? 154.60742 184.17218 172.70368 1.000 31.77016 1741 LEU A C 1
ATOM 9839 O O . LEU A 1 1741 ? 154.22431 183.60591 173.72734 1.000 44.42582 1741 LEU A O 1
ATOM 9844 N N . GLU A 1 1742 ? 155.76435 184.83930 172.63326 1.000 23.64280 1742 GLU A N 1
ATOM 9845 C CA . GLU A 1 1742 ? 156.93941 184.44036 173.41031 1.000 18.15406 1742 GLU A CA 1
ATOM 9846 C C . GLU A 1 1742 ? 156.75782 184.62000 174.90713 1.000 22.51350 1742 GLU A C 1
ATOM 9847 O O . GLU A 1 1742 ? 157.27318 183.82223 175.69906 1.000 36.90219 1742 GLU A O 1
ATOM 9853 N N . ARG A 1 1743 ? 156.04858 185.66303 175.31576 1.000 29.79869 1743 ARG A N 1
ATOM 9854 C CA . ARG A 1 1743 ? 155.84378 185.90105 176.73789 1.000 39.23400 1743 ARG A CA 1
ATOM 9855 C C . ARG A 1 1743 ? 154.89619 184.86949 177.33769 1.000 37.00176 1743 ARG A C 1
ATOM 9856 O O . ARG A 1 1743 ? 155.14559 184.33280 178.43324 1.000 42.40080 1743 ARG A O 1
ATOM 9864 N N . LEU A 1 1744 ? 153.84538 184.52963 176.59193 1.000 23.14929 1744 LEU A N 1
ATOM 9865 C CA . LEU A 1 1744 ? 153.00511 183.39160 176.93151 1.000 17.30061 1744 LEU A CA 1
ATOM 9866 C C . LEU A 1 1744 ? 153.79698 182.09626 176.92273 1.000 23.98530 1744 LEU A C 1
ATOM 9867 O O . LEU A 1 1744 ? 153.53685 181.20451 177.72407 1.000 32.42639 1744 LEU A O 1
ATOM 9872 N N . GLU A 1 1745 ? 154.76065 181.96734 176.01950 1.000 23.01586 1745 GLU A N 1
ATOM 9873 C CA . GLU A 1 1745 ? 155.44631 180.69420 175.86922 1.000 25.79132 1745 GLU A CA 1
ATOM 9874 C C . GLU A 1 1745 ? 156.39305 180.42349 177.03278 1.000 28.65654 1745 GLU A C 1
ATOM 9875 O O . GLU A 1 1745 ? 156.46111 179.29216 177.52787 1.000 27.36256 1745 GLU A O 1
ATOM 9881 N N . THR A 1 1746 ? 157.08403 181.45375 177.53142 1.000 31.52650 1746 THR A N 1
ATOM 9882 C CA . THR A 1 1746 ? 157.84519 181.27736 178.76975 1.000 27.95471 1746 THR A CA 1
ATOM 9883 C C . THR A 1 1746 ? 156.93156 181.05033 179.97171 1.000 31.20979 1746 THR A C 1
ATOM 9884 O O . THR A 1 1746 ? 157.21725 180.17956 180.81111 1.000 45.11208 1746 THR A O 1
ATOM 9888 N N . ILE A 1 1747 ? 155.81984 181.79263 180.06878 1.000 15.33670 1747 ILE A N 1
ATOM 9889 C CA . ILE A 1 1747 ? 154.96305 181.60739 181.23561 1.000 20.42896 1747 ILE A CA 1
ATOM 9890 C C . ILE A 1 1747 ? 154.27197 180.23877 181.21906 1.000 36.40902 1747 ILE A C 1
ATOM 9891 O O . ILE A 1 1747 ? 154.03193 179.64550 182.27697 1.000 42.95444 1747 ILE A O 1
ATOM 9896 N N . GLY A 1 1748 ? 154.03777 179.66412 180.04114 1.000 26.26671 1748 GLY A N 1
ATOM 9897 C CA . GLY A 1 1748 ? 153.33628 178.40619 179.94239 1.000 22.24227 1748 GLY A CA 1
ATOM 9898 C C . GLY A 1 1748 ? 154.28083 177.25152 180.11475 1.000 26.66838 1748 GLY A C 1
ATOM 9899 O O . GLY A 1 1748 ? 153.89967 176.21155 180.64278 1.000 36.43431 1748 GLY A O 1
ATOM 9900 N N . ASP A 1 1749 ? 155.52461 177.44558 179.68831 1.000 31.06419 1749 ASP A N 1
ATOM 9901 C CA . ASP A 1 1749 ? 156.59049 176.50375 179.99221 1.000 30.54025 1749 ASP A CA 1
ATOM 9902 C C . ASP A 1 1749 ? 156.77873 176.34029 181.49772 1.000 31.51338 1749 ASP A C 1
ATOM 9903 O O . ASP A 1 1749 ? 156.83684 175.21477 182.02309 1.000 38.27421 1749 ASP A O 1
ATOM 9908 N N . SER A 1 1750 ? 156.80452 177.45904 182.21779 1.000 23.45680 1750 SER A N 1
ATOM 9909 C CA . SER A 1 1750 ? 156.97723 177.38265 183.66309 1.000 32.32042 1750 SER A CA 1
ATOM 9910 C C . SER A 1 1750 ? 155.73510 176.84156 184.37000 1.000 28.50682 1750 SER A C 1
ATOM 9911 O O . SER A 1 1750 ? 155.86183 176.08618 185.34252 1.000 46.32479 1750 SER A O 1
ATOM 9914 N N . PHE A 1 1751 ? 154.52930 177.19306 183.90781 1.000 16.47288 1751 PHE A N 1
ATOM 9915 C CA . PHE A 1 1751 ? 153.33959 176.63366 184.54584 1.000 24.52223 1751 PHE A CA 1
ATOM 9916 C C . PHE A 1 1751 ? 153.18879 175.15127 184.28636 1.000 28.89579 1751 PHE A C 1
ATOM 9917 O O . PHE A 1 1751 ? 152.69294 174.43015 185.15177 1.000 45.34882 1751 PHE A O 1
ATOM 9925 N N . LEU A 1 1752 ? 153.56297 174.68440 183.10034 1.000 33.84777 1752 LEU A N 1
ATOM 9926 C CA . LEU A 1 1752 ? 153.49982 173.26236 182.80683 1.000 42.21189 1752 LEU A CA 1
ATOM 9927 C C . LEU A 1 1752 ? 154.43451 172.47554 183.71164 1.000 43.35065 1752 LEU A C 1
ATOM 9928 O O . LEU A 1 1752 ? 154.02643 171.47183 184.31234 1.000 52.92944 1752 LEU A O 1
ATOM 9933 N N . LYS A 1 1753 ? 155.68068 172.94104 183.85676 1.000 21.53147 1753 LYS A N 1
ATOM 9934 C CA . LYS A 1 1753 ? 156.62698 172.25497 184.73627 1.000 19.70482 1753 LYS A CA 1
ATOM 9935 C C . LYS A 1 1753 ? 156.16535 172.27105 186.19489 1.000 10.05090 1753 LYS A C 1
ATOM 9936 O O . LYS A 1 1753 ? 156.23097 171.24476 186.88428 1.000 24.12144 1753 LYS A O 1
ATOM 9942 N N . TYR A 1 1754 ? 155.64811 173.40741 186.65893 1.000 37.75416 1754 TYR A N 1
ATOM 9943 C CA . TYR A 1 1754 ? 155.01594 173.50182 187.97311 1.000 40.70647 1754 TYR A CA 1
ATOM 9944 C C . TYR A 1 1754 ? 153.90085 172.48454 188.19453 1.000 56.07271 1754 TYR A C 1
ATOM 9945 O O . TYR A 1 1754 ? 153.87737 171.78675 189.21946 1.000 67.41037 1754 TYR A O 1
ATOM 9954 N N . ALA A 1 1755 ? 152.94205 172.41378 187.27014 1.000 42.20904 1755 ALA A N 1
ATOM 9955 C CA . ALA A 1 1755 ? 151.74501 171.62185 187.52249 1.000 18.31770 1755 ALA A CA 1
ATOM 9956 C C . ALA A 1 1755 ? 152.04579 170.13896 187.46115 1.000 19.67457 1755 ALA A C 1
ATOM 9957 O O . ALA A 1 1755 ? 151.49192 169.35046 188.24156 1.000 33.55759 1755 ALA A O 1
ATOM 9959 N N . ILE A 1 1756 ? 152.93698 169.74966 186.55132 1.000 30.06782 1756 ILE A N 1
ATOM 9960 C CA . ILE A 1 1756 ? 153.38493 168.36459 186.48308 1.000 35.00867 1756 ILE A CA 1
ATOM 9961 C C . ILE A 1 1756 ? 154.08844 167.95563 187.77203 1.000 39.03164 1756 ILE A C 1
ATOM 9962 O O . ILE A 1 1756 ? 153.84079 166.86776 188.30725 1.000 39.85277 1756 ILE A O 1
ATOM 9967 N N . THR A 1 1757 ? 154.95018 168.83163 188.30667 1.000 42.01880 1757 THR A N 1
ATOM 9968 C CA . THR A 1 1757 ? 155.61581 168.56020 189.57812 1.000 25.39078 1757 THR A CA 1
ATOM 9969 C C . THR A 1 1757 ? 154.62681 168.38577 190.72463 1.000 30.56552 1757 THR A C 1
ATOM 9970 O O . THR A 1 1757 ? 154.78443 167.47980 191.54661 1.000 41.25660 1757 THR A O 1
ATOM 9974 N N . THR A 1 1758 ? 153.60244 169.23691 190.79911 1.000 30.56626 1758 THR A N 1
ATOM 9975 C CA . THR A 1 1758 ? 152.64632 169.13511 191.90680 1.000 32.58349 1758 THR A CA 1
ATOM 9976 C C . THR A 1 1758 ? 151.82072 167.85094 191.84026 1.000 38.12912 1758 THR A C 1
ATOM 9977 O O . THR A 1 1758 ? 151.58001 167.20144 192.86845 1.000 33.39844 1758 THR A O 1
ATOM 9981 N N . TYR A 1 1759 ? 151.41432 167.43672 190.63748 1.000 51.24611 1759 TYR A N 1
ATOM 9982 C CA . TYR A 1 1759 ? 150.70500 166.16450 190.54044 1.000 46.58417 1759 TYR A CA 1
ATOM 9983 C C . TYR A 1 1759 ? 151.62210 164.97953 190.79200 1.000 46.73477 1759 TYR A C 1
ATOM 9984 O O . TYR A 1 1759 ? 151.17050 163.96036 191.31939 1.000 46.51299 1759 TYR A O 1
ATOM 9993 N N . LEU A 1 1760 ? 152.90202 165.08172 190.43414 1.000 31.25947 1760 LEU A N 1
ATOM 9994 C CA . LEU A 1 1760 ? 153.82256 164.00175 190.76437 1.000 26.08123 1760 LEU A CA 1
ATOM 9995 C C . LEU A 1 1760 ? 154.10681 163.94060 192.25846 1.000 33.22186 1760 LEU A C 1
ATOM 9996 O O . LEU A 1 1760 ? 154.47937 162.88760 192.77704 1.000 39.22510 1760 LEU A O 1
ATOM 10001 N N . TYR A 1 1761 ? 153.96535 165.05233 192.96309 1.000 37.18056 1761 TYR A N 1
ATOM 10002 C CA . TYR A 1 1761 ? 154.07032 164.97586 194.40942 1.000 36.55218 1761 TYR A CA 1
ATOM 10003 C C . TYR A 1 1761 ? 152.81740 164.35673 195.01455 1.000 39.65655 1761 TYR A C 1
ATOM 10004 O O . TYR A 1 1761 ? 152.90241 163.60699 195.99193 1.000 48.74111 1761 TYR A O 1
ATOM 10013 N N . ILE A 1 1762 ? 151.64736 164.68376 194.47021 1.000 39.02545 1762 ILE A N 1
ATOM 10014 C CA . ILE A 1 1762 ? 150.40030 164.10352 194.96712 1.000 38.20625 1762 ILE A CA 1
ATOM 10015 C C . ILE A 1 1762 ? 150.38277 162.59291 194.76392 1.000 29.03860 1762 ILE A C 1
ATOM 10016 O O . ILE A 1 1762 ? 150.02280 161.83334 195.66803 1.000 29.79389 1762 ILE A O 1
ATOM 10021 N N . THR A 1 1763 ? 150.81875 162.13521 193.59180 1.000 33.56861 1763 THR A N 1
ATOM 10022 C CA . THR A 1 1763 ? 150.58367 160.77303 193.12665 1.000 41.46647 1763 THR A CA 1
ATOM 10023 C C . THR A 1 1763 ? 151.60445 159.75880 193.63251 1.000 42.59892 1763 THR A C 1
ATOM 10024 O O . THR A 1 1763 ? 151.22361 158.71447 194.16337 1.000 45.98677 1763 THR A O 1
ATOM 10028 N N . TYR A 1 1764 ? 152.89167 160.02509 193.48091 1.000 43.91345 1764 TYR A N 1
ATOM 10029 C CA . TYR A 1 1764 ? 153.90312 159.02843 193.82462 1.000 49.91182 1764 TYR A CA 1
ATOM 10030 C C . TYR A 1 1764 ? 154.43164 159.27923 195.23991 1.000 57.39033 1764 TYR A C 1
ATOM 10031 O O . TYR A 1 1764 ? 155.58678 159.64044 195.45386 1.000 49.60699 1764 TYR A O 1
ATOM 10040 N N . GLU A 1 1765 ? 153.56199 159.00020 196.22048 1.000 61.69079 1765 GLU A N 1
ATOM 10041 C CA . GLU A 1 1765 ? 153.71609 159.34962 197.63651 1.000 59.51134 1765 GLU A CA 1
ATOM 10042 C C . GLU A 1 1765 ? 154.92119 158.76111 198.37250 1.000 56.33759 1765 GLU A C 1
ATOM 10043 O O . GLU A 1 1765 ? 155.13469 159.08390 199.54269 1.000 53.38628 1765 GLU A O 1
ATOM 10049 N N . ASN A 1 1766 ? 155.70473 157.89285 197.73476 1.000 55.23120 1766 ASN A N 1
ATOM 10050 C CA . ASN A 1 1766 ? 156.90831 157.36307 198.36854 1.000 54.87869 1766 ASN A CA 1
ATOM 10051 C C . ASN A 1 1766 ? 158.13448 157.45076 197.47664 1.000 51.86368 1766 ASN A C 1
ATOM 10052 O O . ASN A 1 1766 ? 159.23233 157.12513 197.93512 1.000 51.73694 1766 ASN A O 1
ATOM 10057 N N . VAL A 1 1767 ? 157.98836 157.84746 196.22650 1.000 41.25432 1767 VAL A N 1
ATOM 10058 C CA . VAL A 1 1767 ? 159.06658 157.73714 195.25725 1.000 45.62317 1767 VAL A CA 1
ATOM 10059 C C . VAL A 1 1767 ? 160.06033 158.85598 195.48108 1.000 43.30610 1767 VAL A C 1
ATOM 10060 O O . VAL A 1 1767 ? 159.67809 160.01317 195.67108 1.000 48.95633 1767 VAL A O 1
ATOM 10064 N N . HIS A 1 1768 ? 161.33472 158.49147 195.51195 1.000 41.75164 1768 HIS A N 1
ATOM 10065 C CA . HIS A 1 1768 ? 162.42637 159.44281 195.45423 1.000 38.06998 1768 HIS A CA 1
ATOM 10066 C C . HIS A 1 1768 ? 162.30654 160.37991 194.26474 1.000 47.66964 1768 HIS A C 1
ATOM 10067 O O . HIS A 1 1768 ? 162.06668 159.94259 193.13985 1.000 53.08391 1768 HIS A O 1
ATOM 10074 N N . GLU A 1 1769 ? 162.52082 161.67636 194.52350 1.000 38.42954 1769 GLU A N 1
ATOM 10075 C CA . GLU A 1 1769 ? 162.26060 162.75113 193.57055 1.000 30.14727 1769 GLU A CA 1
ATOM 10076 C C . GLU A 1 1769 ? 163.23960 162.79895 192.40818 1.000 32.94596 1769 GLU A C 1
ATOM 10077 O O . GLU A 1 1769 ? 163.02027 163.57234 191.48076 1.000 45.56746 1769 GLU A O 1
ATOM 10083 N N . GLY A 1 1770 ? 164.29463 162.00839 192.41080 1.000 32.83054 1770 GLY A N 1
ATOM 10084 C CA . GLY A 1 1770 ? 165.05746 161.88803 191.18771 1.000 35.18370 1770 GLY A CA 1
ATOM 10085 C C . GLY A 1 1770 ? 164.44668 160.99088 190.15034 1.000 37.73819 1770 GLY A C 1
ATOM 10086 O O . GLY A 1 1770 ? 164.94680 160.92768 189.02722 1.000 40.29579 1770 GLY A O 1
ATOM 10087 N N . LYS A 1 1771 ? 163.39498 160.27234 190.51913 1.000 38.39368 1771 LYS A N 1
ATOM 10088 C CA . LYS A 1 1771 ? 162.53227 159.57554 189.58395 1.000 46.62438 1771 LYS A CA 1
ATOM 10089 C C . LYS A 1 1771 ? 161.26342 160.35598 189.27397 1.000 49.33181 1771 LYS A C 1
ATOM 10090 O O . LYS A 1 1771 ? 160.71933 160.23438 188.17028 1.000 50.69718 1771 LYS A O 1
ATOM 10096 N N . LEU A 1 1772 ? 160.80744 161.18812 190.20877 1.000 27.88079 1772 LEU A N 1
ATOM 10097 C CA . LEU A 1 1772 ? 159.79939 162.18095 189.87632 1.000 31.65289 1772 LEU A CA 1
ATOM 10098 C C . LEU A 1 1772 ? 160.32076 163.17863 188.85663 1.000 34.68377 1772 LEU A C 1
ATOM 10099 O O . LEU A 1 1772 ? 159.56487 163.65551 188.00561 1.000 35.49898 1772 LEU A O 1
ATOM 10104 N N . SER A 1 1773 ? 161.60373 163.50548 188.92496 1.000 32.44321 1773 SER A N 1
ATOM 10105 C CA . SER A 1 1773 ? 162.19276 164.33590 187.89343 1.000 30.11727 1773 SER A CA 1
ATOM 10106 C C . SER A 1 1773 ? 162.21652 163.61964 186.55912 1.000 43.58397 1773 SER A C 1
ATOM 10107 O O . SER A 1 1773 ? 162.02114 164.25100 185.52177 1.000 55.29764 1773 SER A O 1
ATOM 10110 N N . HIS A 1 1774 ? 162.43959 162.30586 186.56418 1.000 29.45120 1774 HIS A N 1
ATOM 10111 C CA . HIS A 1 1774 ? 162.42635 161.53731 185.32252 1.000 29.04115 1774 HIS A CA 1
ATOM 10112 C C . HIS A 1 1774 ? 161.04483 161.53549 184.68950 1.000 34.57333 1774 HIS A C 1
ATOM 10113 O O . HIS A 1 1774 ? 160.90165 161.76690 183.48381 1.000 38.83860 1774 HIS A O 1
ATOM 10120 N N . LEU A 1 1775 ? 160.01376 161.32498 185.50118 1.000 38.54162 1775 LEU A N 1
ATOM 10121 C CA . LEU A 1 1775 ? 158.65166 161.30358 184.98139 1.000 39.32496 1775 LEU A CA 1
ATOM 10122 C C . LEU A 1 1775 ? 158.20515 162.67861 184.48508 1.000 40.78403 1775 LEU A C 1
ATOM 10123 O O . LEU A 1 1775 ? 157.60517 162.78869 183.40361 1.000 48.48805 1775 LEU A O 1
ATOM 10128 N N . ARG A 1 1776 ? 158.47798 163.73832 185.26311 1.000 33.71494 1776 ARG A N 1
ATOM 10129 C CA . ARG A 1 1776 ? 158.15558 165.09532 184.82280 1.000 34.50421 1776 ARG A CA 1
ATOM 10130 C C . ARG A 1 1776 ? 158.90327 165.46012 183.54720 1.000 30.52836 1776 ARG A C 1
ATOM 10131 O O . ARG A 1 1776 ? 158.30058 165.93756 182.58540 1.000 27.23332 1776 ARG A O 1
ATOM 10139 N N . SER A 1 1777 ? 160.20703 165.18969 183.50168 1.000 28.69071 1777 SER A N 1
ATOM 10140 C CA . SER A 1 1777 ? 161.00888 165.44292 182.31994 1.000 30.88265 1777 SER A CA 1
ATOM 10141 C C . SER A 1 1777 ? 160.57733 164.62193 181.11969 1.000 38.53211 1777 SER A C 1
ATOM 10142 O O . SER A 1 1777 ? 160.91873 164.97617 179.99015 1.000 45.99310 1777 SER A O 1
ATOM 10145 N N . LYS A 1 1778 ? 159.87009 163.51827 181.32931 1.000 38.98978 1778 LYS A N 1
ATOM 10146 C CA . LYS A 1 1778 ? 159.22218 162.86499 180.19994 1.000 45.47375 1778 LYS A CA 1
ATOM 10147 C C . LYS A 1 1778 ? 157.96402 163.61030 179.77203 1.000 38.09533 1778 LYS A C 1
ATOM 10148 O O . LYS A 1 1778 ? 157.67651 163.70683 178.57847 1.000 35.52319 1778 LYS A O 1
ATOM 10154 N N . GLN A 1 1779 ? 157.20665 164.14507 180.72700 1.000 39.01201 1779 GLN A N 1
ATOM 10155 C CA . GLN A 1 1779 ? 155.96716 164.83238 180.37646 1.000 36.82542 1779 GLN A CA 1
ATOM 10156 C C . GLN A 1 1779 ? 156.21660 166.20212 179.75452 1.000 42.79428 1779 GLN A C 1
ATOM 10157 O O . GLN A 1 1779 ? 155.45234 166.63454 178.88811 1.000 40.33177 1779 GLN A O 1
ATOM 10163 N N . VAL A 1 1780 ? 157.27636 166.89515 180.17766 1.000 39.79967 1780 VAL A N 1
ATOM 10164 C CA . VAL A 1 1780 ? 157.46330 168.31394 179.89647 1.000 30.54596 1780 VAL A CA 1
ATOM 10165 C C . VAL A 1 1780 ? 158.43590 168.54770 178.74289 1.000 32.58336 1780 VAL A C 1
ATOM 10166 O O . VAL A 1 1780 ? 158.64499 169.69564 178.34147 1.000 36.83561 1780 VAL A O 1
ATOM 10170 N N . ALA A 1 1781 ? 158.99881 167.49004 178.16584 1.000 23.68623 1781 ALA A N 1
ATOM 10171 C CA . ALA A 1 1781 ? 160.04323 167.61156 177.16305 1.000 20.19396 1781 ALA A CA 1
ATOM 10172 C C . ALA A 1 1781 ? 159.50661 168.22998 175.87262 1.000 42.35809 1781 ALA A C 1
ATOM 10173 O O . ALA A 1 1781 ? 158.30760 168.44384 175.70155 1.000 46.52363 1781 ALA A O 1
ATOM 10175 N N . ASN A 1 1782 ? 160.41813 168.55347 174.95526 1.000 55.73228 1782 ASN A N 1
ATOM 10176 C CA . ASN A 1 1782 ? 159.97335 169.10198 173.67504 1.000 50.22869 1782 ASN A CA 1
ATOM 10177 C C . ASN A 1 1782 ? 159.38076 168.02335 172.78481 1.000 49.42937 1782 ASN A C 1
ATOM 10178 O O . ASN A 1 1782 ? 158.47134 168.30940 171.99546 1.000 47.19339 1782 ASN A O 1
ATOM 10183 N N . LEU A 1 1783 ? 159.88464 166.79177 172.90214 1.000 37.75855 1783 LEU A N 1
ATOM 10184 C CA . LEU A 1 1783 ? 159.33895 165.67495 172.14568 1.000 37.65812 1783 LEU A CA 1
ATOM 10185 C C . LEU A 1 1783 ? 157.88235 165.43088 172.50025 1.000 41.70160 1783 LEU A C 1
ATOM 10186 O O . LEU A 1 1783 ? 157.04610 165.25931 171.60970 1.000 54.66762 1783 LEU A O 1
ATOM 10191 N N . ASN A 1 1784 ? 157.54837 165.48241 173.78601 1.000 39.13746 1784 ASN A N 1
ATOM 10192 C CA . ASN A 1 1784 ? 156.17878 165.21599 174.19859 1.000 39.64628 1784 ASN A CA 1
ATOM 10193 C C . ASN A 1 1784 ? 155.23136 166.32105 173.75688 1.000 41.37687 1784 ASN A C 1
ATOM 10194 O O . ASN A 1 1784 ? 154.13103 166.03847 173.27734 1.000 46.96005 1784 ASN A O 1
ATOM 10199 N N . LEU A 1 1785 ? 155.64002 167.57898 173.86812 1.000 38.16485 1785 LEU A N 1
ATOM 10200 C CA . LEU A 1 1785 ? 154.70348 168.64648 173.54043 1.000 47.79592 1785 LEU A CA 1
ATOM 10201 C C . LEU A 1 1785 ? 154.54292 168.81629 172.03722 1.000 46.58113 1785 LEU A C 1
ATOM 10202 O O . LEU A 1 1785 ? 153.43455 169.10181 171.56013 1.000 41.40819 1785 LEU A O 1
ATOM 10207 N N . TYR A 1 1786 ? 155.62916 168.62785 171.28269 1.000 49.77990 1786 TYR A N 1
ATOM 10208 C CA . TYR A 1 1786 ? 155.50797 168.51511 169.83642 1.000 45.94887 1786 TYR A CA 1
ATOM 10209 C C . TYR A 1 1786 ? 154.55723 167.39456 169.46176 1.000 49.02988 1786 TYR A C 1
ATOM 10210 O O . TYR A 1 1786 ? 153.66738 167.58983 168.63429 1.000 51.37181 1786 TYR A O 1
ATOM 10219 N N . ARG A 1 1787 ? 154.77261 166.20265 170.02571 1.000 54.02008 1787 ARG A N 1
ATOM 10220 C CA . ARG A 1 1787 ? 154.04261 165.01406 169.61626 1.000 52.07813 1787 ARG A CA 1
ATOM 10221 C C . ARG A 1 1787 ? 152.56021 165.14240 169.93069 1.000 50.08124 1787 ARG A C 1
ATOM 10222 O O . ARG A 1 1787 ? 151.71063 164.74095 169.12594 1.000 50.62449 1787 ARG A O 1
ATOM 10230 N N . LEU A 1 1788 ? 152.23062 165.77570 171.05597 1.000 37.84225 1788 LEU A N 1
ATOM 10231 C CA . LEU A 1 1788 ? 150.83255 166.01658 171.38480 1.000 37.32349 1788 LEU A CA 1
ATOM 10232 C C . LEU A 1 1788 ? 150.20353 167.04306 170.45706 1.000 43.80915 1788 LEU A C 1
ATOM 10233 O O . LEU A 1 1788 ? 149.08818 166.83816 169.96425 1.000 52.02227 1788 LEU A O 1
ATOM 10238 N N . GLY A 1 1789 ? 150.89669 168.15219 170.19052 1.000 48.77906 1789 GLY A N 1
ATOM 10239 C CA . GLY A 1 1789 ? 150.31034 169.14916 169.30754 1.000 38.65471 1789 GLY A CA 1
ATOM 10240 C C . GLY A 1 1789 ? 150.24116 168.72120 167.86162 1.000 34.56136 1789 GLY A C 1
ATOM 10241 O O . GLY A 1 1789 ? 149.41206 169.23049 167.11110 1.000 33.43610 1789 GLY A O 1
ATOM 10242 N N . ARG A 1 1790 ? 151.09301 167.79870 167.45905 1.000 54.42802 1790 ARG A N 1
ATOM 10243 C CA . ARG A 1 1790 ? 151.02393 167.21113 166.13440 1.000 46.21137 1790 ARG A CA 1
ATOM 10244 C C . ARG A 1 1790 ? 149.90345 166.18832 166.04293 1.000 49.52009 1790 ARG A C 1
ATOM 10245 O O . ARG A 1 1790 ? 149.28689 166.05100 164.98479 1.000 55.25705 1790 ARG A O 1
ATOM 10253 N N . ARG A 1 1791 ? 149.61939 165.47337 167.13710 1.000 55.53018 1791 ARG A N 1
ATOM 10254 C CA . ARG A 1 1791 ? 148.39979 164.67321 167.20622 1.000 52.15150 1791 ARG A CA 1
ATOM 10255 C C . ARG A 1 1791 ? 147.16070 165.54453 167.05867 1.000 50.70236 1791 ARG A C 1
ATOM 10256 O O . ARG A 1 1791 ? 146.18407 165.13974 166.42069 1.000 45.24512 1791 ARG A O 1
ATOM 10264 N N . LYS A 1 1792 ? 147.17593 166.74132 167.64482 1.000 47.16406 1792 LYS A N 1
ATOM 10265 C CA . LYS A 1 1792 ? 146.11284 167.71148 167.40347 1.000 43.77335 1792 LYS A CA 1
ATOM 10266 C C . LYS A 1 1792 ? 146.35337 168.54906 166.15351 1.000 50.48941 1792 LYS A C 1
ATOM 10267 O O . LYS A 1 1792 ? 145.54916 169.44631 165.86712 1.000 41.59049 1792 LYS A O 1
ATOM 10273 N N . ARG A 1 1793 ? 147.45262 168.27656 165.43070 1.000 59.79863 1793 ARG A N 1
ATOM 10274 C CA . ARG A 1 1793 ? 147.78476 168.87499 164.12983 1.000 52.76319 1793 ARG A CA 1
ATOM 10275 C C . ARG A 1 1793 ? 147.85590 170.39179 164.19771 1.000 49.17128 1793 ARG A C 1
ATOM 10276 O O . ARG A 1 1793 ? 147.29571 171.08525 163.35351 1.000 56.63077 1793 ARG A O 1
ATOM 10284 N N . LEU A 1 1794 ? 148.54817 170.91271 165.21438 1.000 45.20144 1794 LEU A N 1
ATOM 10285 C CA . LEU A 1 1794 ? 148.58883 172.35497 165.43072 1.000 36.90609 1794 LEU A CA 1
ATOM 10286 C C . LEU A 1 1794 ? 149.46065 173.06252 164.42205 1.000 39.15044 1794 LEU A C 1
ATOM 10287 O O . LEU A 1 1794 ? 149.36331 174.28334 164.30254 1.000 44.07958 1794 LEU A O 1
ATOM 10292 N N . GLY A 1 1795 ? 150.29569 172.32911 163.68562 1.000 37.77720 1795 GLY A N 1
ATOM 10293 C CA . GLY A 1 1795 ? 151.03950 172.92913 162.60217 1.000 33.86398 1795 GLY A CA 1
ATOM 10294 C C . GLY A 1 1795 ? 150.15870 173.49977 161.51642 1.000 37.76404 1795 GLY A C 1
ATOM 10295 O O . GLY A 1 1795 ? 150.60109 174.35063 160.75840 1.000 42.22396 1795 GLY A O 1
ATOM 10296 N N . GLU A 1 1796 ? 148.90765 173.07193 161.43390 1.000 39.67927 1796 GLU A N 1
ATOM 10297 C CA . GLU A 1 1796 ? 148.00309 173.56728 160.41501 1.000 40.55551 1796 GLU A CA 1
ATOM 10298 C C . GLU A 1 1796 ? 147.08225 174.65777 160.94580 1.000 41.31623 1796 GLU A C 1
ATOM 10299 O O . GLU A 1 1796 ? 146.02520 174.90000 160.37065 1.000 58.36173 1796 GLU A O 1
ATOM 10305 N N . TYR A 1 1797 ? 147.44566 175.31126 162.03879 1.000 26.77796 1797 TYR A N 1
ATOM 10306 C CA . TYR A 1 1797 ? 146.70834 176.48322 162.47764 1.000 25.93627 1797 TYR A CA 1
ATOM 10307 C C . TYR A 1 1797 ? 147.62338 177.66151 162.75747 1.000 37.41990 1797 TYR A C 1
ATOM 10308 O O . TYR A 1 1797 ? 147.15134 178.68230 163.25914 1.000 53.98630 1797 TYR A O 1
ATOM 10317 N N . MET A 1 1798 ? 148.90987 177.55141 162.47159 1.000 33.42631 1798 MET A N 1
ATOM 10318 C CA . MET A 1 1798 ? 149.88110 178.53547 162.91735 1.000 26.95002 1798 MET A CA 1
ATOM 10319 C C . MET A 1 1798 ? 150.18438 179.55919 161.83709 1.000 35.87125 1798 MET A C 1
ATOM 10320 O O . MET A 1 1798 ? 149.98040 179.32931 160.64745 1.000 42.04125 1798 MET A O 1
ATOM 10325 N N . ILE A 1 1799 ? 150.67702 180.70847 162.28798 1.000 38.32947 1799 ILE A N 1
ATOM 10326 C CA . ILE A 1 1799 ? 151.12851 181.80706 161.44659 1.000 27.53931 1799 ILE A CA 1
ATOM 10327 C C . ILE A 1 1799 ? 152.62649 181.88208 161.63427 1.000 32.01214 1799 ILE A C 1
ATOM 10328 O O . ILE A 1 1799 ? 153.10013 182.20598 162.72526 1.000 23.57641 1799 ILE A O 1
ATOM 10333 N N . ALA A 1 1800 ? 153.37857 181.57565 160.59106 1.000 36.38605 1800 ALA A N 1
ATOM 10334 C CA . ALA A 1 1800 ? 154.81845 181.42579 160.72241 1.000 28.25698 1800 ALA A CA 1
ATOM 10335 C C . ALA A 1 1800 ? 155.60986 182.21842 159.69655 1.000 34.29992 1800 ALA A C 1
ATOM 10336 O O . ALA A 1 1800 ? 156.79220 181.93785 159.50698 1.000 37.57866 1800 ALA A O 1
ATOM 10338 N N . THR A 1 1801 ? 154.99890 183.17884 159.01331 1.000 29.88377 1801 THR A N 1
ATOM 10339 C CA . THR A 1 1801 ? 155.62984 183.79067 157.85822 1.000 29.52846 1801 THR A CA 1
ATOM 10340 C C . THR A 1 1801 ? 155.26736 185.26731 157.81159 1.000 41.37054 1801 THR A C 1
ATOM 10341 O O . THR A 1 1801 ? 154.17489 185.66507 158.22575 1.000 43.10417 1801 THR A O 1
ATOM 10345 N N . LYS A 1 1802 ? 156.21795 186.07979 157.33337 1.000 44.16106 1802 LYS A N 1
ATOM 10346 C CA . LYS A 1 1802 ? 155.98928 187.47235 156.96616 1.000 31.44032 1802 LYS A CA 1
ATOM 10347 C C . LYS A 1 1802 ? 154.93478 187.56126 155.87399 1.000 36.59875 1802 LYS A C 1
ATOM 10348 O O . LYS A 1 1802 ? 155.17391 187.11577 154.74830 1.000 46.34720 1802 LYS A O 1
ATOM 10354 N N . PHE A 1 1803 ? 153.77457 188.13342 156.18996 1.000 30.63798 1803 PHE A N 1
ATOM 10355 C CA . PHE A 1 1803 ? 152.63207 188.14704 155.27882 1.000 32.12532 1803 PHE A CA 1
ATOM 10356 C C . PHE A 1 1803 ? 152.84741 189.15375 154.15873 1.000 39.10084 1803 PHE A C 1
ATOM 10357 O O . PHE A 1 1803 ? 152.63402 190.35107 154.33117 1.000 45.12205 1803 PHE A O 1
ATOM 10365 N N . GLU A 1 1804 ? 153.24956 188.66961 152.99512 1.000 33.58754 1804 GLU A N 1
ATOM 10366 C CA . GLU A 1 1804 ? 153.29758 189.48672 151.79245 1.000 36.61332 1804 GLU A CA 1
ATOM 10367 C C . GLU A 1 1804 ? 152.16043 189.04965 150.88740 1.000 38.04736 1804 GLU A C 1
ATOM 10368 O O . GLU A 1 1804 ? 152.24939 187.98017 150.26519 1.000 46.72639 1804 GLU A O 1
ATOM 10374 N N . PRO A 1 1805 ? 151.08003 189.83074 150.78035 1.000 32.64414 1805 PRO A N 1
ATOM 10375 C CA . PRO A 1 1805 ? 149.90233 189.39771 150.01779 1.000 35.39237 1805 PRO A CA 1
ATOM 10376 C C . PRO A 1 1805 ? 150.11984 189.22512 148.53183 1.000 29.19500 1805 PRO A C 1
ATOM 10377 O O . PRO A 1 1805 ? 149.19673 188.79209 147.84771 1.000 34.77200 1805 PRO A O 1
ATOM 10381 N N . HIS A 1 1806 ? 151.28058 189.54688 147.99711 1.000 29.31201 1806 HIS A N 1
ATOM 10382 C CA . HIS A 1 1806 ? 151.60246 189.17621 146.63808 1.000 42.52253 1806 HIS A CA 1
ATOM 10383 C C . HIS A 1 1806 ? 152.39947 187.88899 146.55565 1.000 43.89343 1806 HIS A C 1
ATOM 10384 O O . HIS A 1 1806 ? 152.70656 187.44334 145.44874 1.000 47.10573 1806 HIS A O 1
ATOM 10391 N N . ASP A 1 1807 ? 152.73374 187.28054 147.67810 1.000 45.16402 1807 ASP A N 1
ATOM 10392 C CA . ASP A 1 1807 ? 153.60541 186.11414 147.59806 1.000 46.78405 1807 ASP A CA 1
ATOM 10393 C C . ASP A 1 1807 ? 153.06260 184.88941 148.31057 1.000 39.61273 1807 ASP A C 1
ATOM 10394 O O . ASP A 1 1807 ? 153.29801 183.77672 147.84493 1.000 45.85327 1807 ASP A O 1
ATOM 10399 N N . ASN A 1 1808 ? 152.37445 185.05068 149.43365 1.000 31.74728 1808 ASN A N 1
ATOM 10400 C CA . ASN A 1 1808 ? 151.87669 183.88929 150.15173 1.000 35.50510 1808 ASN A CA 1
ATOM 10401 C C . ASN A 1 1808 ? 150.44001 184.09153 150.57276 1.000 38.60946 1808 ASN A C 1
ATOM 10402 O O . ASN A 1 1808 ? 150.07725 183.91853 151.73343 1.000 49.77143 1808 ASN A O 1
ATOM 10407 N N . TRP A 1 1809 ? 149.58432 184.45471 149.63097 1.000 33.08941 1809 TRP A N 1
ATOM 10408 C CA . TRP A 1 1809 ? 148.18441 184.62500 149.97472 1.000 33.10074 1809 TRP A CA 1
ATOM 10409 C C . TRP A 1 1809 ? 147.29918 184.21835 148.80415 1.000 31.57072 1809 TRP A C 1
ATOM 10410 O O . TRP A 1 1809 ? 147.64388 184.44048 147.64207 1.000 39.63663 1809 TRP A O 1
ATOM 10421 N N . LEU A 1 1810 ? 146.16692 183.60380 149.12827 1.000 33.99537 1810 LEU A N 1
ATOM 10422 C CA . LEU A 1 1810 ? 145.17306 183.15756 148.15984 1.000 37.64979 1810 LEU A CA 1
ATOM 10423 C C . LEU A 1 1810 ? 143.94196 184.04367 148.27173 1.000 42.87874 1810 LEU A C 1
ATOM 10424 O O . LEU A 1 1810 ? 143.23859 183.97164 149.29108 1.000 45.40552 1810 LEU A O 1
ATOM 10429 N N . PRO A 1 1811 ? 143.63416 184.87559 147.27622 1.000 31.64214 1811 PRO A N 1
ATOM 10430 C CA . PRO A 1 1811 ? 142.46508 185.75478 147.35097 1.000 22.71953 1811 PRO A CA 1
ATOM 10431 C C . PRO A 1 1811 ? 141.17373 184.96156 147.40639 1.000 31.67977 1811 PRO A C 1
ATOM 10432 O O . PRO A 1 1811 ? 141.17825 183.76425 147.08764 1.000 44.54513 1811 PRO A O 1
ATOM 10436 N N . PRO A 1 1812 ? 140.06865 185.56861 147.86130 1.000 33.85228 1812 PRO A N 1
ATOM 10437 C CA . PRO A 1 1812 ? 138.79638 184.84410 147.92621 1.000 36.58555 1812 PRO A CA 1
ATOM 10438 C C . PRO A 1 1812 ? 138.35384 184.36734 146.56404 1.000 40.56369 1812 PRO A C 1
ATOM 10439 O O . PRO A 1 1812 ? 138.67231 184.97542 145.54469 1.000 49.48608 1812 PRO A O 1
ATOM 10443 N N . CYS A 1 1813 ? 137.68251 183.22053 146.56864 1.000 40.46787 1813 CYS A N 1
ATOM 10444 C CA . CYS A 1 1813 ? 137.12360 182.58164 145.38294 1.000 45.46180 1813 CYS A CA 1
ATOM 10445 C C . CYS A 1 1813 ? 138.15535 182.33445 144.29994 1.000 46.39884 1813 CYS A C 1
ATOM 10446 O O . CYS A 1 1813 ? 137.80950 182.31958 143.12385 1.000 52.23115 1813 CYS A O 1
ATOM 10449 N N . TYR A 1 1814 ? 139.42636 182.17100 144.64438 1.000 36.00760 1814 TYR A N 1
ATOM 10450 C CA . TYR A 1 1814 ? 140.30919 181.67574 143.61025 1.000 43.03326 1814 TYR A CA 1
ATOM 10451 C C . TYR A 1 1814 ? 140.70015 180.25725 143.96899 1.000 48.13333 1814 TYR A C 1
ATOM 10452 O O . TYR A 1 1814 ? 140.35727 179.74434 145.03223 1.000 53.76317 1814 TYR A O 1
ATOM 10461 N N . TYR A 1 1815 ? 141.43936 179.63031 143.06618 1.000 73.32342 1815 TYR A N 1
ATOM 10462 C CA . TYR A 1 1815 ? 141.79964 178.23730 143.22455 1.000 71.28459 1815 TYR A CA 1
ATOM 10463 C C . TYR A 1 1815 ? 143.22514 178.01126 142.75556 1.000 72.07541 1815 TYR A C 1
ATOM 10464 O O . TYR A 1 1815 ? 143.73032 178.71160 141.88105 1.000 77.54065 1815 TYR A O 1
ATOM 10473 N N . VAL A 1 1816 ? 143.85792 177.00352 143.33619 1.000 75.44880 1816 VAL A N 1
ATOM 10474 C CA . VAL A 1 1816 ? 145.25146 176.68786 143.06517 1.000 78.35902 1816 VAL A CA 1
ATOM 10475 C C . VAL A 1 1816 ? 145.33645 175.17461 142.87773 1.000 81.83349 1816 VAL A C 1
ATOM 10476 O O . VAL A 1 1816 ? 144.65863 174.42699 143.59568 1.000 80.18684 1816 VAL A O 1
ATOM 10480 N N . PRO A 1 1817 ? 146.08603 174.67619 141.88831 1.000 92.85920 1817 PRO A N 1
ATOM 10481 C CA . PRO A 1 1817 ? 146.12080 173.22535 141.65256 1.000 92.03591 1817 PRO A CA 1
ATOM 10482 C C . PRO A 1 1817 ? 146.84369 172.42640 142.71770 1.000 94.62085 1817 PRO A C 1
ATOM 10483 O O . PRO A 1 1817 ? 146.65405 171.20383 142.76520 1.000 96.76507 1817 PRO A O 1
ATOM 10487 N N . LYS A 1 1818 ? 147.72610 173.05806 143.50002 1.000 90.94748 1818 LYS A N 1
ATOM 10488 C CA . LYS A 1 1818 ? 148.39989 172.51455 144.68360 1.000 90.89462 1818 LYS A CA 1
ATOM 10489 C C . LYS A 1 1818 ? 149.39862 171.39693 144.39520 1.000 92.16514 1818 LYS A C 1
ATOM 10490 O O . LYS A 1 1818 ? 150.08093 170.93412 145.31233 1.000 92.64040 1818 LYS A O 1
ATOM 10496 N N . GLU A 1 1819 ? 149.50063 170.94609 143.14791 1.000 103.60557 1819 GLU A N 1
ATOM 10497 C CA . GLU A 1 1819 ? 150.49387 169.94289 142.79061 1.000 105.25541 1819 GLU A CA 1
ATOM 10498 C C . GLU A 1 1819 ? 151.21762 170.32938 141.50852 1.000 103.76497 1819 GLU A C 1
ATOM 10499 O O . GLU A 1 1819 ? 152.38280 169.97099 141.31944 1.000 103.74504 1819 GLU A O 1
ATOM 10505 N N . LEU A 1 1820 ? 150.54150 171.07719 140.62918 1.000 107.80283 1820 LEU A N 1
ATOM 10506 C CA . LEU A 1 1820 ? 151.10839 171.46633 139.33994 1.000 109.07247 1820 LEU A CA 1
ATOM 10507 C C . LEU A 1 1820 ? 152.21448 172.50249 139.47146 1.000 110.11988 1820 LEU A C 1
ATOM 10508 O O . LEU A 1 1820 ? 152.90261 172.77629 138.48278 1.000 110.49459 1820 LEU A O 1
ATOM 10513 N N . GLU A 1 1821 ? 152.37845 173.08661 140.65991 1.000 103.76028 1821 GLU A N 1
ATOM 10514 C CA . GLU A 1 1821 ? 153.47871 174.00496 140.92774 1.000 101.64154 1821 GLU A CA 1
ATOM 10515 C C . GLU A 1 1821 ? 154.82600 173.32887 140.71018 1.000 100.84455 1821 GLU A C 1
ATOM 10516 O O . GLU A 1 1821 ? 155.70268 173.87110 140.03037 1.000 98.69949 1821 GLU A O 1
ATOM 10522 N N . LYS A 1 1822 ? 154.98229 172.11248 141.22378 1.000 105.59868 1822 LYS A N 1
ATOM 10523 C CA . LYS A 1 1822 ? 156.29432 171.49798 141.34900 1.000 107.10299 1822 LYS A CA 1
ATOM 10524 C C . LYS A 1 1822 ? 156.61059 170.47974 140.26668 1.000 108.34862 1822 LYS A C 1
ATOM 10525 O O . LYS A 1 1822 ? 157.79159 170.22376 140.01226 1.000 107.87426 1822 LYS A O 1
ATOM 10531 N N . ALA A 1 1823 ? 155.60035 169.90549 139.61465 1.000 108.43239 1823 ALA A N 1
ATOM 10532 C CA . ALA A 1 1823 ? 155.79342 168.74585 138.75274 1.000 107.28165 1823 ALA A CA 1
ATOM 10533 C C . ALA A 1 1823 ? 156.05463 169.11839 137.29936 1.000 106.86944 1823 ALA A C 1
ATOM 10534 O O . ALA A 1 1823 ? 155.71090 168.34749 136.39447 1.000 106.88686 1823 ALA A O 1
ATOM 10536 N N . LEU A 1 1824 ? 156.65842 170.27208 137.04714 1.000 103.23657 1824 LEU A N 1
ATOM 10537 C CA . LEU A 1 1824 ? 156.86669 170.73642 135.68267 1.000 102.60181 1824 LEU A CA 1
ATOM 10538 C C . LEU A 1 1824 ? 158.35031 170.85613 135.37323 1.000 101.44822 1824 LEU A C 1
ATOM 10539 O O . LEU A 1 1824 ? 158.94700 171.91311 135.57039 1.000 101.36324 1824 LEU A O 1
ATOM 10544 N N . ALA A 1 1837 ? 142.68123 177.01978 127.19999 1.000 114.02098 1837 ALA A N 1
ATOM 10545 C CA . ALA A 1 1837 ? 141.47984 176.57414 127.89390 1.000 114.24511 1837 ALA A CA 1
ATOM 10546 C C . ALA A 1 1837 ? 141.69937 175.20244 128.51804 1.000 115.55667 1837 ALA A C 1
ATOM 10547 O O . ALA A 1 1837 ? 140.74752 174.51315 128.88276 1.000 114.76073 1837 ALA A O 1
ATOM 10549 N N . ASP A 1 1838 ? 142.96584 174.81157 128.63459 1.000 122.81626 1838 ASP A N 1
ATOM 10550 C CA . ASP A 1 1838 ? 143.32395 173.49731 129.14474 1.000 121.44315 1838 ASP A CA 1
ATOM 10551 C C . ASP A 1 1838 ? 143.53703 173.47403 130.64819 1.000 121.08293 1838 ASP A C 1
ATOM 10552 O O . ASP A 1 1838 ? 143.67360 172.38900 131.22169 1.000 119.68885 1838 ASP A O 1
ATOM 10557 N N . LEU A 1 1839 ? 143.57016 174.62988 131.29926 1.000 118.53451 1839 LEU A N 1
ATOM 10558 C CA . LEU A 1 1839 ? 143.92409 174.66346 132.70844 1.000 118.57374 1839 LEU A CA 1
ATOM 10559 C C . LEU A 1 1839 ? 142.74478 174.37871 133.62687 1.000 117.90291 1839 LEU A C 1
ATOM 10560 O O . LEU A 1 1839 ? 142.94450 174.25900 134.83885 1.000 116.77432 1839 LEU A O 1
ATOM 10565 N N . LEU A 1 1840 ? 141.53423 174.24924 133.09067 1.000 118.84456 1840 LEU A N 1
ATOM 10566 C CA . LEU A 1 1840 ? 140.33683 174.04088 133.90190 1.000 117.44409 1840 LEU A CA 1
ATOM 10567 C C . LEU A 1 1840 ? 139.90055 172.58537 133.95414 1.000 117.67926 1840 LEU A C 1
ATOM 10568 O O . LEU A 1 1840 ? 138.70383 172.29299 133.97452 1.000 118.61480 1840 LEU A O 1
ATOM 10573 N N . ASP A 1 1841 ? 140.84145 171.64949 133.98384 1.000 121.32999 1841 ASP A N 1
ATOM 10574 C CA . ASP A 1 1841 ? 140.52465 170.26095 134.27055 1.000 120.71027 1841 ASP A CA 1
ATOM 10575 C C . ASP A 1 1841 ? 141.18431 169.75800 135.54461 1.000 121.02328 1841 ASP A C 1
ATOM 10576 O O . ASP A 1 1841 ? 140.98016 168.59598 135.90810 1.000 121.28475 1841 ASP A O 1
ATOM 10581 N N . ILE A 1 1842 ? 141.95294 170.59779 136.23933 1.000 118.64940 1842 ILE A N 1
ATOM 10582 C CA . ILE A 1 1842 ? 142.83550 170.11119 137.29539 1.000 117.38055 1842 ILE A CA 1
ATOM 10583 C C . ILE A 1 1842 ? 142.05010 169.75825 138.54857 1.000 117.52777 1842 ILE A C 1
ATOM 10584 O O . ILE A 1 1842 ? 142.24651 168.68992 139.13717 1.000 117.71853 1842 ILE A O 1
ATOM 10589 N N . LYS A 1 1843 ? 141.16171 170.65148 138.98925 1.000 107.43725 1843 LYS A N 1
ATOM 10590 C CA . LYS A 1 1843 ? 140.23241 170.27887 140.05082 1.000 107.57302 1843 LYS A CA 1
ATOM 10591 C C . LYS A 1 1843 ? 139.20840 169.27018 139.55356 1.000 107.27434 1843 LYS A C 1
ATOM 10592 O O . LYS A 1 1843 ? 138.68511 168.47064 140.33986 1.000 103.34220 1843 LYS A O 1
ATOM 10598 N N . ASN A 1 1844 ? 138.92278 169.29112 138.25158 1.000 120.24001 1844 ASN A N 1
ATOM 10599 C CA . ASN A 1 1844 ? 137.82884 168.49655 137.71348 1.000 119.19915 1844 ASN A CA 1
ATOM 10600 C C . ASN A 1 1844 ? 138.18625 167.01582 137.63105 1.000 119.64902 1844 ASN A C 1
ATOM 10601 O O . ASN A 1 1844 ? 137.37475 166.16279 138.00718 1.000 120.16579 1844 ASN A O 1
ATOM 10606 N N . LEU A 1 1845 ? 139.38489 166.67788 137.14703 1.000 123.54152 1845 LEU A N 1
ATOM 10607 C CA . LEU A 1 1845 ? 139.70356 165.27025 136.91951 1.000 123.30857 1845 LEU A CA 1
ATOM 10608 C C . LEU A 1 1845 ? 140.84559 164.75175 137.78617 1.000 122.53151 1845 LEU A C 1
ATOM 10609 O O . LEU A 1 1845 ? 140.61429 163.84465 138.59244 1.000 121.80334 1845 LEU A O 1
ATOM 10614 N N . SER A 1 1846 ? 142.04150 165.31953 137.70131 1.000 120.11389 1846 SER A N 1
ATOM 10615 C CA . SER A 1 1846 ? 143.24177 164.72425 138.29159 1.000 120.60409 1846 SER A CA 1
ATOM 10616 C C . SER A 1 1846 ? 144.37349 165.73536 138.17999 1.000 120.16636 1846 SER A C 1
ATOM 10617 O O . SER A 1 1846 ? 144.16277 166.88391 137.77370 1.000 119.87082 1846 SER A O 1
ATOM 10620 N N . SER A 1 1847 ? 145.57917 165.30463 138.54850 1.000 121.03729 1847 SER A N 1
ATOM 10621 C CA . SER A 1 1847 ? 146.77129 166.14218 138.49914 1.000 122.33788 1847 SER A CA 1
ATOM 10622 C C . SER A 1 1847 ? 147.85934 165.56885 137.60350 1.000 122.23973 1847 SER A C 1
ATOM 10623 O O . SER A 1 1847 ? 148.43120 166.30144 136.78817 1.000 121.79282 1847 SER A O 1
ATOM 10626 N N . VAL A 1 1848 ? 148.16143 164.27345 137.73579 1.000 123.04030 1848 VAL A N 1
ATOM 10627 C CA . VAL A 1 1848 ? 149.20760 163.63044 136.94104 1.000 124.14435 1848 VAL A CA 1
ATOM 10628 C C . VAL A 1 1848 ? 148.82931 163.60516 135.46135 1.000 124.17955 1848 VAL A C 1
ATOM 10629 O O . VAL A 1 1848 ? 149.69850 163.69367 134.58339 1.000 123.30268 1848 VAL A O 1
ATOM 10633 N N . GLN A 1 1849 ? 147.53098 163.52143 135.16049 1.000 124.03695 1849 GLN A N 1
ATOM 10634 C CA . GLN A 1 1849 ? 147.07151 163.65754 133.78272 1.000 123.22301 1849 GLN A CA 1
ATOM 10635 C C . GLN A 1 1849 ? 147.30925 165.06408 133.24617 1.000 123.75613 1849 GLN A C 1
ATOM 10636 O O . GLN A 1 1849 ? 147.60208 165.22671 132.05752 1.000 122.74987 1849 GLN A O 1
ATOM 10642 N N . ILE A 1 1850 ? 147.19345 166.08548 134.09908 1.000 123.82661 1850 ILE A N 1
ATOM 10643 C CA . ILE A 1 1850 ? 147.54977 167.44038 133.68539 1.000 123.31345 1850 ILE A CA 1
ATOM 10644 C C . ILE A 1 1850 ? 149.05501 167.54917 133.46393 1.000 122.75250 1850 ILE A C 1
ATOM 10645 O O . ILE A 1 1850 ? 149.51227 168.24008 132.54489 1.000 122.54266 1850 ILE A O 1
ATOM 10650 N N . CYS A 1 1851 ? 149.84440 166.86958 134.30366 1.000 123.45551 1851 CYS A N 1
ATOM 10651 C CA . CYS A 1 1851 ? 151.30026 166.89972 134.17240 1.000 123.53253 1851 CYS A CA 1
ATOM 10652 C C . CYS A 1 1851 ? 151.76409 166.24688 132.87613 1.000 124.01587 1851 CYS A C 1
ATOM 10653 O O . CYS A 1 1851 ? 152.65265 166.76965 132.19340 1.000 122.61769 1851 CYS A O 1
ATOM 10656 N N . GLU A 1 1852 ? 151.18025 165.10577 132.52283 1.000 127.09005 1852 GLU A N 1
ATOM 10657 C CA . GLU A 1 1852 ? 151.60247 164.35437 131.35031 1.000 126.72647 1852 GLU A CA 1
ATOM 10658 C C . GLU A 1 1852 ? 150.67681 164.53830 130.15325 1.000 126.18004 1852 GLU A C 1
ATOM 10659 O O . GLU A 1 1852 ? 150.77467 163.77250 129.18910 1.000 126.24189 1852 GLU A O 1
ATOM 10665 N N . MET A 1 1853 ? 149.77756 165.52668 130.19636 1.000 124.81057 1853 MET A N 1
ATOM 10666 C CA . MET A 1 1853 ? 148.92321 165.80925 129.04692 1.000 124.26223 1853 MET A CA 1
ATOM 10667 C C . MET A 1 1853 ? 149.73672 166.34420 127.87343 1.000 124.97186 1853 MET A C 1
ATOM 10668 O O . MET A 1 1853 ? 149.45893 166.01071 126.71565 1.000 125.06039 1853 MET A O 1
ATOM 10673 N N . VAL A 1 1854 ? 150.74153 167.16739 128.14856 1.000 124.85952 1854 VAL A N 1
ATOM 10674 C CA . VAL A 1 1854 ? 151.62267 167.67001 127.10285 1.000 123.98645 1854 VAL A CA 1
ATOM 10675 C C . VAL A 1 1854 ? 152.98932 167.00782 127.20081 1.000 124.20476 1854 VAL A C 1
ATOM 10676 O O . VAL A 1 1854 ? 153.24007 166.21843 128.11042 1.000 124.59404 1854 VAL A O 1
ATOM 10680 N N . ASP A 1 1883 ? 171.60628 178.64109 142.42360 1.000 126.45475 1883 ASP A N 1
ATOM 10681 C CA . ASP A 1 1883 ? 171.68828 178.49915 143.87368 1.000 126.25864 1883 ASP A CA 1
ATOM 10682 C C . ASP A 1 1883 ? 171.01911 177.20921 144.33138 1.000 126.70278 1883 ASP A C 1
ATOM 10683 O O . ASP A 1 1883 ? 169.79336 177.16283 144.45653 1.000 128.11378 1883 ASP A O 1
ATOM 10688 N N . PHE A 1 1884 ? 171.83978 176.17632 144.55625 1.000 127.27457 1884 PHE A N 1
ATOM 10689 C CA . PHE A 1 1884 ? 171.44198 174.90422 145.16872 1.000 128.12818 1884 PHE A CA 1
ATOM 10690 C C . PHE A 1 1884 ? 170.34693 174.20412 144.35551 1.000 127.51823 1884 PHE A C 1
ATOM 10691 O O . PHE A 1 1884 ? 169.19939 174.05764 144.79077 1.000 126.54997 1884 PHE A O 1
ATOM 10699 N N . SER A 1 1885 ? 170.74197 173.80194 143.15033 1.000 125.92645 1885 SER A N 1
ATOM 10700 C CA . SER A 1 1885 ? 169.94965 173.01116 142.19234 1.000 126.03715 1885 SER A CA 1
ATOM 10701 C C . SER A 1 1885 ? 168.72012 173.82696 141.77163 1.000 126.85598 1885 SER A C 1
ATOM 10702 O O . SER A 1 1885 ? 168.77891 175.06216 141.70415 1.000 125.16893 1885 SER A O 1
ATOM 10705 N N . CYS A 1 1886 ? 167.60499 173.15326 141.47164 1.000 123.98338 1886 CYS A N 1
ATOM 10706 C CA . CYS A 1 1886 ? 166.42751 173.83277 140.93971 1.000 122.43591 1886 CYS A CA 1
ATOM 10707 C C . CYS A 1 1886 ? 165.14230 173.42680 141.65179 1.000 120.36507 1886 CYS A C 1
ATOM 10708 O O . CYS A 1 1886 ? 164.17400 174.19057 141.67050 1.000 121.55105 1886 CYS A O 1
ATOM 10711 N N . PHE A 1 1887 ? 165.11476 172.23077 142.23050 1.000 115.36160 1887 PHE A N 1
ATOM 10712 C CA . PHE A 1 1887 ? 163.90512 171.72045 142.86494 1.000 116.90676 1887 PHE A CA 1
ATOM 10713 C C . PHE A 1 1887 ? 163.72431 172.33440 144.24515 1.000 116.82931 1887 PHE A C 1
ATOM 10714 O O . PHE A 1 1887 ? 164.65788 172.35004 145.05324 1.000 115.66250 1887 PHE A O 1
ATOM 10722 N N . ILE A 1 1888 ? 162.52273 172.83830 144.51403 1.000 103.81052 1888 ILE A N 1
ATOM 10723 C CA . ILE A 1 1888 ? 162.11488 173.19929 145.87099 1.000 102.34773 1888 ILE A CA 1
ATOM 10724 C C . ILE A 1 1888 ? 160.72728 172.61586 146.11731 1.000 100.64416 1888 ILE A C 1
ATOM 10725 O O . ILE A 1 1888 ? 159.82910 172.78779 145.28399 1.000 96.23645 1888 ILE A O 1
ATOM 10730 N N . PRO A 1 1889 ? 160.50645 171.90196 147.22336 1.000 91.87351 1889 PRO A N 1
ATOM 10731 C CA . PRO A 1 1889 ? 159.14492 171.45571 147.56484 1.000 90.91867 1889 PRO A CA 1
ATOM 10732 C C . PRO A 1 1889 ? 158.30454 172.57564 148.15886 1.000 85.19901 1889 PRO A C 1
ATOM 10733 O O . PRO A 1 1889 ? 158.72047 173.73544 148.07996 1.000 83.59474 1889 PRO A O 1
ATOM 10737 N N . TYR A 1 1890 ? 157.10643 172.24370 148.67195 1.000 62.31841 1890 TYR A N 1
ATOM 10738 C CA . TYR A 1 1890 ? 156.27667 173.12468 149.49638 1.000 58.75620 1890 TYR A CA 1
ATOM 10739 C C . TYR A 1 1890 ? 155.63385 174.28229 148.73150 1.000 65.80994 1890 TYR A C 1
ATOM 10740 O O . TYR A 1 1890 ? 156.23565 174.87246 147.83433 1.000 68.85283 1890 TYR A O 1
ATOM 10749 N N . ASN A 1 1891 ? 154.38454 174.59892 149.06461 1.000 64.37287 1891 ASN A N 1
ATOM 10750 C CA . ASN A 1 1891 ? 153.55549 175.51246 148.28304 1.000 65.03656 1891 ASN A CA 1
ATOM 10751 C C . ASN A 1 1891 ? 153.30052 176.77788 149.08355 1.000 63.36034 1891 ASN A C 1
ATOM 10752 O O . ASN A 1 1891 ? 152.71396 176.71485 150.16503 1.000 62.84624 1891 ASN A O 1
ATOM 10757 N N . LEU A 1 1892 ? 153.70550 177.92548 148.53017 1.000 57.32582 1892 LEU A N 1
ATOM 10758 C CA . LEU A 1 1892 ? 153.71172 179.17364 149.29253 1.000 54.57650 1892 LEU A CA 1
ATOM 10759 C C . LEU A 1 1892 ? 152.31494 179.64288 149.64513 1.000 50.94816 1892 LEU A C 1
ATOM 10760 O O . LEU A 1 1892 ? 152.09967 180.20608 150.72116 1.000 48.19119 1892 LEU A O 1
ATOM 10765 N N . VAL A 1 1893 ? 151.35680 179.41270 148.75951 1.000 43.40479 1893 VAL A N 1
ATOM 10766 C CA . VAL A 1 1893 ? 150.10063 180.13137 148.84707 1.000 43.50668 1893 VAL A CA 1
ATOM 10767 C C . VAL A 1 1893 ? 149.18989 179.50396 149.89416 1.000 45.51321 1893 VAL A C 1
ATOM 10768 O O . VAL A 1 1893 ? 148.37980 180.19916 150.51913 1.000 45.76817 1893 VAL A O 1
ATOM 10772 N N . SER A 1 1894 ? 149.33977 178.19778 150.14450 1.000 45.86524 1894 SER A N 1
ATOM 10773 C CA . SER A 1 1894 ? 148.43361 177.49089 151.04264 1.000 47.29848 1894 SER A CA 1
ATOM 10774 C C . SER A 1 1894 ? 149.13337 176.55437 152.02717 1.000 47.90542 1894 SER A C 1
ATOM 10775 O O . SER A 1 1894 ? 148.47188 175.69537 152.61091 1.000 50.68701 1894 SER A O 1
ATOM 10778 N N . GLN A 1 1895 ? 150.43886 176.69524 152.24440 1.000 49.13736 1895 GLN A N 1
ATOM 10779 C CA . GLN A 1 1895 ? 151.16476 175.89016 153.21911 1.000 47.90994 1895 GLN A CA 1
ATOM 10780 C C . GLN A 1 1895 ? 152.12015 176.80143 153.98731 1.000 48.70949 1895 GLN A C 1
ATOM 10781 O O . GLN A 1 1895 ? 152.40194 177.91729 153.55637 1.000 56.60975 1895 GLN A O 1
ATOM 10787 N N . HIS A 1 1896 ? 152.59439 176.35003 155.15166 1.000 36.77078 1896 HIS A N 1
ATOM 10788 C CA . HIS A 1 1896 ? 153.71628 177.02035 155.80924 1.000 35.72577 1896 HIS A CA 1
ATOM 10789 C C . HIS A 1 1896 ? 154.54633 176.04989 156.62807 1.000 46.04027 1896 HIS A C 1
ATOM 10790 O O . HIS A 1 1896 ? 154.00371 175.36687 157.49460 1.000 56.65884 1896 HIS A O 1
ATOM 10797 N N . SER A 1 1897 ? 155.85963 176.03737 156.38632 1.000 43.96930 1897 SER A N 1
ATOM 10798 C CA . SER A 1 1897 ? 156.77685 175.21212 157.16458 1.000 44.04139 1897 SER A CA 1
ATOM 10799 C C . SER A 1 1897 ? 156.85131 175.69851 158.60268 1.000 36.90308 1897 SER A C 1
ATOM 10800 O O . SER A 1 1897 ? 156.83646 176.89875 158.87263 1.000 43.60299 1897 SER A O 1
ATOM 10803 N N . ILE A 1 1898 ? 156.88006 174.75388 159.53562 1.000 40.19244 1898 ILE A N 1
ATOM 10804 C CA . ILE A 1 1898 ? 157.00880 175.04275 160.96031 1.000 41.82154 1898 ILE A CA 1
ATOM 10805 C C . ILE A 1 1898 ? 158.00892 174.06078 161.55365 1.000 46.50948 1898 ILE A C 1
ATOM 10806 O O . ILE A 1 1898 ? 157.99804 172.87034 161.20090 1.000 47.71466 1898 ILE A O 1
ATOM 10811 N N . PRO A 1 1899 ? 158.92608 174.51817 162.39412 1.000 37.42920 1899 PRO A N 1
ATOM 10812 C CA . PRO A 1 1899 ? 159.76616 173.58769 163.14282 1.000 42.19083 1899 PRO A CA 1
ATOM 10813 C C . PRO A 1 1899 ? 158.95939 172.87756 164.21259 1.000 46.54623 1899 PRO A C 1
ATOM 10814 O O . PRO A 1 1899 ? 157.93998 173.37523 164.69454 1.000 46.73471 1899 PRO A O 1
ATOM 10818 N N . ASP A 1 1900 ? 159.43683 171.69038 164.58617 1.000 43.86026 1900 ASP A N 1
ATOM 10819 C CA . ASP A 1 1900 ? 158.74447 170.92440 165.61253 1.000 41.74477 1900 ASP A CA 1
ATOM 10820 C C . ASP A 1 1900 ? 158.80976 171.62609 166.96180 1.000 48.57585 1900 ASP A C 1
ATOM 10821 O O . ASP A 1 1900 ? 157.83198 171.61143 167.72108 1.000 50.47967 1900 ASP A O 1
ATOM 10826 N N . LYS A 1 1901 ? 159.94170 172.26899 167.27049 1.000 48.29549 1901 LYS A N 1
ATOM 10827 C CA . LYS A 1 1901 ? 160.02552 173.02973 168.51215 1.000 44.34915 1901 LYS A CA 1
ATOM 10828 C C . LYS A 1 1901 ? 159.07505 174.20428 168.50554 1.000 46.22683 1901 LYS A C 1
ATOM 10829 O O . LYS A 1 1901 ? 158.58686 174.59596 169.55841 1.000 45.40428 1901 LYS A O 1
ATOM 10835 N N . SER A 1 1902 ? 158.79076 174.77237 167.33621 1.000 48.47789 1902 SER A N 1
ATOM 10836 C CA . SER A 1 1902 ? 157.81057 175.84428 167.27347 1.000 36.14581 1902 SER A CA 1
ATOM 10837 C C . SER A 1 1902 ? 156.41551 175.32327 167.55795 1.000 41.71306 1902 SER A C 1
ATOM 10838 O O . SER A 1 1902 ? 155.58472 176.05116 168.11260 1.000 43.38725 1902 SER A O 1
ATOM 10841 N N . ILE A 1 1903 ? 156.15195 174.06040 167.20838 1.000 42.91697 1903 ILE A N 1
ATOM 10842 C CA . ILE A 1 1903 ? 154.89364 173.42450 167.58688 1.000 36.84932 1903 ILE A CA 1
ATOM 10843 C C . ILE A 1 1903 ? 154.83108 173.24330 169.08965 1.000 36.86541 1903 ILE A C 1
ATOM 10844 O O . ILE A 1 1903 ? 153.79781 173.50011 169.70939 1.000 30.37289 1903 ILE A O 1
ATOM 10849 N N . ALA A 1 1904 ? 155.94810 172.84961 169.70360 1.000 30.97146 1904 ALA A N 1
ATOM 10850 C CA . ALA A 1 1904 ? 156.00590 172.77961 171.16104 1.000 27.33708 1904 ALA A CA 1
ATOM 10851 C C . ALA A 1 1904 ? 155.85704 174.15367 171.79827 1.000 33.13664 1904 ALA A C 1
ATOM 10852 O O . ALA A 1 1904 ? 155.24937 174.29586 172.86504 1.000 25.85733 1904 ALA A O 1
ATOM 10854 N N . ASP A 1 1905 ? 156.42420 175.17393 171.15339 1.000 40.94469 1905 ASP A N 1
ATOM 10855 C CA . ASP A 1 1905 ? 156.29674 176.55741 171.59069 1.000 34.71843 1905 ASP A CA 1
ATOM 10856 C C . ASP A 1 1905 ? 154.85053 177.01892 171.55573 1.000 34.62269 1905 ASP A C 1
ATOM 10857 O O . ASP A 1 1905 ? 154.39259 177.69934 172.47106 1.000 37.83947 1905 ASP A O 1
ATOM 10862 N N . CYS A 1 1906 ? 154.12863 176.67851 170.49124 1.000 28.46761 1906 CYS A N 1
ATOM 10863 C CA . CYS A 1 1906 ? 152.71620 177.01125 170.39696 1.000 21.98992 1906 CYS A CA 1
ATOM 10864 C C . CYS A 1 1906 ? 151.89310 176.22341 171.39771 1.000 35.36395 1906 CYS A C 1
ATOM 10865 O O . CYS A 1 1906 ? 150.88233 176.72586 171.88601 1.000 38.56444 1906 CYS A O 1
ATOM 10868 N N . VAL A 1 1907 ? 152.31816 175.00084 171.71988 1.000 42.08582 1907 VAL A N 1
ATOM 10869 C CA . VAL A 1 1907 ? 151.70071 174.21890 172.79489 1.000 33.65111 1907 VAL A CA 1
ATOM 10870 C C . VAL A 1 1907 ? 151.82400 174.92049 174.14471 1.000 39.35090 1907 VAL A C 1
ATOM 10871 O O . VAL A 1 1907 ? 150.82743 175.12260 174.85338 1.000 32.80725 1907 VAL A O 1
ATOM 10875 N N . GLU A 1 1908 ? 153.04934 175.31610 174.51022 1.000 38.84042 1908 GLU A N 1
ATOM 10876 C CA . GLU A 1 1908 ? 153.27447 176.03496 175.76261 1.000 31.32800 1908 GLU A CA 1
ATOM 10877 C C . GLU A 1 1908 ? 152.62579 177.40661 175.73708 1.000 38.43464 1908 GLU A C 1
ATOM 10878 O O . GLU A 1 1908 ? 152.12309 177.87301 176.75653 1.000 34.03540 1908 GLU A O 1
ATOM 10884 N N . ALA A 1 1909 ? 152.60309 178.05166 174.57221 1.000 36.24715 1909 ALA A N 1
ATOM 10885 C CA . ALA A 1 1909 ? 151.96487 179.34806 174.41353 1.000 31.35749 1909 ALA A CA 1
ATOM 10886 C C . ALA A 1 1909 ? 150.46303 179.25125 174.53052 1.000 31.56944 1909 ALA A C 1
ATOM 10887 O O . ALA A 1 1909 ? 149.82335 180.17985 175.02009 1.000 38.96483 1909 ALA A O 1
ATOM 10889 N N . LEU A 1 1910 ? 149.88043 178.14525 174.08411 1.000 24.57908 1910 LEU A N 1
ATOM 10890 C CA . LEU A 1 1910 ? 148.44826 177.96354 174.22644 1.000 23.60458 1910 LEU A CA 1
ATOM 10891 C C . LEU A 1 1910 ? 148.08035 177.62639 175.65623 1.000 33.06727 1910 LEU A C 1
ATOM 10892 O O . LEU A 1 1910 ? 147.00748 178.01940 176.12052 1.000 35.50369 1910 LEU A O 1
ATOM 10897 N N . ILE A 1 1911 ? 148.95687 176.90896 176.36672 1.000 30.22040 1911 ILE A N 1
ATOM 10898 C CA . ILE A 1 1911 ? 148.79738 176.78507 177.81403 1.000 27.81423 1911 ILE A CA 1
ATOM 10899 C C . ILE A 1 1911 ? 148.90023 178.15533 178.45876 1.000 35.89599 1911 ILE A C 1
ATOM 10900 O O . ILE A 1 1911 ? 148.16547 178.46751 179.39702 1.000 32.91442 1911 ILE A O 1
ATOM 10905 N N . GLY A 1 1912 ? 149.78764 179.00574 177.93454 1.000 32.60943 1912 GLY A N 1
ATOM 10906 C CA . GLY A 1 1912 ? 149.86427 180.38089 178.39542 1.000 23.51711 1912 GLY A CA 1
ATOM 10907 C C . GLY A 1 1912 ? 148.58199 181.15767 178.17231 1.000 25.16632 1912 GLY A C 1
ATOM 10908 O O . GLY A 1 1912 ? 148.12341 181.86616 179.06189 1.000 37.50243 1912 GLY A O 1
ATOM 10909 N N . ALA A 1 1913 ? 147.97895 181.00952 176.99312 1.000 24.87676 1913 ALA A N 1
ATOM 10910 C CA . ALA A 1 1913 ? 146.71889 181.67876 176.67637 1.000 22.97728 1913 ALA A CA 1
ATOM 10911 C C . ALA A 1 1913 ? 145.59243 181.20954 177.58496 1.000 33.78102 1913 ALA A C 1
ATOM 10912 O O . ALA A 1 1913 ? 144.88975 182.02119 178.20063 1.000 31.99286 1913 ALA A O 1
ATOM 10914 N N . TYR A 1 1914 ? 145.41594 179.89207 177.69270 1.000 43.75327 1914 TYR A N 1
ATOM 10915 C CA . TYR A 1 1914 ? 144.38313 179.35169 178.56418 1.000 28.87991 1914 TYR A CA 1
ATOM 10916 C C . TYR A 1 1914 ? 144.66756 179.68886 180.01283 1.000 35.26864 1914 TYR A C 1
ATOM 10917 O O . TYR A 1 1914 ? 143.73708 179.95655 180.76838 1.000 44.25819 1914 TYR A O 1
ATOM 10926 N N . LEU A 1 1915 ? 145.94494 179.79454 180.37908 1.000 28.08788 1915 LEU A N 1
ATOM 10927 C CA . LEU A 1 1915 ? 146.33496 180.20877 181.71847 1.000 26.04743 1915 LEU A CA 1
ATOM 10928 C C . LEU A 1 1915 ? 145.87667 181.63084 182.00636 1.000 35.63655 1915 LEU A C 1
ATOM 10929 O O . LEU A 1 1915 ? 145.06545 181.84979 182.90893 1.000 42.49673 1915 LEU A O 1
ATOM 10934 N N . ILE A 1 1916 ? 146.27496 182.58111 181.15376 1.000 29.68938 1916 ILE A N 1
ATOM 10935 C CA . ILE A 1 1916 ? 146.03630 183.99264 181.43410 1.000 30.72008 1916 ILE A CA 1
ATOM 10936 C C . ILE A 1 1916 ? 144.55012 184.35984 181.36505 1.000 38.62082 1916 ILE A C 1
ATOM 10937 O O . ILE A 1 1916 ? 144.09213 185.17487 182.17597 1.000 39.17478 1916 ILE A O 1
ATOM 10942 N N . GLU A 1 1917 ? 143.74842 183.76791 180.46325 1.000 30.89237 1917 GLU A N 1
ATOM 10943 C CA . GLU A 1 1917 ? 142.30935 183.97954 180.67753 1.000 33.09173 1917 GLU A CA 1
ATOM 10944 C C . GLU A 1 1917 ? 141.68437 183.05591 181.71031 1.000 44.73685 1917 GLU A C 1
ATOM 10945 O O . GLU A 1 1917 ? 141.20570 183.52578 182.74727 1.000 50.39263 1917 GLU A O 1
ATOM 10951 N N . CYS A 1 1918 ? 141.63993 181.75842 181.46314 1.000 42.38057 1918 CYS A N 1
ATOM 10952 C CA . CYS A 1 1918 ? 140.79958 180.90509 182.28452 1.000 37.92214 1918 CYS A CA 1
ATOM 10953 C C . CYS A 1 1918 ? 141.58257 180.11406 183.32726 1.000 30.71778 1918 CYS A C 1
ATOM 10954 O O . CYS A 1 1918 ? 141.26401 178.96223 183.60695 1.000 35.66640 1918 CYS A O 1
ATOM 10957 N N . GLY A 1 1919 ? 142.59265 180.72810 183.94180 1.000 26.54708 1919 GLY A N 1
ATOM 10958 C CA . GLY A 1 1919 ? 143.07083 180.26672 185.21870 1.000 37.35560 1919 GLY A CA 1
ATOM 10959 C C . GLY A 1 1919 ? 143.97363 179.05403 185.18364 1.000 37.22856 1919 GLY A C 1
ATOM 10960 O O . GLY A 1 1919 ? 144.23712 178.45260 184.13219 1.000 43.35493 1919 GLY A O 1
ATOM 10961 N N . PRO A 1 1920 ? 144.48328 178.68515 186.36323 1.000 41.05350 1920 PRO A N 1
ATOM 10962 C CA . PRO A 1 1920 ? 145.25701 177.43767 186.47000 1.000 44.70532 1920 PRO A CA 1
ATOM 10963 C C . PRO A 1 1920 ? 144.46134 176.18260 186.14240 1.000 46.31129 1920 PRO A C 1
ATOM 10964 O O . PRO A 1 1920 ? 145.00098 175.27397 185.49977 1.000 46.95278 1920 PRO A O 1
ATOM 10968 N N . ARG A 1 1921 ? 143.19247 176.11050 186.56011 1.000 45.59337 1921 ARG A N 1
ATOM 10969 C CA . ARG A 1 1921 ? 142.35256 174.96504 186.22284 1.000 37.39838 1921 ARG A CA 1
ATOM 10970 C C . ARG A 1 1921 ? 142.15560 174.85823 184.72251 1.000 41.08117 1921 ARG A C 1
ATOM 10971 O O . ARG A 1 1921 ? 142.18310 173.75930 184.16735 1.000 36.42821 1921 ARG A O 1
ATOM 10979 N N . GLY A 1 1922 ? 141.98189 175.99582 184.04851 1.000 48.02504 1922 GLY A N 1
ATOM 10980 C CA . GLY A 1 1922 ? 141.83384 175.98494 182.60464 1.000 40.47507 1922 GLY A CA 1
ATOM 10981 C C . GLY A 1 1922 ? 143.09595 175.57344 181.88279 1.000 38.33950 1922 GLY A C 1
ATOM 10982 O O . GLY A 1 1922 ? 143.03167 174.90016 180.85875 1.000 45.85109 1922 GLY A O 1
ATOM 10983 N N . ALA A 1 1923 ? 144.25920 175.96012 182.39951 1.000 21.20150 1923 ALA A N 1
ATOM 10984 C CA . ALA A 1 1923 ? 145.48367 175.49946 181.75497 1.000 23.77987 1923 ALA A CA 1
ATOM 10985 C C . ALA A 1 1923 ? 145.73954 174.02316 182.01947 1.000 37.42259 1923 ALA A C 1
ATOM 10986 O O . ALA A 1 1923 ? 146.28044 173.31626 181.15637 1.000 44.55786 1923 ALA A O 1
ATOM 10988 N N . LEU A 1 1924 ? 145.32784 173.53010 183.18737 1.000 44.24980 1924 LEU A N 1
ATOM 10989 C CA . LEU A 1 1924 ? 145.39453 172.09793 183.44668 1.000 37.35828 1924 LEU A CA 1
ATOM 10990 C C . LEU A 1 1924 ? 144.46473 171.33270 182.51617 1.000 40.66061 1924 LEU A C 1
ATOM 10991 O O . LEU A 1 1924 ? 144.85885 170.32305 181.93562 1.000 46.37501 1924 LEU A O 1
ATOM 10996 N N . LEU A 1 1925 ? 143.24479 171.83175 182.32287 1.000 45.77118 1925 LEU A N 1
ATOM 10997 C CA . LEU A 1 1925 ? 142.29405 171.19158 181.42453 1.000 36.42389 1925 LEU A CA 1
ATOM 10998 C C . LEU A 1 1925 ? 142.70501 171.30885 179.97079 1.000 37.48581 1925 LEU A C 1
ATOM 10999 O O . LEU A 1 1925 ? 142.35423 170.44334 179.17107 1.000 40.92181 1925 LEU A O 1
ATOM 11004 N N . PHE A 1 1926 ? 143.41431 172.36960 179.59418 1.000 39.55567 1926 PHE A N 1
ATOM 11005 C CA . PHE A 1 1926 ? 143.94524 172.41221 178.24222 1.000 38.66942 1926 PHE A CA 1
ATOM 11006 C C . PHE A 1 1926 ? 145.04967 171.39198 178.06568 1.000 39.53580 1926 PHE A C 1
ATOM 11007 O O . PHE A 1 1926 ? 145.17225 170.78999 176.99626 1.000 48.35076 1926 PHE A O 1
ATOM 11015 N N . MET A 1 1927 ? 145.87628 171.18402 179.08159 1.000 35.72563 1927 MET A N 1
ATOM 11016 C CA . MET A 1 1927 ? 146.86031 170.13250 178.87652 1.000 43.30146 1927 MET A CA 1
ATOM 11017 C C . MET A 1 1927 ? 146.26357 168.74512 179.08773 1.000 45.34037 1927 MET A C 1
ATOM 11018 O O . MET A 1 1927 ? 146.87988 167.75086 178.69683 1.000 46.50644 1927 MET A O 1
ATOM 11023 N N . ALA A 1 1928 ? 145.05952 168.66951 179.65029 1.000 48.90743 1928 ALA A N 1
ATOM 11024 C CA . ALA A 1 1928 ? 144.27916 167.43913 179.64279 1.000 48.33831 1928 ALA A CA 1
ATOM 11025 C C . ALA A 1 1928 ? 143.66968 167.16749 178.27703 1.000 38.95343 1928 ALA A C 1
ATOM 11026 O O . ALA A 1 1928 ? 143.64263 166.01580 177.83732 1.000 33.54673 1928 ALA A O 1
ATOM 11028 N N . TRP A 1 1929 ? 143.14606 168.20612 177.61526 1.000 40.62061 1929 TRP A N 1
ATOM 11029 C CA . TRP A 1 1929 ? 142.68521 168.06923 176.23668 1.000 42.92437 1929 TRP A CA 1
ATOM 11030 C C . TRP A 1 1929 ? 143.82654 167.66811 175.33332 1.000 46.30711 1929 TRP A C 1
ATOM 11031 O O . TRP A 1 1929 ? 143.69071 166.77655 174.49249 1.000 59.60549 1929 TRP A O 1
ATOM 11042 N N . LEU A 1 1930 ? 144.96369 168.31685 175.50480 1.000 25.29318 1930 LEU A N 1
ATOM 11043 C CA . LEU A 1 1930 ? 146.06513 168.13471 174.58481 1.000 33.14537 1930 LEU A CA 1
ATOM 11044 C C . LEU A 1 1930 ? 146.72816 166.78938 174.76739 1.000 42.73193 1930 LEU A C 1
ATOM 11045 O O . LEU A 1 1930 ? 147.34286 166.27551 173.83126 1.000 48.70424 1930 LEU A O 1
ATOM 11050 N N . GLY A 1 1931 ? 146.61470 166.20511 175.95075 1.000 39.07558 1931 GLY A N 1
ATOM 11051 C CA . GLY A 1 1931 ? 147.10159 164.86117 176.13303 1.000 34.61002 1931 GLY A CA 1
ATOM 11052 C C . GLY A 1 1931 ? 147.88789 164.61458 177.39698 1.000 42.30752 1931 GLY A C 1
ATOM 11053 O O . GLY A 1 1931 ? 147.96453 163.46390 177.82782 1.000 46.38758 1931 GLY A O 1
ATOM 11054 N N . VAL A 1 1932 ? 148.48217 165.64944 178.00021 1.000 45.14737 1932 VAL A N 1
ATOM 11055 C CA . VAL A 1 1932 ? 149.24437 165.44858 179.22891 1.000 41.08801 1932 VAL A CA 1
ATOM 11056 C C . VAL A 1 1932 ? 148.23154 165.18991 180.31846 1.000 45.14883 1932 VAL A C 1
ATOM 11057 O O . VAL A 1 1932 ? 147.64190 166.12444 180.86974 1.000 39.19242 1932 VAL A O 1
ATOM 11061 N N . ARG A 1 1933 ? 147.99209 163.92592 180.62150 1.000 55.49948 1933 ARG A N 1
ATOM 11062 C CA . ARG A 1 1933 ? 147.07667 163.63832 181.70399 1.000 48.91431 1933 ARG A CA 1
ATOM 11063 C C . ARG A 1 1933 ? 147.83429 163.87832 182.99349 1.000 52.51412 1933 ARG A C 1
ATOM 11064 O O . ARG A 1 1933 ? 148.80355 163.17988 183.29328 1.000 55.81756 1933 ARG A O 1
ATOM 11072 N N . VAL A 1 1934 ? 147.41719 164.89287 183.73149 1.000 48.53736 1934 VAL A N 1
ATOM 11073 C CA . VAL A 1 1934 ? 148.11188 165.29463 184.93611 1.000 44.02160 1934 VAL A CA 1
ATOM 11074 C C . VAL A 1 1934 ? 147.03359 165.51567 185.98671 1.000 45.13183 1934 VAL A C 1
ATOM 11075 O O . VAL A 1 1934 ? 147.26427 166.14710 187.01922 1.000 53.43556 1934 VAL A O 1
ATOM 11079 N N . LEU A 1 1935 ? 145.84464 164.98108 185.73099 1.000 47.45194 1935 LEU A N 1
ATOM 11080 C CA . LEU A 1 1935 ? 144.68777 165.03466 186.61338 1.000 48.76568 1935 LEU A CA 1
ATOM 11081 C C . LEU A 1 1935 ? 144.03841 163.66121 186.74310 1.000 46.18970 1935 LEU A C 1
ATOM 11082 O O . LEU A 1 1935 ? 144.21324 162.80195 185.87442 1.000 46.21751 1935 LEU A O 1
ATOM 11087 N N . PRO A 1 1936 ? 143.29745 163.41316 187.82498 1.000 44.01094 1936 PRO A N 1
ATOM 11088 C CA . PRO A 1 1936 ? 142.61459 162.12417 187.98140 1.000 51.48694 1936 PRO A CA 1
ATOM 11089 C C . PRO A 1 1936 ? 141.25408 162.06126 187.29279 1.000 59.68767 1936 PRO A C 1
ATOM 11090 O O . PRO A 1 1936 ? 140.58141 163.06825 187.07749 1.000 56.02235 1936 PRO A O 1
ATOM 11094 N N . ILE A 1 1937 ? 140.82913 160.82977 187.00466 1.000 57.99589 1937 ILE A N 1
ATOM 11095 C CA . ILE A 1 1937 ? 139.64227 160.54851 186.20516 1.000 51.14652 1937 ILE A CA 1
ATOM 11096 C C . ILE A 1 1937 ? 138.60477 159.85555 187.07457 1.000 57.40567 1937 ILE A C 1
ATOM 11097 O O . ILE A 1 1937 ? 138.90261 158.82932 187.69170 1.000 59.47698 1937 ILE A O 1
ATOM 11102 N N . THR A 1 1938 ? 137.38387 160.39793 187.10708 1.000 63.69187 1938 THR A N 1
ATOM 11103 C CA . THR A 1 1938 ? 136.24984 159.82290 187.84348 1.000 58.70785 1938 THR A CA 1
ATOM 11104 C C . THR A 1 1938 ? 135.10406 159.62532 186.85828 1.000 61.08599 1938 THR A C 1
ATOM 11105 O O . THR A 1 1938 ? 134.24811 160.49863 186.72102 1.000 61.95940 1938 THR A O 1
ATOM 11109 N N . ARG A 1 1939 ? 135.06195 158.46707 186.20985 1.000 70.76583 1939 ARG A N 1
ATOM 11110 C CA . ARG A 1 1939 ? 134.13334 158.24277 185.11158 1.000 71.53641 1939 ARG A CA 1
ATOM 11111 C C . ARG A 1 1939 ? 132.71851 157.99778 185.61177 1.000 74.20309 1939 ARG A C 1
ATOM 11112 O O . ARG A 1 1939 ? 132.49534 157.12665 186.45619 1.000 77.03216 1939 ARG A O 1
ATOM 11120 N N . GLN A 1 1940 ? 131.76034 158.75924 185.08469 1.000 83.41267 1940 GLN A N 1
ATOM 11121 C CA . GLN A 1 1940 ? 130.36919 158.34828 185.16128 1.000 86.42096 1940 GLN A CA 1
ATOM 11122 C C . GLN A 1 1940 ? 129.99773 157.60945 183.88090 1.000 87.52234 1940 GLN A C 1
ATOM 11123 O O . GLN A 1 1940 ? 130.81738 157.42069 182.98244 1.000 84.51318 1940 GLN A O 1
ATOM 11129 N N . LEU A 1 1941 ? 128.74018 157.17960 183.79765 1.000 104.67418 1941 LEU A N 1
ATOM 11130 C CA . LEU A 1 1941 ? 128.22629 156.42320 182.65603 1.000 105.30143 1941 LEU A CA 1
ATOM 11131 C C . LEU A 1 1941 ? 126.97736 157.16119 182.18384 1.000 104.83947 1941 LEU A C 1
ATOM 11132 O O . LEU A 1 1941 ? 125.88229 156.90094 182.69038 1.000 105.74892 1941 LEU A O 1
ATOM 11137 N N . ASP A 1 1942 ? 127.16933 158.06727 181.21706 1.000 108.52134 1942 ASP A N 1
ATOM 11138 C CA . ASP A 1 1942 ? 126.12451 158.94532 180.67691 1.000 110.07366 1942 ASP A CA 1
ATOM 11139 C C . ASP A 1 1942 ? 125.41933 159.73112 181.77741 1.000 111.59305 1942 ASP A C 1
ATOM 11140 O O . ASP A 1 1942 ? 124.19887 159.89136 181.76784 1.000 113.05575 1942 ASP A O 1
ATOM 11145 N N . GLY A 1 1943 ? 126.19497 160.24920 182.72534 1.000 107.37418 1943 GLY A N 1
ATOM 11146 C CA . GLY A 1 1943 ? 125.62638 160.83664 183.92648 1.000 107.17181 1943 GLY A CA 1
ATOM 11147 C C . GLY A 1 1943 ? 124.95751 162.17952 183.72057 1.000 107.68061 1943 GLY A C 1
ATOM 11148 O O . GLY A 1 1943 ? 125.38810 163.19577 184.27214 1.000 109.12630 1943 GLY A O 1
ATOM 11149 N N . GLY A 1 1944 ? 123.87587 162.18000 182.94997 1.000 111.92412 1944 GLY A N 1
ATOM 11150 C CA . GLY A 1 1944 ? 123.22789 163.39370 182.50745 1.000 112.33374 1944 GLY A CA 1
ATOM 11151 C C . GLY A 1 1944 ? 122.96012 163.30630 181.02237 1.000 113.25550 1944 GLY A C 1
ATOM 11152 O O . GLY A 1 1944 ? 122.70284 162.21866 180.50034 1.000 112.86449 1944 GLY A O 1
ATOM 11153 N N . ASN A 1 1945 ? 123.02251 164.43755 180.32549 1.000 122.93325 1945 ASN A N 1
ATOM 11154 C CA . ASN A 1 1945 ? 122.89203 164.45065 178.87550 1.000 123.15220 1945 ASN A CA 1
ATOM 11155 C C . ASN A 1 1945 ? 124.08915 165.16304 178.24734 1.000 123.98090 1945 ASN A C 1
ATOM 11156 O O . ASN A 1 1945 ? 124.10207 165.39344 177.03009 1.000 123.18126 1945 ASN A O 1
ATOM 11161 N N . GLN A 1 1946 ? 125.11884 165.46198 179.05540 1.000 119.22744 1946 GLN A N 1
ATOM 11162 C CA . GLN A 1 1946 ? 126.21179 166.38651 178.72153 1.000 117.57551 1946 GLN A CA 1
ATOM 11163 C C . GLN A 1 1946 ? 125.65406 167.74929 178.31981 1.000 118.68775 1946 GLN A C 1
ATOM 11164 O O . GLN A 1 1946 ? 126.17750 168.42197 177.42971 1.000 119.32655 1946 GLN A O 1
ATOM 11170 N N . GLU A 1 1947 ? 124.56324 168.14368 178.98253 1.000 123.25681 1947 GLU A N 1
ATOM 11171 C CA . GLU A 1 1947 ? 123.99951 169.48298 178.91021 1.000 123.30267 1947 GLU A CA 1
ATOM 11172 C C . GLU A 1 1947 ? 124.50769 170.34698 180.04945 1.000 122.93369 1947 GLU A C 1
ATOM 11173 O O . GLU A 1 1947 ? 124.78460 171.53634 179.85556 1.000 121.83312 1947 GLU A O 1
ATOM 11179 N N . GLN A 1 1948 ? 124.60217 169.76240 181.24549 1.000 115.00005 1948 GLN A N 1
ATOM 11180 C CA . GLN A 1 1948 ? 125.23684 170.44763 182.36269 1.000 112.92382 1948 GLN A CA 1
ATOM 11181 C C . GLN A 1 1948 ? 126.71357 170.67141 182.07470 1.000 112.04727 1948 GLN A C 1
ATOM 11182 O O . GLN A 1 1948 ? 127.19667 171.80767 182.14495 1.000 112.60609 1948 GLN A O 1
ATOM 11188 N N . ARG A 1 1949 ? 127.42817 169.59168 181.72503 1.000 78.29351 1949 ARG A N 1
ATOM 11189 C CA . ARG A 1 1949 ? 128.75046 169.60623 181.08858 1.000 78.98776 1949 ARG A CA 1
ATOM 11190 C C . ARG A 1 1949 ? 129.76795 170.38293 181.93618 1.000 79.25079 1949 ARG A C 1
ATOM 11191 O O . ARG A 1 1949 ? 130.15072 171.51509 181.63449 1.000 77.94260 1949 ARG A O 1
ATOM 11199 N N . ILE A 1 1950 ? 130.09743 169.79521 183.08253 1.000 64.26470 1950 ILE A N 1
ATOM 11200 C CA . ILE A 1 1950 ? 131.21449 170.37029 183.83605 1.000 61.74631 1950 ILE A CA 1
ATOM 11201 C C . ILE A 1 1950 ? 132.48178 170.20009 183.01746 1.000 60.82404 1950 ILE A C 1
ATOM 11202 O O . ILE A 1 1950 ? 132.62324 169.18344 182.32022 1.000 55.07482 1950 ILE A O 1
ATOM 11207 N N . PRO A 1 1951 ? 133.38355 171.17959 182.98828 1.000 55.32664 1951 PRO A N 1
ATOM 11208 C CA . PRO A 1 1951 ? 134.56835 171.07437 182.12977 1.000 52.44209 1951 PRO A CA 1
ATOM 11209 C C . PRO A 1 1951 ? 135.47507 169.92318 182.52890 1.000 58.68553 1951 PRO A C 1
ATOM 11210 O O . PRO A 1 1951 ? 135.58620 169.56107 183.69940 1.000 60.62190 1951 PRO A O 1
ATOM 11214 N N . GLY A 1 1952 ? 136.10760 169.33287 181.52871 1.000 54.69126 1952 GLY A N 1
ATOM 11215 C CA . GLY A 1 1952 ? 136.77732 168.06973 181.72430 1.000 53.44689 1952 GLY A CA 1
ATOM 11216 C C . GLY A 1 1952 ? 135.93963 166.94298 181.16491 1.000 59.71968 1952 GLY A C 1
ATOM 11217 O O . GLY A 1 1952 ? 136.46792 166.02528 180.53285 1.000 62.73258 1952 GLY A O 1
ATOM 11218 N N . SER A 1 1953 ? 134.62493 167.02215 181.35949 1.000 62.03328 1953 SER A N 1
ATOM 11219 C CA . SER A 1 1953 ? 133.73427 165.92870 180.99772 1.000 59.32800 1953 SER A CA 1
ATOM 11220 C C . SER A 1 1953 ? 133.60651 165.85002 179.49501 1.000 57.23555 1953 SER A C 1
ATOM 11221 O O . SER A 1 1953 ? 132.94121 166.68392 178.88028 1.000 65.32386 1953 SER A O 1
ATOM 11224 N N . THR A 1 1954 ? 134.19655 164.81622 178.91242 1.000 65.61443 1954 THR A N 1
ATOM 11225 C CA . THR A 1 1954 ? 134.22357 164.63911 177.46928 1.000 73.73684 1954 THR A CA 1
ATOM 11226 C C . THR A 1 1954 ? 132.90905 164.09267 176.92058 1.000 76.25019 1954 THR A C 1
ATOM 11227 O O . THR A 1 1954 ? 131.86294 164.17626 177.57191 1.000 74.80784 1954 THR A O 1
ATOM 11231 N N . LYS A 1 1955 ? 132.95733 163.58088 175.68560 1.000 91.83321 1955 LYS A N 1
ATOM 11232 C CA . LYS A 1 1955 ? 131.85193 163.01272 174.91761 1.000 91.90488 1955 LYS A CA 1
ATOM 11233 C C . LYS A 1 1955 ? 131.14969 161.87354 175.64775 1.000 94.07506 1955 LYS A C 1
ATOM 11234 O O . LYS A 1 1955 ? 131.68254 161.33836 176.62437 1.000 96.98175 1955 LYS A O 1
ATOM 11240 N N . PRO A 1 1956 ? 129.97023 161.45502 175.20104 1.000 104.90889 1956 PRO A N 1
ATOM 11241 C CA . PRO A 1 1956 ? 129.52375 160.09214 175.54992 1.000 106.22347 1956 PRO A CA 1
ATOM 11242 C C . PRO A 1 1956 ? 130.18639 159.05686 174.64860 1.000 108.56217 1956 PRO A C 1
ATOM 11243 O O . PRO A 1 1956 ? 129.55075 158.36839 173.84988 1.000 110.20034 1956 PRO A O 1
ATOM 11247 N N . ASN A 1 1957 ? 131.50268 158.92775 174.80738 1.000 116.22393 1957 ASN A N 1
ATOM 11248 C CA . ASN A 1 1957 ? 132.36432 158.27946 173.82659 1.000 115.93539 1957 ASN A CA 1
ATOM 11249 C C . ASN A 1 1957 ? 132.30144 156.75056 173.86314 1.000 116.00808 1957 ASN A C 1
ATOM 11250 O O . ASN A 1 1957 ? 132.43945 156.13039 174.91965 1.000 114.29730 1957 ASN A O 1
ATOM 11255 N N . ALA A 1 1958 ? 132.10172 156.15637 172.67780 1.000 125.80905 1958 ALA A N 1
ATOM 11256 C CA . ALA A 1 1958 ? 131.72534 154.75772 172.47208 1.000 125.70758 1958 ALA A CA 1
ATOM 11257 C C . ALA A 1 1958 ? 130.50659 154.39213 173.31393 1.000 126.04385 1958 ALA A C 1
ATOM 11258 O O . ALA A 1 1958 ? 129.40043 154.86630 173.04222 1.000 125.79738 1958 ALA A O 1
ATOM 11260 N N . GLU A 1 1959 ? 130.68966 153.54905 174.32469 1.000 118.19334 1959 GLU A N 1
ATOM 11261 C CA . GLU A 1 1959 ? 129.62331 153.28549 175.27899 1.000 115.32526 1959 GLU A CA 1
ATOM 11262 C C . GLU A 1 1959 ? 129.38858 154.52800 176.12857 1.000 116.92745 1959 GLU A C 1
ATOM 11263 O O . GLU A 1 1959 ? 130.33456 155.21926 176.50790 1.000 119.05048 1959 GLU A O 1
ATOM 11269 N N . ASN A 1 1960 ? 128.12358 154.79949 176.44973 1.000 112.49927 1960 ASN A N 1
ATOM 11270 C CA . ASN A 1 1960 ? 127.72922 156.11879 176.93075 1.000 113.31237 1960 ASN A CA 1
ATOM 11271 C C . ASN A 1 1960 ? 128.24093 156.41101 178.33580 1.000 113.50493 1960 ASN A C 1
ATOM 11272 O O . ASN A 1 1960 ? 127.58090 156.10519 179.33130 1.000 113.16997 1960 ASN A O 1
ATOM 11277 N N . VAL A 1 1961 ? 129.44427 156.98719 178.40531 1.000 107.19536 1961 VAL A N 1
ATOM 11278 C CA . VAL A 1 1961 ? 130.13728 157.34353 179.63635 1.000 104.74020 1961 VAL A CA 1
ATOM 11279 C C . VAL A 1 1961 ? 130.65402 158.77028 179.49200 1.000 106.12242 1961 VAL A C 1
ATOM 11280 O O . VAL A 1 1961 ? 130.80782 159.28383 178.38642 1.000 107.14986 1961 VAL A O 1
ATOM 11284 N N . VAL A 1 1962 ? 130.92353 159.41925 180.61758 1.000 86.71474 1962 VAL A N 1
ATOM 11285 C CA . VAL A 1 1962 ? 131.77308 160.60338 180.61072 1.000 81.64143 1962 VAL A CA 1
ATOM 11286 C C . VAL A 1 1962 ? 133.01983 160.27943 181.41751 1.000 82.96883 1962 VAL A C 1
ATOM 11287 O O . VAL A 1 1962 ? 133.03587 159.36606 182.24126 1.000 88.42062 1962 VAL A O 1
ATOM 11291 N N . THR A 1 1963 ? 134.08912 161.02007 181.14814 1.000 67.33688 1963 THR A N 1
ATOM 11292 C CA . THR A 1 1963 ? 135.42994 160.72300 181.64569 1.000 65.13227 1963 THR A CA 1
ATOM 11293 C C . THR A 1 1963 ? 136.00981 161.93553 182.35754 1.000 59.52818 1963 THR A C 1
ATOM 11294 O O . THR A 1 1963 ? 137.08554 162.41962 182.00898 1.000 63.12619 1963 THR A O 1
ATOM 11298 N N . VAL A 1 1964 ? 135.26132 162.45547 183.33693 1.000 43.04836 1964 VAL A N 1
ATOM 11299 C CA . VAL A 1 1964 ? 135.55459 163.73412 183.97830 1.000 48.59465 1964 VAL A CA 1
ATOM 11300 C C . VAL A 1 1964 ? 136.93354 163.75434 184.62999 1.000 57.30076 1964 VAL A C 1
ATOM 11301 O O . VAL A 1 1964 ? 137.38658 162.76273 185.20694 1.000 61.11064 1964 VAL A O 1
ATOM 11305 N N . TYR A 1 1965 ? 137.61865 164.89416 184.51234 1.000 54.76788 1965 TYR A N 1
ATOM 11306 C CA . TYR A 1 1965 ? 138.95785 165.09453 185.05642 1.000 50.92326 1965 TYR A CA 1
ATOM 11307 C C . TYR A 1 1965 ? 138.85630 165.74023 186.42849 1.000 47.71994 1965 TYR A C 1
ATOM 11308 O O . TYR A 1 1965 ? 138.30775 166.83750 186.55989 1.000 47.23175 1965 TYR A O 1
ATOM 11317 N N . GLY A 1 1966 ? 139.39602 165.07545 187.43925 1.000 47.18302 1966 GLY A N 1
ATOM 11318 C CA . GLY A 1 1966 ? 139.21168 165.51741 188.80499 1.000 52.94013 1966 GLY A CA 1
ATOM 11319 C C . GLY A 1 1966 ? 140.25635 166.51005 189.26053 1.000 50.00218 1966 GLY A C 1
ATOM 11320 O O . GLY A 1 1966 ? 141.28404 166.70532 188.62960 1.000 53.04132 1966 GLY A O 1
ATOM 11321 N N . ALA A 1 1967 ? 139.98636 167.13628 190.39908 1.000 45.56209 1967 ALA A N 1
ATOM 11322 C CA . ALA A 1 1967 ? 140.89254 168.13437 190.94402 1.000 46.91743 1967 ALA A CA 1
ATOM 11323 C C . ALA A 1 1967 ? 142.04034 167.44472 191.66918 1.000 40.54608 1967 ALA A C 1
ATOM 11324 O O . ALA A 1 1967 ? 142.21593 166.22624 191.60556 1.000 39.35775 1967 ALA A O 1
ATOM 11326 N N . TRP A 1 1968 ? 142.83394 168.22697 192.35716 1.000 44.28595 1968 TRP A N 1
ATOM 11327 C CA . TRP A 1 1968 ? 143.98649 167.81933 193.15525 1.000 50.19319 1968 TRP A CA 1
ATOM 11328 C C . TRP A 1 1968 ? 143.61018 167.65664 194.62152 1.000 50.92826 1968 TRP A C 1
ATOM 11329 O O . TRP A 1 1968 ? 143.09851 168.60094 195.23374 1.000 48.06377 1968 TRP A O 1
ATOM 11340 N N . PRO A 1 1969 ? 143.87040 166.49145 195.20275 1.000 45.33746 1969 PRO A N 1
ATOM 11341 C CA . PRO A 1 1969 ? 143.48937 166.24081 196.59192 1.000 45.45649 1969 PRO A CA 1
ATOM 11342 C C . PRO A 1 1969 ? 144.48428 166.83924 197.57178 1.000 43.92251 1969 PRO A C 1
ATOM 11343 O O . PRO A 1 1969 ? 145.63693 167.10676 197.24238 1.000 48.35069 1969 PRO A O 1
ATOM 11347 N N . THR A 1 1970 ? 144.02632 167.03153 198.79555 1.000 41.81092 1970 THR A N 1
ATOM 11348 C CA . THR A 1 1970 ? 144.94626 167.37077 199.86872 1.000 45.91991 1970 THR A CA 1
ATOM 11349 C C . THR A 1 1970 ? 145.73985 166.12130 200.20956 1.000 39.75035 1970 THR A C 1
ATOM 11350 O O . THR A 1 1970 ? 145.14270 165.12820 200.64045 1.000 39.65626 1970 THR A O 1
ATOM 11354 N N . PRO A 1 1971 ? 147.05724 166.10788 200.03306 1.000 46.46757 1971 PRO A N 1
ATOM 11355 C CA . PRO A 1 1971 ? 147.82114 164.88476 200.28385 1.000 51.96286 1971 PRO A CA 1
ATOM 11356 C C . PRO A 1 1971 ? 147.97719 164.62566 201.77648 1.000 52.30425 1971 PRO A C 1
ATOM 11357 O O . PRO A 1 1971 ? 147.83470 165.51988 202.61099 1.000 56.77183 1971 PRO A O 1
ATOM 11361 N N . ARG A 1 1972 ? 148.23582 163.36272 202.10401 1.000 43.84566 1972 ARG A N 1
ATOM 11362 C CA . ARG A 1 1972 ? 148.38095 162.97282 203.49823 1.000 50.31228 1972 ARG A CA 1
ATOM 11363 C C . ARG A 1 1972 ? 149.68920 163.51655 204.05112 1.000 48.74190 1972 ARG A C 1
ATOM 11364 O O . ARG A 1 1972 ? 150.73338 163.44765 203.39582 1.000 53.79752 1972 ARG A O 1
ATOM 11372 N N . SER A 1 1973 ? 149.60965 164.08187 205.25311 1.000 39.08294 1973 SER A N 1
ATOM 11373 C CA . SER A 1 1973 ? 150.74739 164.73799 205.87418 1.000 44.86959 1973 SER A CA 1
ATOM 11374 C C . SER A 1 1973 ? 151.85194 163.72846 206.16533 1.000 42.19563 1973 SER A C 1
ATOM 11375 O O . SER A 1 1973 ? 151.56188 162.59420 206.55273 1.000 45.51224 1973 SER A O 1
ATOM 11378 N N . PRO A 1 1974 ? 153.12526 164.10088 206.00670 1.000 34.39108 1974 PRO A N 1
ATOM 11379 C CA . PRO A 1 1974 ? 154.19095 163.09506 206.08622 1.000 44.62501 1974 PRO A CA 1
ATOM 11380 C C . PRO A 1 1974 ? 154.63255 162.78574 207.50166 1.000 44.38576 1974 PRO A C 1
ATOM 11381 O O . PRO A 1 1974 ? 155.82033 162.57337 207.73979 1.000 50.43145 1974 PRO A O 1
ATOM 11385 N N . LEU A 1 1975 ? 153.68419 162.68491 208.42430 1.000 44.38353 1975 LEU A N 1
ATOM 11386 C CA . LEU A 1 1975 ? 153.96216 162.34836 209.80931 1.000 38.52677 1975 LEU A CA 1
ATOM 11387 C C . LEU A 1 1975 ? 153.86731 160.83582 209.92494 1.000 47.01870 1975 LEU A C 1
ATOM 11388 O O . LEU A 1 1975 ? 152.77422 160.27012 209.88033 1.000 61.53241 1975 LEU A O 1
ATOM 11393 N N . LEU A 1 1976 ? 155.01226 160.18348 210.04972 1.000 37.29101 1976 LEU A N 1
ATOM 11394 C CA . LEU A 1 1976 ? 155.08635 158.73166 210.02484 1.000 40.86429 1976 LEU A CA 1
ATOM 11395 C C . LEU A 1 1976 ? 154.67840 158.18356 211.38019 1.000 48.99645 1976 LEU A C 1
ATOM 11396 O O . LEU A 1 1976 ? 155.33258 158.46799 212.38486 1.000 54.12614 1976 LEU A O 1
ATOM 11401 N N . HIS A 1 1977 ? 153.60314 157.40877 211.42537 1.000 52.74999 1977 HIS A N 1
ATOM 11402 C CA . HIS A 1 1977 ? 153.18945 156.81468 212.69459 1.000 50.95483 1977 HIS A CA 1
ATOM 11403 C C . HIS A 1 1977 ? 153.74163 155.40666 212.86905 1.000 54.03427 1977 HIS A C 1
ATOM 11404 O O . HIS A 1 1977 ? 153.01779 154.46426 213.16869 1.000 58.49708 1977 HIS A O 1
ATOM 11411 N N . PHE A 1 1978 ? 155.04275 155.25664 212.69163 1.000 55.42337 1978 PHE A N 1
ATOM 11412 C CA . PHE A 1 1978 ? 155.71078 154.00284 212.98680 1.000 55.88579 1978 PHE A CA 1
ATOM 11413 C C . PHE A 1 1978 ? 156.25342 153.97311 214.40065 1.000 52.21968 1978 PHE A C 1
ATOM 11414 O O . PHE A 1 1978 ? 156.88003 152.98837 214.79403 1.000 56.45121 1978 PHE A O 1
ATOM 11422 N N . ALA A 1 1979 ? 156.04412 155.04188 215.15131 1.000 69.46021 1979 ALA A N 1
ATOM 11423 C CA . ALA A 1 1979 ? 156.39747 155.22046 216.54431 1.000 73.29019 1979 ALA A CA 1
ATOM 11424 C C . ALA A 1 1979 ? 155.15289 155.71130 217.26471 1.000 74.84863 1979 ALA A C 1
ATOM 11425 O O . ALA A 1 1979 ? 154.35137 156.44090 216.67762 1.000 79.66792 1979 ALA A O 1
ATOM 11427 N N . PRO A 1 1980 ? 154.94705 155.31713 218.52338 1.000 82.94540 1980 PRO A N 1
ATOM 11428 C CA . PRO A 1 1980 ? 153.60181 155.41511 219.10603 1.000 86.15780 1980 PRO A CA 1
ATOM 11429 C C . PRO A 1 1980 ? 153.12819 156.80741 219.50393 1.000 87.55363 1980 PRO A C 1
ATOM 11430 O O . PRO A 1 1980 ? 151.93799 156.95247 219.81230 1.000 91.70705 1980 PRO A O 1
ATOM 11434 N N . ASN A 1 1981 ? 153.97624 157.82817 219.53210 1.000 73.66112 1981 ASN A N 1
ATOM 11435 C CA . ASN A 1 1981 ? 153.52386 159.14652 219.97698 1.000 73.54969 1981 ASN A CA 1
ATOM 11436 C C . ASN A 1 1981 ? 154.06053 160.24892 219.08130 1.000 75.24028 1981 ASN A C 1
ATOM 11437 O O . ASN A 1 1981 ? 154.59079 161.25094 219.55916 1.000 83.31154 1981 ASN A O 1
ATOM 11442 N N . ALA A 1 1982 ? 153.91038 160.08402 217.76536 1.000 66.38185 1982 ALA A N 1
ATOM 11443 C CA . ALA A 1 1982 ? 154.55041 160.98099 216.80803 1.000 66.10179 1982 ALA A CA 1
ATOM 11444 C C . ALA A 1 1982 ? 154.02813 162.41572 216.86999 1.000 67.12179 1982 ALA A C 1
ATOM 11445 O O . ALA A 1 1982 ? 154.74334 163.33177 216.45751 1.000 70.64722 1982 ALA A O 1
ATOM 11447 N N . THR A 1 1983 ? 152.83155 162.64502 217.41288 1.000 74.51804 1983 THR A N 1
ATOM 11448 C CA . THR A 1 1983 ? 152.36535 164.01601 217.59633 1.000 74.57529 1983 THR A CA 1
ATOM 11449 C C . THR A 1 1983 ? 153.08093 164.69714 218.75688 1.000 73.52349 1983 THR A C 1
ATOM 11450 O O . THR A 1 1983 ? 153.43144 165.87936 218.66945 1.000 72.03514 1983 THR A O 1
ATOM 11454 N N . GLU A 1 1984 ? 153.31719 163.96999 219.84952 1.000 71.63335 1984 GLU A N 1
ATOM 11455 C CA . GLU A 1 1984 ? 154.05406 164.54604 220.97005 1.000 68.12986 1984 GLU A CA 1
ATOM 11456 C C . GLU A 1 1984 ? 155.52746 164.74186 220.62420 1.000 69.11625 1984 GLU A C 1
ATOM 11457 O O . GLU A 1 1984 ? 156.14101 165.73278 221.03548 1.000 72.68828 1984 GLU A O 1
ATOM 11463 N N . GLU A 1 1985 ? 156.10684 163.83206 219.84157 1.000 58.50959 1985 GLU A N 1
ATOM 11464 C CA . GLU A 1 1985 ? 157.47389 164.03099 219.38592 1.000 56.65802 1985 GLU A CA 1
ATOM 11465 C C . GLU A 1 1985 ? 157.57263 165.12627 218.33310 1.000 61.57424 1985 GLU A C 1
ATOM 11466 O O . GLU A 1 1985 ? 158.63115 165.73911 218.18854 1.000 70.26080 1985 GLU A O 1
ATOM 11472 N N . LEU A 1 1986 ? 156.49738 165.40641 217.60199 1.000 59.13367 1986 LEU A N 1
ATOM 11473 C CA . LEU A 1 1986 ? 156.51050 166.56825 216.71900 1.000 57.25242 1986 LEU A CA 1
ATOM 11474 C C . LEU A 1 1986 ? 156.40811 167.86490 217.51320 1.000 60.24024 1986 LEU A C 1
ATOM 11475 O O . LEU A 1 1986 ? 157.05409 168.85981 217.17339 1.000 60.27660 1986 LEU A O 1
ATOM 11480 N N . ASP A 1 1987 ? 155.58741 167.87290 218.56601 1.000 72.62139 1987 ASP A N 1
ATOM 11481 C CA . ASP A 1 1987 ? 155.54606 169.00748 219.48409 1.000 70.28520 1987 ASP A CA 1
ATOM 11482 C C . ASP A 1 1987 ? 156.89110 169.24953 220.15084 1.000 70.74059 1987 ASP A C 1
ATOM 11483 O O . ASP A 1 1987 ? 157.22825 170.39765 220.45268 1.000 72.78920 1987 ASP A O 1
ATOM 11488 N N . GLN A 1 1988 ? 157.66030 168.18442 220.40598 1.000 67.63701 1988 GLN A N 1
ATOM 11489 C CA . GLN A 1 1988 ? 158.92699 168.29712 221.12229 1.000 66.11252 1988 GLN A CA 1
ATOM 11490 C C . GLN A 1 1988 ? 160.14843 168.44394 220.22974 1.000 60.54005 1988 GLN A C 1
ATOM 11491 O O . GLN A 1 1988 ? 161.20947 168.81499 220.72933 1.000 61.17951 1988 GLN A O 1
ATOM 11497 N N . LEU A 1 1989 ? 160.06001 168.13636 218.94781 1.000 45.94181 1989 LEU A N 1
ATOM 11498 C CA . LEU A 1 1989 ? 161.22004 168.26291 218.08356 1.000 47.74143 1989 LEU A CA 1
ATOM 11499 C C . LEU A 1 1989 ? 161.21730 169.59346 217.34431 1.000 53.13737 1989 LEU A C 1
ATOM 11500 O O . LEU A 1 1989 ? 162.15716 169.89104 216.60261 1.000 51.91893 1989 LEU A O 1
ATOM 11505 N N . LEU A 1 1990 ? 160.19518 170.41512 217.56313 1.000 55.69886 1990 LEU A N 1
ATOM 11506 C CA . LEU A 1 1990 ? 160.05975 171.74116 216.97524 1.000 55.44656 1990 LEU A CA 1
ATOM 11507 C C . LEU A 1 1990 ? 159.79346 172.77909 218.04544 1.000 58.17523 1990 LEU A C 1
ATOM 11508 O O . LEU A 1 1990 ? 158.99930 173.70330 217.84728 1.000 56.13787 1990 LEU A O 1
ATOM 11513 N N . SER A 1 1991 ? 160.42038 172.63486 219.20829 1.000 54.33024 1991 SER A N 1
ATOM 11514 C CA . SER A 1 1991 ? 160.28557 173.64726 220.24468 1.000 54.62473 1991 SER A CA 1
ATOM 11515 C C . SER A 1 1991 ? 161.07781 174.87657 219.83374 1.000 55.24691 1991 SER A C 1
ATOM 11516 O O . SER A 1 1991 ? 162.29549 174.80241 219.64074 1.000 53.54316 1991 SER A O 1
ATOM 11519 N N . GLY A 1 1992 ? 160.38320 175.99410 219.65622 1.000 56.21865 1992 GLY A N 1
ATOM 11520 C CA . GLY A 1 1992 ? 161.04293 177.24546 219.37015 1.000 55.98513 1992 GLY A CA 1
ATOM 11521 C C . GLY A 1 1992 ? 161.20783 177.60277 217.91087 1.000 56.12808 1992 GLY A C 1
ATOM 11522 O O . GLY A 1 1992 ? 161.95718 178.53512 217.60865 1.000 58.63443 1992 GLY A O 1
ATOM 11523 N N . PHE A 1 1993 ? 160.53597 176.91253 216.99251 1.000 43.93611 1993 PHE A N 1
ATOM 11524 C CA . PHE A 1 1993 ? 160.48984 177.42466 215.63208 1.000 35.06750 1993 PHE A CA 1
ATOM 11525 C C . PHE A 1 1993 ? 159.45016 178.50905 215.45964 1.000 47.06824 1993 PHE A C 1
ATOM 11526 O O . PHE A 1 1993 ? 159.19537 178.89481 214.32370 1.000 52.09117 1993 PHE A O 1
ATOM 11534 N N . GLU A 1 1994 ? 158.78330 178.95135 216.52452 1.000 56.43223 1994 GLU A N 1
ATOM 11535 C CA . GLU A 1 1994 ? 157.80098 180.01741 216.37263 1.000 54.88419 1994 GLU A CA 1
ATOM 11536 C C . GLU A 1 1994 ? 158.47114 181.33465 216.03143 1.000 52.37131 1994 GLU A C 1
ATOM 11537 O O . GLU A 1 1994 ? 157.94114 182.11043 215.23244 1.000 53.44372 1994 GLU A O 1
ATOM 11543 N N . GLU A 1 1995 ? 159.64990 181.58949 216.59683 1.000 56.22266 1995 GLU A N 1
ATOM 11544 C CA . GLU A 1 1995 ? 160.42617 182.75189 216.18198 1.000 63.99138 1995 GLU A CA 1
ATOM 11545 C C . GLU A 1 1995 ? 160.87641 182.62418 214.73564 1.000 58.69351 1995 GLU A C 1
ATOM 11546 O O . GLU A 1 1995 ? 160.95423 183.62216 214.01620 1.000 61.37609 1995 GLU A O 1
ATOM 11552 N N . PHE A 1 1996 ? 161.11060 181.40378 214.27724 1.000 44.98244 1996 PHE A N 1
ATOM 11553 C CA . PHE A 1 1996 ? 161.40513 181.18301 212.87299 1.000 40.43845 1996 PHE A CA 1
ATOM 11554 C C . PHE A 1 1996 ? 160.19487 181.43506 211.97940 1.000 47.69064 1996 PHE A C 1
ATOM 11555 O O . PHE A 1 1996 ? 160.32212 181.97278 210.87152 1.000 52.61085 1996 PHE A O 1
ATOM 11563 N N . GLU A 1 1997 ? 159.02121 181.00226 212.41909 1.000 52.09086 1997 GLU A N 1
ATOM 11564 C CA . GLU A 1 1997 ? 157.80479 181.26458 211.66834 1.000 50.39514 1997 GLU A CA 1
ATOM 11565 C C . GLU A 1 1997 ? 157.53926 182.75933 211.57266 1.000 52.83677 1997 GLU A C 1
ATOM 11566 O O . GLU A 1 1997 ? 157.15778 183.25391 210.50887 1.000 54.43169 1997 GLU A O 1
ATOM 11572 N N . GLU A 1 1998 ? 157.76652 183.49954 212.66347 1.000 48.47591 1998 GLU A N 1
ATOM 11573 C CA . GLU A 1 1998 ? 157.71585 184.95609 212.58268 1.000 50.95387 1998 GLU A CA 1
ATOM 11574 C C . GLU A 1 1998 ? 158.78848 185.49972 211.65050 1.000 51.87500 1998 GLU A C 1
ATOM 11575 O O . GLU A 1 1998 ? 158.56044 186.49539 210.95897 1.000 49.80154 1998 GLU A O 1
ATOM 11581 N N . SER A 1 1999 ? 159.94725 184.84172 211.59011 1.000 51.31310 1999 SER A N 1
ATOM 11582 C CA . SER A 1 1999 ? 160.97908 185.19409 210.62366 1.000 52.06552 1999 SER A CA 1
ATOM 11583 C C . SER A 1 1999 ? 160.58573 184.90743 209.18457 1.000 52.81956 1999 SER A C 1
ATOM 11584 O O . SER A 1 1999 ? 161.31931 185.32031 208.28190 1.000 50.35002 1999 SER A O 1
ATOM 11587 N N . LEU A 1 2000 ? 159.49291 184.18161 208.93383 1.000 42.75285 2000 LEU A N 1
ATOM 11588 C CA . LEU A 1 2000 ? 158.93026 184.20221 207.58800 1.000 45.19743 2000 LEU A CA 1
ATOM 11589 C C . LEU A 1 2000 ? 157.42549 184.42321 207.51012 1.000 46.18409 2000 LEU A C 1
ATOM 11590 O O . LEU A 1 2000 ? 156.88542 184.44038 206.40325 1.000 45.69100 2000 LEU A O 1
ATOM 11595 N N . GLY A 1 2001 ? 156.73505 184.59749 208.62550 1.000 49.67424 2001 GLY A N 1
ATOM 11596 C CA . GLY A 1 2001 ? 155.40908 185.17935 208.58632 1.000 49.72169 2001 GLY A CA 1
ATOM 11597 C C . GLY A 1 2001 ? 154.25955 184.25397 208.25825 1.000 47.66198 2001 GLY A C 1
ATOM 11598 O O . GLY A 1 2001 ? 153.11483 184.71692 208.23580 1.000 52.49807 2001 GLY A O 1
ATOM 11599 N N . TYR A 1 2002 ? 154.50386 182.97261 208.00052 1.000 35.17914 2002 TYR A N 1
ATOM 11600 C CA . TYR A 1 2002 ? 153.42473 182.01881 207.77238 1.000 38.23648 2002 TYR A CA 1
ATOM 11601 C C . TYR A 1 2002 ? 153.54092 180.88336 208.77047 1.000 41.81617 2002 TYR A C 1
ATOM 11602 O O . TYR A 1 2002 ? 154.56700 180.19961 208.82037 1.000 41.12866 2002 TYR A O 1
ATOM 11611 N N . LYS A 1 2003 ? 152.47631 180.67208 209.53707 1.000 47.67598 2003 LYS A N 1
ATOM 11612 C CA . LYS A 1 2003 ? 152.40822 179.57421 210.48727 1.000 42.32262 2003 LYS A CA 1
ATOM 11613 C C . LYS A 1 2003 ? 151.99794 178.30337 209.76121 1.000 38.96954 2003 LYS A C 1
ATOM 11614 O O . LYS A 1 2003 ? 150.90473 178.24036 209.19195 1.000 45.99214 2003 LYS A O 1
ATOM 11620 N N . PHE A 1 2004 ? 152.87957 177.30478 209.76588 1.000 32.57664 2004 PHE A N 1
ATOM 11621 C CA . PHE A 1 2004 ? 152.53356 175.98819 209.25505 1.000 35.21531 2004 PHE A CA 1
ATOM 11622 C C . PHE A 1 2004 ? 151.42587 175.38161 210.10145 1.000 38.64238 2004 PHE A C 1
ATOM 11623 O O . PHE A 1 2004 ? 151.52094 175.35252 211.32896 1.000 44.36996 2004 PHE A O 1
ATOM 11631 N N . ARG A 1 2005 ? 150.36889 174.90006 209.44997 1.000 36.93167 2005 ARG A N 1
ATOM 11632 C CA . ARG A 1 2005 ? 149.24201 174.32293 210.17223 1.000 35.63405 2005 ARG A CA 1
ATOM 11633 C C . ARG A 1 2005 ? 149.34673 172.81755 210.31833 1.000 42.80264 2005 ARG A C 1
ATOM 11634 O O . ARG A 1 2005 ? 148.59884 172.23091 211.10376 1.000 47.17919 2005 ARG A O 1
ATOM 11642 N N . ASP A 1 2006 ? 150.24720 172.18536 209.57789 1.000 52.09395 2006 ASP A N 1
ATOM 11643 C CA . ASP A 1 2006 ? 150.61462 170.78786 209.76962 1.000 50.68739 2006 ASP A CA 1
ATOM 11644 C C . ASP A 1 2006 ? 152.12969 170.80315 209.83408 1.000 51.52071 2006 ASP A C 1
ATOM 11645 O O . ASP A 1 2006 ? 152.79893 170.75058 208.79891 1.000 50.13811 2006 ASP A O 1
ATOM 11650 N N . ARG A 1 2007 ? 152.65992 170.85590 211.05353 1.000 40.38199 2007 ARG A N 1
ATOM 11651 C CA . ARG A 1 2007 ? 154.03550 171.26357 211.27316 1.000 31.31086 2007 ARG A CA 1
ATOM 11652 C C . ARG A 1 2007 ? 155.04960 170.24952 210.79021 1.000 27.99672 2007 ARG A C 1
ATOM 11653 O O . ARG A 1 2007 ? 156.22720 170.58543 210.70777 1.000 38.84034 2007 ARG A O 1
ATOM 11661 N N . SER A 1 2008 ? 154.62503 169.03270 210.45653 1.000 32.43028 2008 SER A N 1
ATOM 11662 C CA . SER A 1 2008 ? 155.52372 168.03339 209.89936 1.000 30.38712 2008 SER A CA 1
ATOM 11663 C C . SER A 1 2008 ? 156.01012 168.41127 208.51758 1.000 36.24419 2008 SER A C 1
ATOM 11664 O O . SER A 1 2008 ? 157.02318 167.87528 208.06393 1.000 29.92783 2008 SER A O 1
ATOM 11667 N N . TYR A 1 2009 ? 155.31269 169.31444 207.83549 1.000 39.10946 2009 TYR A N 1
ATOM 11668 C CA . TYR A 1 2009 ? 155.88847 169.92915 206.65174 1.000 30.75878 2009 TYR A CA 1
ATOM 11669 C C . TYR A 1 2009 ? 157.07052 170.80905 207.02546 1.000 33.84028 2009 TYR A C 1
ATOM 11670 O O . TYR A 1 2009 ? 158.09810 170.79465 206.34622 1.000 42.25328 2009 TYR A O 1
ATOM 11679 N N . LEU A 1 2010 ? 156.94455 171.56827 208.11949 1.000 40.69923 2010 LEU A N 1
ATOM 11680 C CA . LEU A 1 2010 ? 158.01098 172.46936 208.55285 1.000 45.46524 2010 LEU A CA 1
ATOM 11681 C C . LEU A 1 2010 ? 159.21978 171.69312 209.03931 1.000 36.08153 2010 LEU A C 1
ATOM 11682 O O . LEU A 1 2010 ? 160.35051 171.97391 208.62597 1.000 37.88565 2010 LEU A O 1
ATOM 11687 N N . LEU A 1 2011 ? 158.99269 170.71010 209.91305 1.000 36.68844 2011 LEU A N 1
ATOM 11688 C CA . LEU A 1 2011 ? 160.06009 169.81907 210.33807 1.000 38.07947 2011 LEU A CA 1
ATOM 11689 C C . LEU A 1 2011 ? 160.63376 169.05560 209.16014 1.000 39.74126 2011 LEU A C 1
ATOM 11690 O O . LEU A 1 2011 ? 161.84423 168.84901 209.08933 1.000 42.86646 2011 LEU A O 1
ATOM 11695 N N . GLN A 1 2012 ? 159.78960 168.65880 208.21044 1.000 32.92296 2012 GLN A N 1
ATOM 11696 C CA . GLN A 1 2012 ? 160.28022 167.92760 207.05429 1.000 35.50552 2012 GLN A CA 1
ATOM 11697 C C . GLN A 1 2012 ? 161.17340 168.80233 206.18726 1.000 36.13648 2012 GLN A C 1
ATOM 11698 O O . GLN A 1 2012 ? 162.18022 168.33408 205.64798 1.000 35.51989 2012 GLN A O 1
ATOM 11704 N N . ALA A 1 2013 ? 160.82324 170.08002 206.05648 1.000 32.33021 2013 ALA A N 1
ATOM 11705 C CA . ALA A 1 2013 ? 161.60579 170.99664 205.24436 1.000 18.86477 2013 ALA A CA 1
ATOM 11706 C C . ALA A 1 2013 ? 162.90562 171.36830 205.92464 1.000 41.35503 2013 ALA A C 1
ATOM 11707 O O . ALA A 1 2013 ? 163.89517 171.65836 205.24912 1.000 46.00916 2013 ALA A O 1
ATOM 11709 N N . MET A 1 2014 ? 162.91750 171.37572 207.25451 1.000 56.72918 2014 MET A N 1
ATOM 11710 C CA . MET A 1 2014 ? 164.10724 171.70196 208.02242 1.000 38.65834 2014 MET A CA 1
ATOM 11711 C C . MET A 1 2014 ? 164.99783 170.50980 208.30284 1.000 34.31167 2014 MET A C 1
ATOM 11712 O O . MET A 1 2014 ? 166.09501 170.70038 208.81719 1.000 46.03501 2014 MET A O 1
ATOM 11717 N N . THR A 1 2015 ? 164.55671 169.29332 208.00990 1.000 35.77240 2015 THR A N 1
ATOM 11718 C CA . THR A 1 2015 ? 165.28373 168.09358 208.40282 1.000 33.00130 2015 THR A CA 1
ATOM 11719 C C . THR A 1 2015 ? 166.26358 167.71546 207.31240 1.000 22.47961 2015 THR A C 1
ATOM 11720 O O . THR A 1 2015 ? 165.86795 167.34472 206.21425 1.000 42.54770 2015 THR A O 1
ATOM 11724 N N . HIS A 1 2016 ? 167.53675 167.80929 207.61493 1.000 5.58713 2016 HIS A N 1
ATOM 11725 C CA . HIS A 1 2016 ? 168.52789 167.31000 206.69884 1.000 12.09017 2016 HIS A CA 1
ATOM 11726 C C . HIS A 1 2016 ? 168.48802 165.78839 206.70340 1.000 34.09812 2016 HIS A C 1
ATOM 11727 O O . HIS A 1 2016 ? 167.97936 165.16370 207.63289 1.000 37.58354 2016 HIS A O 1
ATOM 11734 N N . ALA A 1 2017 ? 169.04119 165.18700 205.64642 1.000 52.55837 2017 ALA A N 1
ATOM 11735 C CA . ALA A 1 2017 ? 169.05880 163.73340 205.50912 1.000 41.44316 2017 ALA A CA 1
ATOM 11736 C C . ALA A 1 2017 ? 169.90008 163.04528 206.57188 1.000 36.46218 2017 ALA A C 1
ATOM 11737 O O . ALA A 1 2017 ? 169.76332 161.83401 206.75577 1.000 21.69575 2017 ALA A O 1
ATOM 11739 N N . SER A 1 2018 ? 170.77601 163.78075 207.25270 1.000 41.12734 2018 SER A N 1
ATOM 11740 C CA . SER A 1 2018 ? 171.60777 163.26048 208.32182 1.000 33.26530 2018 SER A CA 1
ATOM 11741 C C . SER A 1 2018 ? 171.01182 163.47141 209.69324 1.000 33.82046 2018 SER A C 1
ATOM 11742 O O . SER A 1 2018 ? 171.54589 162.93851 210.66303 1.000 41.66333 2018 SER A O 1
ATOM 11745 N N . TYR A 1 2019 ? 169.91881 164.21116 209.81419 1.000 13.51878 2019 TYR A N 1
ATOM 11746 C CA . TYR A 1 2019 ? 169.34130 164.46253 211.12554 1.000 14.39687 2019 TYR A CA 1
ATOM 11747 C C . TYR A 1 2019 ? 168.58260 163.22461 211.59591 1.000 36.38440 2019 TYR A C 1
ATOM 11748 O O . TYR A 1 2019 ? 167.35421 163.18920 211.67365 1.000 43.86230 2019 TYR A O 1
ATOM 11757 N N . THR A 1 2020 ? 169.35062 162.20315 211.93781 1.000 45.52337 2020 THR A N 1
ATOM 11758 C CA . THR A 1 2020 ? 168.84592 160.90291 212.34642 1.000 36.99380 2020 THR A CA 1
ATOM 11759 C C . THR A 1 2020 ? 167.99755 160.85281 213.61628 1.000 33.80177 2020 THR A C 1
ATOM 11760 O O . THR A 1 2020 ? 167.29358 159.85669 213.78355 1.000 48.66951 2020 THR A O 1
ATOM 11764 N N . PRO A 1 2021 ? 168.02130 161.81829 214.54598 1.000 14.60407 2021 PRO A N 1
ATOM 11765 C CA . PRO A 1 2021 ? 166.97155 161.83818 215.57116 1.000 30.11439 2021 PRO A CA 1
ATOM 11766 C C . PRO A 1 2021 ? 165.56522 161.94776 215.04343 1.000 34.42758 2021 PRO A C 1
ATOM 11767 O O . PRO A 1 2021 ? 164.62990 161.63730 215.78474 1.000 32.87657 2021 PRO A O 1
ATOM 11771 N N . ASN A 1 2022 ? 165.37269 162.38225 213.80683 1.000 36.32154 2022 ASN A N 1
ATOM 11772 C CA . ASN A 1 2022 ? 164.03477 162.53830 213.26663 1.000 34.67761 2022 ASN A CA 1
ATOM 11773 C C . ASN A 1 2022 ? 163.50952 161.19414 212.79345 1.000 46.51937 2022 ASN A C 1
ATOM 11774 O O . ASN A 1 2022 ? 164.09225 160.55968 211.90909 1.000 44.97427 2022 ASN A O 1
ATOM 11779 N N . ARG A 1 2023 ? 162.41119 160.76318 213.40464 1.000 54.46047 2023 ARG A N 1
ATOM 11780 C CA . ARG A 1 2023 ? 161.74186 159.51376 213.08947 1.000 45.04048 2023 ARG A CA 1
ATOM 11781 C C . ARG A 1 2023 ? 160.32883 159.76404 212.60678 1.000 41.77758 2023 ARG A C 1
ATOM 11782 O O . ARG A 1 2023 ? 159.53334 158.82464 212.51906 1.000 44.88661 2023 ARG A O 1
ATOM 11790 N N . LEU A 1 2024 ? 159.99804 161.00864 212.29686 1.000 36.33953 2024 LEU A N 1
ATOM 11791 C CA . LEU A 1 2024 ? 158.62190 161.39573 212.09380 1.000 41.11329 2024 LEU A CA 1
ATOM 11792 C C . LEU A 1 2024 ? 158.29376 161.77880 210.66594 1.000 44.11206 2024 LEU A C 1
ATOM 11793 O O . LEU A 1 2024 ? 157.11830 161.77445 210.30748 1.000 51.98799 2024 LEU A O 1
ATOM 11798 N N . THR A 1 2025 ? 159.28070 162.14888 209.85660 1.000 38.89589 2025 THR A N 1
ATOM 11799 C CA . THR A 1 2025 ? 159.04980 162.56815 208.48471 1.000 32.74652 2025 THR A CA 1
ATOM 11800 C C . THR A 1 2025 ? 160.14274 161.96823 207.61759 1.000 37.07184 2025 THR A C 1
ATOM 11801 O O . THR A 1 2025 ? 160.88761 161.08399 208.04193 1.000 37.30162 2025 THR A O 1
ATOM 11805 N N . ASP A 1 2026 ? 160.22257 162.45902 206.39198 1.000 26.26608 2026 ASP A N 1
ATOM 11806 C CA . ASP A 1 2026 ? 161.30522 162.20462 205.45804 1.000 29.29371 2026 ASP A CA 1
ATOM 11807 C C . ASP A 1 2026 ? 162.32892 163.32822 205.63946 1.000 31.94313 2026 ASP A C 1
ATOM 11808 O O . ASP A 1 2026 ? 162.26775 164.08308 206.60772 1.000 44.00180 2026 ASP A O 1
ATOM 11813 N N . CYS A 1 2027 ? 163.28028 163.46605 204.72260 1.000 33.06709 2027 CYS A N 1
ATOM 11814 C CA . CYS A 1 2027 ? 164.12551 164.65067 204.66862 1.000 31.90820 2027 CYS A CA 1
ATOM 11815 C C . CYS A 1 2027 ? 163.41245 165.74361 203.86752 1.000 31.24532 2027 CYS A C 1
ATOM 11816 O O . CYS A 1 2027 ? 162.22180 165.64595 203.57177 1.000 35.33150 2027 CYS A O 1
ATOM 11819 N N . TYR A 1 2028 ? 164.11718 166.80974 203.49509 1.000 27.43270 2028 TYR A N 1
ATOM 11820 C CA . TYR A 1 2028 ? 163.48915 167.88313 202.73363 1.000 21.47168 2028 TYR A CA 1
ATOM 11821 C C . TYR A 1 2028 ? 163.50626 167.66555 201.23106 1.000 30.46918 2028 TYR A C 1
ATOM 11822 O O . TYR A 1 2028 ? 162.94995 168.50268 200.52161 1.000 40.31679 2028 TYR A O 1
ATOM 11831 N N . GLN A 1 2029 ? 164.15558 166.60395 200.73686 1.000 21.73117 2029 GLN A N 1
ATOM 11832 C CA . GLN A 1 2029 ? 164.52797 166.51944 199.32526 1.000 26.07503 2029 GLN A CA 1
ATOM 11833 C C . GLN A 1 2029 ? 163.32168 166.52951 198.39676 1.000 36.83831 2029 GLN A C 1
ATOM 11834 O O . GLN A 1 2029 ? 163.37049 167.13300 197.31353 1.000 38.57630 2029 GLN A O 1
ATOM 11840 N N . ARG A 1 2030 ? 162.21682 165.92721 198.82503 1.000 37.54344 2030 ARG A N 1
ATOM 11841 C CA . ARG A 1 2030 ? 161.01568 165.93685 198.00577 1.000 28.37580 2030 ARG A CA 1
ATOM 11842 C C . ARG A 1 2030 ? 160.37942 167.31824 197.98933 1.000 31.81729 2030 ARG A C 1
ATOM 11843 O O . ARG A 1 2030 ? 159.92352 167.78668 196.93813 1.000 47.02930 2030 ARG A O 1
ATOM 11851 N N . LEU A 1 2031 ? 160.37660 168.00396 199.13360 1.000 19.47704 2031 LEU A N 1
ATOM 11852 C CA . LEU A 1 2031 ? 159.87860 169.37185 199.17794 1.000 15.48599 2031 LEU A CA 1
ATOM 11853 C C . LEU A 1 2031 ? 160.78625 170.33580 198.43483 1.000 27.22046 2031 LEU A C 1
ATOM 11854 O O . LEU A 1 2031 ? 160.30821 171.33102 197.90460 1.000 36.59483 2031 LEU A O 1
ATOM 11859 N N . GLU A 1 2032 ? 162.09000 170.08070 198.41917 1.000 31.75508 2032 GLU A N 1
ATOM 11860 C CA . GLU A 1 2032 ? 163.00628 170.88435 197.61897 1.000 23.23493 2032 GLU A CA 1
ATOM 11861 C C . GLU A 1 2032 ? 162.70010 170.75639 196.13598 1.000 32.56238 2032 GLU A C 1
ATOM 11862 O O . GLU A 1 2032 ? 162.66860 171.76068 195.41095 1.000 50.00755 2032 GLU A O 1
ATOM 11868 N N . PHE A 1 2033 ? 162.42546 169.52996 195.68134 1.000 27.67286 2033 PHE A N 1
ATOM 11869 C CA . PHE A 1 2033 ? 161.99763 169.29640 194.30136 1.000 31.42225 2033 PHE A CA 1
ATOM 11870 C C . PHE A 1 2033 ? 160.68239 170.00609 193.97866 1.000 26.32725 2033 PHE A C 1
ATOM 11871 O O . PHE A 1 2033 ? 160.53298 170.57743 192.89511 1.000 35.47593 2033 PHE A O 1
ATOM 11879 N N . LEU A 1 2034 ? 159.72508 169.99848 194.90185 1.000 16.97830 2034 LEU A N 1
ATOM 11880 C CA . LEU A 1 2034 ? 158.46233 170.67433 194.61246 1.000 4.46354 2034 LEU A CA 1
ATOM 11881 C C . LEU A 1 2034 ? 158.59415 172.19430 194.67773 1.000 31.20628 2034 LEU A C 1
ATOM 11882 O O . LEU A 1 2034 ? 158.05087 172.91888 193.82502 1.000 41.94151 2034 LEU A O 1
ATOM 11887 N N . GLY A 1 2035 ? 159.29843 172.70268 195.68490 1.000 30.06230 2035 GLY A N 1
ATOM 11888 C CA . GLY A 1 2035 ? 159.41382 174.13071 195.88232 1.000 16.29609 2035 GLY A CA 1
ATOM 11889 C C . GLY A 1 2035 ? 160.25941 174.82585 194.85673 1.000 22.39560 2035 GLY A C 1
ATOM 11890 O O . GLY A 1 2035 ? 160.06532 176.01802 194.62992 1.000 33.99888 2035 GLY A O 1
ATOM 11891 N N . ASP A 1 2036 ? 161.17147 174.11036 194.20896 1.000 16.93291 2036 ASP A N 1
ATOM 11892 C CA . ASP A 1 2036 ? 161.83309 174.71530 193.07048 1.000 12.36169 2036 ASP A CA 1
ATOM 11893 C C . ASP A 1 2036 ? 160.86028 175.03823 191.94914 1.000 29.26320 2036 ASP A C 1
ATOM 11894 O O . ASP A 1 2036 ? 160.92659 176.12373 191.36412 1.000 32.94587 2036 ASP A O 1
ATOM 11899 N N . ALA A 1 2037 ? 159.96779 174.10288 191.61991 1.000 35.08376 2037 ALA A N 1
ATOM 11900 C CA . ALA A 1 2037 ? 158.98263 174.33770 190.57258 1.000 17.92752 2037 ALA A CA 1
ATOM 11901 C C . ALA A 1 2037 ? 158.04636 175.46399 190.94875 1.000 13.79174 2037 ALA A C 1
ATOM 11902 O O . ALA A 1 2037 ? 157.74190 176.32751 190.11716 1.000 21.87155 2037 ALA A O 1
ATOM 11904 N N . VAL A 1 2038 ? 157.62823 175.49774 192.21260 1.000 0.00000 2038 VAL A N 1
ATOM 11905 C CA . VAL A 1 2038 ? 156.75494 176.57078 192.68592 1.000 9.47695 2038 VAL A CA 1
ATOM 11906 C C . VAL A 1 2038 ? 157.44753 177.92702 192.58807 1.000 22.92242 2038 VAL A C 1
ATOM 11907 O O . VAL A 1 2038 ? 156.87946 178.89037 192.06647 1.000 27.50465 2038 VAL A O 1
ATOM 11911 N N . LEU A 1 2039 ? 158.70945 178.00664 193.02435 1.000 26.40678 2039 LEU A N 1
ATOM 11912 C CA . LEU A 1 2039 ? 159.43064 179.28079 193.03610 1.000 21.33358 2039 LEU A CA 1
ATOM 11913 C C . LEU A 1 2039 ? 159.75666 179.76097 191.63187 1.000 23.72313 2039 LEU A C 1
ATOM 11914 O O . LEU A 1 2039 ? 159.63528 180.95552 191.33857 1.000 28.40460 2039 LEU A O 1
ATOM 11919 N N . ASP A 1 2040 ? 160.17132 178.84292 190.76269 1.000 20.31104 2040 ASP A N 1
ATOM 11920 C CA . ASP A 1 2040 ? 160.43552 179.14944 189.36486 1.000 25.95565 2040 ASP A CA 1
ATOM 11921 C C . ASP A 1 2040 ? 159.19921 179.71863 188.67971 1.000 31.69722 2040 ASP A C 1
ATOM 11922 O O . ASP A 1 2040 ? 159.28200 180.74186 187.98330 1.000 26.79272 2040 ASP A O 1
ATOM 11927 N N . TYR A 1 2041 ? 158.03395 179.10334 188.91248 1.000 32.75384 2041 TYR A N 1
ATOM 11928 C CA . TYR A 1 2041 ? 156.80806 179.62233 188.31934 1.000 25.79772 2041 TYR A CA 1
ATOM 11929 C C . TYR A 1 2041 ? 156.44357 180.98511 188.87496 1.000 34.14423 2041 TYR A C 1
ATOM 11930 O O . TYR A 1 2041 ? 156.02984 181.86323 188.11538 1.000 44.03784 2041 TYR A O 1
ATOM 11939 N N . LEU A 1 2042 ? 156.55385 181.17158 190.19321 1.000 31.03887 2042 LEU A N 1
ATOM 11940 C CA . LEU A 1 2042 ? 156.13498 182.43420 190.79655 1.000 24.10297 2042 LEU A CA 1
ATOM 11941 C C . LEU A 1 2042 ? 156.99114 183.59152 190.32149 1.000 30.66850 2042 LEU A C 1
ATOM 11942 O O . LEU A 1 2042 ? 156.47664 184.67611 190.03868 1.000 37.43976 2042 LEU A O 1
ATOM 11947 N N . ILE A 1 2043 ? 158.29934 183.37430 190.21394 1.000 30.13250 2043 ILE A N 1
ATOM 11948 C CA . ILE A 1 2043 ? 159.18440 184.42206 189.72660 1.000 25.96739 2043 ILE A CA 1
ATOM 11949 C C . ILE A 1 2043 ? 158.92008 184.72334 188.25720 1.000 37.07201 2043 ILE A C 1
ATOM 11950 O O . ILE A 1 2043 ? 158.84231 185.89452 187.87175 1.000 36.48136 2043 ILE A O 1
ATOM 11955 N N . THR A 1 2044 ? 158.75531 183.68935 187.41599 1.000 43.55650 2044 THR A N 1
ATOM 11956 C CA . THR A 1 2044 ? 158.47841 183.93029 185.99647 1.000 34.17561 2044 THR A CA 1
ATOM 11957 C C . THR A 1 2044 ? 157.13943 184.64117 185.78844 1.000 28.26486 2044 THR A C 1
ATOM 11958 O O . THR A 1 2044 ? 157.04276 185.57161 184.98403 1.000 36.43255 2044 THR A O 1
ATOM 11962 N N . ARG A 1 2045 ? 156.12368 184.28096 186.55975 1.000 33.12775 2045 ARG A N 1
ATOM 11963 C CA . ARG A 1 2045 ? 154.84096 184.96985 186.48715 1.000 39.44639 2045 ARG A CA 1
ATOM 11964 C C . ARG A 1 2045 ? 154.91486 186.39037 187.03221 1.000 46.77834 2045 ARG A C 1
ATOM 11965 O O . ARG A 1 2045 ? 154.15683 187.25984 186.59119 1.000 46.95935 2045 ARG A O 1
ATOM 11973 N N . HIS A 1 2046 ? 155.79468 186.64961 188.00068 1.000 41.57607 2046 HIS A N 1
ATOM 11974 C CA . HIS A 1 2046 ? 155.92590 188.00517 188.51993 1.000 36.14731 2046 HIS A CA 1
ATOM 11975 C C . HIS A 1 2046 ? 156.60880 188.90687 187.51498 1.000 41.82627 2046 HIS A C 1
ATOM 11976 O O . HIS A 1 2046 ? 156.16199 190.02855 187.26864 1.000 48.55860 2046 HIS A O 1
ATOM 11983 N N . LEU A 1 2047 ? 157.69597 188.43173 186.92106 1.000 36.61088 2047 LEU A N 1
ATOM 11984 C CA . LEU A 1 2047 ? 158.37650 189.21844 185.91014 1.000 43.06295 2047 LEU A CA 1
ATOM 11985 C C . LEU A 1 2047 ? 157.61016 189.28412 184.59905 1.000 46.06757 2047 LEU A C 1
ATOM 11986 O O . LEU A 1 2047 ? 157.95173 190.10398 183.74603 1.000 46.92585 2047 LEU A O 1
ATOM 11991 N N . TYR A 1 2048 ? 156.61065 188.42912 184.39545 1.000 44.59168 2048 TYR A N 1
ATOM 11992 C CA . TYR A 1 2048 ? 155.69968 188.62631 183.27392 1.000 34.88868 2048 TYR A CA 1
ATOM 11993 C C . TYR A 1 2048 ? 154.88448 189.89712 183.44722 1.000 41.23683 2048 TYR A C 1
ATOM 11994 O O . TYR A 1 2048 ? 154.75914 190.69013 182.51272 1.000 49.56544 2048 TYR A O 1
ATOM 12003 N N . GLU A 1 2049 ? 154.37723 190.13436 184.64665 1.000 47.30814 2049 GLU A N 1
ATOM 12004 C CA . GLU A 1 2049 ? 153.35594 191.13961 184.89850 1.000 50.40655 2049 GLU A CA 1
ATOM 12005 C C . GLU A 1 2049 ? 153.90313 192.51844 185.23476 1.000 52.95902 2049 GLU A C 1
ATOM 12006 O O . GLU A 1 2049 ? 153.11116 193.42620 185.50179 1.000 52.53748 2049 GLU A O 1
ATOM 12012 N N . ASP A 1 2050 ? 155.21810 192.69339 185.25558 1.000 54.01104 2050 ASP A N 1
ATOM 12013 C CA . ASP A 1 2050 ? 155.78808 194.02999 185.37932 1.000 57.65901 2050 ASP A CA 1
ATOM 12014 C C . ASP A 1 2050 ? 155.47810 194.83937 184.12965 1.000 60.52676 2050 ASP A C 1
ATOM 12015 O O . ASP A 1 2050 ? 155.75317 194.37688 183.01686 1.000 64.00000 2050 ASP A O 1
ATOM 12020 N N . PRO A 1 2051 ? 154.96227 196.06475 184.26873 1.000 56.66874 2051 PRO A N 1
ATOM 12021 C CA . PRO A 1 2051 ? 154.53758 196.84178 183.09712 1.000 56.73358 2051 PRO A CA 1
ATOM 12022 C C . PRO A 1 2051 ? 155.66862 197.29761 182.19628 1.000 55.52123 2051 PRO A C 1
ATOM 12023 O O . PRO A 1 2051 ? 155.39468 197.92905 181.17395 1.000 58.29266 2051 PRO A O 1
ATOM 12027 N N . ARG A 1 2052 ? 156.92421 197.01059 182.53725 1.000 52.96469 2052 ARG A N 1
ATOM 12028 C CA . ARG A 1 2052 ? 158.02545 197.21677 181.61361 1.000 54.75749 2052 ARG A CA 1
ATOM 12029 C C . ARG A 1 2052 ? 157.98919 196.24069 180.45467 1.000 55.02990 2052 ARG A C 1
ATOM 12030 O O . ARG A 1 2052 ? 158.65788 196.48676 179.44740 1.000 58.07131 2052 ARG A O 1
ATOM 12038 N N . GLN A 1 2053 ? 157.23682 195.14566 180.59240 1.000 55.44812 2053 GLN A N 1
ATOM 12039 C CA . GLN A 1 2053 ? 156.98071 194.15740 179.54509 1.000 55.29396 2053 GLN A CA 1
ATOM 12040 C C . GLN A 1 2053 ? 158.29039 193.56750 179.02275 1.000 52.47240 2053 GLN A C 1
ATOM 12041 O O . GLN A 1 2053 ? 158.73274 193.82565 177.90608 1.000 48.51304 2053 GLN A O 1
ATOM 12047 N N . HIS A 1 2054 ? 158.90983 192.80937 179.91909 1.000 48.64623 2054 HIS A N 1
ATOM 12048 C CA . HIS A 1 2054 ? 160.21296 192.21891 179.68232 1.000 47.91909 2054 HIS A CA 1
ATOM 12049 C C . HIS A 1 2054 ? 160.17305 191.27309 178.49279 1.000 46.66936 2054 HIS A C 1
ATOM 12050 O O . HIS A 1 2054 ? 159.15391 190.66051 178.18704 1.000 48.50531 2054 HIS A O 1
ATOM 12057 N N . SER A 1 2055 ? 161.30051 191.14879 177.83428 1.000 39.99494 2055 SER A N 1
ATOM 12058 C CA . SER A 1 2055 ? 161.45767 190.23485 176.72257 1.000 38.54021 2055 SER A CA 1
ATOM 12059 C C . SER A 1 2055 ? 161.60973 188.82298 177.28369 1.000 43.06796 2055 SER A C 1
ATOM 12060 O O . SER A 1 2055 ? 161.55701 188.61080 178.49486 1.000 49.46824 2055 SER A O 1
ATOM 12063 N N . PRO A 1 2056 ? 161.73154 187.79995 176.42590 1.000 38.99490 2056 PRO A N 1
ATOM 12064 C CA . PRO A 1 2056 ? 162.17845 186.49366 176.94116 1.000 38.66015 2056 PRO A CA 1
ATOM 12065 C C . PRO A 1 2056 ? 163.52106 186.53280 177.65299 1.000 50.51781 2056 PRO A C 1
ATOM 12066 O O . PRO A 1 2056 ? 163.64283 185.98610 178.75660 1.000 50.68936 2056 PRO A O 1
ATOM 12070 N N . GLY A 1 2057 ? 164.52652 187.18050 177.05496 1.000 45.18344 2057 GLY A N 1
ATOM 12071 C CA . GLY A 1 2057 ? 165.84399 187.23728 177.66804 1.000 30.05176 2057 GLY A CA 1
ATOM 12072 C C . GLY A 1 2057 ? 165.88674 188.03969 178.94799 1.000 34.59682 2057 GLY A C 1
ATOM 12073 O O . GLY A 1 2057 ? 166.58270 187.66714 179.89254 1.000 43.08858 2057 GLY A O 1
ATOM 12074 N N . ALA A 1 2058 ? 165.15082 189.14903 178.99250 1.000 35.22431 2058 ALA A N 1
ATOM 12075 C CA . ALA A 1 2058 ? 165.08822 189.95653 180.19973 1.000 38.80189 2058 ALA A CA 1
ATOM 12076 C C . ALA A 1 2058 ? 164.45808 189.18723 181.33860 1.000 38.44689 2058 ALA A C 1
ATOM 12077 O O . ALA A 1 2058 ? 164.98087 189.18566 182.45668 1.000 52.42228 2058 ALA A O 1
ATOM 12079 N N . LEU A 1 2059 ? 163.35828 188.49586 181.06559 1.000 23.51364 2059 LEU A N 1
ATOM 12080 C CA . LEU A 1 2059 ? 162.67378 187.74544 182.10898 1.000 32.75576 2059 LEU A CA 1
ATOM 12081 C C . LEU A 1 2059 ? 163.50266 186.54786 182.56399 1.000 35.93307 2059 LEU A C 1
ATOM 12082 O O . LEU A 1 2059 ? 163.53716 186.23164 183.75661 1.000 30.32399 2059 LEU A O 1
ATOM 12087 N N . THR A 1 2060 ? 164.20388 185.89395 181.63509 1.000 42.01757 2060 THR A N 1
ATOM 12088 C CA . THR A 1 2060 ? 165.04034 184.75493 181.99797 1.000 35.60507 2060 THR A CA 1
ATOM 12089 C C . THR A 1 2060 ? 166.23367 185.18260 182.83753 1.000 37.34420 2060 THR A C 1
ATOM 12090 O O . THR A 1 2060 ? 166.52801 184.56565 183.86628 1.000 47.49324 2060 THR A O 1
ATOM 12094 N N . ASP A 1 2061 ? 166.93462 186.23943 182.42446 1.000 28.29256 2061 ASP A N 1
ATOM 12095 C CA . ASP A 1 2061 ? 168.09808 186.66785 183.18622 1.000 32.31579 2061 ASP A CA 1
ATOM 12096 C C . ASP A 1 2061 ? 167.70587 187.30313 184.50419 1.000 33.84310 2061 ASP A C 1
ATOM 12097 O O . ASP A 1 2061 ? 168.42111 187.15237 185.49680 1.000 47.03887 2061 ASP A O 1
ATOM 12102 N N . LEU A 1 2062 ? 166.56451 187.96072 184.56228 1.000 25.44850 2062 LEU A N 1
ATOM 12103 C CA . LEU A 1 2062 ? 166.14272 188.51038 185.82989 1.000 26.96027 2062 LEU A CA 1
ATOM 12104 C C . LEU A 1 2062 ? 165.58742 187.43908 186.75944 1.000 32.54888 2062 LEU A C 1
ATOM 12105 O O . LEU A 1 2062 ? 165.64956 187.60379 187.98137 1.000 36.66522 2062 LEU A O 1
ATOM 12110 N N . ARG A 1 2063 ? 165.11220 186.31346 186.22181 1.000 32.43715 2063 ARG A N 1
ATOM 12111 C CA . ARG A 1 2063 ? 164.78529 185.17629 187.07641 1.000 29.70924 2063 ARG A CA 1
ATOM 12112 C C . ARG A 1 2063 ? 166.04393 184.48587 187.58006 1.000 27.71912 2063 ARG A C 1
ATOM 12113 O O . ARG A 1 2063 ? 166.15818 184.18628 188.76917 1.000 36.21362 2063 ARG A O 1
ATOM 12121 N N . SER A 1 2064 ? 167.01007 184.25150 186.68903 1.000 26.37868 2064 SER A N 1
ATOM 12122 C CA . SER A 1 2064 ? 168.26125 183.60409 187.06866 1.000 26.73356 2064 SER A CA 1
ATOM 12123 C C . SER A 1 2064 ? 169.04290 184.42573 188.07949 1.000 30.37089 2064 SER A C 1
ATOM 12124 O O . SER A 1 2064 ? 169.78735 183.87031 188.88870 1.000 30.79262 2064 SER A O 1
ATOM 12127 N N . ALA A 1 2065 ? 168.89654 185.74339 188.04504 1.000 42.82322 2065 ALA A N 1
ATOM 12128 C CA . ALA A 1 2065 ? 169.42169 186.56676 189.12008 1.000 41.37725 2065 ALA A CA 1
ATOM 12129 C C . ALA A 1 2065 ? 168.53668 186.51691 190.36219 1.000 39.52175 2065 ALA A C 1
ATOM 12130 O O . ALA A 1 2065 ? 169.04871 186.56004 191.48140 1.000 45.33484 2065 ALA A O 1
ATOM 12132 N N . LEU A 1 2066 ? 167.21526 186.43407 190.20230 1.000 26.03466 2066 LEU A N 1
ATOM 12133 C CA . LEU A 1 2066 ? 166.35854 186.31782 191.37676 1.000 30.18891 2066 LEU A CA 1
ATOM 12134 C C . LEU A 1 2066 ? 166.29973 184.91061 191.95437 1.000 38.23022 2066 LEU A C 1
ATOM 12135 O O . LEU A 1 2066 ? 166.09566 184.75590 193.15918 1.000 35.39366 2066 LEU A O 1
ATOM 12140 N N . VAL A 1 2067 ? 166.42239 183.88171 191.12923 1.000 51.35419 2067 VAL A N 1
ATOM 12141 C CA . VAL A 1 2067 ? 166.39552 182.49115 191.57504 1.000 46.36945 2067 VAL A CA 1
ATOM 12142 C C . VAL A 1 2067 ? 167.75460 181.88801 191.24595 1.000 44.78419 2067 VAL A C 1
ATOM 12143 O O . VAL A 1 2067 ? 168.11792 181.73256 190.07328 1.000 47.66270 2067 VAL A O 1
ATOM 12147 N N . ASN A 1 2068 ? 168.50833 181.56902 192.28548 1.000 29.24750 2068 ASN A N 1
ATOM 12148 C CA . ASN A 1 2068 ? 169.92488 181.25713 192.23870 1.000 33.92384 2068 ASN A CA 1
ATOM 12149 C C . ASN A 1 2068 ? 170.24551 180.74716 193.62210 1.000 42.38286 2068 ASN A C 1
ATOM 12150 O O . ASN A 1 2068 ? 169.79970 181.34929 194.59113 1.000 51.64385 2068 ASN A O 1
ATOM 12155 N N . ASN A 1 2069 ? 170.99479 179.64832 193.72752 1.000 45.05316 2069 ASN A N 1
ATOM 12156 C CA . ASN A 1 2069 ? 171.20693 179.08501 195.05687 1.000 37.06889 2069 ASN A CA 1
ATOM 12157 C C . ASN A 1 2069 ? 172.11933 179.95166 195.91143 1.000 35.92552 2069 ASN A C 1
ATOM 12158 O O . ASN A 1 2069 ? 172.06887 179.85073 197.13744 1.000 35.27791 2069 ASN A O 1
ATOM 12163 N N . THR A 1 2070 ? 172.92049 180.82167 195.29413 1.000 39.76274 2070 THR A N 1
ATOM 12164 C CA . THR A 1 2070 ? 173.70973 181.78477 196.05164 1.000 38.41450 2070 THR A CA 1
ATOM 12165 C C . THR A 1 2070 ? 172.83417 182.89747 196.61970 1.000 34.36143 2070 THR A C 1
ATOM 12166 O O . THR A 1 2070 ? 172.97244 183.26537 197.79021 1.000 34.01797 2070 THR A O 1
ATOM 12170 N N . ILE A 1 2071 ? 171.91424 183.43091 195.81214 1.000 40.21832 2071 ILE A N 1
ATOM 12171 C CA . ILE A 1 2071 ? 170.91163 184.37217 196.30917 1.000 39.38706 2071 ILE A CA 1
ATOM 12172 C C . ILE A 1 2071 ? 169.98784 183.68089 197.28730 1.000 29.85142 2071 ILE A C 1
ATOM 12173 O O . ILE A 1 2071 ? 169.53215 184.28613 198.26184 1.000 31.17368 2071 ILE A O 1
ATOM 12178 N N . PHE A 1 2072 ? 169.70603 182.40534 197.04664 1.000 19.67547 2072 PHE A N 1
ATOM 12179 C CA . PHE A 1 2072 ? 168.85072 181.63893 197.93476 1.000 20.94252 2072 PHE A CA 1
ATOM 12180 C C . PHE A 1 2072 ? 169.50030 181.46491 199.29914 1.000 27.01212 2072 PHE A C 1
ATOM 12181 O O . PHE A 1 2072 ? 168.84494 181.63132 200.33108 1.000 34.44442 2072 PHE A O 1
ATOM 12189 N N . ALA A 1 2073 ? 170.80261 181.19850 199.32607 1.000 38.05779 2073 ALA A N 1
ATOM 12190 C CA . ALA A 1 2073 ? 171.49214 181.02835 200.59799 1.000 38.76628 2073 ALA A CA 1
ATOM 12191 C C . ALA A 1 2073 ? 171.70660 182.36209 201.29798 1.000 36.00028 2073 ALA A C 1
ATOM 12192 O O . ALA A 1 2073 ? 171.65503 182.43177 202.52844 1.000 37.29034 2073 ALA A O 1
ATOM 12194 N N . SER A 1 2074 ? 171.93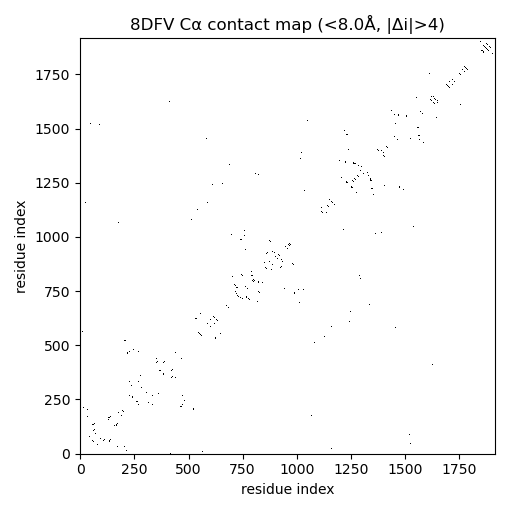498 183.43240 200.53450 1.000 27.39759 2074 SER A N 1
ATOM 12195 C CA . SER A 1 2074 ? 172.10611 184.74400 201.13920 1.000 25.42420 2074 SER A CA 1
ATOM 12196 C C . SER A 1 2074 ? 170.81219 185.25138 201.75837 1.000 19.69740 2074 SER A C 1
ATOM 12197 O O . SER A 1 2074 ? 170.83036 185.82741 202.84595 1.000 13.93857 2074 SER A O 1
ATOM 12200 N N . LEU A 1 2075 ? 169.67617 185.02692 201.10635 1.000 28.86949 2075 LEU A N 1
ATOM 12201 C CA . LEU A 1 2075 ? 168.40324 185.39984 201.70580 1.000 19.38850 2075 LEU A CA 1
ATOM 12202 C C . LEU A 1 2075 ? 167.96916 184.43831 202.79441 1.000 22.12348 2075 LEU A C 1
ATOM 12203 O O . LEU A 1 2075 ? 167.19940 184.82953 203.67982 1.000 22.81378 2075 LEU A O 1
ATOM 12208 N N . ALA A 1 2076 ? 168.45270 183.19644 202.74137 1.000 24.65306 2076 ALA A N 1
ATOM 12209 C CA . ALA A 1 2076 ? 168.27528 182.25228 203.83452 1.000 23.31477 2076 ALA A CA 1
ATOM 12210 C C . ALA A 1 2076 ? 168.97488 182.73159 205.09318 1.000 33.05372 2076 ALA A C 1
ATOM 12211 O O . ALA A 1 2076 ? 168.37395 182.79007 206.16815 1.000 29.23000 2076 ALA A O 1
ATOM 12213 N N . VAL A 1 2077 ? 170.25156 183.08550 204.96814 1.000 40.28596 2077 VAL A N 1
ATOM 12214 C CA . VAL A 1 2077 ? 171.01903 183.58607 206.09802 1.000 37.20656 2077 VAL A CA 1
ATOM 12215 C C . VAL A 1 2077 ? 170.48210 184.93347 206.56185 1.000 41.53148 2077 VAL A C 1
ATOM 12216 O O . VAL A 1 2077 ? 170.34949 185.17874 207.76595 1.000 44.86194 2077 VAL A O 1
ATOM 12220 N N . ARG A 1 2078 ? 170.13191 185.81081 205.61992 1.000 35.53291 2078 ARG A N 1
ATOM 12221 C CA . ARG A 1 2078 ? 169.69555 187.15657 205.96157 1.000 35.83506 2078 ARG A CA 1
ATOM 12222 C C . ARG A 1 2078 ? 168.36638 187.14844 206.70027 1.000 38.53911 2078 ARG A C 1
ATOM 12223 O O . ARG A 1 2078 ? 168.21891 187.80202 207.73817 1.000 41.55567 2078 ARG A O 1
ATOM 12231 N N . HIS A 1 2079 ? 167.38879 186.40252 206.20316 1.000 41.23759 2079 HIS A N 1
ATOM 12232 C CA . HIS A 1 2079 ? 166.07519 186.45927 206.81199 1.000 39.09630 2079 HIS A CA 1
ATOM 12233 C C . HIS A 1 2079 ? 165.87723 185.39163 207.86194 1.000 40.17572 2079 HIS A C 1
ATOM 12234 O O . HIS A 1 2079 ? 164.74286 185.14052 208.27791 1.000 49.97373 2079 HIS A O 1
ATOM 12241 N N . GLY A 1 2080 ? 166.95351 184.75605 208.29365 1.000 29.78064 2080 GLY A N 1
ATOM 12242 C CA . GLY A 1 2080 ? 166.91303 183.98199 209.50692 1.000 35.65769 2080 GLY A CA 1
ATOM 12243 C C . GLY A 1 2080 ? 166.71461 182.50054 209.32986 1.000 42.08550 2080 GLY A C 1
ATOM 12244 O O . GLY A 1 2080 ? 166.00875 181.88269 210.12873 1.000 37.40001 2080 GLY A O 1
ATOM 12245 N N . PHE A 1 2081 ? 167.33825 181.89522 208.32437 1.000 50.12534 2081 PHE A N 1
ATOM 12246 C CA . PHE A 1 2081 ? 167.34372 180.43997 208.29581 1.000 42.04067 2081 PHE A CA 1
ATOM 12247 C C . PHE A 1 2081 ? 168.60588 180.03302 209.05028 1.000 39.18032 2081 PHE A C 1
ATOM 12248 O O . PHE A 1 2081 ? 169.09415 180.80279 209.88049 1.000 53.08945 2081 PHE A O 1
ATOM 12256 N N . HIS A 1 2082 ? 169.05806 178.78620 208.90750 1.000 32.39464 2082 HIS A N 1
ATOM 12257 C CA . HIS A 1 2082 ? 170.36117 178.27590 209.36391 1.000 40.81658 2082 HIS A CA 1
ATOM 12258 C C . HIS A 1 2082 ? 170.53084 178.26302 210.88166 1.000 40.77241 2082 HIS A C 1
ATOM 12259 O O . HIS A 1 2082 ? 171.43676 177.60503 211.39588 1.000 38.89421 2082 HIS A O 1
ATOM 12266 N N . LYS A 1 2083 ? 169.64941 178.94462 211.60101 1.000 45.59715 2083 LYS A N 1
ATOM 12267 C CA . LYS A 1 2083 ? 169.49395 178.82745 213.03331 1.000 48.69247 2083 LYS A CA 1
ATOM 12268 C C . LYS A 1 2083 ? 168.36690 177.88170 213.36350 1.000 51.66740 2083 LYS A C 1
ATOM 12269 O O . LYS A 1 2083 ? 168.04852 177.68619 214.53651 1.000 55.75084 2083 LYS A O 1
ATOM 12275 N N . PHE A 1 2084 ? 167.73937 177.32217 212.33663 1.000 27.04576 2084 PHE A N 1
ATOM 12276 C CA . PHE A 1 2084 ? 166.66427 176.37068 212.48798 1.000 18.18859 2084 PHE A CA 1
ATOM 12277 C C . PHE A 1 2084 ? 166.77786 175.19168 211.54485 1.000 24.21889 2084 PHE A C 1
ATOM 12278 O O . PHE A 1 2084 ? 166.03693 174.22700 211.71482 1.000 38.44830 2084 PHE A O 1
ATOM 12286 N N . PHE A 1 2085 ? 167.68190 175.21852 210.58393 1.000 8.11579 2085 PHE A N 1
ATOM 12287 C CA . PHE A 1 2085 ? 167.97288 174.07647 209.73052 1.000 0.58879 2085 PHE A CA 1
ATOM 12288 C C . PHE A 1 2085 ? 168.65927 173.00288 210.54917 1.000 30.31000 2085 PHE A C 1
ATOM 12289 O O . PHE A 1 2085 ? 169.85673 173.08771 210.82185 1.000 38.68856 2085 PHE A O 1
ATOM 12297 N N . ARG A 1 2086 ? 167.91155 171.96352 210.91488 1.000 72.34896 2086 ARG A N 1
ATOM 12298 C CA . ARG A 1 2086 ? 168.38586 170.92752 211.83019 1.000 64.81383 2086 ARG A CA 1
ATOM 12299 C C . ARG A 1 2086 ? 169.12918 169.85213 211.06119 1.000 53.66662 2086 ARG A C 1
ATOM 12300 O O . ARG A 1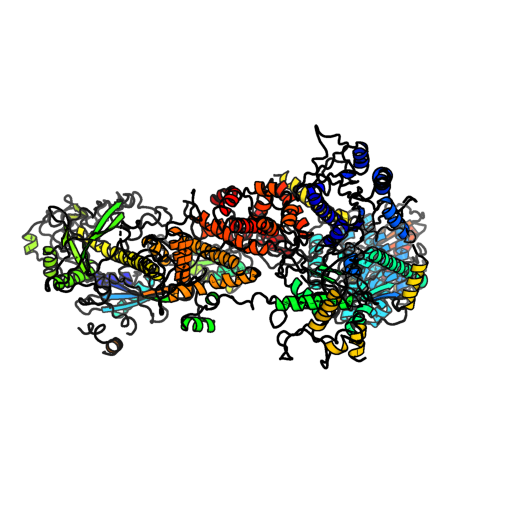 2086 ? 168.53198 169.01901 210.39233 1.000 54.75150 2086 ARG A O 1
ATOM 12308 N N . HIS A 1 2087 ? 170.43802 169.86977 211.17570 1.000 41.03295 2087 HIS A N 1
ATOM 12309 C CA . HIS A 1 2087 ? 171.30484 168.86615 210.60259 1.000 45.21086 2087 HIS A CA 1
ATOM 12310 C C . HIS A 1 2087 ? 172.16119 168.30217 211.72086 1.000 53.83036 2087 HIS A C 1
ATOM 12311 O O . HIS A 1 2087 ? 172.10419 168.76187 212.86055 1.000 61.64307 2087 HIS A O 1
ATOM 12318 N N . LEU A 1 2088 ? 172.91831 167.26496 211.40273 1.000 51.00119 2088 LEU A N 1
ATOM 12319 C CA . LEU A 1 2088 ? 173.98468 166.79501 212.26570 1.000 49.23424 2088 LEU A CA 1
ATOM 12320 C C . LEU A 1 2088 ? 175.18934 166.51908 211.43320 1.000 50.67510 2088 LEU A C 1
ATOM 12321 O O . LEU A 1 2088 ? 175.83630 165.47989 211.57149 1.000 53.95653 2088 LEU A O 1
ATOM 12326 N N . SER A 1 2089 ? 175.45934 167.37386 210.56162 1.000 43.47642 2089 SER A N 1
ATOM 12327 C CA . SER A 1 2089 ? 176.64631 167.17236 209.77587 1.000 50.59386 2089 SER A CA 1
ATOM 12328 C C . SER A 1 2089 ? 177.74576 168.06608 210.30733 1.000 53.85411 2089 SER A C 1
ATOM 12329 O O . SER A 1 2089 ? 177.47976 169.22386 210.63947 1.000 58.81892 2089 SER A O 1
ATOM 12332 N N . PRO A 1 2090 ? 178.94852 167.56232 210.47128 1.000 37.17058 2090 PRO A N 1
ATOM 12333 C CA . PRO A 1 2090 ? 180.06025 168.41474 210.89612 1.000 41.40291 2090 PRO A CA 1
ATOM 12334 C C . PRO A 1 2090 ? 180.50318 169.42999 209.85222 1.000 44.86622 2090 PRO A C 1
ATOM 12335 O O . PRO A 1 2090 ? 180.62616 170.62753 210.14377 1.000 47.86948 2090 PRO A O 1
ATOM 12339 N N . GLY A 1 2091 ? 180.75215 168.94934 208.63442 1.000 36.68967 2091 GLY A N 1
ATOM 12340 C CA . GLY A 1 2091 ? 181.26034 169.82015 207.58998 1.000 37.24721 2091 GLY A CA 1
ATOM 12341 C C . GLY A 1 2091 ? 180.27493 170.89505 207.18652 1.000 31.78266 2091 GLY A C 1
ATOM 12342 O O . GLY A 1 2091 ? 180.66176 172.03144 206.90098 1.000 43.53925 2091 GLY A O 1
ATOM 12343 N N . LEU A 1 2092 ? 178.99300 170.56123 207.17347 1.000 37.34984 2092 LEU A N 1
ATOM 12344 C CA . LEU A 1 2092 ? 177.98901 171.56850 206.88273 1.000 47.25888 2092 LEU A CA 1
ATOM 12345 C C . LEU A 1 2092 ? 177.90421 172.60009 207.99398 1.000 47.00893 2092 LEU A C 1
ATOM 12346 O O . LEU A 1 2092 ? 177.61503 173.76888 207.72581 1.000 57.29409 2092 LEU A O 1
ATOM 12351 N N . ASN A 1 2093 ? 178.18649 172.20619 209.23241 1.000 34.89086 2093 ASN A N 1
ATOM 12352 C CA . ASN A 1 2093 ? 178.23259 173.18477 210.30946 1.000 35.56099 2093 ASN A CA 1
ATOM 12353 C C . ASN A 1 2093 ? 179.40857 174.12108 210.14396 1.000 38.08235 2093 ASN A C 1
ATOM 12354 O O . ASN A 1 2093 ? 179.30601 175.30925 210.45330 1.000 42.13139 2093 ASN A O 1
ATOM 12359 N N . ASP A 1 2094 ? 180.52824 173.59929 209.64815 1.000 48.32082 2094 ASP A N 1
ATOM 12360 C CA . ASP A 1 2094 ? 181.68561 174.43505 209.33429 1.000 46.09049 2094 ASP A CA 1
ATOM 12361 C C . ASP A 1 2094 ? 181.35488 175.46778 208.26206 1.000 39.74873 2094 ASP A C 1
ATOM 12362 O O . ASP A 1 2094 ? 181.67897 176.65756 208.39707 1.000 37.30910 2094 ASP A O 1
ATOM 12367 N N . VAL A 1 2095 ? 180.69197 175.02340 207.19437 1.000 39.12141 2095 VAL A N 1
ATOM 12368 C CA . VAL A 1 2095 ? 180.37214 175.90469 206.07576 1.000 30.77132 2095 VAL A CA 1
ATOM 12369 C C . VAL A 1 2095 ? 179.35367 176.96469 206.48595 1.000 34.10239 2095 VAL A C 1
ATOM 12370 O O . VAL A 1 2095 ? 179.49843 178.14573 206.14290 1.000 45.62976 2095 VAL A O 1
ATOM 12374 N N . ILE A 1 2096 ? 178.33606 176.57554 207.25471 1.000 32.88262 2096 ILE A N 1
ATOM 12375 C CA . ILE A 1 2096 ? 177.37647 177.54415 207.77797 1.000 36.63231 2096 ILE A CA 1
ATOM 12376 C C . ILE A 1 2096 ? 178.06127 178.52871 208.72309 1.000 46.38087 2096 ILE A C 1
ATOM 12377 O O . ILE A 1 2096 ? 177.77299 179.73130 208.69409 1.000 49.69089 2096 ILE A O 1
ATOM 12382 N N . ASP A 1 2097 ? 179.01075 178.04298 209.53479 1.000 43.73514 2097 ASP A N 1
ATOM 12383 C CA . ASP A 1 2097 ? 179.77558 178.88796 210.45226 1.000 37.69699 2097 ASP A CA 1
ATOM 12384 C C . ASP A 1 2097 ? 180.48831 180.01227 209.72422 1.000 39.57546 2097 ASP A C 1
ATOM 12385 O O . ASP A 1 2097 ? 180.28337 181.19459 210.02040 1.000 45.52982 2097 ASP A O 1
ATOM 12390 N N . ARG A 1 2098 ? 181.26053 179.65848 208.70963 1.000 45.27026 2098 ARG A N 1
ATOM 12391 C CA . ARG A 1 2098 ? 182.04185 180.65905 207.99316 1.000 45.96523 2098 ARG A CA 1
ATOM 12392 C C . ARG A 1 2098 ? 181.15665 181.59938 207.18338 1.000 49.32243 2098 ARG A C 1
ATOM 12393 O O . ARG A 1 2098 ? 181.40021 182.81536 207.15248 1.000 47.62042 2098 ARG A O 1
ATOM 12401 N N . PHE A 1 2099 ? 180.10221 181.06297 206.55152 1.000 45.19323 2099 PHE A N 1
ATOM 12402 C CA . PHE A 1 2099 ? 179.23659 181.88994 205.72027 1.000 37.95789 2099 PHE A CA 1
ATOM 12403 C C . PHE A 1 2099 ? 178.43553 182.88077 206.54782 1.000 40.55589 2099 PHE A C 1
ATOM 12404 O O . PHE A 1 2099 ? 178.28450 184.02720 206.13760 1.000 58.01103 2099 PHE A O 1
ATOM 12412 N N . VAL A 1 2100 ? 177.92348 182.49130 207.71421 1.000 27.34873 2100 VAL A N 1
ATOM 12413 C CA . VAL A 1 2100 ? 177.20561 183.48866 208.51253 1.000 40.64542 2100 VAL A CA 1
ATOM 12414 C C . VAL A 1 2100 ? 178.16074 184.44362 209.22421 1.000 52.63874 2100 VAL A C 1
ATOM 12415 O O . VAL A 1 2100 ? 177.78939 185.59274 209.51428 1.000 45.77862 2100 VAL A O 1
ATOM 12419 N N . ARG A 1 2101 ? 179.40552 184.01747 209.45274 1.000 65.88547 2101 ARG A N 1
ATOM 12420 C CA . ARG A 1 2101 ? 180.43652 184.92425 209.94050 1.000 57.14781 2101 ARG A CA 1
ATOM 12421 C C . ARG A 1 2101 ? 180.63551 186.07329 208.95242 1.000 55.93884 2101 ARG A C 1
ATOM 12422 O O . ARG A 1 2101 ? 180.54943 187.25832 209.31690 1.000 58.10696 2101 ARG A O 1
ATOM 12430 N N . ILE A 1 2102 ? 180.77413 185.72661 207.67023 1.000 56.45577 2102 ILE A N 1
ATOM 12431 C CA . ILE A 1 2102 ? 180.88642 186.72574 206.60943 1.000 54.25716 2102 ILE A CA 1
ATOM 12432 C C . ILE A 1 2102 ? 179.59370 187.52267 206.44275 1.000 55.71059 2102 ILE A C 1
ATOM 12433 O O . ILE A 1 2102 ? 179.63037 188.73832 206.24607 1.000 64.47242 2102 ILE A O 1
ATOM 12438 N N . GLN A 1 2103 ? 178.43249 186.87361 206.52438 1.000 48.68806 2103 GLN A N 1
ATOM 12439 C CA . GLN A 1 2103 ? 177.18928 187.62006 206.33436 1.000 51.64365 2103 GLN A CA 1
ATOM 12440 C C . GLN A 1 2103 ? 176.83033 188.50617 207.51161 1.000 53.05815 2103 GLN A C 1
ATOM 12441 O O . GLN A 1 2103 ? 175.92410 189.32709 207.37887 1.000 58.66201 2103 GLN A O 1
ATOM 12447 N N . GLN A 1 2104 ? 177.46923 188.35042 208.65619 1.000 56.73088 2104 GLN A N 1
ATOM 12448 C CA . GLN A 1 2104 ? 177.32590 189.38012 209.67039 1.000 58.59898 2104 GLN A CA 1
ATOM 12449 C C . GLN A 1 2104 ? 178.42178 190.43448 209.58956 1.000 63.48732 2104 GLN A C 1
ATOM 12450 O O . GLN A 1 2104 ? 178.26040 191.51400 210.16917 1.000 62.92853 2104 GLN A O 1
ATOM 12456 N N . GLU A 1 2105 ? 179.53382 190.14504 208.90158 1.000 75.10405 2105 GLU A N 1
ATOM 12457 C CA . GLU A 1 2105 ? 180.42360 191.22443 208.47209 1.000 70.45887 2105 GLU A CA 1
ATOM 12458 C C . GLU A 1 2105 ? 179.70317 192.19738 207.54694 1.000 72.48084 2105 GLU A C 1
ATOM 12459 O O . GLU A 1 2105 ? 179.73036 193.41314 207.75953 1.000 74.29325 2105 GLU A O 1
ATOM 12465 N N . ASN A 1 2106 ? 179.04263 191.67829 206.51925 1.000 71.73090 2106 ASN A N 1
ATOM 12466 C CA . ASN A 1 2106 ? 178.44211 192.49949 205.47774 1.000 74.09115 2106 ASN A CA 1
ATOM 12467 C C . ASN A 1 2106 ? 177.11265 193.12117 205.88314 1.000 72.92106 2106 ASN A C 1
ATOM 12468 O O . ASN A 1 2106 ? 176.57097 193.91990 205.11712 1.000 71.60678 2106 ASN A O 1
ATOM 12473 N N . GLY A 1 2107 ? 176.58409 192.79869 207.05730 1.000 67.90492 2107 GLY A N 1
ATOM 12474 C CA . GLY A 1 2107 ? 175.30707 193.34536 207.48724 1.000 65.14334 2107 GLY A CA 1
ATOM 12475 C C . GLY A 1 2107 ? 174.12952 192.86077 206.67271 1.000 65.86419 2107 GLY A C 1
ATOM 12476 O O . GLY A 1 2107 ? 173.21059 193.64186 206.39706 1.000 68.37580 2107 GLY A O 1
ATOM 12477 N N . HIS A 1 2108 ? 174.15243 191.58570 206.27514 1.000 64.82632 2108 HIS A N 1
ATOM 12478 C CA . HIS A 1 2108 ? 173.12147 190.91611 205.47549 1.000 59.88516 2108 HIS A CA 1
ATOM 12479 C C . HIS A 1 2108 ? 172.93911 191.59767 204.11855 1.000 63.95232 2108 HIS A C 1
ATOM 12480 O O . HIS A 1 2108 ? 171.85570 192.04746 203.74762 1.000 67.90451 2108 HIS A O 1
ATOM 12487 N N . CYS A 1 2109 ? 174.04086 191.64556 203.37440 1.000 70.23737 2109 CYS A N 1
ATOM 12488 C CA . CYS A 1 2109 ? 174.05837 192.13532 202.00810 1.000 73.30842 2109 CYS A CA 1
ATOM 12489 C C . CYS A 1 2109 ? 174.76497 191.12412 201.11975 1.000 69.28722 2109 CYS A C 1
ATOM 12490 O O . CYS A 1 2109 ? 175.51906 190.26978 201.58798 1.000 65.88664 2109 CYS A O 1
ATOM 12493 N N . ILE A 1 2110 ? 174.49751 191.23297 199.82460 1.000 70.48810 2110 ILE A N 1
ATOM 12494 C CA . ILE A 1 2110 ? 175.06034 190.33600 198.82327 1.000 73.89082 2110 ILE A CA 1
ATOM 12495 C C . ILE A 1 2110 ? 176.38719 190.87618 198.29108 1.000 70.59072 2110 ILE A C 1
ATOM 12496 O O . ILE A 1 2110 ? 177.40674 190.18705 198.31871 1.000 69.99058 2110 ILE A O 1
ATOM 12501 N N . ASP A 1 2123 ? 198.24348 184.92850 195.03997 1.000 89.30238 2123 ASP A N 1
ATOM 12502 C CA . ASP A 1 2123 ? 198.04339 183.48650 195.02982 1.000 89.69505 2123 ASP A CA 1
ATOM 12503 C C . ASP A 1 2123 ? 196.66303 183.15125 194.48349 1.000 89.29003 2123 ASP A C 1
ATOM 12504 O O . ASP A 1 2123 ? 196.32235 183.53463 193.36891 1.000 87.45657 2123 ASP A O 1
ATOM 12509 N N . ASP A 1 2124 ? 195.86752 182.44557 195.28115 1.000 86.59409 2124 ASP A N 1
ATOM 12510 C CA . ASP A 1 2124 ? 194.54155 181.99118 194.88798 1.000 86.23949 2124 ASP A CA 1
ATOM 12511 C C . ASP A 1 2124 ? 193.48974 182.74992 195.68097 1.000 82.28303 2124 ASP A C 1
ATOM 12512 O O . ASP A 1 2124 ? 193.57444 182.83098 196.91063 1.000 82.47367 2124 ASP A O 1
ATOM 12517 N N . ALA A 1 2125 ? 192.51067 183.30679 194.97989 1.000 76.50232 2125 ALA A N 1
ATOM 12518 C CA . ALA A 1 2125 ? 191.33830 183.83807 195.65114 1.000 75.64428 2125 ALA A CA 1
ATOM 12519 C C . ALA A 1 2125 ? 190.58115 182.69932 196.30795 1.000 75.56405 2125 ALA A C 1
ATOM 12520 O O . ALA A 1 2125 ? 190.55770 181.57815 195.80385 1.000 74.77778 2125 ALA A O 1
ATOM 12522 N N . GLU A 1 2126 ? 189.99667 182.97308 197.45834 1.000 71.76065 2126 GLU A N 1
ATOM 12523 C CA . GLU A 1 2126 ? 189.26535 181.95125 198.19770 1.000 68.00992 2126 GLU A CA 1
ATOM 12524 C C . GLU A 1 2126 ? 188.03140 182.63884 198.76001 1.000 67.25576 2126 GLU A C 1
ATOM 12525 O O . GLU A 1 2126 ? 188.06420 183.19553 199.85831 1.000 68.75944 2126 GLU A O 1
ATOM 12531 N N . ASP A 1 2127 ? 186.95463 182.62226 197.98910 1.000 59.93565 2127 ASP A N 1
ATOM 12532 C CA . ASP A 1 2127 ? 185.69011 183.09532 198.51553 1.000 61.41812 2127 ASP A CA 1
ATOM 12533 C C . ASP A 1 2127 ? 185.14831 182.07275 199.49321 1.000 54.79218 2127 ASP A C 1
ATOM 12534 O O . ASP A 1 2127 ? 185.44204 180.88108 199.40251 1.000 51.63043 2127 ASP A O 1
ATOM 12539 N N . VAL A 1 2128 ? 184.36700 182.55248 200.44967 1.000 47.10632 2128 VAL A N 1
ATOM 12540 C CA . VAL A 1 2128 ? 183.81347 181.66223 201.44805 1.000 47.69925 2128 VAL A CA 1
ATOM 12541 C C . VAL A 1 2128 ? 182.74183 180.80175 200.80232 1.000 57.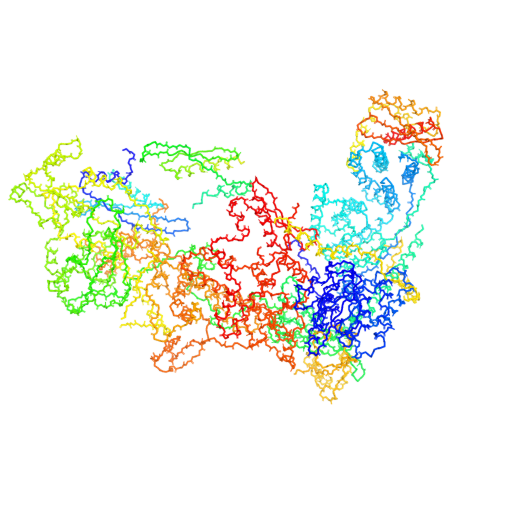29704 2128 VAL A C 1
ATOM 12542 O O . VAL A 1 2128 ? 182.03521 181.24484 199.88787 1.000 59.85775 2128 VAL A O 1
ATOM 12546 N N . GLU A 1 2129 ? 182.66271 179.54071 201.23052 1.000 59.16729 2129 GLU A N 1
ATOM 12547 C CA . GLU A 1 2129 ? 181.73383 178.59522 200.62266 1.000 54.51463 2129 GLU A CA 1
ATOM 12548 C C . GLU A 1 2129 ? 180.29792 178.97929 200.90850 1.000 43.65008 2129 GLU A C 1
ATOM 12549 O O . GLU A 1 2129 ? 179.93067 179.27504 202.04777 1.000 37.73419 2129 GLU A O 1
ATOM 12555 N N . VAL A 1 2130 ? 179.49401 178.96470 199.85697 1.000 38.61126 2130 VAL A N 1
ATOM 12556 C CA . VAL A 1 2130 ? 178.06489 179.19831 199.95603 1.000 39.81418 2130 VAL A CA 1
ATOM 12557 C C . VAL A 1 2130 ? 177.42111 177.86188 200.29909 1.000 45.05686 2130 VAL A C 1
ATOM 12558 O O . VAL A 1 2130 ? 177.59549 176.88519 199.55545 1.000 40.71365 2130 VAL A O 1
ATOM 12562 N N . PRO A 1 2131 ? 176.69908 177.76321 201.40334 1.000 40.29599 2131 PRO A N 1
ATOM 12563 C CA . PRO A 1 2131 ? 176.12430 176.48562 201.83226 1.000 36.63653 2131 PRO A CA 1
ATOM 12564 C C . PRO A 1 2131 ? 174.91059 176.14654 200.98879 1.000 46.55147 2131 PRO A C 1
ATOM 12565 O O . PRO A 1 2131 ? 173.87435 176.81065 201.07658 1.000 50.12431 2131 PRO A O 1
ATOM 12569 N N . LYS A 1 2132 ? 175.03316 175.10120 200.17155 1.000 39.46068 2132 LYS A N 1
ATOM 12570 C CA . LYS A 1 2132 ? 173.98034 174.78109 199.21658 1.000 27.78231 2132 LYS A CA 1
ATOM 12571 C C . LYS A 1 2132 ? 172.71584 174.29376 199.91077 1.000 27.07762 2132 LYS A C 1
ATOM 12572 O O . LYS A 1 2132 ? 171.60837 174.54139 199.42185 1.000 21.17252 2132 LYS A O 1
ATOM 12578 N N . ALA A 1 2133 ? 172.86178 173.65393 201.07305 1.000 37.88918 2133 ALA A N 1
ATOM 12579 C CA . ALA A 1 2133 ? 171.72005 173.19246 201.84762 1.000 41.95886 2133 ALA A CA 1
ATOM 12580 C C . ALA A 1 2133 ? 170.86055 174.33797 202.34079 1.000 39.19720 2133 ALA A C 1
ATOM 12581 O O . ALA A 1 2133 ? 169.66542 174.14832 202.56561 1.000 43.63952 2133 ALA A O 1
ATOM 12583 N N . LEU A 1 2134 ? 171.42642 175.53488 202.45477 1.000 19.87679 2134 LEU A N 1
ATOM 12584 C CA . LEU A 1 2134 ? 170.63016 176.70504 202.78485 1.000 18.28751 2134 LEU A CA 1
ATOM 12585 C C . LEU A 1 2134 ? 169.78571 177.17277 201.60989 1.000 32.95268 2134 LEU A C 1
ATOM 12586 O O . LEU A 1 2134 ? 168.64620 177.60458 201.80456 1.000 47.96167 2134 LEU A O 1
ATOM 12591 N N . GLY A 1 2135 ? 170.29738 177.06283 200.38610 1.000 26.77778 2135 GLY A N 1
ATOM 12592 C CA . GLY A 1 2135 ? 169.45591 177.32071 199.23028 1.000 23.10705 2135 GLY A CA 1
ATOM 12593 C C . GLY A 1 2135 ? 168.35957 176.28771 199.07512 1.000 29.73347 2135 GLY A C 1
ATOM 12594 O O . GLY A 1 2135 ? 167.21109 176.62145 198.76134 1.000 26.88407 2135 GLY A O 1
ATOM 12595 N N . ASP A 1 2136 ? 168.70146 175.01964 199.31511 1.000 38.01089 2136 ASP A N 1
ATOM 12596 C CA . ASP A 1 2136 ? 167.72104 173.94231 199.28210 1.000 29.65729 2136 ASP A CA 1
ATOM 12597 C C . ASP A 1 2136 ? 166.64789 174.11619 200.34553 1.000 21.94482 2136 ASP A C 1
ATOM 12598 O O . ASP A 1 2136 ? 165.48429 173.79325 200.11088 1.000 36.21357 2136 ASP A O 1
ATOM 12603 N N . VAL A 1 2137 ? 166.99687 174.64247 201.51392 1.000 23.22805 2137 VAL A N 1
ATOM 12604 C CA . VAL A 1 2137 ? 165.94154 174.80297 202.49588 1.000 26.47426 2137 VAL A CA 1
ATOM 12605 C C . VAL A 1 2137 ? 165.15864 176.08439 202.22590 1.000 21.59121 2137 VAL A C 1
ATOM 12606 O O . VAL A 1 2137 ? 163.97586 176.16501 202.59014 1.000 39.09470 2137 VAL A O 1
ATOM 12610 N N . PHE A 1 2138 ? 165.74995 177.04601 201.50640 1.000 15.14732 2138 PHE A N 1
ATOM 12611 C CA . PHE A 1 2138 ? 164.97918 178.17565 200.98167 1.000 25.88352 2138 PHE A CA 1
ATOM 12612 C C . PHE A 1 2138 ? 163.89727 177.70490 200.00559 1.000 40.36592 2138 PHE A C 1
ATOM 12613 O O . PHE A 1 2138 ? 162.75826 178.17756 200.05999 1.000 31.10316 2138 PHE A O 1
ATOM 12621 N N . GLU A 1 2139 ? 164.23509 176.75344 199.12119 1.000 38.16113 2139 GLU A N 1
ATOM 12622 C CA . GLU A 1 2139 ? 163.23990 176.15041 198.22532 1.000 18.84441 2139 GLU A CA 1
ATOM 12623 C C . GLU A 1 2139 ? 162.23606 175.28111 198.97397 1.000 34.63322 2139 GLU A C 1
ATOM 12624 O O . GLU A 1 2139 ? 161.04261 175.27771 198.65143 1.000 35.96519 2139 GLU A O 1
ATOM 12630 N N . SER A 1 2140 ? 162.70956 174.48133 199.92750 1.000 29.88006 2140 SER A N 1
ATOM 12631 C CA . SER A 1 2140 ? 161.84252 173.50634 200.56509 1.000 14.24493 2140 SER A CA 1
ATOM 12632 C C . SER A 1 2140 ? 160.82271 174.17181 201.45301 1.000 18.10294 2140 SER A C 1
ATOM 12633 O O . SER A 1 2140 ? 159.73741 173.63046 201.64419 1.000 25.77763 2140 SER A O 1
ATOM 12636 N N . ILE A 1 2141 ? 161.14381 175.33629 202.00628 1.000 18.45907 2141 ILE A N 1
ATOM 12637 C CA . ILE A 1 2141 ? 160.12113 176.07843 202.72139 1.000 22.77207 2141 ILE A CA 1
ATOM 12638 C C . ILE A 1 2141 ? 159.04318 176.57619 201.76152 1.000 37.84866 2141 ILE A C 1
ATOM 12639 O O . ILE A 1 2141 ? 157.86246 176.61728 202.11801 1.000 45.93264 2141 ILE A O 1
ATOM 12644 N N . ALA A 1 2142 ? 159.39799 176.86897 200.50838 1.000 31.27770 2142 ALA A N 1
ATOM 12645 C CA . ALA A 1 2142 ? 158.37569 177.21406 199.52281 1.000 19.02260 2142 ALA A CA 1
ATOM 12646 C C . ALA A 1 2142 ? 157.49585 176.02275 199.19749 1.000 30.24645 2142 ALA A C 1
ATOM 12647 O O . ALA A 1 2142 ? 156.26941 176.14791 199.13986 1.000 38.95825 2142 ALA A O 1
ATOM 12649 N N . GLY A 1 2143 ? 158.11123 174.86026 198.98380 1.000 25.29317 2143 GLY A N 1
ATOM 12650 C CA . GLY A 1 2143 ? 157.33662 173.65524 198.72385 1.000 27.48239 2143 GLY A CA 1
ATOM 12651 C C . GLY A 1 2143 ? 156.44327 173.26031 199.88007 1.000 22.79857 2143 GLY A C 1
ATOM 12652 O O . GLY A 1 2143 ? 155.30661 172.83301 199.67866 1.000 33.83380 2143 GLY A O 1
ATOM 12653 N N . ALA A 1 2144 ? 156.92506 173.43942 201.10442 1.000 19.55205 2144 ALA A N 1
ATOM 12654 C CA . ALA A 1 2144 ? 156.12870 173.09248 202.26757 1.000 24.21025 2144 ALA A CA 1
ATOM 12655 C C . ALA A 1 2144 ? 155.02229 174.10133 202.52567 1.000 22.49789 2144 ALA A C 1
ATOM 12656 O O . ALA A 1 2144 ? 153.95364 173.71992 202.99976 1.000 23.37197 2144 ALA A O 1
ATOM 12658 N N . ILE A 1 2145 ? 155.24798 175.38265 202.22852 1.000 23.79137 2145 ILE A N 1
ATOM 12659 C CA . ILE A 1 2145 ? 154.18576 176.37470 202.35950 1.000 20.08255 2145 ILE A CA 1
ATOM 12660 C C . ILE A 1 2145 ? 153.15605 176.19487 201.24498 1.000 35.15146 2145 ILE A C 1
ATOM 12661 O O . ILE A 1 2145 ? 151.96132 176.45684 201.43858 1.000 44.09087 2145 ILE A O 1
ATOM 12666 N N . PHE A 1 2146 ? 153.58748 175.71686 200.07640 1.000 24.52922 2146 PHE A N 1
ATOM 12667 C CA . PHE A 1 2146 ? 152.65100 175.32895 199.02659 1.000 22.13069 2146 PHE A CA 1
ATOM 12668 C C . PHE A 1 2146 ? 151.74153 174.20671 199.49874 1.000 33.73578 2146 PHE A C 1
ATOM 12669 O O . PHE A 1 2146 ? 150.53201 174.40329 199.65095 1.000 34.34905 2146 PHE A O 1
ATOM 12677 N N . LEU A 1 2147 ? 152.33461 173.04309 199.80929 1.000 35.79573 2147 LEU A N 1
ATOM 12678 C CA . LEU A 1 2147 ? 151.57144 171.85475 200.18387 1.000 15.00327 2147 LEU A CA 1
ATOM 12679 C C . LEU A 1 2147 ? 150.74564 172.07466 201.42748 1.000 24.80290 2147 LEU A C 1
ATOM 12680 O O . LEU A 1 2147 ? 149.61832 171.58699 201.52228 1.000 35.63991 2147 LEU A O 1
ATOM 12685 N N . ASP A 1 2148 ? 151.28216 172.80930 202.38855 1.000 23.86128 2148 ASP A N 1
ATOM 12686 C CA . ASP A 1 2148 ? 150.59201 173.00274 203.64624 1.000 30.40320 2148 ASP A CA 1
ATOM 12687 C C . ASP A 1 2148 ? 149.37093 173.88984 203.51986 1.000 35.60735 2148 ASP A C 1
ATOM 12688 O O . ASP A 1 2148 ? 148.54559 173.91385 204.43540 1.000 42.64109 2148 ASP A O 1
ATOM 12693 N N . SER A 1 2149 ? 149.22533 174.60306 202.41363 1.000 24.74362 2149 SER A N 1
ATOM 12694 C CA . SER A 1 2149 ? 148.17490 175.59314 202.24878 1.000 23.87933 2149 SER A CA 1
ATOM 12695 C C . SER A 1 2149 ? 147.12248 175.17125 201.23241 1.000 30.36348 2149 SER A C 1
ATOM 12696 O O . SER A 1 2149 ? 146.57141 176.01794 200.52798 1.000 34.35312 2149 SER A O 1
ATOM 12699 N N . ASN A 1 2150 ? 146.83812 173.86495 201.16611 1.000 30.58510 2150 ASN A N 1
ATOM 12700 C CA . ASN A 1 2150 ? 145.94594 173.24308 200.17689 1.000 37.32908 2150 ASN A CA 1
ATOM 12701 C C . ASN A 1 2150 ? 146.35889 173.58506 198.75289 1.000 38.19005 2150 ASN A C 1
ATOM 12702 O O . ASN A 1 2150 ? 145.50873 173.73634 197.87528 1.000 44.77944 2150 ASN A O 1
ATOM 12707 N N . MET A 1 2151 ? 147.66846 173.70880 198.53712 1.000 31.35061 2151 MET A N 1
ATOM 12708 C CA . MET A 1 2151 ? 148.28169 174.07061 197.26068 1.000 30.47746 2151 MET A CA 1
ATOM 12709 C C . MET A 1 2151 ? 147.77969 175.43195 196.75315 1.000 39.37348 2151 MET A C 1
ATOM 12710 O O . MET A 1 2151 ? 147.03637 175.53531 195.77864 1.000 45.28821 2151 MET A O 1
ATOM 12715 N N . SER A 1 2152 ? 148.18714 176.48206 197.47423 1.000 34.65205 2152 SER A N 1
ATOM 12716 C CA . SER A 1 2152 ? 148.00927 177.87184 197.06625 1.000 33.92668 2152 SER A CA 1
ATOM 12717 C C . SER A 1 2152 ? 149.35209 178.50740 196.72425 1.000 31.06315 2152 SER A C 1
ATOM 12718 O O . SER A 1 2152 ? 150.37011 178.20325 197.34360 1.000 39.07170 2152 SER A O 1
ATOM 12721 N N . LEU A 1 2153 ? 149.34107 179.40057 195.73075 1.000 34.03713 2153 LEU A N 1
ATOM 12722 C CA . LEU A 1 2153 ? 150.51280 180.15463 195.29231 1.000 23.98573 2153 LEU A CA 1
ATOM 12723 C C . LEU A 1 2153 ? 150.54122 181.59083 195.78389 1.000 31.69712 2153 LEU A C 1
ATOM 12724 O O . LEU A 1 2153 ? 151.52206 182.28723 195.52793 1.000 36.37814 2153 LEU A O 1
ATOM 12729 N N . ASP A 1 2154 ? 149.49084 182.06797 196.44401 1.000 38.50226 2154 ASP A N 1
ATOM 12730 C CA . ASP A 1 2154 ? 149.51455 183.38030 197.06611 1.000 38.22798 2154 ASP A CA 1
ATOM 12731 C C . ASP A 1 2154 ? 149.76246 183.31284 198.55424 1.000 42.38299 2154 ASP A C 1
ATOM 12732 O O . ASP A 1 2154 ? 149.62441 184.32388 199.24727 1.000 44.24289 2154 ASP A O 1
ATOM 12737 N N . VAL A 1 2155 ? 150.09618 182.13646 199.06330 1.000 33.18894 2155 VAL A N 1
ATOM 12738 C CA . VAL A 1 2155 ? 150.72037 182.02154 200.35823 1.000 30.92508 2155 VAL A CA 1
ATOM 12739 C C . VAL A 1 2155 ? 152.22665 181.83091 200.23003 1.000 24.53785 2155 VAL A C 1
ATOM 12740 O O . VAL A 1 2155 ? 152.97536 182.32145 201.07859 1.000 43.04906 2155 VAL A O 1
ATOM 12744 N N . VAL A 1 2156 ? 152.69634 181.19721 199.16141 1.000 11.61679 2156 VAL A N 1
ATOM 12745 C CA . VAL A 1 2156 ? 154.12827 181.12929 198.90790 1.000 15.26808 2156 VAL A CA 1
ATOM 12746 C C . VAL A 1 2156 ? 154.65995 182.49227 198.49814 1.000 33.27398 2156 VAL A C 1
ATOM 12747 O O . VAL A 1 2156 ? 155.70448 182.94440 198.98282 1.000 45.71179 2156 VAL A O 1
ATOM 12751 N N . TRP A 1 2157 ? 153.95310 183.16526 197.59104 1.000 34.48616 2157 TRP A N 1
ATOM 12752 C CA . TRP A 1 2157 ? 154.44361 184.42963 197.06104 1.000 30.38199 2157 TRP A CA 1
ATOM 12753 C C . TRP A 1 2157 ? 154.39445 185.55114 198.07699 1.000 40.42355 2157 TRP A C 1
ATOM 12754 O O . TRP A 1 2157 ? 155.21925 186.45219 198.00077 1.000 47.21990 2157 TRP A O 1
ATOM 12765 N N . HIS A 1 2158 ? 153.43694 185.54220 199.00172 1.000 46.10880 2158 HIS A N 1
ATOM 12766 C CA . HIS A 1 2158 ? 153.41301 186.55978 200.04643 1.000 38.75192 2158 HIS A CA 1
ATOM 12767 C C . HIS A 1 2158 ? 154.70241 186.53800 200.84734 1.000 39.95272 2158 HIS A C 1
ATOM 12768 O O . HIS A 1 2158 ? 155.40064 187.55661 200.96006 1.000 43.52100 2158 HIS A O 1
ATOM 12775 N N . VAL A 1 2159 ? 155.08923 185.34532 201.29119 1.000 30.39897 2159 VAL A N 1
ATOM 12776 C CA . VAL A 1 2159 ? 156.30328 185.15694 202.07402 1.000 40.88040 2159 VAL A CA 1
ATOM 12777 C C . VAL A 1 2159 ? 157.53764 185.49646 201.24726 1.000 40.56059 2159 VAL A C 1
ATOM 12778 O O . VAL A 1 2159 ? 158.42167 186.24432 201.68549 1.000 40.93091 2159 VAL A O 1
ATOM 12782 N N . TYR A 1 2160 ? 157.59068 185.01287 200.01833 1.000 29.19831 2160 TYR A N 1
ATOM 12783 C CA . TYR A 1 2160 ? 158.83161 185.15457 199.27954 1.000 29.89456 2160 TYR A CA 1
ATOM 12784 C C . TYR A 1 2160 ? 158.94691 186.48435 198.54352 1.000 34.91134 2160 TYR A C 1
ATOM 12785 O O . TYR A 1 2160 ? 160.06006 186.89907 198.21856 1.000 39.07804 2160 TYR A O 1
ATOM 12794 N N . SER A 1 2161 ? 157.84674 187.21041 198.35550 1.000 39.03071 2161 SER A N 1
ATOM 12795 C CA . SER A 1 2161 ? 157.94020 188.59880 197.93486 1.000 37.37536 2161 SER A CA 1
ATOM 12796 C C . SER A 1 2161 ? 158.39376 189.46481 199.08565 1.000 40.49016 2161 SER A C 1
ATOM 12797 O O . SER A 1 2161 ? 159.23425 190.34403 198.89550 1.000 48.20594 2161 SER A O 1
ATOM 12800 N N . ASN A 1 2162 ? 157.87710 189.20590 200.29531 1.000 38.71636 2162 ASN A N 1
ATOM 12801 C CA . ASN A 1 2162 ? 158.36411 189.92186 201.46844 1.000 43.85100 2162 ASN A CA 1
ATOM 12802 C C . ASN A 1 2162 ? 159.84611 189.67042 201.72275 1.000 41.07173 2162 ASN A C 1
ATOM 12803 O O . ASN A 1 2162 ? 160.52816 190.52006 202.29925 1.000 41.21368 2162 ASN A O 1
ATOM 12808 N N . MET A 1 2163 ? 160.36473 188.52277 201.29933 1.000 43.86038 2163 MET A N 1
ATOM 12809 C CA . MET A 1 2163 ? 161.80192 188.30647 201.42350 1.000 42.49954 2163 MET A CA 1
ATOM 12810 C C . MET A 1 2163 ? 162.58806 188.93088 200.27745 1.000 37.83988 2163 MET A C 1
ATOM 12811 O O . MET A 1 2163 ? 163.57591 189.62858 200.51507 1.000 46.31829 2163 MET A O 1
ATOM 12816 N N . MET A 1 2164 ? 162.20194 188.68006 199.02935 1.000 34.97651 2164 MET A N 1
ATOM 12817 C CA . MET A 1 2164 ? 163.07432 189.00903 197.91369 1.000 43.62198 2164 MET A CA 1
ATOM 12818 C C . MET A 1 2164 ? 162.68578 190.27727 197.16269 1.000 55.62445 2164 MET A C 1
ATOM 12819 O O . MET A 1 2164 ? 163.31685 190.57791 196.14992 1.000 53.61454 2164 MET A O 1
ATOM 12824 N N . SER A 1 2165 ? 161.69247 191.04270 197.62669 1.000 63.60299 2165 SER A N 1
ATOM 12825 C CA . SER A 1 2165 ? 161.30642 192.24852 196.90029 1.000 53.85406 2165 SER A CA 1
ATOM 12826 C C . SER A 1 2165 ? 162.35081 193.36622 196.89303 1.000 56.56751 2165 SER A C 1
ATOM 12827 O O . SER A 1 2165 ? 162.39637 194.09734 195.89369 1.000 59.85441 2165 SER A O 1
ATOM 12830 N N . PRO A 1 2166 ? 163.20323 193.55830 197.92278 1.000 56.33855 2166 PRO A N 1
ATOM 12831 C CA . PRO A 1 2166 ? 164.38480 194.40427 197.68811 1.000 56.35116 2166 PRO A CA 1
ATOM 12832 C C . PRO A 1 2166 ? 165.26885 193.89651 196.57736 1.000 58.66269 2166 PRO A C 1
ATOM 12833 O O . PRO A 1 2166 ? 165.76459 194.69120 195.77352 1.000 58.98329 2166 PRO A O 1
ATOM 12837 N N . GLU A 1 2167 ? 165.42174 192.58108 196.47372 1.000 54.47249 2167 GLU A N 1
ATOM 12838 C CA . GLU A 1 2167 ? 166.25738 192.01794 195.42479 1.000 52.03663 2167 GLU A CA 1
ATOM 12839 C C . GLU A 1 2167 ? 165.57301 192.12122 194.07394 1.000 56.08840 2167 GLU A C 1
ATOM 12840 O O . GLU A 1 2167 ? 166.23425 192.38806 193.06829 1.000 59.97374 2167 GLU A O 1
ATOM 12846 N N . ILE A 1 2168 ? 164.24190 191.97440 194.04702 1.000 56.76032 2168 ILE A N 1
ATOM 12847 C CA . ILE A 1 2168 ? 163.47881 192.15472 192.81179 1.000 53.55884 2168 ILE A CA 1
ATOM 12848 C C . ILE A 1 2168 ? 163.65462 193.56926 192.28775 1.000 58.01287 2168 ILE A C 1
ATOM 12849 O O . ILE A 1 2168 ? 164.00777 193.78068 191.12199 1.000 55.81100 2168 ILE A O 1
ATOM 12854 N N . GLU A 1 2169 ? 163.46353 194.55795 193.16261 1.000 62.17244 2169 GLU A N 1
ATOM 12855 C CA . GLU A 1 2169 ? 163.48752 195.94440 192.71759 1.000 59.70593 2169 GLU A CA 1
ATOM 12856 C C . GLU A 1 2169 ? 164.89880 196.41287 192.40027 1.000 60.63033 2169 GLU A C 1
ATOM 12857 O O . GLU A 1 2169 ? 165.09305 197.20396 191.47534 1.000 67.13528 2169 GLU A O 1
ATOM 12863 N N . GLN A 1 2170 ? 165.89469 195.94325 193.14715 1.000 64.33449 2170 GLN A N 1
ATOM 12864 C CA . GLN A 1 2170 ? 167.27182 196.31001 192.84877 1.000 62.47619 2170 GLN A CA 1
ATOM 12865 C C . GLN A 1 2170 ? 167.75342 195.68256 191.54542 1.000 59.68854 2170 GLN A C 1
ATOM 12866 O O . GLN A 1 2170 ? 168.44090 196.33633 190.75642 1.000 58.18039 2170 GLN A O 1
ATOM 12872 N N . PHE A 1 2171 ? 167.41163 194.42164 191.28889 1.000 63.30978 2171 PHE A N 1
ATOM 12873 C CA . PHE A 1 2171 ? 167.88894 193.80629 190.05937 1.000 60.62991 2171 PHE A CA 1
ATOM 12874 C C . PHE A 1 2171 ? 166.98058 194.12625 188.89123 1.000 62.62901 2171 PHE A C 1
ATOM 12875 O O . PHE A 1 2171 ? 167.27864 193.71324 187.77010 1.000 64.50898 2171 PHE A O 1
ATOM 12883 N N . SER A 1 2172 ? 165.84929 194.78693 189.14428 1.000 66.45463 2172 SER A N 1
ATOM 12884 C CA . SER A 1 2172 ? 164.96170 195.21287 188.07182 1.000 69.67449 2172 SER A CA 1
ATOM 12885 C C . SER A 1 2172 ? 165.50583 196.44090 187.35833 1.000 73.35867 2172 SER A C 1
ATOM 12886 O O . SER A 1 2172 ? 165.37663 196.55955 186.13595 1.000 74.50748 2172 SER A O 1
ATOM 12889 N N . ASN A 1 2173 ? 166.11437 197.35848 188.10669 1.000 73.97736 2173 ASN A N 1
ATOM 12890 C CA . ASN A 1 2173 ? 166.61753 198.61050 187.56583 1.000 73.56443 2173 ASN A CA 1
ATOM 12891 C C . ASN A 1 2173 ? 168.02839 198.49494 187.01665 1.000 71.19407 2173 ASN A C 1
ATOM 12892 O O . ASN A 1 2173 ? 168.51031 199.43847 186.38641 1.000 75.27635 2173 ASN A O 1
ATOM 12897 N N . SER A 1 2174 ? 168.69768 197.37451 187.24461 1.000 70.53921 2174 SER A N 1
ATOM 12898 C CA . SER A 1 2174 ? 170.04883 197.14077 186.76877 1.000 74.03529 2174 SER A CA 1
ATOM 12899 C C . SER A 1 2174 ? 170.10082 195.69721 186.29598 1.000 75.94831 2174 SER A C 1
ATOM 12900 O O . SER A 1 2174 ? 169.06263 195.07091 186.09001 1.000 79.38389 2174 SER A O 1
ATOM 12903 N N . VAL A 1 2175 ? 171.29165 195.15829 186.05448 1.000 75.79232 2175 VAL A N 1
ATOM 12904 C CA . VAL A 1 2175 ? 171.40823 193.72788 185.75651 1.000 75.46717 2175 VAL A CA 1
ATOM 12905 C C . VAL A 1 2175 ? 172.54783 193.15070 186.58345 1.000 79.69663 2175 VAL A C 1
ATOM 12906 O O . VAL A 1 2175 ? 173.70260 193.54702 186.37747 1.000 81.00289 2175 VAL A O 1
ATOM 12910 N N . PRO A 1 2176 ? 172.29020 192.22716 187.51779 1.000 76.42990 2176 PRO A N 1
ATOM 12911 C CA . PRO A 1 2176 ? 173.38461 191.65489 188.31175 1.000 69.73924 2176 PRO A CA 1
ATOM 12912 C C . PRO A 1 2176 ? 174.30248 190.74881 187.52547 1.000 67.35102 2176 PRO A C 1
ATOM 12913 O O . PRO A 1 2176 ? 175.52545 190.90694 187.57307 1.000 70.63375 2176 PRO A O 1
ATOM 12917 N N . LYS A 1 2177 ? 173.69611 189.76407 186.85886 1.000 60.12312 2177 LYS A N 1
ATOM 12918 C CA . LYS A 1 2177 ? 174.32110 188.62845 186.18709 1.000 60.70672 2177 LYS A CA 1
ATOM 12919 C C . LYS A 1 2177 ? 175.08069 187.72621 187.14919 1.000 66.66895 2177 LYS A C 1
ATOM 12920 O O . LYS A 1 2177 ? 175.48846 188.13046 188.23808 1.000 70.52731 2177 LYS A O 1
ATOM 12926 N N . SER A 1 2178 ? 175.26902 186.48369 186.75496 1.000 61.65773 2178 SER A N 1
ATOM 12927 C CA . SER A 1 2178 ? 176.19873 185.63763 187.46142 1.000 57.41259 2178 SER A CA 1
ATOM 12928 C C . SER A 1 2178 ? 177.61339 186.11740 187.16420 1.000 65.03859 2178 SER A C 1
ATOM 12929 O O . SER A 1 2178 ? 177.86878 186.62723 186.07244 1.000 69.05723 2178 SER A O 1
ATOM 12932 N N . PRO A 1 2179 ? 178.53746 185.99104 188.12781 1.000 63.63121 2179 PRO A N 1
ATOM 12933 C CA . PRO A 1 2179 ? 179.92517 186.42938 187.89249 1.000 59.54341 2179 PRO A CA 1
ATOM 12934 C C . PRO A 1 2179 ? 180.58464 185.71960 186.73934 1.000 58.16168 2179 PRO A C 1
ATOM 12935 O O . PRO A 1 2179 ? 181.37467 186.31617 185.99992 1.000 60.95101 2179 PRO A O 1
ATOM 12939 N N . ILE A 1 2180 ? 180.24197 184.45457 186.55954 1.000 57.58571 2180 ILE A N 1
ATOM 12940 C CA . ILE A 1 2180 ? 180.78674 183.65206 185.47870 1.000 57.97796 2180 ILE A CA 1
ATOM 12941 C C . ILE A 1 2180 ? 180.29666 184.12603 184.10979 1.000 63.82394 2180 ILE A C 1
ATOM 12942 O O . ILE A 1 2180 ? 181.10341 184.32783 183.19523 1.000 69.02032 2180 ILE A O 1
ATOM 12947 N N . ARG A 1 2181 ? 178.99077 184.36362 183.95415 1.000 68.82035 2181 ARG A N 1
ATOM 12948 C CA . ARG A 1 2181 ? 178.48964 184.91795 182.69269 1.000 67.57465 2181 ARG A CA 1
ATOM 12949 C C . ARG A 1 2181 ? 178.98631 186.33801 182.46573 1.000 67.50644 2181 ARG A C 1
ATOM 12950 O O . ARG A 1 2181 ? 179.35461 186.69487 181.34191 1.000 67.37883 2181 ARG A O 1
ATOM 12958 N N . GLU A 1 2182 ? 178.99758 187.15820 183.52194 1.000 66.48392 2182 GLU A N 1
ATOM 12959 C CA . GLU A 1 2182 ? 179.37371 188.55941 183.38053 1.000 62.16671 2182 GLU A CA 1
ATOM 12960 C C . GLU A 1 2182 ? 180.82559 188.70231 182.96726 1.000 59.76138 2182 GLU A C 1
ATOM 12961 O O . GLU A 1 2182 ? 181.15035 189.52397 182.10448 1.000 71.35031 2182 GLU A O 1
ATOM 12967 N N . LEU A 1 2183 ? 181.70734 187.88802 183.53274 1.000 59.02928 2183 LEU A N 1
ATOM 12968 C CA . LEU A 1 2183 ? 183.07711 187.89325 183.04129 1.000 65.79968 2183 LEU A CA 1
ATOM 12969 C C . LEU A 1 2183 ? 183.15882 187.34952 181.62563 1.000 62.90269 2183 LEU A C 1
ATOM 12970 O O . LEU A 1 2183 ? 183.83877 187.92901 180.77533 1.000 70.38078 2183 LEU A O 1
ATOM 12975 N N . LEU A 1 2184 ? 182.44232 186.26489 181.33950 1.000 61.50707 2184 LEU A N 1
ATOM 12976 C CA . LEU A 1 2184 ? 182.63687 185.58356 180.07305 1.000 61.55080 2184 LEU A CA 1
ATOM 12977 C C . LEU A 1 2184 ? 182.02795 186.35100 178.91043 1.000 69.64328 2184 LEU A C 1
ATOM 12978 O O . LEU A 1 2184 ? 182.37335 186.08330 177.75659 1.000 74.34707 2184 LEU A O 1
ATOM 12983 N N . GLU A 1 2185 ? 181.15230 187.31438 179.18537 1.000 68.00728 2185 GLU A N 1
ATOM 12984 C CA . GLU A 1 2185 ? 180.62593 188.16676 178.13491 1.000 65.17312 2185 GLU A CA 1
ATOM 12985 C C . GLU A 1 2185 ? 181.21145 189.56846 178.13944 1.000 66.94088 2185 GLU A C 1
ATOM 12986 O O . GLU A 1 2185 ? 181.14177 190.24374 177.11102 1.000 67.47121 2185 GLU A O 1
ATOM 12992 N N . LEU A 1 2186 ? 181.79279 190.02311 179.25203 1.000 68.95747 2186 LEU A N 1
ATOM 12993 C CA . LEU A 1 2186 ? 182.45982 191.31400 179.23859 1.000 62.98733 2186 LEU A CA 1
ATOM 12994 C C . LEU A 1 2186 ? 183.79323 191.23332 178.52450 1.000 61.59062 2186 LEU A C 1
ATOM 12995 O O . LEU A 1 2186 ? 184.29839 192.25679 178.06137 1.000 66.41164 2186 LEU A O 1
ATOM 13000 N N . GLU A 1 2187 ? 184.36092 190.03889 178.42189 1.000 61.70768 2187 GLU A N 1
ATOM 13001 C CA . GLU A 1 2187 ? 185.50180 189.74868 177.55970 1.000 64.20192 2187 GLU A CA 1
ATOM 13002 C C . GLU A 1 2187 ? 185.06081 188.58590 176.68910 1.000 64.16786 2187 GLU A C 1
ATOM 13003 O O . GLU A 1 2187 ? 185.42777 187.43553 176.95014 1.000 67.55764 2187 GLU A O 1
ATOM 13009 N N . PRO A 1 2188 ? 184.30941 188.86396 175.61546 1.000 75.26014 2188 PRO A N 1
ATOM 13010 C CA . PRO A 1 2188 ? 183.32859 187.87925 175.11813 1.000 76.43977 2188 PRO A CA 1
ATOM 13011 C C . PRO A 1 2188 ? 183.93821 186.64621 174.49112 1.000 76.89528 2188 PRO A C 1
ATOM 13012 O O . PRO A 1 2188 ? 183.42696 185.54008 174.69406 1.000 78.72957 2188 PRO A O 1
ATOM 13016 N N . GLU A 1 2189 ? 185.01584 186.79784 173.73629 1.000 81.91982 2189 GLU A N 1
ATOM 13017 C CA . GLU A 1 2189 ? 185.75115 185.66245 173.20759 1.000 80.94212 2189 GLU A CA 1
ATOM 13018 C C . GLU A 1 2189 ? 187.08798 185.50823 173.90898 1.000 82.85853 2189 GLU A C 1
ATOM 13019 O O . GLU A 1 2189 ? 188.03475 184.97051 173.33075 1.000 85.77156 2189 GLU A O 1
ATOM 13025 N N . THR A 1 2190 ? 187.18747 186.00670 175.12242 1.000 80.97582 2190 THR A N 1
ATOM 13026 C CA . THR A 1 2190 ? 188.46054 186.17583 175.80723 1.000 80.27573 2190 THR A CA 1
ATOM 13027 C C . THR A 1 2190 ? 188.51580 185.57535 177.20747 1.000 77.02603 2190 THR A C 1
ATOM 13028 O O . THR A 1 2190 ? 189.49329 184.90873 177.53966 1.000 80.69675 2190 THR A O 1
ATOM 13032 N N . ALA A 1 2191 ? 187.47780 185.74391 178.01951 1.000 69.70677 2191 ALA A N 1
ATOM 13033 C CA . ALA A 1 2191 ? 187.45948 185.14544 179.35267 1.000 67.96476 2191 ALA A CA 1
ATOM 13034 C C . ALA A 1 2191 ? 187.16570 183.66167 179.21425 1.000 70.01157 2191 ALA A C 1
ATOM 13035 O O . ALA A 1 2191 ? 186.00561 183.25513 179.13977 1.000 71.95032 2191 ALA A O 1
ATOM 13037 N N . LYS A 1 2192 ? 188.22050 182.84641 179.19180 1.000 72.23813 2192 LYS A N 1
ATOM 13038 C CA . LYS A 1 2192 ? 188.11642 181.40209 179.01545 1.000 71.97444 2192 LYS A CA 1
ATOM 13039 C C . LYS A 1 2192 ? 188.43638 180.68459 180.31908 1.000 71.85423 2192 LYS A C 1
ATOM 13040 O O . LYS A 1 2192 ? 189.54911 180.80863 180.83738 1.000 74.63158 2192 LYS A O 1
ATOM 13046 N N . PHE A 1 2193 ? 187.47695 179.90293 180.81889 1.000 67.67263 2193 PHE A N 1
ATOM 13047 C CA . PHE A 1 2193 ? 187.63676 179.15577 182.05985 1.000 65.40768 2193 PHE A CA 1
ATOM 13048 C C . PHE A 1 2193 ? 188.10445 177.74029 181.76793 1.000 69.32532 2193 PHE A C 1
ATOM 13049 O O . PHE A 1 2193 ? 187.54859 177.06228 180.90216 1.000 71.73866 2193 PHE A O 1
ATOM 13057 N N . GLY A 1 2194 ? 189.13986 177.30590 182.48673 1.000 78.08236 2194 GLY A N 1
ATOM 13058 C CA . GLY A 1 2194 ? 189.82722 176.07232 182.18741 1.000 79.65360 2194 GLY A CA 1
ATOM 13059 C C . GLY A 1 2194 ? 189.38903 174.90536 183.05963 1.000 80.90716 2194 GLY A C 1
ATOM 13060 O O . GLY A 1 2194 ? 188.55411 175.02610 183.95418 1.000 78.35123 2194 GLY A O 1
ATOM 13061 N N . LYS A 1 2195 ? 189.98822 173.75100 182.76167 1.000 87.78424 2195 LYS A N 1
ATOM 13062 C CA . LYS A 1 2195 ? 189.67854 172.51540 183.46451 1.000 86.59250 2195 LYS A CA 1
ATOM 13063 C C . LYS A 1 2195 ? 190.12838 172.60575 184.91886 1.000 88.04764 2195 LYS A C 1
ATOM 13064 O O . LYS A 1 2195 ? 191.15630 173.22125 185.21305 1.000 87.80606 2195 LYS A O 1
ATOM 13070 N N . PRO A 1 2196 ? 189.37961 172.02024 185.84675 1.000 88.00030 2196 PRO A N 1
ATOM 13071 C CA . PRO A 1 2196 ? 189.77677 172.08835 187.25011 1.000 90.14192 2196 PRO A CA 1
ATOM 13072 C C . PRO A 1 2196 ? 190.97591 171.19950 187.52471 1.000 89.85287 2196 PRO A C 1
ATOM 13073 O O . PRO A 1 2196 ? 191.23648 170.22549 186.81440 1.000 90.76086 2196 PRO A O 1
ATOM 13077 N N . GLU A 1 2197 ? 191.72596 171.56015 188.55920 1.000 82.74021 2197 GLU A N 1
ATOM 13078 C CA . GLU A 1 2197 ? 192.81614 170.73040 189.03999 1.000 83.08086 2197 GLU A CA 1
ATOM 13079 C C . GLU A 1 2197 ? 192.71389 170.62700 190.54928 1.000 83.41405 2197 GLU A C 1
ATOM 13080 O O . GLU A 1 2197 ? 192.51342 171.63532 191.22896 1.000 81.88785 2197 GLU A O 1
ATOM 13086 N N . LYS A 1 2198 ? 192.85782 169.41050 191.06188 1.000 78.94872 2198 LYS A N 1
ATOM 13087 C CA . LYS A 1 2198 ? 192.67437 169.14240 192.47621 1.000 75.91894 2198 LYS A CA 1
ATOM 13088 C C . LYS A 1 2198 ? 193.93961 169.46471 193.25587 1.000 75.75914 2198 LYS A C 1
ATOM 13089 O O . LYS A 1 2198 ? 195.05386 169.20673 192.79906 1.000 75.24333 2198 LYS A O 1
ATOM 13095 N N . LEU A 1 2199 ? 193.75453 169.99442 194.45967 1.000 72.66972 2199 LEU A N 1
ATOM 13096 C CA . LEU A 1 2199 ? 194.84393 170.50504 195.27934 1.000 72.64349 2199 LEU A CA 1
ATOM 13097 C C . LEU A 1 2199 ? 195.58258 169.36226 195.96981 1.000 75.29248 2199 LEU A C 1
ATOM 13098 O O . LEU A 1 2199 ? 195.43681 168.18738 195.63068 1.000 76.56848 2199 LEU A O 1
ATOM 13103 N N . ALA A 1 2200 ? 196.41567 169.71506 196.94412 1.000 79.71299 2200 ALA A N 1
ATOM 13104 C CA . ALA A 1 2200 ? 197.04011 168.72163 197.80199 1.000 73.49256 2200 ALA A CA 1
ATOM 13105 C C . ALA A 1 2200 ? 196.06489 168.15502 198.82134 1.000 73.79502 2200 ALA A C 1
ATOM 13106 O O . ALA A 1 2200 ? 196.19280 166.99226 199.20759 1.000 77.97912 2200 ALA A O 1
ATOM 13108 N N . ASP A 1 2201 ? 195.09244 168.95296 199.26399 1.000 75.89074 2201 ASP A N 1
ATOM 13109 C CA . ASP A 1 2201 ? 194.20538 168.52639 200.34033 1.000 77.07358 2201 ASP A CA 1
ATOM 13110 C C . ASP A 1 2201 ? 193.270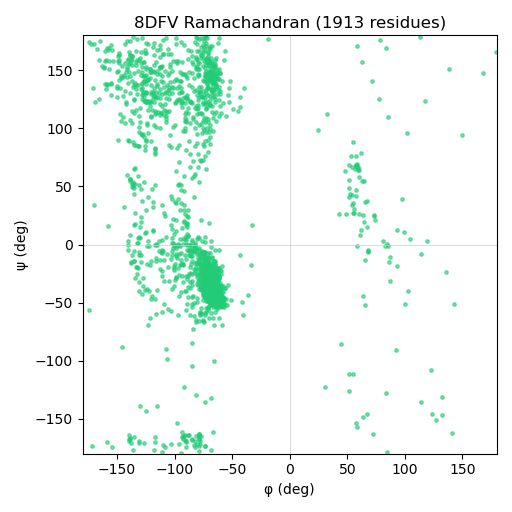74 167.41094 199.90202 1.000 77.83305 2201 ASP A C 1
ATOM 13111 O O . ASP A 1 2201 ? 192.92101 166.54630 200.71079 1.000 82.21764 2201 ASP A O 1
ATOM 13116 N N . GLY A 1 2202 ? 192.86045 167.40168 198.64045 1.000 76.30482 2202 GLY A N 1
ATOM 13117 C CA . GLY A 1 2202 ? 191.98333 166.36060 198.15317 1.000 76.91082 2202 GLY A CA 1
ATOM 13118 C C . GLY A 1 2202 ? 190.50955 166.57877 198.40695 1.000 77.71340 2202 GLY A C 1
ATOM 13119 O O . GLY A 1 2202 ? 189.70577 165.71151 198.05506 1.000 79.99813 2202 GLY A O 1
ATOM 13120 N N . ARG A 1 2203 ? 190.12748 167.68599 199.03429 1.000 78.74143 2203 ARG A N 1
ATOM 13121 C CA . ARG A 1 2203 ? 188.73564 168.10587 199.06610 1.000 77.69012 2203 ARG A CA 1
ATOM 13122 C C . ARG A 1 2203 ? 188.57581 169.52933 198.54578 1.000 79.73891 2203 ARG A C 1
ATOM 13123 O O . ARG A 1 2203 ? 187.49997 170.11514 198.69648 1.000 78.30127 2203 ARG A O 1
ATOM 13131 N N . ARG A 1 2204 ? 189.62174 170.09802 197.94663 1.000 73.33845 2204 ARG A N 1
ATOM 13132 C CA . ARG A 1 2204 ? 189.58830 171.42454 197.35645 1.000 66.17378 2204 ARG A CA 1
ATOM 13133 C C . ARG A 1 2204 ? 190.08004 171.33698 195.91979 1.000 71.72963 2204 ARG A C 1
ATOM 13134 O O . ARG A 1 2204 ? 190.80517 170.41428 195.54265 1.000 67.79478 2204 ARG A O 1
ATOM 13142 N N . VAL A 1 2205 ? 189.66669 172.32087 195.12077 1.000 75.54930 2205 VAL A N 1
ATOM 13143 C CA . VAL A 1 2205 ? 189.92743 172.35000 193.68883 1.000 70.93688 2205 VAL A CA 1
ATOM 13144 C C . VAL A 1 2205 ? 190.02900 173.80751 193.24285 1.000 70.08251 2205 VAL A C 1
ATOM 13145 O O . VAL A 1 2205 ? 189.40571 174.70580 193.82264 1.000 63.92677 2205 VAL A O 1
ATOM 13149 N N . ARG A 1 2206 ? 190.86412 174.03468 192.22419 1.000 76.30633 2206 ARG A N 1
ATOM 13150 C CA . ARG A 1 2206 ? 191.35362 175.34980 191.82299 1.000 71.13644 2206 ARG A CA 1
ATOM 13151 C C . ARG A 1 2206 ? 191.11374 175.58065 190.33915 1.000 74.07295 2206 ARG A C 1
ATOM 13152 O O . ARG A 1 2206 ? 191.51964 174.76527 189.50660 1.000 76.45864 2206 ARG A O 1
ATOM 13160 N N . VAL A 1 2207 ? 190.50940 176.72023 190.01920 1.000 71.67363 2207 VAL A N 1
ATOM 13161 C CA . VAL A 1 2207 ? 190.10256 177.08915 188.66799 1.000 70.36036 2207 VAL A CA 1
ATOM 13162 C C . VAL A 1 2207 ? 190.80941 178.38319 188.28883 1.000 70.07703 2207 VAL A C 1
ATOM 13163 O O . VAL A 1 2207 ? 190.78239 179.35163 189.05237 1.000 72.36905 2207 VAL A O 1
ATOM 13167 N N . THR A 1 2208 ? 191.44690 178.40076 187.12082 1.000 74.07392 2208 THR A N 1
ATOM 13168 C CA . THR A 1 2208 ? 192.13232 179.58644 186.62461 1.000 76.48586 2208 THR A CA 1
ATOM 13169 C C . THR A 1 2208 ? 191.51704 180.03483 185.30415 1.000 77.16475 2208 THR A C 1
ATOM 13170 O O . THR A 1 2208 ? 191.35025 179.22676 184.38500 1.000 74.35241 2208 THR A O 1
ATOM 13174 N N . VAL A 1 2209 ? 191.19515 181.32538 185.21377 1.000 80.26330 2209 VAL A N 1
ATOM 13175 C CA . VAL A 1 2209 ? 190.69517 181.95310 183.99301 1.000 71.70514 2209 VAL A CA 1
ATOM 13176 C C . VAL A 1 2209 ? 191.71530 182.96356 183.47969 1.000 72.81116 2209 VAL A C 1
ATOM 13177 O O . VAL A 1 2209 ? 192.24413 183.77451 184.24705 1.000 75.56482 2209 VAL A O 1
ATOM 13181 N N . ASP A 1 2210 ? 192.04180 182.87070 182.19165 1.000 80.37446 2210 ASP A N 1
ATOM 13182 C CA . ASP A 1 2210 ? 192.96851 183.79704 181.54314 1.000 84.50121 2210 ASP A CA 1
ATOM 13183 C C . ASP A 1 2210 ? 192.16140 184.80496 180.74281 1.000 80.15164 2210 ASP A C 1
ATOM 13184 O O . ASP A 1 2210 ? 191.71213 184.50944 179.63718 1.000 80.98154 2210 ASP A O 1
ATOM 13189 N N . VAL A 1 2211 ? 191.98193 186.00022 181.29308 1.000 81.63530 2211 VAL A N 1
ATOM 13190 C CA . VAL A 1 2211 ? 191.48819 187.10151 180.47784 1.000 83.99770 2211 VAL A CA 1
ATOM 13191 C C . VAL A 1 2211 ? 192.64859 187.52130 179.58189 1.000 87.76317 2211 VAL A C 1
ATOM 13192 O O . VAL A 1 2211 ? 193.60028 188.14856 180.05140 1.000 92.16566 2211 VAL A O 1
ATOM 13196 N N . PHE A 1 2212 ? 192.57355 187.15412 178.29960 1.000 89.71901 2212 PHE A N 1
ATOM 13197 C CA . PHE A 1 2212 ? 193.74133 187.01172 177.42947 1.000 91.99203 2212 PHE A CA 1
ATOM 13198 C C . PHE A 1 2212 ? 194.50209 188.31395 177.22921 1.000 90.49268 2212 PHE A C 1
ATOM 13199 O O . PHE A 1 2212 ? 193.90693 189.36568 176.96993 1.000 86.85001 2212 PHE A O 1
ATOM 13207 N N . CYS A 1 2213 ? 195.83144 188.21964 177.37812 1.000 97.05634 2213 CYS A N 1
ATOM 13208 C CA . CYS A 1 2213 ? 196.76038 189.35148 177.40794 1.000 98.82937 2213 CYS A CA 1
ATOM 13209 C C . CYS A 1 2213 ? 196.38122 190.37433 178.47848 1.000 99.98650 2213 CYS A C 1
ATOM 13210 O O . CYS A 1 2213 ? 196.67944 191.56453 178.35078 1.000 98.83502 2213 CYS A O 1
ATOM 13213 N N . LYS A 1 2214 ? 195.70639 189.91329 179.53454 1.000 97.33528 2214 LYS A N 1
ATOM 13214 C CA . LYS A 1 2214 ? 195.41759 190.72788 180.70808 1.000 98.36475 2214 LYS A CA 1
ATOM 13215 C C . LYS A 1 2214 ? 195.60527 189.97274 182.02244 1.000 95.82073 2214 LYS A C 1
ATOM 13216 O O . LYS A 1 2214 ? 195.73764 190.61599 183.06973 1.000 94.63026 2214 LYS A O 1
ATOM 13222 N N . GLY A 1 2215 ? 195.68089 188.64931 182.01749 1.000 87.95741 2215 GLY A N 1
ATOM 13223 C CA . GLY A 1 2215 ? 196.06318 187.89771 183.20078 1.000 88.86562 2215 GLY A CA 1
ATOM 13224 C C . GLY A 1 2215 ? 195.30651 186.62353 183.52866 1.000 88.72657 2215 GLY A C 1
ATOM 13225 O O . GLY A 1 2215 ? 194.13651 186.45504 183.18693 1.000 88.21811 2215 GLY A O 1
ATOM 13226 N N . THR A 1 2216 ? 195.99991 185.69735 184.19359 1.000 81.84856 2216 THR A N 1
ATOM 13227 C CA . THR A 1 2216 ? 195.40128 184.49450 184.75869 1.000 79.81409 2216 THR A CA 1
ATOM 13228 C C . THR A 1 2216 ? 195.02210 184.74889 186.21281 1.000 80.48052 2216 THR A C 1
ATOM 13229 O O . THR A 1 2216 ? 195.83345 185.25765 186.98982 1.000 83.13600 2216 THR A O 1
ATOM 13233 N N . PHE A 1 2217 ? 193.79605 184.39236 186.57936 1.000 74.83467 2217 PHE A N 1
ATOM 13234 C CA . PHE A 1 2217 ? 193.27610 184.63280 187.91878 1.000 75.16247 2217 PHE A CA 1
ATOM 13235 C C . PHE A 1 2217 ? 192.62932 183.36478 188.45647 1.000 75.75921 2217 PHE A C 1
ATOM 13236 O O . PHE A 1 2217 ? 191.91725 182.67050 187.72739 1.000 81.65220 2217 PHE A O 1
ATOM 13244 N N . ARG A 1 2218 ? 192.89494 183.06158 189.73258 1.000 79.20062 2218 ARG A N 1
ATOM 13245 C CA . ARG A 1 2218 ? 192.74499 181.72270 190.29458 1.000 77.21998 2218 ARG A CA 1
ATOM 13246 C C . ARG A 1 2218 ? 191.82751 181.72128 191.50451 1.000 74.15806 2218 ARG A C 1
ATOM 13247 O O . ARG A 1 2218 ? 191.87636 182.62724 192.33435 1.000 77.94270 2218 ARG A O 1
ATOM 13255 N N . GLY A 1 2219 ? 191.01076 180.68097 191.61438 1.000 66.57297 2219 GLY A N 1
ATOM 13256 C CA . GLY A 1 2219 ? 190.09242 180.55421 192.72556 1.000 68.47496 2219 GLY A CA 1
ATOM 13257 C C . GLY A 1 2219 ? 190.03026 179.11556 193.19432 1.000 71.95396 2219 GLY A C 1
ATOM 13258 O O . GLY A 1 2219 ? 190.40115 178.19245 192.47266 1.000 72.49508 2219 GLY A O 1
ATOM 13259 N N . ILE A 1 2220 ? 189.57859 178.93521 194.43125 1.000 72.78310 2220 ILE A N 1
ATOM 13260 C CA . ILE A 1 2220 ? 189.48035 177.60641 195.01786 1.000 68.45020 2220 ILE A CA 1
ATOM 13261 C C . ILE A 1 2220 ? 188.13486 177.42478 195.70364 1.000 67.97399 2220 ILE A C 1
ATOM 13262 O O . ILE A 1 2220 ? 187.47961 178.38322 196.12143 1.000 66.48628 2220 ILE A O 1
ATOM 13267 N N . GLY A 1 2221 ? 187.72779 176.16896 195.80113 1.000 63.26593 2221 GLY A N 1
ATOM 13268 C CA . GLY A 1 2221 ? 186.49838 175.78600 196.47466 1.000 61.20156 2221 GLY A CA 1
ATOM 13269 C C . GLY A 1 2221 ? 186.44819 174.27940 196.49444 1.000 62.60795 2221 GLY A C 1
ATOM 13270 O O . GLY A 1 2221 ? 187.30400 173.61636 195.90970 1.000 61.65983 2221 GLY A O 1
ATOM 13271 N N . ARG A 1 2222 ? 185.43917 173.73460 197.17799 1.000 62.05414 2222 ARG A N 1
ATOM 13272 C CA . ARG A 1 2222 ? 185.36950 172.27807 197.27532 1.000 65.37734 2222 ARG A CA 1
ATOM 13273 C C . ARG A 1 2222 ? 185.04653 171.64010 195.92819 1.000 64.43886 2222 ARG A C 1
ATOM 13274 O O . ARG A 1 2222 ? 185.63762 170.61978 195.55856 1.000 64.89737 2222 ARG A O 1
ATOM 13282 N N . ASN A 1 2223 ? 184.14209 172.24056 195.17226 1.000 60.29000 2223 ASN A N 1
ATOM 13283 C CA . ASN A 1 2223 ? 183.68676 171.70279 193.90669 1.000 56.19362 2223 ASN A CA 1
ATOM 13284 C C . ASN A 1 2223 ? 183.99925 172.65624 192.76413 1.000 56.57353 2223 ASN A C 1
ATOM 13285 O O . ASN A 1 2223 ? 184.41124 173.79502 192.96498 1.000 61.60908 2223 ASN A O 1
ATOM 13290 N N . TYR A 1 2224 ? 183.80976 172.14186 191.55118 1.000 62.57587 2224 TYR A N 1
ATOM 13291 C CA . TYR A 1 2224 ? 184.12996 172.85723 190.32019 1.000 63.37727 2224 TYR A CA 1
ATOM 13292 C C . TYR A 1 2224 ? 183.27251 174.10549 190.14095 1.000 62.70841 2224 TYR A C 1
ATOM 13293 O O . TYR A 1 2224 ? 183.73335 175.09887 189.56735 1.000 67.85912 2224 TYR A O 1
ATOM 13302 N N . ARG A 1 2225 ? 182.04170 174.07841 190.64932 1.000 55.46417 2225 ARG A N 1
ATOM 13303 C CA . ARG A 1 2225 ? 181.09326 175.16845 190.44517 1.000 56.08621 2225 ARG A CA 1
ATOM 13304 C C . ARG A 1 2225 ? 181.48524 176.41670 191.22121 1.000 57.58543 2225 ARG A C 1
ATOM 13305 O O . ARG A 1 2225 ? 181.61489 177.50953 190.65174 1.000 61.74925 2225 ARG A O 1
ATOM 13313 N N . ILE A 1 2226 ? 181.68615 176.27062 192.52843 1.000 52.61940 2226 ILE A N 1
ATOM 13314 C CA . ILE A 1 2226 ? 182.10732 177.39738 193.34825 1.000 55.48556 2226 ILE A CA 1
ATOM 13315 C C . ILE A 1 2226 ? 183.53849 177.80422 193.00207 1.000 58.01105 2226 ILE A C 1
ATOM 13316 O O . ILE A 1 2226 ? 183.91799 178.96395 193.17568 1.000 63.46988 2226 ILE A O 1
ATOM 13321 N N . ALA A 1 2227 ? 184.32178 176.90300 192.41638 1.000 55.98054 2227 ALA A N 1
ATOM 13322 C CA . ALA A 1 2227 ? 185.66557 177.27331 191.99679 1.000 54.63664 2227 ALA A CA 1
ATOM 13323 C C . ALA A 1 2227 ? 185.66361 178.17381 190.75820 1.000 60.12259 2227 ALA A C 1
ATOM 13324 O O . ALA A 1 2227 ? 186.40239 179.16853 190.71995 1.000 58.63367 2227 ALA A O 1
ATOM 13326 N N . LYS A 1 2228 ? 184.83516 177.87790 189.74247 1.000 60.23515 2228 LYS A N 1
ATOM 13327 C CA . LYS A 1 2228 ? 184.71651 178.84175 188.64298 1.000 53.27926 2228 LYS A CA 1
ATOM 13328 C C . LYS A 1 2228 ? 184.06044 180.13546 189.08186 1.000 56.83786 2228 LYS A C 1
ATOM 13329 O O . LYS A 1 2228 ? 184.43553 181.20176 188.58938 1.000 64.75943 2228 LYS A O 1
ATOM 13335 N N . CYS A 1 2229 ? 183.06403 180.06766 189.97266 1.000 48.30348 2229 CYS A N 1
ATOM 13336 C CA . CYS A 1 2229 ? 182.41577 181.29140 190.44785 1.000 50.20985 2229 CYS A CA 1
ATOM 13337 C C . CYS A 1 2229 ? 183.39896 182.20490 191.17966 1.000 52.74843 2229 CYS A C 1
ATOM 13338 O O . CYS A 1 2229 ? 183.43332 183.42051 190.94130 1.000 51.69506 2229 CYS A O 1
ATOM 13341 N N . THR A 1 2230 ? 184.24121 181.62347 192.03363 1.000 56.70421 2230 THR A N 1
ATOM 13342 C CA . THR A 1 2230 ? 185.27025 182.37913 192.73260 1.000 53.91595 2230 THR A CA 1
ATOM 13343 C C . THR A 1 2230 ? 186.30879 182.94934 191.76855 1.000 58.61498 2230 THR A C 1
ATOM 13344 O O . THR A 1 2230 ? 186.71496 184.10881 191.91324 1.000 64.51730 2230 THR A O 1
ATOM 13348 N N . ALA A 1 2231 ? 186.73030 182.16602 190.76481 1.000 60.98298 2231 ALA A N 1
ATOM 13349 C CA . ALA A 1 2231 ? 187.68611 182.66574 189.77525 1.000 62.44361 2231 ALA A CA 1
ATOM 13350 C C . ALA A 1 2231 ? 187.11728 183.83977 188.98638 1.000 58.24381 2231 ALA A C 1
ATOM 13351 O O . ALA A 1 2231 ? 187.83061 184.80762 188.68039 1.000 64.06676 2231 ALA A O 1
ATOM 13353 N N . ALA A 1 2232 ? 185.82466 183.77637 188.67258 1.000 53.91005 2232 ALA A N 1
ATOM 13354 C CA . ALA A 1 2232 ? 185.14954 184.86769 187.98609 1.000 59.32006 2232 ALA A CA 1
ATOM 13355 C C . ALA A 1 2232 ? 185.07282 186.11949 188.84486 1.000 62.74891 2232 ALA A C 1
ATOM 13356 O O . ALA A 1 2232 ? 185.27007 187.22659 188.33953 1.000 62.53574 2232 ALA A O 1
ATOM 13358 N N . LYS A 1 2233 ? 184.76492 185.97107 190.13588 1.000 60.03495 2233 LYS A N 1
ATOM 13359 C CA . LYS A 1 2233 ? 184.76735 187.13206 191.02710 1.000 59.22430 2233 LYS A CA 1
ATOM 13360 C C . LYS A 1 2233 ? 186.15866 187.73986 191.15241 1.000 57.11743 2233 LYS A C 1
ATOM 13361 O O . LYS A 1 2233 ? 186.29733 188.96766 191.25475 1.000 61.28637 2233 LYS A O 1
ATOM 13367 N N . CYS A 1 2234 ? 187.19054 186.89267 191.09750 1.000 65.49987 2234 CYS A N 1
ATOM 13368 C CA . CYS A 1 2234 ? 188.57608 187.35270 191.14461 1.000 69.45456 2234 CYS A CA 1
ATOM 13369 C C . CYS A 1 2234 ? 188.91931 188.22207 189.94236 1.000 70.86261 2234 CYS A C 1
ATOM 13370 O O . CYS A 1 2234 ? 189.40892 189.34711 190.09792 1.000 69.74638 2234 CYS A O 1
ATOM 13373 N N . ALA A 1 2235 ? 188.64706 187.72816 188.73263 1.000 67.02186 2235 ALA A N 1
ATOM 13374 C CA . ALA A 1 2235 ? 188.94619 188.53291 187.54934 1.000 59.03333 2235 ALA A CA 1
ATOM 13375 C C . ALA A 1 2235 ? 188.02567 189.74329 187.42699 1.000 64.65257 2235 ALA A C 1
ATOM 13376 O O . ALA A 1 2235 ? 188.44186 190.77290 186.88779 1.000 68.76726 2235 ALA A O 1
ATOM 13378 N N . LEU A 1 2236 ? 186.79157 189.65492 187.93524 1.000 72.11108 2236 LEU A N 1
ATOM 13379 C CA . LEU A 1 2236 ? 185.86143 190.78158 187.87375 1.000 70.31227 2236 LEU A CA 1
ATOM 13380 C C . LEU A 1 2236 ? 186.32643 191.95163 188.72842 1.000 70.68280 2236 LEU A C 1
ATOM 13381 O O . LEU A 1 2236 ? 186.39160 193.08784 188.24951 1.000 75.13097 2236 LEU A O 1
ATOM 13386 N N . ARG A 1 2237 ? 186.64562 191.70626 190.00182 1.000 71.58474 2237 ARG A N 1
ATOM 13387 C CA . ARG A 1 2237 ? 187.15819 192.80824 190.80732 1.000 72.29276 2237 ARG A CA 1
ATOM 13388 C C . ARG A 1 2237 ? 188.60315 193.14651 190.48093 1.000 72.31777 2237 ARG A C 1
ATOM 13389 O O . ARG A 1 2237 ? 189.06882 194.21637 190.87487 1.000 73.45912 2237 ARG A O 1
ATOM 13397 N N . GLN A 1 2238 ? 189.32334 192.26824 189.78006 1.000 72.46457 2238 GLN A N 1
ATOM 13398 C CA . GLN A 1 2238 ? 190.63246 192.63705 189.25484 1.000 72.91326 2238 GLN A CA 1
ATOM 13399 C C . GLN A 1 2238 ? 190.51892 193.69339 188.16657 1.000 73.38786 2238 GLN A C 1
ATOM 13400 O O . GLN A 1 2238 ? 191.19546 194.72625 188.21860 1.000 73.83389 2238 GLN A O 1
ATOM 13406 N N . LEU A 1 2239 ? 189.66701 193.45544 187.16917 1.000 73.58195 2239 LEU A N 1
ATOM 13407 C CA . LEU A 1 2239 ? 189.56480 194.36036 186.02306 1.000 72.09745 2239 LEU A CA 1
ATOM 13408 C C . LEU A 1 2239 ? 188.57232 195.47658 186.34398 1.000 72.74881 2239 LEU A C 1
ATOM 13409 O O . LEU A 1 2239 ? 187.50624 195.59985 185.73982 1.000 73.25362 2239 LEU A O 1
ATOM 13414 N N . LYS A 1 2240 ? 188.95902 196.30909 187.30841 1.000 81.06719 2240 LYS A N 1
ATOM 13415 C CA . LYS A 1 2240 ? 188.12353 197.41552 187.75674 1.000 81.56500 2240 LYS A CA 1
ATOM 13416 C C . LYS A 1 2240 ? 188.96830 198.42137 188.53822 1.000 81.11811 2240 LYS A C 1
ATOM 13417 O O . LYS A 1 2240 ? 188.63617 199.59926 188.65409 1.000 83.61357 2240 LYS A O 1
ATOM 14689 N N . ALA C 3 132 ? 175.56989 200.87810 132.37403 1.000 31.95873 132 ALA K N 1
ATOM 14690 C CA . ALA C 3 132 ? 176.76762 200.05097 132.44346 1.000 38.18478 132 ALA K CA 1
ATOM 14691 C C . ALA C 3 132 ? 176.71038 199.09747 133.63199 1.000 43.67520 132 ALA K C 1
ATOM 14692 O O . ALA C 3 132 ? 176.42343 197.91205 133.47682 1.000 43.66023 132 ALA K O 1
ATOM 14694 N N . MET C 3 133 ? 176.98778 199.62286 134.82682 1.000 47.57179 133 MET K N 1
ATOM 14695 C CA . MET C 3 133 ? 176.97739 198.82874 136.04910 1.000 47.88182 133 MET K CA 1
ATOM 14696 C C . MET C 3 133 ? 175.62343 198.83782 136.74009 1.000 46.11226 133 MET K C 1
ATOM 14697 O O . MET C 3 133 ? 175.55397 198.67401 137.96505 1.000 45.39649 133 MET K O 1
ATOM 14702 N N . LYS C 3 134 ? 174.54909 199.04502 135.98613 1.000 29.48584 134 LYS K N 1
ATOM 14703 C CA . LYS C 3 134 ? 173.20608 198.89384 136.51825 1.000 22.85409 134 LYS K CA 1
ATOM 14704 C C . LYS C 3 134 ? 172.94541 197.43060 136.85109 1.000 32.62043 134 LYS K C 1
ATOM 14705 O O . LYS C 3 134 ? 173.51381 196.52430 136.23646 1.000 40.84597 134 LYS K O 1
ATOM 14711 N N . THR C 3 135 ? 172.09847 197.19967 137.85003 1.000 23.03084 135 THR K N 1
ATOM 14712 C CA . THR C 3 135 ? 171.72024 195.83373 138.16049 1.000 24.78838 135 THR K CA 1
ATOM 14713 C C . THR C 3 135 ? 170.83164 195.27673 137.05268 1.000 20.19874 135 THR K C 1
ATOM 14714 O O . THR C 3 135 ? 170.11177 196.02837 136.39247 1.000 26.95818 135 THR K O 1
ATOM 14718 N N . PRO C 3 136 ? 170.91781 193.97059 136.79297 1.000 12.48295 136 PRO K N 1
ATOM 14719 C CA . PRO C 3 136 ? 170.06556 193.36029 135.76325 1.000 16.06629 136 PRO K CA 1
ATOM 14720 C C . PRO C 3 136 ? 168.56714 193.49184 135.99570 1.000 16.37649 136 PRO K C 1
ATOM 14721 O O . PRO C 3 136 ? 167.81489 193.47301 135.01484 1.000 34.33584 136 PRO K O 1
ATOM 14725 N N . VAL C 3 137 ? 168.09836 193.63946 137.23586 1.000 14.10987 137 VAL K N 1
ATOM 14726 C CA . VAL C 3 137 ? 166.68692 193.96385 137.42372 1.000 14.44635 137 VAL K CA 1
ATOM 14727 C C . VAL C 3 137 ? 166.38320 195.36729 136.90497 1.000 32.82578 137 VAL K C 1
ATOM 14728 O O . VAL C 3 137 ? 165.38859 195.57733 136.20011 1.000 32.97181 137 VAL K O 1
ATOM 14732 N N . SER C 3 138 ? 167.27332 196.32844 137.15420 1.000 33.48951 138 SER K N 1
ATOM 14733 C CA . SER C 3 138 ? 167.06354 197.66245 136.61024 1.000 14.76190 138 SER K CA 1
ATOM 14734 C C . SER C 3 138 ? 167.36396 197.71298 135.11653 1.000 18.88570 138 SER K C 1
ATOM 14735 O O . SER C 3 138 ? 166.76226 198.51432 134.40071 1.000 26.87435 138 SER K O 1
ATOM 14738 N N . ILE C 3 139 ? 168.26036 196.85152 134.62795 1.000 18.92180 139 ILE K N 1
ATOM 14739 C CA . ILE C 3 139 ? 168.52814 196.75513 133.19307 1.000 11.05926 139 ILE K CA 1
ATOM 14740 C C . ILE C 3 139 ? 167.29894 196.24383 132.45039 1.000 26.02884 139 ILE K C 1
ATOM 14741 O O . ILE C 3 139 ? 166.91547 196.77945 131.40006 1.000 44.38869 139 ILE K O 1
ATOM 14746 N N . LEU C 3 140 ? 166.64313 195.22415 133.00331 1.000 18.80781 140 LEU K N 1
ATOM 14747 C CA . LEU C 3 140 ? 165.41784 194.70578 132.40827 1.000 22.83275 140 LEU K CA 1
ATOM 14748 C C . LEU C 3 140 ? 164.28305 195.71768 132.51476 1.000 26.52632 140 LEU K C 1
ATOM 14749 O O . LEU C 3 140 ? 163.48146 195.86111 131.58291 1.000 26.43731 140 LEU K O 1
ATOM 14754 N N . GLN C 3 141 ? 164.21376 196.44088 133.63666 1.000 23.99812 141 GLN K N 1
ATOM 14755 C CA . GLN C 3 141 ? 163.21469 197.49448 133.78825 1.000 20.40348 141 GLN K CA 1
ATOM 14756 C C . GLN C 3 141 ? 163.42495 198.60965 132.76826 1.000 25.74222 141 GLN K C 1
ATOM 14757 O O . GLN C 3 141 ? 162.45794 199.14906 132.22194 1.000 18.79833 141 GLN K O 1
ATOM 14763 N N . GLU C 3 142 ? 164.68495 198.95075 132.48586 1.000 38.35254 142 GLU K N 1
ATOM 14764 C CA . GLU C 3 142 ? 164.99293 199.93518 131.45341 1.000 29.72222 142 GLU K CA 1
ATOM 14765 C C . GLU C 3 142 ? 164.58657 199.44530 130.06996 1.000 24.27013 142 GLU K C 1
ATOM 14766 O O . GLU C 3 142 ? 163.99682 200.20311 129.29400 1.000 26.97516 142 GLU K O 1
ATOM 14772 N N . LEU C 3 143 ? 164.89534 198.18529 129.74005 1.000 19.60096 143 LEU K N 1
ATOM 14773 C CA . LEU C 3 143 ? 164.51153 197.64897 128.43449 1.000 30.31825 143 LEU K CA 1
ATOM 14774 C C . LEU C 3 143 ? 163.00653 197.52665 128.26772 1.000 25.08764 143 LEU K C 1
ATOM 14775 O O . LEU C 3 143 ? 162.51996 197.53074 127.13405 1.000 18.97357 143 LEU K O 1
ATOM 14780 N N . LEU C 3 144 ? 162.26266 197.40210 129.36071 1.000 36.69810 144 LEU K N 1
ATOM 14781 C CA . LEU C 3 144 ? 160.81212 197.34902 129.23112 1.000 31.82883 144 LEU K CA 1
ATOM 14782 C C . LEU C 3 144 ? 160.14624 198.71858 129.24790 1.000 35.98646 144 LEU K C 1
ATOM 14783 O O . LEU C 3 144 ? 159.17578 198.92863 128.51437 1.000 37.53853 144 LEU K O 1
ATOM 14788 N N . SER C 3 145 ? 160.64702 199.66180 130.05376 1.000 37.83559 145 SER K N 1
ATOM 14789 C CA . SER C 3 145 ? 159.99182 200.95898 130.20010 1.000 46.71368 145 SER K CA 1
ATOM 14790 C C . SER C 3 145 ? 160.09742 201.81463 128.94852 1.000 46.31557 145 SER K C 1
ATOM 14791 O O . SER C 3 145 ? 159.34259 202.78137 128.81137 1.000 42.81491 145 SER K O 1
ATOM 14794 N N . ARG C 3 146 ? 161.01657 201.49068 128.04190 1.000 51.80696 146 ARG K N 1
ATOM 14795 C CA . ARG C 3 146 ? 161.04561 202.14269 126.74400 1.000 48.73031 146 ARG K CA 1
ATOM 14796 C C . ARG C 3 146 ? 160.07406 201.51404 125.75980 1.000 44.91648 146 ARG K C 1
ATOM 14797 O O . ARG C 3 146 ? 159.92997 202.02887 124.64778 1.000 52.70603 146 ARG K O 1
ATOM 14805 N N . ARG C 3 147 ? 159.42235 200.40954 126.12501 1.000 31.58559 147 ARG K N 1
ATOM 14806 C CA . ARG C 3 147 ? 158.50804 199.72544 125.21950 1.000 36.96716 147 ARG K CA 1
ATOM 14807 C C . ARG C 3 147 ? 157.13491 199.56166 125.86057 1.000 45.13639 147 ARG K C 1
ATOM 14808 O O . ARG C 3 147 ? 156.41813 198.60270 125.56788 1.000 33.47984 147 ARG K O 1
ATOM 14816 N N . GLY C 3 148 ? 156.75501 200.48869 126.73244 1.000 54.67669 148 GLY K N 1
ATOM 14817 C CA . GLY C 3 148 ? 155.51267 200.33922 127.47801 1.000 46.24677 148 GLY K CA 1
ATOM 14818 C C . GLY C 3 148 ? 155.73910 199.46976 128.68890 1.000 45.00595 148 GLY K C 1
ATOM 14819 O O . GLY C 3 148 ? 156.59158 199.77956 129.52388 1.000 49.24738 148 GLY K O 1
ATOM 14820 N N . ILE C 3 149 ? 154.89958 198.43204 128.81512 1.000 38.13285 149 ILE K N 1
ATOM 14821 C CA . ILE C 3 149 ? 155.06871 197.17759 129.56409 1.000 33.24251 149 ILE K CA 1
ATOM 14822 C C . ILE C 3 149 ? 155.89165 197.21639 130.84826 1.000 33.19245 149 ILE K C 1
ATOM 14823 O O . ILE C 3 149 ? 157.11728 197.36474 130.81169 1.000 25.08619 149 ILE K O 1
ATOM 14828 N N . THR C 3 150 ? 155.23492 197.00999 131.98665 1.000 26.57299 150 THR K N 1
ATOM 14829 C CA . THR C 3 150 ? 155.93599 196.87893 133.25411 1.000 24.08520 150 THR K CA 1
ATOM 14830 C C . THR C 3 150 ? 155.90156 195.43095 133.71977 1.000 34.62557 150 THR K C 1
ATOM 14831 O O . THR C 3 150 ? 154.81661 194.83923 133.78337 1.000 23.42719 150 THR K O 1
ATOM 14835 N N . PRO C 3 151 ? 157.04849 194.81982 134.02101 1.000 35.50107 151 PRO K N 1
ATOM 14836 C CA . PRO C 3 151 ? 157.05331 193.42390 134.47625 1.000 20.01185 151 PRO K CA 1
ATOM 14837 C C . PRO C 3 151 ? 156.45424 193.26693 135.86578 1.000 19.45255 151 PRO K C 1
ATOM 14838 O O . PRO C 3 151 ? 156.20844 194.22799 136.59557 1.000 19.94253 151 PRO K O 1
ATOM 14842 N N . GLY C 3 152 ? 156.21566 192.00678 136.21938 1.000 20.43275 152 GLY K N 1
ATOM 14843 C CA . GLY C 3 152 ? 155.71453 191.64193 137.52942 1.000 27.08755 152 GLY K CA 1
ATOM 14844 C C . GLY C 3 152 ? 156.39643 190.40787 138.08361 1.000 21.29597 152 GLY K C 1
ATOM 14845 O O . GLY C 3 152 ? 156.49948 189.38795 137.39804 1.000 12.02504 152 GLY K O 1
ATOM 14846 N N . TYR C 3 153 ? 156.86384 190.48604 139.32461 1.000 18.29022 153 TYR K N 1
ATOM 14847 C CA . TYR C 3 153 ? 157.61026 189.40539 139.94968 1.000 8.54516 153 TYR K CA 1
ATOM 14848 C C . TYR C 3 153 ? 156.72368 188.69262 140.95603 1.000 23.99593 153 TYR K C 1
ATOM 14849 O O . TYR C 3 153 ? 156.05468 189.34138 141.76363 1.000 33.98671 153 TYR K O 1
ATOM 14858 N N . GLU C 3 154 ? 156.71206 187.36289 140.90056 1.000 22.43987 154 GLU K N 1
ATOM 14859 C CA . GLU C 3 154 ? 155.93349 186.54560 141.82123 1.000 5.08569 154 GLU K CA 1
ATOM 14860 C C . GLU C 3 154 ? 156.84030 185.48248 142.41138 1.000 14.05651 154 GLU K C 1
ATOM 14861 O O . GLU C 3 154 ? 157.58980 184.82901 141.68288 1.000 16.43787 154 GLU K O 1
ATOM 14867 N N . LEU C 3 155 ? 156.76969 185.31326 143.72457 1.000 26.73399 155 LEU K N 1
ATOM 14868 C CA . LEU C 3 155 ? 157.66569 184.41071 144.43255 1.000 24.46296 155 LEU K CA 1
ATOM 14869 C C . LEU C 3 155 ? 157.15722 182.98212 144.29067 1.000 17.41286 155 LEU K C 1
ATOM 14870 O O . LEU C 3 155 ? 156.05450 182.66501 144.74884 1.000 11.68859 155 LEU K O 1
ATOM 14875 N N . VAL C 3 156 ? 157.95340 182.12626 143.64209 1.000 15.01053 156 VAL K N 1
ATOM 14876 C CA . VAL C 3 156 ? 157.55473 180.73428 143.44751 1.000 9.50968 156 VAL K CA 1
ATOM 14877 C C . VAL C 3 156 ? 157.65527 179.96675 144.75527 1.000 22.68172 156 VAL K C 1
ATOM 14878 O O . VAL C 3 156 ? 156.66302 179.41213 145.23991 1.000 32.05412 156 VAL K O 1
ATOM 14882 N N . GLN C 3 157 ? 158.84853 179.93211 145.35173 1.000 18.46657 157 GLN K N 1
ATOM 14883 C CA . GLN C 3 157 ? 159.07282 179.03128 146.48219 1.000 22.92228 157 GLN K CA 1
ATOM 14884 C C . GLN C 3 157 ? 160.19268 179.53468 147.37148 1.000 12.05621 157 GLN K C 1
ATOM 14885 O O . GLN C 3 157 ? 161.28302 179.82684 146.88203 1.000 25.66928 157 GLN K O 1
ATOM 14891 N N . ILE C 3 158 ? 159.92273 179.62571 148.67448 1.000 7.68315 158 ILE K N 1
ATOM 14892 C CA . ILE C 3 158 ? 160.97168 179.84932 149.65956 1.000 21.37389 158 ILE K CA 1
ATOM 14893 C C . ILE C 3 158 ? 161.13832 178.54265 150.42421 1.000 25.39742 158 ILE K C 1
ATOM 14894 O O . ILE C 3 158 ? 160.19494 177.75517 150.57544 1.000 23.37797 158 ILE K O 1
ATOM 14899 N N . GLU C 3 159 ? 162.36298 178.29373 150.87124 1.000 16.67024 159 GLU K N 1
ATOM 14900 C CA . GLU C 3 159 ? 162.71669 177.02000 151.48547 1.000 26.00912 159 GLU K CA 1
ATOM 14901 C C . GLU C 3 159 ? 163.59836 177.31813 152.68020 1.000 27.92775 159 GLU K C 1
ATOM 14902 O O . GLU C 3 159 ? 164.75895 177.69826 152.50739 1.000 42.17503 159 GLU K O 1
ATOM 14908 N N . GLY C 3 160 ? 163.03994 177.16140 153.87462 1.000 33.63602 160 GLY K N 1
ATOM 14909 C CA . GLY C 3 160 ? 163.76321 177.35427 155.11435 1.000 40.60887 160 GLY K CA 1
ATOM 14910 C C . GLY C 3 160 ? 164.51158 176.13102 155.60098 1.000 46.16534 160 GLY K C 1
ATOM 14911 O O . GLY C 3 160 ? 164.06873 175.46542 156.54193 1.000 36.26824 160 GLY K O 1
ATOM 14912 N N . ALA C 3 161 ? 165.66345 175.83873 154.99826 1.000 54.22322 161 ALA K N 1
ATOM 14913 C CA . ALA C 3 161 ? 166.42967 174.65331 155.36670 1.000 49.92210 161 ALA K CA 1
ATOM 14914 C C . ALA C 3 161 ? 167.18523 174.84354 156.67423 1.000 50.84967 161 ALA K C 1
ATOM 14915 O O . ALA C 3 161 ? 166.89296 175.75531 157.45559 1.000 55.71243 161 ALA K O 1
ATOM 14917 N N . ILE C 3 162 ? 168.14580 173.95206 156.92029 1.000 54.18462 162 ILE K N 1
ATOM 14918 C CA . ILE C 3 162 ? 168.78228 173.84819 158.22720 1.000 60.80924 162 ILE K CA 1
ATOM 14919 C C . ILE C 3 162 ? 169.64629 175.07046 158.54561 1.000 59.39422 162 ILE K C 1
ATOM 14920 O O . ILE C 3 162 ? 169.79619 175.43790 159.71456 1.000 55.38888 162 ILE K O 1
ATOM 14925 N N . HIS C 3 163 ? 170.19279 175.74678 157.53708 1.000 43.19307 163 HIS K N 1
ATOM 14926 C CA . HIS C 3 163 ? 171.17526 176.78958 157.79905 1.000 33.83878 163 HIS K CA 1
ATOM 14927 C C . HIS C 3 163 ? 170.94064 178.09860 157.05625 1.000 44.25877 163 HIS K C 1
ATOM 14928 O O . HIS C 3 163 ? 171.48597 179.12416 157.48464 1.000 48.76844 163 HIS K O 1
ATOM 14935 N N . GLU C 3 164 ? 170.16470 178.10882 155.97219 1.000 39.52197 164 GLU K N 1
ATOM 14936 C CA . GLU C 3 164 ? 169.80875 179.34018 155.27759 1.000 36.08825 164 GLU K CA 1
ATOM 14937 C C . GLU C 3 164 ? 168.53166 179.09931 154.49025 1.000 32.54150 164 GLU K C 1
ATOM 14938 O O . GLU C 3 164 ? 168.26681 177.96319 154.08508 1.000 34.36536 164 GLU K O 1
ATOM 14944 N N . PRO C 3 165 ? 167.71450 180.13018 154.27567 1.000 10.14785 165 PRO K N 1
ATOM 14945 C CA . PRO C 3 165 ? 166.56187 179.98937 153.38074 1.000 10.72115 165 PRO K CA 1
ATOM 14946 C C . PRO C 3 165 ? 166.86166 180.43484 151.95666 1.000 16.87188 165 PRO K C 1
ATOM 14947 O O . PRO C 3 165 ? 167.55639 181.42214 151.71325 1.000 23.54110 165 PRO K O 1
ATOM 14951 N N . THR C 3 166 ? 166.32225 179.68667 151.00058 1.000 21.43656 166 THR K N 1
ATOM 14952 C CA . THR C 3 166 ? 166.40651 180.05865 149.59606 1.000 17.95088 166 THR K CA 1
ATOM 14953 C C . THR C 3 166 ? 165.08529 180.65026 149.13031 1.000 23.66244 166 THR K C 1
ATOM 14954 O O . THR C 3 166 ? 164.01715 180.27956 149.61679 1.000 20.75819 166 THR K O 1
ATOM 14958 N N . PHE C 3 167 ? 165.17053 181.57337 148.17248 1.000 12.82782 167 PHE K N 1
ATOM 14959 C CA . PHE C 3 167 ? 164.02080 182.26419 147.61469 1.000 0.00000 167 PHE K CA 1
ATOM 14960 C C . PHE C 3 167 ? 164.04258 182.07924 146.10988 1.000 10.50916 167 PHE K C 1
ATOM 14961 O O . PHE C 3 167 ? 165.10279 182.16726 145.48333 1.000 9.40330 167 PHE K O 1
ATOM 14969 N N . ARG C 3 168 ? 162.86935 181.83268 145.53263 1.000 15.38958 168 ARG K N 1
ATOM 14970 C CA . ARG C 3 168 ? 162.73139 181.57026 144.10535 1.000 5.33820 168 ARG K CA 1
ATOM 14971 C C . ARG C 3 168 ? 161.55316 182.37881 143.58632 1.000 7.14384 168 ARG K C 1
ATOM 14972 O O . ARG C 3 168 ? 160.40719 182.10122 143.95883 1.000 10.78199 168 ARG K O 1
ATOM 14980 N N . PHE C 3 169 ? 161.85188 183.36714 142.73603 1.000 4.19872 169 PHE K N 1
ATOM 14981 C CA . PHE C 3 169 ? 160.91570 184.28370 142.09424 1.000 8.20113 169 PHE K CA 1
ATOM 14982 C C . PHE C 3 169 ? 160.57770 183.81814 140.68588 1.000 17.79292 169 PHE K C 1
ATOM 14983 O O . PHE C 3 169 ? 161.35460 183.11652 140.03817 1.000 17.93147 169 PHE K O 1
ATOM 14991 N N . ARG C 3 170 ? 159.41849 184.26305 140.20130 1.000 21.94747 170 ARG K N 1
ATOM 14992 C CA . ARG C 3 170 ? 159.02382 184.13371 138.80360 1.000 9.58563 170 ARG K CA 1
ATOM 14993 C C . ARG C 3 170 ? 158.69222 185.51551 138.27749 1.000 14.16326 170 ARG K C 1
ATOM 14994 O O . ARG C 3 170 ? 157.92942 186.25103 138.90835 1.000 24.21515 170 ARG K O 1
ATOM 15002 N N . VAL C 3 171 ? 159.25496 185.86118 137.12689 1.000 21.15527 171 VAL K N 1
ATOM 15003 C CA . VAL C 3 171 ? 158.98864 187.13048 136.46946 1.000 17.45444 171 VAL K CA 1
ATOM 15004 C C . VAL C 3 171 ? 158.22923 186.85335 135.17619 1.000 14.73316 171 VAL K C 1
ATOM 15005 O O . VAL C 3 171 ? 158.55058 185.91242 134.43613 1.000 26.00845 171 VAL K O 1
ATOM 15009 N N . SER C 3 172 ? 157.17481 187.62689 134.94520 1.000 28.78373 172 SER K N 1
ATOM 15010 C CA . SER C 3 172 ? 156.30713 187.46220 133.79323 1.000 30.89842 172 SER K CA 1
ATOM 15011 C C . SER C 3 172 ? 156.39580 188.67528 132.88289 1.000 33.56053 172 SER K C 1
ATOM 15012 O O . SER C 3 172 ? 156.91782 189.72869 133.24855 1.000 47.41356 172 SER K O 1
ATOM 15015 N N . PHE C 3 173 ? 155.84548 188.50784 131.68316 1.000 47.91852 173 PHE K N 1
ATOM 15016 C CA . PHE C 3 173 ? 156.05489 189.43182 130.57225 1.000 51.84417 173 PHE K CA 1
ATOM 15017 C C . PHE C 3 173 ? 154.77740 189.39823 129.73228 1.000 52.50125 173 PHE K C 1
ATOM 15018 O O . PHE C 3 173 ? 154.65652 188.57762 128.81314 1.000 53.02870 173 PHE K O 1
ATOM 15026 N N . LYS C 3 174 ? 153.83895 190.28711 130.09157 1.000 58.28078 174 LYS K N 1
ATOM 15027 C CA . LYS C 3 174 ? 152.57912 190.64425 129.43122 1.000 59.85491 174 LYS K CA 1
ATOM 15028 C C . LYS C 3 174 ? 151.59832 189.48996 129.22995 1.000 63.85246 174 LYS K C 1
ATOM 15029 O O . LYS C 3 174 ? 151.91632 188.32702 129.49043 1.000 63.47502 174 LYS K O 1
ATOM 15035 N N . ASP C 3 175 ? 150.37164 189.81710 128.81103 1.000 76.60990 175 ASP K N 1
ATOM 15036 C CA . ASP C 3 175 ? 149.33740 188.81882 128.56249 1.000 81.51299 175 ASP K CA 1
ATOM 15037 C C . ASP C 3 175 ? 148.69714 188.98400 127.18939 1.000 83.83350 175 ASP K C 1
ATOM 15038 O O . ASP C 3 175 ? 147.59353 188.47521 126.96383 1.000 86.16290 175 ASP K O 1
ATOM 15043 N N . LYS C 3 176 ? 149.35347 189.68470 126.26720 1.000 84.04229 176 LYS K N 1
ATOM 15044 C CA . LYS C 3 176 ? 148.73429 190.00750 124.98797 1.000 83.77587 176 LYS K CA 1
ATOM 15045 C C . LYS C 3 176 ? 149.45714 189.39081 123.80238 1.000 84.37553 176 LYS K C 1
ATOM 15046 O O . LYS C 3 176 ? 148.80544 188.81126 122.92767 1.000 86.45328 176 LYS K O 1
ATOM 15052 N N . ASP C 3 177 ? 150.78423 189.49251 123.74055 1.000 75.75263 177 ASP K N 1
ATOM 15053 C CA . ASP C 3 177 ? 151.53427 189.07321 122.55751 1.000 71.95458 177 ASP K CA 1
ATOM 15054 C C . ASP C 3 177 ? 152.87022 188.47560 122.97797 1.000 71.91219 177 ASP K C 1
ATOM 15055 O O . ASP C 3 177 ? 153.77469 189.21223 123.38092 1.000 72.07899 177 ASP K O 1
ATOM 15060 N N . THR C 3 178 ? 153.00713 187.14856 122.81718 1.000 69.07182 178 THR K N 1
ATOM 15061 C CA . THR C 3 178 ? 154.14537 186.32276 123.22684 1.000 69.84421 178 THR K CA 1
ATOM 15062 C C . THR C 3 178 ? 154.45168 186.54700 124.70657 1.000 69.89714 178 THR K C 1
ATOM 15063 O O . THR C 3 178 ? 155.39019 187.27692 125.05235 1.000 68.93357 178 THR K O 1
ATOM 15067 N N . PRO C 3 179 ? 153.65150 185.96538 125.60816 1.000 61.81551 179 PRO K N 1
ATOM 15068 C CA . PRO C 3 179 ? 153.81414 186.23320 127.04433 1.000 64.51190 179 PRO K CA 1
ATOM 15069 C C . PRO C 3 179 ? 155.03025 185.54890 127.64663 1.000 60.06904 179 PRO K C 1
ATOM 15070 O O . PRO C 3 179 ? 154.91645 184.40479 128.09279 1.000 56.50249 179 PRO K O 1
ATOM 15074 N N . PHE C 3 180 ? 156.19405 186.20000 127.63163 1.000 50.22580 180 PHE K N 1
ATOM 15075 C CA . PHE C 3 180 ? 157.39963 185.54463 128.13668 1.000 49.11960 180 PHE K CA 1
ATOM 15076 C C . PHE C 3 180 ? 157.32879 185.37380 129.65698 1.000 54.77682 180 PHE K C 1
ATOM 15077 O O . PHE C 3 180 ? 156.60794 186.08895 130.35407 1.000 51.80840 180 PHE K O 1
ATOM 15085 N N . THR C 3 181 ? 158.08738 184.40507 130.16894 1.000 48.97464 181 THR K N 1
ATOM 15086 C CA . THR C 3 181 ? 158.16967 184.18895 131.60800 1.000 36.28173 181 THR K CA 1
ATOM 15087 C C . THR C 3 181 ? 159.46663 183.46535 131.93950 1.000 31.60457 181 THR K C 1
ATOM 15088 O O . THR C 3 181 ? 160.06497 182.80042 131.08955 1.000 35.34985 181 THR K O 1
ATOM 15092 N N . ALA C 3 182 ? 159.89283 183.61293 133.19329 1.000 27.36071 182 ALA K N 1
ATOM 15093 C CA . ALA C 3 182 ? 161.09351 182.95056 133.68787 1.000 26.01162 182 ALA K CA 1
ATOM 15094 C C . ALA C 3 182 ? 161.00655 182.84978 135.20305 1.000 18.71968 182 ALA K C 1
ATOM 15095 O O . ALA C 3 182 ? 160.15895 183.47537 135.83795 1.000 17.42062 182 ALA K O 1
ATOM 15097 N N . MET C 3 183 ? 161.89237 182.03954 135.77641 1.000 18.82464 183 MET K N 1
ATOM 15098 C CA . MET C 3 183 ? 162.02857 181.94953 137.22151 1.000 19.44839 183 MET K CA 1
ATOM 15099 C C . MET C 3 183 ? 163.50983 181.87451 137.57095 1.000 25.27487 183 MET K C 1
ATOM 15100 O O . MET C 3 183 ? 164.34714 181.47651 136.75619 1.000 16.63772 183 MET K O 1
ATOM 15105 N N . GLY C 3 184 ? 163.82295 182.28488 138.79565 1.000 26.17824 184 GLY K N 1
ATOM 15106 C CA . GLY C 3 184 ? 165.19529 182.32029 139.26866 1.000 30.09584 184 GLY K CA 1
ATOM 15107 C C . GLY C 3 184 ? 165.22365 182.26866 140.77771 1.000 21.68428 184 GLY K C 1
ATOM 15108 O O . GLY C 3 184 ? 164.19454 182.40277 141.44027 1.000 20.81864 184 GLY K O 1
ATOM 15109 N N . ALA C 3 185 ? 166.42165 182.06542 141.32427 1.000 10.09509 185 ALA K N 1
ATOM 15110 C CA . ALA C 3 185 ? 166.52317 181.78484 142.74651 1.000 14.87160 185 ALA K CA 1
ATOM 15111 C C . ALA C 3 185 ? 167.87087 182.21708 143.29494 1.000 14.34285 185 ALA K C 1
ATOM 15112 O O . ALA C 3 185 ? 168.86195 182.31960 142.57084 1.000 18.49815 185 ALA K O 1
ATOM 15114 N N . GLY C 3 186 ? 167.88760 182.43641 144.60417 1.000 8.98682 186 GLY K N 1
ATOM 15115 C CA . GLY C 3 186 ? 169.09196 182.82418 145.31714 1.000 11.14214 186 GLY K CA 1
ATOM 15116 C C . GLY C 3 186 ? 168.81920 182.82509 146.80200 1.000 16.26940 186 GLY K C 1
ATOM 15117 O O . GLY C 3 186 ? 167.67787 182.67724 147.24378 1.000 18.50944 186 GLY K O 1
ATOM 15118 N N . ARG C 3 187 ? 169.88456 183.01576 147.57646 1.000 22.00283 187 ARG K N 1
ATOM 15119 C CA . ARG C 3 187 ? 169.75538 182.96121 149.02884 1.000 27.61340 187 ARG K CA 1
ATOM 15120 C C . ARG C 3 187 ? 169.31147 184.28156 149.63834 1.000 10.35250 187 ARG K C 1
ATOM 15121 O O . ARG C 3 187 ? 169.23533 184.38480 150.86434 1.000 10.25482 187 ARG K O 1
ATOM 15129 N N . SER C 3 188 ? 169.02846 185.28201 148.81495 1.000 0.43695 188 SER K N 1
ATOM 15130 C CA . SER C 3 188 ? 168.46628 186.54444 149.25182 1.000 12.81370 188 SER K CA 1
ATOM 15131 C C . SER C 3 188 ? 167.37597 186.93132 148.27281 1.000 22.07735 188 SER K C 1
ATOM 15132 O O . SER C 3 188 ? 167.40642 186.51168 147.11466 1.000 41.96336 188 SER K O 1
ATOM 15135 N N . LYS C 3 189 ? 166.40942 187.72683 148.74584 1.000 1.94703 189 LYS K N 1
ATOM 15136 C CA . LYS C 3 189 ? 165.29395 188.13382 147.89400 1.000 0.00000 189 LYS K CA 1
ATOM 15137 C C . LYS C 3 189 ? 165.77118 188.97752 146.72688 1.000 0.00000 189 LYS K C 1
ATOM 15138 O O . LYS C 3 189 ? 165.36520 188.75320 145.58244 1.000 19.42180 189 LYS K O 1
ATOM 15144 N N . LYS C 3 190 ? 166.65389 189.94054 146.99359 1.000 6.43768 190 LYS K N 1
ATOM 15145 C CA . LYS C 3 190 ? 167.17938 190.76687 145.91583 1.000 17.25992 190 LYS K CA 1
ATOM 15146 C C . LYS C 3 190 ? 168.09142 189.97164 144.99216 1.000 15.44475 190 LYS K C 1
ATOM 15147 O O . LYS C 3 190 ? 168.08004 190.20151 143.78092 1.000 40.88730 190 LYS K O 1
ATOM 15153 N N . GLU C 3 191 ? 168.84870 189.01116 145.52853 1.000 0.00000 191 GLU K N 1
ATOM 15154 C CA . GLU C 3 191 ? 169.67160 188.14661 144.68653 1.000 11.51848 191 GLU K CA 1
ATOM 15155 C C . GLU C 3 191 ? 168.81042 187.25023 143.80209 1.000 25.05048 191 GLU K C 1
ATOM 15156 O O . GLU C 3 191 ? 169.14839 187.00133 142.64063 1.000 6.86726 191 GLU K O 1
ATOM 15162 N N . ALA C 3 192 ? 167.67025 186.79428 144.32207 1.000 28.77347 192 ALA K N 1
ATOM 15163 C CA . ALA C 3 192 ? 166.77264 185.94646 143.54366 1.000 22.54630 192 ALA K CA 1
ATOM 15164 C C . ALA C 3 192 ? 166.05059 186.73462 142.46097 1.000 18.74208 192 ALA K C 1
ATOM 15165 O O . ALA C 3 192 ? 165.88554 186.24711 141.33746 1.000 21.21704 192 ALA K O 1
ATOM 15167 N N . LYS C 3 193 ? 165.59385 187.94231 142.79088 1.000 22.06359 193 LYS K N 1
ATOM 15168 C CA . LYS C 3 193 ? 164.97262 188.81103 141.80110 1.000 5.93952 193 LYS K CA 1
ATOM 15169 C C . LYS C 3 193 ? 165.96875 189.18820 140.71232 1.000 0.59631 193 LYS K C 1
ATOM 15170 O O . LYS C 3 193 ? 165.63074 189.19743 139.52063 1.000 16.26215 193 LYS K O 1
ATOM 15176 N N . HIS C 3 194 ? 167.21892 189.44616 141.10623 1.000 17.11594 194 HIS K N 1
ATOM 15177 C CA . HIS C 3 194 ? 168.30368 189.68133 140.15926 1.000 26.54370 194 HIS K CA 1
ATOM 15178 C C . HIS C 3 194 ? 168.56201 188.47728 139.25789 1.000 33.47881 194 HIS K C 1
ATOM 15179 O O . HIS C 3 194 ? 168.77578 188.63688 138.05187 1.000 32.43645 194 HIS K O 1
ATOM 15186 N N . ALA C 3 195 ? 168.56498 187.26745 139.82005 1.000 29.31573 195 ALA K N 1
ATOM 15187 C CA . ALA C 3 195 ? 168.82819 186.08575 139.00448 1.000 29.44689 195 ALA K CA 1
ATOM 15188 C C . ALA C 3 195 ? 167.67745 185.80100 138.04995 1.000 25.56771 195 ALA K C 1
ATOM 15189 O O . ALA C 3 195 ? 167.90375 185.35149 136.92114 1.000 33.21254 195 ALA K O 1
ATOM 15191 N N . ALA C 3 196 ? 166.44087 186.06878 138.48116 1.000 27.79620 196 ALA K N 1
ATOM 15192 C CA . ALA C 3 196 ? 165.28587 185.91223 137.60110 1.000 20.36276 196 ALA K CA 1
ATOM 15193 C C . ALA C 3 196 ? 165.35651 186.87577 136.42772 1.000 18.08667 196 ALA K C 1
ATOM 15194 O O . ALA C 3 196 ? 165.14003 186.48960 135.27010 1.000 13.81140 196 ALA K O 1
ATOM 15196 N N . ALA C 3 197 ? 165.68874 188.13655 136.70909 1.000 31.80642 197 ALA K N 1
ATOM 15197 C CA . ALA C 3 197 ? 165.80243 189.11969 135.63991 1.000 21.77812 197 ALA K CA 1
ATOM 15198 C C . ALA C 3 197 ? 166.98261 188.82022 134.72435 1.000 19.63541 197 ALA K C 1
ATOM 15199 O O . ALA C 3 197 ? 166.89749 189.04109 133.51361 1.000 32.24716 197 ALA K O 1
ATOM 15201 N N . ARG C 3 198 ? 168.08368 188.30485 135.27542 1.000 10.74448 198 ARG K N 1
ATOM 15202 C CA . ARG C 3 198 ? 169.22871 187.94258 134.44398 1.000 17.58108 198 ARG K CA 1
ATOM 15203 C C . ARG C 3 198 ? 168.90517 186.76829 133.52546 1.000 24.05388 198 ARG K C 1
ATOM 15204 O O . ARG C 3 198 ? 169.32989 186.74477 132.36161 1.000 27.16153 198 ARG K O 1
ATOM 15212 N N . ALA C 3 199 ? 168.14810 185.79085 134.03079 1.000 27.85827 199 ALA K N 1
ATOM 15213 C CA . ALA C 3 199 ? 167.70576 184.68356 133.19329 1.000 16.86778 199 ALA K CA 1
ATOM 15214 C C . ALA C 3 199 ? 166.77051 185.16522 132.09567 1.000 26.00301 199 ALA K C 1
ATOM 15215 O O . ALA C 3 199 ? 166.82258 184.66645 130.96723 1.000 36.37066 199 ALA K O 1
ATOM 15217 N N . LEU C 3 200 ? 165.92058 186.15008 132.39800 1.000 36.20255 200 LEU K N 1
ATOM 15218 C CA . LEU C 3 200 ? 165.05496 186.69875 131.35455 1.000 33.62744 200 LEU K CA 1
ATOM 15219 C C . LEU C 3 200 ? 165.83810 187.49388 130.31326 1.000 31.48207 200 LEU K C 1
ATOM 15220 O O . LEU C 3 200 ? 165.47697 187.48016 129.12971 1.000 33.49668 200 LEU K O 1
ATOM 15225 N N . ILE C 3 201 ? 166.89773 188.19182 130.73096 1.000 28.11364 201 ILE K N 1
ATOM 15226 C CA . ILE C 3 201 ? 167.76845 188.87570 129.77569 1.000 32.53082 201 ILE K CA 1
ATOM 15227 C C . ILE C 3 201 ? 168.43487 187.86648 128.85342 1.000 30.35363 201 ILE K C 1
ATOM 15228 O O . ILE C 3 201 ? 168.47317 188.05172 127.63168 1.000 36.31812 201 ILE K O 1
ATOM 15233 N N . ASP C 3 202 ? 168.94261 186.77000 129.41841 1.000 31.70146 202 ASP K N 1
ATOM 15234 C CA . ASP C 3 202 ? 169.56478 185.73842 128.59297 1.000 43.91894 202 ASP K CA 1
ATOM 15235 C C . ASP C 3 202 ? 168.55240 185.04528 127.68776 1.000 37.01354 202 ASP K C 1
ATOM 15236 O O . ASP C 3 202 ? 168.90791 184.59858 126.59126 1.000 32.60954 202 ASP K O 1
ATOM 15241 N N . LYS C 3 203 ? 167.29707 184.94806 128.13061 1.000 38.13066 203 LYS K N 1
ATOM 15242 C CA . LYS C 3 203 ? 166.23892 184.41748 127.27838 1.000 38.01231 203 LYS K CA 1
ATOM 15243 C C . LYS C 3 203 ? 165.95380 185.34605 126.10396 1.000 40.16707 203 LYS K C 1
ATOM 15244 O O . LYS C 3 203 ? 165.76371 184.88347 124.97349 1.000 43.91884 203 LYS K O 1
ATOM 15250 N N . LEU C 3 204 ? 165.94104 186.65841 126.34289 1.000 36.05703 204 LEU K N 1
ATOM 15251 C CA . LEU C 3 204 ? 165.69007 187.63216 125.28760 1.000 35.26319 204 LEU K CA 1
ATOM 15252 C C . LEU C 3 204 ? 166.96020 188.07095 124.57100 1.000 35.89230 204 LEU K C 1
ATOM 15253 O O . LEU C 3 204 ? 166.99555 189.17546 124.02024 1.000 30.38445 204 LEU K O 1
ATOM 15258 N N . ILE C 3 205 ? 168.00142 187.24540 124.57964 1.000 43.74563 205 ILE K N 1
ATOM 15259 C CA . ILE C 3 205 ? 169.17136 187.47614 123.73877 1.000 46.31391 205 ILE K CA 1
ATOM 15260 C C . ILE C 3 205 ? 169.41586 186.25754 122.85051 1.000 49.73285 205 ILE K C 1
ATOM 15261 O O . ILE C 3 205 ? 169.44845 185.12363 123.32593 1.000 48.26601 205 ILE K O 1
ATOM 15266 N N . ASN C 3 250 ? 176.02441 179.52085 157.58307 1.000 137.87783 250 ASN K N 1
ATOM 15267 C CA . ASN C 3 250 ? 177.25458 180.19973 157.19306 1.000 139.52518 250 ASN K CA 1
ATOM 15268 C C . ASN C 3 250 ? 177.83141 180.95753 158.38525 1.000 138.93475 250 ASN K C 1
ATOM 15269 O O . ASN C 3 250 ? 177.41778 182.08775 158.65502 1.000 137.82362 250 ASN K O 1
ATOM 15274 N N . PRO C 3 251 ? 178.76150 180.31587 159.12422 1.000 138.51350 251 PRO K N 1
ATOM 15275 C CA . PRO C 3 251 ? 179.30870 180.95093 160.33579 1.000 139.49743 251 PRO K CA 1
ATOM 15276 C C . PRO C 3 251 ? 180.12053 182.22285 160.11697 1.000 140.18751 251 PRO K C 1
ATOM 15277 O O . PRO C 3 251 ? 179.78864 183.24692 160.72208 1.000 140.49264 251 PRO K O 1
ATOM 15281 N N . ILE C 3 252 ? 181.19585 182.15726 159.31282 1.000 127.28158 252 ILE K N 1
ATOM 15282 C CA . ILE C 3 252 ? 182.29207 183.13847 159.20440 1.000 124.78719 252 ILE K CA 1
ATOM 15283 C C . ILE C 3 252 ? 183.09602 183.26833 160.50224 1.000 126.07314 252 ILE K C 1
ATOM 15284 O O . ILE C 3 252 ? 184.33217 183.23082 160.47367 1.000 128.37720 252 ILE K O 1
ATOM 15289 N N . GLY C 3 253 ? 182.42810 183.34300 161.65335 1.000 123.56293 253 GLY K N 1
ATOM 15290 C CA . GLY C 3 253 ? 183.08936 183.45066 162.94042 1.000 121.99569 253 GLY K CA 1
ATOM 15291 C C . GLY C 3 253 ? 183.83800 182.23090 163.44091 1.000 123.91199 253 GLY K C 1
ATOM 15292 O O . GLY C 3 253 ? 184.13326 182.13875 164.63608 1.000 125.56928 253 GLY K O 1
ATOM 15293 N N . TRP C 3 254 ? 184.16441 181.28998 162.54665 1.000 123.20568 254 TRP K N 1
ATOM 15294 C CA . TRP C 3 254 ? 185.24247 180.34971 162.83036 1.000 125.39602 254 TRP K CA 1
ATOM 15295 C C . TRP C 3 254 ? 186.57047 181.07562 163.01499 1.000 125.71525 254 TRP K C 1
ATOM 15296 O O . TRP C 3 254 ? 187.43943 180.59717 163.75162 1.000 127.03354 254 TRP K O 1
ATOM 15307 N N . LEU C 3 255 ? 186.73185 182.23306 162.36511 1.000 120.86719 255 LEU K N 1
ATOM 15308 C CA . LEU C 3 255 ? 187.85904 183.11740 162.63688 1.000 120.49891 255 LEU K CA 1
ATOM 15309 C C . LEU C 3 255 ? 187.87926 183.55094 164.09780 1.000 123.50941 255 LEU K C 1
ATOM 15310 O O . LEU C 3 255 ? 188.92107 183.49747 164.75971 1.000 126.14661 255 LEU K O 1
ATOM 15315 N N . GLN C 3 256 ? 186.72389 183.94402 164.63357 1.000 125.23192 256 GLN K N 1
ATOM 15316 C CA . GLN C 3 256 ? 186.68713 184.39835 166.01849 1.000 124.22467 256 GLN K CA 1
ATOM 15317 C C . GLN C 3 256 ? 186.78417 183.23896 167.00538 1.000 125.53820 256 GLN K C 1
ATOM 15318 O O . GLN C 3 256 ? 187.34700 183.39948 168.09584 1.000 125.21808 256 GLN K O 1
ATOM 15324 N N . GLU C 3 257 ? 186.25372 182.06815 166.64024 1.000 125.89103 257 GLU K N 1
ATOM 15325 C CA . GLU C 3 257 ? 186.46569 180.86852 167.44643 1.000 123.66887 257 GLU K CA 1
ATOM 15326 C C . GLU C 3 257 ? 187.94591 180.49282 167.50081 1.000 123.84186 257 GLU K C 1
ATOM 15327 O O . GLU C 3 257 ? 188.46603 180.14255 168.56790 1.000 123.65245 257 GLU K O 1
ATOM 15333 N N . MET C 3 258 ? 188.64528 180.59297 166.36313 1.000 120.22532 258 MET K N 1
ATOM 15334 C CA . MET C 3 258 ? 190.08177 180.34101 166.31878 1.000 120.22924 258 MET K CA 1
ATOM 15335 C C . MET C 3 258 ? 190.86084 181.38270 167.11122 1.000 119.75345 258 MET K C 1
ATOM 15336 O O . MET C 3 258 ? 191.89792 181.05870 167.70223 1.000 119.73780 258 MET K O 1
ATOM 15341 N N . CYS C 3 259 ? 190.39737 182.63567 167.11081 1.000 124.97906 259 CYS K N 1
ATOM 15342 C CA . CYS C 3 259 ? 191.00134 183.65013 167.97184 1.000 124.95705 259 CYS K CA 1
ATOM 15343 C C . CYS C 3 259 ? 190.80025 183.31096 169.44308 1.000 124.66103 259 CYS K C 1
ATOM 15344 O O . CYS C 3 259 ? 191.69017 183.54179 170.26876 1.000 123.89918 259 CYS K O 1
ATOM 15347 N N . MET C 3 260 ? 189.63278 182.76408 169.78645 1.000 119.08805 260 MET K N 1
ATOM 15348 C CA . MET C 3 260 ? 189.39621 182.29194 171.14742 1.000 117.81671 260 MET K CA 1
ATOM 15349 C C . MET C 3 260 ? 190.27550 181.09375 171.49215 1.000 118.42070 260 MET K C 1
ATOM 15350 O O . MET C 3 260 ? 190.61401 180.89482 172.66376 1.000 117.35550 260 MET K O 1
ATOM 15355 N N . GLN C 3 261 ? 190.65075 180.28885 170.49184 1.000 120.65193 261 GLN K N 1
ATOM 15356 C CA . GLN C 3 261 ? 191.45874 179.09775 170.75145 1.000 118.87410 261 GLN K CA 1
ATOM 15357 C C . GLN C 3 261 ? 192.89098 179.45189 171.13289 1.000 119.04543 261 GLN K C 1
ATOM 15358 O O . GLN C 3 261 ? 193.45442 178.85974 172.05972 1.000 120.25209 261 GLN K O 1
ATOM 15364 N N . ARG C 3 262 ? 193.50246 180.40424 170.42994 1.000 112.24815 262 ARG K N 1
ATOM 15365 C CA . ARG C 3 262 ? 194.91299 180.71718 170.62059 1.000 112.48499 262 ARG K CA 1
ATOM 15366 C C . ARG C 3 262 ? 195.13065 181.87367 171.58940 1.000 113.31802 262 ARG K C 1
ATOM 15367 O O . ARG C 3 262 ? 196.10893 182.61645 171.45122 1.000 112.68966 262 ARG K O 1
ATOM 15375 N N . ARG C 3 263 ? 194.21824 182.03409 172.55572 1.000 107.08300 263 ARG K N 1
ATOM 15376 C CA . ARG C 3 263 ? 194.38704 182.88738 173.73771 1.000 105.56534 263 ARG K CA 1
ATOM 15377 C C . ARG C 3 263 ? 194.54688 184.36907 173.38407 1.000 106.97658 263 ARG K C 1
ATOM 15378 O O . ARG C 3 263 ? 195.48239 185.03803 173.82546 1.000 105.71366 263 ARG K O 1
ATOM 15386 N N . TRP C 3 264 ? 193.58835 184.89792 172.62549 1.000 109.67259 264 TRP K N 1
ATOM 15387 C CA . TRP C 3 264 ? 193.67078 186.25811 172.11335 1.000 108.21020 264 TRP K CA 1
ATOM 15388 C C . TRP C 3 264 ? 192.41060 187.05860 172.41957 1.000 109.86065 264 TRP K C 1
ATOM 15389 O O . TRP C 3 264 ? 191.32198 186.49114 172.56921 1.000 109.18744 264 TRP K O 1
ATOM 15400 N N . PRO C 3 265 ? 192.53717 188.38138 172.53363 1.000 108.91792 265 PRO K N 1
ATOM 15401 C CA . PRO C 3 265 ? 191.35904 189.26706 172.49637 1.000 106.67415 265 PRO K CA 1
ATOM 15402 C C . PRO C 3 265 ? 190.73865 189.27825 171.10861 1.000 105.35403 265 PRO K C 1
ATOM 15403 O O . PRO C 3 265 ? 191.40279 188.89058 170.13539 1.000 105.37390 265 PRO K O 1
ATOM 15407 N N . PRO C 3 266 ? 189.46684 189.68391 170.97195 1.000 106.53904 266 PRO K N 1
ATOM 15408 C CA . PRO C 3 266 ? 188.79638 189.55303 169.67612 1.000 108.72741 266 PRO K CA 1
ATOM 15409 C C . PRO C 3 266 ? 189.37527 190.50819 168.64916 1.000 110.08908 266 PRO K C 1
ATOM 15410 O O . PRO C 3 266 ? 189.91264 191.57221 169.00184 1.000 109.94784 266 PRO K O 1
ATOM 15414 N N . PRO C 3 267 ? 189.30909 190.16158 167.36440 1.000 113.78795 267 PRO K N 1
ATOM 15415 C CA . PRO C 3 267 ? 189.83759 191.05079 166.32815 1.000 111.93650 267 PRO K CA 1
ATOM 15416 C C . PRO C 3 267 ? 188.96897 192.28362 166.13784 1.000 113.26213 267 PRO K C 1
ATOM 15417 O O . PRO C 3 267 ? 187.78006 192.30743 166.46466 1.000 113.21348 267 PRO K O 1
ATOM 15421 N N . SER C 3 268 ? 189.59448 193.32481 165.59406 1.000 110.70681 268 SER K N 1
ATOM 15422 C CA . SER C 3 268 ? 188.92390 194.59099 165.31185 1.000 110.28988 268 SER K CA 1
ATOM 15423 C C . SER C 3 268 ? 189.25398 195.00195 163.88068 1.000 109.35848 268 SER K C 1
ATOM 15424 O O . SER C 3 268 ? 190.31865 195.56813 163.61634 1.000 109.73348 268 SER K O 1
ATOM 15427 N N . TYR C 3 269 ? 188.34758 194.68964 162.96244 1.000 108.66031 269 TYR K N 1
ATOM 15428 C CA . TYR C 3 269 ? 188.37833 195.28094 161.63519 1.000 108.77996 269 TYR K CA 1
ATOM 15429 C C . TYR C 3 269 ? 187.94092 196.73974 161.70641 1.000 109.81631 269 TYR K C 1
ATOM 15430 O O . TYR C 3 269 ? 187.04113 197.09506 162.47175 1.000 109.45372 269 TYR K O 1
ATOM 15439 N N . GLU C 3 270 ? 188.59813 197.59658 160.92268 1.000 104.96370 270 GLU K N 1
ATOM 15440 C CA . GLU C 3 270 ? 188.35787 199.03166 160.99048 1.000 104.15974 270 GLU K CA 1
ATOM 15441 C C . GLU C 3 270 ? 188.03948 199.59189 159.61069 1.000 102.41121 270 GLU K C 1
ATOM 15442 O O . GLU C 3 270 ? 188.56741 199.13384 158.59471 1.000 101.73788 270 GLU K O 1
ATOM 15448 N N . THR C 3 271 ? 187.15769 200.59078 159.59177 1.000 102.77606 271 THR K N 1
ATOM 15449 C CA . THR C 3 271 ? 186.73383 201.25968 158.36174 1.000 103.47999 271 THR K CA 1
ATOM 15450 C C . THR C 3 271 ? 187.87687 202.12656 157.85327 1.000 102.96713 271 THR K C 1
ATOM 15451 O O . THR C 3 271 ? 188.08831 203.24214 158.33369 1.000 102.10685 271 THR K O 1
ATOM 15455 N N . GLU C 3 272 ? 188.61245 201.62008 156.86101 1.000 107.15304 272 GLU K N 1
ATOM 15456 C CA . GLU C 3 272 ? 189.79453 202.32310 156.37362 1.000 106.66857 272 GLU K CA 1
ATOM 15457 C C . GLU C 3 272 ? 189.42446 203.48614 155.45755 1.000 106.19605 272 GLU K C 1
ATOM 15458 O O . GLU C 3 272 ? 189.74004 204.64213 155.75799 1.000 105.63440 272 GLU K O 1
ATOM 15464 N N . THR C 3 273 ? 188.75368 203.20853 154.33632 1.000 102.49601 273 THR K N 1
ATOM 15465 C CA . THR C 3 273 ? 188.40811 204.28137 153.40848 1.000 101.91824 273 THR K CA 1
ATOM 15466 C C . THR C 3 273 ? 187.18164 203.90837 152.58516 1.000 99.02243 273 THR K C 1
ATOM 15467 O O . THR C 3 273 ? 186.74809 202.75437 152.54711 1.000 98.16188 273 THR K O 1
ATOM 15471 N N . GLU C 3 274 ? 186.63937 204.91740 151.90596 1.000 90.53577 274 GLU K N 1
ATOM 15472 C CA . GLU C 3 274 ? 185.40142 204.79841 151.15163 1.000 89.47981 274 GLU K CA 1
ATOM 15473 C C . GLU C 3 274 ? 185.46441 205.73663 149.95499 1.000 91.17996 274 GLU K C 1
ATOM 15474 O O . GLU C 3 274 ? 186.30787 206.63482 149.88968 1.000 90.88914 274 GLU K O 1
ATOM 15480 N N . VAL C 3 275 ? 184.55944 205.52075 149.00597 1.000 83.74665 275 VAL K N 1
ATOM 15481 C CA . VAL C 3 275 ? 184.47378 206.33508 147.79818 1.000 80.40608 275 VAL K CA 1
ATOM 15482 C C . VAL C 3 275 ? 183.38672 207.38266 148.01157 1.000 81.73694 275 VAL K C 1
ATOM 15483 O O . VAL C 3 275 ? 182.35176 207.10295 148.63065 1.000 79.42037 275 VAL K O 1
ATOM 15487 N N . GLY C 3 276 ? 183.63134 208.60237 147.52191 1.000 84.53193 276 GLY K N 1
ATOM 15488 C CA . GLY C 3 276 ? 182.74829 209.72594 147.78784 1.000 83.24911 276 GLY K CA 1
ATOM 15489 C C . GLY C 3 276 ? 181.39232 209.65771 147.11168 1.000 83.58953 276 GLY K C 1
ATOM 15490 O O . GLY C 3 276 ? 180.46247 210.33463 147.56331 1.000 80.00545 276 GLY K O 1
ATOM 15491 N N . LEU C 3 277 ? 181.26083 208.88098 146.03562 1.000 80.69394 277 LEU K N 1
ATOM 15492 C CA . LEU C 3 277 ? 179.96862 208.74643 145.37370 1.000 77.43475 277 LEU K CA 1
ATOM 15493 C C . LEU C 3 277 ? 179.00067 207.98997 146.27996 1.000 78.03156 277 LEU K C 1
ATOM 15494 O O . LEU C 3 277 ? 179.40618 207.05563 146.96853 1.000 79.82630 277 LEU K O 1
ATOM 15499 N N . PRO C 3 278 ? 177.73077 208.38457 146.32592 1.000 60.25918 278 PRO K N 1
ATOM 15500 C CA . PRO C 3 278 ? 176.81295 207.78152 147.30017 1.000 58.19642 278 PRO K CA 1
ATOM 15501 C C . PRO C 3 278 ? 176.28995 206.41238 146.90314 1.000 61.37728 278 PRO K C 1
ATOM 15502 O O . PRO C 3 278 ? 176.13562 205.54111 147.76251 1.000 62.47853 278 PRO K O 1
ATOM 15506 N N . HIS C 3 279 ? 176.00485 206.20397 145.61759 1.000 69.82665 279 HIS K N 1
ATOM 15507 C CA . HIS C 3 279 ? 175.34620 204.97968 145.18321 1.000 65.76289 279 HIS K CA 1
ATOM 15508 C C . HIS C 3 279 ? 176.29791 203.94545 144.62079 1.000 63.36711 279 HIS K C 1
ATOM 15509 O O . HIS C 3 279 ? 175.88038 202.80521 144.40505 1.000 63.94601 279 HIS K O 1
ATOM 15516 N N . GLU C 3 280 ? 177.55402 204.30469 144.38218 1.000 68.49997 280 GLU K N 1
ATOM 15517 C CA . GLU C 3 280 ? 178.54342 203.37209 143.85624 1.000 70.66355 280 GLU K CA 1
ATOM 15518 C C . GLU C 3 280 ? 179.85076 203.51578 144.62997 1.000 73.20871 280 GLU K C 1
ATOM 15519 O O . GLU C 3 280 ? 180.93177 203.63870 144.05446 1.000 78.02483 280 GLU K O 1
ATOM 15525 N N . ARG C 3 281 ? 179.76021 203.51524 145.95924 1.000 73.03079 281 ARG K N 1
ATOM 15526 C CA . ARG C 3 281 ? 180.94161 203.58239 146.81003 1.000 72.65670 281 ARG K CA 1
ATOM 15527 C C . ARG C 3 281 ? 181.42563 202.17900 147.13453 1.000 75.35349 281 ARG K C 1
ATOM 15528 O O . ARG C 3 281 ? 180.65216 201.34516 147.61468 1.000 80.00285 281 ARG K O 1
ATOM 15536 N N . LEU C 3 282 ? 182.70702 201.92797 146.88208 1.000 78.26384 282 LEU K N 1
ATOM 15537 C CA . LEU C 3 282 ? 183.33304 200.64162 147.15998 1.000 82.03404 282 LEU K CA 1
ATOM 15538 C C . LEU C 3 282 ? 184.24058 200.81581 148.37123 1.000 80.81491 282 LEU K C 1
ATOM 15539 O O . LEU C 3 282 ? 185.29734 201.44756 148.27710 1.000 78.86453 282 LEU K O 1
ATOM 15544 N N . PHE C 3 283 ? 183.81946 200.26101 149.50344 1.000 93.45513 283 PHE K N 1
ATOM 15545 C CA . PHE C 3 283 ? 184.54643 200.40815 150.75602 1.000 94.76670 283 PHE K CA 1
ATOM 15546 C C . PHE C 3 283 ? 185.82004 199.57051 150.75356 1.000 95.51439 283 PHE K C 1
ATOM 15547 O O . PHE C 3 283 ? 185.89003 198.50999 150.12861 1.000 96.38625 283 PHE K O 1
ATOM 15555 N N . THR C 3 284 ? 186.83278 200.05918 151.46883 1.000 102.85693 284 THR K N 1
ATOM 15556 C CA . THR C 3 284 ? 188.01662 199.28438 151.81928 1.000 104.93207 284 THR K CA 1
ATOM 15557 C C . THR C 3 284 ? 188.12202 199.26948 153.33677 1.000 102.38329 284 THR K C 1
ATOM 15558 O O . THR C 3 284 ? 188.15607 200.33238 153.96982 1.000 103.93292 284 THR K O 1
ATOM 15562 N N . ILE C 3 285 ? 188.15984 198.06986 153.91272 1.000 104.43376 285 ILE K N 1
ATOM 15563 C CA . ILE C 3 285 ? 188.13489 197.86644 155.35777 1.000 105.06743 285 ILE K CA 1
ATOM 15564 C C . ILE C 3 285 ? 189.28953 196.95533 155.73896 1.000 107.62259 285 ILE K C 1
ATOM 15565 O O . ILE C 3 285 ? 189.44537 195.87678 155.16070 1.000 109.28643 285 ILE K O 1
ATOM 15570 N N . ALA C 3 286 ? 190.09065 197.38114 156.71085 1.000 114.74310 286 ALA K N 1
ATOM 15571 C CA . ALA C 3 286 ? 191.26026 196.63311 157.14497 1.000 113.93897 286 ALA K CA 1
ATOM 15572 C C . ALA C 3 286 ? 191.03784 196.04827 158.53325 1.000 114.06823 286 ALA K C 1
ATOM 15573 O O . ALA C 3 286 ? 190.46622 196.70068 159.41099 1.000 113.64130 286 ALA K O 1
ATOM 15575 N N . CYS C 3 287 ? 191.49291 194.81300 158.71792 1.000 122.30721 287 CYS K N 1
ATOM 15576 C CA . CYS C 3 287 ? 191.47173 194.13141 160.00365 1.000 122.01192 287 CYS K CA 1
ATOM 15577 C C . CYS C 3 287 ? 192.90194 193.83374 160.42121 1.000 121.70856 287 CYS K C 1
ATOM 15578 O O . CYS C 3 287 ? 193.64010 193.16160 159.69121 1.000 121.81012 287 CYS K O 1
ATOM 15581 N N . SER C 3 288 ? 193.28644 194.32126 161.59460 1.000 125.42951 288 SER K N 1
ATOM 15582 C CA . SER C 3 288 ? 194.62403 194.10949 162.12234 1.000 127.39242 288 SER K CA 1
ATOM 15583 C C . SER C 3 288 ? 194.54442 193.56937 163.54046 1.000 127.17339 288 SER K C 1
ATOM 15584 O O . SER C 3 288 ? 193.71687 194.01130 164.34292 1.000 126.18460 288 SER K O 1
ATOM 15587 N N . ILE C 3 289 ? 195.40662 192.59987 163.83190 1.000 133.19177 289 ILE K N 1
ATOM 15588 C CA . ILE C 3 289 ? 195.58929 192.06321 165.17447 1.000 132.95579 289 ILE K CA 1
ATOM 15589 C C . ILE C 3 289 ? 197.08198 192.04154 165.45779 1.000 132.16592 289 ILE K C 1
ATOM 15590 O O . ILE C 3 289 ? 197.87651 192.60235 164.69403 1.000 132.01477 289 ILE K O 1
ATOM 15595 N N . LEU C 3 290 ? 197.46803 191.40143 166.56390 1.000 136.45263 290 LEU K N 1
ATOM 15596 C CA . LEU C 3 290 ? 198.85299 191.41624 167.02472 1.000 136.74201 290 LEU K CA 1
ATOM 15597 C C . LEU C 3 290 ? 199.81772 190.71629 166.07328 1.000 137.50381 290 LEU K C 1
ATOM 15598 O O . LEU C 3 290 ? 201.03255 190.88716 166.21809 1.000 138.00467 290 LEU K O 1
ATOM 15603 N N . ASN C 3 291 ? 199.32666 189.93892 165.10849 1.000 147.80801 291 ASN K N 1
ATOM 15604 C CA . ASN C 3 291 ? 200.21246 189.17532 164.24085 1.000 149.28501 291 ASN K CA 1
ATOM 15605 C C . ASN C 3 291 ? 200.33655 189.75677 162.83844 1.000 149.63280 291 ASN K C 1
ATOM 15606 O O . ASN C 3 291 ? 201.45426 190.03637 162.39352 1.000 149.00802 291 ASN K O 1
ATOM 15611 N N . TYR C 3 292 ? 199.22802 189.95835 162.11917 1.000 151.11178 292 TYR K N 1
ATOM 15612 C CA . TYR C 3 292 ? 199.28825 190.46311 160.74849 1.000 150.39628 292 TYR K CA 1
ATOM 15613 C C . TYR C 3 292 ? 198.22099 191.53273 160.53404 1.000 149.94702 292 TYR K C 1
ATOM 15614 O O . TYR C 3 292 ? 197.49779 191.92060 161.45695 1.000 149.25810 292 TYR K O 1
ATOM 15623 N N . ARG C 3 293 ? 198.13982 192.01222 159.28764 1.000 139.50905 293 ARG K N 1
ATOM 15624 C CA . ARG C 3 293 ? 197.13719 192.96848 158.83304 1.000 138.43680 293 ARG K CA 1
ATOM 15625 C C . ARG C 3 293 ? 196.58026 192.50444 157.49417 1.000 138.97508 293 ARG K C 1
ATOM 15626 O O . ARG C 3 293 ? 197.33808 192.05182 156.63045 1.000 139.11275 293 ARG K O 1
ATOM 15634 N N . GLU C 3 294 ? 195.26267 192.62862 157.31029 1.000 136.71323 294 GLU K N 1
ATOM 15635 C CA . GLU C 3 294 ? 194.63977 192.35374 156.01930 1.000 136.53657 294 GLU K CA 1
ATOM 15636 C C . GLU C 3 294 ? 193.57302 193.40548 155.75105 1.000 134.72736 294 GLU K C 1
ATOM 15637 O O . GLU C 3 294 ? 193.28852 194.25650 156.59256 1.000 133.30096 294 GLU K O 1
ATOM 15643 N N . MET C 3 295 ? 192.98107 193.34705 154.56162 1.000 123.11689 295 MET K N 1
ATOM 15644 C CA . MET C 3 295 ? 191.98336 194.32626 154.15322 1.000 122.14554 295 MET K CA 1
ATOM 15645 C C . MET C 3 295 ? 191.08132 193.69879 153.10104 1.000 121.31716 295 MET K C 1
ATOM 15646 O O . MET C 3 295 ? 191.32932 192.59405 152.61680 1.000 121.70908 295 MET K O 1
ATOM 15651 N N . GLY C 3 296 ? 190.01925 194.42039 152.76482 1.000 102.55424 296 GLY K N 1
ATOM 15652 C CA . GLY C 3 296 ? 189.05217 193.94708 151.79661 1.000 100.43507 296 GLY K CA 1
ATOM 15653 C C . GLY C 3 296 ? 188.23774 195.06490 151.18197 1.000 100.47255 296 GLY K C 1
ATOM 15654 O O . GLY C 3 296 ? 187.82439 195.99652 151.87996 1.000 102.24694 296 GLY K O 1
ATOM 15655 N N . LYS C 3 297 ? 188.01165 194.98303 149.87239 1.000 106.62604 297 LYS K N 1
ATOM 15656 C CA . LYS C 3 297 ? 187.22587 195.95719 149.12689 1.000 106.23641 297 LYS K CA 1
ATOM 15657 C C . LYS C 3 297 ? 185.88746 195.33828 148.75293 1.000 105.94823 297 LYS K C 1
ATOM 15658 O O . LYS C 3 297 ? 185.84214 194.22521 148.22030 1.000 106.78062 297 LYS K O 1
ATOM 15664 N N . GLY C 3 298 ? 184.80404 196.06181 149.02258 1.000 93.97684 298 GLY K N 1
ATOM 15665 C CA . GLY C 3 298 ? 183.47720 195.55053 148.74926 1.000 91.97992 298 GLY K CA 1
ATOM 15666 C C . GLY C 3 298 ? 182.56413 196.62066 148.18599 1.000 90.37606 298 GLY K C 1
ATOM 15667 O O . GLY C 3 298 ? 182.75843 197.81682 148.40834 1.000 89.77446 298 GLY K O 1
ATOM 15668 N N . LYS C 3 299 ? 181.54711 196.15992 147.44686 1.000 76.84035 299 LYS K N 1
ATOM 15669 C CA . LYS C 3 299 ? 180.52885 197.07595 146.94051 1.000 75.99428 299 LYS K CA 1
ATOM 15670 C C . LYS C 3 299 ? 179.67157 197.63433 148.07111 1.000 72.01919 299 LYS K C 1
ATOM 15671 O O . LYS C 3 299 ? 179.13602 198.73915 147.94977 1.000 68.22103 299 LYS K O 1
ATOM 15677 N N . SER C 3 300 ? 179.54796 196.90228 149.17363 1.000 75.72994 300 SER K N 1
ATOM 15678 C CA . SER C 3 300 ? 179.01502 197.41195 150.42433 1.000 73.84355 300 SER K CA 1
ATOM 15679 C C . SER C 3 300 ? 180.04816 197.12220 151.50238 1.000 82.39312 300 SER K C 1
ATOM 15680 O O . SER C 3 300 ? 181.00602 196.38069 151.27620 1.000 83.42679 300 SER K O 1
ATOM 15683 N N . LYS C 3 301 ? 179.88927 197.73016 152.67939 1.000 89.29644 301 LYS K N 1
ATOM 15684 C CA . LYS C 3 301 ? 180.91334 197.52044 153.69560 1.000 85.83308 301 LYS K CA 1
ATOM 15685 C C . LYS C 3 301 ? 180.78078 196.17014 154.37935 1.000 83.27726 301 LYS K C 1
ATOM 15686 O O . LYS C 3 301 ? 181.76370 195.68269 154.94619 1.000 81.31689 301 LYS K O 1
ATOM 15692 N N . LYS C 3 302 ? 179.59667 195.55335 154.32894 1.000 79.92424 302 LYS K N 1
ATOM 15693 C CA . LYS C 3 302 ? 179.43295 194.22089 154.89765 1.000 76.81335 302 LYS K CA 1
ATOM 15694 C C . LYS C 3 302 ? 180.22699 193.19244 154.10849 1.000 75.93164 302 LYS K C 1
ATOM 15695 O O . LYS C 3 302 ? 181.03008 192.44888 154.67783 1.000 82.03530 302 LYS K O 1
ATOM 15701 N N . ILE C 3 303 ? 180.05375 193.17436 152.78492 1.000 82.89354 303 ILE K N 1
ATOM 15702 C CA . ILE C 3 303 ? 180.84208 192.28941 151.93834 1.000 86.45527 303 ILE K CA 1
ATOM 15703 C C . ILE C 3 303 ? 182.31165 192.70520 151.93166 1.000 89.82072 303 ILE K C 1
ATOM 15704 O O . ILE C 3 303 ? 183.19158 191.86144 151.70556 1.000 89.98128 303 ILE K O 1
ATOM 15709 N N . ALA C 3 304 ? 182.60541 193.97500 152.24065 1.000 88.96629 304 ALA K N 1
ATOM 15710 C CA . ALA C 3 304 ? 183.98737 194.37940 152.47469 1.000 87.84721 304 ALA K CA 1
ATOM 15711 C C . ALA C 3 304 ? 184.55957 193.68989 153.70588 1.000 92.01493 304 ALA K C 1
ATOM 15712 O O . ALA C 3 304 ? 185.69820 193.20370 153.67715 1.000 93.69206 304 ALA K O 1
ATOM 15714 N N . LYS C 3 305 ? 183.77219 193.60822 154.78636 1.000 92.28122 305 LYS K N 1
ATOM 15715 C CA . LYS C 3 305 ? 184.21328 192.86561 155.96454 1.000 90.83784 305 LYS K CA 1
ATOM 15716 C C . LYS C 3 305 ? 184.33470 191.37889 155.67100 1.000 86.88560 305 LYS K C 1
ATOM 15717 O O . LYS C 3 305 ? 185.21845 190.72795 156.22351 1.000 85.74863 305 LYS K O 1
ATOM 15723 N N . ARG C 3 306 ? 183.45258 190.82565 154.83233 1.000 87.01859 306 ARG K N 1
ATOM 15724 C CA . ARG C 3 306 ? 183.54556 189.40000 154.51427 1.000 88.30705 306 ARG K CA 1
ATOM 15725 C C . ARG C 3 306 ? 184.81682 189.09567 153.74346 1.000 91.23948 306 ARG K C 1
ATOM 15726 O O . ARG C 3 306 ? 185.50364 188.11321 154.03864 1.000 92.65455 306 ARG K O 1
ATOM 15734 N N . LEU C 3 307 ? 185.15438 189.93832 152.76588 1.000 93.98637 307 LEU K N 1
ATOM 15735 C CA . LEU C 3 307 ? 186.37097 189.71260 151.99418 1.000 92.79535 307 LEU K CA 1
ATOM 15736 C C . LEU C 3 307 ? 187.61582 189.94533 152.84588 1.000 95.81440 307 LEU K C 1
ATOM 15737 O O . LEU C 3 307 ? 188.58422 189.17732 152.76088 1.000 96.34617 307 LEU K O 1
ATOM 15742 N N . ALA C 3 308 ? 187.59100 190.97420 153.70212 1.000 107.88544 308 ALA K N 1
ATOM 15743 C CA . ALA C 3 308 ? 188.71316 191.23379 154.59895 1.000 109.34271 308 ALA K CA 1
ATOM 15744 C C . ALA C 3 308 ? 188.89410 190.11809 155.62237 1.000 111.22910 308 ALA K C 1
ATOM 15745 O O . ALA C 3 308 ? 190.02293 189.69906 155.89129 1.000 111.55342 308 ALA K O 1
ATOM 15747 N N . ALA C 3 309 ? 187.79806 189.62614 156.20604 1.000 114.43808 309 ALA K N 1
ATOM 15748 C CA . ALA C 3 309 ? 187.88178 188.54738 157.18072 1.000 112.24056 309 ALA K CA 1
ATOM 15749 C C . ALA C 3 309 ? 188.25942 187.22888 156.52638 1.000 111.44570 309 ALA K C 1
ATOM 15750 O O . ALA C 3 309 ? 188.93824 186.41497 157.15219 1.000 112.14354 309 ALA K O 1
ATOM 15752 N N . HIS C 3 310 ? 187.84489 187.00011 155.27671 1.000 113.45444 310 HIS K N 1
ATOM 15753 C CA . HIS C 3 310 ? 188.32143 185.83017 154.54744 1.000 114.33116 310 HIS K CA 1
ATOM 15754 C C . HIS C 3 310 ? 189.81659 185.91273 154.27636 1.000 115.57098 310 HIS K C 1
ATOM 15755 O O . HIS C 3 310 ? 190.53196 184.91786 154.43308 1.000 116.93454 310 HIS K O 1
ATOM 15762 N N . ARG C 3 311 ? 190.31337 187.09380 153.90172 1.000 123.28030 311 ARG K N 1
ATOM 15763 C CA . ARG C 3 311 ? 191.74879 187.24027 153.68041 1.000 124.48318 311 ARG K CA 1
ATOM 15764 C C . ARG C 3 311 ? 192.54264 187.14487 154.98086 1.000 126.14959 311 ARG K C 1
ATOM 15765 O O . ARG C 3 311 ? 193.64270 186.58617 154.98921 1.000 126.89698 311 ARG K O 1
ATOM 15773 N N . MET C 3 312 ? 191.99344 187.63723 156.09275 1.000 139.76729 312 MET K N 1
ATOM 15774 C CA . MET C 3 312 ? 192.70207 187.54958 157.36684 1.000 140.74437 312 MET K CA 1
ATOM 15775 C C . MET C 3 312 ? 192.64089 186.14161 157.94780 1.000 140.80409 312 MET K C 1
ATOM 15776 O O . MET C 3 312 ? 193.60425 185.68366 158.57171 1.000 140.47883 312 MET K O 1
ATOM 15781 N N . TRP C 3 313 ? 191.51915 185.44412 157.75096 1.000 139.30336 313 TRP K N 1
ATOM 15782 C CA . TRP C 3 313 ? 191.42415 184.04163 158.13071 1.000 138.75638 313 TRP K CA 1
ATOM 15783 C C . TRP C 3 313 ? 192.38091 183.19885 157.30456 1.000 139.16888 313 TRP K C 1
ATOM 15784 O O . TRP C 3 313 ? 193.01063 182.27355 157.82374 1.000 138.36458 313 TRP K O 1
ATOM 15795 N N . MET C 3 314 ? 192.51521 183.52731 156.01832 1.000 149.44205 314 MET K N 1
ATOM 15796 C CA . MET C 3 314 ? 193.50306 182.88526 155.16256 1.000 149.32056 314 MET K CA 1
ATOM 15797 C C . MET C 3 314 ? 194.92170 183.17157 155.64357 1.000 148.54306 314 MET K C 1
ATOM 15798 O O . MET C 3 314 ? 195.76657 182.26976 155.67829 1.000 148.57282 314 MET K O 1
ATOM 15803 N N . ARG C 3 315 ? 195.18847 184.41955 156.04051 1.000 146.77669 315 ARG K N 1
ATOM 15804 C CA . ARG C 3 315 ? 196.51467 184.80809 156.51153 1.000 147.73080 315 ARG K CA 1
ATOM 15805 C C . ARG C 3 315 ? 196.88343 184.10160 157.81395 1.000 149.10034 315 ARG K C 1
ATOM 15806 O O . ARG C 3 315 ? 198.02771 183.66335 157.98583 1.000 149.31304 315 ARG K O 1
ATOM 15814 N N . LEU C 3 316 ? 195.92943 183.97780 158.73938 1.000 150.95366 316 LEU K N 1
ATOM 15815 C CA . LEU C 3 316 ? 196.19462 183.30275 160.00609 1.000 150.57373 316 LEU K CA 1
ATOM 15816 C C . LEU C 3 316 ? 196.11236 181.78574 159.90073 1.000 150.60237 316 LEU K C 1
ATOM 15817 O O . LEU C 3 316 ? 196.62013 181.08623 160.78114 1.000 150.40858 316 LEU K O 1
ATOM 15822 N N . GLN C 3 317 ? 195.46288 181.25382 158.87166 1.000 153.05841 317 GLN K N 1
ATOM 15823 C CA . GLN C 3 317 ? 195.37216 179.81293 158.71183 1.000 153.15655 317 GLN K CA 1
ATOM 15824 C C . GLN C 3 317 ? 196.39517 179.27606 157.72427 1.000 154.41549 317 GLN K C 1
ATOM 15825 O O . GLN C 3 317 ? 196.46577 178.05963 157.52350 1.000 154.58042 317 GLN K O 1
ATOM 15831 N N . GLU C 3 318 ? 197.18018 180.15168 157.09823 1.000 166.53080 318 GLU K N 1
ATOM 15832 C CA . GLU C 3 318 ? 198.34871 179.71763 156.34133 1.000 167.08874 318 GLU K CA 1
ATOM 15833 C C . GLU C 3 318 ? 199.57892 179.67351 157.24363 1.000 166.93702 318 GLU K C 1
ATOM 15834 O O . GLU C 3 318 ? 200.22537 178.62979 157.37350 1.000 167.88808 318 GLU K O 1
ATOM 15840 N N . THR C 3 319 ? 199.90273 180.79512 157.88707 1.000 159.35917 319 THR K N 1
ATOM 15841 C CA . THR C 3 319 ? 200.99018 180.86459 158.86211 1.000 159.11737 319 THR K CA 1
ATOM 15842 C C . THR C 3 319 ? 200.41812 181.41213 160.16355 1.000 159.54459 319 THR K C 1
ATOM 15843 O O . THR C 3 319 ? 200.37744 182.63551 160.36908 1.000 159.98306 319 THR K O 1
ATOM 15847 N N . PRO C 3 320 ? 199.93725 180.54199 161.06652 1.000 156.14221 320 PRO K N 1
ATOM 15848 C CA . PRO C 3 320 ? 199.47755 180.95839 162.39476 1.000 155.30668 320 PRO K CA 1
ATOM 15849 C C . PRO C 3 320 ? 200.59985 181.49975 163.26799 1.000 154.56030 320 PRO K C 1
ATOM 15850 O O . PRO C 3 320 ? 200.41731 182.56305 163.85584 1.000 154.44492 320 PRO K O 1
ATOM 15854 N N . THR C 3 358 ? 224.18297 166.57809 194.31450 1.000 133.88762 358 THR K N 1
ATOM 15855 C CA . THR C 3 358 ? 223.19180 167.17391 193.42932 1.000 134.38233 358 THR K CA 1
ATOM 15856 C C . THR C 3 358 ? 223.80538 167.47510 192.07773 1.000 135.31500 358 THR K C 1
ATOM 15857 O O . THR C 3 358 ? 224.99578 167.25114 191.86743 1.000 135.90085 358 THR K O 1
ATOM 15861 N N . GLN C 3 359 ? 222.97143 167.97297 191.16143 1.000 146.14793 359 GLN K N 1
ATOM 15862 C CA . GLN C 3 359 ? 223.45468 168.36768 189.84246 1.000 147.42944 359 GLN K CA 1
ATOM 15863 C C . GLN C 3 359 ? 224.41564 169.54641 189.93236 1.000 147.71290 359 GLN K C 1
ATOM 15864 O O . GLN C 3 359 ? 225.35041 169.64963 189.12855 1.000 147.42224 359 GLN K O 1
ATOM 15870 N N . HIS C 3 360 ? 224.19642 170.44123 190.89985 1.000 146.29515 360 HIS K N 1
ATOM 15871 C CA . HIS C 3 360 ? 225.16047 171.49901 191.17914 1.000 145.52700 360 HIS K CA 1
ATOM 15872 C C . HIS C 3 360 ? 226.48240 170.91531 191.65471 1.000 144.63588 360 HIS K C 1
ATOM 15873 O O . HIS C 3 360 ? 227.55561 171.35735 191.22941 1.000 144.02302 360 HIS K O 1
ATOM 15880 N N . SER C 3 361 ? 226.41788 169.90000 192.51592 1.000 137.46415 361 SER K N 1
ATOM 15881 C CA . SER C 3 361 ? 227.62315 169.24127 193.00072 1.000 136.18049 361 SER K CA 1
ATOM 15882 C C . SER C 3 361 ? 228.33122 168.49072 191.88039 1.000 136.89582 361 SER K C 1
ATOM 15883 O O . SER C 3 361 ? 229.56609 168.47436 191.82179 1.000 137.92254 361 SER K O 1
ATOM 15886 N N . ASN C 3 362 ? 227.56454 167.88025 190.97142 1.000 142.22082 362 ASN K N 1
ATOM 15887 C CA . ASN C 3 362 ? 228.16236 167.22063 189.81396 1.000 143.83003 362 ASN K CA 1
ATOM 15888 C C . ASN C 3 362 ? 228.81144 168.22397 188.86916 1.000 144.39624 362 ASN K C 1
ATOM 15889 O O . ASN C 3 362 ? 229.86282 167.93838 188.28549 1.000 144.59308 362 ASN K O 1
ATOM 15894 N N . LYS C 3 363 ? 228.20335 169.40237 188.70655 1.000 146.77054 363 LYS K N 1
ATOM 15895 C CA . LYS C 3 363 ? 228.82116 170.44981 187.89768 1.000 146.44773 363 LYS K CA 1
ATOM 15896 C C . LYS C 3 363 ? 230.12320 170.93909 188.52478 1.000 146.42815 363 LYS K C 1
ATOM 15897 O O . LYS C 3 363 ? 231.11490 171.16928 187.81400 1.000 146.42588 363 LYS K O 1
ATOM 15903 N N . VAL C 3 364 ? 230.13030 171.09702 189.85605 1.000 137.75046 364 VAL K N 1
ATOM 15904 C CA . VAL C 3 364 ? 231.34266 171.47291 190.58481 1.000 137.26229 364 VAL K CA 1
ATOM 15905 C C . VAL C 3 364 ? 232.42680 170.42094 190.40109 1.000 137.24608 364 VAL K C 1
ATOM 15906 O O . VAL C 3 364 ? 233.59475 170.75018 190.14206 1.000 135.53205 364 VAL K O 1
ATOM 15910 N N . SER C 3 365 ? 232.04393 169.14218 190.48229 1.000 139.40727 365 SER K N 1
ATOM 15911 C CA . SER C 3 365 ? 232.98439 168.05107 190.24606 1.000 139.21599 365 SER K CA 1
ATOM 15912 C C . SER C 3 365 ? 233.51647 168.07297 188.81748 1.000 138.78841 365 SER K C 1
ATOM 15913 O O . SER C 3 365 ? 234.69951 167.80028 188.58907 1.000 137.33345 365 SER K O 1
ATOM 15916 N N . GLN C 3 366 ? 232.66752 168.44009 187.85129 1.000 148.32065 366 GLN K N 1
ATOM 15917 C CA . GLN C 3 366 ? 233.09306 168.48199 186.45415 1.000 148.76191 366 GLN K CA 1
ATOM 15918 C C . GLN C 3 366 ? 234.13357 169.56920 186.20609 1.000 148.46341 366 GLN K C 1
ATOM 15919 O O . GLN C 3 366 ? 235.20030 169.29713 185.63615 1.000 148.33476 366 GLN K O 1
ATOM 15925 N N . PHE C 3 367 ? 233.86201 170.81280 186.62404 1.000 132.19359 367 PHE K N 1
ATOM 15926 C CA . PHE C 3 367 ? 234.88189 171.79447 186.26000 1.000 130.29989 367 PHE K CA 1
ATOM 15927 C C . PHE C 3 367 ? 236.07174 171.75225 187.21428 1.000 129.12154 367 PHE K C 1
ATOM 15928 O O . PHE C 3 367 ? 237.15374 172.22507 186.85007 1.000 127.49877 367 PHE K O 1
ATOM 15936 N N . HIS C 3 368 ? 235.92853 171.14592 188.39677 1.000 125.57484 368 HIS K N 1
ATOM 15937 C CA . HIS C 3 368 ? 237.12051 170.87750 189.18637 1.000 124.76145 368 HIS K CA 1
ATOM 15938 C C . HIS C 3 368 ? 237.94231 169.75067 188.58390 1.000 124.36034 368 HIS K C 1
ATOM 15939 O O . HIS C 3 368 ? 239.16467 169.74491 188.73160 1.000 124.49583 368 HIS K O 1
ATOM 15946 N N . LYS C 3 369 ? 237.30181 168.81281 187.87919 1.000 126.79517 369 LYS K N 1
ATOM 15947 C CA . LYS C 3 369 ? 238.05042 167.85980 187.06761 1.000 126.92795 369 LYS K CA 1
ATOM 15948 C C . LYS C 3 369 ? 238.80056 168.57342 185.95184 1.000 128.24385 369 LYS K C 1
ATOM 15949 O O . LYS C 3 369 ? 239.93372 168.20538 185.62813 1.000 128.40600 369 LYS K O 1
ATOM 15955 N N . THR C 3 370 ? 238.17345 169.58053 185.33488 1.000 130.03688 370 THR K N 1
ATOM 15956 C CA . THR C 3 370 ? 238.86964 170.33529 184.28838 1.000 130.08238 370 THR K CA 1
ATOM 15957 C C . THR C 3 370 ? 240.06365 171.10523 184.85053 1.000 128.97376 370 THR K C 1
ATOM 15958 O O . THR C 3 370 ? 241.13836 171.13459 184.23748 1.000 129.91923 370 THR K O 1
ATOM 15962 N N . LEU C 3 371 ? 239.90199 171.72119 186.02139 1.000 123.15599 371 LEU K N 1
ATOM 15963 C CA . LEU C 3 371 ? 241.02844 172.41559 186.63606 1.000 123.81374 371 LEU K CA 1
ATOM 15964 C C . LEU C 3 371 ? 242.07841 171.43804 187.15142 1.000 123.14647 371 LEU K C 1
ATOM 15965 O O . LEU C 3 371 ? 243.26223 171.78472 187.22792 1.000 124.56653 371 LEU K O 1
ATOM 15970 N N . LYS C 3 372 ? 241.66843 170.21665 187.49581 1.000 122.23811 372 LYS K N 1
ATOM 15971 C CA . LYS C 3 372 ? 242.62171 169.15482 187.79610 1.000 122.94971 372 LYS K CA 1
ATOM 15972 C C . LYS C 3 372 ? 243.43559 168.77623 186.56901 1.000 124.15291 372 LYS K C 1
ATOM 15973 O O . LYS C 3 372 ? 244.65214 168.57576 186.65745 1.000 123.62431 372 LYS K O 1
ATOM 15979 N N . ASN C 3 373 ? 242.76710 168.64957 185.42071 1.000 130.50180 373 ASN K N 1
ATOM 15980 C CA . ASN C 3 373 ? 243.45389 168.35395 184.16979 1.000 130.78864 373 ASN K CA 1
ATOM 15981 C C . ASN C 3 373 ? 244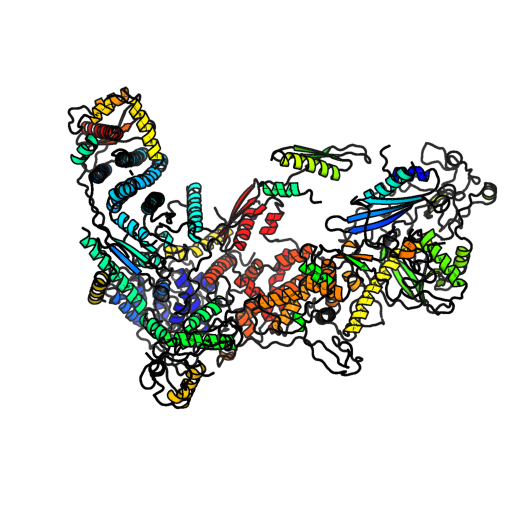.37177 169.49648 183.75960 1.000 130.92222 373 ASN K C 1
ATOM 15982 O O . ASN C 3 373 ? 245.37501 169.27312 183.07277 1.000 131.96977 373 ASN K O 1
ATOM 15987 N N . ALA C 3 374 ? 244.04050 170.71997 184.16440 1.000 126.19599 374 ALA K N 1
ATOM 15988 C CA . ALA C 3 374 ? 244.91698 171.85714 183.92821 1.000 125.63656 374 ALA K CA 1
ATOM 15989 C C . ALA C 3 374 ? 245.98436 172.03191 185.00415 1.000 125.29675 374 ALA K C 1
ATOM 15990 O O . ALA C 3 374 ? 246.87365 172.87261 184.82663 1.000 124.44357 374 ALA K O 1
ATOM 15992 N N . THR C 3 375 ? 245.90277 171.30274 186.12237 1.000 124.84506 375 THR K N 1
ATOM 15993 C CA . THR C 3 375 ? 246.90205 171.45004 187.17741 1.000 124.84477 375 THR K CA 1
ATOM 15994 C C . THR C 3 375 ? 248.28847 170.98858 186.75234 1.000 124.26679 375 THR K C 1
ATOM 15995 O O . THR C 3 375 ? 249.17518 171.81834 186.54993 1.000 123.49638 375 THR K O 1
ATOM 15999 N N . GLY C 3 376 ? 248.47676 169.68246 186.55279 1.000 131.81607 376 GLY K N 1
ATOM 16000 C CA . GLY C 3 376 ? 249.76060 169.13891 186.15266 1.000 132.69584 376 GLY K CA 1
ATOM 16001 C C . GLY C 3 376 ? 250.26042 168.08288 187.13237 1.000 133.28558 376 GLY K C 1
ATOM 16002 O O . GLY C 3 376 ? 249.47212 167.33585 187.72229 1.000 132.06574 376 GLY K O 1
ATOM 16003 N N . LYS C 3 377 ? 251.58431 168.03952 187.30422 1.000 141.74434 377 LYS K N 1
ATOM 16004 C CA . LYS C 3 377 ? 252.25308 166.92695 187.97147 1.000 141.78691 377 LYS K CA 1
ATOM 16005 C C . LYS C 3 377 ? 252.07235 166.93180 189.48498 1.000 141.15170 377 LYS K C 1
ATOM 16006 O O . LYS C 3 377 ? 252.22956 165.87749 190.11911 1.000 141.40253 377 LYS K O 1
ATOM 16012 N N . LYS C 3 378 ? 251.73927 168.08384 190.07482 1.000 137.10632 378 LYS K N 1
ATOM 16013 C CA . LYS C 3 378 ? 251.62174 168.17241 191.52564 1.000 136.91480 378 LYS K CA 1
ATOM 16014 C C . LYS C 3 378 ? 250.43171 167.39703 192.07321 1.000 136.68911 378 LYS K C 1
ATOM 16015 O O . LYS C 3 378 ? 250.45367 167.02247 193.24495 1.000 136.63819 378 LYS K O 1
ATOM 16021 N N . LEU C 3 379 ? 249.42130 167.10716 191.25299 1.000 131.53230 379 LEU K N 1
ATOM 16022 C CA . LEU C 3 379 ? 248.34401 166.22866 191.69944 1.000 131.34625 379 LEU K CA 1
ATOM 16023 C C . LEU C 3 379 ? 248.83584 164.80216 191.91549 1.000 130.95000 379 LEU K C 1
ATOM 16024 O O . LEU C 3 379 ? 248.50774 164.16767 192.92396 1.000 129.47102 379 LEU K O 1
ATOM 16029 N N . LEU C 3 380 ? 249.62011 164.27728 190.97266 1.000 133.27956 380 LEU K N 1
ATOM 16030 C CA . LEU C 3 380 ? 250.15433 162.92785 191.12447 1.000 133.43583 380 LEU K CA 1
ATOM 16031 C C . LEU C 3 380 ? 251.21961 162.86746 192.21156 1.000 132.70973 380 LEU K C 1
ATOM 16032 O O . LEU C 3 380 ? 251.32268 161.85589 192.91962 1.000 130.96863 380 LEU K O 1
ATOM 16037 N N . LYS C 3 381 ? 252.01035 163.93731 192.36095 1.000 135.28629 381 LYS K N 1
ATOM 16038 C CA . LYS C 3 381 ? 252.92594 164.02715 193.49633 1.000 134.56526 381 LYS K CA 1
ATOM 16039 C C . LYS C 3 381 ? 252.16621 164.06023 194.81568 1.000 134.16512 381 LYS K C 1
ATOM 16040 O O . LYS C 3 381 ? 252.58937 163.44568 195.79935 1.000 134.24076 381 LYS K O 1
ATOM 16046 N N . LEU C 3 382 ? 251.03841 164.76948 194.84606 1.000 123.17464 382 LEU K N 1
ATOM 16047 C CA . LEU C 3 382 ? 250.18294 164.81272 196.02245 1.000 122.30083 382 LEU K CA 1
ATOM 16048 C C . LEU C 3 382 ? 249.60821 163.44294 196.34525 1.000 121.05257 382 LEU K C 1
ATOM 16049 O O . LEU C 3 382 ? 249.52991 163.05730 197.51706 1.000 119.14998 382 LEU K O 1
ATOM 16054 N N . GLN C 3 383 ? 249.19528 162.70411 195.31346 1.000 120.24094 383 GLN K N 1
ATOM 16055 C CA . GLN C 3 383 ? 248.69331 161.34750 195.50286 1.000 120.71195 383 GLN K CA 1
ATOM 16056 C C . GLN C 3 383 ? 249.76796 160.42934 196.06329 1.000 121.81503 383 GLN K C 1
ATOM 16057 O O . GLN C 3 383 ? 249.52520 159.67848 197.01491 1.000 122.20513 383 GLN K O 1
ATOM 16063 N N . LYS C 3 384 ? 250.97235 160.49111 195.50145 1.000 125.26850 384 LYS K N 1
ATOM 16064 C CA . LYS C 3 384 ? 252.02200 159.55216 195.86040 1.000 125.27917 384 LYS K CA 1
ATOM 16065 C C . LYS C 3 384 ? 252.90521 160.05447 196.99742 1.000 125.27582 384 LYS K C 1
ATOM 16066 O O . LYS C 3 384 ? 254.02346 159.55604 197.16753 1.000 126.02740 384 LYS K O 1
ATOM 16072 N N . THR C 3 385 ? 252.43223 161.02527 197.77576 1.000 122.13323 385 THR K N 1
ATOM 16073 C CA . THR C 3 385 ? 253.11574 161.46361 198.98520 1.000 121.95378 385 THR K CA 1
ATOM 16074 C C . THR C 3 385 ? 252.14024 161.42831 200.14751 1.000 121.87855 385 THR K C 1
ATOM 16075 O O . THR C 3 385 ? 251.02092 161.93905 200.03961 1.000 121.40384 385 THR K O 1
ATOM 16079 N N . CYS C 3 386 ? 252.56615 160.82504 201.25119 1.000 116.99460 386 CYS K N 1
ATOM 16080 C CA . CYS C 3 386 ? 251.76437 160.84315 202.46287 1.000 116.88788 386 CYS K CA 1
ATOM 16081 C C . CYS C 3 386 ? 251.80857 162.23281 203.08286 1.000 116.92059 386 CYS K C 1
ATOM 16082 O O . CYS C 3 386 ? 252.88244 162.81672 203.25611 1.000 117.68477 386 CYS K O 1
ATOM 16085 N N . LEU C 3 387 ? 250.63802 162.76169 203.41109 1.000 111.31880 387 LEU K N 1
ATOM 16086 C CA . LEU C 3 387 ? 250.50190 164.10021 203.96124 1.000 112.18706 387 LEU K CA 1
ATOM 16087 C C . LEU C 3 387 ? 250.54567 164.12326 205.48067 1.000 111.37823 387 LEU K C 1
ATOM 16088 O O . LEU C 3 387 ? 250.32635 165.18516 206.07317 1.000 110.30582 387 LEU K O 1
ATOM 16093 N N . LYS C 3 388 ? 250.78909 162.97700 206.12040 1.000 112.06732 388 LYS K N 1
ATOM 16094 C CA . LYS C 3 388 ? 250.95076 162.95619 207.56968 1.000 113.82363 388 LYS K CA 1
ATOM 16095 C C . LYS C 3 388 ? 252.18726 163.73699 207.99373 1.000 114.41927 388 LYS K C 1
ATOM 16096 O O . LYS C 3 388 ? 252.16189 164.46104 208.99548 1.000 114.25403 388 LYS K O 1
ATOM 16102 N N . ASN C 3 389 ? 253.27631 163.60136 207.24372 1.000 118.88095 389 ASN K N 1
ATOM 16103 C CA . ASN C 3 389 ? 254.48804 164.34993 207.53850 1.000 117.09479 389 ASN K CA 1
ATOM 16104 C C . ASN C 3 389 ? 254.30483 165.81956 207.18529 1.000 118.34495 389 ASN K C 1
ATOM 16105 O O . ASN C 3 389 ? 253.70760 166.16291 206.16120 1.000 119.83817 389 ASN K O 1
ATOM 16110 N N . ASN C 3 390 ? 254.81032 166.69014 208.04988 1.000 117.67642 390 ASN K N 1
ATOM 16111 C CA . ASN C 3 390 ? 254.83098 168.11822 207.77911 1.000 117.77996 390 ASN K CA 1
ATOM 16112 C C . ASN C 3 390 ? 256.13050 168.56123 207.12808 1.000 117.52842 390 ASN K C 1
ATOM 16113 O O . ASN C 3 390 ? 256.32494 169.76444 206.92380 1.000 116.22006 390 ASN K O 1
ATOM 16118 N N . LYS C 3 391 ? 257.02059 167.61640 206.80253 1.000 117.07591 391 LYS K N 1
ATOM 16119 C CA . LYS C 3 391 ? 258.28461 167.95339 206.15894 1.000 116.93714 391 LYS K CA 1
ATOM 16120 C C . LYS C 3 391 ? 258.08972 168.48663 204.74610 1.000 116.55337 391 LYS K C 1
ATOM 16121 O O . LYS C 3 391 ? 258.94972 169.22332 204.25353 1.000 117.58945 391 LYS K O 1
ATOM 16127 N N . ILE C 3 392 ? 256.98927 168.14196 204.08839 1.000 112.13550 392 ILE K N 1
ATOM 16128 C CA . ILE C 3 392 ? 256.60205 168.82625 202.86320 1.000 111.83887 392 ILE K CA 1
ATOM 16129 C C . ILE C 3 392 ? 255.86574 170.10561 203.24587 1.000 112.08006 392 ILE K C 1
ATOM 16130 O O . ILE C 3 392 ? 255.00586 170.10583 204.13653 1.000 111.28175 392 ILE K O 1
ATOM 16135 N N . ASP C 3 393 ? 256.24808 171.21690 202.62363 1.000 115.28973 393 ASP K N 1
ATOM 16136 C CA . ASP C 3 393 ? 255.69450 172.51396 202.99398 1.000 115.57605 393 ASP K CA 1
ATOM 16137 C C . ASP C 3 393 ? 254.31741 172.65824 202.36103 1.000 115.77753 393 ASP K C 1
ATOM 16138 O O . ASP C 3 393 ? 254.19634 172.73585 201.13584 1.000 115.43378 393 ASP K O 1
ATOM 16143 N N . TYR C 3 394 ? 253.28120 172.69881 203.20214 1.000 112.91602 394 TYR K N 1
ATOM 16144 C CA . TYR C 3 394 ? 251.90603 172.68997 202.71201 1.000 113.28415 394 TYR K CA 1
ATOM 16145 C C . TYR C 3 394 ? 251.54682 174.00283 202.02573 1.000 112.12058 394 TYR K C 1
ATOM 16146 O O . TYR C 3 394 ? 250.97421 174.00691 200.92712 1.000 110.24864 394 TYR K O 1
ATOM 16155 N N . ILE C 3 395 ? 251.87665 175.12688 202.66474 1.000 103.99371 395 ILE K N 1
ATOM 16156 C CA . ILE C 3 395 ? 251.52608 176.43572 202.12490 1.000 103.44788 395 ILE K CA 1
ATOM 16157 C C . ILE C 3 395 ? 252.30926 176.71691 200.84944 1.000 103.29330 395 ILE K C 1
ATOM 16158 O O . ILE C 3 395 ? 251.75321 177.20831 199.85559 1.000 102.57104 395 ILE K O 1
ATOM 16163 N N . LYS C 3 396 ? 253.60215 176.37492 200.84993 1.000 107.90031 396 LYS K N 1
ATOM 16164 C CA . LYS C 3 396 ? 254.44078 176.56460 199.67066 1.000 108.06602 396 LYS K CA 1
ATOM 16165 C C . LYS C 3 396 ? 253.97746 175.69863 198.50828 1.000 107.25727 396 LYS K C 1
ATOM 16166 O O . LYS C 3 396 ? 253.93768 176.16159 197.36585 1.000 105.86253 396 LYS K O 1
ATOM 16172 N N . LEU C 3 397 ? 253.60803 174.44399 198.77770 1.000 109.38745 397 LEU K N 1
ATOM 16173 C CA . LEU C 3 397 ? 253.17873 173.57176 197.68908 1.000 110.07375 397 LEU K CA 1
ATOM 16174 C C . LEU C 3 397 ? 251.80804 173.97491 197.15848 1.000 110.25122 397 LEU K C 1
ATOM 16175 O O . LEU C 3 397 ? 251.54664 173.84105 195.95677 1.000 108.55831 397 LEU K O 1
ATOM 16180 N N . LEU C 3 398 ? 250.93470 174.49506 198.02615 1.000 109.53740 398 LEU K N 1
ATOM 16181 C CA . LEU C 3 398 ? 249.65651 175.01856 197.55472 1.000 108.88792 398 LEU K CA 1
ATOM 16182 C C . LEU C 3 398 ? 249.85976 176.26580 196.69588 1.000 109.46398 398 LEU K C 1
ATOM 16183 O O . LEU C 3 398 ? 249.16931 176.45351 195.68508 1.000 107.89353 398 LEU K O 1
ATOM 16188 N N . GLY C 3 399 ? 250.83090 177.10980 197.06092 1.000 114.28019 399 GLY K N 1
ATOM 16189 C CA . GLY C 3 399 ? 251.20394 178.21998 196.19764 1.000 113.52759 399 GLY K CA 1
ATOM 16190 C C . GLY C 3 399 ? 251.83090 177.78293 194.88597 1.000 112.87662 399 GLY K C 1
ATOM 16191 O O . GLY C 3 399 ? 251.64534 178.44055 193.85618 1.000 111.51409 399 GLY K O 1
ATOM 16192 N N . GLU C 3 400 ? 252.59660 176.68633 194.90949 1.000 114.89530 400 GLU K N 1
ATOM 16193 C CA . GLU C 3 400 ? 253.13676 176.10917 193.67958 1.000 115.75206 400 GLU K CA 1
ATOM 16194 C C . GLU C 3 400 ? 252.02063 175.62820 192.76442 1.000 116.52038 400 GLU K C 1
ATOM 16195 O O . GLU C 3 400 ? 252.08589 175.81085 191.54508 1.000 116.18256 400 GLU K O 1
ATOM 16201 N N . ILE C 3 401 ? 250.98994 175.00753 193.34262 1.000 120.15085 401 ILE K N 1
ATOM 16202 C CA . ILE C 3 401 ? 249.82869 174.57370 192.56957 1.000 120.55300 401 ILE K CA 1
ATOM 16203 C C . ILE C 3 401 ? 249.07550 175.78280 192.01601 1.000 119.42872 401 ILE K C 1
ATOM 16204 O O . ILE C 3 401 ? 248.55995 175.74836 190.88958 1.000 118.69233 401 ILE K O 1
ATOM 16209 N N . ALA C 3 402 ? 249.03244 176.87806 192.78499 1.000 115.69764 402 ALA K N 1
ATOM 16210 C CA . ALA C 3 402 ? 248.44263 178.12665 192.29896 1.000 114.65844 402 ALA K CA 1
ATOM 16211 C C . ALA C 3 402 ? 249.18294 178.65759 191.07911 1.000 114.95013 402 ALA K C 1
ATOM 16212 O O . ALA C 3 402 ? 248.57439 178.92575 190.03706 1.000 113.07058 402 ALA K O 1
ATOM 16214 N N . THR C 3 403 ? 250.50802 178.77745 191.18546 1.000 125.15662 403 THR K N 1
ATOM 16215 C CA . THR C 3 403 ? 251.32410 179.24518 190.06733 1.000 126.73622 403 THR K CA 1
ATOM 16216 C C . THR C 3 403 ? 251.26051 178.28175 188.88546 1.000 126.40759 403 THR K C 1
ATOM 16217 O O . THR C 3 403 ? 251.35949 178.70253 187.72695 1.000 126.44404 403 THR K O 1
ATOM 16221 N N . GLU C 3 404 ? 251.04496 176.99727 189.16121 1.000 122.55553 404 GLU K N 1
ATOM 16222 C CA . GLU C 3 404 ? 251.00264 175.97597 188.12689 1.000 122.67952 404 GLU K CA 1
ATOM 16223 C C . GLU C 3 404 ? 249.68508 175.98931 187.35424 1.000 121.78911 404 GLU K C 1
ATOM 16224 O O . GLU C 3 404 ? 249.67823 175.75756 186.14033 1.000 121.00938 404 GLU K O 1
ATOM 16230 N N . ASN C 3 405 ? 248.56262 176.25339 188.02922 1.000 119.94339 405 ASN K N 1
ATOM 16231 C CA . ASN C 3 405 ? 247.23645 176.04289 187.45473 1.000 119.51317 405 ASN K CA 1
ATOM 16232 C C . ASN C 3 405 ? 246.47913 177.37536 187.38326 1.000 119.33597 405 ASN K C 1
ATOM 16233 O O . ASN C 3 405 ? 245.27298 177.45395 187.62817 1.000 120.02215 405 ASN K O 1
ATOM 16238 N N . GLN C 3 406 ? 247.20656 178.45697 187.09463 1.000 117.82912 406 GLN K N 1
ATOM 16239 C CA . GLN C 3 406 ? 246.66348 179.75787 186.68097 1.000 118.91406 406 GLN K CA 1
ATOM 16240 C C . GLN C 3 406 ? 245.75900 180.41749 187.72986 1.000 117.92759 406 GLN K C 1
ATOM 16241 O O . GLN C 3 406 ? 245.04901 181.37926 187.41772 1.000 118.01126 406 GLN K O 1
ATOM 16247 N N . PHE C 3 407 ? 245.74616 179.92915 188.96765 1.000 110.29393 407 PHE K N 1
ATOM 16248 C CA . PHE C 3 407 ? 244.90923 180.50155 190.00993 1.000 109.46260 407 PHE K CA 1
ATOM 16249 C C . PHE C 3 407 ? 245.80201 181.03230 191.12099 1.000 109.20612 407 PHE K C 1
ATOM 16250 O O . PHE C 3 407 ? 247.02813 181.01764 191.02468 1.000 110.26742 407 PHE K O 1
ATOM 16258 N N . GLU C 3 408 ? 245.17561 181.52754 192.17871 1.000 104.06982 408 GLU K N 1
ATOM 16259 C CA . GLU C 3 408 ? 245.88839 181.93596 193.37516 1.000 106.14491 408 GLU K CA 1
ATOM 16260 C C . GLU C 3 408 ? 245.21073 181.31763 194.58879 1.000 102.76110 408 GLU K C 1
ATOM 16261 O O . GLU C 3 408 ? 244.04735 180.91782 194.54625 1.000 99.50692 408 GLU K O 1
ATOM 16267 N N . VAL C 3 409 ? 245.95637 181.23106 195.67171 1.000 92.55514 409 VAL K N 1
ATOM 16268 C CA . VAL C 3 409 ? 245.44190 180.69865 196.91253 1.000 90.84505 409 VAL K CA 1
ATOM 16269 C C . VAL C 3 409 ? 245.11380 181.86135 197.83692 1.000 91.70207 409 VAL K C 1
ATOM 16270 O O . VAL C 3 409 ? 245.62123 182.97421 197.68071 1.000 95.36672 409 VAL K O 1
ATOM 16274 N N . THR C 3 410 ? 244.23466 181.61969 198.80557 1.000 85.54945 410 THR K N 1
ATOM 16275 C CA . THR C 3 410 ? 243.92179 182.65571 199.77947 1.000 85.12771 410 THR K CA 1
ATOM 16276 C C . THR C 3 410 ? 243.95164 182.03801 201.16592 1.000 82.39319 410 THR K C 1
ATOM 16277 O O . THR C 3 410 ? 243.45977 180.92601 201.35537 1.000 89.61842 410 THR K O 1
ATOM 16281 N N . TYR C 3 411 ? 244.53897 182.74893 202.12191 1.000 77.92807 411 TYR K N 1
ATOM 16282 C CA . TYR C 3 411 ? 244.65343 182.29196 203.50014 1.000 81.89312 411 TYR K CA 1
ATOM 16283 C C . TYR C 3 411 ? 244.01779 183.34417 204.39172 1.000 82.41943 411 TYR K C 1
ATOM 16284 O O . TYR C 3 411 ? 244.40854 184.51485 204.34347 1.000 83.18481 411 TYR K O 1
ATOM 16293 N N . VAL C 3 412 ? 243.03914 182.94024 205.19516 1.000 87.18181 412 VAL K N 1
ATOM 16294 C CA . VAL C 3 412 ? 242.38014 183.84743 206.12420 1.000 88.15950 412 VAL K CA 1
ATOM 16295 C C . VAL C 3 412 ? 242.52074 183.27696 207.52530 1.000 89.35422 412 VAL K C 1
ATOM 16296 O O . VAL C 3 412 ? 241.99588 182.19540 207.81625 1.000 92.68867 412 VAL K O 1
ATOM 16300 N N . ASP C 3 413 ? 243.22586 184.00185 208.38599 1.000 88.49343 413 ASP K N 1
ATOM 16301 C CA . ASP C 3 413 ? 243.33378 183.69245 209.80901 1.000 89.95207 413 ASP K CA 1
ATOM 16302 C C . ASP C 3 413 ? 242.60945 184.81095 210.55163 1.000 87.97419 413 ASP K C 1
ATOM 16303 O O . ASP C 3 413 ? 243.15721 185.90094 210.73957 1.000 85.20581 413 ASP K O 1
ATOM 16308 N N . ILE C 3 414 ? 241.37286 184.53813 210.96511 1.000 84.43958 414 ILE K N 1
ATOM 16309 C CA . ILE C 3 414 ? 240.57210 185.55523 211.62680 1.000 84.44886 414 ILE K CA 1
ATOM 16310 C C . ILE C 3 414 ? 241.10711 185.78574 213.03945 1.000 83.92614 414 ILE K C 1
ATOM 16311 O O . ILE C 3 414 ? 241.60965 184.86602 213.69966 1.000 81.03178 414 ILE K O 1
ATOM 16316 N N . GLU C 3 415 ? 241.00264 187.03550 213.50336 1.000 98.46564 415 GLU K N 1
ATOM 16317 C CA . GLU C 3 415 ? 241.81709 187.53419 214.60840 1.000 101.70401 415 GLU K CA 1
ATOM 16318 C C . GLU C 3 415 ? 241.45047 186.96058 215.97419 1.000 100.28149 415 GLU K C 1
ATOM 16319 O O . GLU C 3 415 ? 242.28329 187.01452 216.88475 1.000 98.85250 415 GLU K O 1
ATOM 16325 N N . GLU C 3 416 ? 240.24459 186.42808 216.15536 1.000 103.94683 416 GLU K N 1
ATOM 16326 C CA . GLU C 3 416 ? 239.82558 186.02124 217.49016 1.000 105.23423 416 GLU K CA 1
ATOM 16327 C C . GLU C 3 416 ? 240.44177 184.67273 217.86787 1.000 104.44839 416 GLU K C 1
ATOM 16328 O O . GLU C 3 416 ? 241.14644 184.03243 217.08190 1.000 103.98430 416 GLU K O 1
ATOM 16334 N N . LYS C 3 417 ? 240.18193 184.24109 219.10145 1.000 105.01061 417 LYS K N 1
ATOM 16335 C CA . LYS C 3 417 ? 240.63772 182.95250 219.60115 1.000 105.74706 417 LYS K CA 1
ATOM 16336 C C . LYS C 3 417 ? 239.44523 182.11475 220.03492 1.000 105.71714 417 LYS K C 1
ATOM 16337 O O . LYS C 3 417 ? 238.41329 182.64376 220.45918 1.000 105.36172 417 LYS K O 1
ATOM 16343 N N . THR C 3 418 ? 239.60268 180.79843 219.92941 1.000 98.19660 418 THR K N 1
ATOM 16344 C CA . THR C 3 418 ? 238.49550 179.87457 220.10424 1.000 97.27554 418 THR K CA 1
ATOM 16345 C C . THR C 3 418 ? 238.19798 179.66981 221.58556 1.000 98.11424 418 THR K C 1
ATOM 16346 O O . THR C 3 418 ? 238.81490 180.27483 222.46758 1.000 97.87975 418 THR K O 1
ATOM 16350 N N . PHE C 3 419 ? 237.22919 178.79581 221.86245 1.000 101.86963 419 PHE K N 1
ATOM 16351 C CA . PHE C 3 419 ? 237.03634 178.34344 223.23256 1.000 102.09110 419 PHE K CA 1
ATOM 16352 C C . PHE C 3 419 ? 238.20050 177.47766 223.69078 1.000 101.44973 419 PHE K C 1
ATOM 16353 O O . PHE C 3 419 ? 238.55205 177.48696 224.87537 1.000 101.28484 419 PHE K O 1
ATOM 16361 N N . SER C 3 420 ? 238.80959 176.73192 222.77095 1.000 94.74728 420 SER K N 1
ATOM 16362 C CA . SER C 3 420 ? 240.00493 175.95989 223.07452 1.000 94.89049 420 SER K CA 1
ATOM 16363 C C . SER C 3 420 ? 241.25987 176.81758 223.15268 1.000 94.42860 420 SER K C 1
ATOM 16364 O O . SER C 3 420 ? 242.31451 176.30600 223.54216 1.000 93.90473 420 SER K O 1
ATOM 16367 N N . GLY C 3 421 ? 241.17416 178.09721 222.79673 1.000 95.82981 421 GLY K N 1
ATOM 16368 C CA . GLY C 3 421 ? 242.33866 178.95421 222.82021 1.000 96.65558 421 GLY K CA 1
ATOM 16369 C C . GLY C 3 421 ? 243.32431 178.69541 221.70952 1.000 98.06034 421 GLY K C 1
ATOM 16370 O O . GLY C 3 421 ? 244.51148 178.99089 221.86533 1.000 98.00953 421 GLY K O 1
ATOM 16371 N N . GLN C 3 422 ? 242.87140 178.14197 220.59308 1.000 99.50084 422 GLN K N 1
ATOM 16372 C CA . GLN C 3 422 ? 243.72971 177.82172 219.46519 1.000 100.25164 422 GLN K CA 1
ATOM 16373 C C . GLN C 3 422 ? 243.47469 178.80256 218.32406 1.000 101.57152 422 GLN K C 1
ATOM 16374 O O . GLN C 3 422 ? 242.61277 179.68215 218.40323 1.000 100.20130 422 GLN K O 1
ATOM 16380 N N . PHE C 3 423 ? 244.24315 178.64243 217.25193 1.000 102.87675 423 PHE K N 1
ATOM 16381 C CA . PHE C 3 423 ? 244.11545 179.46077 216.05701 1.000 100.76198 423 PHE K CA 1
ATOM 16382 C C . PHE C 3 423 ? 243.60970 178.60085 214.90794 1.000 100.45344 423 PHE K C 1
ATOM 16383 O O . PHE C 3 423 ? 243.83323 177.38763 214.87932 1.000 100.00337 423 PHE K O 1
ATOM 16391 N N . GLN C 3 424 ? 242.91643 179.22912 213.96077 1.000 99.88973 424 GLN K N 1
ATOM 16392 C CA . GLN C 3 424 ? 242.44539 178.49889 212.79584 1.000 100.48729 424 GLN K CA 1
ATOM 16393 C C . GLN C 3 424 ? 242.58828 179.35670 211.54702 1.000 98.45021 424 GLN K C 1
ATOM 16394 O O . GLN C 3 424 ? 242.68022 180.58384 211.61166 1.000 95.67771 424 GLN K O 1
ATOM 16400 N N . CYS C 3 425 ? 242.61193 178.68118 210.40102 1.000 101.06430 425 CYS K N 1
ATOM 16401 C CA . CYS C 3 425 ? 242.71172 179.32909 209.10456 1.000 102.33587 425 CYS K CA 1
ATOM 16402 C C . CYS C 3 425 ? 241.79309 178.64709 208.10200 1.000 101.93968 425 CYS K C 1
ATOM 16403 O O . CYS C 3 425 ? 241.54716 177.43764 208.16632 1.000 104.83435 425 CYS K O 1
ATOM 16406 N N . LEU C 3 426 ? 241.29363 179.44890 207.16801 1.000 91.35282 426 LEU K N 1
ATOM 16407 C CA . LEU C 3 426 ? 240.49665 178.97948 206.04524 1.000 91.14212 426 LEU K CA 1
ATOM 16408 C C . LEU C 3 426 ? 241.24116 179.30820 204.76154 1.000 90.64298 426 LEU K C 1
ATOM 16409 O O . LEU C 3 426 ? 241.63291 180.46204 204.55263 1.000 92.12051 426 LEU K O 1
ATOM 16414 N N . VAL C 3 427 ? 241.44129 178.31049 203.90176 1.000 92.08730 427 VAL K N 1
ATOM 16415 C CA . VAL C 3 427 ? 242.06230 178.54278 202.60267 1.000 93.67145 427 VAL K CA 1
ATOM 16416 C C . VAL C 3 427 ? 240.98186 178.54884 201.52912 1.000 92.86044 427 VAL K C 1
ATOM 16417 O O . VAL C 3 427 ? 240.11433 177.66595 201.48774 1.000 95.92454 427 VAL K O 1
ATOM 16421 N N . GLN C 3 428 ? 241.01535 179.57696 200.69075 1.000 86.53315 428 GLN K N 1
ATOM 16422 C CA . GLN C 3 428 ? 240.03268 179.80508 199.63975 1.000 84.24473 428 GLN K CA 1
ATOM 16423 C C . GLN C 3 428 ? 240.71477 179.62738 198.29231 1.000 87.34689 428 GLN K C 1
ATOM 16424 O O . GLN C 3 428 ? 241.74698 180.25380 198.01979 1.000 92.10970 428 GLN K O 1
ATOM 16430 N N . LEU C 3 429 ? 240.14013 178.76795 197.46017 1.000 84.12486 429 LEU K N 1
ATOM 16431 C CA . LEU C 3 429 ? 240.66111 178.53286 196.12127 1.000 84.40750 429 LEU K CA 1
ATOM 16432 C C . LEU C 3 429 ? 240.10499 179.60506 195.20020 1.000 84.91170 429 LEU K C 1
ATOM 16433 O O . LEU C 3 429 ? 238.90792 179.60637 194.89550 1.000 84.13824 429 LEU K O 1
ATOM 16438 N N . SER C 3 430 ? 240.96341 180.52126 194.75186 1.000 96.26339 430 SER K N 1
ATOM 16439 C CA . SER C 3 430 ? 240.50864 181.60105 193.88440 1.000 98.48238 430 SER K CA 1
ATOM 16440 C C . SER C 3 430 ? 240.23143 181.06236 192.48907 1.000 98.11852 430 SER K C 1
ATOM 16441 O O . SER C 3 430 ? 241.02601 181.24567 191.56092 1.000 96.56411 430 SER K O 1
ATOM 16444 N N . THR C 3 431 ? 239.10427 180.36987 192.35820 1.000 105.72940 431 THR K N 1
ATOM 16445 C CA . THR C 3 431 ? 238.62399 179.78848 191.11614 1.000 106.16116 431 THR K CA 1
ATOM 16446 C C . THR C 3 431 ? 237.13618 180.10103 191.02252 1.000 107.97875 431 THR K C 1
ATOM 16447 O O . THR C 3 431 ? 236.62686 180.97332 191.73331 1.000 108.21999 431 THR K O 1
ATOM 16451 N N . LEU C 3 432 ? 236.45212 179.40398 190.11488 1.000 115.08485 432 LEU K N 1
ATOM 16452 C CA . LEU C 3 432 ? 235.02365 179.63572 189.90023 1.000 116.24749 432 LEU K CA 1
ATOM 16453 C C . LEU C 3 432 ? 234.12820 179.41656 191.12908 1.000 116.41424 432 LEU K C 1
ATOM 16454 O O . LEU C 3 432 ? 233.22961 180.25049 191.33679 1.000 116.89120 432 LEU K O 1
ATOM 16459 N N . PRO C 3 433 ? 234.27519 178.34210 191.97898 1.000 106.68578 433 PRO K N 1
ATOM 16460 C CA . PRO C 3 433 ? 233.32592 178.20953 193.09144 1.000 104.70780 433 PRO K CA 1
ATOM 16461 C C . PRO C 3 433 ? 233.74163 179.06731 194.26895 1.000 104.55003 433 PRO K C 1
ATOM 16462 O O . PRO C 3 433 ? 234.69238 179.84832 194.17364 1.000 105.29327 433 PRO K O 1
ATOM 16466 N N . VAL C 3 434 ? 233.04798 178.91610 195.39145 1.000 92.71751 434 VAL K N 1
ATOM 16467 C CA . VAL C 3 434 ? 233.36384 179.69369 196.58006 1.000 90.24758 434 VAL K CA 1
ATOM 16468 C C . VAL C 3 434 ? 234.63794 179.17211 197.25981 1.000 87.78772 434 VAL K C 1
ATOM 16469 O O . VAL C 3 434 ? 235.65216 179.87718 197.27706 1.000 87.51746 434 VAL K O 1
ATOM 16473 N N . GLY C 3 435 ? 234.62925 177.95401 197.80421 1.000 86.85699 435 GLY K N 1
ATOM 16474 C CA . GLY C 3 435 ? 235.84833 177.24237 198.13556 1.000 87.12132 435 GLY K CA 1
ATOM 16475 C C . GLY C 3 435 ? 236.42291 177.59269 199.49175 1.000 87.09287 435 GLY K C 1
ATOM 16476 O O . GLY C 3 435 ? 236.95142 178.69364 199.65183 1.000 91.69821 435 GLY K O 1
ATOM 16477 N N . VAL C 3 436 ? 236.36255 176.67560 200.45848 1.000 82.00692 436 VAL K N 1
ATOM 16478 C CA . VAL C 3 436 ? 237.02430 176.80372 201.75890 1.000 85.18523 436 VAL K CA 1
ATOM 16479 C C . VAL C 3 436 ? 237.48337 175.41868 202.19096 1.000 88.57925 436 VAL K C 1
ATOM 16480 O O . VAL C 3 436 ? 236.68389 174.47736 202.21480 1.000 91.28881 436 VAL K O 1
ATOM 16484 N N . CYS C 3 437 ? 238.76220 175.29046 202.53568 1.000 94.24239 437 CYS K N 1
ATOM 16485 C CA . CYS C 3 437 ? 239.24223 174.16163 203.32292 1.000 93.19033 437 CYS K CA 1
ATOM 16486 C C . CYS C 3 437 ? 239.74498 174.66972 204.67021 1.000 93.32704 437 CYS K C 1
ATOM 16487 O O . CYS C 3 437 ? 240.42252 175.70062 204.74396 1.000 94.65663 437 CYS K O 1
ATOM 16490 N N . HIS C 3 438 ? 239.39695 173.95605 205.73572 1.000 89.21658 438 HIS K N 1
ATOM 16491 C CA . HIS C 3 438 ? 239.59989 174.44313 207.09148 1.000 89.09528 438 HIS K CA 1
ATOM 16492 C C . HIS C 3 438 ? 240.86620 173.85325 207.69177 1.000 90.30664 438 HIS K C 1
ATOM 16493 O O . HIS C 3 438 ? 241.34275 172.80038 207.27722 1.000 87.05837 438 HIS K O 1
ATOM 16500 N N . GLY C 3 439 ? 241.40069 174.53886 208.69507 1.000 107.50495 439 GLY K N 1
ATOM 16501 C CA . GLY C 3 439 ? 242.50104 173.97391 209.45101 1.000 106.81975 439 GLY K CA 1
ATOM 16502 C C . GLY C 3 439 ? 242.70285 174.74280 210.73124 1.000 108.05015 439 GLY K C 1
ATOM 16503 O O . GLY C 3 439 ? 242.28053 175.89284 210.85620 1.000 109.59697 439 GLY K O 1
ATOM 16504 N N . SER C 3 440 ? 243.35980 174.09686 211.68809 1.000 111.55872 440 SER K N 1
ATOM 16505 C CA . SER C 3 440 ? 243.58918 174.73111 212.97432 1.000 113.40986 440 SER K CA 1
ATOM 16506 C C . SER C 3 440 ? 244.89081 174.21651 213.56666 1.000 112.96957 440 SER K C 1
ATOM 16507 O O . SER C 3 440 ? 245.42521 173.18347 213.15347 1.000 112.16097 440 SER K O 1
ATOM 16510 N N . GLY C 3 441 ? 245.39805 174.96891 214.53733 1.000 109.58327 441 GLY K N 1
ATOM 16511 C CA . GLY C 3 441 ? 246.59497 174.60686 215.25248 1.000 108.59289 441 GLY K CA 1
ATOM 16512 C C . GLY C 3 441 ? 246.73202 175.42324 216.51881 1.000 108.88975 441 GLY K C 1
ATOM 16513 O O . GLY C 3 441 ? 245.92388 176.31651 216.79423 1.000 107.45411 441 GLY K O 1
ATOM 16514 N N . PRO C 3 442 ? 247.75071 175.11847 217.32956 1.000 112.91112 442 PRO K N 1
ATOM 16515 C CA . PRO C 3 442 ? 248.00548 175.95284 218.51312 1.000 111.12114 442 PRO K CA 1
ATOM 16516 C C . PRO C 3 442 ? 248.50522 177.33802 218.16017 1.000 109.22198 442 PRO K C 1
ATOM 16517 O O . PRO C 3 442 ? 248.26035 178.28702 218.91422 1.000 106.77081 442 PRO K O 1
ATOM 16521 N N . THR C 3 443 ? 249.19540 177.47937 217.03611 1.000 105.12928 443 THR K N 1
ATOM 16522 C CA . THR C 3 443 ? 249.70884 178.75116 216.55938 1.000 105.27046 443 THR K CA 1
ATOM 16523 C C . THR C 3 443 ? 248.98465 179.14481 215.28080 1.000 104.86403 443 THR K C 1
ATOM 16524 O O . THR C 3 443 ? 248.21604 178.36891 214.70835 1.000 103.74887 443 THR K O 1
ATOM 16528 N N . ALA C 3 444 ? 249.23836 180.37873 214.84164 1.000 104.89579 444 ALA K N 1
ATOM 16529 C CA . ALA C 3 444 ? 248.66009 180.84953 213.58836 1.000 106.66656 444 ALA K CA 1
ATOM 16530 C C . ALA C 3 444 ? 249.26716 180.12732 212.39360 1.000 107.86165 444 ALA K C 1
ATOM 16531 O O . ALA C 3 444 ? 248.54202 179.70139 211.48575 1.000 107.18708 444 ALA K O 1
ATOM 16533 N N . ALA C 3 445 ? 250.59539 179.97187 212.38638 1.000 108.58879 445 ALA K N 1
ATOM 16534 C CA . ALA C 3 445 ? 251.27970 179.37278 211.24394 1.000 107.62441 445 ALA K CA 1
ATOM 16535 C C . ALA C 3 445 ? 250.95871 177.89033 211.11182 1.000 106.84749 445 ALA K C 1
ATOM 16536 O O . ALA C 3 445 ? 250.78872 177.38855 209.99606 1.000 107.63678 445 ALA K O 1
ATOM 16538 N N . ASP C 3 446 ? 250.86712 177.17572 212.23741 1.000 103.28534 446 ASP K N 1
ATOM 16539 C CA . ASP C 3 446 ? 250.47415 175.77114 212.19120 1.000 105.06058 446 ASP K CA 1
ATOM 16540 C C . ASP C 3 446 ? 249.03104 175.61063 211.73523 1.000 107.25467 446 ASP K C 1
ATOM 16541 O O . ASP C 3 446 ? 248.70841 174.64599 211.03395 1.000 106.87859 446 ASP K O 1
ATOM 16546 N N . ALA C 3 447 ? 248.15948 176.54789 212.11715 1.000 110.91337 447 ALA K N 1
ATOM 16547 C CA . ALA C 3 447 ? 246.77896 176.53686 211.64403 1.000 108.80436 447 ALA K CA 1
ATOM 16548 C C . ALA C 3 447 ? 246.70108 176.76036 210.13948 1.000 109.92828 447 ALA K C 1
ATOM 16549 O O . ALA C 3 447 ? 245.92231 176.09375 209.44772 1.000 107.53311 447 ALA K O 1
ATOM 16551 N N . GLN C 3 448 ? 247.50545 177.68978 209.61584 1.000 112.11549 448 GLN K N 1
ATOM 16552 C CA . GLN C 3 448 ? 247.53142 177.92089 208.17381 1.000 112.14666 448 GLN K CA 1
ATOM 16553 C C . GLN C 3 448 ? 248.13430 176.73180 207.43353 1.000 111.76945 448 GLN K C 1
ATOM 16554 O O . GLN C 3 448 ? 247.68641 176.38624 206.33230 1.000 112.18262 448 GLN K O 1
ATOM 16560 N N . ARG C 3 449 ? 249.13536 176.08247 208.03445 1.000 108.70804 449 ARG K N 1
ATOM 16561 C CA . ARG C 3 449 ? 249.70958 174.87720 207.44647 1.000 107.24591 449 ARG K CA 1
ATOM 16562 C C . ARG C 3 449 ? 248.70581 173.73270 207.42517 1.000 108.43453 449 ARG K C 1
ATOM 16563 O O . ARG C 3 449 ? 248.64189 172.98267 206.45001 1.000 109.58291 449 ARG K O 1
ATOM 16571 N N . HIS C 3 450 ? 247.90616 173.58698 208.48518 1.000 107.63487 450 HIS K N 1
ATOM 16572 C CA . HIS C 3 450 ? 246.88896 172.53821 208.50651 1.000 107.76159 450 HIS K CA 1
ATOM 16573 C C . HIS C 3 450 ? 245.73193 172.85304 207.56500 1.000 107.67280 450 HIS K C 1
ATOM 16574 O O . HIS C 3 450 ? 245.12700 171.93455 207.00039 1.000 109.83425 450 HIS K O 1
ATOM 16581 N N . ALA C 3 451 ? 245.41561 174.13555 207.37562 1.000 99.81779 451 ALA K N 1
ATOM 16582 C CA . ALA C 3 451 ? 244.43380 174.51200 206.36450 1.000 99.64640 451 ALA K CA 1
ATOM 16583 C C . ALA C 3 451 ? 244.93279 174.19308 204.95776 1.000 100.22085 451 ALA K C 1
ATOM 16584 O O . ALA C 3 451 ? 244.18162 173.66026 204.13005 1.000 102.52524 451 ALA K O 1
ATOM 16586 N N . ALA C 3 452 ? 246.20433 174.48653 204.67520 1.000 105.23824 452 ALA K N 1
ATOM 16587 C CA . ALA C 3 452 ? 246.78153 174.09528 203.39269 1.000 107.36178 452 ALA K CA 1
ATOM 16588 C C . ALA C 3 452 ? 246.89801 172.57916 203.26868 1.000 106.90080 452 ALA K C 1
ATOM 16589 O O . ALA C 3 452 ? 246.82566 172.03792 202.15991 1.000 106.36776 452 ALA K O 1
ATOM 16591 N N . GLN C 3 453 ? 247.05995 171.88614 204.39613 1.000 105.95840 453 GLN K N 1
ATOM 16592 C CA . GLN C 3 453 ? 247.04885 170.42891 204.41188 1.000 106.96753 453 GLN K CA 1
ATOM 16593 C C . GLN C 3 453 ? 245.67892 169.88315 204.02288 1.000 109.44856 453 GLN K C 1
ATOM 16594 O O . GLN C 3 453 ? 245.58160 168.90902 203.27075 1.000 110.26394 453 GLN K O 1
ATOM 16600 N N . ASN C 3 454 ? 244.60704 170.50479 204.51552 1.000 106.06360 454 ASN K N 1
ATOM 16601 C CA . ASN C 3 454 ? 243.27163 170.08073 204.10599 1.000 103.88072 454 ASN K CA 1
ATOM 16602 C C . ASN C 3 454 ? 242.97257 170.46633 202.66429 1.000 103.87366 454 ASN K C 1
ATOM 16603 O O . ASN C 3 454 ? 242.19570 169.78189 201.99383 1.000 105.03322 454 ASN K O 1
ATOM 16608 N N . ALA C 3 455 ? 243.56325 171.55684 202.17428 1.000 108.92881 455 ALA K N 1
ATOM 16609 C CA . ALA C 3 455 ? 243.45835 171.86663 200.74995 1.000 109.85035 455 ALA K CA 1
ATOM 16610 C C . ALA C 3 455 ? 244.15511 170.80590 199.90728 1.000 111.70611 455 ALA K C 1
ATOM 16611 O O . ALA C 3 455 ? 243.66257 170.41817 198.83744 1.000 113.20832 455 ALA K O 1
ATOM 16613 N N . LEU C 3 456 ? 245.30825 170.33152 200.37999 1.000 114.82501 456 LEU K N 1
ATOM 16614 C CA . LEU C 3 456 ? 245.98508 169.21053 199.73933 1.000 115.58799 456 LEU K CA 1
ATOM 16615 C C . LEU C 3 456 ? 245.14134 167.94270 199.80635 1.000 117.19720 456 LEU K C 1
ATOM 16616 O O . LEU C 3 456 ? 245.12808 167.15335 198.86153 1.000 116.39624 456 LEU K O 1
ATOM 16621 N N . GLU C 3 457 ? 244.42534 167.73837 200.91574 1.000 122.73812 457 GLU K N 1
ATOM 16622 C CA . GLU C 3 457 ? 243.48957 166.61803 201.01773 1.000 122.38270 457 GLU K CA 1
ATOM 16623 C C . GLU C 3 457 ? 242.36154 166.74238 200.00281 1.000 121.53995 457 GLU K C 1
ATOM 16624 O O . GLU C 3 457 ? 241.93233 165.74433 199.41162 1.000 121.00457 457 GLU K O 1
ATOM 16630 N N . TYR C 3 458 ? 241.85717 167.96376 199.81899 1.000 109.84840 458 TYR K N 1
ATOM 16631 C CA . TYR C 3 458 ? 240.78981 168.23260 198.86157 1.000 108.33234 458 TYR K CA 1
ATOM 16632 C C . TYR C 3 458 ? 241.22970 167.89886 197.44250 1.000 107.02568 458 TYR K C 1
ATOM 16633 O O . TYR C 3 458 ? 240.56537 167.13026 196.73089 1.000 106.42192 458 TYR K O 1
ATOM 16642 N N . LEU C 3 459 ? 242.37493 168.44850 197.03293 1.000 109.36250 459 LEU K N 1
ATOM 16643 C CA . LEU C 3 459 ? 242.91157 168.16371 195.70737 1.000 110.50579 459 LEU K CA 1
ATOM 16644 C C . LEU C 3 459 ? 243.30050 166.69719 195.56518 1.000 110.89477 459 LEU K C 1
ATOM 16645 O O . LEU C 3 459 ? 243.18147 166.12655 194.47475 1.000 110.87098 459 LEU K O 1
ATOM 16650 N N . LYS C 3 460 ? 243.73764 166.07127 196.66132 1.000 115.85503 460 LYS K N 1
ATOM 16651 C CA . LYS C 3 460 ? 244.13860 164.67205 196.64343 1.000 114.00902 460 LYS K CA 1
ATOM 16652 C C . LYS C 3 460 ? 242.95207 163.76146 196.38253 1.000 115.74363 460 LYS K C 1
ATOM 16653 O O . LYS C 3 460 ? 242.99525 162.91044 195.48809 1.000 115.57426 460 LYS K O 1
ATOM 16659 N N . ILE C 3 461 ? 241.87106 163.93946 197.14337 1.000 119.89483 461 ILE K N 1
ATOM 16660 C CA . ILE C 3 461 ? 240.69719 163.10174 196.95059 1.000 121.24724 461 ILE K CA 1
ATOM 16661 C C . ILE C 3 461 ? 239.98474 163.45103 195.64991 1.000 120.09406 461 ILE K C 1
ATOM 16662 O O . ILE C 3 461 ? 239.26382 162.61196 195.09579 1.000 119.73496 461 ILE K O 1
ATOM 16667 N N . MET C 3 462 ? 240.19715 164.65705 195.11740 1.000 111.18008 462 MET K N 1
ATOM 16668 C CA . MET C 3 462 ? 239.71801 164.92973 193.77126 1.000 110.03097 462 MET K CA 1
ATOM 16669 C C . MET C 3 462 ? 240.53399 164.16195 192.73549 1.000 109.62065 462 MET K C 1
ATOM 16670 O O . MET C 3 462 ? 239.97782 163.65507 191.75471 1.000 107.59467 462 MET K O 1
ATOM 16675 N N . THR C 3 463 ? 241.84400 164.02404 192.97052 1.000 119.49473 463 THR K N 1
ATOM 16676 C CA . THR C 3 463 ? 242.76910 163.56967 191.93273 1.000 120.05551 463 THR K CA 1
ATOM 16677 C C . THR C 3 463 ? 242.56080 162.10493 191.56450 1.000 118.04855 463 THR K C 1
ATOM 16678 O O . THR C 3 463 ? 242.52347 161.75802 190.37613 1.000 116.35878 463 THR K O 1
ATOM 16682 N N . LYS C 3 464 ? 242.41802 161.23794 192.56781 1.000 120.90833 464 LYS K N 1
ATOM 16683 C CA . LYS C 3 464 ? 242.53448 159.79995 192.35287 1.000 121.79785 464 LYS K CA 1
ATOM 16684 C C . LYS C 3 464 ? 241.38538 159.26692 191.50166 1.000 122.47112 464 LYS K C 1
ATOM 16685 O O . LYS C 3 464 ? 240.22003 159.62314 191.70256 1.000 122.06461 464 LYS K O 1
ATOM 16691 N N . LYS C 3 465 ? 241.73682 158.45352 190.51223 1.000 129.78421 465 LYS K N 1
ATOM 16692 C CA . LYS C 3 465 ? 240.80777 158.03492 189.47561 1.000 129.96979 465 LYS K CA 1
ATOM 16693 C C . LYS C 3 465 ? 240.98347 156.55468 189.16687 1.000 130.54264 465 LYS K C 1
ATOM 16694 O O . LYS C 3 465 ? 242.09922 156.03804 189.20797 1.000 130.61846 465 LYS K O 1
#

GO terms:
  GO:0070883 pre-miRNA binding (F, IDA)
  GO:0005634 nucleus (C, IDA)
  GO:0005737 cytoplasm (C, IDA)
  GO:0005829 cytosol (C, IDA)
  GO:0003727 single-stranded RNA binding (F, IDA)
  GO:0004521 RNA endonuclease activity (F, IDA)
  GO:0004525 ribonuclease III activity (F, IDA)
  GO:0030422 siRNA processing (P, IDA)
  GO:0031054 pre-miRNA processing (P, IDA)
  GO:0007367 segment polarity determination (P, IGI)
  GO:0035194 regulatory ncRNA-mediated post-transcriptional gene silencing (P, IMP)
  GO:0035196 miRNA processing (P, IMP)
  GO:0042078 germ-line stem cell division (P, IMP)
  GO:0042594 response to starvation (P, IMP)
  GO:0045448 mitotic cell cycle, embryonic (P, IMP)
  GO:0030727 germarium-derived female germ-line cyst formation (P, IMP)
  GO:0031054 pre-miRNA processing (P, IMP)
  GO:0048813 dendrite morphogenesis (P, IMP)
  GO:0070922 RISC complex assembly (P, IMP)
  GO:0007279 pole cell formation (P, IMP)

InterPro domains:
  IPR000999 Ribonuclease III domain [PF00636] (1742-1919)
  IPR000999 Ribonuclease III domain [PF00636] (2029-2149)
  IPR000999 Ribonuclease III domain [PS00517] (2029-2037)
  IPR000999 Ribonuclease III domain [PS50142] (1706-1919)
  IPR000999 Ribonuclease III domain [PS50142] (1993-2150)
  IPR000999 Ribonuclease III domain [SM00535] (1724-1939)
  IPR000999 Ribonuclease III domain [SM00535] (2008-2173)
  IPR000999 Ribonuclease III domain [cd00593] (1724-1930)
  IPR000999 Ribonuclease III domain [cd00593] (2008-2172)
  IPR001650 Helicase, C-terminal domain-like [PF00271] (540-603)
  IPR001650 Helicase, C-terminal domain-like [PS51194] (485-648)
  IPR001650 Helicase, C-terminal domain-like [SM00490] (510-606)
  IPR003100 PAZ domain [PF02170] (1119-1266)
  IPR003100 PAZ domain [PS50821] (1100-1246)
  IPR003100 PAZ domain [SM00949] (1099-1270)
  IPR005034 Dicer, dimerisation domain [PF03368] (825-916)
  IPR005034 Dicer, dimerisation domain [PS51327] (825-920)
  IPR014720 Double-stranded RNA-binding domain [PS50137] (2175-2241)
  IPR027417 P-loop containing nucleoside triphosphate hydrolase [G3DSA:3.40.50.300] (6-212)
  IPR027417 P-loop containing nucleoside triphosphate hydrolase [G3DSA:3.40.50.300] (470-625)

Sequence (1917 aa):
MAFHWCDNNLHTTVFTPRDFQVELLATAYERNTIICLGHRSSKEFIALKLLQELSRRARRHGRVSVYLSCEVGTSTEPCSIYTMLTHLTDLRVWQEQPDMQIPFDHCWTDYHVSILRPEGFLYLLETRELLLSRVELIVLEDCHDSAVYQRIRPLFENHIMPAPPADRPRILGLAGPLHSAGCELQQLSAMLATLEQSVLCQIESASDIVTVLRYCSRPHEYIVQCAPFEMDELSLVLADVLNTHKSFLLDHRYDDPLNVINSLLVVLHEMGPWCTQRAAHHFYQCNEKLKVKTPHERHYLLYCLVSTALIQLYSLCEHAFHRHLSRQTIERYSSPKVRRLLQTLRCFKTLCALIYCNQNHTARVLFELLAEISRRDPDLKFLRCQYTTDRVADPTTEPKEAELEHRRQEEVLKRFRMHDCNVLIGTSVLEEGIDVPKCNLVVRWDPPTTYRSYVQCKGRARAAPAYHVILVAPSYKSPTVGSVQLTDRSHRYICATSLASTTKDLVHQMAQYREIEQMLLSKCANTEPPEQEQCEAERFSACLAAYRPKPHLLTGASVDLGSAIALVNKYCARLPSDTFTKLTALWRCTRNERAGVTLFQYTLRLPINSPLKHDIVGLPMPTQTLARRLAALQACVELHRIGELDDQLQPIGKEGFRALEPDWECFELEPEDEQIVQLSDEPRPGTTKRRQYYYKRIASEFCDCRPVAGAPCYLYFIQLTLQCPIPEEQNTRGRKIYPPEDAQQGFGILTTKRIPKLSAFSIFTRSGEVKVSLELAKERVILTSEQIVCINGFLNYTFTNVLRLQKFLMLFDPDSTENCVFIVPTVKAPAGGKHIDWQFLELIQANGNTMPRAVPDEERQAQPFDPQRFQDAVVMPWYRNQDQPQYFYVAEICPHLSPLSCFPGDNYRTFKHYYLVKYGLTIQNTSQPLLDVDHTSARLNFLTPRYVNRKGVALPTSSEETKRAKRENLEQKQILVPELCTVHPFPASLWRTAVCLPCILYRINGLLLADDIRKQVSADLGLGRQQIFEWPMLDFGWEKRQKQLSIIQATNANERQYQQTKNLLIGFNFKHEYEESIAKLKTEIESGGMLVPHDQQLVVSMMELLKQLLPYVNEDVLAKKLGDRRELLLSDLVELNADWVARHEQETYNVMGCGDSFDNYNDHHRLNLDEKQLKLQYERAGFSFDRQPDLVGHPGPSPSIILQALTMSNANDGINLERLETIGDSFLKYAITTYLYITYENVHEGKLSHLRSKQVANLNLYRLGRRKRLGEYMIATKFEPHDNWLPPCYYVPKELEKALADLLDIKNLSSVQICEMVDFSCFIPYNLVSQHSIPDKSIADCVEALIGAYLIECGPRGALLFMAWLGVRVLPITRQLDGGNQEQRIPGSTKPNAENVVTVYGAWPTPRSPLLHFAPNATEELDQLLSGFEEFEESLGYKFRDRSYLLQAMTHASYTPNRLTDCYQRLEFLGDAVLDYLITRHLYEDPRQHSPGALTDLRSALVNNTIFASLAVRHGFHKFFRHLSPGLNDVIDRFVRIQQENGHCIDDAEDVEVPKALGDVFESIAGAIFLDSNMSLDVVWHVYSNMMSPEIEQFSNSVPKSPIRELLELEPETAKFGKPEKLADGRRVRVTVDVFCKGTFRGIGRNYRIAKCTAAKCALRQLKAMKTPVSILQELLSRRGITPGYELVQIEGAIHEPTFRFRVSFKDKDTPFTAMGAGRSKKEAKHAAARALIDKLINPIGWLQEMCMQRRWPPPSYETETEVGLPHERLFTIACSILNYREMGKGKSKKIAKRLAAHRMWMRLQETPTQHSNKVSQFHKTLKNATGKKLLKLQKTCLKNNKIDYIKLLGEIATENQFEVTYVDIEEKTFSGQFQCLVQLSTLPVGVCHGSGPTAADAQRHAAQNALEYLKIMTKK

Radius of gyration: 48.83 Å; Cα contacts (8 Å, |Δi|>4): 3455; chains: 2; bounding box: 140×112×129 Å

B-factor: mean 71.88, std 32.69, range [0.17, 167.89]

Nearest PDB structures (foldseek):
  8dfv-assembly1_A  TM=1.001E+00  e=0.000E+00  Drosophila melanogaster
  8dg7-assembly1_A  TM=9.900E-01  e=0.000E+00  Drosophila melanogaster
  8dga-assembly1_A  TM=9.319E-01  e=0.000E+00  Drosophila melanogaster
  8dgi-assembly1_A  TM=8.595E-01  e=0.000E+00  Drosophila melanogaster
  7w0a-assembly1_E  TM=5.173E-01  e=5.840E-64  Drosophila melanogaster

Foldseek 3Di:
DLFPDPLVVADQFPFGDDAQLVLVLLCLLFFQAEEAALFLLSLLLSVLVNLVVVLLVQPPVAAAAEEADAPAQPAQPDDLNVLLNVQQFPFAEARAYNVRDCPPPCQPSRGHYYYYHLVRVVVVVVVVSRDQLRHAEYEASECWAVPVVVSNQCVCVPPVVPDDPVRHHRYHYHYHHLQFFDPLCPCSVPVVVLVCVRSVGFHAHRHVLVCLVAPAQQEFFFAAEFDEFDDDLLLVLLLLLLLLVVQVVVVDDDCVLVVVSVVLLQCCRAWFLVLSLVLLVVLLVVLVPVLVPDDDVVVNVVSVVSNVSSVVSNVSSVCPQVNLPVPVPSVVGTTRLVVQVVLVQLFCQVFQEEEEDAAFSVQSSVLVVLVVVCVPDPRNVQADEDEAHDQPDDCPPPVVVSVVNQVSLQVRLVCQARPNGRYYNYHPVPLPQFDGRAGQEYEYRAQPPRLSSVRSRSSRHGPNNHYYYYYWYDGDDRPNDHNDDRDPSSVCCVVVRDSPVRVVVVLLVVLVSVVSVVVSQVSHQQHDFDPVLVVVLVVLFPQAQFDALCVVDPVADTQTLSNLSVLLSLVQVPQDADPQFDWIKFKFWWWDDFPDAIWIWMWIGGFQLALPLFIQTWFIWRGNSNRVSRSSSSVQVVCCVVPQQDNRRRGQDQPNDADDDVLLRDLDFDVVLVVQVVVVPQPHFLDQRDWDWAWQDFFPQQFQKADAAFQFKKKKFFAKFADFFDPCLQVLQPFDADTLNPPFKFKIKITNGDQAFAFQEWFQDPGGIMTTHIDIDPRGDGHHNVVLVLQLQVQCCLCCVQLNQDDDQWFFDSDDGGLFITMAMWGADPVGDIDGDPVLSVVCVVCHLDQDDPDDCPVLLVDDDDPVLQVQFWWWFCLPPRRNIFTWTFRDQAQVDFQQRADLDDPDGGNQPPCCVVRNDGRNPRRGTKTFIGGADNQLRRQDYDQADFLLRGDRGDPVCSHPPLSPRPVNTDIGDRVRTDTDSQTNSNSRNSSNPPVSSVVSSLLSLLVVVLLVQCQFFVFADNHDPHAHHQDQLSDVVLVVLLCVLVVSLCVSVVVSVVSPHHTYDDPVSRVVSSVVSSCCCVPVSSHDYNPDRDHDASVVSCCNRPVSDHPPPSCVLCDPPRHHHVVSSVVVVVVVCVPDDFDKMARGSSDRRSHPQFRDAAADNVRRIDRDDSDAPPDFQQDFPPRNVHRFFRSSLLSLLQEDVQQSGSRHLFLLLVLLLLLLLQLLLQLLCQPVVSDDCSSSCVSSCVCSPSSNLLSLLVVVPSQNSHHRHHDRSSWAEDHRSMGGLQPQVFLCVLSPCSVPPHPVCSSPVPVVDDGDDDDRHTMDMGRSNSSSSSSSSVLSRSCVPGHSVSSQLSVVVSSSQSFDWDKAFLPDVCPSRDGQFGQCPDGGMTTRTDDRDQHDQFFDPSHPCSVVVLVSVCPPCVVVCVLQVDDQPRCSLVVQLLARSNLNSDSTGRHLSSLLSNLVSLLLSVQSVVVCPDSSRDDSVRSVQLVCQLQDLLVQLLLLSLSDHSNRNDHSGSVLSSLSSSVNSSCVSVVSDDSAQEDRDRRSSSSSSSSSVLSSQCSSVVRGSVSSCVRVCVRCVVVSVVCVVDPDGQLLVVQCVVLVVFFDKDDWRGGSSRQKIKIWTDSDPPDIHMYMDRDPPVRSSRSSVRVVVVVD/DPDQLLVVLQVVVVVVPWDKDKAWDDWADDDPAIKTKIKIWTDDDPPIDIFMAMDRDPVVRSSRRSVVVVVVVVDDLCVVVVVCVVVPHDGKDKAFDDWDPDDQAIWTKIKIDDPPDIFIATGSDVVVRVSRRSVVVSVVCVVPPVVVVVVVLVVVVVLLVQQPDVLVVLQPDDLPDCPPQLVVSVQVSCVRRVWGKDKDWDDDADPVRWTKIWIFTRDPDGRTAIAIDRDHVRRRRRSSSRVSVVSNVSRDD

Secondary structure (DSSP, 8-state):
--S-S-TT-S-SSS--PPPHHHHHHHHHHHS--B---S-HHHHHHHHHHHHHHHHHHHTTT--EEEEE-TT-SSSSS--HHHHHHHHSSSS-B-PPPTT----SS--GGG-SB-EE-HHHHHHHHHTTSS-TTTEEEE-BS--SSHHHHHHHHHHIIIIITTS-TTT--B--B----TTS--STTTTHHHHHHHHHHHTT-------HHHHHHHSS-PPEE--EE-------HHHHHHHHHHHHHHHHHHH-----HHHHHHHHHHHHHHT-HHHHHHHHHHHHHHHHHHTTS---HHHHHHHHHHHHHHHHHHHHHHHHHSS---HHHHHHHS-HHHHHHHHHHHH-----B--B-SSHHHHHHHHHHHHHHHTT-SGGGS--EEE-----S-SSS-HHHHHHHHHHHHHHHHHHHSSS-SEEE--GGGTTT------SBEEESS--SSHHHHHHHHTT--SSS-EEEEEE----------S----HHHHHHHHH--HHHHHHHHHHHHHHHHHHHHHHHHH-S-----HHHHHHHHHTTTSEE-B-SSTT-SSS--B-SHHHHHHHHHHHTTS---TT-----EEEE-BEE-SSSEE--EEEE--TTSS--S--B----SSHHHHHHHHHHHHHHHHHHHTSB-TTSSB--STT---SSGGGG-----HHHHHHHHH-SSPPTTSSS-EEEEE----TTSBS----TT--EEEEE--EEEEEEPPTTT-TT-PPP--STT-SEEEEEEESS--------EEEETTEEEEE--EEEEEEEPP-HHHHHHHHHHHHIIIIIIS----SS-EE-SS-SBS--EEEEEEE-SSS-EEE-HHHHHHHHHS-S-PPP---HHHHHHS---STTTTT----BSSS-SSS---B---EEESS--TTSPPSSSSS-STTSSIIIII----S-SS--EEEE-BPP-----SS-SSS-TTSPPPP---STTTTTTTTSGGG-EEE-GGGB---SS-HHHHHHHHHHHHHHHHHHHHHHHHHHHHHHHHHSS-S-S----PPP-------HHHHHHHHHHHHHHHHHHHHHT--S-----S---HHHHHHHHHHHHHSS-S--SSSPP---HHHHHHHH-TTS-HHHHHHHHTT-SSEEHHHHHHHHHHHHHHS-----B--TTTTTTSSSSS--SEETTTTEE---S----S-SS-----TT---S-HHHHHHHHB-GGG--S--SHHHHHHHHHHHHHHHHHHHHHH-TT--HHHHHHHHHHHSSHHHHHHHHHHTTGGGS-B-S---TTTS---TTEE--SSTTT----GGGTTTT-SHHHHS-----S---S-TTTEEEEEHHHHHHHHHHHHHHHHHHHHHHHHHHHHHHHT---S-EEEESS-S-SSS--TT-----SSS-EEEEP-PPPPPP----SSTTHHHHHHHHSTT-HHHHHTTT---SSTHHHHHHHB-TT-TT--SS--SHHHHHHHHHHHHHHHHHHHHSSTT---HHHHHHHHHHHS-HHHHHHHHHHTT-SSS-B---HHHHHHHHHHHHHHHHTTS----B-PPPP-HHHHHHHHHHHHHHHHHTTS-STTHHHHHHHHHHHHHHHHHSS----HHHHHHHHSTTTEEE---EE-SSSS-EEEEEEETTTEEEEEEESSHHHHHHHHHHHHHHH--/----HHHHHHHHHHTTS---EEEEEEEEE-SS-EEEEEEEEE-SSSS-EEEEEEESSHHHHHHHHHHHHHHHT----THHHHHHHHTT-PPPEEEEEE--S-SSS--EEEEEE-SS-EEEEEESSHHHHHHHHHHHHHHHHHH---HHHHHHHHHHHHHHHTT-HHHHHHHTS-SS-SSS-HHHHHHHHHHHTT-EEEEE--SS--SSS-EEEEEEEESSS---EEEEESSHHHHHHHHHHHHHHHHHHHH--